Protein 5DVB (pdb70)

Nearest PDB structures (foldseek):
  5dvb-assembly1_I  TM=9.307E-01  e=9.315E-37  Saccharomyces cerevisiae
  5dvb-assembly1_A  TM=9.609E-01  e=4.272E-35  Saccharomyces cerevisiae
  5dvb-assembly1_F  TM=9.556E-01  e=2.473E-34  Saccharomyces cerevisiae
  7kiz-assembly1_B  TM=9.535E-01  e=8.667E-27  Homo sapiens
  5ucx-assembly2_C  TM=9.467E-01  e=4.713E-26  Homo sapiens

Radius of gyration: 46.46 Å; Cα contacts (8 Å, |Δi|>4): 4059; chains: 10; bounding box: 105×128×96 Å

Secondary structure (DSSP, 8-state):
--TTPPP-TTSBPPP-EEEEEETTEEEEEEGGGGTTSEEEEEE-S-TTSSSHHHHHHHHHHTHHHHHTTTEEEEEEESS-HHHHHHHHHS-GGGT-----SS-EEE-TTSHHHHHTT-EETTTTEE-EEEEEE-TTSBEEEEEEE-TTS---HHHHHHHHHHHHHHHHH--BB-TT--TTS--B-SSTTTHHHHHHHT-/-----TTSBPPP-EEEEESSSSEEEEESGGGTTSEEEEEE-S-TT-SHHHHHHHHHHHTHHHHHHTTEEEEEEESS-HHHHHHHHHS-GGGT---S-SS-EEE-TTSHHHHHTT-EETTTTEE-EEEEEE-TTSBEEEEEEE-TTB---HHHHHHHHHHHHHHHHHSSPPPTT---/--TT----TTSBPPP-EEEEEETTEEEEEESGGGTTSEEEEEE-S-TT-SHHHHHHHHHHHTHHHHHHTTEEEEEEESS-HHHHHHHHHS-GGGTS----SS-EEE-TTSHHHHHTT-EETTTTEE-EEEEEE-TTSBEEEEEEE-TTS---HHHHHHHHHHHHHHHHHS--/--TT----TTSBPPP-EEEEEETTEEEEEESGGGTTSEEEEEE-S-TT-SSHHHHHHHHHHTHHHHHTTTEEEEEEESS-HHHHHHHHHS-GGGTS----SS-EEE-TTSHHHHHTT-EETTTTEE-EEEEEE-TTSBEEEEEEE-TTS---HHHHHHHHHHHHHHHH--/--TT----TTSBPPP-EEEEEETTEEEEEESGGGTTSEEEEEE-S-TT-SS-THHHHHHHHTHHHHHHTTEEEEEEESS-HHHHHHHHTS-GGGTS----SS-EEE-TTSHHHHHTT-EETTTTEE-EEEEEE-TTSBEEEEEEE-SSSPP-HHHHHHHHHHHHHHHHHS--B-S--------/--TT----TTSBPPP-EEEEEETTEEEEEEGGGGTTSEEEEEE-S-TTSSSHHHHHHHHHHTHHHHHHTTEEEEEEESS-HHHHHHHHHS-GGGT-----SS-EEE-TTSHHHHHTT-EETTTTEE-EEEEEE-TTSBEEEEEEE-TTB---HHHHHHHHHHHHHHT-SS------/--TT----TTSBPPP-EEEEEETTEEEEEESGGGTTSEEEEEE-S-TT-SHHHHHHHHHHHTHHHHHTTTEEEEEEESS-HHHHHHHHHS-TTTTS----SS-EEE-TT-HHHHHTT-EETTTTEE-EEEEEE-TTSBEEEEEEE-TTS---HHHHHHHHHHHHHHHHH--/--TT----TTSBPPP-EEEEEETTEEEEEESGGGTTSEEEEEE-S-TTSSHHHHHHHHHHHTHHHHHHTTEEEEEEESS-HHHHHHHHHS-TTTTS----SS-EEE-TTSHHHHHTT-EETTTTEE-EEEEEE-TTSBEEEEEEE-TTS---HHHHHHHHHHHHHHHHH--/--TT----TTSBPPP-EEEEEETTEEEEEEGGGGTTSEEEEEE-S-TT-SHHHHHHHHHHHTHHHHHHTTEEEEEEESS-HHHHHHHHHS-GGGTS----SS-EEE-TTSHHHHHTT-EETTTTEE-EEEEEE-TTSBEEEEEEE-TTS---HHHHHHHHHHHHHHHHS--SSSTT--SSTT----/--TTPPP-TTSBPPP-EEEEEETTEEEEEESGGGTTSEEEEEE-PPTT-SS--HHHHHHHHTHHHHHTTTEEEEEEESS-HHHHHHHHHS-GGGTS----SS-EEE-TTSHHHHHTT-EETTTTEE-EEEEEE-TTSBEEEEEEE-TTS---HHHHHHHHHHHHHHHHSS--

InterPro domains:
  IPR000866 Alkyl hydroperoxide reductase subunit C/ Thiol specific antioxidant [PF00578] (5-138)
  IPR013766 Thioredoxin domain [PS51352] (3-161)
  IPR019479 Peroxiredoxin, C-terminal [PF10417] (158-193)
  IPR024706 Peroxiredoxin, AhpC-type [PIRSF000239] (5-192)
  IPR036249 Thioredoxin-like superfamily [SSF52833] (5-195)
  IPR050217 Thiol-specific antioxidant peroxiredoxin [PTHR10681] (3-194)

Organism: Saccharomyces cerevisiae (strain ATCC 204508 / S288c) (NCBI:txid559292)

B-factor: mean 61.26, std 16.4, range [35.35, 200.77]

Sequence (1776 aa):
YFQGMVAEVQKQAPPFKKTAVVDGIFEEISLEKYKGKYVVLAFVPLAFSFVSPTEIVAFSDAAKKFEDQGAQVLFASTDSEYSLLAWTNLPRKDGGLGPVKVPLLADKNHSLSRDYGVLIEKEGIALRGLFIIDPKGIIRHITINDLSVGRNVNEALRLVEGFQWTDKNGTGMVAEVQKQAPPFKKTAVVDGIFEEISLEKYKGKYVVLAFVPLAFSFVSPTEIVAFSDAAKKFEDQGAQVLFASTDSEYSLLAWTNLPRKDGGLGPVKVPLLADKNHSLSRDYGVLIEKEGIALRGLFIIDPKGIIRHITINDLSVGRNVNEALRLVEGFQWTDKNGTVLPCNWTPYFQGMVAEVQKQAPPFKKTAVVDGIFEEISLEKYKGKYVVLAFVPLAFSFVSPTEIVAFSDAAKKFEDQGAQVLFASTDSEYSLLAWTNLPRKDGGLGPVKVPLLADKNHSLSRDYGVLIEKEGIALRGLFIIDPKGIIRHITINDLSVGRNVNEALRLVEGFQWTDKNGTVYFQGMVAEVQKQAPPFKKTAVVDGIFEEISLEKYKGKYVVLAFVPLAFSFVSPTEIVAFSDAAKKFEDQGAQVLFASTDSEYSLLAWTNLPRKDGGLGPVKVPLLADKNHSLSRDYGVLIEKEGIALRGLFIIDPKGIIRHITINDLSVGRNVNEALRLVEGFQWTDKNGTVLPCNWTPGAATIKPDVKDSKEYFKNANYFQGMVAEVQKQAPPFKKTAVVDGIFEEISLEKYKGKYVVLAFVPLAFSFVSPTEIVAFSDAAKKFEDQGAQVLFASTDSEYSLLAWTNLPRKDGGLGPVKVPLLADKNHSLSRDYGVLIEKEGIALRGLFIIDPKGIIRHITINDLSVGRNVNEALRLVEGFQWTDKNGTYFQGMVAEVQKQAPPFKKTAVVDGIFEEISLEKYKGKYVVLAFVPLAFSFVSPTEIVAFSDAAKKFEDQGAQVLFASTDSEYSLLAWTNLPRKDGGLGPVKVPLLADKNHSLSRDYGVLIEKEGIALRGLFIIDPKGIIRHITINDLSVGRNVNEALRLVEGFQWTDKNGTVLPCNWTPGAATIKPYFQGMVAEVQKQAPPFKKTAVVDGIFEEISLEKYKGKYVVLAFVPLAFSFVSPTEIVAFSDAAKKFEDQGAQVLFASTDSEYSLLAWTNLPRKDGGLGPVKVPLLADKNHSLSRDYGVLIEKEGIALRGLFIIDPKGIIRHITINDLSVGRNVNEALRLVEGFQWTDKNGYFQGMVAEVQKQAPPFKKTAVVDGIFEEISLEKYKGKYVVLAFVVPPLAFSFVSPTEIVAFSDAAKKFEDQGAQVLFASTDSEYSLLAWTNLPRKDGGLGPVKVPLLADKNHSLSRDYGVLIEKEGIALRGLFIIDPKGIIRHITINDLSVGRNVNEALRLVEGFQWTDKNGTVLPCNWTPGAATYFQGMVAEVQKQAPPFKKTAVVDGIFEEISLEKYKGKYVVLAFVPLAFSFVSPTEIVAFSDAAKKFEDQGAQVLFASTDSEYSLLAWTNLPRKDGGLGPVKVPLLADKNHSLSRDYGVLIEKEGIALRGLFIIDPKGIIRHITINDLSVGRNVNEALRLVEGFQWTDKNGTVYFQGMVAEVQKQAPPFKKTAVVDGIFEEISLEKYKGKYVVLAFVPLAFSFVSPTEIVAFSDAAKKFEDQGAQVLFASTDSEYSLLAWTNLPRKDGGLGPVKVPLLADKNHSLSRDYGVLIEKEGIALRGLFIIDPKGIIRHITINDLSVGRNVNEALRLVEGFQWTDKNGTVLPCN

GO terms:
  GO:0051920 peroxiredoxin activity (F, IDA)
  GO:0034605 cellular response to heat (P, IDA)
  GO:0005737 cytoplasm (C, IDA)
  GO:0008379 thioredoxin peroxidase activity (F, IDA)
  GO:0045454 cell redox homeostasis (P, IDA)
  GO:0051260 protein homooligomerization (P, IDA)
  GO:0006457 protein folding (P, IDA)
  GO:0034599 cellular response to oxidative stress (P, IGI)
  GO:0034599 cellular response to oxidative stress (P, IMP)
  GO:0045454 cell redox homeostasis (P, IMP)
  GO:0008379 thioredoxin peroxidase activity (F, IMP)
  GO:0008379 thioredoxin peroxidase activity (F, IPI)
  GO:0051291 protein heterooligomerization (P, IPI)
  GO:0140824 thioredoxin-dependent peroxiredoxin activity (F, EXP)
  GO:0005515 protein binding (F, IPI)
  GO:0050821 protein stabilization (P, IDA)

CATH classification: 3.40.30.10

Structure (mmCIF, N/CA/C/O backbone):
data_5DVB
#
_entry.id   5DVB
#
_cell.length_a   171.530
_cell.length_b   216.130
_cell.length_c   64.490
_cell.angle_alpha   90.00
_cell.angle_beta   90.00
_cell.angle_gamma   90.00
#
_symmetry.space_group_name_H-M   'P 21 21 2'
#
loop_
_entity.id
_entity.type
_entity.pdbx_description
1 polymer Tsa2p
2 water water
#
loop_
_atom_site.group_PDB
_atom_site.id
_atom_site.type_symbol
_atom_site.label_atom_id
_atom_site.label_alt_id
_atom_site.label_comp_id
_atom_site.label_asym_id
_atom_site.label_entity_id
_atom_site.label_seq_id
_atom_site.pdbx_PDB_ins_code
_atom_site.Cartn_x
_atom_site.Cartn_y
_atom_site.Cartn_z
_atom_site.occupancy
_atom_site.B_iso_or_equiv
_atom_site.auth_seq_id
_atom_site.auth_comp_id
_atom_site.auth_asym_id
_atom_site.auth_atom_id
_atom_site.pdbx_PDB_model_num
ATOM 1 N N . TYR A 1 18 ? 16.301 45.324 86.685 1.00 83.47 -3 TYR H N 1
ATOM 2 C CA . TYR A 1 18 ? 16.996 44.172 87.268 1.00 101.92 -3 TYR H CA 1
ATOM 3 C C . TYR A 1 18 ? 17.793 43.316 86.249 1.00 107.97 -3 TYR H C 1
ATOM 4 O O . TYR A 1 18 ? 17.345 43.037 85.130 1.00 95.70 -3 TYR H O 1
ATOM 13 N N . PHE A 1 19 ? 18.973 42.880 86.685 1.00 113.65 -2 PHE H N 1
ATOM 14 C CA . PHE A 1 19 ? 19.867 42.033 85.891 1.00 108.53 -2 PHE H CA 1
ATOM 15 C C . PHE A 1 19 ? 20.210 40.740 86.661 1.00 108.11 -2 PHE H C 1
ATOM 16 O O . PHE A 1 19 ? 20.319 40.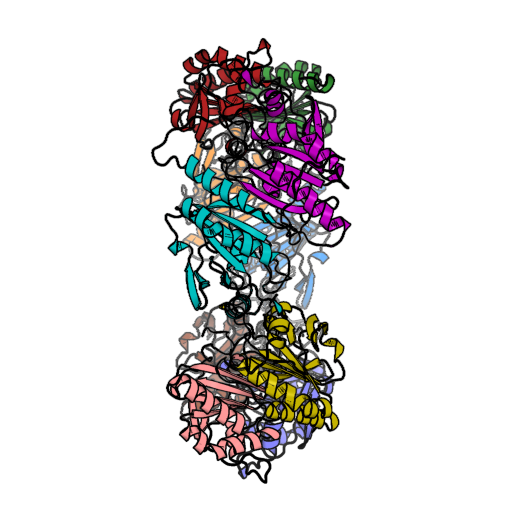761 87.886 1.00 110.90 -2 PHE H O 1
ATOM 24 N N . GLN A 1 20 ? 20.386 39.620 85.964 1.00 107.89 -1 GLN H N 1
ATOM 25 C CA . GLN A 1 20 ? 20.716 38.363 86.643 1.00 109.42 -1 GLN H CA 1
ATOM 26 C C . GLN A 1 20 ? 22.044 38.465 87.402 1.00 110.64 -1 GLN H C 1
ATOM 27 O O . GLN A 1 20 ? 23.037 38.958 86.867 1.00 106.89 -1 GLN H O 1
ATOM 33 N N . GLY A 1 21 ? 22.041 37.980 88.646 1.00 108.69 0 GLY H N 1
ATOM 34 C CA . GLY A 1 21 ? 23.188 38.064 89.538 1.00 101.24 0 GLY H CA 1
ATOM 35 C C . GLY A 1 21 ? 23.032 39.212 90.518 1.00 92.26 0 GLY H C 1
ATOM 36 O O . GLY A 1 21 ? 23.850 39.410 91.411 1.00 92.32 0 GLY H O 1
ATOM 37 N N . MET A 1 22 ? 21.965 39.975 90.347 1.00 99.65 1 MET H N 1
ATOM 38 C CA . MET A 1 22 ? 21.732 41.157 91.171 1.00 105.59 1 MET H CA 1
ATOM 39 C C . MET A 1 22 ? 21.077 40.789 92.502 1.00 92.37 1 MET H C 1
ATOM 40 O O . MET A 1 22 ? 20.307 39.835 92.567 1.00 87.58 1 MET H O 1
ATOM 45 N N . VAL A 1 23 ? 21.368 41.554 93.551 1.00 80.84 2 VAL H N 1
ATOM 46 C CA . VAL A 1 23 ? 20.709 41.332 94.825 1.00 74.82 2 VAL H CA 1
ATOM 47 C C . VAL A 1 23 ? 19.762 42.484 95.117 1.00 64.12 2 VAL H C 1
ATOM 48 O O . VAL A 1 23 ? 19.941 43.598 94.641 1.00 73.09 2 VAL H O 1
ATOM 52 N N . ALA A 1 24 ? 18.750 42.175 95.914 1.00 58.60 3 ALA H N 1
ATOM 53 C CA . ALA A 1 24 ? 17.708 43.104 96.281 1.00 57.05 3 ALA H CA 1
ATOM 54 C C . ALA A 1 24 ? 18.275 44.296 97.031 1.00 52.53 3 ALA H C 1
ATOM 55 O O . ALA A 1 24 ? 18.993 44.171 98.031 1.00 50.49 3 ALA H O 1
ATOM 57 N N . GLU A 1 25 ? 17.928 45.457 96.510 1.00 48.56 4 GLU H N 1
ATOM 58 C CA . GLU A 1 25 ? 18.469 46.710 96.978 1.00 57.05 4 GLU H CA 1
ATOM 59 C C . GLU A 1 25 ? 17.342 47.745 96.956 1.00 48.36 4 GLU H C 1
ATOM 60 O O . GLU A 1 25 ? 16.533 47.794 96.020 1.00 47.93 4 GLU H O 1
ATOM 66 N N . VAL A 1 26 ? 17.241 48.548 98.002 1.00 47.98 5 VAL H N 1
ATOM 67 C CA . VAL A 1 26 ? 16.241 49.622 97.991 1.00 53.81 5 VAL H CA 1
ATOM 68 C C . VAL A 1 26 ? 16.424 50.640 96.829 1.00 50.43 5 VAL H C 1
ATOM 69 O O . VAL A 1 26 ? 17.521 51.115 96.588 1.00 47.97 5 VAL H O 1
ATOM 73 N N . GLN A 1 27 ? 15.294 50.985 96.197 1.00 48.54 6 GLN H N 1
ATOM 74 C CA . GLN A 1 27 ? 15.139 51.874 95.030 1.00 49.71 6 GLN H CA 1
ATOM 75 C C . GLN A 1 27 ? 15.322 51.139 93.729 1.00 49.84 6 GLN H C 1
ATOM 76 O O . GLN A 1 27 ? 15.188 51.735 92.666 1.00 53.38 6 GLN H O 1
ATOM 82 N N . LYS A 1 28 ? 15.641 49.860 93.804 1.00 52.79 7 LYS H N 1
ATOM 83 C CA . LYS A 1 28 ? 15.782 49.059 92.601 1.00 54.12 7 LYS H CA 1
ATOM 84 C C . LYS A 1 28 ? 14.715 47.995 92.423 1.00 54.18 7 LYS H C 1
ATOM 85 O O . LYS A 1 28 ? 13.960 47.672 93.334 1.00 49.88 7 LYS H O 1
ATOM 91 N N . GLN A 1 29 ? 14.624 47.518 91.195 1.00 51.15 8 GLN H N 1
ATOM 92 C CA . GLN A 1 29 ? 13.640 46.524 90.824 1.00 58.43 8 GLN H CA 1
ATOM 93 C C . GLN A 1 29 ? 13.864 45.264 91.657 1.00 55.28 8 GLN H C 1
ATOM 94 O O . GLN A 1 29 ? 15.004 44.845 91.827 1.00 53.79 8 GLN H O 1
ATOM 100 N N . ALA A 1 30 ? 12.791 44.666 92.174 1.00 49.73 9 ALA H N 1
ATOM 101 C CA . ALA A 1 30 ? 12.929 43.474 93.007 1.00 50.49 9 ALA H CA 1
ATOM 102 C C . ALA A 1 30 ? 13.353 42.309 92.121 1.00 51.02 9 ALA H C 1
ATOM 103 O O . ALA A 1 30 ? 12.878 42.190 91.004 1.00 57.32 9 ALA H O 1
ATOM 105 N N . PRO A 1 31 ? 14.271 41.464 92.589 1.00 50.38 10 PRO H N 1
ATOM 106 C CA . PRO A 1 31 ? 14.527 40.261 91.777 1.00 54.25 10 PRO H CA 1
ATOM 107 C C . PRO A 1 31 ? 13.265 39.442 91.579 1.00 55.47 10 PRO H C 1
ATOM 108 O O . PRO A 1 31 ? 12.507 39.192 92.529 1.00 54.35 10 PRO H O 1
ATOM 112 N N . PRO A 1 32 ? 12.995 39.065 90.338 1.00 52.75 11 PRO H N 1
ATOM 113 C CA . PRO A 1 32 ? 11.766 38.316 90.147 1.00 53.68 11 PRO H CA 1
ATOM 114 C C . PRO A 1 32 ? 11.911 36.873 90.613 1.00 52.86 11 PRO H C 1
ATOM 115 O O . PRO A 1 32 ? 13.004 36.450 90.932 1.00 54.24 11 PRO H O 1
ATOM 119 N N . PHE A 1 33 ? 10.795 36.168 90.710 1.00 53.90 12 PHE H N 1
ATOM 120 C CA . PHE A 1 33 ? 10.784 34.773 91.116 1.00 55.91 12 PHE H CA 1
ATOM 121 C C . PHE A 1 33 ? 9.475 34.104 90.715 1.00 59.21 12 PHE H C 1
ATOM 122 O O . PHE A 1 33 ? 8.437 34.781 90.464 1.00 54.49 12 PHE H O 1
ATOM 130 N N . LYS A 1 34 ? 9.568 32.773 90.630 1.00 57.59 13 LYS H N 1
ATOM 131 C CA . LYS A 1 34 ? 8.454 31.862 90.406 1.00 60.48 13 LYS H CA 1
ATOM 132 C C . LYS A 1 34 ? 8.724 30.601 91.209 1.00 57.66 13 LYS H C 1
ATOM 133 O O . LYS A 1 34 ? 9.685 29.899 90.952 1.00 58.16 13 LYS H O 1
ATOM 139 N N . LYS A 1 35 ? 7.875 30.328 92.186 1.00 57.84 14 LYS H N 1
ATOM 140 C CA . LYS A 1 35 ? 8.142 29.298 93.168 1.00 57.07 14 LYS H CA 1
ATOM 141 C C . LYS A 1 35 ? 6.897 28.548 93.511 1.00 62.02 14 LYS H C 1
ATOM 142 O O . LYS A 1 35 ? 5.795 29.109 93.542 1.00 56.65 14 LYS H O 1
ATOM 148 N N . THR A 1 36 ? 7.089 27.270 93.768 1.00 51.69 15 THR H N 1
ATOM 149 C CA . THR A 1 36 ? 6.038 26.427 94.289 1.00 56.74 15 THR H CA 1
ATOM 150 C C . THR A 1 36 ? 5.727 26.852 95.708 1.00 46.64 15 THR H C 1
ATOM 151 O O . THR A 1 36 ? 6.633 27.056 96.511 1.00 45.03 15 THR H O 1
ATOM 155 N N . ALA A 1 37 ? 4.441 26.977 96.006 1.00 49.45 16 ALA H N 1
ATOM 156 C CA . ALA A 1 37 ? 3.976 27.467 97.309 1.00 53.41 16 ALA H CA 1
ATOM 157 C C . ALA A 1 37 ? 2.861 26.610 97.877 1.00 56.71 16 ALA H C 1
ATOM 158 O O . ALA A 1 37 ? 2.098 26.037 97.125 1.00 50.99 16 ALA H O 1
ATOM 160 N N . VAL A 1 38 ? 2.759 26.594 99.207 1.00 56.92 17 VAL H N 1
ATOM 161 C CA . VAL A 1 38 ? 1.601 26.080 99.924 1.00 54.97 17 VAL H CA 1
ATOM 162 C C . VAL A 1 38 ? 0.541 27.183 100.123 1.00 58.24 17 VAL H C 1
ATOM 163 O O . VAL A 1 38 ? 0.747 28.143 100.867 1.00 57.58 17 VAL H O 1
ATOM 167 N N . VAL A 1 39 ? -0.590 26.993 99.463 1.00 52.70 18 VAL H N 1
ATOM 168 C CA . VAL A 1 39 ? -1.736 27.872 99.508 1.00 57.44 18 VAL H CA 1
ATOM 169 C C . VAL A 1 39 ? -2.969 27.074 99.913 1.00 66.64 18 VAL H C 1
ATOM 170 O O . VAL A 1 39 ? -3.567 26.390 99.070 1.00 59.32 18 VAL H O 1
ATOM 174 N N . ASP A 1 40 ? -3.344 27.166 101.186 1.00 68.75 19 ASP H N 1
ATOM 175 C CA . ASP A 1 40 ? -4.463 26.403 101.733 1.00 69.79 19 ASP H CA 1
ATOM 176 C C . ASP A 1 40 ? -4.416 24.891 101.351 1.00 63.80 19 ASP H C 1
ATOM 177 O O . ASP A 1 40 ? -5.254 24.396 100.590 1.00 63.62 19 ASP H O 1
ATOM 182 N N . GLY A 1 41 ? -3.441 24.180 101.911 1.00 53.45 20 GLY H N 1
ATOM 183 C CA . GLY A 1 41 ? -3.256 22.747 101.711 1.00 57.71 20 GLY H CA 1
ATOM 184 C C . GLY A 1 41 ? -2.943 22.250 100.316 1.00 57.29 20 GLY H C 1
ATOM 185 O O . GLY A 1 41 ? -2.818 21.046 100.107 1.00 65.06 20 GLY H O 1
ATOM 186 N N . ILE A 1 42 ? -2.799 23.171 99.375 1.00 58.63 21 ILE H N 1
ATOM 187 C CA . ILE A 1 42 ? -2.578 22.866 97.956 1.00 58.86 21 ILE H CA 1
ATOM 188 C C . ILE A 1 42 ? -1.279 23.503 97.466 1.00 63.44 21 ILE H C 1
ATOM 189 O O . ILE A 1 42 ? -0.765 24.456 98.065 1.00 62.41 21 ILE H O 1
ATOM 194 N N . PHE A 1 43 ? -0.755 22.986 96.368 1.00 59.08 22 PHE H N 1
ATOM 195 C CA . PHE A 1 43 ? 0.503 23.460 95.810 1.00 59.44 22 PHE H CA 1
ATOM 196 C C . PHE A 1 43 ? 0.111 24.362 94.680 1.00 63.89 22 PHE H C 1
ATOM 197 O O . PHE A 1 43 ? -0.772 24.035 93.903 1.00 59.58 22 PHE H O 1
ATOM 205 N N . GLU A 1 44 ? 0.780 25.493 94.571 1.00 65.81 23 GLU H N 1
ATOM 206 C CA . GLU A 1 44 ? 0.429 26.464 93.575 1.00 67.46 23 GLU H CA 1
ATOM 207 C C . GLU A 1 44 ? 1.719 27.188 93.189 1.00 66.54 23 GLU H C 1
ATOM 208 O O . GLU A 1 44 ? 2.586 27.357 94.039 1.00 62.27 23 GLU H O 1
ATOM 214 N N . GLU A 1 45 ? 1.886 27.547 91.916 1.00 64.43 24 GLU H N 1
ATOM 215 C CA . GLU A 1 45 ? 3.043 28.336 91.513 1.00 70.14 24 GLU H CA 1
ATOM 216 C C . GLU A 1 45 ? 2.741 29.817 91.757 1.00 65.24 24 GLU H C 1
ATOM 217 O O . GLU A 1 45 ? 1.693 30.331 91.366 1.00 64.75 24 GLU H O 1
ATOM 223 N N . ILE A 1 46 ? 3.680 30.468 92.418 1.00 62.25 25 ILE H N 1
ATOM 224 C CA . ILE A 1 46 ? 3.569 31.862 92.798 1.00 60.42 25 ILE H CA 1
ATOM 225 C C . ILE A 1 46 ? 4.733 32.637 92.236 1.00 58.06 25 ILE H C 1
ATOM 226 O O . ILE A 1 46 ? 5.873 32.365 92.582 1.00 54.76 25 ILE H O 1
ATOM 231 N N . SER A 1 47 ? 4.438 33.630 91.410 1.00 59.28 26 SER H N 1
ATOM 232 C CA . SER A 1 47 ? 5.451 34.570 90.937 1.00 59.56 26 SER H CA 1
ATOM 233 C C . SER A 1 47 ? 5.171 35.967 91.455 1.00 59.80 26 SER H C 1
ATOM 234 O O . SER A 1 47 ? 4.056 36.272 91.853 1.00 57.06 26 SER H O 1
ATOM 237 N N . LEU A 1 48 ? 6.192 36.813 91.445 1.00 51.50 27 LEU H N 1
ATOM 238 C CA . LEU A 1 48 ? 6.042 38.188 91.845 1.00 56.99 27 LEU H CA 1
ATOM 239 C C . LEU A 1 48 ? 5.172 38.967 90.844 1.00 55.47 27 LEU H C 1
ATOM 240 O O . LEU A 1 48 ? 4.312 39.725 91.237 1.00 58.31 27 LEU H O 1
ATOM 245 N N . GLU A 1 49 ? 5.410 38.744 89.554 1.00 58.72 28 GLU H N 1
ATOM 246 C CA . GLU A 1 49 ? 4.605 39.305 88.461 1.00 63.66 28 GLU H CA 1
ATOM 247 C C . GLU A 1 49 ? 3.101 39.146 88.708 1.00 63.51 28 GLU H C 1
ATOM 248 O O . GLU A 1 49 ? 2.301 39.940 88.233 1.00 70.56 28 GLU H O 1
ATOM 254 N N . LYS A 1 50 ? 2.722 38.111 89.448 1.00 66.53 29 LYS H N 1
ATOM 255 C CA . LYS A 1 50 ? 1.317 37.859 89.805 1.00 61.59 29 LYS H CA 1
ATOM 256 C C . LYS A 1 50 ? 0.734 39.003 90.614 1.00 62.90 29 LYS H C 1
ATOM 257 O O . LYS A 1 50 ? -0.475 39.121 90.714 1.00 68.56 29 LYS H O 1
ATOM 263 N N . TYR A 1 51 ? 1.591 39.850 91.177 1.00 63.84 30 TYR H N 1
ATOM 264 C CA . TYR A 1 51 ? 1.144 40.870 92.117 1.00 64.20 30 TYR H CA 1
ATOM 265 C C . TYR A 1 51 ? 1.440 42.293 91.630 1.00 62.27 30 TYR H C 1
ATOM 266 O O . TYR A 1 51 ? 1.313 43.258 92.397 1.00 64.89 30 TYR H O 1
ATOM 275 N N . LYS A 1 52 ? 1.814 42.427 90.355 1.00 64.86 31 LYS H N 1
ATOM 276 C CA . LYS A 1 52 ? 1.927 43.757 89.734 1.00 71.62 31 LYS H CA 1
ATOM 277 C C . LYS A 1 52 ? 0.662 44.515 90.024 1.00 66.81 31 LYS H C 1
ATOM 278 O O . LYS A 1 52 ? -0.443 44.024 89.784 1.00 57.70 31 LYS H O 1
ATOM 284 N N . GLY A 1 53 ? 0.832 45.719 90.541 1.00 68.74 32 GLY H N 1
ATOM 285 C CA . GLY A 1 53 ? -0.297 46.553 90.863 1.00 67.11 32 GLY H CA 1
ATOM 286 C C . GLY A 1 53 ? -0.542 46.572 92.345 1.00 60.82 32 GLY H C 1
ATOM 287 O O . GLY A 1 53 ? -1.244 47.439 92.847 1.00 69.22 32 GLY H O 1
ATOM 288 N N . LYS A 1 54 ? 0.017 45.607 93.052 1.00 57.89 33 LYS H N 1
ATOM 289 C CA . LYS A 1 54 ? -0.193 45.556 94.479 1.00 57.47 33 LYS H CA 1
ATOM 290 C C . LYS A 1 54 ? 1.130 45.728 95.153 1.00 54.83 33 LYS H C 1
ATOM 291 O O . LYS A 1 54 ? 2.158 45.480 94.565 1.00 54.87 33 LYS H O 1
ATOM 297 N N . TYR A 1 55 ? 1.096 46.113 96.408 1.00 50.11 34 TYR H N 1
ATOM 298 C CA . TYR A 1 55 ? 2.279 46.020 97.215 1.00 47.91 34 TYR H CA 1
ATOM 299 C C . TYR A 1 55 ? 2.487 44.563 97.591 1.00 51.08 34 TYR H C 1
ATOM 300 O O . TYR A 1 55 ? 1.511 43.836 97.760 1.00 56.06 34 TYR H O 1
ATOM 309 N N . VAL A 1 56 ? 3.742 44.132 97.704 1.00 54.06 35 VAL H N 1
ATOM 310 C CA . VAL A 1 56 ? 4.065 42.766 98.162 1.00 45.31 35 VAL H CA 1
ATOM 311 C C . VAL A 1 56 ? 4.911 42.878 99.401 1.00 49.33 35 VAL H C 1
ATOM 312 O O . VAL A 1 56 ? 5.907 43.580 99.406 1.00 51.08 35 VAL H O 1
ATOM 316 N N . VAL A 1 57 ? 4.500 42.233 100.475 1.00 46.48 36 VAL H N 1
ATOM 317 C CA . VAL A 1 57 ? 5.362 42.141 101.622 1.00 45.09 36 VAL H CA 1
ATOM 318 C C . VAL A 1 57 ? 5.969 40.719 101.605 1.00 51.91 36 VAL H C 1
ATOM 319 O O . VAL A 1 57 ? 5.284 39.746 101.930 1.00 46.19 36 VAL H O 1
ATOM 323 N N . LEU A 1 58 ? 7.237 40.606 101.206 1.00 49.10 37 LEU H N 1
ATOM 324 C CA . LEU A 1 58 ? 7.919 39.303 101.152 1.00 49.49 37 LEU H CA 1
ATOM 325 C C . LEU A 1 58 ? 8.739 39.120 102.412 1.00 48.99 37 LEU H C 1
ATOM 326 O O . LEU A 1 58 ? 9.661 39.897 102.673 1.00 45.14 37 LEU H O 1
ATOM 331 N N . ALA A 1 59 ? 8.396 38.082 103.171 1.00 44.80 38 ALA H N 1
ATOM 332 C CA . ALA A 1 59 ? 9.050 37.766 104.420 1.00 48.18 38 ALA H CA 1
ATOM 333 C C . ALA A 1 59 ? 9.716 36.365 104.407 1.00 49.89 38 ALA H C 1
ATOM 334 O O . ALA A 1 59 ? 9.070 35.362 104.068 1.00 44.41 38 ALA H O 1
ATOM 336 N N . PHE A 1 60 ? 10.968 36.293 104.849 1.00 44.58 39 PHE H N 1
ATOM 337 C CA . PHE A 1 60 ? 11.712 35.041 104.866 1.00 43.06 39 PHE H CA 1
ATOM 338 C C . PHE A 1 60 ? 11.713 34.521 106.289 1.00 51.13 39 PHE H C 1
ATOM 339 O O . PHE A 1 60 ? 11.866 35.310 107.213 1.00 47.75 39 PHE H O 1
ATOM 347 N N . VAL A 1 61 ? 11.560 33.199 106.465 1.00 52.43 40 VAL H N 1
ATOM 348 C CA . VAL A 1 61 ? 11.923 32.557 107.740 1.00 56.33 40 VAL H CA 1
ATOM 349 C C . VAL A 1 61 ? 12.936 31.457 107.513 1.00 51.06 40 VAL H C 1
ATOM 350 O O . VAL A 1 61 ? 12.965 30.835 106.458 1.00 47.28 40 VAL H O 1
ATOM 354 N N . PRO A 1 62 ? 13.742 31.194 108.535 1.00 46.21 41 PRO H N 1
ATOM 355 C CA . PRO A 1 62 ? 14.819 30.237 108.431 1.00 50.46 41 PRO H CA 1
ATOM 356 C C . PRO A 1 62 ? 14.387 28.759 108.372 1.00 56.67 41 PRO H C 1
ATOM 357 O O . PRO A 1 62 ? 14.906 28.064 107.501 1.00 54.79 41 PRO H O 1
ATOM 361 N N . LEU A 1 63 ? 13.477 28.295 109.227 1.00 51.62 42 LEU H N 1
ATOM 362 C CA . LEU A 1 63 ? 13.247 26.832 109.356 1.00 54.84 42 LEU H CA 1
ATOM 363 C C . LEU A 1 63 ? 11.887 26.373 109.774 1.00 48.25 42 LEU H C 1
ATOM 364 O O . LEU A 1 63 ? 11.454 26.625 110.887 1.00 51.37 42 LEU H O 1
ATOM 369 N N . ALA A 1 64 ? 11.248 25.607 108.917 1.00 49.75 43 ALA H N 1
ATOM 370 C CA . ALA A 1 64 ? 10.003 24.943 109.311 1.00 55.15 43 ALA H CA 1
ATOM 371 C C . ALA A 1 64 ? 10.231 24.074 110.563 1.00 56.19 43 ALA H C 1
ATOM 372 O O . ALA A 1 64 ? 11.357 23.644 110.836 1.00 54.12 43 ALA H O 1
ATOM 374 N N . PHE A 1 65 ? 9.151 23.809 111.305 1.00 53.72 44 PHE H N 1
ATOM 375 C CA . PHE A 1 65 ? 9.172 22.995 112.534 1.00 56.84 44 PHE H CA 1
ATOM 376 C C . PHE A 1 65 ? 10.063 23.534 113.638 1.00 61.55 44 PHE H C 1
ATOM 377 O O . PHE A 1 65 ? 10.312 22.826 114.619 1.00 60.59 44 PHE H O 1
ATOM 385 N N . SER A 1 66 ? 10.532 24.767 113.487 1.00 65.10 45 SER H N 1
ATOM 386 C CA . SER A 1 66 ? 11.300 25.457 114.530 1.00 75.70 45 SER H CA 1
ATOM 387 C C . SER A 1 66 ? 10.414 26.488 115.244 1.00 85.35 45 SER H C 1
ATOM 388 O O . SER A 1 66 ? 9.184 26.409 115.163 1.00 82.66 45 SER H O 1
ATOM 391 N N . PHE A 1 67 ? 11.034 27.481 115.886 1.00 87.01 46 PHE H N 1
ATOM 392 C CA . PHE A 1 67 ? 10.384 28.179 117.010 1.00 91.96 46 PHE H CA 1
ATOM 393 C C . PHE A 1 67 ? 9.753 29.564 116.791 1.00 97.57 46 PHE H C 1
ATOM 394 O O . PHE A 1 67 ? 8.521 29.731 116.936 1.00 95.25 46 PHE H O 1
ATOM 402 N N . VAL A 1 68 ? 10.579 30.571 116.523 1.00 92.07 47 VAL H N 1
ATOM 403 C CA . VAL A 1 68 ? 10.086 31.962 116.498 1.00 83.05 47 VAL H CA 1
ATOM 404 C C . VAL A 1 68 ? 9.103 32.113 115.359 1.00 81.21 47 VAL H C 1
ATOM 405 O O . VAL A 1 68 ? 8.102 32.829 115.457 1.00 86.50 47 VAL H O 1
ATOM 409 N N . SER A 1 69 ? 9.383 31.393 114.281 1.00 76.72 48 SER H N 1
ATOM 410 C CA . SER A 1 69 ? 8.743 31.627 113.008 1.00 70.84 48 SER H CA 1
ATOM 411 C C . SER A 1 69 ? 7.225 31.442 112.979 1.00 73.25 48 SER H C 1
ATOM 412 O O . SER A 1 69 ? 6.524 32.167 112.250 1.00 65.97 48 SER H O 1
ATOM 415 N N . PRO A 1 70 ? 6.699 30.479 113.750 1.00 76.05 49 PRO H N 1
ATOM 416 C CA . PRO A 1 70 ? 5.250 30.336 113.618 1.00 70.22 49 PRO H CA 1
ATOM 417 C C . PRO A 1 70 ? 4.468 31.503 114.213 1.00 63.86 49 PRO H C 1
ATOM 418 O O . PRO A 1 70 ? 3.439 31.850 113.660 1.00 61.43 49 PRO H O 1
ATOM 422 N N . THR A 1 71 ? 4.937 32.086 115.307 1.00 63.32 50 THR H N 1
ATOM 423 C CA . THR A 1 71 ? 4.257 33.238 115.890 1.00 66.19 50 THR H CA 1
ATOM 424 C C . THR A 1 71 ? 4.259 34.422 114.903 1.00 61.41 50 THR H C 1
ATOM 425 O O . THR A 1 71 ? 3.221 35.008 114.626 1.00 57.38 50 THR H O 1
ATOM 429 N N . GLU A 1 72 ? 5.420 34.742 114.340 1.00 64.08 51 GLU H N 1
ATOM 430 C CA . GLU A 1 72 ? 5.497 35.704 113.235 1.00 54.20 51 GLU H CA 1
ATOM 431 C C . GLU A 1 72 ? 4.526 35.387 112.126 1.00 61.23 51 GLU H C 1
ATOM 432 O O . GLU A 1 72 ? 3.887 36.273 111.599 1.00 62.58 51 GLU H O 1
ATOM 438 N N . ILE A 1 73 ? 4.462 34.139 111.692 1.00 61.32 52 ILE H N 1
ATOM 439 C CA . ILE A 1 73 ? 3.651 33.864 110.520 1.00 60.79 52 ILE H CA 1
ATOM 440 C C . ILE A 1 73 ? 2.191 34.014 110.911 1.00 59.72 52 ILE H C 1
ATOM 441 O O . ILE A 1 73 ? 1.374 34.459 110.107 1.00 55.59 52 ILE H O 1
ATOM 446 N N . VAL A 1 74 ? 1.857 33.651 112.144 1.00 59.09 53 VAL H N 1
ATOM 447 C CA . VAL A 1 74 ? 0.460 33.701 112.563 1.00 66.75 53 VAL H CA 1
ATOM 448 C C . VAL A 1 74 ? 0.022 35.181 112.725 1.00 59.13 53 VAL H C 1
ATOM 449 O O . VAL A 1 74 ? -1.042 35.580 112.223 1.00 55.97 53 VAL H O 1
ATOM 453 N N . ALA A 1 75 ? 0.842 35.985 113.402 1.00 53.55 54 ALA H N 1
ATOM 454 C CA . ALA A 1 75 ? 0.627 37.451 113.444 1.00 55.04 54 ALA H CA 1
ATOM 455 C C . ALA A 1 75 ? 0.323 38.004 112.070 1.00 56.64 54 ALA H C 1
ATOM 456 O O . ALA A 1 75 ? -0.716 38.643 111.874 1.00 62.50 54 ALA H O 1
ATOM 458 N N . PHE A 1 76 ? 1.189 37.749 111.096 1.00 49.29 55 PHE H N 1
ATOM 459 C CA . PHE A 1 76 ? 0.910 38.252 109.746 1.00 56.17 55 PHE H CA 1
ATOM 460 C C . PHE A 1 76 ? -0.310 37.627 109.107 1.00 61.69 55 PHE H C 1
ATOM 461 O O . PHE A 1 76 ? -0.981 38.316 108.329 1.00 60.61 55 PHE H O 1
ATOM 469 N N . SER A 1 77 ? -0.602 36.339 109.382 1.00 65.83 56 SER H N 1
ATOM 470 C CA . SER A 1 77 ? -1.772 35.690 108.763 1.00 61.29 56 SER H CA 1
ATOM 471 C C . SER A 1 77 ? -3.052 36.273 109.349 1.00 56.37 56 SER H C 1
ATOM 472 O O . SER A 1 77 ? -4.033 36.465 108.647 1.00 54.44 56 SER H O 1
ATOM 475 N N . ASP A 1 78 ? -3.029 36.509 110.653 1.00 49.25 57 ASP H N 1
ATOM 476 C CA . ASP A 1 78 ? -4.148 37.099 111.341 1.00 59.84 57 ASP H CA 1
ATOM 477 C C . ASP A 1 78 ? -4.447 38.517 110.805 1.00 67.55 57 ASP H C 1
ATOM 478 O O . ASP A 1 78 ? -5.604 38.930 110.713 1.00 72.05 57 ASP H O 1
ATOM 483 N N . ALA A 1 79 ? -3.406 39.240 110.418 1.00 63.11 58 ALA H N 1
ATOM 484 C CA . ALA A 1 79 ? -3.570 40.577 109.865 1.00 61.99 58 ALA H CA 1
ATOM 485 C C . ALA A 1 79 ? -3.839 40.538 108.386 1.00 62.36 58 ALA H C 1
ATOM 486 O O . ALA A 1 79 ? -3.818 41.567 107.736 1.00 61.33 58 ALA H O 1
ATOM 488 N N . ALA A 1 80 ? -4.080 39.353 107.841 1.00 63.63 59 ALA H N 1
ATOM 489 C CA . ALA A 1 80 ? -4.231 39.228 106.392 1.00 65.61 59 ALA H CA 1
ATOM 490 C C . ALA A 1 80 ? -5.149 40.327 105.895 1.00 68.82 59 ALA H C 1
ATOM 491 O O . ALA A 1 80 ? -4.990 40.875 104.798 1.00 65.46 59 ALA H O 1
ATOM 493 N N . LYS A 1 81 ? -6.117 40.648 106.736 1.00 68.18 60 LYS H N 1
ATOM 494 C CA . LYS A 1 81 ? -7.181 41.513 106.321 1.00 79.43 60 LYS H CA 1
ATOM 495 C C . LYS A 1 81 ? -6.654 42.923 106.088 1.00 73.92 60 LYS H C 1
ATOM 496 O O . LYS A 1 81 ? -6.755 43.462 104.975 1.00 68.78 60 LYS H O 1
ATOM 502 N N . LYS A 1 82 ? -6.102 43.480 107.166 1.00 62.21 61 LYS H N 1
ATOM 503 C CA . LYS A 1 82 ? -5.449 44.776 107.161 1.00 67.30 61 LYS H CA 1
ATOM 504 C C . LYS A 1 82 ? -4.572 44.959 105.930 1.00 67.71 61 LYS H C 1
ATOM 505 O O . LYS A 1 82 ? -4.629 45.990 105.286 1.00 65.17 61 LYS H O 1
ATOM 511 N N . PHE A 1 83 ? -3.798 43.948 105.565 1.00 59.15 62 PHE H N 1
ATOM 512 C CA . PHE A 1 83 ? -2.881 44.131 104.473 1.00 62.74 62 PHE H CA 1
ATOM 513 C C . PHE A 1 83 ? -3.646 44.291 103.183 1.00 63.32 62 PHE H C 1
ATOM 514 O O . PHE A 1 83 ? -3.258 45.095 102.329 1.00 66.78 62 PHE H O 1
ATOM 522 N N . GLU A 1 84 ? -4.724 43.540 103.021 1.00 61.44 63 GLU H N 1
ATOM 523 C CA . GLU A 1 84 ? -5.484 43.619 101.777 1.00 70.46 63 GLU H CA 1
ATOM 524 C C . GLU A 1 84 ? -6.245 44.950 101.733 1.00 72.38 63 GLU H C 1
ATOM 525 O O . GLU A 1 84 ? -6.447 45.514 100.659 1.00 70.66 63 GLU H O 1
ATOM 531 N N . ASP A 1 85 ? -6.618 45.463 102.903 1.00 66.67 64 ASP H N 1
ATOM 532 C CA . ASP A 1 85 ? -7.186 46.812 103.002 1.00 77.03 64 ASP H CA 1
ATOM 533 C C . ASP A 1 85 ? -6.237 47.826 102.424 1.00 75.84 64 ASP H C 1
ATOM 534 O O . ASP A 1 85 ? -6.650 48.731 101.714 1.00 76.69 64 ASP H O 1
ATOM 539 N N . GLN A 1 86 ? -4.959 47.668 102.747 1.00 74.74 65 GLN H N 1
ATOM 540 C CA . GLN A 1 86 ? -3.909 48.531 102.227 1.00 64.21 65 GLN H CA 1
ATOM 541 C C . GLN A 1 86 ? -3.502 48.132 100.813 1.00 64.08 65 GLN H C 1
ATOM 542 O O . GLN A 1 86 ? -2.512 48.621 100.302 1.00 71.41 65 GLN H O 1
ATOM 548 N N . GLY A 1 87 ? -4.252 47.240 100.174 1.00 68.14 66 GLY H N 1
ATOM 549 C CA . GLY A 1 87 ? -3.855 46.744 98.855 1.00 74.95 66 GLY H CA 1
ATOM 550 C C . GLY A 1 87 ? -2.502 46.014 98.772 1.00 71.37 66 GLY H C 1
ATOM 551 O O . GLY A 1 87 ? -1.787 46.118 97.764 1.00 68.36 66 GLY H O 1
ATOM 552 N N . ALA A 1 88 ? -2.148 45.284 99.829 1.00 59.78 67 ALA H N 1
ATOM 553 C CA . ALA A 1 88 ? -0.876 44.565 99.876 1.00 61.10 67 ALA H CA 1
ATOM 554 C C . ALA A 1 88 ? -1.099 43.052 100.001 1.00 53.85 67 ALA H C 1
ATOM 555 O O . ALA A 1 88 ? -2.039 42.608 100.654 1.00 57.38 67 ALA H O 1
ATOM 557 N N . GLN A 1 89 ? -0.228 42.278 99.355 1.00 59.08 68 GLN H N 1
ATOM 558 C CA . GLN A 1 89 ? -0.175 40.811 99.485 1.00 49.72 68 GLN H CA 1
ATOM 559 C C . GLN A 1 89 ? 1.020 40.405 100.336 1.00 54.68 68 GLN H C 1
ATOM 560 O O . GLN A 1 89 ? 2.150 40.790 100.027 1.00 52.16 68 GLN H O 1
ATOM 566 N N . VAL A 1 90 ? 0.788 39.621 101.385 1.00 48.61 69 VAL H N 1
ATOM 567 C CA . VAL A 1 90 ? 1.883 39.064 102.166 1.00 49.10 69 VAL H CA 1
ATOM 568 C C . VAL A 1 90 ? 2.269 37.670 101.622 1.00 47.87 69 VAL H C 1
ATOM 569 O O . VAL A 1 90 ? 1.396 36.864 101.336 1.00 47.56 69 VAL H O 1
ATOM 573 N N . LEU A 1 91 ? 3.577 37.438 101.453 1.00 47.43 70 LEU H N 1
ATOM 574 C CA . LEU A 1 91 ? 4.140 36.144 101.061 1.00 46.96 70 LEU H CA 1
ATOM 575 C C . LEU A 1 91 ? 5.215 35.760 102.054 1.00 45.83 70 LEU H C 1
ATOM 576 O O . LEU A 1 91 ? 6.060 36.579 102.368 1.00 47.27 70 LEU H O 1
ATOM 581 N N . PHE A 1 92 ? 5.185 34.534 102.564 1.00 47.13 71 PHE H N 1
ATOM 582 C CA . PHE A 1 92 ? 6.352 34.018 103.284 1.00 49.10 71 PHE H CA 1
ATOM 583 C C . PHE A 1 92 ? 7.138 33.003 102.457 1.00 45.60 71 PHE H C 1
ATOM 584 O O . PHE A 1 92 ? 6.617 32.440 101.512 1.00 49.82 71 PHE H O 1
ATOM 592 N N . ALA A 1 93 ? 8.384 32.765 102.856 1.00 43.92 72 ALA H N 1
ATOM 593 C CA . ALA A 1 93 ? 9.310 31.912 102.108 1.00 47.51 72 ALA H CA 1
ATOM 594 C C . ALA A 1 93 ? 10.368 31.349 103.026 1.00 46.41 72 ALA H C 1
ATOM 595 O O . ALA A 1 93 ? 10.819 32.042 103.955 1.00 43.53 72 ALA H O 1
ATOM 597 N N . SER A 1 94 ? 10.729 30.071 102.799 1.00 43.76 73 SER H N 1
ATOM 598 C CA . SER A 1 94 ? 11.911 29.482 103.451 1.00 46.70 73 SER H CA 1
ATOM 599 C C . SER A 1 94 ? 12.654 28.536 102.511 1.00 41.47 73 SER H C 1
ATOM 600 O O . SER A 1 94 ? 12.190 28.245 101.409 1.00 46.06 73 SER H O 1
ATOM 603 N N . THR A 1 95 ? 13.812 28.054 102.932 1.00 41.34 74 THR H N 1
ATOM 604 C CA . THR A 1 95 ? 14.534 27.073 102.104 1.00 41.84 74 THR H CA 1
ATOM 605 C C . THR A 1 95 ? 14.011 25.626 102.275 1.00 48.44 74 THR H C 1
ATOM 606 O O . THR A 1 95 ? 14.627 24.676 101.788 1.00 55.70 74 THR H O 1
ATOM 610 N N . ASP A 1 96 ? 12.868 25.451 102.935 1.00 47.02 75 ASP H N 1
ATOM 611 C CA . ASP A 1 96 ? 12.260 24.128 103.063 1.00 41.59 75 ASP H CA 1
ATOM 612 C C . ASP A 1 96 ? 11.536 23.749 101.781 1.00 48.55 75 ASP H C 1
ATOM 613 O O . ASP A 1 96 ? 11.185 24.601 100.967 1.00 46.00 75 ASP H O 1
ATOM 618 N N . SER A 1 97 ? 11.348 22.452 101.572 1.00 45.89 76 SER H N 1
ATOM 619 C CA . SER A 1 97 ? 10.561 21.997 100.448 1.00 42.54 76 SER H CA 1
ATOM 620 C C . SER A 1 97 ? 9.103 22.272 100.682 1.00 40.21 76 SER H C 1
ATOM 621 O O . SER A 1 97 ? 8.694 22.577 101.790 1.00 43.02 76 SER H O 1
ATOM 624 N N . GLU A 1 98 ? 8.314 22.157 99.631 1.00 41.83 77 GLU H N 1
ATOM 625 C CA . GLU A 1 98 ? 6.891 22.355 99.768 1.00 47.14 77 GLU H CA 1
ATOM 626 C C . GLU A 1 98 ? 6.204 21.230 100.521 1.00 53.14 77 GLU H C 1
ATOM 627 O O . GLU A 1 98 ? 5.060 21.387 100.952 1.00 50.56 77 GLU H O 1
ATOM 633 N N . TYR A 1 99 ? 6.888 20.094 100.674 1.00 50.52 78 TYR H N 1
ATOM 634 C CA . TYR A 1 99 ? 6.335 18.986 101.435 1.00 45.51 78 TYR H CA 1
ATOM 635 C C . TYR A 1 99 ? 6.554 19.234 102.899 1.00 48.31 78 TYR H C 1
ATOM 636 O O . TYR A 1 99 ? 5.686 18.907 103.696 1.00 46.54 78 TYR H O 1
ATOM 645 N N . SER A 1 100 ? 7.706 19.792 103.270 1.00 46.16 79 SER H N 1
ATOM 646 C CA . SER A 1 100 ? 7.912 20.115 104.679 1.00 50.67 79 SER H CA 1
ATOM 647 C C . SER A 1 100 ? 7.013 21.262 105.103 1.00 48.11 79 SER H C 1
ATOM 648 O O . SER A 1 100 ? 6.550 21.307 106.252 1.00 47.42 79 SER H O 1
ATOM 651 N N . LEU A 1 101 ? 6.742 22.164 104.174 1.00 47.67 80 LEU H N 1
ATOM 652 C CA . LEU A 1 101 ? 5.962 23.349 104.509 1.00 47.97 80 LEU H CA 1
ATOM 653 C C . LEU A 1 101 ? 4.518 22.955 104.707 1.00 46.50 80 LEU H C 1
ATOM 654 O O . LEU A 1 101 ? 3.889 23.340 105.675 1.00 47.73 80 LEU H O 1
ATOM 659 N N . LEU A 1 102 ? 4.010 22.172 103.769 1.00 50.80 81 LEU H N 1
ATOM 660 C CA . LEU A 1 102 ? 2.684 21.598 103.887 1.00 47.32 81 LEU H CA 1
ATOM 661 C C . LEU A 1 102 ? 2.551 20.847 105.186 1.00 51.25 81 LEU H C 1
ATOM 662 O O . LEU A 1 102 ? 1.577 21.011 105.882 1.00 50.36 81 LEU H O 1
ATOM 667 N N . ALA A 1 103 ? 3.539 20.035 105.531 1.00 48.65 82 ALA H N 1
ATOM 668 C CA . ALA A 1 103 ? 3.368 19.198 106.697 1.00 51.16 82 ALA H CA 1
ATOM 669 C C . ALA A 1 103 ? 3.413 20.066 107.895 1.00 46.82 82 ALA H C 1
ATOM 670 O O . ALA A 1 103 ? 2.948 19.700 108.959 1.00 51.02 82 ALA H O 1
ATOM 672 N N . TRP A 1 104 ? 4.046 21.206 107.739 1.00 50.41 83 TRP H N 1
ATOM 673 C CA . TRP A 1 104 ? 4.144 22.154 108.830 1.00 45.37 83 TRP H CA 1
ATOM 674 C C . TRP A 1 104 ? 2.779 22.736 109.177 1.00 50.05 83 TRP H C 1
ATOM 675 O O . TRP A 1 104 ? 2.387 22.779 110.328 1.00 53.25 83 TRP H O 1
ATOM 686 N N . THR A 1 105 ? 2.041 23.144 108.157 1.00 48.02 84 THR H N 1
ATOM 687 C CA . THR A 1 105 ? 0.695 23.646 108.351 1.00 53.21 84 THR H CA 1
ATOM 688 C C . THR A 1 105 ? -0.304 22.555 108.718 1.00 56.12 84 THR H C 1
ATOM 689 O O . THR A 1 105 ? -1.366 22.857 109.260 1.00 58.03 84 THR H O 1
ATOM 693 N N . ASN A 1 106 ? 0.003 21.298 108.394 1.00 57.34 85 ASN H N 1
ATOM 694 C CA . ASN A 1 106 ? -0.912 20.197 108.729 1.00 51.85 85 ASN H CA 1
ATOM 695 C C . ASN A 1 106 ? -0.661 19.726 110.134 1.00 52.33 85 ASN H C 1
ATOM 696 O O . ASN A 1 106 ? -1.451 18.983 110.686 1.00 64.65 85 ASN H O 1
ATOM 701 N N . LEU A 1 107 ? 0.446 20.143 110.715 1.00 55.18 86 LEU H N 1
ATOM 702 C CA . LEU A 1 107 ? 0.701 19.827 112.102 1.00 54.35 86 LEU H CA 1
ATOM 703 C C . LEU A 1 107 ? 0.095 20.898 112.965 1.00 64.40 86 LEU H C 1
ATOM 704 O O . LEU A 1 107 ? 0.493 22.060 112.850 1.00 68.84 86 LEU H O 1
ATOM 709 N N . PRO A 1 108 ? -0.841 20.531 113.854 1.00 72.62 87 PRO H N 1
ATOM 710 C CA . PRO A 1 108 ? -1.471 21.549 114.717 1.00 70.84 87 PRO H CA 1
ATOM 711 C C . PRO A 1 108 ? -0.500 22.198 115.708 1.00 76.00 87 PRO H C 1
ATOM 712 O O . PRO A 1 108 ? 0.517 21.603 116.059 1.00 72.81 87 PRO H O 1
ATOM 716 N N . ARG A 1 109 ? -0.831 23.404 116.164 1.00 81.50 88 ARG H N 1
ATOM 717 C CA . ARG A 1 109 ? 0.117 24.275 116.861 1.00 77.69 88 ARG H CA 1
ATOM 718 C C . ARG A 1 109 ? 0.421 23.842 118.260 1.00 78.92 88 ARG H C 1
ATOM 719 O O . ARG A 1 109 ? 1.531 24.046 118.753 1.00 76.02 88 ARG H O 1
ATOM 727 N N . LYS A 1 110 ? -0.578 23.287 118.927 1.00 85.08 89 LYS H N 1
ATOM 728 C CA . LYS A 1 110 ? -0.339 22.679 120.232 1.00 97.49 89 LYS H CA 1
ATOM 729 C C . LYS A 1 110 ? 0.700 21.561 120.087 1.00 100.12 89 LYS H C 1
ATOM 730 O O . LYS A 1 110 ? 1.552 21.366 120.960 1.00 98.49 89 LYS H O 1
ATOM 736 N N . ASP A 1 111 ? 0.630 20.850 118.962 1.00 92.13 90 ASP H N 1
ATOM 737 C CA . ASP A 1 111 ? 1.567 19.778 118.660 1.00 83.60 90 ASP H CA 1
ATOM 738 C C . ASP A 1 111 ? 2.875 20.331 118.084 1.00 83.83 90 ASP H C 1
ATOM 739 O O . ASP A 1 111 ? 3.577 19.631 117.365 1.00 82.53 90 ASP H O 1
ATOM 744 N N . GLY A 1 112 ? 3.197 21.586 118.392 1.00 82.81 91 GLY H N 1
ATOM 745 C CA . GLY A 1 112 ? 4.440 22.193 117.945 1.00 70.12 91 GLY H CA 1
ATOM 746 C C . GLY A 1 112 ? 4.498 22.499 116.455 1.00 65.35 91 GLY H C 1
ATOM 747 O O . GLY A 1 112 ? 5.550 22.821 115.930 1.00 62.67 91 GLY H O 1
ATOM 748 N N . GLY A 1 113 ? 3.371 22.403 115.765 1.00 67.96 92 GLY H N 1
ATOM 749 C CA . GLY A 1 113 ? 3.316 22.738 114.356 1.00 66.39 92 GLY H CA 1
ATOM 750 C C . GLY A 1 113 ? 2.920 24.195 114.117 1.00 63.93 92 GLY H C 1
ATOM 751 O O . GLY A 1 113 ? 3.009 25.041 115.004 1.00 61.53 92 GLY H O 1
ATOM 752 N N . LEU A 1 114 ? 2.483 24.477 112.901 1.00 56.48 93 LEU H N 1
ATOM 753 C CA . LEU A 1 114 ? 2.068 25.823 112.517 1.00 62.12 93 LEU H CA 1
ATOM 754 C C . LEU A 1 114 ? 0.543 26.001 112.381 1.00 56.26 93 LEU H C 1
ATOM 755 O O . LEU A 1 114 ? 0.044 27.100 112.321 1.00 61.29 93 LEU H O 1
ATOM 760 N N . GLY A 1 115 ? -0.205 24.931 112.307 1.00 63.32 94 GLY H N 1
ATOM 761 C CA . GLY A 1 115 ? -1.591 25.099 111.953 1.00 59.39 94 GLY H CA 1
ATOM 762 C C . GLY A 1 115 ? -1.754 25.745 110.589 1.00 51.71 94 GLY H C 1
ATOM 763 O O . GLY A 1 115 ? -0.776 26.176 109.944 1.00 50.94 94 GLY H O 1
ATOM 764 N N . PRO A 1 116 ? -3.005 25.831 110.143 1.00 54.88 95 PRO H N 1
ATOM 765 C CA . PRO A 1 116 ? -3.434 26.538 108.924 1.00 49.03 95 PRO H CA 1
ATOM 766 C C . PRO A 1 116 ? -3.125 28.024 108.994 1.00 49.88 95 PRO H C 1
ATOM 767 O O . PRO A 1 116 ? -3.053 28.568 110.097 1.00 48.08 95 PRO H O 1
ATOM 771 N N . VAL A 1 117 ? -2.913 28.638 107.833 1.00 47.87 96 VAL H N 1
ATOM 772 C CA . VAL A 1 117 ? -2.537 30.046 107.714 1.00 47.67 96 VAL H CA 1
ATOM 773 C C . VAL A 1 117 ? -3.048 30.556 106.372 1.00 49.39 96 VAL H C 1
ATOM 774 O O . VAL A 1 117 ? -3.279 29.772 105.440 1.00 45.79 96 VAL H O 1
ATOM 778 N N . LYS A 1 118 ? -3.205 31.874 106.274 1.00 51.85 97 LYS H N 1
ATOM 779 C CA . LYS A 1 118 ? -3.816 32.502 105.108 1.00 56.77 97 LYS H CA 1
ATOM 780 C C . LYS A 1 118 ? -2.834 33.257 104.230 1.00 59.58 97 LYS H C 1
ATOM 781 O O . LYS A 1 118 ? -3.250 34.150 103.480 1.00 56.90 97 LYS H O 1
ATOM 787 N N . VAL A 1 119 ? -1.547 32.947 104.361 1.00 58.82 98 VAL H N 1
ATOM 788 C CA . VAL A 1 119 ? -0.525 33.525 103.493 1.00 51.10 98 VAL H CA 1
ATOM 789 C C . VAL A 1 119 ? 0.174 32.436 102.710 1.00 56.87 98 VAL H C 1
ATOM 790 O O . VAL A 1 119 ? 0.413 31.348 103.199 1.00 52.45 98 VAL H O 1
ATOM 794 N N . PRO A 1 120 ? 0.535 32.735 101.481 1.00 49.98 99 PRO H N 1
ATOM 795 C CA . PRO A 1 120 ? 1.243 31.670 100.784 1.00 47.62 99 PRO H CA 1
ATOM 796 C C . PRO A 1 120 ? 2.554 31.306 101.495 1.00 48.43 99 PRO H C 1
ATOM 797 O O . PRO A 1 120 ? 3.197 32.170 102.089 1.00 47.43 99 PRO H O 1
ATOM 801 N N . LEU A 1 121 ? 2.911 30.023 101.489 1.00 54.16 100 LEU H N 1
ATOM 802 C CA . LEU A 1 121 ? 4.223 29.613 101.982 1.00 49.17 100 LEU H CA 1
ATOM 803 C C . LEU A 1 121 ? 5.041 29.143 100.809 1.00 47.61 100 LEU H C 1
ATOM 804 O O . LEU A 1 121 ? 4.683 28.149 100.155 1.00 49.76 100 LEU H O 1
ATOM 809 N N . LEU A 1 122 ? 6.106 29.883 100.517 1.00 40.74 101 LEU H N 1
ATOM 810 C CA . LEU A 1 122 ? 6.899 29.669 99.311 1.00 43.25 101 LEU H CA 1
ATOM 811 C C . LEU A 1 122 ? 8.109 28.803 99.630 1.00 45.95 101 LEU H C 1
ATOM 812 O O . LEU A 1 122 ? 8.738 29.011 100.675 1.00 44.85 101 LEU H O 1
ATOM 817 N N . ALA A 1 123 ? 8.449 27.885 98.720 1.00 41.77 102 ALA H N 1
ATOM 818 C CA . ALA A 1 123 ? 9.506 26.903 98.946 1.00 49.79 102 ALA H CA 1
ATOM 819 C C . ALA A 1 123 ? 10.729 27.218 98.106 1.00 44.60 102 ALA H C 1
ATOM 820 O O . ALA A 1 123 ? 10.696 27.142 96.889 1.00 50.65 102 ALA H O 1
ATOM 822 N N . ASP A 1 124 ? 11.791 27.603 98.771 1.00 45.45 103 ASP H N 1
ATOM 823 C CA . ASP A 1 124 ? 13.014 27.988 98.090 1.00 48.19 103 ASP H CA 1
ATOM 824 C C . ASP A 1 124 ? 14.074 26.908 98.275 1.00 42.18 103 ASP H C 1
ATOM 825 O O . ASP A 1 124 ? 15.163 27.158 98.795 1.00 45.23 103 ASP H O 1
ATOM 830 N N . LYS A 1 125 ? 13.743 25.699 97.875 1.00 44.14 104 LYS H N 1
ATOM 831 C CA . LYS A 1 125 ? 14.595 24.596 98.263 1.00 47.75 104 LYS H CA 1
ATOM 832 C C . LYS A 1 125 ? 15.887 24.658 97.419 1.00 46.01 104 LYS H C 1
ATOM 833 O O . LYS A 1 125 ? 16.921 24.255 97.909 1.00 46.91 104 LYS H O 1
ATOM 839 N N . ASN A 1 126 ? 15.867 25.204 96.192 1.00 44.82 105 ASN H N 1
ATOM 840 C CA . ASN A 1 126 ? 17.133 25.373 95.459 1.00 44.04 105 ASN H CA 1
ATOM 841 C C . ASN A 1 126 ? 17.884 26.632 95.858 1.00 48.95 105 ASN H C 1
ATOM 842 O O . ASN A 1 126 ? 18.937 26.886 95.333 1.00 45.72 105 ASN H O 1
ATOM 847 N N . HIS A 1 127 ? 17.330 27.395 96.795 1.00 45.35 106 HIS H N 1
ATOM 848 C CA . HIS A 1 127 ? 18.015 28.533 97.400 1.00 43.86 106 HIS H CA 1
ATOM 849 C C . HIS A 1 127 ? 18.077 29.823 96.551 1.00 42.93 106 HIS H C 1
ATOM 850 O O . HIS A 1 127 ? 18.677 30.796 96.984 1.00 46.99 106 HIS H O 1
ATOM 857 N N . SER A 1 128 ? 17.498 29.859 95.357 1.00 44.40 107 SER H N 1
ATOM 858 C CA . SER A 1 128 ? 17.760 31.004 94.482 1.00 43.52 107 SER H CA 1
ATOM 859 C C . SER A 1 128 ? 17.055 32.281 94.949 1.00 49.49 107 SER H C 1
ATOM 860 O O . SER A 1 128 ? 17.504 33.385 94.693 1.00 47.64 107 SER H O 1
ATOM 863 N N . LEU A 1 129 ? 15.913 32.123 95.575 1.00 46.46 108 LEU H N 1
ATOM 864 C CA . LEU A 1 129 ? 15.193 33.256 96.100 1.00 41.82 108 LEU H CA 1
ATOM 865 C C . LEU A 1 129 ? 15.980 33.890 97.220 1.00 43.16 108 LEU H C 1
ATOM 866 O O . LEU A 1 129 ? 16.192 35.101 97.236 1.00 46.54 108 LEU H O 1
ATOM 871 N N . SER A 1 130 ? 16.437 33.091 98.173 1.00 41.77 109 SER H N 1
ATOM 872 C CA . SER A 1 130 ? 17.137 33.668 99.315 1.00 39.92 109 SER H CA 1
ATOM 873 C C . SER A 1 130 ? 18.478 34.288 98.881 1.00 46.71 109 SER H C 1
ATOM 874 O O . SER A 1 130 ? 18.982 35.235 99.483 1.00 44.97 109 SER H O 1
ATOM 877 N N . ARG A 1 131 ? 19.060 33.725 97.838 1.00 48.73 110 ARG H N 1
ATOM 878 C CA . ARG A 1 131 ? 20.309 34.225 97.334 1.00 51.40 110 ARG H CA 1
ATOM 879 C C . ARG A 1 131 ? 20.068 35.571 96.696 1.00 44.66 110 ARG H C 1
ATOM 880 O O . ARG A 1 131 ? 20.757 36.520 96.958 1.00 49.13 110 ARG H O 1
ATOM 888 N N . ASP A 1 132 ? 19.084 35.629 95.827 1.00 50.20 111 ASP H N 1
ATOM 889 C CA . ASP A 1 132 ? 18.737 36.874 95.154 1.00 51.46 111 ASP H CA 1
ATOM 890 C C . ASP A 1 132 ? 18.347 38.037 96.086 1.00 53.59 111 ASP H C 1
ATOM 891 O O . ASP A 1 132 ? 18.638 39.188 95.781 1.00 54.48 111 ASP H O 1
ATOM 896 N N . TYR A 1 133 ? 17.694 37.751 97.204 1.00 46.55 112 TYR H N 1
ATOM 897 C CA . TYR A 1 133 ? 17.279 38.786 98.150 1.00 43.96 112 TYR H CA 1
ATOM 898 C C . TYR A 1 133 ? 18.304 38.956 99.226 1.00 45.79 112 TYR H C 1
ATOM 899 O O . TYR A 1 133 ? 18.079 39.657 100.209 1.00 45.74 112 TYR H O 1
ATOM 908 N N . GLY A 1 134 ? 19.450 38.309 99.059 1.00 41.72 113 GLY H N 1
ATOM 909 C CA . GLY A 1 134 ? 20.571 38.569 99.949 1.00 38.13 113 GLY H CA 1
ATOM 910 C C . GLY A 1 134 ? 20.415 38.178 101.402 1.00 39.88 113 GLY H C 1
ATOM 911 O O . GLY A 1 134 ? 21.073 38.755 102.278 1.00 45.61 113 GLY H O 1
ATOM 912 N N . VAL A 1 135 ? 19.614 37.154 101.670 1.00 40.44 114 VAL H N 1
ATOM 913 C CA . VAL A 1 135 ? 19.416 36.700 103.042 1.00 41.12 114 VAL H CA 1
ATOM 914 C C . VAL A 1 135 ? 19.887 35.262 103.291 1.00 48.35 114 VAL H C 1
ATOM 915 O O . VAL A 1 135 ? 19.708 34.728 104.374 1.00 47.33 114 VAL H O 1
ATOM 919 N N . LEU A 1 136 ? 20.473 34.615 102.297 1.00 50.78 115 LEU H N 1
ATOM 920 C CA . LEU A 1 136 ? 20.875 33.219 102.469 1.00 46.07 115 LEU H CA 1
ATOM 921 C C . LEU A 1 136 ? 22.106 33.128 103.362 1.00 46.04 115 LEU H C 1
ATOM 922 O O . LEU A 1 136 ? 23.095 33.805 103.127 1.00 43.66 115 LEU H O 1
ATOM 927 N N . ILE A 1 137 ? 22.045 32.308 104.407 1.00 48.75 116 ILE H N 1
ATOM 928 C CA . ILE A 1 137 ? 23.259 32.026 105.165 1.00 49.30 116 ILE H CA 1
ATOM 929 C C . ILE A 1 137 ? 23.902 30.807 104.503 1.00 49.63 116 ILE H C 1
ATOM 930 O O . ILE A 1 137 ? 23.435 29.687 104.680 1.00 47.70 116 ILE H O 1
ATOM 935 N N . GLU A 1 138 ? 24.945 31.028 103.719 1.00 47.37 117 GLU H N 1
ATOM 936 C CA . GLU A 1 138 ? 25.503 29.994 102.844 1.00 61.08 117 GLU H CA 1
ATOM 937 C C . GLU A 1 138 ? 25.881 28.702 103.542 1.00 53.76 117 GLU H C 1
ATOM 938 O O . GLU A 1 138 ? 25.540 27.604 103.093 1.00 54.96 117 GLU H O 1
ATOM 944 N N . LYS A 1 139 ? 26.608 28.845 104.634 1.00 48.05 118 LYS H N 1
ATOM 945 C CA . LYS A 1 139 ? 27.070 27.689 105.366 1.00 62.16 118 LYS H CA 1
ATOM 946 C C . LYS A 1 139 ? 25.957 26.901 106.036 1.00 51.06 118 LYS H C 1
ATOM 947 O O . LYS A 1 139 ? 26.199 25.818 106.523 1.00 56.16 118 LYS H O 1
ATOM 953 N N . GLU A 1 140 ? 24.748 27.445 106.088 1.00 52.99 119 GLU H N 1
ATOM 954 C CA . GLU A 1 140 ? 23.694 26.839 106.904 1.00 43.87 119 GLU H CA 1
ATOM 955 C C . GLU A 1 140 ? 22.555 26.429 106.050 1.00 41.50 119 GLU H C 1
ATOM 956 O O . GLU A 1 140 ? 21.777 25.585 106.459 1.00 49.91 119 GLU H O 1
ATOM 962 N N . GLY A 1 141 ? 22.438 27.015 104.863 1.00 42.03 120 GLY H N 1
ATOM 963 C CA . GLY A 1 141 ? 21.360 26.658 103.942 1.00 45.62 120 GLY H CA 1
ATOM 964 C C . GLY A 1 141 ? 19.986 27.187 104.352 1.00 51.30 120 GLY H C 1
ATOM 965 O O . GLY A 1 141 ? 18.939 26.642 103.950 1.00 47.96 120 GLY H O 1
ATOM 966 N N . ILE A 1 142 ? 19.990 28.254 105.152 1.00 48.42 121 ILE H N 1
ATOM 967 C CA . ILE A 1 142 ? 18.748 28.881 105.617 1.00 49.12 121 ILE H CA 1
ATOM 968 C C . ILE A 1 142 ? 18.768 30.407 105.436 1.00 48.29 121 ILE H C 1
ATOM 969 O O . ILE A 1 142 ? 19.828 31.037 105.484 1.00 45.64 121 ILE H O 1
ATOM 974 N N . ALA A 1 143 ? 17.582 30.987 105.269 1.00 45.40 122 ALA H N 1
ATOM 975 C CA . ALA A 1 143 ? 17.412 32.441 105.159 1.00 47.19 122 ALA H CA 1
ATOM 976 C C . ALA A 1 143 ? 17.383 33.129 106.516 1.00 46.43 122 ALA H C 1
ATOM 977 O O . ALA A 1 143 ? 16.775 32.594 107.449 1.00 45.58 122 ALA H O 1
ATOM 979 N N . LEU A 1 144 ? 18.038 34.299 106.630 1.00 42.94 123 LEU H N 1
ATOM 980 C CA . LEU A 1 144 ? 17.861 35.208 107.771 1.00 40.78 123 LEU H CA 1
ATOM 981 C C . LEU A 1 144 ? 16.418 35.741 107.830 1.00 39.60 123 LEU H C 1
ATOM 982 O O . LEU A 1 144 ? 15.629 35.521 106.903 1.00 38.34 123 LEU H O 1
ATOM 987 N N . ARG A 1 145 ? 16.069 36.422 108.913 1.00 45.19 124 ARG H N 1
ATOM 988 C CA . ARG A 1 145 ? 14.708 36.963 109.058 1.00 51.86 124 ARG H CA 1
ATOM 989 C C . ARG A 1 145 ? 14.568 38.298 108.322 1.00 49.87 124 ARG H C 1
ATOM 990 O O . ARG A 1 145 ? 14.505 39.368 108.926 1.00 48.67 124 ARG H O 1
ATOM 998 N N . GLY A 1 146 ? 14.518 38.210 107.008 1.00 44.98 125 GLY H N 1
ATOM 999 C CA . GLY A 1 146 ? 14.411 39.373 106.177 1.00 47.60 125 GLY H CA 1
ATOM 1000 C C . GLY A 1 146 ? 13.001 39.617 105.714 1.00 48.99 125 GLY H C 1
ATOM 1001 O O . GLY A 1 146 ? 12.209 38.692 105.534 1.00 47.08 125 GLY H O 1
ATOM 1002 N N . LEU A 1 147 ? 12.697 40.890 105.518 1.00 46.07 126 LEU H N 1
ATOM 1003 C CA . LEU A 1 147 ? 11.408 41.316 104.996 1.00 46.17 126 LEU H CA 1
ATOM 1004 C C . LEU A 1 147 ? 11.544 42.448 103.968 1.00 44.76 126 LEU H C 1
ATOM 1005 O O . LEU A 1 147 ? 12.267 43.390 104.186 1.00 42.08 126 LEU H O 1
ATOM 1010 N N . PHE A 1 148 ? 10.835 42.334 102.859 1.00 48.12 127 PHE H N 1
ATOM 1011 C CA . PHE A 1 148 ? 10.970 43.253 101.763 1.00 42.65 127 PHE H CA 1
ATOM 1012 C C . PHE A 1 148 ? 9.605 43.831 101.420 1.00 48.86 127 PHE H C 1
ATOM 1013 O O . PHE A 1 148 ? 8.641 43.105 101.266 1.00 46.51 127 PHE H O 1
ATOM 1021 N N . ILE A 1 149 ? 9.516 45.156 101.348 1.00 44.03 128 ILE H N 1
ATOM 1022 C CA . ILE A 1 149 ? 8.309 45.766 100.838 1.00 42.23 128 ILE H CA 1
ATOM 1023 C C . ILE A 1 149 ? 8.575 46.182 99.426 1.00 46.82 128 ILE H C 1
ATOM 1024 O O . ILE A 1 149 ? 9.492 46.965 99.168 1.00 48.17 128 ILE H O 1
ATOM 1029 N N . ILE A 1 150 ? 7.760 45.657 98.524 1.00 45.51 129 ILE H N 1
ATOM 1030 C CA . ILE A 1 150 ? 7.906 45.859 97.091 1.00 47.16 129 ILE H CA 1
ATOM 1031 C C . ILE A 1 150 ? 6.692 46.607 96.584 1.00 53.21 129 ILE H C 1
ATOM 1032 O O . ILE A 1 150 ? 5.579 46.164 96.850 1.00 47.42 129 ILE H O 1
ATOM 1037 N N . ASP A 1 151 ? 6.869 47.690 95.823 1.00 52.93 130 ASP H N 1
ATOM 1038 C CA . ASP A 1 151 ? 5.708 48.528 95.451 1.00 53.04 130 ASP H CA 1
ATOM 1039 C C . ASP A 1 151 ? 5.076 48.011 94.168 1.00 54.79 130 ASP H C 1
ATOM 1040 O O . ASP A 1 151 ? 5.581 47.072 93.574 1.00 51.53 130 ASP H O 1
ATOM 1045 N N . PRO A 1 152 ? 3.960 48.609 93.736 1.00 53.77 131 PRO H N 1
ATOM 1046 C CA . PRO A 1 152 ? 3.218 48.101 92.584 1.00 52.46 131 PRO H CA 1
ATOM 1047 C C . PRO A 1 152 ? 4.017 48.150 91.301 1.00 55.20 131 PRO H C 1
ATOM 1048 O O . PRO A 1 152 ? 3.623 47.537 90.320 1.00 56.57 131 PRO H O 1
ATOM 1052 N N . LYS A 1 153 ? 5.120 48.885 91.289 1.00 58.49 132 LYS H N 1
ATOM 1053 C CA . LYS A 1 153 ? 5.948 48.950 90.091 1.00 62.14 132 LYS H CA 1
ATOM 1054 C C . LYS A 1 153 ? 7.097 47.939 90.180 1.00 61.52 132 LYS H C 1
ATOM 1055 O O . LYS A 1 153 ? 7.848 47.752 89.226 1.00 61.31 132 LYS H O 1
ATOM 1061 N N . GLY A 1 154 ? 7.194 47.254 91.317 1.00 60.57 133 GLY H N 1
ATOM 1062 C CA . GLY A 1 154 ? 8.223 46.248 91.518 1.00 63.04 133 GLY H CA 1
ATOM 1063 C C . GLY A 1 154 ? 9.488 46.768 92.166 1.00 57.94 133 GLY H C 1
ATOM 1064 O O . GLY A 1 154 ? 10.484 46.061 92.174 1.00 54.51 133 GLY H O 1
ATOM 1065 N N . ILE A 1 155 ? 9.446 47.993 92.702 1.00 55.06 134 ILE H N 1
ATOM 1066 C CA . ILE A 1 155 ? 10.601 48.604 93.349 1.00 49.79 134 ILE H CA 1
ATOM 1067 C C . ILE A 1 155 ? 10.581 48.303 94.839 1.00 48.81 134 ILE H C 1
ATOM 1068 O O . ILE A 1 155 ? 9.553 48.416 95.497 1.00 50.33 134 ILE H O 1
ATOM 1073 N N . ILE A 1 156 ? 11.741 47.985 95.376 1.00 49.90 135 ILE H N 1
ATOM 1074 C CA . ILE A 1 156 ? 11.888 47.750 96.791 1.00 50.47 135 ILE H CA 1
ATOM 1075 C C . ILE A 1 156 ? 11.958 49.075 97.505 1.00 48.55 135 ILE H C 1
ATOM 1076 O O . ILE A 1 156 ? 12.795 49.888 97.175 1.00 47.72 135 ILE H O 1
ATOM 1081 N N . ARG A 1 157 ? 11.124 49.262 98.520 1.00 48.43 136 ARG H N 1
ATOM 1082 C CA . ARG A 1 157 ? 11.013 50.550 99.213 1.00 44.86 136 ARG H CA 1
ATOM 1083 C C . ARG A 1 157 ? 11.490 50.412 100.623 1.00 47.28 136 ARG H C 1
ATOM 1084 O O . ARG A 1 157 ? 11.663 51.396 101.313 1.00 41.84 136 ARG H O 1
ATOM 1092 N N . HIS A 1 158 ? 11.687 49.173 101.062 1.00 43.96 137 HIS H N 1
ATOM 1093 C CA . HIS A 1 158 ? 12.106 48.923 102.432 1.00 44.63 137 HIS H CA 1
ATOM 1094 C C . HIS A 1 158 ? 12.750 47.550 102.589 1.00 47.47 137 HIS H C 1
ATOM 1095 O O . HIS A 1 158 ? 12.288 46.584 101.999 1.00 43.79 137 HIS H O 1
ATOM 1102 N N . ILE A 1 159 ? 13.756 47.474 103.451 1.00 43.04 138 ILE H N 1
ATOM 1103 C CA . ILE A 1 159 ? 14.412 46.219 103.768 1.00 49.12 138 ILE H CA 1
ATOM 1104 C C . ILE A 1 159 ? 14.570 46.152 105.272 1.00 45.77 138 ILE H C 1
ATOM 1105 O O . ILE A 1 159 ? 15.022 47.102 105.855 1.00 45.94 138 ILE H O 1
ATOM 1110 N N . THR A 1 160 ? 14.141 45.033 105.871 1.00 51.87 139 THR H N 1
ATOM 1111 C CA . THR A 1 160 ? 14.427 44.668 107.268 1.00 48.56 139 THR H CA 1
ATOM 1112 C C . THR A 1 160 ? 15.173 43.329 107.284 1.00 51.53 139 THR H C 1
ATOM 1113 O O . THR A 1 160 ? 14.718 42.393 106.633 1.00 44.51 139 THR H O 1
ATOM 1117 N N . ILE A 1 161 ? 16.272 43.211 108.029 1.00 48.45 140 ILE H N 1
ATOM 1118 C CA . ILE A 1 161 ? 16.876 41.911 108.236 1.00 45.47 140 ILE H CA 1
ATOM 1119 C C . ILE A 1 161 ? 17.255 41.735 109.698 1.00 45.34 140 ILE H C 1
ATOM 1120 O O . ILE A 1 161 ? 18.065 42.499 110.205 1.00 45.47 140 ILE H O 1
ATOM 1125 N N . ASN A 1 162 ? 16.624 40.761 110.379 1.00 43.13 141 ASN H N 1
ATOM 1126 C CA . ASN A 1 162 ? 16.996 40.408 111.760 1.00 44.70 141 ASN H CA 1
ATOM 1127 C C . ASN A 1 162 ? 17.884 39.174 111.834 1.00 50.25 141 ASN H C 1
ATOM 1128 O O . ASN A 1 162 ? 17.679 38.213 111.113 1.00 44.63 141 ASN H O 1
ATOM 1133 N N . ASP A 1 163 ? 18.828 39.181 112.750 1.00 50.58 142 ASP H N 1
ATOM 1134 C CA . ASP A 1 163 ? 19.427 37.942 113.156 1.00 50.93 142 ASP H CA 1
ATOM 1135 C C . ASP A 1 163 ? 18.280 37.024 113.671 1.00 60.06 142 ASP H C 1
ATOM 1136 O O . ASP A 1 163 ? 17.143 37.475 113.879 1.00 52.53 142 ASP H O 1
ATOM 1141 N N . LEU A 1 164 ? 18.562 35.736 113.854 1.00 56.02 143 LEU H N 1
ATOM 1142 C CA . LEU A 1 164 ? 17.498 34.715 113.896 1.00 61.21 143 LEU H CA 1
ATOM 1143 C C . LEU A 1 164 ? 16.716 34.683 115.206 1.00 54.61 143 LEU H C 1
ATOM 1144 O O . LEU A 1 164 ? 15.568 34.201 115.269 1.00 54.45 143 LEU H O 1
ATOM 1149 N N . SER A 1 165 ? 17.346 35.170 116.257 1.00 47.14 144 SER H N 1
ATOM 1150 C CA . SER A 1 165 ? 16.766 35.060 117.575 1.00 58.28 144 SER H CA 1
ATOM 1151 C C . SER A 1 165 ? 15.669 36.086 117.871 1.00 64.74 144 SER H C 1
ATOM 1152 O O . SER A 1 165 ? 14.936 35.912 118.833 1.00 65.31 144 SER H O 1
ATOM 1155 N N . VAL A 1 166 ? 15.546 37.140 117.068 1.00 56.12 145 VAL H N 1
ATOM 1156 C CA . VAL A 1 166 ? 14.524 38.168 117.347 1.00 52.98 145 VAL H CA 1
ATOM 1157 C C . VAL A 1 166 ? 13.615 38.317 116.142 1.00 49.05 145 VAL H C 1
ATOM 1158 O O . VAL A 1 166 ? 14.051 38.306 115.006 1.00 53.40 145 VAL H O 1
ATOM 1162 N N . GLY A 1 167 ? 12.325 38.348 116.403 1.00 47.19 146 GLY H N 1
ATOM 1163 C CA . GLY A 1 167 ? 11.331 38.388 115.348 1.00 56.71 146 GLY H CA 1
ATOM 1164 C C . GLY A 1 167 ? 10.943 39.806 114.924 1.00 59.09 146 GLY H C 1
ATOM 1165 O O . GLY A 1 167 ? 11.517 40.788 115.395 1.00 46.80 146 GLY H O 1
ATOM 1166 N N . ARG A 1 168 ? 9.995 39.883 113.997 1.00 56.25 147 ARG H N 1
ATOM 1167 C CA . ARG A 1 168 ? 9.615 41.136 113.360 1.00 60.33 147 ARG H CA 1
ATOM 1168 C C . ARG A 1 168 ? 8.226 41.572 113.838 1.00 67.32 147 ARG H C 1
ATOM 1169 O O . ARG A 1 168 ? 7.471 40.806 114.443 1.00 67.93 147 ARG H O 1
ATOM 1177 N N . ASN A 1 169 ? 7.886 42.803 113.518 1.00 70.15 148 ASN H N 1
ATOM 1178 C CA . ASN A 1 169 ? 6.691 43.439 114.036 1.00 68.44 148 ASN H CA 1
ATOM 1179 C C . ASN A 1 169 ? 5.702 43.667 112.922 1.00 54.94 148 ASN H C 1
ATOM 1180 O O . ASN A 1 169 ? 5.961 44.436 112.001 1.00 53.96 148 ASN H O 1
ATOM 1185 N N . VAL A 1 170 ? 4.571 42.991 112.981 1.00 51.02 149 VAL H N 1
ATOM 1186 C CA . VAL A 1 170 ? 3.649 43.055 111.864 1.00 58.99 149 VAL H CA 1
ATOM 1187 C C . VAL A 1 170 ? 3.119 44.503 111.708 1.00 55.41 149 VAL H C 1
ATOM 1188 O O . VAL A 1 170 ? 2.736 44.914 110.618 1.00 53.94 149 VAL H O 1
ATOM 1192 N N . ASN A 1 171 ? 3.145 45.284 112.784 1.00 57.17 150 ASN H N 1
ATOM 1193 C CA . ASN A 1 171 ? 2.571 46.646 112.735 1.00 66.43 150 ASN H CA 1
ATOM 1194 C C . ASN A 1 171 ? 3.476 47.563 111.952 1.00 60.14 150 ASN H C 1
ATOM 1195 O O . ASN A 1 171 ? 3.022 48.390 111.160 1.00 56.04 150 ASN H O 1
ATOM 1200 N N . GLU A 1 172 ? 4.771 47.384 112.176 1.00 50.86 151 GLU H N 1
ATOM 1201 C CA . GLU A 1 172 ? 5.761 48.109 111.437 1.00 55.66 151 GLU H CA 1
ATOM 1202 C C . GLU A 1 172 ? 5.592 47.890 109.944 1.00 58.45 151 GLU H C 1
ATOM 1203 O O . GLU A 1 172 ? 5.731 48.836 109.190 1.00 57.77 151 GLU H O 1
ATOM 1209 N N . ALA A 1 173 ? 5.228 46.691 109.494 1.00 50.07 152 ALA H N 1
ATOM 1210 C CA . ALA A 1 173 ? 5.080 46.483 108.048 1.00 52.28 152 ALA H CA 1
ATOM 1211 C C . ALA A 1 173 ? 3.833 47.159 107.528 1.00 48.51 152 ALA H C 1
ATOM 1212 O O . ALA A 1 173 ? 3.786 47.639 106.398 1.00 44.15 152 ALA H O 1
ATOM 1214 N N . LEU A 1 174 ? 2.788 47.096 108.333 1.00 50.83 153 LEU H N 1
ATOM 1215 C CA . LEU A 1 174 ? 1.541 47.786 108.015 1.00 54.82 153 LEU H CA 1
ATOM 1216 C C . LEU A 1 174 ? 1.762 49.286 107.890 1.00 52.97 153 LEU H C 1
ATOM 1217 O O . LEU A 1 174 ? 1.335 49.915 106.920 1.00 53.13 153 LEU H O 1
ATOM 1222 N N . ARG A 1 175 ? 2.468 49.833 108.876 1.00 52.65 154 ARG H N 1
ATOM 1223 C CA . ARG A 1 175 ? 2.838 51.248 108.882 1.00 58.80 154 ARG H CA 1
ATOM 1224 C C . ARG A 1 175 ? 3.563 51.657 107.632 1.00 58.80 154 ARG H C 1
ATOM 1225 O O . ARG A 1 175 ? 3.308 52.715 107.071 1.00 57.15 154 ARG H O 1
ATOM 1233 N N . LEU A 1 176 ? 4.524 50.833 107.237 1.00 52.82 155 LEU H N 1
ATOM 1234 C CA . LEU A 1 176 ? 5.414 51.209 106.179 1.00 53.24 155 LEU H CA 1
ATOM 1235 C C . LEU A 1 176 ? 4.658 51.113 104.886 1.00 57.06 155 LEU H C 1
ATOM 1236 O O . LEU A 1 176 ? 4.783 51.966 104.030 1.00 57.76 155 LEU H O 1
ATOM 1241 N N . VAL A 1 177 ? 3.854 50.077 104.725 1.00 54.54 156 VAL H N 1
ATOM 1242 C CA . VAL A 1 177 ? 3.071 50.000 103.502 1.00 65.69 156 VAL H CA 1
ATOM 1243 C C . VAL A 1 177 ? 2.142 51.226 103.406 1.00 68.09 156 VAL H C 1
ATOM 1244 O O . VAL A 1 177 ? 1.935 51.808 102.335 1.00 65.12 156 VAL H O 1
ATOM 1248 N N . GLU A 1 178 ? 1.518 51.567 104.520 1.00 63.58 157 GLU H N 1
ATOM 1249 C CA . GLU A 1 178 ? 0.574 52.679 104.519 1.00 75.60 157 GLU H CA 1
ATOM 1250 C C . GLU A 1 178 ? 1.338 53.969 104.224 1.00 75.02 157 GLU H C 1
ATOM 1251 O O . GLU A 1 178 ? 0.877 54.827 103.453 1.00 71.89 157 GLU H O 1
ATOM 1257 N N . GLY A 1 179 ? 2.518 54.086 104.831 1.00 61.99 158 GLY H N 1
ATOM 1258 C CA . GLY A 1 179 ? 3.399 55.212 104.562 1.00 62.91 158 GLY H CA 1
ATOM 1259 C C . GLY A 1 179 ? 3.759 55.418 103.099 1.00 66.96 158 GLY H C 1
ATOM 1260 O O . GLY A 1 179 ? 3.642 56.518 102.585 1.00 64.12 158 GLY H O 1
ATOM 1261 N N . PHE A 1 180 ? 4.212 54.366 102.430 1.00 68.21 159 PHE H N 1
ATOM 1262 C CA . PHE A 1 180 ? 4.628 54.475 101.035 1.00 75.22 159 PHE H CA 1
ATOM 1263 C C . PHE A 1 180 ? 3.421 54.642 100.121 1.00 74.88 159 PHE H C 1
ATOM 1264 O O . PHE A 1 180 ? 3.538 55.280 99.081 1.00 79.22 159 PHE H O 1
ATOM 1272 N N . GLN A 1 181 ? 2.282 54.066 100.500 1.00 76.52 160 GLN H N 1
ATOM 1273 C CA . GLN A 1 181 ? 1.035 54.292 99.775 1.00 86.18 160 GLN H CA 1
ATOM 1274 C C . GLN A 1 181 ? 0.785 55.792 99.726 1.00 83.98 160 GLN H C 1
ATOM 1275 O O . GLN A 1 181 ? 0.619 56.359 98.647 1.00 77.69 160 GLN H O 1
ATOM 1281 N N . TRP A 1 182 ? 0.801 56.410 100.908 1.00 80.37 161 TRP H N 1
ATOM 1282 C CA . TRP A 1 182 ? 0.467 57.828 101.086 1.00 86.01 161 TRP H CA 1
ATOM 1283 C C . TRP A 1 182 ? 1.403 58.757 100.311 1.00 81.31 161 TRP H C 1
ATOM 1284 O O . TRP A 1 182 ? 0.933 59.626 99.601 1.00 80.62 161 TRP H O 1
ATOM 1295 N N . THR A 1 183 ? 2.716 58.575 100.447 1.00 80.75 162 THR H N 1
ATOM 1296 C CA . THR A 1 183 ? 3.684 59.404 99.735 1.00 76.57 162 THR H CA 1
ATOM 1297 C C . THR A 1 183 ? 3.682 59.132 98.213 1.00 76.71 162 THR H C 1
ATOM 1298 O O . THR A 1 183 ? 4.045 60.002 97.441 1.00 70.88 162 THR H O 1
ATOM 1302 N N . ASP A 1 184 ? 3.268 57.943 97.781 1.00 84.57 163 ASP H N 1
ATOM 1303 C CA . ASP A 1 184 ? 3.104 57.656 96.341 1.00 83.57 163 ASP H CA 1
ATOM 1304 C C . ASP A 1 184 ? 2.028 58.561 95.734 1.00 83.02 163 ASP H C 1
ATOM 1305 O O . ASP A 1 184 ? 2.122 58.953 94.567 1.00 74.94 163 ASP H O 1
ATOM 1310 N N . LYS A 1 185 ? 0.975 58.813 96.516 1.00 77.91 164 LYS H N 1
ATOM 1311 C CA . LYS A 1 185 ? -0.246 59.452 96.021 1.00 82.04 164 LYS H CA 1
ATOM 1312 C C . LYS A 1 185 ? -0.287 60.951 96.283 1.00 85.42 164 LYS H C 1
ATOM 1313 O O . LYS A 1 185 ? -0.949 61.688 95.558 1.00 84.38 164 LYS H O 1
ATOM 1319 N N . ASN A 1 186 ? 0.436 61.380 97.317 1.00 86.62 165 ASN H N 1
ATOM 1320 C CA . ASN A 1 186 ? 0.385 62.747 97.822 1.00 82.57 165 ASN H CA 1
ATOM 1321 C C . ASN A 1 186 ? 1.690 63.536 97.771 1.00 82.39 165 ASN H C 1
ATOM 1322 O O . ASN A 1 186 ? 1.695 64.704 98.131 1.00 86.46 165 ASN H O 1
ATOM 1327 N N . GLY A 1 187 ? 2.800 62.925 97.376 1.00 86.25 166 GLY H N 1
ATOM 1328 C CA . GLY A 1 187 ? 4.098 63.549 97.620 1.00 85.32 166 GLY H CA 1
ATOM 1329 C C . GLY A 1 187 ? 4.311 63.812 99.113 1.00 93.05 166 GLY H C 1
ATOM 1330 O O . GLY A 1 187 ? 3.669 63.177 99.947 1.00 96.41 166 GLY H O 1
ATOM 1331 N N . THR A 1 188 ? 5.214 64.738 99.445 1.00 101.66 167 THR H N 1
ATOM 1332 C CA . THR A 1 188 ? 5.580 65.126 100.836 1.00 114.65 167 THR H CA 1
ATOM 1333 C C . THR A 1 188 ? 6.670 64.179 101.374 1.00 110.34 167 THR H C 1
ATOM 1334 O O . THR A 1 188 ? 6.526 63.544 102.433 1.00 84.85 167 THR H O 1
ATOM 1338 N N . GLY B 1 21 ? 50.441 25.276 61.194 1.00 109.93 0 GLY B N 1
ATOM 1339 C CA . GLY B 1 21 ? 51.663 24.672 61.731 1.00 92.11 0 GLY B CA 1
ATOM 1340 C C . GLY B 1 21 ? 51.828 23.246 61.298 1.00 88.17 0 GLY B C 1
ATOM 1341 O O . GLY B 1 21 ? 51.364 22.319 61.881 1.00 83.07 0 GLY B O 1
ATOM 1342 N N . MET B 1 22 ? 52.491 23.111 60.176 1.00 93.25 1 MET B N 1
ATOM 1343 C CA . MET B 1 22 ? 52.749 21.860 59.540 1.00 86.71 1 MET B CA 1
ATOM 1344 C C . MET B 1 22 ? 53.559 20.873 60.366 1.00 74.25 1 MET B C 1
ATOM 1345 O O . MET B 1 22 ? 54.586 21.222 60.801 1.00 87.02 1 MET B O 1
ATOM 1350 N N . VAL B 1 23 ? 53.085 19.671 60.632 1.00 72.05 2 VAL B N 1
ATOM 1351 C CA . VAL B 1 23 ? 53.917 18.690 61.321 1.00 71.72 2 VAL B CA 1
ATOM 1352 C C . VAL B 1 23 ? 53.810 17.341 60.642 1.00 64.09 2 VAL B C 1
ATOM 1353 O O . VAL B 1 23 ? 52.899 16.593 60.950 1.00 74.68 2 VAL B O 1
ATOM 1357 N N . ALA B 1 24 ? 54.744 17.011 59.758 1.00 64.61 3 ALA B N 1
ATOM 1358 C CA . ALA B 1 24 ? 54.701 15.743 59.017 1.00 51.35 3 ALA B CA 1
ATOM 1359 C C . ALA B 1 24 ? 54.471 14.552 59.894 1.00 44.83 3 ALA B C 1
ATOM 1360 O O . ALA B 1 24 ? 55.251 14.256 60.799 1.00 55.78 3 ALA B O 1
ATOM 1362 N N . GLU B 1 25 ? 53.385 13.849 59.596 1.00 49.49 4 GLU B N 1
ATOM 1363 C CA . GLU B 1 25 ? 53.042 12.622 60.296 1.00 50.80 4 GLU B CA 1
ATOM 1364 C C . GLU B 1 25 ? 52.478 11.581 59.353 1.00 49.38 4 GLU B C 1
ATOM 1365 O O . GLU B 1 25 ? 51.790 11.874 58.377 1.00 46.42 4 GLU B O 1
ATOM 1371 N N . VAL B 1 26 ? 52.738 10.338 59.686 1.00 44.25 5 VAL B N 1
ATOM 1372 C CA . VAL B 1 26 ? 52.252 9.264 58.874 1.00 49.81 5 VAL B CA 1
ATOM 1373 C C . VAL B 1 26 ? 50.736 9.228 58.968 1.00 49.52 5 VAL B C 1
ATOM 1374 O O . VAL B 1 26 ? 50.178 9.447 60.039 1.00 46.85 5 VAL B O 1
ATOM 1378 N N . GLN B 1 27 ? 50.118 8.944 57.826 1.00 45.76 6 GLN B N 1
ATOM 1379 C CA . GLN B 1 27 ? 48.652 8.878 57.619 1.00 54.79 6 GLN B CA 1
ATOM 1380 C C . GLN B 1 27 ? 48.056 10.243 57.351 1.00 52.38 6 GLN B C 1
ATOM 1381 O O . GLN B 1 27 ? 46.872 10.357 57.000 1.00 48.81 6 GLN B O 1
ATOM 1387 N N . LYS B 1 28 ? 48.868 11.288 57.490 1.00 51.48 7 LYS B N 1
ATOM 1388 C CA . LYS B 1 28 ? 48.361 12.622 57.230 1.00 46.85 7 LYS B CA 1
ATOM 1389 C C . LYS B 1 28 ? 49.036 13.225 56.014 1.00 49.41 7 LYS B C 1
ATOM 1390 O O . LYS B 1 28 ? 50.061 12.754 55.536 1.00 48.66 7 LYS B O 1
ATOM 1396 N N . GLN B 1 29 ? 48.415 14.275 55.518 1.00 49.42 8 GLN B N 1
ATOM 1397 C CA . GLN B 1 29 ? 48.778 14.921 54.277 1.00 50.36 8 GLN B CA 1
ATOM 1398 C C . GLN B 1 29 ? 50.154 15.596 54.388 1.00 53.17 8 GLN B C 1
ATOM 1399 O O . GLN B 1 29 ? 50.399 16.315 55.338 1.00 52.66 8 GLN B O 1
ATOM 1405 N N . ALA B 1 30 ? 51.060 15.380 53.435 1.00 54.52 9 ALA B N 1
ATOM 1406 C CA . ALA B 1 30 ? 52.385 16.027 53.528 1.00 53.54 9 ALA B CA 1
ATOM 1407 C C . ALA B 1 30 ? 52.248 17.531 53.504 1.00 51.25 9 ALA B C 1
ATOM 1408 O O . ALA B 1 30 ? 51.434 18.055 52.737 1.00 58.06 9 ALA B O 1
ATOM 1410 N N . PRO B 1 31 ? 53.066 18.240 54.316 1.00 50.27 10 PRO B N 1
ATOM 1411 C CA . PRO B 1 31 ? 53.146 19.698 54.204 1.00 50.99 10 PRO B CA 1
ATOM 1412 C C . PRO B 1 31 ? 53.546 20.143 52.821 1.00 48.36 10 PRO B C 1
ATOM 1413 O O . PRO B 1 31 ? 54.572 19.716 52.311 1.00 56.66 10 PRO B O 1
ATOM 1417 N N . PRO B 1 32 ? 52.746 20.992 52.205 1.00 53.34 11 PRO B N 1
ATOM 1418 C CA . PRO B 1 32 ? 53.158 21.426 50.875 1.00 54.41 11 PRO B CA 1
ATOM 1419 C C . PRO B 1 32 ? 54.365 22.333 50.869 1.00 58.41 11 PRO B C 1
ATOM 1420 O O . PRO B 1 32 ? 54.792 22.862 51.897 1.00 59.84 11 PRO B O 1
ATOM 1424 N N . PHE B 1 33 ? 54.910 22.527 49.683 1.00 55.87 12 PHE B N 1
ATOM 1425 C CA . PHE B 1 33 ? 56.083 23.355 49.548 1.00 56.11 12 PHE B CA 1
ATOM 1426 C C . PHE B 1 33 ? 56.299 23.772 48.117 1.00 57.31 12 PHE B C 1
ATOM 1427 O O . PHE B 1 33 ? 55.777 23.165 47.173 1.00 58.78 12 PHE B O 1
ATOM 1435 N N . LYS B 1 34 ? 57.093 24.822 47.969 1.00 60.15 13 LYS B N 1
ATOM 1436 C CA . LYS B 1 34 ? 57.538 25.260 46.674 1.00 50.46 13 LYS B CA 1
ATOM 1437 C C . LYS B 1 34 ? 58.913 25.857 46.868 1.00 55.33 13 LYS B C 1
ATOM 1438 O O . LYS B 1 34 ? 59.094 26.895 47.507 1.00 56.88 13 LYS B O 1
ATOM 1444 N N . LYS B 1 35 ? 59.902 25.171 46.336 1.00 51.45 14 LYS B N 1
ATOM 1445 C CA . LYS B 1 35 ? 61.272 25.556 46.580 1.00 56.08 14 LYS B CA 1
ATOM 1446 C C . LYS B 1 35 ? 62.055 25.590 45.310 1.00 61.37 14 LYS B C 1
ATOM 1447 O O . LYS B 1 35 ? 61.834 24.784 44.420 1.00 59.13 14 LYS B O 1
ATOM 1453 N N . THR B 1 36 ? 62.953 26.564 45.227 1.00 57.37 15 THR B N 1
ATOM 1454 C CA . THR B 1 36 ? 63.921 26.626 44.160 1.00 60.14 15 THR B CA 1
ATOM 1455 C C . THR B 1 36 ? 64.824 25.396 44.212 1.00 54.87 15 THR B C 1
ATOM 1456 O O . THR B 1 36 ? 65.252 24.958 45.285 1.00 54.67 15 THR B O 1
ATOM 1460 N N . ALA B 1 37 ? 65.119 24.844 43.045 1.00 56.61 16 ALA B N 1
ATOM 1461 C CA . ALA B 1 37 ? 65.931 23.652 42.982 1.00 58.75 16 ALA B CA 1
ATOM 1462 C C . ALA B 1 37 ? 66.906 23.660 41.817 1.00 55.98 16 ALA B C 1
ATOM 1463 O O . ALA B 1 37 ? 66.722 24.401 40.850 1.00 58.61 16 ALA B O 1
ATOM 1465 N N . VAL B 1 38 ? 67.922 22.812 41.943 1.00 50.91 17 VAL B N 1
ATOM 1466 C CA . VAL B 1 38 ? 68.866 22.473 40.886 1.00 57.88 17 VAL B CA 1
ATOM 1467 C C . VAL B 1 38 ? 68.428 21.230 40.119 1.00 65.34 17 VAL B C 1
ATOM 1468 O O . VAL B 1 38 ? 68.467 20.119 40.655 1.00 62.95 17 VAL B O 1
ATOM 1472 N N . VAL B 1 39 ? 68.079 21.431 38.853 1.00 69.79 18 VAL B N 1
ATOM 1473 C CA . VAL B 1 39 ? 67.541 20.401 37.967 1.00 65.99 18 VAL B CA 1
ATOM 1474 C C . VAL B 1 39 ? 68.369 20.413 36.691 1.00 69.34 18 VAL B C 1
ATOM 1475 O O . VAL B 1 39 ? 68.098 21.204 35.779 1.00 70.24 18 VAL B O 1
ATOM 1479 N N . ASP B 1 40 ? 69.381 19.563 36.632 1.00 70.70 19 ASP B N 1
ATOM 1480 C CA . ASP B 1 40 ? 70.284 19.517 35.486 1.00 74.00 19 ASP B CA 1
ATOM 1481 C C . ASP B 1 40 ? 70.987 20.854 35.313 1.00 72.08 19 ASP B C 1
ATOM 1482 O O . ASP B 1 40 ? 70.824 21.520 34.289 1.00 71.85 19 ASP B O 1
ATOM 1487 N N . GLY B 1 41 ? 71.758 21.242 36.325 1.00 71.47 20 GLY B N 1
ATOM 1488 C CA . GLY B 1 41 ? 72.545 22.456 36.268 1.00 62.65 20 GLY B CA 1
ATOM 1489 C C . GLY B 1 41 ? 71.714 23.709 36.107 1.00 67.25 20 GLY B C 1
ATOM 1490 O O . GLY B 1 41 ? 72.236 24.771 35.822 1.00 70.33 20 GLY B O 1
ATOM 1491 N N . ILE B 1 42 ? 70.416 23.601 36.324 1.00 69.95 21 ILE B N 1
ATOM 1492 C CA . ILE B 1 42 ? 69.537 24.738 36.125 1.00 69.01 21 ILE B CA 1
ATOM 1493 C C . ILE B 1 42 ? 68.584 24.926 37.289 1.00 68.55 21 ILE B C 1
ATOM 1494 O O . ILE B 1 42 ? 68.170 23.985 37.940 1.00 71.73 21 ILE B O 1
ATOM 1499 N N . PHE B 1 43 ? 68.230 26.171 37.536 1.00 69.18 22 PHE B N 1
ATOM 1500 C CA . PHE B 1 43 ? 67.276 26.491 38.572 1.00 73.37 22 PHE B CA 1
ATOM 1501 C C . PHE B 1 43 ? 65.869 26.322 38.026 1.00 77.14 22 PHE B C 1
ATOM 1502 O O . PHE B 1 43 ? 65.583 26.719 36.889 1.00 74.66 22 PHE B O 1
ATOM 1510 N N . GLU B 1 44 ? 65.015 25.729 38.857 1.00 73.77 23 GLU B N 1
ATOM 1511 C CA . GLU B 1 44 ? 63.620 25.479 38.542 1.00 74.84 23 GLU B CA 1
ATOM 1512 C C . GLU B 1 44 ? 62.871 25.560 39.870 1.00 67.30 23 GLU B C 1
ATOM 1513 O O . GLU B 1 44 ? 63.446 25.227 40.899 1.00 69.57 23 GLU B O 1
ATOM 1519 N N . GLU B 1 45 ? 61.619 26.006 39.875 1.00 64.25 24 GLU B N 1
ATOM 1520 C CA . GLU B 1 45 ? 60.802 25.893 41.080 1.00 67.43 24 GLU B CA 1
ATOM 1521 C C . GLU B 1 45 ? 60.150 24.510 41.091 1.00 72.65 24 GLU B C 1
ATOM 1522 O O . GLU B 1 45 ? 59.669 24.031 40.066 1.00 69.00 24 GLU B O 1
ATOM 1528 N N . ILE B 1 46 ? 60.172 23.869 42.254 1.00 68.12 25 ILE B N 1
ATOM 1529 C CA . ILE B 1 46 ? 59.573 22.562 42.445 1.00 69.57 25 ILE B CA 1
ATOM 1530 C C . ILE B 1 46 ? 58.557 22.610 43.560 1.00 65.54 25 ILE B C 1
ATOM 1531 O O . ILE B 1 46 ? 58.875 23.039 44.659 1.00 60.75 25 ILE B O 1
ATOM 1536 N N . SER B 1 47 ? 57.357 22.112 43.300 1.00 63.59 26 SER B N 1
ATOM 1537 C CA . SER B 1 47 ? 56.361 21.946 44.341 1.00 55.62 26 SER B CA 1
ATOM 1538 C C . SER B 1 47 ? 56.066 20.476 44.506 1.00 61.66 26 SER B C 1
ATOM 1539 O O . SER B 1 47 ? 56.473 19.662 43.678 1.00 66.83 26 SER B O 1
ATOM 1542 N N . LEU B 1 48 ? 55.364 20.130 45.578 1.00 57.04 27 LEU B N 1
ATOM 1543 C CA . LEU B 1 48 ? 54.989 18.759 45.803 1.00 58.28 27 LEU B CA 1
ATOM 1544 C C . LEU B 1 48 ? 53.857 18.456 44.840 1.00 58.48 27 LEU B C 1
ATOM 1545 O O . LEU B 1 48 ? 53.841 17.435 44.160 1.00 59.09 27 LEU B O 1
ATOM 1550 N N . GLU B 1 49 ? 52.934 19.410 44.791 1.00 61.68 28 GLU B N 1
ATOM 1551 C CA . GLU B 1 49 ? 51.837 19.488 43.820 1.00 66.94 28 GLU B CA 1
ATOM 1552 C C . GLU B 1 49 ? 52.235 19.074 42.392 1.00 64.77 28 GLU B C 1
ATOM 1553 O O . GLU B 1 49 ? 51.453 18.478 41.668 1.00 70.78 28 GLU B O 1
ATOM 1559 N N . LYS B 1 50 ? 53.453 19.397 41.993 1.00 62.12 29 LYS B N 1
ATOM 1560 C CA . LYS B 1 50 ? 53.945 19.064 40.662 1.00 62.58 29 LYS B CA 1
ATOM 1561 C C . LYS B 1 50 ? 53.846 17.593 40.405 1.00 65.89 29 LYS B C 1
ATOM 1562 O O . LYS B 1 50 ? 53.812 17.147 39.252 1.00 67.36 29 LYS B O 1
ATOM 1568 N N . TYR B 1 51 ? 53.851 16.822 41.479 1.00 63.48 30 TYR B N 1
ATOM 1569 C CA . TYR B 1 51 ? 54.002 15.385 41.331 1.00 68.19 30 TYR B CA 1
ATOM 1570 C C . TYR B 1 51 ? 52.785 14.611 41.834 1.00 67.46 30 TYR B C 1
ATOM 1571 O O . TYR B 1 51 ? 52.880 13.422 42.118 1.00 60.18 30 TYR B O 1
ATOM 1580 N N . LYS B 1 52 ? 51.644 15.281 41.955 1.00 68.04 31 LYS B N 1
ATOM 1581 C CA . LYS B 1 52 ? 50.417 14.580 42.308 1.00 68.92 31 LYS B CA 1
ATOM 1582 C C . LYS B 1 52 ? 50.126 13.522 41.255 1.00 69.17 31 LYS B C 1
ATOM 1583 O O . LYS B 1 52 ? 50.224 13.784 40.052 1.00 71.91 31 LYS B O 1
ATOM 1589 N N . GLY B 1 53 ? 49.780 12.324 41.707 1.00 67.13 32 GLY B N 1
ATOM 1590 C CA . GLY B 1 53 ? 49.710 11.180 40.816 1.00 63.51 32 GLY B CA 1
ATOM 1591 C C . GLY B 1 53 ? 50.882 10.240 40.928 1.00 60.83 32 GLY B C 1
ATOM 1592 O O . GLY B 1 53 ? 50.732 9.055 40.673 1.00 63.48 32 GLY B O 1
ATOM 1593 N N . LYS B 1 54 ? 52.057 10.751 41.283 1.00 57.78 33 LYS B N 1
ATOM 1594 C CA . LYS B 1 54 ? 53.214 9.880 41.506 1.00 55.30 33 LYS B CA 1
ATOM 1595 C C . LYS B 1 54 ? 53.461 9.686 43.004 1.00 52.94 33 LYS B C 1
ATOM 1596 O O . LYS B 1 54 ? 52.943 10.446 43.823 1.00 59.67 33 LYS B O 1
ATOM 1602 N N . TYR B 1 55 ? 54.230 8.666 43.364 1.00 46.57 34 TYR B N 1
ATOM 1603 C CA . TYR B 1 55 ? 54.815 8.601 44.692 1.00 51.32 34 TYR B CA 1
ATOM 1604 C C . TYR B 1 55 ? 56.000 9.568 44.729 1.00 56.55 34 TYR B C 1
ATOM 1605 O O . TYR B 1 55 ? 56.677 9.751 43.725 1.00 55.66 34 TYR B O 1
ATOM 1614 N N . VAL B 1 56 ? 56.261 10.154 45.892 1.00 54.41 35 VAL B N 1
ATOM 1615 C CA . VAL B 1 56 ? 57.413 11.023 46.070 1.00 46.72 35 VAL B CA 1
ATOM 1616 C C . VAL B 1 56 ? 58.238 10.509 47.203 1.00 48.52 35 VAL B C 1
ATOM 1617 O O . VAL B 1 56 ? 57.727 10.218 48.287 1.00 46.89 35 VAL B O 1
ATOM 1621 N N . VAL B 1 57 ? 59.525 10.402 46.947 1.00 43.64 36 VAL B N 1
ATOM 1622 C CA . VAL B 1 57 ? 60.465 10.072 47.988 1.00 43.85 36 VAL B CA 1
ATOM 1623 C C . VAL B 1 57 ? 61.227 11.392 48.330 1.00 50.57 36 VAL B C 1
ATOM 1624 O O . VAL B 1 57 ? 62.063 11.845 47.543 1.00 52.04 36 VAL B O 1
ATOM 1628 N N . LEU B 1 58 ? 60.889 12.045 49.444 1.00 44.13 37 LEU B N 1
ATOM 1629 C CA . LEU B 1 58 ? 61.568 13.290 49.854 1.00 44.14 37 LEU B CA 1
ATOM 1630 C C . LEU B 1 58 ? 62.631 12.975 50.871 1.00 41.45 37 LEU B C 1
ATOM 1631 O O . LEU B 1 58 ? 62.330 12.531 51.969 1.00 48.09 37 LEU B O 1
ATOM 1636 N N . ALA B 1 59 ? 63.885 13.177 50.492 1.00 50.03 38 ALA B N 1
ATOM 1637 C CA . ALA B 1 59 ? 64.998 12.932 51.396 1.00 45.59 38 ALA B CA 1
ATOM 1638 C C . ALA B 1 59 ? 65.764 14.228 51.739 1.00 49.61 38 ALA B C 1
ATOM 1639 O O . ALA B 1 59 ? 66.134 15.023 50.854 1.00 46.95 38 ALA B O 1
ATOM 1641 N N . PHE B 1 60 ? 66.021 14.401 53.035 1.00 45.48 39 PHE B N 1
ATOM 1642 C CA . PHE B 1 60 ? 66.764 15.551 53.531 1.00 51.85 39 PHE B CA 1
ATOM 1643 C C . PHE B 1 60 ? 68.201 15.140 53.770 1.00 48.40 39 PHE B C 1
ATOM 1644 O O . PHE B 1 60 ? 68.443 14.016 54.200 1.00 45.23 39 PHE B O 1
ATOM 1652 N N . VAL B 1 61 ? 69.142 16.030 53.459 1.00 42.90 40 VAL B N 1
ATOM 1653 C CA . VAL B 1 61 ? 70.517 15.889 53.930 1.00 47.64 40 VAL B CA 1
ATOM 1654 C C . VAL B 1 61 ? 70.960 17.151 54.666 1.00 47.15 40 VAL B C 1
ATOM 1655 O O . VAL B 1 61 ? 70.459 18.233 54.402 1.00 44.78 40 VAL B O 1
ATOM 1659 N N . PRO B 1 62 ? 71.900 17.003 55.594 1.00 43.92 41 PRO B N 1
ATOM 1660 C CA . PRO B 1 62 ? 72.410 18.076 56.440 1.00 49.02 41 PRO B CA 1
ATOM 1661 C C . PRO B 1 62 ? 73.156 19.195 55.710 1.00 55.99 41 PRO B C 1
ATOM 1662 O O . PRO B 1 62 ? 72.783 20.376 55.815 1.00 55.29 41 PRO B O 1
ATOM 1666 N N . LEU B 1 63 ? 74.189 18.827 54.970 1.00 54.89 42 LEU B N 1
ATOM 1667 C CA . LEU B 1 63 ? 75.208 19.799 54.556 1.00 51.11 42 LEU B CA 1
ATOM 1668 C C . LEU B 1 63 ? 75.768 19.557 53.181 1.00 51.58 42 LEU B C 1
ATOM 1669 O O . LEU B 1 63 ? 76.356 18.512 52.960 1.00 47.35 42 LEU B O 1
ATOM 1674 N N . ALA B 1 64 ? 75.645 20.514 52.276 1.00 50.58 43 ALA B N 1
ATOM 1675 C CA . ALA B 1 64 ? 76.444 20.455 51.054 1.00 53.54 43 ALA B CA 1
ATOM 1676 C C . ALA B 1 64 ? 77.942 20.430 51.401 1.00 50.77 43 ALA B C 1
ATOM 1677 O O . ALA B 1 64 ? 78.356 20.999 52.395 1.00 48.92 43 ALA B O 1
ATOM 1679 N N . PHE B 1 65 ? 78.740 19.763 50.576 1.00 49.21 44 PHE B N 1
ATOM 1680 C CA . PHE B 1 65 ? 80.201 19.627 50.790 1.00 51.54 44 PHE B CA 1
ATOM 1681 C C . PHE B 1 65 ? 80.585 18.924 52.084 1.00 45.98 44 PHE B C 1
ATOM 1682 O O . PHE B 1 65 ? 81.656 19.154 52.603 1.00 51.51 44 PHE B O 1
ATOM 1690 N N . SER B 1 66 ? 79.714 18.083 52.624 1.00 56.00 45 SER B N 1
ATOM 1691 C CA . SER B 1 66 ? 80.072 17.287 53.799 1.00 50.13 45 SER B CA 1
ATOM 1692 C C . SER B 1 66 ? 80.317 15.842 53.358 1.00 57.06 45 SER B C 1
ATOM 1693 O O . SER B 1 66 ? 80.635 15.586 52.201 1.00 54.98 45 SER B O 1
ATOM 1696 N N . PHE B 1 67 ? 80.153 14.894 54.269 1.00 59.94 46 PHE B N 1
ATOM 1697 C CA . PHE B 1 67 ? 80.754 13.586 54.076 1.00 64.14 46 PHE B CA 1
ATOM 1698 C C . PHE B 1 67 ? 79.745 12.500 53.682 1.00 60.57 46 PHE B C 1
ATOM 1699 O O . PHE B 1 67 ? 79.794 12.023 52.539 1.00 53.26 46 PHE B O 1
ATOM 1707 N N . VAL B 1 68 ? 78.838 12.119 54.584 1.00 51.55 47 VAL B N 1
ATOM 1708 C CA . VAL B 1 68 ? 77.850 11.081 54.243 1.00 56.31 47 VAL B CA 1
ATOM 1709 C C . VAL B 1 68 ? 76.879 11.624 53.186 1.00 55.53 47 VAL B C 1
ATOM 1710 O O . VAL B 1 68 ? 76.527 10.929 52.245 1.00 58.61 47 VAL B O 1
ATOM 1714 N N . SER B 1 69 ? 76.467 12.873 53.293 1.00 53.87 48 SER B N 1
ATOM 1715 C CA . SER B 1 69 ? 75.400 13.342 52.405 1.00 56.65 48 SER B CA 1
ATOM 1716 C C . SER B 1 69 ? 75.688 13.157 50.901 1.00 55.03 48 SER B C 1
ATOM 1717 O O . SER B 1 69 ? 74.766 12.827 50.147 1.00 49.14 48 SER B O 1
ATOM 1720 N N . PRO B 1 70 ? 76.945 13.393 50.446 1.00 63.46 49 PRO B N 1
ATOM 1721 C CA . PRO B 1 70 ? 77.162 13.217 48.999 1.00 63.65 49 PRO B CA 1
ATOM 1722 C C . PRO B 1 70 ? 77.021 11.782 48.568 1.00 59.48 49 PRO B C 1
ATOM 1723 O O . PRO B 1 70 ? 76.587 11.533 47.454 1.00 64.98 49 PRO B O 1
ATOM 1727 N N . THR B 1 71 ? 77.355 10.847 49.439 1.00 55.43 50 THR B N 1
ATOM 1728 C CA . THR B 1 71 ? 77.233 9.433 49.085 1.00 55.39 50 THR B CA 1
ATOM 1729 C C . THR B 1 71 ? 75.742 9.031 48.963 1.00 58.71 50 THR B C 1
ATOM 1730 O O . THR B 1 71 ? 75.368 8.184 48.169 1.00 55.45 50 THR B O 1
ATOM 1734 N N . GLU B 1 72 ? 74.884 9.670 49.738 1.00 57.40 51 GLU B N 1
ATOM 1735 C CA . GLU B 1 72 ? 73.484 9.306 49.727 1.00 57.29 51 GLU B CA 1
ATOM 1736 C C . GLU B 1 72 ? 72.870 9.823 48.446 1.00 56.83 51 GLU B C 1
ATOM 1737 O O . GLU B 1 72 ? 72.073 9.146 47.813 1.00 53.32 51 GLU B O 1
ATOM 1743 N N . ILE B 1 73 ? 73.245 11.025 48.040 1.00 60.41 52 ILE B N 1
ATOM 1744 C CA . ILE B 1 73 ? 72.610 11.613 46.870 1.00 59.64 52 ILE B CA 1
ATOM 1745 C C . ILE B 1 73 ? 72.996 10.841 45.633 1.00 62.71 52 ILE B C 1
ATOM 1746 O O . ILE B 1 73 ? 72.180 10.636 44.736 1.00 58.11 52 ILE B O 1
ATOM 1751 N N . VAL B 1 74 ? 74.265 10.462 45.597 1.00 63.64 53 VAL B N 1
ATOM 1752 C CA . VAL B 1 74 ? 74.874 9.766 44.483 1.00 64.32 53 VAL B CA 1
ATOM 1753 C C . VAL B 1 74 ? 74.220 8.391 44.314 1.00 63.77 53 VAL B C 1
ATOM 1754 O O . VAL B 1 74 ? 73.969 7.923 43.196 1.00 61.42 53 VAL B O 1
ATOM 1758 N N . ALA B 1 75 ? 73.931 7.752 45.432 1.00 62.16 54 ALA B N 1
ATOM 1759 C CA . ALA B 1 75 ? 73.336 6.417 45.408 1.00 54.47 54 ALA B CA 1
ATOM 1760 C C . ALA B 1 75 ? 71.889 6.438 44.910 1.00 54.56 54 ALA B C 1
ATOM 1761 O O . ALA B 1 75 ? 71.519 5.656 44.052 1.00 59.23 54 ALA B O 1
ATOM 1763 N N . PHE B 1 76 ? 71.061 7.328 45.444 1.00 56.21 55 PHE B N 1
ATOM 1764 C CA . PHE B 1 76 ? 69.687 7.446 44.968 1.00 55.01 55 PHE B CA 1
ATOM 1765 C C . PHE B 1 76 ? 69.608 7.932 43.532 1.00 59.19 55 PHE B C 1
ATOM 1766 O O . PHE B 1 76 ? 68.705 7.518 42.797 1.00 55.45 55 PHE B O 1
ATOM 1774 N N . SER B 1 77 ? 70.556 8.783 43.129 1.00 60.36 56 SER B N 1
ATOM 1775 C CA . SER B 1 77 ? 70.591 9.331 41.766 1.00 68.60 56 SER B CA 1
ATOM 1776 C C . SER B 1 77 ? 70.838 8.222 40.776 1.00 64.88 56 SER B C 1
ATOM 1777 O O . SER B 1 77 ? 70.164 8.119 39.753 1.00 63.92 56 SER B O 1
ATOM 1780 N N . ASP B 1 78 ? 71.806 7.383 41.099 1.00 59.06 57 ASP B N 1
ATOM 1781 C CA . ASP B 1 78 ? 72.126 6.258 40.240 1.00 71.89 57 ASP B CA 1
ATOM 1782 C C . ASP B 1 78 ? 70.953 5.250 40.133 1.00 65.97 57 ASP B C 1
ATOM 1783 O O . ASP B 1 78 ? 70.843 4.582 39.131 1.00 71.70 57 ASP B O 1
ATOM 1788 N N . ALA B 1 79 ? 70.048 5.201 41.112 1.00 60.60 58 ALA B N 1
ATOM 1789 C CA . ALA B 1 79 ? 68.932 4.246 41.093 1.00 55.82 58 ALA B CA 1
ATOM 1790 C C . ALA B 1 79 ? 67.663 4.909 40.629 1.00 57.11 58 ALA B C 1
ATOM 1791 O O . ALA B 1 79 ? 66.565 4.383 40.789 1.00 57.15 58 ALA B O 1
ATOM 1793 N N . ALA B 1 80 ? 67.822 6.080 40.047 1.00 59.17 59 ALA B N 1
ATOM 1794 C CA . ALA B 1 80 ? 66.695 6.913 39.689 1.00 64.37 59 ALA B CA 1
ATOM 1795 C C . ALA B 1 80 ? 65.673 6.191 38.827 1.00 63.71 59 ALA B C 1
ATOM 1796 O O . ALA B 1 80 ? 64.465 6.489 38.874 1.00 61.08 59 ALA B O 1
ATOM 1798 N N . LYS B 1 81 ? 66.169 5.245 38.048 1.00 68.69 60 LYS B N 1
ATOM 1799 C CA . LYS B 1 81 ? 65.341 4.561 37.076 1.00 71.52 60 LYS B CA 1
ATOM 1800 C C . LYS B 1 81 ? 64.540 3.499 37.792 1.00 68.13 60 LYS B C 1
ATOM 1801 O O . LYS B 1 81 ? 63.343 3.339 37.557 1.00 68.76 60 LYS B O 1
ATOM 1807 N N . LYS B 1 82 ? 65.199 2.789 38.694 1.00 59.69 61 LYS B N 1
ATOM 1808 C CA . LYS B 1 82 ? 64.466 1.902 39.592 1.00 64.04 61 LYS B CA 1
ATOM 1809 C C . LYS B 1 82 ? 63.275 2.584 40.283 1.00 64.64 61 LYS B C 1
ATOM 1810 O O . LYS B 1 82 ? 62.211 1.983 40.408 1.00 63.28 61 LYS B O 1
ATOM 1816 N N . PHE B 1 83 ? 63.454 3.827 40.744 1.00 57.11 62 PHE B N 1
ATOM 1817 C CA . PHE B 1 83 ? 62.370 4.533 41.421 1.00 61.14 62 PHE B CA 1
ATOM 1818 C C . PHE B 1 83 ? 61.330 4.844 40.373 1.00 59.45 62 PHE B C 1
ATOM 1819 O O . PHE B 1 83 ? 60.124 4.692 40.587 1.00 58.51 62 PHE B O 1
ATOM 1827 N N . GLU B 1 84 ? 61.816 5.278 39.227 1.00 62.94 63 GLU B N 1
ATOM 1828 C CA . GLU B 1 84 ? 60.950 5.654 38.135 1.00 68.34 63 GLU B CA 1
ATOM 1829 C C . GLU B 1 84 ? 60.101 4.449 37.677 1.00 69.29 63 GLU B C 1
ATOM 1830 O O . GLU B 1 84 ? 58.910 4.602 37.467 1.00 56.42 63 GLU B O 1
ATOM 1836 N N . ASP B 1 85 ? 60.709 3.260 37.567 1.00 66.39 64 ASP B N 1
ATOM 1837 C CA . ASP B 1 85 ? 59.945 2.006 37.400 1.00 71.35 64 ASP B CA 1
ATOM 1838 C C . ASP B 1 85 ? 58.848 1.759 38.439 1.00 66.72 64 ASP B C 1
ATOM 1839 O O . ASP B 1 85 ? 57.780 1.272 38.089 1.00 69.07 64 ASP B O 1
ATOM 1844 N N . GLN B 1 86 ? 59.127 2.017 39.714 1.00 60.87 65 GLN B N 1
ATOM 1845 C CA . GLN B 1 86 ? 58.104 1.893 40.750 1.00 58.23 65 GLN B CA 1
ATOM 1846 C C . GLN B 1 86 ? 57.167 3.100 40.817 1.00 60.48 65 GLN B C 1
ATOM 1847 O O . GLN B 1 86 ? 56.333 3.215 41.719 1.00 65.35 65 GLN B O 1
ATOM 1853 N N . GLY B 1 87 ? 57.269 3.991 39.849 1.00 61.26 66 GLY B N 1
ATOM 1854 C CA . GLY B 1 87 ? 56.334 5.101 39.773 1.00 54.72 66 GLY B CA 1
ATOM 1855 C C . GLY B 1 87 ? 56.584 6.194 40.805 1.00 64.19 66 GLY B C 1
ATOM 1856 O O . GLY B 1 87 ? 55.637 6.823 41.313 1.00 54.52 66 GLY B O 1
ATOM 1857 N N . ALA B 1 88 ? 57.862 6.441 41.103 1.00 61.66 67 ALA B N 1
ATOM 1858 C CA . ALA B 1 88 ? 58.220 7.385 42.159 1.00 58.92 67 ALA B CA 1
ATOM 1859 C C . ALA B 1 88 ? 59.273 8.388 41.769 1.00 54.56 67 ALA B C 1
ATOM 1860 O O . ALA B 1 88 ? 60.285 8.032 41.158 1.00 54.35 67 ALA B O 1
ATOM 1862 N N . GLN B 1 89 ? 59.037 9.638 42.184 1.00 57.28 68 GLN B N 1
ATOM 1863 C CA . GLN B 1 89 ? 60.002 10.743 42.049 1.00 54.35 68 GLN B CA 1
ATOM 1864 C C . GLN B 1 89 ? 60.831 10.918 43.308 1.00 52.66 68 GLN B C 1
ATOM 1865 O O . GLN B 1 89 ? 60.291 11.077 44.400 1.00 56.17 68 GLN B O 1
ATOM 1871 N N . VAL B 1 90 ? 62.138 10.899 43.155 1.00 51.65 69 VAL B N 1
ATOM 1872 C CA . VAL B 1 90 ? 63.029 11.199 44.257 1.00 46.81 69 VAL B CA 1
ATOM 1873 C C . VAL B 1 90 ? 63.310 12.692 44.243 1.00 51.14 69 VAL B C 1
ATOM 1874 O O . VAL B 1 90 ? 63.551 13.262 43.178 1.00 47.76 69 VAL B O 1
ATOM 1878 N N . LEU B 1 91 ? 63.238 13.304 45.426 1.00 48.14 70 LEU B N 1
ATOM 1879 C CA . LEU B 1 91 ? 63.635 14.701 45.661 1.00 49.77 70 LEU B CA 1
ATOM 1880 C C . LEU B 1 91 ? 64.597 14.777 46.826 1.00 49.62 70 LEU B C 1
ATOM 1881 O O . LEU B 1 91 ? 64.311 14.216 47.876 1.00 50.91 70 LEU B O 1
ATOM 1886 N N . PHE B 1 92 ? 65.706 15.494 46.692 1.00 51.50 71 PHE B N 1
ATOM 1887 C CA . PHE B 1 92 ? 66.524 15.777 47.872 1.00 50.97 71 PHE B CA 1
ATOM 1888 C C . PHE B 1 92 ? 66.400 17.245 48.305 1.00 49.19 71 PHE B C 1
ATOM 1889 O O . PHE B 1 92 ? 66.064 18.100 47.493 1.00 51.17 71 PHE B O 1
ATOM 1897 N N . ALA B 1 93 ? 66.721 17.508 49.580 1.00 48.34 72 ALA B N 1
ATOM 1898 C CA . ALA B 1 93 ? 66.583 18.818 50.208 1.00 44.09 72 ALA B CA 1
ATOM 1899 C C . ALA B 1 93 ? 67.654 19.060 51.265 1.00 43.55 72 ALA B C 1
ATOM 1900 O O . ALA B 1 93 ? 68.044 18.141 51.979 1.00 48.65 72 ALA B O 1
ATOM 1902 N N . SER B 1 94 ? 68.172 20.295 51.327 1.00 48.32 73 SER B N 1
ATOM 1903 C CA . SER B 1 94 ? 69.024 20.713 52.456 1.00 50.42 73 SER B CA 1
ATOM 1904 C C . SER B 1 94 ? 68.819 22.179 52.715 1.00 42.32 73 SER B C 1
ATOM 1905 O O . SER B 1 94 ? 68.188 22.892 51.912 1.00 45.63 73 SER B O 1
ATOM 1908 N N . THR B 1 95 ? 69.358 22.641 53.841 1.00 45.83 74 THR B N 1
ATOM 1909 C CA . THR B 1 95 ? 69.202 24.041 54.192 1.00 51.66 74 THR B CA 1
ATOM 1910 C C . THR B 1 95 ? 70.222 24.922 53.482 1.00 47.94 74 THR B C 1
ATOM 1911 O O . THR B 1 95 ? 70.270 26.136 53.726 1.00 51.71 74 THR B O 1
ATOM 1915 N N . ASP B 1 96 ? 70.989 24.346 52.563 1.00 44.97 75 ASP B N 1
ATOM 1916 C CA . ASP B 1 96 ? 71.911 25.153 51.759 1.00 45.56 75 ASP B CA 1
ATOM 1917 C C . ASP B 1 96 ? 71.190 25.854 50.648 1.00 52.23 75 ASP B C 1
ATOM 1918 O O . ASP B 1 96 ? 70.059 25.520 50.321 1.00 48.26 75 ASP B O 1
ATOM 1923 N N . SER B 1 97 ? 71.854 26.862 50.082 1.00 56.15 76 SER B N 1
ATOM 1924 C CA . SER B 1 97 ? 71.290 27.631 48.988 1.00 52.21 76 SER B CA 1
ATOM 1925 C C . SER B 1 97 ? 71.384 26.902 47.665 1.00 51.49 76 SER B C 1
ATOM 1926 O O . SER B 1 97 ? 72.217 26.022 47.511 1.00 50.22 76 SER B O 1
ATOM 1929 N N . GLU B 1 98 ? 70.627 27.362 46.669 1.00 53.88 77 GLU B N 1
ATOM 1930 C CA . GLU B 1 98 ? 70.702 26.765 45.340 1.00 54.13 77 GLU B CA 1
ATOM 1931 C C . GLU B 1 98 ? 72.081 26.986 44.697 1.00 57.07 77 GLU B C 1
ATOM 1932 O O . GLU B 1 98 ? 72.507 26.188 43.866 1.00 52.72 77 GLU B O 1
ATOM 1938 N N . TYR B 1 99 ? 72.802 28.038 45.098 1.00 60.12 78 TYR B N 1
ATOM 1939 C CA . TYR B 1 99 ? 74.154 28.263 44.565 1.00 50.97 78 TYR B CA 1
ATOM 1940 C C . TYR B 1 99 ? 75.154 27.291 45.157 1.00 49.35 78 TYR B C 1
ATOM 1941 O O . TYR B 1 99 ? 76.038 26.842 44.464 1.00 53.39 78 TYR B O 1
ATOM 1950 N N . SER B 1 100 ? 75.046 26.985 46.439 1.00 48.80 79 SER B N 1
ATOM 1951 C CA . SER B 1 100 ? 75.957 26.022 47.027 1.00 51.82 79 SER B CA 1
ATOM 1952 C C . SER B 1 100 ? 75.660 24.643 46.433 1.00 54.31 79 SER B C 1
ATOM 1953 O O . SER B 1 100 ? 76.582 23.908 46.068 1.00 53.48 79 SER B O 1
ATOM 1956 N N . LEU B 1 101 ? 74.376 24.303 46.333 1.00 51.38 80 LEU B N 1
ATOM 1957 C CA . LEU B 1 101 ? 73.973 23.014 45.775 1.00 54.59 80 LEU B CA 1
ATOM 1958 C C . LEU B 1 101 ? 74.443 22.906 44.317 1.00 52.31 80 LEU B C 1
ATOM 1959 O O . LEU B 1 101 ? 74.940 21.871 43.900 1.00 52.62 80 LEU B O 1
ATOM 1964 N N . LEU B 1 102 ? 74.273 23.962 43.534 1.00 52.61 81 LEU B N 1
ATOM 1965 C CA . LEU B 1 102 ? 74.802 23.968 42.161 1.00 55.37 81 LEU B CA 1
ATOM 1966 C C . LEU B 1 102 ? 76.326 23.776 42.126 1.00 60.50 81 LEU B C 1
ATOM 1967 O O . LEU B 1 102 ? 76.830 22.939 41.383 1.00 62.72 81 LEU B O 1
ATOM 1972 N N . ALA B 1 103 ? 77.071 24.522 42.933 1.00 56.66 82 ALA B N 1
ATOM 1973 C CA . ALA B 1 103 ? 78.535 24.353 42.959 1.00 56.86 82 ALA B CA 1
ATOM 1974 C C . ALA B 1 103 ? 78.857 22.933 43.380 1.00 51.27 82 ALA B C 1
ATOM 1975 O O . ALA B 1 103 ? 79.897 22.373 43.044 1.00 53.36 82 ALA B O 1
ATOM 1977 N N . TRP B 1 104 ? 77.962 22.339 44.140 1.00 54.05 83 TRP B N 1
ATOM 1978 C CA . TRP B 1 104 ? 78.249 21.022 44.674 1.00 54.76 83 TRP B CA 1
ATOM 1979 C C . TRP B 1 104 ? 78.226 19.972 43.538 1.00 53.55 83 TRP B C 1
ATOM 1980 O O . TRP B 1 104 ? 79.033 19.046 43.529 1.00 52.77 83 TRP B O 1
ATOM 1991 N N . THR B 1 105 ? 77.323 20.154 42.571 1.00 53.07 84 THR B N 1
ATOM 1992 C CA . THR B 1 105 ? 77.226 19.267 41.417 1.00 58.43 84 THR B CA 1
ATOM 1993 C C . THR B 1 105 ? 78.415 19.466 40.473 1.00 64.51 84 THR B C 1
ATOM 1994 O O . THR B 1 105 ? 78.889 18.511 39.839 1.00 62.15 84 THR B O 1
ATOM 1998 N N . ASN B 1 106 ? 78.899 20.704 40.389 1.00 62.91 85 ASN B N 1
ATOM 1999 C CA . ASN B 1 106 ? 80.069 21.024 39.567 1.00 58.95 85 ASN B CA 1
ATOM 2000 C C . ASN B 1 106 ? 81.352 20.462 40.119 1.00 58.46 85 ASN B C 1
ATOM 2001 O O . ASN B 1 106 ? 82.343 20.416 39.415 1.00 67.81 85 ASN B O 1
ATOM 2006 N N . LEU B 1 107 ? 81.327 20.036 41.372 1.00 55.28 86 LEU B N 1
ATOM 2007 C CA . LEU B 1 107 ? 82.478 19.423 41.992 1.00 55.07 86 LEU B CA 1
ATOM 2008 C C . LEU B 1 107 ? 82.436 17.913 41.786 1.00 65.01 86 LEU B C 1
ATOM 2009 O O . LEU B 1 107 ? 81.430 17.281 42.099 1.00 62.53 86 LEU B O 1
ATOM 2014 N N . PRO B 1 108 ? 83.535 17.317 41.288 1.00 67.83 87 PRO B N 1
ATOM 2015 C CA . PRO B 1 108 ? 83.537 15.884 40.971 1.00 66.66 87 PRO B CA 1
ATOM 2016 C C . PRO B 1 108 ? 83.371 15.035 42.197 1.00 66.29 87 PRO B C 1
ATOM 2017 O O . PRO B 1 108 ? 83.744 15.489 43.260 1.00 67.78 87 PRO B O 1
ATOM 2021 N N . ARG B 1 109 ? 82.852 13.821 42.043 1.00 70.47 88 ARG B N 1
ATOM 2022 C CA . ARG B 1 109 ? 82.666 12.912 43.178 1.00 74.03 88 ARG B CA 1
ATOM 2023 C C . ARG B 1 109 ? 83.967 12.537 43.843 1.00 70.46 88 ARG B C 1
ATOM 2024 O O . ARG B 1 109 ? 83.997 12.313 45.046 1.00 71.09 88 ARG B O 1
ATOM 2032 N N . LYS B 1 110 ? 85.043 12.443 43.073 1.00 74.90 89 LYS B N 1
ATOM 2033 C CA . LYS B 1 110 ? 86.337 12.102 43.666 1.00 82.75 89 LYS B CA 1
ATOM 2034 C C . LYS B 1 110 ? 86.777 13.169 44.663 1.00 86.18 89 LYS B C 1
ATOM 2035 O O . LYS B 1 110 ? 87.618 12.900 45.536 1.00 78.56 89 LYS B O 1
ATOM 2041 N N . ASP B 1 111 ? 86.206 14.373 44.537 1.00 83.01 90 ASP B N 1
ATOM 2042 C CA . ASP B 1 111 ? 86.507 15.461 45.465 1.00 82.99 90 ASP B CA 1
ATOM 2043 C C . ASP B 1 111 ? 85.346 15.718 46.422 1.00 78.66 90 ASP B C 1
ATOM 2044 O O . ASP B 1 111 ? 85.142 16.838 46.852 1.00 78.55 90 ASP B O 1
ATOM 2049 N N . GLY B 1 112 ? 84.574 14.689 46.755 1.00 78.65 91 GLY B N 1
ATOM 2050 C CA . GLY B 1 112 ? 83.472 14.857 47.689 1.00 72.12 91 GLY B CA 1
ATOM 2051 C C . GLY B 1 112 ? 82.296 15.650 47.143 1.00 66.69 91 GLY B C 1
ATOM 2052 O O . GLY B 1 112 ? 81.432 16.099 47.906 1.00 65.97 91 GLY B O 1
ATOM 2053 N N . GLY B 1 113 ? 82.258 15.810 45.825 1.00 61.15 92 GLY B N 1
ATOM 2054 C CA . GLY B 1 113 ? 81.146 16.455 45.149 1.00 58.81 92 GLY B CA 1
ATOM 2055 C C . GLY B 1 113 ? 80.142 15.474 44.583 1.00 60.07 92 GLY B C 1
ATOM 2056 O O . GLY B 1 113 ? 80.241 14.285 44.809 1.00 58.18 92 GLY B O 1
ATOM 2057 N N . LEU B 1 114 ? 79.177 15.961 43.825 1.00 54.29 93 LEU B N 1
ATOM 2058 C CA . LEU B 1 114 ? 78.173 15.069 43.259 1.00 62.39 93 LEU B CA 1
ATOM 2059 C C . LEU B 1 114 ? 78.294 14.706 41.786 1.00 59.83 93 LEU B C 1
ATOM 2060 O O . LEU B 1 114 ? 77.598 13.836 41.301 1.00 63.97 93 LEU B O 1
ATOM 2065 N N . GLY B 1 115 ? 79.082 15.423 41.024 1.00 63.97 94 GLY B N 1
ATOM 2066 C CA . GLY B 1 115 ? 79.009 15.191 39.604 1.00 63.25 94 GLY B CA 1
ATOM 2067 C C . GLY B 1 115 ? 77.613 15.615 39.199 1.00 64.88 94 GLY B C 1
ATOM 2068 O O . GLY B 1 115 ? 76.794 15.961 40.037 1.00 61.42 94 GLY B O 1
ATOM 2069 N N . PRO B 1 116 ? 77.327 15.620 37.906 1.00 65.88 95 PRO B N 1
ATOM 2070 C CA . PRO B 1 116 ? 75.939 15.931 37.572 1.00 75.54 95 PRO B CA 1
ATOM 2071 C C . PRO B 1 116 ? 75.010 14.818 38.104 1.00 74.18 95 PRO B C 1
ATOM 2072 O O . PRO B 1 116 ? 75.492 13.703 38.354 1.00 70.26 95 PRO B O 1
ATOM 2076 N N . VAL B 1 117 ? 73.729 15.123 38.317 1.00 64.39 96 VAL B N 1
ATOM 2077 C CA . VAL B 1 117 ? 72.824 14.142 38.878 1.00 65.57 96 VAL B CA 1
ATOM 2078 C C . VAL B 1 117 ? 71.424 14.284 38.328 1.00 66.04 96 VAL B C 1
ATOM 2079 O O . VAL B 1 117 ? 71.076 15.303 37.727 1.00 70.43 96 VAL B O 1
ATOM 2083 N N . LYS B 1 118 ? 70.629 13.234 38.553 1.00 68.42 97 LYS B N 1
ATOM 2084 C CA . LYS B 1 118 ? 69.316 13.082 37.922 1.00 72.83 97 LYS B CA 1
ATOM 2085 C C . LYS B 1 118 ? 68.148 13.265 38.894 1.00 71.01 97 LYS B C 1
ATOM 2086 O O . LYS B 1 118 ? 67.021 12.851 38.604 1.00 74.40 97 LYS B O 1
ATOM 2092 N N . VAL B 1 119 ? 68.411 13.864 40.048 1.00 65.44 98 VAL B N 1
ATOM 2093 C CA . VAL B 1 119 ? 67.344 14.123 41.001 1.00 65.89 98 VAL B CA 1
ATOM 2094 C C . VAL B 1 119 ? 67.405 15.535 41.484 1.00 65.45 98 VAL B C 1
ATOM 2095 O O . VAL B 1 119 ? 68.477 16.071 41.756 1.00 59.09 98 VAL B O 1
ATOM 2099 N N . PRO B 1 120 ? 66.237 16.148 41.622 1.00 63.44 99 PRO B N 1
ATOM 2100 C CA . PRO B 1 120 ? 66.278 17.556 42.013 1.00 58.87 99 PRO B CA 1
ATOM 2101 C C . PRO B 1 120 ? 66.915 17.767 43.375 1.00 55.85 99 PRO B C 1
ATOM 2102 O O . PRO B 1 120 ? 66.921 16.875 44.234 1.00 56.86 99 PRO B O 1
ATOM 2106 N N . LEU B 1 121 ? 67.548 18.922 43.522 1.00 53.93 100 LEU B N 1
ATOM 2107 C CA . LEU B 1 121 ? 68.092 19.336 44.808 1.00 55.41 100 LEU B CA 1
ATOM 2108 C C . LEU B 1 121 ? 67.432 20.625 45.232 1.00 54.18 100 LEU B C 1
ATOM 2109 O O . LEU B 1 121 ? 67.654 21.657 44.628 1.00 49.55 100 LEU B O 1
ATOM 2114 N N . LEU B 1 122 ? 66.602 20.531 46.255 1.00 50.96 101 LEU B N 1
ATOM 2115 C CA . LEU B 1 122 ? 65.801 21.644 46.683 1.00 55.11 101 LEU B CA 1
ATOM 2116 C C . LEU B 1 122 ? 66.606 22.466 47.685 1.00 54.07 101 LEU B C 1
ATOM 2117 O O . LEU B 1 122 ? 67.281 21.909 48.558 1.00 48.87 101 LEU B O 1
ATOM 2122 N N . ALA B 1 123 ? 66.532 23.790 47.563 1.00 51.86 102 ALA B N 1
ATOM 2123 C CA . ALA B 1 123 ? 67.251 24.642 48.484 1.00 53.57 102 ALA B CA 1
ATOM 2124 C C . ALA B 1 123 ? 66.329 25.117 49.554 1.00 50.14 102 ALA B C 1
ATOM 2125 O O . ALA B 1 123 ? 65.414 25.876 49.278 1.00 55.87 102 ALA B O 1
ATOM 2127 N N . ASP B 1 124 ? 66.564 24.684 50.784 1.00 50.57 103 ASP B N 1
ATOM 2128 C CA . ASP B 1 124 ? 65.720 25.154 51.888 1.00 51.87 103 ASP B CA 1
ATOM 2129 C C . ASP B 1 124 ? 66.337 26.266 52.753 1.00 47.46 103 ASP B C 1
ATOM 2130 O O . ASP B 1 124 ? 66.449 26.096 53.968 1.00 45.66 103 ASP B O 1
ATOM 2135 N N . LYS B 1 125 ? 66.711 27.397 52.191 1.00 49.23 104 LYS B N 1
ATOM 2136 C CA . LYS B 1 125 ? 67.577 28.249 52.991 1.00 48.81 104 LYS B CA 1
ATOM 2137 C C . LYS B 1 125 ? 66.783 28.978 54.058 1.00 51.93 104 LYS B C 1
ATOM 2138 O O . LYS B 1 125 ? 67.347 29.300 55.086 1.00 50.91 104 LYS B O 1
ATOM 2144 N N . ASN B 1 126 ? 65.476 29.172 53.899 1.00 53.78 105 ASN B N 1
ATOM 2145 C CA . ASN B 1 126 ? 64.765 29.823 54.991 1.00 49.40 105 ASN B CA 1
ATOM 2146 C C . ASN B 1 126 ? 64.275 28.842 56.045 1.00 49.86 105 ASN B C 1
ATOM 2147 O O . ASN B 1 126 ? 63.598 29.243 56.996 1.00 48.07 105 ASN B O 1
ATOM 2152 N N . HIS B 1 127 ? 64.623 27.569 55.864 1.00 49.88 106 HIS B N 1
ATOM 2153 C CA . HIS B 1 127 ? 64.397 26.479 56.834 1.00 49.94 106 HIS B CA 1
ATOM 2154 C C . HIS B 1 127 ? 62.911 26.027 57.021 1.00 48.06 106 HIS B C 1
ATOM 2155 O O . HIS B 1 127 ? 62.645 25.150 57.860 1.00 50.05 106 HIS B O 1
ATOM 2162 N N . SER B 1 128 ? 61.973 26.592 56.266 1.00 44.37 107 SER B N 1
ATOM 2163 C CA . SER B 1 128 ? 60.533 26.239 56.374 1.00 44.72 107 SER B CA 1
ATOM 2164 C C . SER B 1 128 ? 60.247 24.795 55.989 1.00 52.69 107 SER B C 1
ATOM 2165 O O . SER B 1 128 ? 59.400 24.153 56.596 1.00 51.76 107 SER B O 1
ATOM 2168 N N . LEU B 1 129 ? 60.987 24.251 55.032 1.00 50.52 108 LEU B N 1
ATOM 2169 C CA . LEU B 1 129 ? 60.777 22.845 54.664 1.00 50.55 108 LEU B CA 1
ATOM 2170 C C . LEU B 1 129 ? 61.237 21.869 55.744 1.00 51.99 108 LEU B C 1
ATOM 2171 O O . LEU B 1 129 ? 60.516 20.953 56.111 1.00 51.91 108 LEU B O 1
ATOM 2176 N N . SER B 1 130 ? 62.446 22.041 56.252 1.00 49.22 109 SER B N 1
ATOM 2177 C CA . SER B 1 130 ? 62.917 21.166 57.306 1.00 43.55 109 SER B CA 1
ATOM 2178 C C . SER B 1 130 ? 62.071 21.278 58.556 1.00 42.33 109 SER B C 1
ATOM 2179 O O . SER B 1 130 ? 61.817 20.289 59.242 1.00 51.17 109 SER B O 1
ATOM 2182 N N . ARG B 1 131 ? 61.636 22.494 58.866 1.00 49.00 110 ARG B N 1
ATOM 2183 C CA . ARG B 1 131 ? 60.847 22.713 60.057 1.00 51.24 110 ARG B CA 1
ATOM 2184 C C . ARG B 1 131 ? 59.471 22.029 59.940 1.00 45.58 110 ARG B C 1
ATOM 2185 O O . ARG B 1 131 ? 59.002 21.425 60.890 1.00 47.34 110 ARG B O 1
ATOM 2193 N N . ASP B 1 132 ? 58.829 22.174 58.782 1.00 44.49 111 ASP B N 1
ATOM 2194 C CA . ASP B 1 132 ? 57.502 21.614 58.526 1.00 51.25 111 ASP B CA 1
ATOM 2195 C C . ASP B 1 132 ? 57.535 20.081 58.604 1.00 53.61 111 ASP B C 1
ATOM 2196 O O . ASP B 1 132 ? 56.589 19.458 59.062 1.00 50.94 111 ASP B O 1
ATOM 2201 N N . TYR B 1 133 ? 58.658 19.496 58.185 1.00 44.77 112 TYR B N 1
ATOM 2202 C CA . TYR B 1 133 ? 58.853 18.066 58.210 1.00 41.09 112 TYR B CA 1
ATOM 2203 C C . TYR B 1 133 ? 59.469 17.588 59.499 1.00 48.97 112 TYR B C 1
ATOM 2204 O O . TYR B 1 133 ? 59.636 16.376 59.699 1.00 48.93 112 TYR B O 1
ATOM 2213 N N . GLY B 1 134 ? 59.739 18.501 60.429 1.00 47.33 113 GLY B N 1
ATOM 2214 C CA . GLY B 1 134 ? 60.176 18.046 61.749 1.00 42.54 113 GLY B CA 1
ATOM 2215 C C . GLY B 1 134 ? 61.587 17.476 61.791 1.00 41.58 113 GLY B C 1
ATOM 2216 O O . GLY B 1 134 ? 61.933 16.641 62.630 1.00 47.19 113 GLY B O 1
ATOM 2217 N N . VAL B 1 135 ? 62.435 17.935 60.888 1.00 46.84 114 VAL B N 1
ATOM 2218 C CA . VAL B 1 135 ? 63.792 17.406 60.856 1.00 50.56 114 VAL B CA 1
ATOM 2219 C C . VAL B 1 135 ? 64.830 18.487 61.127 1.00 43.05 114 VAL B C 1
ATOM 2220 O O . VAL B 1 135 ? 66.015 18.227 61.045 1.00 49.63 114 VAL B O 1
ATOM 2224 N N . LEU B 1 136 ? 64.412 19.716 61.407 1.00 49.35 115 LEU B N 1
ATOM 2225 C CA . LEU B 1 136 ? 65.406 20.784 61.637 1.00 49.45 115 LEU B CA 1
ATOM 2226 C C . LEU B 1 136 ? 66.031 20.654 63.017 1.00 43.08 115 LEU B C 1
ATOM 2227 O O . LEU B 1 136 ? 65.339 20.560 64.010 1.00 47.31 115 LEU B O 1
ATOM 2232 N N . ILE B 1 137 ? 67.351 20.600 63.058 1.00 42.55 116 ILE B N 1
ATOM 2233 C CA . ILE B 1 137 ? 68.090 20.814 64.300 1.00 56.21 116 ILE B CA 1
ATOM 2234 C C . ILE B 1 137 ? 68.231 22.327 64.422 1.00 46.45 116 ILE B C 1
ATOM 2235 O O . ILE B 1 137 ? 69.015 22.922 63.709 1.00 49.72 116 ILE B O 1
ATOM 2240 N N . GLU B 1 138 ? 67.473 22.951 65.298 1.00 52.95 117 GLU B N 1
ATOM 2241 C CA . GLU B 1 138 ? 67.385 24.418 65.269 1.00 68.42 117 GLU B CA 1
ATOM 2242 C C . GLU B 1 138 ? 68.709 25.043 65.719 1.00 58.57 117 GLU B C 1
ATOM 2243 O O . GLU B 1 138 ? 69.153 26.034 65.150 1.00 54.25 117 GLU B O 1
ATOM 2249 N N . LYS B 1 139 ? 69.371 24.445 66.694 1.00 58.15 118 LYS B N 1
ATOM 2250 C CA . LYS B 1 139 ? 70.675 24.952 67.111 1.00 56.11 118 LYS B CA 1
ATOM 2251 C C . LYS B 1 139 ? 71.716 24.962 65.968 1.00 57.04 118 LYS B C 1
ATOM 2252 O O . LYS B 1 139 ? 72.622 25.763 65.991 1.00 45.79 118 LYS B O 1
ATOM 2258 N N . GLU B 1 140 ? 71.602 24.067 64.983 1.00 51.27 119 GLU B N 1
ATOM 2259 C CA . GLU B 1 140 ? 72.635 23.973 63.945 1.00 44.96 119 GLU B CA 1
ATOM 2260 C C . GLU B 1 140 ? 72.208 24.545 62.615 1.00 45.53 119 GLU B C 1
ATOM 2261 O O . GLU B 1 140 ? 73.020 24.779 61.738 1.00 47.38 119 GLU B O 1
ATOM 2267 N N . GLY B 1 141 ? 70.913 24.739 62.428 1.00 42.55 120 GLY B N 1
ATOM 2268 C CA . GLY B 1 141 ? 70.445 25.206 61.146 1.00 44.75 120 GLY B CA 1
ATOM 2269 C C . GLY B 1 141 ? 70.509 24.183 60.017 1.00 45.15 120 GLY B C 1
ATOM 2270 O O . GLY B 1 141 ? 70.506 24.552 58.853 1.00 47.74 120 GLY B O 1
ATOM 2271 N N . ILE B 1 142 ? 70.543 22.901 60.356 1.00 50.52 121 ILE B N 1
ATOM 2272 C CA . ILE B 1 142 ? 70.592 21.826 59.350 1.00 52.31 121 ILE B CA 1
ATOM 2273 C C . ILE B 1 142 ? 69.503 20.788 59.634 1.00 49.72 121 ILE B C 1
ATOM 2274 O O . ILE B 1 142 ? 69.031 20.696 60.770 1.00 48.45 121 ILE B O 1
ATOM 2279 N N . ALA B 1 143 ? 69.120 20.011 58.613 1.00 50.18 122 ALA B N 1
ATOM 2280 C CA . ALA B 1 143 ? 68.231 18.831 58.803 1.00 50.05 122 ALA B CA 1
ATOM 2281 C C . ALA B 1 143 ? 68.956 17.571 59.172 1.00 42.44 122 ALA B C 1
ATOM 2282 O O . ALA B 1 143 ? 70.092 17.339 58.776 1.00 47.15 122 ALA B O 1
ATOM 2284 N N . LEU B 1 144 ? 68.264 16.738 59.935 1.00 45.07 123 LEU B N 1
ATOM 2285 C CA . LEU B 1 144 ? 68.663 15.372 60.156 1.00 48.97 123 LEU B CA 1
ATOM 2286 C C . LEU B 1 144 ? 68.489 14.564 58.858 1.00 40.54 123 LEU B C 1
ATOM 2287 O O . LEU B 1 144 ? 67.980 15.087 57.873 1.00 41.22 123 LEU B O 1
ATOM 2292 N N . ARG B 1 145 ? 68.898 13.306 58.870 1.00 45.34 124 ARG B N 1
ATOM 2293 C CA . ARG B 1 145 ? 68.726 12.434 57.714 1.00 47.41 124 ARG B CA 1
ATOM 2294 C C . ARG B 1 145 ? 67.318 11.825 57.690 1.00 44.75 124 ARG B C 1
ATOM 2295 O O . ARG B 1 145 ? 67.137 10.643 57.959 1.00 48.73 124 ARG B O 1
ATOM 2303 N N . GLY B 1 146 ? 66.339 12.664 57.383 1.00 40.97 125 GLY B N 1
ATOM 2304 C CA . GLY B 1 146 ? 64.951 12.261 57.319 1.00 46.57 125 GLY B CA 1
ATOM 2305 C C . GLY B 1 146 ? 64.504 11.865 55.931 1.00 49.83 125 GLY B C 1
ATOM 2306 O O . GLY B 1 146 ? 64.879 12.498 54.955 1.00 45.63 125 GLY B O 1
ATOM 2307 N N . LEU B 1 147 ? 63.698 10.806 55.831 1.00 48.01 126 LEU B N 1
ATOM 2308 C CA . LEU B 1 147 ? 63.201 10.411 54.530 1.00 46.29 126 LEU B CA 1
ATOM 2309 C C . LEU B 1 147 ? 61.731 10.126 54.607 1.00 41.89 126 LEU B C 1
ATOM 2310 O O . LEU B 1 147 ? 61.290 9.399 55.470 1.00 40.58 126 LEU B O 1
ATOM 2315 N N . PHE B 1 148 ? 60.987 10.663 53.661 1.00 42.16 127 PHE B N 1
ATOM 2316 C CA . PHE B 1 148 ? 59.537 10.618 53.707 1.00 47.66 127 PHE B CA 1
ATOM 2317 C C . PHE B 1 148 ? 58.988 10.030 52.416 1.00 50.25 127 PHE B C 1
ATOM 2318 O O . PHE B 1 148 ? 59.415 10.447 51.335 1.00 48.88 127 PHE B O 1
ATOM 2326 N N . ILE B 1 149 ? 58.046 9.083 52.511 1.00 44.10 128 ILE B N 1
ATOM 2327 C CA . ILE B 1 149 ? 57.460 8.495 51.292 1.00 41.09 128 ILE B CA 1
ATOM 2328 C C . ILE B 1 149 ? 56.055 8.999 51.230 1.00 41.39 128 ILE B C 1
ATOM 2329 O O . ILE B 1 149 ? 55.284 8.746 52.149 1.00 42.44 128 ILE B O 1
ATOM 2334 N N . ILE B 1 150 ? 55.739 9.716 50.152 1.00 42.11 129 ILE B N 1
ATOM 2335 C CA . ILE B 1 150 ? 54.470 10.410 50.013 1.00 49.57 129 ILE B CA 1
ATOM 2336 C C . ILE B 1 150 ? 53.710 9.854 48.829 1.00 51.61 129 ILE B C 1
ATOM 2337 O O . ILE B 1 150 ? 54.288 9.714 47.760 1.00 50.60 129 ILE B O 1
ATOM 2342 N N . ASP B 1 151 ? 52.413 9.602 48.983 1.00 52.10 130 ASP B N 1
ATOM 2343 C CA . ASP B 1 151 ? 51.705 8.848 47.954 1.00 53.61 130 ASP B CA 1
ATOM 2344 C C . ASP B 1 151 ? 51.046 9.787 46.954 1.00 47.96 130 ASP B C 1
ATOM 2345 O O . ASP B 1 151 ? 51.114 10.990 47.107 1.00 49.31 130 ASP B O 1
ATOM 2350 N N . PRO B 1 152 ? 50.436 9.232 45.902 1.00 49.57 131 PRO B N 1
ATOM 2351 C CA . PRO B 1 152 ? 49.902 10.076 44.839 1.00 50.21 131 PRO B CA 1
ATOM 2352 C C . PRO B 1 152 ? 48.799 11.036 45.286 1.00 53.65 131 PRO B C 1
ATOM 2353 O O . PRO B 1 152 ? 48.498 11.984 44.562 1.00 52.32 131 PRO B O 1
ATOM 2357 N N . LYS B 1 153 ? 48.239 10.817 46.470 1.00 52.36 132 LYS B N 1
ATOM 2358 C CA . LYS B 1 153 ? 47.246 11.734 47.035 1.00 53.46 132 LYS B CA 1
ATOM 2359 C C . LYS B 1 153 ? 47.834 12.669 48.080 1.00 56.65 132 LYS B C 1
ATOM 2360 O O . LYS B 1 153 ? 47.146 13.558 48.609 1.00 61.05 132 LYS B O 1
ATOM 2366 N N . GLY B 1 154 ? 49.119 12.487 48.370 1.00 52.66 133 GLY B N 1
ATOM 2367 C CA . GLY B 1 154 ? 49.816 13.415 49.236 1.00 50.91 133 GLY B CA 1
ATOM 2368 C C . GLY B 1 154 ? 49.903 12.950 50.672 1.00 47.12 133 GLY B C 1
ATOM 2369 O O . GLY B 1 154 ? 50.343 13.683 51.531 1.00 53.23 133 GLY B O 1
ATOM 2370 N N . ILE B 1 155 ? 49.488 11.720 50.932 1.00 51.21 134 ILE B N 1
ATOM 2371 C CA . ILE B 1 155 ? 49.532 11.170 52.280 1.00 50.06 134 ILE B CA 1
ATOM 2372 C C . ILE B 1 155 ? 50.920 10.588 52.540 1.00 48.46 134 ILE B C 1
ATOM 2373 O O . ILE B 1 155 ? 51.459 9.880 51.697 1.00 47.61 134 ILE B O 1
ATOM 2378 N N . ILE B 1 156 ? 51.453 10.838 53.729 1.00 46.96 135 ILE B N 1
ATOM 2379 C CA . ILE B 1 156 ? 52.721 10.272 54.153 1.00 45.49 135 ILE B CA 1
ATOM 2380 C C . ILE B 1 156 ? 52.513 8.863 54.621 1.00 43.31 135 ILE B C 1
ATOM 2381 O O . ILE B 1 156 ? 51.753 8.644 55.558 1.00 44.61 135 ILE B O 1
ATOM 2386 N N . ARG B 1 157 ? 53.231 7.920 54.021 1.00 48.49 136 ARG B N 1
ATOM 2387 C CA . ARG B 1 157 ? 53.059 6.517 54.356 1.00 44.28 136 ARG B CA 1
ATOM 2388 C C . ARG B 1 157 ? 54.209 5.966 55.155 1.00 46.55 136 ARG B C 1
ATOM 2389 O O . ARG B 1 157 ? 54.116 4.887 55.723 1.00 41.24 136 ARG B O 1
ATOM 2397 N N . HIS B 1 158 ? 55.316 6.692 55.163 1.00 45.39 137 HIS B N 1
ATOM 2398 C CA . HIS B 1 158 ? 56.515 6.226 55.869 1.00 43.20 137 HIS B CA 1
ATOM 2399 C C . HIS B 1 158 ? 57.458 7.362 56.247 1.00 40.57 137 HIS B C 1
ATOM 2400 O O . HIS B 1 158 ? 57.673 8.286 55.470 1.00 39.81 137 HIS B O 1
ATOM 2407 N N . ILE B 1 159 ? 58.037 7.266 57.438 1.00 44.76 138 ILE B N 1
ATOM 2408 C CA . ILE B 1 159 ? 59.068 8.198 57.867 1.00 44.49 138 ILE B CA 1
ATOM 2409 C C . ILE B 1 159 ? 60.265 7.439 58.349 1.00 44.68 138 ILE B C 1
ATOM 2410 O O . ILE B 1 159 ? 60.101 6.492 59.114 1.00 42.55 138 ILE B O 1
ATOM 2415 N N . THR B 1 160 ? 61.457 7.851 57.880 1.00 41.89 139 THR B N 1
ATOM 2416 C CA . THR B 1 160 ? 62.742 7.391 58.439 1.00 44.05 139 THR B CA 1
ATOM 2417 C C . THR B 1 160 ? 63.556 8.625 58.872 1.00 43.60 139 THR B C 1
ATOM 2418 O O . THR B 1 160 ? 63.637 9.620 58.143 1.00 39.84 139 THR B O 1
ATOM 2422 N N . ILE B 1 161 ? 64.136 8.557 60.059 1.00 46.73 140 ILE B N 1
ATOM 2423 C CA . ILE B 1 161 ? 65.013 9.644 60.514 1.00 42.77 140 ILE B CA 1
ATOM 2424 C C . ILE B 1 161 ? 66.239 9.048 61.172 1.00 42.15 140 ILE B C 1
ATOM 2425 O O . ILE B 1 161 ? 66.144 8.303 62.142 1.00 44.03 140 ILE B O 1
ATOM 2430 N N . ASN B 1 162 ? 67.393 9.374 60.614 1.00 49.23 141 ASN B N 1
ATOM 2431 C CA . ASN B 1 162 ? 68.680 8.890 61.130 1.00 46.93 141 ASN B CA 1
ATOM 2432 C C . ASN B 1 162 ? 69.453 10.045 61.745 1.00 41.64 141 ASN B C 1
ATOM 2433 O O . ASN B 1 162 ? 69.455 11.131 61.193 1.00 39.59 141 ASN B O 1
ATOM 2438 N N . ASP B 1 163 ? 70.105 9.798 62.870 1.00 45.79 142 ASP B N 1
ATOM 2439 C CA . ASP B 1 163 ? 71.138 10.697 63.358 1.00 45.80 142 ASP B CA 1
ATOM 2440 C C . ASP B 1 163 ? 72.214 10.852 62.263 1.00 52.58 142 ASP B C 1
ATOM 2441 O O . ASP B 1 163 ? 72.294 10.044 61.346 1.00 47.89 142 ASP B O 1
ATOM 2446 N N . LEU B 1 164 ? 73.033 11.898 62.359 1.00 51.86 143 LEU B N 1
ATOM 2447 C CA . LEU B 1 164 ? 73.916 12.317 61.253 1.00 52.64 143 LEU B CA 1
ATOM 2448 C C . LEU B 1 164 ? 75.021 11.339 60.792 1.00 47.83 143 LEU B C 1
ATOM 2449 O O . LEU B 1 164 ? 75.435 11.364 59.623 1.00 43.88 143 LEU B O 1
ATOM 2454 N N . SER B 1 165 ? 75.495 10.502 61.698 1.00 41.11 144 SER B N 1
ATOM 2455 C CA . SER B 1 165 ? 76.683 9.694 61.424 1.00 49.59 144 SER B CA 1
ATOM 2456 C C . SER B 1 165 ? 76.435 8.446 60.570 1.00 54.11 144 SER B C 1
ATOM 2457 O O . SER B 1 165 ? 77.378 7.753 60.230 1.00 50.04 144 SER B O 1
ATOM 2460 N N . VAL B 1 166 ? 75.174 8.152 60.248 1.00 52.92 145 VAL B N 1
ATOM 2461 C CA . VAL B 1 166 ? 74.816 6.886 59.580 1.00 44.88 145 VAL B CA 1
ATOM 2462 C C . VAL B 1 166 ? 73.889 7.100 58.412 1.00 51.69 145 VAL B C 1
ATOM 2463 O O . VAL B 1 166 ? 72.763 7.624 58.565 1.00 46.17 145 VAL B O 1
ATOM 2467 N N . GLY B 1 167 ? 74.361 6.665 57.252 1.00 47.75 146 GLY B N 1
ATOM 2468 C CA . GLY B 1 167 ? 73.646 6.829 56.002 1.00 52.09 146 GLY B CA 1
ATOM 2469 C C . GLY B 1 167 ? 72.462 5.889 55.880 1.00 48.63 146 GLY B C 1
ATOM 2470 O O . GLY B 1 167 ? 72.346 4.919 56.617 1.00 45.78 146 GLY B O 1
ATOM 2471 N N . ARG B 1 168 ? 71.590 6.208 54.932 1.00 49.64 147 ARG B N 1
ATOM 2472 C CA . ARG B 1 168 ? 70.319 5.526 54.772 1.00 53.67 147 ARG B CA 1
ATOM 2473 C C . ARG B 1 168 ? 70.505 4.369 53.766 1.00 54.04 147 ARG B C 1
ATOM 2474 O O . ARG B 1 168 ? 71.637 4.055 53.415 1.00 56.30 147 ARG B O 1
ATOM 2482 N N . ASN B 1 169 ? 69.439 3.718 53.319 1.00 62.53 148 ASN B N 1
ATOM 2483 C CA . ASN B 1 169 ? 69.583 2.508 52.474 1.00 58.25 148 ASN B CA 1
ATOM 2484 C C . ASN B 1 169 ? 68.629 2.537 51.282 1.00 57.24 148 ASN B C 1
ATOM 2485 O O . ASN B 1 169 ? 67.412 2.487 51.463 1.00 52.36 148 ASN B O 1
ATOM 2490 N N . VAL B 1 170 ? 69.181 2.644 50.071 1.00 52.96 149 VAL B N 1
ATOM 2491 C CA . VAL B 1 170 ? 68.359 2.874 48.894 1.00 56.14 149 VAL B CA 1
ATOM 2492 C C . VAL B 1 170 ? 67.338 1.766 48.725 1.00 57.51 149 VAL B C 1
ATOM 2493 O O . VAL B 1 170 ? 66.203 2.019 48.358 1.00 49.81 149 VAL B O 1
ATOM 2497 N N . ASN B 1 171 ? 67.748 0.551 49.022 1.00 54.89 150 ASN B N 1
ATOM 2498 C CA . ASN B 1 171 ? 66.904 -0.610 48.766 1.00 64.67 150 ASN B CA 1
ATOM 2499 C C . ASN B 1 171 ? 65.694 -0.598 49.673 1.00 59.95 150 ASN B C 1
ATOM 2500 O O . ASN B 1 171 ? 64.587 -0.986 49.283 1.00 53.01 150 ASN B O 1
ATOM 2505 N N . GLU B 1 172 ? 65.925 -0.165 50.902 1.00 52.68 151 GLU B N 1
ATOM 2506 C CA . GLU B 1 172 ? 64.847 -0.053 51.840 1.00 58.25 151 GLU B CA 1
ATOM 2507 C C . GLU B 1 172 ? 63.788 0.913 51.299 1.00 54.85 151 GLU B C 1
ATOM 2508 O O . GLU B 1 172 ? 62.577 0.653 51.404 1.00 52.31 151 GLU B O 1
ATOM 2514 N N . ALA B 1 173 ? 64.217 2.000 50.673 1.00 52.67 152 ALA B N 1
ATOM 2515 C CA . ALA B 1 173 ? 63.254 2.926 50.106 1.00 54.01 152 ALA B CA 1
ATOM 2516 C C . ALA B 1 173 ? 62.521 2.274 48.940 1.00 49.41 152 ALA B C 1
ATOM 2517 O O . ALA B 1 173 ? 61.346 2.564 48.685 1.00 49.60 152 ALA B O 1
ATOM 2519 N N . LEU B 1 174 ? 63.238 1.465 48.170 1.00 48.00 153 LEU B N 1
ATOM 2520 C CA . LEU B 1 174 ? 62.611 0.799 47.034 1.00 52.81 153 LEU B CA 1
ATOM 2521 C C . LEU B 1 174 ? 61.601 -0.233 47.525 1.00 45.42 153 LEU B C 1
ATOM 2522 O O . LEU B 1 174 ? 60.504 -0.315 46.994 1.00 48.26 153 LEU B O 1
ATOM 2527 N N . ARG B 1 175 ? 61.970 -1.010 48.532 1.00 42.01 154 ARG B N 1
ATOM 2528 C CA . ARG B 1 175 ? 61.062 -2.009 49.080 1.00 44.18 154 ARG B CA 1
ATOM 2529 C C . ARG B 1 175 ? 59.733 -1.380 49.443 1.00 54.79 154 ARG B C 1
ATOM 2530 O O . ARG B 1 175 ? 58.657 -1.896 49.101 1.00 50.98 154 ARG B O 1
ATOM 2538 N N . LEU B 1 176 ? 59.808 -0.238 50.119 1.00 47.63 155 LEU B N 1
ATOM 2539 C CA . LEU B 1 176 ? 58.633 0.380 50.699 1.00 45.02 155 LEU B CA 1
ATOM 2540 C C . LEU B 1 176 ? 57.735 0.957 49.621 1.00 58.13 155 LEU B C 1
ATOM 2541 O O . LEU B 1 176 ? 56.512 0.785 49.664 1.00 49.94 155 LEU B O 1
ATOM 2546 N N . VAL B 1 177 ? 58.337 1.636 48.644 1.00 50.83 156 VAL B N 1
ATOM 2547 C CA . VAL B 1 177 ? 57.545 2.169 47.574 1.00 53.79 156 VAL B CA 1
ATOM 2548 C C . VAL B 1 177 ? 56.783 1.028 46.925 1.00 51.88 156 VAL B C 1
ATOM 2549 O O . VAL B 1 177 ? 55.591 1.121 46.754 1.00 54.15 156 VAL B O 1
ATOM 2553 N N . GLU B 1 178 ? 57.477 -0.037 46.565 1.00 54.49 157 GLU B N 1
ATOM 2554 C CA . GLU B 1 178 ? 56.835 -1.149 45.872 1.00 65.83 157 GLU B CA 1
ATOM 2555 C C . GLU B 1 178 ? 55.747 -1.784 46.744 1.00 57.86 157 GLU B C 1
ATOM 2556 O O . GLU B 1 178 ? 54.701 -2.167 46.252 1.00 60.96 157 GLU B O 1
ATOM 2562 N N . GLY B 1 179 ? 55.999 -1.871 48.040 1.00 50.93 158 GLY B N 1
ATOM 2563 C CA . GLY B 1 179 ? 55.051 -2.454 48.949 1.00 52.87 158 GLY B CA 1
ATOM 2564 C C . GLY B 1 179 ? 53.811 -1.604 49.057 1.00 61.59 158 GLY B C 1
ATOM 2565 O O . GLY B 1 179 ? 52.701 -2.134 49.073 1.00 55.79 158 GLY B O 1
ATOM 2566 N N . PHE B 1 180 ? 53.973 -0.287 49.128 1.00 54.69 159 PHE B N 1
ATOM 2567 C CA . PHE B 1 180 ? 52.810 0.570 49.236 1.00 58.95 159 PHE B CA 1
ATOM 2568 C C . PHE B 1 180 ? 52.095 0.675 47.888 1.00 58.53 159 PHE B C 1
ATOM 2569 O O . PHE B 1 180 ? 50.886 0.897 47.853 1.00 60.11 159 PHE B O 1
ATOM 2577 N N . GLN B 1 181 ? 52.811 0.469 46.790 1.00 57.39 160 GLN B N 1
ATOM 2578 C CA . GLN B 1 181 ? 52.160 0.451 45.480 1.00 62.37 160 GLN B CA 1
ATOM 2579 C C . GLN B 1 181 ? 51.209 -0.733 45.479 1.00 63.35 160 GLN B C 1
ATOM 2580 O O . GLN B 1 181 ? 50.023 -0.605 45.186 1.00 63.17 160 GLN B O 1
ATOM 2586 N N . TRP B 1 182 ? 51.754 -1.877 45.873 1.00 56.36 161 TRP B N 1
ATOM 2587 C CA . TRP B 1 182 ? 51.028 -3.144 45.944 1.00 69.05 161 TRP B CA 1
ATOM 2588 C C . TRP B 1 182 ? 49.774 -3.094 46.842 1.00 66.61 161 TRP B C 1
ATOM 2589 O O . TRP B 1 182 ? 48.711 -3.519 46.408 1.00 61.09 161 TRP B O 1
ATOM 2600 N N . THR B 1 183 ? 49.892 -2.588 48.071 1.00 60.94 162 THR B N 1
ATOM 2601 C CA . THR B 1 183 ? 48.755 -2.565 48.986 1.00 68.72 162 THR B CA 1
ATOM 2602 C C . THR B 1 183 ? 47.766 -1.519 48.562 1.00 71.31 162 THR B C 1
ATOM 2603 O O . THR B 1 183 ? 46.599 -1.611 48.908 1.00 74.20 162 THR B O 1
ATOM 2607 N N . ASP B 1 184 ? 48.233 -0.513 47.835 1.00 68.60 163 ASP B N 1
ATOM 2608 C CA . ASP B 1 184 ? 47.338 0.474 47.229 1.00 75.49 163 ASP B CA 1
ATOM 2609 C C . ASP B 1 184 ? 46.507 -0.157 46.102 1.00 76.18 163 ASP B C 1
ATOM 2610 O O . ASP B 1 184 ? 45.295 0.075 45.996 1.00 70.49 163 ASP B O 1
ATOM 2615 N N . LYS B 1 185 ? 47.169 -0.935 45.247 1.00 68.27 164 LYS B N 1
ATOM 2616 C CA . LYS B 1 185 ? 46.522 -1.416 44.043 1.00 77.15 164 LYS B CA 1
ATOM 2617 C C . LYS B 1 185 ? 45.490 -2.465 44.428 1.00 80.47 164 LYS B C 1
ATOM 2618 O O . LYS B 1 185 ? 44.362 -2.443 43.930 1.00 76.08 164 LYS B O 1
ATOM 2624 N N . ASN B 1 186 ? 45.895 -3.359 45.332 1.00 74.85 165 ASN B N 1
ATOM 2625 C CA . ASN B 1 186 ? 45.105 -4.510 45.732 1.00 78.42 165 ASN B CA 1
ATOM 2626 C C . ASN B 1 186 ? 44.129 -4.288 46.886 1.00 78.89 165 ASN B C 1
ATOM 2627 O O . ASN B 1 186 ? 43.077 -4.900 46.920 1.00 86.18 165 ASN B O 1
ATOM 2632 N N . GLY B 1 187 ? 44.470 -3.446 47.845 1.00 81.08 166 GLY B N 1
ATOM 2633 C CA . GLY B 1 187 ? 43.546 -3.157 48.933 1.00 82.63 166 GLY B CA 1
ATOM 2634 C C . GLY B 1 187 ? 43.696 -4.076 50.131 1.00 88.76 166 GLY B C 1
ATOM 2635 O O . GLY B 1 187 ? 42.756 -4.286 50.893 1.00 95.66 166 GLY B O 1
ATOM 2636 N N . THR B 1 188 ? 44.891 -4.612 50.307 1.00 90.65 167 THR B N 1
ATOM 2637 C CA . THR B 1 188 ? 45.152 -5.624 51.329 1.00 92.96 167 THR B CA 1
ATOM 2638 C C . THR B 1 188 ? 46.514 -5.418 51.941 1.00 89.96 167 THR B C 1
ATOM 2639 O O . THR B 1 188 ? 47.353 -4.762 51.337 1.00 88.36 167 THR B O 1
ATOM 2643 N N . VAL B 1 189 ? 46.752 -6.003 53.110 1.00 86.39 168 VAL B N 1
ATOM 2644 C CA . VAL B 1 189 ? 48.098 -6.050 53.635 1.00 88.65 168 VAL B CA 1
ATOM 2645 C C . VAL B 1 189 ? 48.853 -6.938 52.656 1.00 85.52 168 VAL B C 1
ATOM 2646 O O . VAL B 1 189 ? 48.257 -7.676 51.861 1.00 76.35 168 VAL B O 1
ATOM 2650 N N . LEU B 1 190 ? 50.169 -6.817 52.675 1.00 92.76 169 LEU B N 1
ATOM 2651 C CA . LEU B 1 190 ? 50.985 -7.627 51.813 1.00 91.25 169 LEU B CA 1
ATOM 2652 C C . LEU B 1 190 ? 50.780 -9.105 52.133 1.00 81.44 169 LEU B C 1
ATOM 2653 O O . LEU B 1 190 ? 50.427 -9.457 53.256 1.00 75.44 169 LEU B O 1
ATOM 2658 N N . PRO B 1 191 ? 51.005 -9.965 51.138 1.00 75.97 170 PRO B N 1
ATOM 2659 C CA . PRO B 1 191 ? 51.069 -11.415 51.334 1.00 76.16 170 PRO B CA 1
ATOM 2660 C C . PRO B 1 191 ? 52.075 -11.811 52.400 1.00 71.83 170 PRO B C 1
ATOM 2661 O O . PRO B 1 191 ? 53.069 -11.113 52.604 1.00 69.00 170 PRO B O 1
ATOM 2665 N N . CYS B 1 192 ? 51.820 -12.942 53.055 1.00 77.02 171 CYS B N 1
ATOM 2666 C CA . CYS B 1 192 ? 52.629 -13.397 54.187 1.00 80.11 171 CYS B CA 1
ATOM 2667 C C . CYS B 1 192 ? 54.127 -13.445 53.891 1.00 69.87 171 CYS B C 1
ATOM 2668 O O . CYS B 1 192 ? 54.942 -13.198 54.777 1.00 69.83 171 CYS B O 1
ATOM 2671 N N . ASN B 1 193 ? 54.473 -13.772 52.648 1.00 61.37 172 ASN B N 1
ATOM 2672 C CA . ASN B 1 193 ? 55.854 -14.040 52.237 1.00 61.47 172 ASN B CA 1
ATOM 2673 C C . ASN B 1 193 ? 56.284 -13.080 51.113 1.00 57.29 172 ASN B C 1
ATOM 2674 O O . ASN B 1 193 ? 57.174 -13.395 50.324 1.00 54.63 172 ASN B O 1
ATOM 2679 N N . TRP B 1 194 ? 55.636 -11.918 51.015 1.00 51.65 173 TRP B N 1
ATOM 2680 C CA . TRP B 1 194 ? 55.970 -10.972 49.956 1.00 54.24 173 TRP B CA 1
ATOM 2681 C C . TRP B 1 194 ? 57.429 -10.529 50.014 1.00 58.79 173 TRP B C 1
ATOM 2682 O O . TRP B 1 194 ? 58.000 -10.383 51.075 1.00 59.13 173 TRP B O 1
ATOM 2693 N N . THR B 1 195 ? 58.020 -10.360 48.841 1.00 55.25 174 THR B N 1
ATOM 2694 C CA . THR B 1 195 ? 59.281 -9.680 48.697 1.00 56.02 174 THR B CA 1
ATOM 2695 C C . THR B 1 195 ? 59.218 -8.849 47.434 1.00 62.69 174 THR B C 1
ATOM 2696 O O . THR B 1 195 ? 58.349 -9.090 46.601 1.00 55.55 174 THR B O 1
ATOM 2700 N N . PRO B 1 196 ? 60.133 -7.859 47.297 1.00 63.52 175 PRO B N 1
ATOM 2701 C CA . PRO B 1 196 ? 60.355 -7.095 46.071 1.00 66.75 175 PRO B CA 1
ATOM 2702 C C . PRO B 1 196 ? 61.419 -7.746 45.204 1.00 64.92 175 PRO B C 1
ATOM 2703 O O . PRO B 1 196 ? 61.086 -8.662 44.457 1.00 68.83 175 PRO B O 1
ATOM 2707 N N . TYR C 1 18 ? 74.914 44.046 77.299 1.00 84.80 -3 TYR C N 1
ATOM 2708 C CA . TYR C 1 18 ? 73.993 43.455 76.331 1.00 100.56 -3 TYR C CA 1
ATOM 2709 C C . TYR C 1 18 ? 72.917 42.586 77.015 1.00 112.31 -3 TYR C C 1
ATOM 2710 O O . TYR C 1 18 ? 73.172 42.000 78.075 1.00 111.37 -3 TYR C O 1
ATOM 2719 N N . PHE C 1 19 ? 71.719 42.523 76.413 1.00 117.49 -2 PHE C N 1
ATOM 2720 C CA . PHE C 1 19 ? 70.647 41.590 76.839 1.00 116.02 -2 PHE C CA 1
ATOM 2721 C C . PHE C 1 19 ? 70.142 40.697 75.665 1.00 124.75 -2 PHE C C 1
ATOM 2722 O O . PHE C 1 19 ? 70.043 41.164 74.525 1.00 121.52 -2 PHE C O 1
ATOM 2730 N N . GLN C 1 20 ? 69.830 39.422 75.949 1.00 119.29 -1 GLN C N 1
ATOM 2731 C CA . GLN C 1 20 ? 69.391 38.449 74.922 1.00 110.80 -1 GLN C CA 1
ATOM 2732 C C . GLN C 1 20 ? 67.992 38.774 74.375 1.00 110.83 -1 GLN C C 1
ATOM 2733 O O . GLN C 1 20 ? 67.051 38.997 75.143 1.00 106.39 -1 GLN C O 1
ATOM 2739 N N . GLY C 1 21 ? 67.871 38.774 73.045 1.00 108.03 0 GLY C N 1
ATOM 2740 C CA . GLY C 1 21 ? 66.667 39.217 72.357 1.00 98.51 0 GLY C CA 1
ATOM 2741 C C . GLY C 1 21 ? 66.854 40.584 71.721 1.00 96.00 0 GLY C C 1
ATOM 2742 O O . GLY C 1 21 ? 66.028 41.037 70.917 1.00 92.38 0 GLY C O 1
ATOM 2743 N N . MET C 1 22 ? 67.957 41.233 72.089 1.00 97.60 1 MET C N 1
ATOM 2744 C CA . MET C 1 22 ? 68.272 42.578 71.636 1.00 101.23 1 MET C CA 1
ATOM 2745 C C . MET C 1 22 ? 68.896 42.589 70.258 1.00 89.00 1 MET C C 1
ATOM 2746 O O . MET C 1 22 ? 69.697 41.733 69.922 1.00 83.84 1 MET C O 1
ATOM 2751 N N . VAL C 1 23 ? 68.556 43.596 69.480 1.00 78.38 2 VAL C N 1
ATOM 2752 C CA . VAL C 1 23 ? 69.200 43.783 68.208 1.00 76.92 2 VAL C CA 1
ATOM 2753 C C . VAL C 1 23 ? 70.216 44.914 68.308 1.00 75.93 2 VAL C C 1
ATOM 2754 O O . VAL C 1 23 ? 69.985 45.935 68.965 1.00 76.33 2 VAL C O 1
ATOM 2758 N N . ALA C 1 24 ? 71.334 44.701 67.626 1.00 55.96 3 ALA C N 1
ATOM 2759 C CA . ALA C 1 24 ? 72.430 45.638 67.515 1.00 51.07 3 ALA C CA 1
ATOM 2760 C C . ALA C 1 24 ? 72.003 47.094 67.267 1.00 55.00 3 ALA C C 1
ATOM 2761 O O . ALA C 1 24 ? 71.310 47.372 66.304 1.00 50.12 3 ALA C O 1
ATOM 2763 N N . GLU C 1 25 ? 72.454 48.011 68.127 1.00 51.90 4 GLU C N 1
ATOM 2764 C CA . GLU C 1 25 ? 72.157 49.441 68.004 1.00 52.13 4 GLU C CA 1
ATOM 2765 C C . GLU C 1 25 ? 73.397 50.267 68.218 1.00 48.54 4 GLU C C 1
ATOM 2766 O O . GLU C 1 25 ? 74.218 49.924 69.073 1.00 44.11 4 GLU C O 1
ATOM 2772 N N . VAL C 1 26 ? 73.525 51.371 67.487 1.00 43.47 5 VAL C N 1
ATOM 2773 C CA . VAL C 1 26 ? 74.634 52.278 67.730 1.00 48.16 5 VAL C CA 1
ATOM 2774 C C . VAL C 1 26 ? 74.573 52.773 69.198 1.00 44.70 5 VAL C C 1
ATOM 2775 O O . VAL C 1 26 ? 73.503 53.025 69.721 1.00 45.59 5 VAL C O 1
ATOM 2779 N N . GLN C 1 27 ? 75.742 52.826 69.844 1.00 44.53 6 GLN C N 1
ATOM 2780 C CA . GLN C 1 27 ? 75.924 53.205 71.268 1.00 49.68 6 GLN C CA 1
ATOM 2781 C C . GLN C 1 27 ? 75.643 52.088 72.256 1.00 49.97 6 GLN C C 1
ATOM 2782 O O . GLN C 1 27 ? 75.769 52.263 73.467 1.00 50.74 6 GLN C O 1
ATOM 2788 N N . LYS C 1 28 ? 75.271 50.930 71.764 1.00 46.68 7 LYS C N 1
ATOM 2789 C CA . LYS C 1 28 ? 75.040 49.820 72.663 1.00 49.45 7 LYS C CA 1
ATOM 2790 C C . LYS C 1 28 ? 76.026 48.690 72.445 1.00 47.31 7 LYS C C 1
ATOM 2791 O O . LYS C 1 28 ? 76.642 48.546 71.397 1.00 48.37 7 LYS C O 1
ATOM 2797 N N . GLN C 1 29 ? 76.232 47.932 73.497 1.00 50.87 8 GLN C N 1
ATOM 2798 C CA . GLN C 1 29 ? 77.030 46.729 73.419 1.00 51.79 8 GLN C CA 1
ATOM 2799 C C . GLN C 1 29 ? 76.606 45.864 72.215 1.00 44.39 8 GLN C C 1
ATOM 2800 O O . GLN C 1 29 ? 75.436 45.620 72.005 1.00 46.83 8 GLN C O 1
ATOM 2806 N N . ALA C 1 30 ? 77.563 45.452 71.397 1.00 46.52 9 ALA C N 1
ATOM 2807 C CA . ALA C 1 30 ? 77.309 44.500 70.318 1.00 48.24 9 ALA C CA 1
ATOM 2808 C C . ALA C 1 30 ? 76.892 43.115 70.874 1.00 45.44 9 ALA C C 1
ATOM 2809 O O . ALA C 1 30 ? 77.481 42.642 71.831 1.00 47.58 9 ALA C O 1
ATOM 2811 N N . PRO C 1 31 ? 75.885 42.469 70.266 1.00 48.74 10 PRO C N 1
ATOM 2812 C CA . PRO C 1 31 ? 75.535 41.078 70.582 1.00 49.85 10 PRO C CA 1
ATOM 2813 C C . PRO C 1 31 ? 76.739 40.169 70.518 1.00 46.03 10 PRO C C 1
ATOM 2814 O O . PRO C 1 31 ? 77.428 40.184 69.508 1.00 46.69 10 PRO C O 1
ATOM 2818 N N . PRO C 1 32 ? 77.007 39.415 71.584 1.00 48.21 11 PRO C N 1
ATOM 2819 C CA . PRO C 1 32 ? 78.131 38.489 71.549 1.00 52.81 11 PRO C CA 1
ATOM 2820 C C . PRO C 1 32 ? 77.809 37.348 70.641 1.00 46.83 11 PRO C C 1
ATOM 2821 O O . PRO C 1 32 ? 76.642 37.150 70.346 1.00 45.89 11 PRO C O 1
ATOM 2825 N N . PHE C 1 33 ? 78.841 36.676 70.155 1.00 48.64 12 PHE C N 1
ATOM 2826 C CA . PHE C 1 33 ? 78.698 35.519 69.298 1.00 44.30 12 PHE C CA 1
ATOM 2827 C C . PHE C 1 33 ? 79.925 34.654 69.403 1.00 50.14 12 PHE C C 1
ATOM 2828 O O . PHE C 1 33 ? 80.985 35.104 69.864 1.00 45.59 12 PHE C O 1
ATOM 2836 N N . LYS C 1 34 ? 79.747 33.391 69.002 1.00 52.48 13 LYS C N 1
ATOM 2837 C CA . LYS C 1 34 ? 80.810 32.389 68.968 1.00 50.52 13 LYS C CA 1
ATOM 2838 C C . LYS C 1 34 ? 80.462 31.510 67.789 1.00 52.18 13 LYS C C 1
ATOM 2839 O O . LYS C 1 34 ? 79.466 30.823 67.816 1.00 50.50 13 LYS C O 1
ATOM 2845 N N . LYS C 1 35 ? 81.219 31.621 66.715 1.00 46.69 14 LYS C N 1
ATOM 2846 C CA . LYS C 1 35 ? 80.844 30.960 65.479 1.00 52.97 14 LYS C CA 1
ATOM 2847 C C . LYS C 1 35 ? 82.031 30.206 64.901 1.00 61.38 14 LYS C C 1
ATOM 2848 O O . LYS C 1 35 ? 83.190 30.587 65.089 1.00 54.18 14 LYS C O 1
ATOM 2854 N N . THR C 1 36 ? 81.718 29.167 64.149 1.00 55.93 15 THR C N 1
ATOM 2855 C CA . THR C 1 36 ? 82.725 28.409 63.439 1.00 64.00 15 THR C CA 1
ATOM 2856 C C . THR C 1 36 ? 83.111 29.165 62.206 1.00 48.25 15 THR C C 1
ATOM 2857 O O . THR C 1 36 ? 82.243 29.603 61.471 1.00 53.00 15 THR C O 1
ATOM 2861 N N . ALA C 1 37 ? 84.404 29.275 61.947 1.00 49.96 16 ALA C N 1
ATOM 2862 C CA . ALA C 1 37 ? 84.870 30.020 60.788 1.00 52.92 16 ALA C CA 1
ATOM 2863 C C . ALA C 1 37 ? 85.989 29.310 60.071 1.00 53.80 16 ALA C C 1
ATOM 2864 O O . ALA C 1 37 ? 86.738 28.552 60.672 1.00 50.34 16 ALA C O 1
ATOM 2866 N N . VAL C 1 38 ? 86.069 29.606 58.778 1.00 51.87 17 VAL C N 1
ATOM 2867 C CA . VAL C 1 38 ? 87.174 29.257 57.907 1.00 52.45 17 VAL C CA 1
ATOM 2868 C C . VAL C 1 38 ? 88.329 30.270 58.063 1.00 63.96 17 VAL C C 1
ATOM 2869 O O . VAL C 1 38 ? 88.195 31.451 57.699 1.00 57.74 17 VAL C O 1
ATOM 2873 N N . VAL C 1 39 ? 89.451 29.817 58.604 1.00 62.88 18 VAL C N 1
ATOM 2874 C CA . VAL C 1 39 ? 90.630 30.658 58.751 1.00 60.42 18 VAL C CA 1
ATOM 2875 C C . VAL C 1 39 ? 91.785 29.975 58.054 1.00 67.69 18 VAL C C 1
ATOM 2876 O O . VAL C 1 39 ? 92.273 28.958 58.532 1.00 68.37 18 VAL C O 1
ATOM 2880 N N . ASP C 1 40 ? 92.213 30.523 56.929 1.00 63.67 19 ASP C N 1
ATOM 2881 C CA . ASP C 1 40 ? 93.301 29.934 56.178 1.00 73.93 19 ASP C CA 1
ATOM 2882 C C . ASP C 1 40 ? 92.951 28.459 55.896 1.00 75.66 19 ASP C C 1
ATOM 2883 O O . ASP C 1 40 ? 93.700 27.555 56.259 1.00 72.16 19 ASP C O 1
ATOM 2888 N N . GLY C 1 41 ? 91.797 28.206 55.282 1.00 71.78 20 GLY C N 1
ATOM 2889 C CA . GLY C 1 41 ? 91.461 26.848 54.859 1.00 67.16 20 GLY C CA 1
ATOM 2890 C C . GLY C 1 41 ? 91.280 25.806 55.962 1.00 66.66 20 GLY C C 1
ATOM 2891 O O . GLY C 1 41 ? 91.086 24.634 55.667 1.00 68.93 20 GLY C O 1
ATOM 2892 N N . ILE C 1 42 ? 91.337 26.209 57.226 1.00 67.30 21 ILE C N 1
ATOM 2893 C CA . ILE C 1 42 ? 90.876 25.344 58.315 1.00 56.44 21 ILE C CA 1
ATOM 2894 C C . ILE C 1 42 ? 89.673 25.969 59.008 1.00 62.08 21 ILE C C 1
ATOM 2895 O O . ILE C 1 42 ? 89.234 27.074 58.671 1.00 57.98 21 ILE C O 1
ATOM 2900 N N . PHE C 1 43 ? 89.217 25.263 60.031 1.00 58.29 22 PHE C N 1
ATOM 2901 C CA . PHE C 1 43 ? 88.095 25.646 60.837 1.00 54.03 22 PHE C CA 1
ATOM 2902 C C . PHE C 1 43 ? 88.640 26.131 62.148 1.00 56.10 22 PHE C C 1
ATOM 2903 O O . PHE C 1 43 ? 89.520 25.515 62.715 1.00 56.25 22 PHE C O 1
ATOM 2911 N N . GLU C 1 44 ? 88.118 27.265 62.605 1.00 60.64 23 GLU C N 1
ATOM 2912 C CA . GLU C 1 44 ? 88.499 27.840 63.884 1.00 60.85 23 GLU C CA 1
ATOM 2913 C C . GLU C 1 44 ? 87.225 28.477 64.484 1.00 58.93 23 GLU C C 1
ATOM 2914 O O . GLU C 1 44 ? 86.339 28.906 63.733 1.00 54.52 23 GLU C O 1
ATOM 2920 N N . GLU C 1 45 ? 87.080 28.426 65.808 1.00 54.85 24 GLU C N 1
ATOM 2921 C CA . GLU C 1 45 ? 85.992 29.117 66.485 1.00 64.70 24 GLU C CA 1
ATOM 2922 C C . GLU C 1 45 ? 86.420 30.539 66.822 1.00 60.35 24 GLU C C 1
ATOM 2923 O O . GLU C 1 45 ? 87.481 30.759 67.388 1.00 55.26 24 GLU C O 1
ATOM 2929 N N . ILE C 1 46 ? 85.535 31.470 66.500 1.00 54.70 25 ILE C N 1
ATOM 2930 C CA . ILE C 1 46 ? 85.769 32.895 66.614 1.00 54.15 25 ILE C CA 1
ATOM 2931 C C . ILE C 1 46 ? 84.644 33.519 67.391 1.00 52.49 25 ILE C C 1
ATOM 2932 O O . ILE C 1 46 ? 83.505 33.440 66.964 1.00 50.03 25 ILE C O 1
ATOM 2937 N N . SER C 1 47 ? 84.957 34.109 68.543 1.00 50.39 26 SER C N 1
ATOM 2938 C CA . SER C 1 47 ? 83.984 34.903 69.297 1.00 51.77 26 SER C CA 1
ATOM 2939 C C . SER C 1 47 ? 84.348 36.379 69.174 1.00 52.97 26 SER C C 1
ATOM 2940 O O . SER C 1 47 ? 85.462 36.722 68.797 1.00 52.34 26 SER C O 1
ATOM 2943 N N . LEU C 1 48 ? 83.409 37.242 69.510 1.00 53.50 27 LEU C N 1
ATOM 2944 C CA . LEU C 1 48 ? 83.649 38.672 69.496 1.00 58.11 27 LEU C CA 1
ATOM 2945 C C . LEU C 1 48 ? 84.603 39.030 70.619 1.00 54.81 27 LEU C C 1
ATOM 2946 O O . LEU C 1 48 ? 85.503 39.843 70.461 1.00 52.25 27 LEU C O 1
ATOM 2951 N N . GLU C 1 49 ? 84.371 38.394 71.758 1.00 52.90 28 GLU C N 1
ATOM 2952 C CA . GLU C 1 49 ? 85.166 38.596 72.953 1.00 56.80 28 GLU C CA 1
ATOM 2953 C C . GLU C 1 49 ? 86.651 38.401 72.691 1.00 53.61 28 GLU C C 1
ATOM 2954 O O . GLU C 1 49 ? 87.488 39.019 73.323 1.00 63.43 28 GLU C O 1
ATOM 2960 N N . LYS C 1 50 ? 86.978 37.550 71.737 1.00 54.12 29 LYS C N 1
ATOM 2961 C CA . LYS C 1 50 ? 88.368 37.312 71.344 1.00 52.47 29 LYS C CA 1
ATOM 2962 C C . LYS C 1 50 ? 89.076 38.641 71.047 1.00 60.64 29 LYS C C 1
ATOM 2963 O O . LYS C 1 50 ? 90.285 38.763 71.168 1.00 59.29 29 LYS C O 1
ATOM 2969 N N . TYR C 1 51 ? 88.307 39.659 70.686 1.00 61.83 30 TYR C N 1
ATOM 2970 C CA . TYR C 1 51 ? 88.917 40.891 70.252 1.00 56.20 30 TYR C CA 1
ATOM 2971 C C . TYR C 1 51 ? 88.635 42.123 71.125 1.00 54.77 30 TYR C C 1
ATOM 2972 O O . TYR C 1 51 ? 88.747 43.236 70.621 1.00 57.03 30 TYR C O 1
ATOM 2981 N N . LYS C 1 52 ? 88.291 41.954 72.403 1.00 50.26 31 LYS C N 1
ATOM 2982 C CA . LYS C 1 52 ? 88.300 43.094 73.309 1.00 62.10 31 LYS C CA 1
ATOM 2983 C C . LYS C 1 52 ? 89.605 43.756 73.138 1.00 66.17 31 LYS C C 1
ATOM 2984 O O . LYS C 1 52 ? 90.632 43.059 72.953 1.00 58.19 31 LYS C O 1
ATOM 2990 N N . GLY C 1 53 ? 89.553 45.093 73.190 1.00 59.22 32 GLY C N 1
ATOM 2991 C CA . GLY C 1 53 ? 90.725 45.942 73.048 1.00 48.36 32 GLY C CA 1
ATOM 2992 C C . GLY C 1 53 ? 91.089 46.222 71.609 1.00 51.67 32 GLY C C 1
ATOM 2993 O O . GLY C 1 53 ? 92.058 46.892 71.351 1.00 56.61 32 GLY C O 1
ATOM 2994 N N . LYS C 1 54 ? 90.327 45.687 70.663 1.00 53.33 33 LYS C N 1
ATOM 2995 C CA . LYS C 1 54 ? 90.548 45.995 69.239 1.00 54.69 33 LYS C CA 1
ATOM 2996 C C . LYS C 1 54 ? 89.210 46.441 68.644 1.00 50.14 33 LYS C C 1
ATOM 2997 O O . LYS C 1 54 ? 88.157 46.089 69.157 1.00 49.87 33 LYS C O 1
ATOM 3003 N N . TYR C 1 55 ? 89.274 47.212 67.568 1.00 48.91 34 TYR C N 1
ATOM 3004 C CA . TYR C 1 55 ? 88.114 47.513 66.748 1.00 53.12 34 TYR C CA 1
ATOM 3005 C C . TYR C 1 55 ? 87.832 46.271 65.926 1.00 53.65 34 TYR C C 1
ATOM 3006 O O . TYR C 1 55 ? 88.775 45.590 65.482 1.00 49.33 34 TYR C O 1
ATOM 3015 N N . VAL C 1 56 ? 86.547 46.010 65.717 1.00 47.45 35 VAL C N 1
ATOM 3016 C CA . VAL C 1 56 ? 86.090 44.939 64.862 1.00 42.01 35 VAL C CA 1
ATOM 3017 C C . VAL C 1 56 ? 85.238 45.502 63.784 1.00 42.76 35 VAL C C 1
ATOM 3018 O O . VAL C 1 56 ? 84.321 46.274 64.046 1.00 49.84 35 VAL C O 1
ATOM 3022 N N . VAL C 1 57 ? 85.503 45.075 62.567 1.00 43.53 36 VAL C N 1
ATOM 3023 C CA . VAL C 1 57 ? 84.648 45.420 61.431 1.00 42.11 36 VAL C CA 1
ATOM 3024 C C . VAL C 1 57 ? 83.926 44.145 60.985 1.00 50.67 36 VAL C C 1
ATOM 3025 O O . VAL C 1 57 ? 84.519 43.315 60.314 1.00 50.86 36 VAL C O 1
ATOM 3029 N N . LEU C 1 58 ? 82.673 43.978 61.398 1.00 46.46 37 LEU C N 1
ATOM 3030 C CA . LEU C 1 58 ? 81.860 42.816 61.046 1.00 43.47 37 LEU C CA 1
ATOM 3031 C C . LEU C 1 58 ? 81.023 43.065 59.811 1.00 46.51 37 LEU C C 1
ATOM 3032 O O . LEU C 1 58 ? 80.107 43.867 59.816 1.00 46.22 37 LEU C O 1
ATOM 3037 N N . ALA C 1 59 ? 81.345 42.354 58.742 1.00 52.89 38 ALA C N 1
ATOM 3038 C CA . ALA C 1 59 ? 80.630 42.492 57.482 1.00 45.19 38 ALA C CA 1
ATOM 3039 C C . ALA C 1 59 ? 79.838 41.223 57.094 1.00 52.51 38 ALA C C 1
ATOM 3040 O O . ALA C 1 59 ? 80.393 40.131 57.005 1.00 51.19 38 ALA C O 1
ATOM 3042 N N . PHE C 1 60 ? 78.560 41.390 56.797 1.00 47.83 39 PHE C N 1
ATOM 3043 C CA . PHE C 1 60 ? 77.745 40.300 56.327 1.00 54.22 39 PHE C CA 1
ATOM 3044 C C . PHE C 1 60 ? 77.668 40.287 54.811 1.00 62.38 39 PHE C C 1
ATOM 3045 O O . PHE C 1 60 ? 77.666 41.352 54.173 1.00 50.89 39 PHE C O 1
ATOM 3053 N N . VAL C 1 61 ? 77.606 39.075 54.252 1.00 54.92 40 VAL C N 1
ATOM 3054 C CA . VAL C 1 61 ? 77.289 38.865 52.834 1.00 60.01 40 VAL C CA 1
ATOM 3055 C C . VAL C 1 61 ? 76.139 37.858 52.705 1.00 61.67 40 VAL C C 1
ATOM 3056 O O . VAL C 1 61 ? 75.947 37.021 53.589 1.00 61.48 40 VAL C O 1
ATOM 3060 N N . PRO C 1 62 ? 75.370 37.919 51.606 1.00 64.84 41 PRO C N 1
ATOM 3061 C CA . PRO C 1 62 ? 74.203 37.029 51.490 1.00 65.78 41 PRO C CA 1
ATOM 3062 C C . PRO C 1 62 ? 74.529 35.564 51.166 1.00 64.75 41 PRO C C 1
ATOM 3063 O O . PRO C 1 62 ? 73.958 34.698 51.836 1.00 65.32 41 PRO C O 1
ATOM 3067 N N . LEU C 1 63 ? 75.415 35.283 50.203 1.00 63.73 42 LEU C N 1
ATOM 3068 C CA . LEU C 1 63 ? 75.493 33.916 49.644 1.00 60.04 42 LEU C CA 1
ATOM 3069 C C . LEU C 1 63 ? 76.806 33.477 49.073 1.00 55.31 42 LEU C C 1
ATOM 3070 O O . LEU C 1 63 ? 77.258 34.045 48.102 1.00 58.43 42 LEU C O 1
ATOM 3075 N N . ALA C 1 64 ? 77.377 32.401 49.592 1.00 50.71 43 ALA C N 1
ATOM 3076 C CA . ALA C 1 64 ? 78.503 31.805 48.888 1.00 53.02 43 ALA C CA 1
ATOM 3077 C C . ALA C 1 64 ? 78.110 31.442 47.442 1.00 59.33 43 ALA C C 1
ATOM 3078 O O . ALA C 1 64 ? 76.932 31.180 47.148 1.00 50.08 43 ALA C O 1
ATOM 3080 N N . PHE C 1 65 ? 79.107 31.440 46.551 1.00 53.72 44 PHE C N 1
ATOM 3081 C CA . PHE C 1 65 ? 78.918 31.105 45.137 1.00 55.40 44 PHE C CA 1
ATOM 3082 C C . PHE C 1 65 ? 77.944 32.059 44.455 1.00 59.74 44 PHE C C 1
ATOM 3083 O O . PHE C 1 65 ? 77.436 31.808 43.381 1.00 66.42 44 PHE C O 1
ATOM 3091 N N . SER C 1 66 ? 77.723 33.187 45.099 1.00 75.67 45 SER C N 1
ATOM 3092 C CA . SER C 1 66 ? 77.005 34.300 44.517 1.00 86.42 45 SER C CA 1
ATOM 3093 C C . SER C 1 66 ? 78.025 35.277 43.886 1.00 100.94 45 SER C C 1
ATOM 3094 O O . SER C 1 66 ? 79.207 34.932 43.740 1.00 85.47 45 SER C O 1
ATOM 3097 N N . PHE C 1 67 ? 77.582 36.501 43.571 1.00 116.10 46 PHE C N 1
ATOM 3098 C CA . PHE C 1 67 ? 78.266 37.346 42.574 1.00 110.69 46 PHE C CA 1
ATOM 3099 C C . PHE C 1 67 ? 78.889 38.675 43.069 1.00 107.83 46 PHE C C 1
ATOM 3100 O O . PHE C 1 67 ? 80.059 38.946 42.753 1.00 95.85 46 PHE C O 1
ATOM 3108 N N . VAL C 1 68 ? 78.142 39.507 43.809 1.00 108.19 47 VAL C N 1
ATOM 3109 C CA . VAL C 1 68 ? 78.716 40.754 44.367 1.00 101.77 47 VAL C CA 1
ATOM 3110 C C . VAL C 1 68 ? 79.567 40.434 45.612 1.00 90.82 47 VAL C C 1
ATOM 3111 O O . VAL C 1 68 ? 80.599 41.068 45.844 1.00 84.78 47 VAL C O 1
ATOM 3115 N N . SER C 1 69 ? 79.142 39.453 46.407 1.00 91.71 48 SER C N 1
ATOM 3116 C CA . SER C 1 69 ? 79.825 39.127 47.655 1.00 85.54 48 SER C CA 1
ATOM 3117 C C . SER C 1 69 ? 81.368 38.911 47.499 1.00 86.24 48 SER C C 1
ATOM 3118 O O . SER C 1 69 ? 82.145 39.436 48.309 1.00 76.89 48 SER C O 1
ATOM 3121 N N . PRO C 1 70 ? 81.816 38.139 46.477 1.00 84.12 49 PRO C N 1
ATOM 3122 C CA . PRO C 1 70 ? 83.255 37.849 46.333 1.00 77.96 49 PRO C CA 1
ATOM 3123 C C . PRO C 1 70 ? 84.130 39.080 46.118 1.00 72.75 49 PRO C C 1
ATOM 3124 O O . PRO C 1 70 ? 85.188 39.209 46.728 1.00 71.81 49 PRO C O 1
ATOM 3128 N N . THR C 1 71 ? 83.696 39.953 45.222 1.00 75.30 50 THR C N 1
ATOM 3129 C CA . THR C 1 71 ? 84.443 41.168 44.885 1.00 79.88 50 THR C CA 1
ATOM 3130 C C . THR C 1 71 ? 84.673 42.051 46.130 1.00 69.33 50 THR C C 1
ATOM 3131 O O . THR C 1 71 ? 85.769 42.564 46.351 1.00 73.21 50 THR C O 1
ATOM 3135 N N . GLU C 1 72 ? 83.633 42.217 46.936 1.00 71.28 51 GLU C N 1
ATOM 3136 C CA . GLU C 1 72 ? 83.744 42.835 48.255 1.00 74.39 51 GLU C CA 1
ATOM 3137 C C . GLU C 1 72 ? 84.683 42.108 49.189 1.00 63.38 51 GLU C C 1
ATOM 3138 O O . GLU C 1 72 ? 85.432 42.729 49.907 1.00 65.56 51 GLU C O 1
ATOM 3144 N N . ILE C 1 73 ? 84.597 40.796 49.272 1.00 66.55 52 ILE C N 1
ATOM 3145 C CA . ILE C 1 73 ? 85.412 40.119 50.271 1.00 65.32 52 ILE C CA 1
ATOM 3146 C C . ILE C 1 73 ? 86.865 40.266 49.912 1.00 64.28 52 ILE C C 1
ATOM 3147 O O . ILE C 1 73 ? 87.729 40.232 50.776 1.00 65.90 52 ILE C O 1
ATOM 3152 N N . VAL C 1 74 ? 87.136 40.412 48.627 1.00 68.47 53 VAL C N 1
ATOM 3153 C CA . VAL C 1 74 ? 88.506 40.501 48.159 1.00 73.30 53 VAL C CA 1
ATOM 3154 C C . VAL C 1 74 ? 89.002 41.924 48.357 1.00 65.06 53 VAL C C 1
ATOM 3155 O O . VAL C 1 74 ? 90.133 42.139 48.782 1.00 65.90 53 VAL C O 1
ATOM 3159 N N . ALA C 1 75 ? 88.160 42.897 48.052 1.00 65.57 54 ALA C N 1
ATOM 3160 C CA . ALA C 1 75 ? 88.497 44.264 48.385 1.00 56.02 54 ALA C CA 1
ATOM 3161 C C . ALA C 1 75 ? 89.006 44.311 49.829 1.00 58.14 54 ALA C C 1
ATOM 3162 O O . ALA C 1 75 ? 90.102 44.792 50.086 1.00 63.31 54 ALA C O 1
ATOM 3164 N N . PHE C 1 76 ? 88.229 43.792 50.770 1.00 52.15 55 PHE C N 1
ATOM 3165 C CA . PHE C 1 76 ? 88.574 43.912 52.187 1.00 57.31 55 PHE C CA 1
ATOM 3166 C C . PHE C 1 76 ? 89.785 43.046 52.533 1.00 56.46 55 PHE C C 1
ATOM 3167 O O . PHE C 1 76 ? 90.629 43.461 53.325 1.00 59.66 55 PHE C O 1
ATOM 3175 N N . SER C 1 77 ? 89.865 41.852 51.942 1.00 62.46 56 SER C N 1
ATOM 3176 C CA . SER C 1 77 ? 90.990 40.953 52.133 1.00 55.10 56 SER C CA 1
ATOM 3177 C C . SER C 1 77 ? 92.252 41.616 51.613 1.00 56.78 56 SER C C 1
ATOM 3178 O O . SER C 1 77 ? 93.275 41.614 52.268 1.00 52.55 56 SER C O 1
ATOM 3181 N N . ASP C 1 78 ? 92.172 42.206 50.432 1.00 59.72 57 ASP C N 1
ATOM 3182 C CA . ASP C 1 78 ? 93.327 42.890 49.875 1.00 63.94 57 ASP C CA 1
ATOM 3183 C C . ASP C 1 78 ? 93.782 44.012 50.799 1.00 58.83 57 ASP C C 1
ATOM 3184 O O . ASP C 1 78 ? 94.930 44.411 50.767 1.00 63.83 57 ASP C O 1
ATOM 3189 N N . ALA C 1 79 ? 92.889 44.468 51.668 1.00 62.78 58 ALA C N 1
ATOM 3190 C CA . ALA C 1 79 ? 93.129 45.656 52.464 1.00 51.81 58 ALA C CA 1
ATOM 3191 C C . ALA C 1 79 ? 93.413 45.341 53.926 1.00 59.56 58 ALA C C 1
ATOM 3192 O O . ALA C 1 79 ? 93.470 46.252 54.757 1.00 59.22 58 ALA C O 1
ATOM 3194 N N . ALA C 1 80 ? 93.566 44.053 54.234 1.00 56.62 59 ALA C N 1
ATOM 3195 C CA . ALA C 1 80 ? 93.743 43.561 55.614 1.00 65.33 59 ALA C CA 1
ATOM 3196 C C . ALA C 1 80 ? 94.866 44.246 56.378 1.00 61.09 59 ALA C C 1
ATOM 3197 O O . ALA C 1 80 ? 94.778 44.474 57.580 1.00 61.55 59 ALA C O 1
ATOM 3199 N N . LYS C 1 81 ? 95.953 44.528 55.687 1.00 65.85 60 LYS C N 1
ATOM 3200 C CA . LYS C 1 81 ? 97.080 45.144 56.354 1.00 71.02 60 LYS C CA 1
ATOM 3201 C C . LYS C 1 81 ? 96.739 46.578 56.788 1.00 65.51 60 LYS C C 1
ATOM 3202 O O . LYS C 1 81 ? 97.116 46.999 57.875 1.00 66.48 60 LYS C O 1
ATOM 3208 N N . LYS C 1 82 ? 96.025 47.328 55.958 1.00 65.85 61 LYS C N 1
ATOM 3209 C CA . LYS C 1 82 ? 95.632 48.679 56.357 1.00 62.68 61 LYS C CA 1
ATOM 3210 C C . LYS C 1 82 ? 94.793 48.640 57.643 1.00 63.46 61 LYS C C 1
ATOM 3211 O O . LYS C 1 82 ? 94.945 49.496 58.499 1.00 68.59 61 LYS C O 1
ATOM 3217 N N . PHE C 1 83 ? 93.917 47.647 57.790 1.00 60.90 62 PHE C N 1
ATOM 3218 C CA . PHE C 1 83 ? 93.060 47.576 58.980 1.00 59.87 62 PHE C CA 1
ATOM 3219 C C . PHE C 1 83 ? 93.888 47.200 60.177 1.00 61.60 62 PHE C C 1
ATOM 3220 O O . PHE C 1 83 ? 93.729 47.747 61.260 1.00 59.97 62 PHE C O 1
ATOM 3228 N N . GLU C 1 84 ? 94.761 46.227 59.980 1.00 66.73 63 GLU C N 1
ATOM 3229 C CA . GLU C 1 84 ? 95.665 45.768 61.021 1.00 72.56 63 GLU C CA 1
ATOM 3230 C C . GLU C 1 84 ? 96.541 46.909 61.574 1.00 70.78 63 GLU C C 1
ATOM 3231 O O . GLU C 1 84 ? 96.823 47.006 62.782 1.00 64.33 63 GLU C O 1
ATOM 3237 N N . ASP C 1 85 ? 96.952 47.781 60.667 1.00 72.58 64 ASP C N 1
ATOM 3238 C CA . ASP C 1 85 ? 97.662 49.003 61.036 1.00 81.07 64 ASP C CA 1
ATOM 3239 C C . ASP C 1 85 ? 96.787 49.867 61.944 1.00 74.90 64 ASP C C 1
ATOM 3240 O O . ASP C 1 85 ? 97.284 50.410 62.942 1.00 74.63 64 ASP C O 1
ATOM 3245 N N . GLN C 1 86 ? 95.492 49.968 61.625 1.00 67.33 65 GLN C N 1
ATOM 3246 C CA . GLN C 1 86 ? 94.582 50.798 62.421 1.00 64.29 65 GLN C CA 1
ATOM 3247 C C . GLN C 1 86 ? 94.100 50.066 63.664 1.00 60.83 65 GLN C C 1
ATOM 3248 O O . GLN C 1 86 ? 93.173 50.518 64.315 1.00 67.04 65 GLN C O 1
ATOM 3254 N N . GLY C 1 87 ? 94.728 48.949 64.020 1.00 61.11 66 GLY C N 1
ATOM 3255 C CA . GLY C 1 87 ? 94.270 48.170 65.166 1.00 61.80 66 GLY C CA 1
ATOM 3256 C C . GLY C 1 87 ? 92.896 47.520 65.002 1.00 62.14 66 GLY C C 1
ATOM 3257 O O . GLY C 1 87 ? 92.170 47.306 65.969 1.00 60.87 66 GLY C O 1
ATOM 3258 N N . ALA C 1 88 ? 92.544 47.174 63.774 1.00 60.63 67 ALA C N 1
ATOM 3259 C CA . ALA C 1 88 ? 91.217 46.652 63.484 1.00 52.88 67 ALA C CA 1
ATOM 3260 C C . ALA C 1 88 ? 91.220 45.224 62.924 1.00 53.94 67 ALA C C 1
ATOM 3261 O O . ALA C 1 88 ? 92.022 44.910 62.058 1.00 53.42 67 ALA C O 1
ATOM 3263 N N . GLN C 1 89 ? 90.283 44.390 63.391 1.00 53.51 68 GLN C N 1
ATOM 3264 C CA . GLN C 1 89 ? 90.052 43.050 62.840 1.00 48.75 68 GLN C CA 1
ATOM 3265 C C . GLN C 1 89 ? 88.788 43.009 61.989 1.00 50.34 68 GLN C C 1
ATOM 3266 O O . GLN C 1 89 ? 87.694 43.283 62.492 1.00 51.44 68 GLN C O 1
ATOM 3272 N N . VAL C 1 90 ? 88.951 42.685 60.710 1.00 44.10 69 VAL C N 1
ATOM 3273 C CA . VAL C 1 90 ? 87.842 42.417 59.814 1.00 46.70 69 VAL C CA 1
ATOM 3274 C C . VAL C 1 90 ? 87.341 40.949 59.908 1.00 51.84 69 VAL C C 1
ATOM 3275 O O . VAL C 1 90 ? 88.125 39.996 59.967 1.00 49.24 69 VAL C O 1
ATOM 3279 N N . LEU C 1 91 ? 86.018 40.805 59.878 1.00 49.32 70 LEU C N 1
ATOM 3280 C CA . LEU C 1 91 ? 85.325 39.526 59.925 1.00 50.21 70 LEU C CA 1
ATOM 3281 C C . LEU C 1 91 ? 84.192 39.538 58.921 1.00 49.90 70 LEU C C 1
ATOM 3282 O O . LEU C 1 91 ? 83.446 40.500 58.866 1.00 51.43 70 LEU C O 1
ATOM 3287 N N . PHE C 1 92 ? 84.062 38.486 58.131 1.00 49.82 71 PHE C N 1
ATOM 3288 C CA . PHE C 1 92 ? 82.906 38.334 57.261 1.00 49.88 71 PHE C CA 1
ATOM 3289 C C . PHE C 1 92 ? 82.053 37.199 57.797 1.00 49.29 71 PHE C C 1
ATOM 3290 O O . PHE C 1 92 ? 82.553 36.351 58.532 1.00 49.63 71 PHE C O 1
ATOM 3298 N N . ALA C 1 93 ? 80.759 37.214 57.461 1.00 49.41 72 ALA C N 1
ATOM 3299 C CA . ALA C 1 93 ? 79.809 36.209 57.914 1.00 44.29 72 ALA C CA 1
ATOM 3300 C C . ALA C 1 93 ? 78.773 36.085 56.854 1.00 50.37 72 ALA C C 1
ATOM 3301 O O . ALA C 1 93 ? 78.502 37.056 56.146 1.00 49.74 72 ALA C O 1
ATOM 3303 N N . SER C 1 94 ? 78.238 34.872 56.711 1.00 46.57 73 SER C N 1
ATOM 3304 C CA . SER C 1 94 ? 77.007 34.660 55.955 1.00 48.60 73 SER C CA 1
ATOM 3305 C C . SER C 1 94 ? 76.265 33.506 56.555 1.00 43.95 73 SER C C 1
ATOM 3306 O O . SER C 1 94 ? 76.759 32.851 57.494 1.00 45.04 73 SER C O 1
ATOM 3309 N N . THR C 1 95 ? 75.098 33.212 56.007 1.00 42.87 74 THR C N 1
ATOM 3310 C CA . THR C 1 95 ? 74.302 32.141 56.595 1.00 44.59 74 THR C CA 1
ATOM 3311 C C . THR C 1 95 ? 74.680 30.748 56.031 1.00 49.00 74 THR C C 1
ATOM 3312 O O . THR C 1 95 ? 74.057 29.762 56.385 1.00 45.52 74 THR C O 1
ATOM 3316 N N . ASP C 1 96 ? 75.718 30.671 55.198 1.00 49.59 75 ASP C N 1
ATOM 3317 C CA . ASP C 1 96 ? 76.213 29.393 54.680 1.00 41.16 75 ASP C CA 1
ATOM 3318 C C . ASP C 1 96 ? 76.936 28.679 55.768 1.00 50.31 75 ASP C C 1
ATOM 3319 O O . ASP C 1 96 ? 77.264 29.284 56.769 1.00 51.14 75 ASP C O 1
ATOM 3324 N N . SER C 1 97 ? 77.124 27.377 55.592 1.00 45.46 76 SER C N 1
ATOM 3325 C CA . SER C 1 97 ? 77.865 26.542 56.524 1.00 45.15 76 SER C CA 1
ATOM 3326 C C . SER C 1 97 ? 79.360 26.723 56.308 1.00 46.74 76 SER C C 1
ATOM 3327 O O . SER C 1 97 ? 79.803 27.194 55.265 1.00 45.13 76 SER C O 1
ATOM 3330 N N . GLU C 1 98 ? 80.144 26.282 57.276 1.00 43.53 77 GLU C N 1
ATOM 3331 C CA . GLU C 1 98 ? 81.585 26.315 57.136 1.00 42.79 77 GLU C CA 1
ATOM 3332 C C . GLU C 1 98 ? 82.104 25.465 55.988 1.00 53.34 77 GLU C C 1
ATOM 3333 O O . GLU C 1 98 ? 83.125 25.791 55.401 1.00 50.00 77 GLU C O 1
ATOM 3339 N N . TYR C 1 99 ? 81.408 24.369 55.683 1.00 51.04 78 TYR C N 1
ATOM 3340 C CA . TYR C 1 99 ? 81.799 23.534 54.570 1.00 45.08 78 TYR C CA 1
ATOM 3341 C C . TYR C 1 99 ? 81.584 24.211 53.250 1.00 45.57 78 TYR C C 1
ATOM 3342 O O . TYR C 1 99 ? 82.432 24.114 52.390 1.00 45.94 78 TYR C O 1
ATOM 3351 N N . SER C 1 100 ? 80.446 24.875 53.065 1.00 46.18 79 SER C N 1
ATOM 3352 C CA . SER C 1 100 ? 80.237 25.656 51.851 1.00 46.69 79 SER C CA 1
ATOM 3353 C C . SER C 1 100 ? 81.222 26.832 51.734 1.00 52.04 79 SER C C 1
ATOM 3354 O O . SER C 1 100 ? 81.618 27.177 50.620 1.00 54.76 79 SER C O 1
ATOM 3357 N N . LEU C 1 101 ? 81.599 27.458 52.853 1.00 47.69 80 LEU C N 1
ATOM 3358 C CA . LEU C 1 101 ? 82.466 28.660 52.797 1.00 53.83 80 LEU C CA 1
ATOM 3359 C C . LEU C 1 101 ? 83.848 28.187 52.440 1.00 52.45 80 LEU C C 1
ATOM 3360 O O . LEU C 1 101 ? 84.508 28.755 51.587 1.00 48.46 80 LEU C O 1
ATOM 3365 N N . LEU C 1 102 ? 84.270 27.109 53.086 1.00 55.69 81 LEU C N 1
ATOM 3366 C CA . LEU C 1 102 ? 85.530 26.484 52.737 1.00 56.44 81 LEU C CA 1
ATOM 3367 C C . LEU C 1 102 ? 85.609 26.110 51.260 1.00 57.06 81 LEU C C 1
ATOM 3368 O O . LEU C 1 102 ? 86.602 26.356 50.610 1.00 57.88 81 LEU C O 1
ATOM 3373 N N . ALA C 1 103 ? 84.564 25.496 50.726 1.00 55.34 82 ALA C N 1
ATOM 3374 C CA . ALA C 1 103 ? 84.572 25.132 49.305 1.00 57.37 82 ALA C CA 1
ATOM 3375 C C . ALA C 1 103 ? 84.648 26.370 48.406 1.00 61.45 82 ALA C C 1
ATOM 3376 O O . ALA C 1 103 ? 85.167 26.314 47.277 1.00 57.53 82 ALA C O 1
ATOM 3378 N N . TRP C 1 104 ? 84.105 27.478 48.900 1.00 54.05 83 TRP C N 1
ATOM 3379 C CA . TRP C 1 104 ? 84.053 28.720 48.135 1.00 56.25 83 TRP C CA 1
ATOM 3380 C C . TRP C 1 104 ? 85.435 29.251 47.891 1.00 50.61 83 TRP C C 1
ATOM 3381 O O . TRP C 1 104 ? 85.730 29.725 46.816 1.00 54.32 83 TRP C O 1
ATOM 3392 N N . THR C 1 105 ? 86.280 29.112 48.904 1.00 50.41 84 THR C N 1
ATOM 3393 C CA . THR C 1 105 ? 87.632 29.616 48.864 1.00 58.76 84 THR C CA 1
ATOM 3394 C C . THR C 1 105 ? 88.564 28.671 48.127 1.00 61.19 84 THR C C 1
ATOM 3395 O O . THR C 1 105 ? 89.646 29.055 47.693 1.00 64.46 84 THR C O 1
ATOM 3399 N N . ASN C 1 106 ? 88.163 27.424 48.007 1.00 60.69 85 ASN C N 1
ATOM 3400 C CA . ASN C 1 106 ? 88.972 26.478 47.280 1.00 58.29 85 ASN C CA 1
ATOM 3401 C C . ASN C 1 106 ? 88.642 26.584 45.799 1.00 54.73 85 ASN C C 1
ATOM 3402 O O . ASN C 1 106 ? 89.412 26.176 44.957 1.00 68.57 85 ASN C O 1
ATOM 3407 N N . LEU C 1 107 ? 87.518 27.183 45.481 1.00 56.26 86 LEU C N 1
ATOM 3408 C CA . LEU C 1 107 ? 87.184 27.430 44.095 1.00 60.31 86 LEU C CA 1
ATOM 3409 C C . LEU C 1 107 ? 87.880 28.718 43.669 1.00 67.36 86 LEU C C 1
ATOM 3410 O O . LEU C 1 107 ? 87.625 29.760 44.257 1.00 67.46 86 LEU C O 1
ATOM 3415 N N . PRO C 1 108 ? 88.768 28.655 42.663 1.00 66.66 87 PRO C N 1
ATOM 3416 C CA . PRO C 1 108 ? 89.584 29.834 42.323 1.00 72.08 87 PRO C CA 1
ATOM 3417 C C . PRO C 1 108 ? 88.791 31.026 41.796 1.00 74.83 87 PRO C C 1
ATOM 3418 O O . PRO C 1 108 ? 87.707 30.839 41.236 1.00 75.25 87 PRO C O 1
ATOM 3422 N N . ARG C 1 109 ? 89.330 32.233 41.988 1.00 70.72 88 ARG C N 1
ATOM 3423 C CA . ARG C 1 109 ? 88.564 33.455 41.734 1.00 79.56 88 ARG C CA 1
ATOM 3424 C C . ARG C 1 109 ? 88.112 33.451 40.278 1.00 81.72 88 ARG C C 1
ATOM 3425 O O . ARG C 1 109 ? 87.075 34.018 39.945 1.00 80.08 88 ARG C O 1
ATOM 3433 N N . LYS C 1 110 ? 88.893 32.809 39.412 1.00 84.15 89 LYS C N 1
ATOM 3434 C CA . LYS C 1 110 ? 88.599 32.817 37.981 1.00 80.32 89 LYS C CA 1
ATOM 3435 C C . LYS C 1 110 ? 87.492 31.817 37.658 1.00 89.70 89 LYS C C 1
ATOM 3436 O O . LYS C 1 110 ? 86.668 32.061 36.772 1.00 91.04 89 LYS C O 1
ATOM 3442 N N . ASP C 1 111 ? 87.458 30.706 38.393 1.00 87.72 90 ASP C N 1
ATOM 3443 C CA . ASP C 1 111 ? 86.518 29.627 38.108 1.00 86.21 90 ASP C CA 1
ATOM 3444 C C . ASP C 1 111 ? 85.113 29.927 38.628 1.00 84.77 90 ASP C C 1
ATOM 3445 O O . ASP C 1 111 ? 84.198 29.096 38.500 1.00 79.42 90 ASP C O 1
ATOM 3450 N N . GLY C 1 112 ? 84.951 31.115 39.208 1.00 84.29 91 GLY C N 1
ATOM 3451 C CA . GLY C 1 112 ? 83.676 31.553 39.738 1.00 78.23 91 GLY C CA 1
ATOM 3452 C C . GLY C 1 112 ? 83.675 31.446 41.237 1.00 73.07 91 GLY C C 1
ATOM 3453 O O . GLY C 1 112 ? 82.635 31.592 41.884 1.00 76.26 91 GLY C O 1
ATOM 3454 N N . GLY C 1 113 ? 84.852 31.177 41.788 1.00 74.04 92 GLY C N 1
ATOM 3455 C CA . GLY C 1 113 ? 84.993 31.008 43.216 1.00 72.06 92 GLY C CA 1
ATOM 3456 C C . GLY C 1 113 ? 85.398 32.274 43.931 1.00 69.34 92 GLY C C 1
ATOM 3457 O O . GLY C 1 113 ? 85.221 33.367 43.423 1.00 69.71 92 GLY C O 1
ATOM 3458 N N . LEU C 1 114 ? 85.922 32.115 45.136 1.00 67.79 93 LEU C N 1
ATOM 3459 C CA . LEU C 1 114 ? 86.366 33.239 45.925 1.00 64.97 93 LEU C CA 1
ATOM 3460 C C . LEU C 1 114 ? 87.872 33.246 46.065 1.00 70.88 93 LEU C C 1
ATOM 3461 O O . LEU C 1 114 ? 88.490 34.284 46.178 1.00 76.29 93 LEU C O 1
ATOM 3466 N N . GLY C 1 115 ? 88.467 32.072 46.069 1.00 75.39 94 GLY C N 1
ATOM 3467 C CA . GLY C 1 115 ? 89.898 31.975 46.198 1.00 61.66 94 GLY C CA 1
ATOM 3468 C C . GLY C 1 115 ? 90.208 32.150 47.652 1.00 61.70 94 GLY C C 1
ATOM 3469 O O . GLY C 1 115 ? 89.312 32.425 48.424 1.00 65.83 94 GLY C O 1
ATOM 3470 N N . PRO C 1 116 ? 91.534 32.001 48.020 1.00 60.78 95 PRO C N 1
ATOM 3471 C CA . PRO C 1 116 ? 91.792 32.182 49.458 1.00 62.41 95 PRO C CA 1
ATOM 3472 C C . PRO C 1 116 ? 91.738 33.640 49.898 1.00 63.46 95 PRO C C 1
ATOM 3473 O O . PRO C 1 116 ? 91.910 34.517 49.068 1.00 55.17 95 PRO C O 1
ATOM 3477 N N . VAL C 1 117 ? 91.498 33.884 51.183 1.00 61.24 96 VAL C N 1
ATOM 3478 C CA . VAL C 1 117 ? 91.417 35.233 51.685 1.00 55.71 96 VAL C CA 1
ATOM 3479 C C . VAL C 1 117 ? 91.991 35.323 53.089 1.00 62.08 96 VAL C C 1
ATOM 3480 O O . VAL C 1 117 ? 92.227 34.316 53.776 1.00 58.82 96 VAL C O 1
ATOM 3484 N N . LYS C 1 118 ? 92.195 36.568 53.510 1.00 65.67 97 LYS C N 1
ATOM 3485 C CA . LYS C 1 118 ? 92.972 36.861 54.697 1.00 66.82 97 LYS C CA 1
ATOM 3486 C C . LYS C 1 118 ? 92.125 37.284 55.894 1.00 63.99 97 LYS C C 1
ATOM 3487 O O . LYS C 1 118 ? 92.656 37.640 56.945 1.00 74.64 97 LYS C O 1
ATOM 3493 N N . VAL C 1 119 ? 90.810 37.218 55.749 1.00 64.53 98 VAL C N 1
ATOM 3494 C CA . VAL C 1 119 ? 89.905 37.551 56.836 1.00 55.17 98 VAL C CA 1
ATOM 3495 C C . VAL C 1 119 ? 89.072 36.307 57.133 1.00 55.44 98 VAL C C 1
ATOM 3496 O O . VAL C 1 119 ? 88.670 35.614 56.234 1.00 48.99 98 VAL C O 1
ATOM 3500 N N . PRO C 1 120 ? 88.812 36.022 58.401 1.00 49.48 99 PRO C N 1
ATOM 3501 C CA . PRO C 1 120 ? 87.963 34.886 58.714 1.00 55.24 99 PRO C CA 1
ATOM 3502 C C . PRO C 1 120 ? 86.602 34.959 58.048 1.00 55.42 99 PRO C C 1
ATOM 3503 O O . PRO C 1 120 ? 86.087 36.063 57.783 1.00 49.49 99 PRO C O 1
ATOM 3507 N N . LEU C 1 121 ? 86.037 33.783 57.773 1.00 49.57 100 LEU C N 1
ATOM 3508 C CA . LEU C 1 121 ? 84.667 33.646 57.245 1.00 48.48 100 LEU C CA 1
ATOM 3509 C C . LEU C 1 121 ? 83.824 32.877 58.217 1.00 51.76 100 LEU C C 1
ATOM 3510 O O . LEU C 1 121 ? 84.078 31.689 58.435 1.00 51.13 100 LEU C O 1
ATOM 3515 N N . LEU C 1 122 ? 82.846 33.553 58.813 1.00 51.72 101 LEU C N 1
ATOM 3516 C CA . LEU C 1 122 ? 82.059 32.998 59.913 1.00 43.72 101 LEU C CA 1
ATOM 3517 C C . LEU C 1 122 ? 80.792 32.411 59.363 1.00 49.73 101 LEU C C 1
ATOM 3518 O O . LEU C 1 122 ? 80.100 33.059 58.548 1.00 49.37 101 LEU C O 1
ATOM 3523 N N . ALA C 1 123 ? 80.450 31.214 59.839 1.00 46.28 102 ALA C N 1
ATOM 3524 C CA . ALA C 1 123 ? 79.272 30.516 59.332 1.00 48.70 102 ALA C CA 1
ATOM 3525 C C . ALA C 1 123 ? 78.103 30.692 60.263 1.00 43.26 102 ALA C C 1
ATOM 3526 O O . ALA C 1 123 ? 78.120 30.278 61.410 1.00 53.65 102 ALA C O 1
ATOM 3528 N N . ASP C 1 124 ? 77.071 31.314 59.754 1.00 46.18 103 ASP C N 1
ATOM 3529 C CA . ASP C 1 124 ? 75.893 31.600 60.557 1.00 50.09 103 ASP C CA 1
ATOM 3530 C C . ASP C 1 124 ? 74.721 30.708 60.117 1.00 50.31 103 ASP C C 1
ATOM 3531 O O . ASP C 1 124 ? 73.613 31.192 59.869 1.00 45.69 103 ASP C O 1
ATOM 3536 N N . LYS C 1 125 ? 74.967 29.406 60.034 1.00 48.96 104 LYS C N 1
ATOM 3537 C CA . LYS C 1 125 ? 73.952 28.506 59.494 1.00 53.47 104 LYS C CA 1
ATOM 3538 C C . LYS C 1 125 ? 72.661 28.510 60.335 1.00 48.46 104 LYS C C 1
ATOM 3539 O O . LYS C 1 125 ? 71.566 28.355 59.778 1.00 49.62 104 LYS C O 1
ATOM 3545 N N . ASN C 1 126 ? 72.746 28.717 61.653 1.00 47.47 105 ASN C N 1
ATOM 3546 C CA . ASN C 1 126 ? 71.505 28.754 62.456 1.00 43.72 105 ASN C CA 1
ATOM 3547 C C . ASN C 1 126 ? 70.869 30.143 62.507 1.00 47.94 105 ASN C C 1
ATOM 3548 O O . ASN C 1 126 ? 69.886 30.335 63.188 1.00 44.94 105 ASN C O 1
ATOM 3553 N N . HIS C 1 127 ? 71.459 31.101 61.805 1.00 45.00 106 HIS C N 1
ATOM 3554 C CA . HIS C 1 127 ? 70.854 32.422 61.618 1.00 48.54 106 HIS C CA 1
ATOM 3555 C C . HIS C 1 127 ? 70.881 33.340 62.854 1.00 48.64 106 HIS C C 1
ATOM 3556 O O . HIS C 1 127 ? 70.474 34.490 62.756 1.00 46.90 106 HIS C O 1
ATOM 3563 N N . SER C 1 128 ? 71.378 32.873 63.997 1.00 46.58 107 SER C N 1
ATOM 3564 C CA . SER C 1 128 ? 71.367 33.704 65.204 1.00 44.89 107 SER C CA 1
ATOM 3565 C C . SER C 1 128 ? 72.129 35.027 65.034 1.00 47.10 107 SER C C 1
ATOM 3566 O O . SER C 1 128 ? 71.717 36.061 65.545 1.00 52.96 107 SER C O 1
ATOM 3569 N N . LEU C 1 129 ? 73.232 35.000 64.303 1.00 46.64 108 LEU C N 1
ATOM 3570 C CA . LEU C 1 129 ? 74.087 36.180 64.161 1.00 43.16 108 LEU C CA 1
ATOM 3571 C C . LEU C 1 129 ? 73.392 37.194 63.322 1.00 50.51 108 LEU C C 1
ATOM 3572 O O . LEU C 1 129 ? 73.322 38.373 63.678 1.00 45.94 108 LEU C O 1
ATOM 3577 N N . SER C 1 130 ? 72.924 36.744 62.170 1.00 41.16 109 SER C N 1
ATOM 3578 C CA . SER C 1 130 ? 72.199 37.613 61.277 1.00 43.09 109 SER C CA 1
ATOM 3579 C C . SER C 1 130 ? 70.982 38.192 61.969 1.00 47.63 109 SER C C 1
ATOM 3580 O O . SER C 1 130 ? 70.589 39.320 61.701 1.00 47.82 109 SER C O 1
ATOM 3583 N N . ARG C 1 131 ? 70.358 37.412 62.842 1.00 48.62 110 ARG C N 1
ATOM 3584 C CA . ARG C 1 131 ? 69.168 37.899 63.501 1.00 50.93 110 ARG C CA 1
ATOM 3585 C C . ARG C 1 131 ? 69.551 38.905 64.594 1.00 51.28 110 ARG C C 1
ATOM 3586 O O . ARG C 1 131 ? 68.967 39.965 64.695 1.00 50.84 110 ARG C O 1
ATOM 3594 N N . ASP C 1 132 ? 70.550 38.556 65.399 1.00 50.16 111 ASP C N 1
ATOM 3595 C CA . ASP C 1 132 ? 70.986 39.429 66.452 1.00 47.17 111 ASP C CA 1
ATOM 3596 C C . ASP C 1 132 ? 71.403 40.796 65.884 1.00 55.05 111 ASP C C 1
ATOM 3597 O O . ASP C 1 132 ? 71.203 41.824 66.535 1.00 48.39 111 ASP C O 1
ATOM 3602 N N . TYR C 1 133 ? 71.947 40.824 64.668 1.00 45.53 112 TYR C N 1
ATOM 3603 C CA . TYR C 1 133 ? 72.471 42.080 64.129 1.00 48.25 112 TYR C CA 1
ATOM 3604 C C . TYR C 1 133 ? 71.444 42.720 63.236 1.00 42.82 112 TYR C C 1
ATOM 3605 O O . TYR C 1 133 ? 71.694 43.718 62.606 1.00 43.90 112 TYR C O 1
ATOM 3614 N N . GLY C 1 134 ? 70.263 42.144 63.199 1.00 48.49 113 GLY C N 1
ATOM 3615 C CA . GLY C 1 134 ? 69.172 42.733 62.449 1.00 45.76 113 GLY C CA 1
ATOM 3616 C C . GLY C 1 134 ? 69.352 42.819 60.944 1.00 44.10 113 GLY C C 1
ATOM 3617 O O . GLY C 1 134 ? 68.908 43.785 60.329 1.00 49.53 113 GLY C O 1
ATOM 3618 N N . VAL C 1 135 ? 70.014 41.839 60.327 1.00 50.70 114 VAL C N 1
ATOM 3619 C CA . VAL C 1 135 ? 70.215 41.891 58.868 1.00 44.08 114 VAL C CA 1
ATOM 3620 C C . VAL C 1 135 ? 69.614 40.712 58.120 1.00 54.54 114 VAL C C 1
ATOM 3621 O O . VAL C 1 135 ? 69.783 40.604 56.911 1.00 51.82 114 VAL C O 1
ATOM 3625 N N . LEU C 1 136 ? 68.935 39.826 58.840 1.00 49.77 115 LEU C N 1
ATOM 3626 C CA . LEU C 1 136 ? 68.314 38.660 58.242 1.00 46.28 115 LEU C CA 1
ATOM 3627 C C . LEU C 1 136 ? 67.051 38.993 57.508 1.00 48.56 115 LEU C C 1
ATOM 3628 O O . LEU C 1 136 ? 66.158 39.644 58.027 1.00 54.44 115 LEU C O 1
ATOM 3633 N N . ILE C 1 137 ? 66.976 38.505 56.280 1.00 56.67 116 ILE C N 1
ATOM 3634 C CA . ILE C 1 137 ? 65.743 38.512 55.517 1.00 51.59 116 ILE C CA 1
ATOM 3635 C C . ILE C 1 137 ? 65.059 37.195 55.807 1.00 53.91 116 ILE C C 1
ATOM 3636 O O . ILE C 1 137 ? 65.484 36.182 55.288 1.00 49.70 116 ILE C O 1
ATOM 3641 N N . GLU C 1 138 ? 64.031 37.191 56.636 1.00 57.58 117 GLU C N 1
ATOM 3642 C CA . GLU C 1 138 ? 63.489 35.929 57.165 1.00 66.06 117 GLU C CA 1
ATOM 3643 C C . GLU C 1 138 ? 62.978 34.951 56.098 1.00 58.88 117 GLU C C 1
ATOM 3644 O O . GLU C 1 138 ? 63.133 33.747 56.234 1.00 60.98 117 GLU C O 1
ATOM 3650 N N . LYS C 1 139 ? 62.417 35.469 55.019 1.00 55.10 118 LYS C N 1
ATOM 3651 C CA . LYS C 1 139 ? 61.805 34.618 54.004 1.00 65.83 118 LYS C CA 1
ATOM 3652 C C . LYS C 1 139 ? 62.842 33.990 53.081 1.00 58.54 118 LYS C C 1
ATOM 3653 O O . LYS C 1 139 ? 62.533 33.032 52.394 1.00 55.73 118 LYS C O 1
ATOM 3659 N N . GLU C 1 140 ? 64.065 34.522 53.093 1.00 57.66 119 GLU C N 1
ATOM 3660 C CA . GLU C 1 140 ? 65.116 34.139 52.154 1.00 53.59 119 GLU C CA 1
ATOM 3661 C C . GLU C 1 140 ? 66.204 33.298 52.795 1.00 53.69 119 GLU C C 1
ATOM 3662 O O . GLU C 1 140 ? 66.901 32.553 52.117 1.00 52.81 119 GLU C O 1
ATOM 3668 N N . GLY C 1 141 ? 66.384 33.428 54.099 1.00 49.66 120 GLY C N 1
ATOM 3669 C CA . GLY C 1 141 ? 67.440 32.680 54.774 1.00 49.97 120 GLY C CA 1
ATOM 3670 C C . GLY C 1 141 ? 68.807 33.314 54.656 1.00 50.22 120 GLY C C 1
ATOM 3671 O O . GLY C 1 141 ? 69.811 32.687 54.960 1.00 47.44 120 GLY C O 1
ATOM 3672 N N . ILE C 1 142 ? 68.838 34.572 54.219 1.00 51.49 121 ILE C N 1
ATOM 3673 C CA . ILE C 1 142 ? 70.092 35.262 53.964 1.00 53.82 121 ILE C CA 1
ATOM 3674 C C . ILE C 1 142 ? 70.192 36.644 54.634 1.00 49.57 121 ILE C C 1
ATOM 3675 O O . ILE C 1 142 ? 69.192 37.254 54.990 1.00 49.09 121 ILE C O 1
ATOM 3680 N N . ALA C 1 143 ? 71.430 37.112 54.777 1.00 51.63 122 ALA C N 1
ATOM 3681 C CA . ALA C 1 143 ? 71.748 38.406 55.361 1.00 49.99 122 ALA C CA 1
ATOM 3682 C C . ALA C 1 143 ? 71.902 39.497 54.299 1.00 49.05 122 ALA C C 1
ATOM 3683 O O . ALA C 1 143 ? 72.463 39.260 53.240 1.00 49.53 122 ALA C O 1
ATOM 3685 N N . LEU C 1 144 ? 71.364 40.682 54.581 1.00 47.29 123 LEU C N 1
ATOM 3686 C CA . LEU C 1 144 ? 71.639 41.881 53.784 1.00 49.02 123 LEU C CA 1
ATOM 3687 C C . LEU C 1 144 ? 73.124 42.213 53.902 1.00 44.62 123 LEU C C 1
ATOM 3688 O O . LEU C 1 144 ? 73.858 41.582 54.668 1.00 44.77 123 LEU C O 1
ATOM 3693 N N . ARG C 1 145 ? 73.566 43.206 53.155 1.00 51.72 124 ARG C N 1
ATOM 3694 C CA . ARG C 1 145 ? 74.950 43.638 53.216 1.00 54.81 124 ARG C CA 1
ATOM 3695 C C . ARG C 1 145 ? 75.181 44.644 54.347 1.00 51.06 124 ARG C C 1
ATOM 3696 O O . ARG C 1 145 ? 75.307 45.838 54.123 1.00 50.66 124 ARG C O 1
ATOM 3704 N N . GLY C 1 146 ? 75.238 44.139 55.565 1.00 46.41 125 GLY C N 1
ATOM 3705 C CA . GLY C 1 146 ? 75.381 44.987 56.725 1.00 47.67 125 GLY C CA 1
ATOM 3706 C C . GLY C 1 146 ? 76.815 45.026 57.181 1.00 45.79 125 GLY C C 1
ATOM 3707 O O . GLY C 1 146 ? 77.519 44.039 57.106 1.00 48.14 125 GLY C O 1
ATOM 3708 N N . LEU C 1 147 ? 77.256 46.172 57.666 1.00 44.98 126 LEU C N 1
ATOM 3709 C CA . LEU C 1 147 ? 78.592 46.266 58.188 1.00 39.87 126 LEU C CA 1
ATOM 3710 C C . LEU C 1 147 ? 78.532 46.980 59.507 1.00 44.93 126 LEU C C 1
ATOM 3711 O O . LEU C 1 147 ? 77.851 48.000 59.644 1.00 47.50 126 LEU C O 1
ATOM 3716 N N . PHE C 1 148 ? 79.252 46.446 60.475 1.00 41.03 127 PHE C N 1
ATOM 3717 C CA . PHE C 1 148 ? 79.213 46.961 61.820 1.00 41.57 127 PHE C CA 1
ATOM 3718 C C . PHE C 1 148 ? 80.620 47.294 62.295 1.00 48.14 127 PHE C C 1
ATOM 3719 O O . PHE C 1 148 ? 81.519 46.523 62.084 1.00 41.79 127 PHE C O 1
ATOM 3727 N N . ILE C 1 149 ? 80.797 48.471 62.916 1.00 46.28 128 ILE C N 1
ATOM 3728 C CA . ILE C 1 149 ? 82.068 48.822 63.532 1.00 39.91 128 ILE C CA 1
ATOM 3729 C C . ILE C 1 149 ? 81.859 48.808 65.026 1.00 43.41 128 ILE C C 1
ATOM 3730 O O . ILE C 1 149 ? 81.024 49.507 65.566 1.00 47.91 128 ILE C O 1
ATOM 3735 N N . ILE C 1 150 ? 82.640 47.979 65.674 1.00 40.16 129 ILE C N 1
ATOM 3736 C CA . ILE C 1 150 ? 82.543 47.702 67.085 1.00 42.73 129 ILE C CA 1
ATOM 3737 C C . ILE C 1 150 ? 83.813 48.188 67.746 1.00 46.01 129 ILE C C 1
ATOM 3738 O O . ILE C 1 150 ? 84.909 47.786 67.334 1.00 44.56 129 ILE C O 1
ATOM 3743 N N . ASP C 1 151 ? 83.703 48.991 68.795 1.00 44.53 130 ASP C N 1
ATOM 3744 C CA . ASP C 1 151 ? 84.917 49.572 69.361 1.00 48.73 130 ASP C CA 1
ATOM 3745 C C . ASP C 1 151 ? 85.526 48.625 70.430 1.00 49.19 130 ASP C C 1
ATOM 3746 O O . ASP C 1 151 ? 84.997 47.545 70.672 1.00 45.51 130 ASP C O 1
ATOM 3751 N N . PRO C 1 152 ? 86.663 49.000 71.029 1.00 46.34 131 PRO C N 1
ATOM 3752 C CA . PRO C 1 152 ? 87.419 48.058 71.866 1.00 49.55 131 PRO C CA 1
ATOM 3753 C C . PRO C 1 152 ? 86.730 47.665 73.151 1.00 47.03 131 PRO C C 1
ATOM 3754 O O . PRO C 1 152 ? 87.130 46.719 73.825 1.00 50.51 131 PRO C O 1
ATOM 3758 N N . LYS C 1 153 ? 85.690 48.402 73.485 1.00 48.99 132 LYS C N 1
ATOM 3759 C CA . LYS C 1 153 ? 84.878 48.076 74.652 1.00 50.37 132 LYS C CA 1
ATOM 3760 C C . LYS C 1 153 ? 83.625 47.311 74.264 1.00 47.27 132 LYS C C 1
ATOM 3761 O O . LYS C 1 153 ? 82.779 47.067 75.104 1.00 51.51 132 LYS C O 1
ATOM 3767 N N . GLY C 1 154 ? 83.481 47.011 72.977 1.00 45.89 133 GLY C N 1
ATOM 3768 C CA . GLY C 1 154 ? 82.347 46.253 72.482 1.00 47.51 133 GLY C CA 1
ATOM 3769 C C . GLY C 1 154 ? 81.139 47.069 72.070 1.00 53.21 133 GLY C C 1
ATOM 3770 O O . GLY C 1 154 ? 80.093 46.486 71.832 1.00 52.90 133 GLY C O 1
ATOM 3771 N N . ILE C 1 155 ? 81.268 48.395 71.997 1.00 48.32 134 ILE C N 1
ATOM 3772 C CA . ILE C 1 155 ? 80.159 49.269 71.649 1.00 43.60 134 ILE C CA 1
ATOM 3773 C C . ILE C 1 155 ? 80.068 49.423 70.148 1.00 44.67 134 ILE C C 1
ATOM 3774 O O . ILE C 1 155 ? 81.066 49.683 69.504 1.00 40.86 134 ILE C O 1
ATOM 3779 N N . ILE C 1 156 ? 78.869 49.303 69.584 1.00 44.24 135 ILE C N 1
ATOM 3780 C CA . ILE C 1 156 ? 78.689 49.588 68.170 1.00 42.25 135 ILE C CA 1
ATOM 3781 C C . ILE C 1 156 ? 78.762 51.108 67.911 1.00 46.88 135 ILE C C 1
ATOM 3782 O O . ILE C 1 156 ? 78.005 51.879 68.498 1.00 48.49 135 ILE C O 1
ATOM 3787 N N . ARG C 1 157 ? 79.677 51.524 67.039 1.00 42.68 136 ARG C N 1
ATOM 3788 C CA . ARG C 1 157 ? 79.896 52.938 66.778 1.00 45.55 136 ARG C CA 1
ATOM 3789 C C . ARG C 1 157 ? 79.309 53.301 65.426 1.00 49.76 136 ARG C C 1
ATOM 3790 O O . ARG C 1 157 ? 79.067 54.475 65.186 1.00 44.27 136 ARG C O 1
ATOM 3798 N N . HIS C 1 158 ? 79.066 52.299 64.563 1.00 44.11 137 HIS C N 1
ATOM 3799 C CA . HIS C 1 158 ? 78.561 52.555 63.200 1.00 44.89 137 HIS C CA 1
ATOM 3800 C C . HIS C 1 158 ? 77.858 51.356 62.541 1.00 46.30 137 HIS C C 1
ATOM 3801 O O . HIS C 1 158 ? 78.198 50.210 62.808 1.00 43.01 137 HIS C O 1
ATOM 3808 N N . ILE C 1 159 ? 76.890 51.659 61.670 1.00 48.97 138 ILE C N 1
ATOM 3809 C CA . ILE C 1 159 ? 76.054 50.686 60.966 1.00 47.17 138 ILE C CA 1
ATOM 3810 C C . ILE C 1 159 ? 75.838 51.128 59.528 1.00 46.85 138 ILE C C 1
ATOM 3811 O O . ILE C 1 159 ? 75.358 52.210 59.278 1.00 46.58 138 ILE C O 1
ATOM 3816 N N . THR C 1 160 ? 76.169 50.248 58.600 1.00 48.02 139 THR C N 1
ATOM 3817 C CA . THR C 1 160 ? 75.822 50.365 57.190 1.00 44.80 139 THR C CA 1
ATOM 3818 C C . THR C 1 160 ? 74.987 49.149 56.806 1.00 50.87 139 THR C C 1
ATOM 3819 O O . THR C 1 160 ? 75.372 48.005 57.119 1.00 47.02 139 THR C O 1
ATOM 3823 N N . ILE C 1 161 ? 73.889 49.363 56.095 1.00 49.64 140 ILE C N 1
ATOM 3824 C CA . ILE C 1 161 ? 73.145 48.233 55.507 1.00 49.46 140 ILE C CA 1
ATOM 3825 C C . ILE C 1 161 ? 72.808 48.589 54.085 1.00 51.47 140 ILE C C 1
ATOM 3826 O O . ILE C 1 161 ? 72.117 49.579 53.838 1.00 52.33 140 ILE C O 1
ATOM 3831 N N . ASN C 1 162 ? 73.350 47.814 53.153 1.00 49.56 141 ASN C N 1
ATOM 3832 C CA . ASN C 1 162 ? 73.003 47.950 51.742 1.00 57.31 141 ASN C CA 1
ATOM 3833 C C . ASN C 1 162 ? 71.991 46.898 51.305 1.00 57.39 141 ASN C C 1
ATOM 3834 O O . ASN C 1 162 ? 72.057 45.754 51.728 1.00 52.52 141 ASN C O 1
ATOM 3839 N N . ASP C 1 163 ? 71.088 47.286 50.416 1.00 62.18 142 ASP C N 1
ATOM 3840 C CA . ASP C 1 163 ? 70.301 46.320 49.676 1.00 60.71 142 ASP C CA 1
ATOM 3841 C C . ASP C 1 163 ? 71.304 45.476 48.903 1.00 63.87 142 ASP C C 1
ATOM 3842 O O . ASP C 1 163 ? 72.476 45.831 48.817 1.00 60.28 142 ASP C O 1
ATOM 3847 N N . LEU C 1 164 ? 70.823 44.386 48.315 1.00 64.65 143 LEU C N 1
ATOM 3848 C CA . LEU C 1 164 ? 71.670 43.338 47.741 1.00 69.11 143 LEU C CA 1
ATOM 3849 C C . LEU C 1 164 ? 72.426 43.695 46.457 1.00 57.40 143 LEU C C 1
ATOM 3850 O O . LEU C 1 164 ? 73.506 43.194 46.225 1.00 59.60 143 LEU C O 1
ATOM 3855 N N . SER C 1 165 ? 71.860 44.561 45.633 1.00 60.09 144 SER C N 1
ATOM 3856 C CA . SER C 1 165 ? 72.437 44.911 44.332 1.00 58.26 144 SER C CA 1
ATOM 3857 C C . SER C 1 165 ? 73.739 45.711 44.353 1.00 62.69 144 SER C C 1
ATOM 3858 O O . SER C 1 165 ? 74.412 45.806 43.323 1.00 71.02 144 SER C O 1
ATOM 3861 N N . VAL C 1 166 ? 74.089 46.312 45.487 1.00 63.16 145 VAL C N 1
ATOM 3862 C CA . VAL C 1 166 ? 75.231 47.240 45.522 1.00 62.74 145 VAL C CA 1
ATOM 3863 C C . VAL C 1 166 ? 76.233 46.938 46.644 1.00 62.04 145 VAL C C 1
ATOM 3864 O O . VAL C 1 166 ? 75.885 46.819 47.810 1.00 60.67 145 VAL C O 1
ATOM 3868 N N . GLY C 1 167 ? 77.495 46.821 46.269 1.00 62.19 146 GLY C N 1
ATOM 3869 C CA . GLY C 1 167 ? 78.539 46.564 47.229 1.00 76.87 146 GLY C CA 1
ATOM 3870 C C . GLY C 1 167 ? 78.959 47.770 48.052 1.00 77.10 146 GLY C C 1
ATOM 3871 O O . GLY C 1 167 ? 78.603 48.926 47.779 1.00 66.34 146 GLY C O 1
ATOM 3872 N N . ARG C 1 168 ? 79.746 47.496 49.081 1.00 83.36 147 ARG C N 1
ATOM 3873 C CA . ARG C 1 168 ? 80.132 48.533 50.005 1.00 76.13 147 ARG C CA 1
ATOM 3874 C C . ARG C 1 168 ? 81.463 49.130 49.586 1.00 78.23 147 ARG C C 1
ATOM 3875 O O . ARG C 1 168 ? 81.974 48.844 48.497 1.00 77.58 147 ARG C O 1
ATOM 3883 N N . ASN C 1 169 ? 82.027 49.949 50.463 1.00 74.58 148 ASN C N 1
ATOM 3884 C CA . ASN C 1 169 ? 83.239 50.683 50.168 1.00 69.34 148 ASN C CA 1
ATOM 3885 C C . ASN C 1 169 ? 84.301 50.511 51.240 1.00 56.49 148 ASN C C 1
ATOM 3886 O O . ASN C 1 169 ? 84.182 51.000 52.356 1.00 59.92 148 ASN C O 1
ATOM 3891 N N . VAL C 1 170 ? 85.387 49.879 50.878 1.00 53.03 149 VAL C N 1
ATOM 3892 C CA . VAL C 1 170 ? 86.380 49.544 51.871 1.00 56.95 149 VAL C CA 1
ATOM 3893 C C . VAL C 1 170 ? 87.060 50.791 52.448 1.00 55.81 149 VAL C C 1
ATOM 3894 O O . VAL C 1 170 ? 87.485 50.7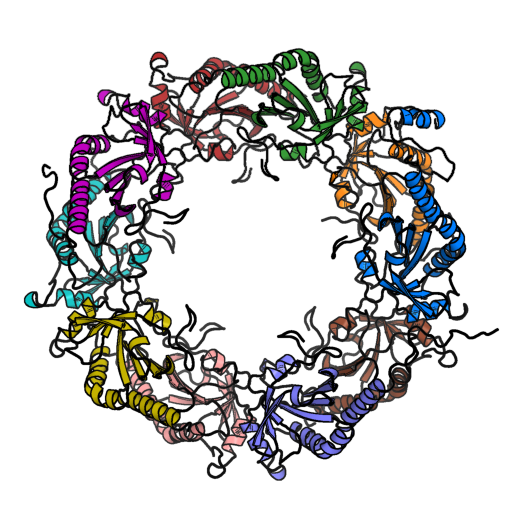78 53.591 1.00 58.79 149 VAL C O 1
ATOM 3898 N N . ASN C 1 171 ? 87.141 51.872 51.683 1.00 60.73 150 ASN C N 1
ATOM 3899 C CA . ASN C 1 171 ? 87.759 53.110 52.175 1.00 60.71 150 ASN C CA 1
ATOM 3900 C C . ASN C 1 171 ? 86.926 53.818 53.233 1.00 57.24 150 ASN C C 1
ATOM 3901 O O . ASN C 1 171 ? 87.465 54.474 54.125 1.00 56.77 150 ASN C O 1
ATOM 3906 N N . GLU C 1 172 ? 85.615 53.668 53.134 1.00 55.97 151 GLU C N 1
ATOM 3907 C CA . GLU C 1 172 ? 84.712 54.105 54.196 1.00 56.57 151 GLU C CA 1
ATOM 3908 C C . GLU C 1 172 ? 84.954 53.390 55.491 1.00 55.62 151 GLU C C 1
ATOM 3909 O O . GLU C 1 172 ? 85.003 54.012 56.554 1.00 56.29 151 GLU C O 1
ATOM 3915 N N . ALA C 1 173 ? 85.076 52.073 55.435 1.00 54.43 152 ALA C N 1
ATOM 3916 C CA . ALA C 1 173 ? 85.342 51.359 56.666 1.00 54.44 152 ALA C CA 1
ATOM 3917 C C . ALA C 1 173 ? 86.594 51.923 57.353 1.00 48.01 152 ALA C C 1
ATOM 3918 O O . ALA C 1 173 ? 86.620 52.142 58.555 1.00 48.77 152 ALA C O 1
ATOM 3920 N N . LEU C 1 174 ? 87.648 52.121 56.581 1.00 49.25 153 LEU C N 1
ATOM 3921 C CA . LEU C 1 174 ? 88.914 52.575 57.145 1.00 52.75 153 LEU C CA 1
ATOM 3922 C C . LEU C 1 174 ? 88.778 54.000 57.713 1.00 50.56 153 LEU C C 1
ATOM 3923 O O . LEU C 1 174 ? 89.188 54.286 58.844 1.00 48.66 153 LEU C O 1
ATOM 3928 N N . ARG C 1 175 ? 88.163 54.859 56.919 1.00 49.29 154 ARG C N 1
ATOM 3929 C CA . ARG C 1 175 ? 87.882 56.219 57.314 1.00 47.95 154 ARG C CA 1
ATOM 3930 C C . ARG C 1 175 ? 87.232 56.211 58.682 1.00 48.44 154 ARG C C 1
ATOM 3931 O O . ARG C 1 175 ? 87.652 56.920 59.596 1.00 53.56 154 ARG C O 1
ATOM 3939 N N . LEU C 1 176 ? 86.210 55.383 58.823 1.00 55.15 155 LEU C N 1
ATOM 3940 C CA . LEU C 1 176 ? 85.374 55.374 60.027 1.00 47.40 155 LEU C CA 1
ATOM 3941 C C . LEU C 1 176 ? 86.083 54.826 61.250 1.00 49.84 155 LEU C C 1
ATOM 3942 O O . LEU C 1 176 ? 85.859 55.281 62.360 1.00 44.32 155 LEU C O 1
ATOM 3947 N N . VAL C 1 177 ? 86.904 53.813 61.042 1.00 49.56 156 VAL C N 1
ATOM 3948 C CA . VAL C 1 177 ? 87.734 53.262 62.096 1.00 48.22 156 VAL C CA 1
ATOM 3949 C C . VAL C 1 177 ? 88.741 54.307 62.560 1.00 53.38 156 VAL C C 1
ATOM 3950 O O . VAL C 1 177 ? 88.880 54.595 63.741 1.00 53.36 156 VAL C O 1
ATOM 3954 N N . GLU C 1 178 ? 89.479 54.823 61.593 1.00 49.93 157 GLU C N 1
ATOM 3955 C CA . GLU C 1 178 ? 90.448 55.883 61.817 1.00 56.47 157 GLU C CA 1
ATOM 3956 C C . GLU C 1 178 ? 89.838 57.068 62.579 1.00 55.03 157 GLU C C 1
ATOM 3957 O O . GLU C 1 178 ? 90.411 57.577 63.529 1.00 52.32 157 GLU C O 1
ATOM 3963 N N . GLY C 1 179 ? 88.651 57.477 62.180 1.00 46.63 158 GLY C N 1
ATOM 3964 C CA . GLY C 1 179 ? 87.933 58.506 62.891 1.00 50.67 158 GLY C CA 1
ATOM 3965 C C . GLY C 1 179 ? 87.539 58.255 64.332 1.00 56.73 158 GLY C C 1
ATOM 3966 O O . GLY C 1 179 ? 87.687 59.129 65.194 1.00 50.90 158 GLY C O 1
ATOM 3967 N N . PHE C 1 180 ? 87.010 57.074 64.614 1.00 57.47 159 PHE C N 1
ATOM 3968 C CA . PHE C 1 180 ? 86.526 56.810 65.951 1.00 57.88 159 PHE C CA 1
ATOM 3969 C C . PHE C 1 180 ? 87.713 56.609 66.878 1.00 53.94 159 PHE C C 1
ATOM 3970 O O . PHE C 1 180 ? 87.631 56.886 68.062 1.00 57.34 159 PHE C O 1
ATOM 3978 N N . GLN C 1 181 ? 88.817 56.117 66.351 1.00 54.77 160 GLN C N 1
ATOM 3979 C CA . GLN C 1 181 ? 90.015 56.057 67.158 1.00 57.89 160 GLN C CA 1
ATOM 3980 C C . GLN C 1 181 ? 90.565 57.452 67.502 1.00 62.31 160 GLN C C 1
ATOM 3981 O O . GLN C 1 181 ? 90.990 57.691 68.631 1.00 54.13 160 GLN C O 1
ATOM 3987 N N . TRP C 1 182 ? 90.557 58.368 66.535 1.00 56.12 161 TRP C N 1
ATOM 3988 C CA . TRP C 1 182 ? 91.026 59.735 66.795 1.00 60.58 161 TRP C CA 1
ATOM 3989 C C . TRP C 1 182 ? 90.099 60.362 67.832 1.00 54.98 161 TRP C C 1
ATOM 3990 O O . TRP C 1 182 ? 90.573 60.934 68.804 1.00 54.70 161 TRP C O 1
ATOM 4001 N N . THR C 1 183 ? 88.791 60.177 67.723 1.00 54.60 162 THR C N 1
ATOM 4002 C CA . THR C 1 183 ? 87.916 60.828 68.700 1.00 67.61 162 THR C CA 1
ATOM 4003 C C . THR C 1 183 ? 87.987 60.149 70.075 1.00 70.04 162 THR C C 1
ATOM 4004 O O . THR C 1 183 ? 87.928 60.811 71.101 1.00 72.94 162 THR C O 1
ATOM 4008 N N . ASP C 1 184 ? 88.113 58.839 70.127 1.00 73.93 163 ASP C N 1
ATOM 4009 C CA . ASP C 1 184 ? 88.318 58.177 71.419 1.00 85.04 163 ASP C CA 1
ATOM 4010 C C . ASP C 1 184 ? 89.582 58.690 72.119 1.00 77.11 163 ASP C C 1
ATOM 4011 O O . ASP C 1 184 ? 89.604 58.913 73.331 1.00 74.14 163 ASP C O 1
ATOM 4016 N N . LYS C 1 185 ? 90.649 58.816 71.345 1.00 67.09 164 LYS C N 1
ATOM 4017 C CA . LYS C 1 185 ? 91.921 59.189 71.892 1.00 66.70 164 LYS C CA 1
ATOM 4018 C C . LYS C 1 185 ? 92.027 60.675 72.275 1.00 66.42 164 LYS C C 1
ATOM 4019 O O . LYS C 1 185 ? 92.804 61.009 73.151 1.00 68.00 164 LYS C O 1
ATOM 4025 N N . ASN C 1 186 ? 91.281 61.556 71.614 1.00 65.06 165 ASN C N 1
ATOM 4026 C CA . ASN C 1 186 ? 91.479 63.005 71.794 1.00 71.33 165 ASN C CA 1
ATOM 4027 C C . ASN C 1 186 ? 90.367 63.728 72.554 1.00 74.38 165 ASN C C 1
ATOM 4028 O O . ASN C 1 186 ? 90.511 64.900 72.895 1.00 83.80 165 ASN C O 1
ATOM 4033 N N . GLY C 1 187 ? 89.261 63.043 72.821 1.00 81.08 166 GLY C N 1
ATOM 4034 C CA . GLY C 1 187 ? 88.118 63.662 73.478 1.00 78.03 166 GLY C CA 1
ATOM 4035 C C . GLY C 1 187 ? 87.338 64.673 72.640 1.00 93.05 166 GLY C C 1
ATOM 4036 O O . GLY C 1 187 ? 86.327 65.194 73.106 1.00 94.48 166 GLY C O 1
ATOM 4037 N N . THR C 1 188 ? 87.797 64.949 71.415 1.00 96.87 167 THR C N 1
ATOM 4038 C CA . THR C 1 188 ? 87.197 65.980 70.545 1.00 102.52 167 THR C CA 1
ATOM 4039 C C . THR C 1 188 ? 86.349 65.239 69.508 1.00 91.50 167 THR C C 1
ATOM 4040 O O . THR C 1 188 ? 86.102 64.049 69.669 1.00 82.40 167 THR C O 1
ATOM 4044 N N . VAL C 1 189 ? 85.907 65.938 68.462 1.00 93.14 168 VAL C N 1
ATOM 4045 C CA . VAL C 1 189 ? 85.156 65.335 67.364 1.00 82.54 168 VAL C CA 1
ATOM 4046 C C . VAL C 1 189 ? 85.905 65.516 66.031 1.00 81.38 168 VAL C C 1
ATOM 4047 O O . VAL C 1 189 ? 86.799 66.367 65.911 1.00 81.96 168 VAL C O 1
ATOM 4051 N N . TYR D 1 18 ? 65.339 14.592 79.510 1.00 80.34 -3 TYR A N 1
ATOM 4052 C CA . TYR D 1 18 ? 63.912 14.456 79.190 1.00 89.99 -3 TYR A CA 1
ATOM 4053 C C . TYR D 1 18 ? 63.021 15.289 80.146 1.00 86.54 -3 TYR A C 1
ATOM 4054 O O . TYR D 1 18 ? 63.364 15.490 81.312 1.00 85.90 -3 TYR A O 1
ATOM 4063 N N . PHE D 1 19 ? 61.885 15.768 79.634 1.00 84.82 -2 PHE A N 1
ATOM 4064 C CA . PHE D 1 19 ? 60.901 16.528 80.421 1.00 90.54 -2 PHE A CA 1
ATOM 4065 C C . PHE D 1 19 ? 59.481 16.041 80.090 1.00 90.95 -2 PHE A C 1
ATOM 4066 O O . PHE D 1 19 ? 59.230 15.625 78.955 1.00 88.34 -2 PHE A O 1
ATOM 4074 N N . GLN D 1 20 ? 58.551 16.103 81.049 1.00 95.07 -1 GLN A N 1
ATOM 4075 C CA . GLN D 1 20 ? 57.182 15.606 80.809 1.00 95.69 -1 GLN A CA 1
ATOM 4076 C C . GLN D 1 20 ? 56.401 16.499 79.822 1.00 90.28 -1 GLN A C 1
ATOM 4077 O O . GLN D 1 20 ? 56.459 17.726 79.900 1.00 84.97 -1 GLN A O 1
ATOM 4083 N N . GLY D 1 21 ? 55.692 15.855 78.890 1.00 82.22 0 GLY A N 1
ATOM 4084 C CA . GLY D 1 21 ? 54.997 16.524 77.801 1.00 80.49 0 GLY A CA 1
ATOM 4085 C C . GLY D 1 21 ? 55.696 16.353 76.460 1.00 84.71 0 GLY A C 1
ATOM 4086 O O . GLY D 1 21 ? 55.219 16.828 75.424 1.00 85.46 0 GLY A O 1
ATOM 4087 N N . MET D 1 22 ? 56.836 15.673 76.491 1.00 77.83 1 MET A N 1
ATOM 4088 C CA . MET D 1 22 ? 57.761 15.609 75.364 1.00 78.74 1 MET A CA 1
ATOM 4089 C C . MET D 1 22 ? 57.629 14.336 74.542 1.00 71.23 1 MET A C 1
ATOM 4090 O O . MET D 1 22 ? 57.470 13.258 75.103 1.00 61.16 1 MET A O 1
ATOM 4095 N N . VAL D 1 23 ? 57.785 14.470 73.229 1.00 60.42 2 VAL A N 1
ATOM 4096 C CA . VAL D 1 23 ? 57.738 13.330 72.329 1.00 61.20 2 VAL A CA 1
ATOM 4097 C C . VAL D 1 23 ? 59.118 12.929 71.864 1.00 58.35 2 VAL A C 1
ATOM 4098 O O . VAL D 1 23 ? 59.967 13.765 71.620 1.00 66.64 2 VAL A O 1
ATOM 4102 N N . ALA D 1 24 ? 59.306 11.631 71.701 1.00 55.57 3 ALA A N 1
ATOM 4103 C CA . ALA D 1 24 ? 60.545 11.073 71.211 1.00 46.29 3 ALA A CA 1
ATOM 4104 C C . ALA D 1 24 ? 61.065 11.737 69.948 1.00 47.58 3 ALA A C 1
ATOM 4105 O O . ALA D 1 24 ? 60.358 11.924 68.977 1.00 49.15 3 ALA A O 1
ATOM 4107 N N . GLU D 1 25 ? 62.348 12.042 69.972 1.00 46.33 4 GLU A N 1
ATOM 4108 C CA . GLU D 1 25 ? 62.965 12.769 68.910 1.00 50.03 4 GLU A CA 1
ATOM 4109 C C . GLU D 1 25 ? 64.416 12.336 68.826 1.00 42.93 4 GLU A C 1
ATOM 4110 O O . GLU D 1 25 ? 65.050 12.023 69.848 1.00 39.48 4 GLU A O 1
ATOM 4116 N N . VAL D 1 26 ? 64.929 12.293 67.600 1.00 40.95 5 VAL A N 1
ATOM 4117 C CA . VAL D 1 26 ? 66.302 11.853 67.376 1.00 48.20 5 VAL A CA 1
ATOM 4118 C C . VAL D 1 26 ? 67.275 12.915 67.940 1.00 42.26 5 VAL A C 1
ATOM 4119 O O . VAL D 1 26 ? 67.038 14.087 67.787 1.00 45.29 5 VAL A O 1
ATOM 4123 N N . GLN D 1 27 ? 68.350 12.445 68.568 1.00 44.31 6 GLN A N 1
ATOM 4124 C CA . GLN D 1 27 ? 69.342 13.230 69.314 1.00 51.37 6 GLN A CA 1
ATOM 4125 C C . GLN D 1 27 ? 68.903 13.622 70.716 1.00 53.16 6 GLN A C 1
ATOM 4126 O O . GLN D 1 27 ? 69.716 14.146 71.481 1.00 53.87 6 GLN A O 1
ATOM 4132 N N . LYS D 1 28 ? 67.650 13.342 71.061 1.00 51.61 7 LYS A N 1
ATOM 4133 C CA . LYS D 1 28 ? 67.138 13.609 72.408 1.00 49.49 7 LYS A CA 1
ATOM 4134 C C . LYS D 1 28 ? 66.955 12.355 73.233 1.00 54.47 7 LYS A C 1
ATOM 4135 O O . LYS D 1 28 ? 66.879 11.245 72.714 1.00 51.78 7 LYS A O 1
ATOM 4141 N N . GLN D 1 29 ? 66.910 12.561 74.535 1.00 53.96 8 GLN A N 1
ATOM 4142 C CA . GLN D 1 29 ? 66.681 11.518 75.502 1.00 50.36 8 GLN A CA 1
ATOM 4143 C C . GLN D 1 29 ? 65.313 10.833 75.229 1.00 55.93 8 GLN A C 1
ATOM 4144 O O . GLN D 1 29 ? 64.334 11.491 74.890 1.00 50.56 8 GLN A O 1
ATOM 4150 N N . ALA D 1 30 ? 65.268 9.514 75.376 1.00 51.71 9 ALA A N 1
ATOM 4151 C CA . ALA D 1 30 ? 64.055 8.751 75.134 1.00 52.39 9 ALA A CA 1
ATOM 4152 C C . ALA D 1 30 ? 63.095 8.892 76.296 1.00 48.21 9 ALA A C 1
ATOM 4153 O O . ALA D 1 30 ? 63.506 8.871 77.458 1.00 49.00 9 ALA A O 1
ATOM 4155 N N . PRO D 1 31 ? 61.809 9.025 75.995 1.00 45.28 10 PRO A N 1
ATOM 4156 C CA . PRO D 1 31 ? 60.864 9.027 77.104 1.00 46.95 10 PRO A CA 1
ATOM 4157 C C . PRO D 1 31 ? 60.987 7.782 77.964 1.00 47.45 10 PRO A C 1
ATOM 4158 O O . PRO D 1 31 ? 61.046 6.645 77.446 1.00 50.57 10 PRO A O 1
ATOM 4162 N N . PRO D 1 32 ? 61.112 7.980 79.272 1.00 47.85 11 PRO A N 1
ATOM 4163 C CA . PRO D 1 32 ? 61.197 6.819 80.162 1.00 52.06 11 PRO A CA 1
ATOM 4164 C C . PRO D 1 32 ? 59.882 6.068 80.253 1.00 47.93 11 PRO A C 1
ATOM 4165 O O . PRO D 1 32 ? 58.872 6.649 79.933 1.00 47.99 11 PRO A O 1
ATOM 4169 N N . PHE D 1 33 ? 59.902 4.799 80.638 1.00 43.36 12 PHE A N 1
ATOM 4170 C CA . PHE D 1 33 ? 58.670 4.102 80.812 1.00 53.16 12 PHE A CA 1
ATOM 4171 C C . PHE D 1 33 ? 58.856 2.975 81.770 1.00 52.43 12 PHE A C 1
ATOM 4172 O O . PHE D 1 33 ? 59.971 2.548 82.061 1.00 50.67 12 PHE A O 1
ATOM 4180 N N . LYS D 1 34 ? 57.736 2.524 82.310 1.00 52.06 13 LYS A N 1
ATOM 4181 C CA . LYS D 1 34 ? 57.730 1.338 83.133 1.00 54.30 13 LYS A CA 1
ATOM 4182 C C . LYS D 1 34 ? 56.424 0.651 82.815 1.00 50.60 13 LYS A C 1
ATOM 4183 O O . LYS D 1 34 ? 55.347 1.232 82.996 1.00 50.51 13 LYS A O 1
ATOM 4189 N N . LYS D 1 35 ? 56.513 -0.563 82.281 1.00 53.28 14 LYS A N 1
ATOM 4190 C CA . LYS D 1 35 ? 55.316 -1.282 81.831 1.00 49.83 14 LYS A CA 1
ATOM 4191 C C . LYS D 1 35 ? 55.320 -2.730 82.216 1.00 55.75 14 LYS A C 1
ATOM 4192 O O . LYS D 1 35 ? 56.354 -3.407 82.253 1.00 48.21 14 LYS A O 1
ATOM 4198 N N . THR D 1 36 ? 54.126 -3.202 82.519 1.00 49.78 15 THR A N 1
ATOM 4199 C CA . THR D 1 36 ? 53.899 -4.608 82.662 1.00 56.95 15 THR A CA 1
ATOM 4200 C C . THR D 1 36 ? 54.151 -5.296 81.317 1.00 49.65 15 THR A C 1
ATOM 4201 O O . THR D 1 36 ? 53.684 -4.840 80.269 1.00 46.88 15 THR A O 1
ATOM 4205 N N . ALA D 1 37 ? 54.897 -6.398 81.353 1.00 51.82 16 ALA A N 1
ATOM 4206 C CA . ALA D 1 37 ? 55.185 -7.144 80.137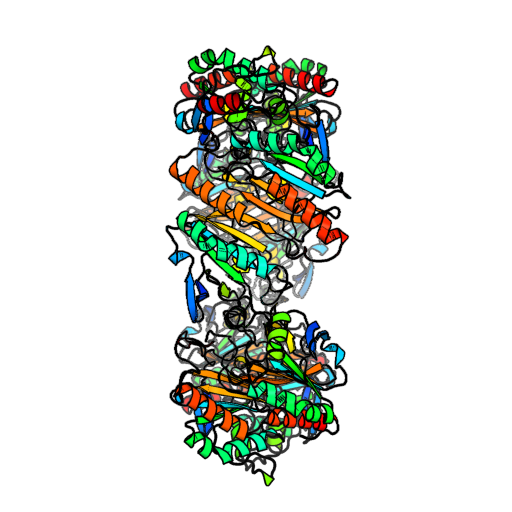 1.00 52.97 16 ALA A CA 1
ATOM 4207 C C . ALA D 1 37 ? 55.069 -8.653 80.271 1.00 50.47 16 ALA A C 1
ATOM 4208 O O . ALA D 1 37 ? 55.182 -9.239 81.360 1.00 50.64 16 ALA A O 1
ATOM 4210 N N . VAL D 1 38 ? 54.866 -9.282 79.120 1.00 51.26 17 VAL A N 1
ATOM 4211 C CA . VAL D 1 38 ? 54.840 -10.741 79.031 1.00 55.04 17 VAL A CA 1
ATOM 4212 C C . VAL D 1 38 ? 56.234 -11.242 78.723 1.00 56.21 17 VAL A C 1
ATOM 4213 O O . VAL D 1 38 ? 56.801 -10.904 77.685 1.00 50.43 17 VAL A O 1
ATOM 4217 N N . VAL D 1 39 ? 56.762 -12.070 79.617 1.00 56.16 18 VAL A N 1
ATOM 4218 C CA . VAL D 1 39 ? 58.113 -12.570 79.486 1.00 54.84 18 VAL A CA 1
ATOM 4219 C C . VAL D 1 39 ? 58.064 -14.058 79.793 1.00 61.41 18 VAL A C 1
ATOM 4220 O O . VAL D 1 39 ? 57.847 -14.465 80.936 1.00 60.44 18 VAL A O 1
ATOM 4224 N N . ASP D 1 40 ? 58.188 -14.863 78.744 1.00 66.95 19 ASP A N 1
ATOM 4225 C CA . ASP D 1 40 ? 58.097 -16.315 78.878 1.00 68.85 19 ASP A CA 1
ATOM 4226 C C . ASP D 1 40 ? 56.909 -16.770 79.703 1.00 71.13 19 ASP A C 1
ATOM 4227 O O . ASP D 1 40 ? 57.063 -17.580 80.642 1.00 57.73 19 ASP A O 1
ATOM 4232 N N . GLY D 1 41 ? 55.724 -16.256 79.381 1.00 66.25 20 GLY A N 1
ATOM 4233 C CA . GLY D 1 41 ? 54.538 -16.796 80.005 1.00 63.92 20 GLY A CA 1
ATOM 4234 C C . GLY D 1 41 ? 54.218 -16.372 81.430 1.00 69.38 20 GLY A C 1
ATOM 4235 O O . GLY D 1 41 ? 53.273 -16.919 82.037 1.00 58.16 20 GLY A O 1
ATOM 4236 N N . ILE D 1 42 ? 54.965 -15.410 81.978 1.00 64.78 21 ILE A N 1
ATOM 4237 C CA . ILE D 1 42 ? 54.456 -14.703 83.148 1.00 66.40 21 ILE A CA 1
ATOM 4238 C C . ILE D 1 42 ? 54.735 -13.212 82.961 1.00 61.62 21 ILE A C 1
ATOM 4239 O O . ILE D 1 42 ? 55.353 -12.802 81.981 1.00 60.28 21 ILE A O 1
ATOM 4244 N N . PHE D 1 43 ? 54.279 -12.418 83.920 1.00 58.83 22 PHE A N 1
ATOM 4245 C CA . PHE D 1 43 ? 54.341 -10.974 83.836 1.00 59.00 22 PHE A CA 1
ATOM 4246 C C . PHE D 1 43 ? 55.561 -10.475 84.576 1.00 64.80 22 PHE A C 1
ATOM 4247 O O . PHE D 1 43 ? 55.966 -11.082 85.563 1.00 58.17 22 PHE A O 1
ATOM 4255 N N . GLU D 1 44 ? 56.104 -9.348 84.120 1.00 54.71 23 GLU A N 1
ATOM 4256 C CA . GLU D 1 44 ? 57.342 -8.802 84.640 1.00 58.76 23 GLU A CA 1
ATOM 4257 C C . GLU D 1 44 ? 57.253 -7.329 84.363 1.00 56.77 23 GLU A C 1
ATOM 4258 O O . GLU D 1 44 ? 56.745 -6.958 83.314 1.00 54.26 23 GLU A O 1
ATOM 4264 N N . GLU D 1 45 ? 57.693 -6.480 85.287 1.00 56.74 24 GLU A N 1
ATOM 4265 C CA . GLU D 1 45 ? 57.765 -5.056 84.994 1.00 56.92 24 GLU A CA 1
ATOM 4266 C C . GLU D 1 45 ? 59.030 -4.721 84.228 1.00 53.49 24 GLU A C 1
ATOM 4267 O O . GLU D 1 45 ? 60.116 -5.071 84.644 1.00 57.81 24 GLU A O 1
ATOM 4273 N N . ILE D 1 46 ? 58.879 -4.014 83.119 1.00 58.80 25 ILE A N 1
ATOM 4274 C CA . ILE D 1 46 ? 60.006 -3.632 82.277 1.00 54.39 25 ILE A CA 1
ATOM 4275 C C . ILE D 1 46 ? 60.118 -2.118 82.160 1.00 53.45 25 ILE A C 1
ATOM 4276 O O . ILE D 1 46 ? 59.163 -1.467 81.813 1.00 56.02 25 ILE A O 1
ATOM 4281 N N . SER D 1 47 ? 61.317 -1.590 82.398 1.00 54.21 26 SER A N 1
ATOM 4282 C CA . SER D 1 47 ? 61.636 -0.176 82.250 1.00 55.89 26 SER A CA 1
ATOM 4283 C C . SER D 1 47 ? 62.809 0.036 81.292 1.00 51.74 26 SER A C 1
ATOM 4284 O O . SER D 1 47 ? 63.675 -0.806 81.143 1.00 53.68 26 SER A O 1
ATOM 4287 N N . LEU D 1 48 ? 62.840 1.181 80.648 1.00 49.51 27 LEU A N 1
ATOM 4288 C CA . LEU D 1 48 ? 63.964 1.531 79.798 1.00 51.23 27 LEU A CA 1
ATOM 4289 C C . LEU D 1 48 ? 65.236 1.556 80.638 1.00 59.51 27 LEU A C 1
ATOM 4290 O O . LEU D 1 48 ? 66.308 1.127 80.212 1.00 59.64 27 LEU A O 1
ATOM 4295 N N . GLU D 1 49 ? 65.076 2.019 81.868 1.00 62.32 28 GLU A N 1
ATOM 4296 C CA . GLU D 1 49 ? 66.181 2.151 82.797 1.00 66.23 28 GLU A CA 1
ATOM 4297 C C . GLU D 1 49 ? 66.947 0.844 82.950 1.00 61.28 28 GLU A C 1
ATOM 4298 O O . GLU D 1 49 ? 68.168 0.834 83.015 1.00 70.66 28 GLU A O 1
ATOM 4304 N N . LYS D 1 50 ? 66.206 -0.251 82.980 1.00 63.65 29 LYS A N 1
ATOM 4305 C CA . LYS D 1 50 ? 66.729 -1.602 83.139 1.00 58.13 29 LYS A CA 1
ATOM 4306 C C . LYS D 1 50 ? 67.854 -1.941 82.182 1.00 60.54 29 LYS A C 1
ATOM 4307 O O . LYS D 1 50 ? 68.704 -2.795 82.472 1.00 62.48 29 LYS A O 1
ATOM 4313 N N . TYR D 1 51 ? 67.840 -1.281 81.030 1.00 64.35 30 TYR A N 1
ATOM 4314 C CA . TYR D 1 51 ? 68.787 -1.570 79.963 1.00 68.40 30 TYR A CA 1
ATOM 4315 C C . TYR D 1 51 ? 69.797 -0.436 79.711 1.00 73.82 30 TYR A C 1
ATOM 4316 O O . TYR D 1 51 ? 70.498 -0.470 78.692 1.00 67.35 30 TYR A O 1
ATOM 4325 N N . LYS D 1 52 ? 69.874 0.568 80.600 1.00 72.45 31 LYS A N 1
ATOM 4326 C CA . LYS D 1 52 ? 70.859 1.642 80.411 1.00 73.02 31 LYS A CA 1
ATOM 4327 C C . LYS D 1 52 ? 72.220 0.950 80.352 1.00 72.54 31 LYS A C 1
ATOM 4328 O O . LYS D 1 52 ? 72.526 0.073 81.160 1.00 73.08 31 LYS A O 1
ATOM 4334 N N . GLY D 1 53 ? 73.006 1.272 79.336 1.00 73.29 32 GLY A N 1
ATOM 4335 C CA . GLY D 1 53 ? 74.181 0.469 79.049 1.00 73.55 32 GLY A CA 1
ATOM 4336 C C . GLY D 1 53 ? 74.118 -0.406 77.807 1.00 71.33 32 GLY A C 1
ATOM 4337 O O . GLY D 1 53 ? 75.148 -0.708 77.220 1.00 78.09 32 GLY A O 1
ATOM 4338 N N . LYS D 1 54 ? 72.928 -0.839 77.404 1.00 74.77 33 LYS A N 1
ATOM 4339 C CA . LYS D 1 54 ? 72.775 -1.630 76.178 1.00 62.63 33 LYS A CA 1
ATOM 4340 C C . LYS D 1 54 ? 72.054 -0.746 75.169 1.00 56.23 33 LYS A C 1
ATOM 4341 O O . LYS D 1 54 ? 71.473 0.246 75.534 1.00 51.08 33 LYS A O 1
ATOM 4347 N N . TYR D 1 55 ? 72.133 -1.065 73.895 1.00 47.97 34 TYR A N 1
ATOM 4348 C CA . TYR D 1 55 ? 71.218 -0.465 72.945 1.00 50.63 34 TYR A CA 1
ATOM 4349 C C . TYR D 1 55 ? 69.809 -1.078 73.165 1.00 51.02 34 TYR A C 1
ATOM 4350 O O . TYR D 1 55 ? 69.707 -2.240 73.551 1.00 53.94 34 TYR A O 1
ATOM 4359 N N . VAL D 1 56 ? 68.752 -0.322 72.876 1.00 51.16 35 VAL A N 1
ATOM 4360 C CA . VAL D 1 56 ? 67.387 -0.833 72.928 1.00 48.84 35 VAL A CA 1
ATOM 4361 C C . VAL D 1 56 ? 66.713 -0.580 71.604 1.00 45.53 35 VAL A C 1
ATOM 4362 O O . VAL D 1 56 ? 66.746 0.543 71.106 1.00 46.55 35 VAL A O 1
ATOM 4366 N N . VAL D 1 57 ? 66.072 -1.623 71.060 1.00 46.81 36 VAL A N 1
ATOM 4367 C CA . VAL D 1 57 ? 65.223 -1.487 69.872 1.00 49.05 36 VAL A CA 1
ATOM 4368 C C . VAL D 1 57 ? 63.779 -1.611 70.349 1.00 49.01 36 VAL A C 1
ATOM 4369 O O . VAL D 1 57 ? 63.364 -2.666 70.762 1.00 48.16 36 VAL A O 1
ATOM 4373 N N . LEU D 1 58 ? 63.022 -0.536 70.281 1.00 44.08 37 LEU A N 1
ATOM 4374 C CA . LEU D 1 58 ? 61.655 -0.540 70.754 1.00 42.60 37 LEU A CA 1
ATOM 4375 C C . LEU D 1 58 ? 60.742 -0.474 69.552 1.00 42.54 37 LEU A C 1
ATOM 4376 O O . LEU D 1 58 ? 60.744 0.529 68.825 1.00 41.74 37 LEU A O 1
ATOM 4381 N N . ALA D 1 59 ? 59.978 -1.549 69.346 1.00 43.53 38 ALA A N 1
ATOM 4382 C CA . ALA D 1 59 ? 59.062 -1.638 68.210 1.00 46.57 38 ALA A CA 1
ATOM 4383 C C . ALA D 1 59 ? 57.589 -1.702 68.622 1.00 46.65 38 ALA A C 1
ATOM 4384 O O . ALA D 1 59 ? 57.210 -2.521 69.462 1.00 47.87 38 ALA A O 1
ATOM 4386 N N . PHE D 1 60 ? 56.762 -0.867 68.002 1.00 43.43 39 PHE A N 1
ATOM 4387 C CA . PHE D 1 60 ? 55.334 -0.881 68.251 1.00 43.77 39 PHE A CA 1
ATOM 4388 C C . PHE D 1 60 ? 54.564 -1.699 67.212 1.00 54.92 39 PHE A C 1
ATOM 4389 O O . PHE D 1 60 ? 54.928 -1.729 66.039 1.00 51.23 39 PHE A O 1
ATOM 4397 N N . VAL D 1 61 ? 53.485 -2.339 67.657 1.00 49.45 40 VAL A N 1
ATOM 4398 C CA . VAL D 1 61 ? 52.516 -2.947 66.766 1.00 51.48 40 VAL A CA 1
ATOM 4399 C C . VAL D 1 61 ? 51.119 -2.471 67.136 1.00 53.79 40 VAL A C 1
ATOM 4400 O O . VAL D 1 61 ? 50.837 -2.175 68.293 1.00 50.19 40 VAL A O 1
ATOM 4404 N N . PRO D 1 62 ? 50.220 -2.400 66.152 1.00 57.22 41 PRO A N 1
ATOM 4405 C CA . PRO D 1 62 ? 48.877 -1.887 66.444 1.00 51.98 41 PRO A CA 1
ATOM 4406 C C . PRO D 1 62 ? 48.058 -2.828 67.360 1.00 53.65 41 PRO A C 1
ATOM 4407 O O . PRO D 1 62 ? 47.581 -2.371 68.400 1.00 52.50 41 PRO A O 1
ATOM 4411 N N . LEU D 1 63 ? 47.917 -4.107 66.988 1.00 50.20 42 LEU A N 1
ATOM 4412 C CA . LEU D 1 63 ? 46.904 -4.985 67.586 1.00 42.94 42 LEU A CA 1
ATOM 4413 C C . LEU D 1 63 ? 47.278 -6.439 67.717 1.00 47.51 42 LEU A C 1
ATOM 4414 O O . LEU D 1 63 ? 47.644 -7.093 66.748 1.00 50.21 42 LEU A O 1
ATOM 4419 N N . ALA D 1 64 ? 47.107 -6.986 68.904 1.00 49.02 43 ALA A N 1
ATOM 4420 C CA . ALA D 1 64 ? 47.129 -8.438 69.046 1.00 50.33 43 ALA A CA 1
ATOM 4421 C C . ALA D 1 64 ? 46.036 -9.113 68.192 1.00 49.13 43 ALA A C 1
ATOM 4422 O O . ALA D 1 64 ? 44.970 -8.542 67.973 1.00 48.94 43 ALA A O 1
ATOM 4424 N N . PHE D 1 65 ? 46.301 -10.345 67.761 1.00 47.20 44 PHE A N 1
ATOM 4425 C CA . PHE D 1 65 ? 45.367 -11.123 66.938 1.00 50.62 44 PHE A CA 1
ATOM 4426 C C . PHE D 1 65 ? 45.007 -10.504 65.598 1.00 52.86 44 PHE A C 1
ATOM 4427 O O . PHE D 1 65 ? 44.030 -10.906 65.007 1.00 56.30 44 PHE A O 1
ATOM 4435 N N . SER D 1 66 ? 45.790 -9.537 65.127 1.00 55.13 45 SER A N 1
ATOM 4436 C CA . SER D 1 66 ? 45.586 -8.941 63.793 1.00 61.59 45 SER A CA 1
ATOM 4437 C C . SER D 1 66 ? 46.797 -9.065 62.824 1.00 73.49 45 SER A C 1
ATOM 4438 O O . SER D 1 66 ? 47.747 -9.771 63.111 1.00 72.21 45 SER A O 1
ATOM 4441 N N . PHE D 1 67 ? 46.753 -8.330 61.708 1.00 73.09 46 PHE A N 1
ATOM 4442 C CA . PHE D 1 67 ? 47.337 -8.731 60.406 1.00 74.67 46 PHE A CA 1
ATOM 4443 C C . PHE D 1 67 ? 48.841 -8.954 60.178 1.00 83.00 46 PHE A C 1
ATOM 4444 O O . PHE D 1 67 ? 49.276 -10.090 59.967 1.00 93.38 46 PHE A O 1
ATOM 4452 N N . VAL D 1 68 ? 49.607 -7.871 60.117 1.00 75.98 47 VAL A N 1
ATOM 4453 C CA . VAL D 1 68 ? 51.037 -7.899 59.722 1.00 79.49 47 VAL A CA 1
ATOM 4454 C C . VAL D 1 68 ? 51.978 -8.237 60.903 1.00 72.81 47 VAL A C 1
ATOM 4455 O O . VAL D 1 68 ? 53.096 -8.738 60.737 1.00 63.60 47 VAL A O 1
ATOM 4459 N N . SER D 1 69 ? 51.507 -7.939 62.103 1.00 76.13 48 SER A N 1
ATOM 4460 C CA . SER D 1 69 ? 52.344 -7.949 63.283 1.00 69.15 48 SER A CA 1
ATOM 4461 C C . SER D 1 69 ? 52.948 -9.296 63.645 1.00 61.16 48 SER A C 1
ATOM 4462 O O . SER D 1 69 ? 54.105 -9.326 64.080 1.00 55.77 48 SER A O 1
ATOM 4465 N N . PRO D 1 70 ? 52.195 -10.411 63.477 1.00 60.63 49 PRO A N 1
ATOM 4466 C CA . PRO D 1 70 ? 52.768 -11.754 63.727 1.00 62.56 49 PRO A CA 1
ATOM 4467 C C . PRO D 1 70 ? 54.106 -12.030 63.007 1.00 54.53 49 PRO A C 1
ATOM 4468 O O . PRO D 1 70 ? 55.068 -12.462 63.643 1.00 49.89 49 PRO A O 1
ATOM 4472 N N . THR D 1 71 ? 54.189 -11.728 61.721 1.00 54.29 50 THR A N 1
ATOM 4473 C CA . THR D 1 71 ? 55.413 -11.943 60.964 1.00 57.43 50 THR A CA 1
ATOM 4474 C C . THR D 1 71 ? 56.568 -11.093 61.497 1.00 54.19 50 THR A C 1
ATOM 4475 O O . THR D 1 71 ? 57.681 -11.577 61.672 1.00 48.60 50 THR A O 1
ATOM 4479 N N . GLU D 1 72 ? 56.286 -9.828 61.758 1.00 54.39 51 GLU A N 1
ATOM 4480 C CA . GLU D 1 72 ? 57.280 -8.939 62.329 1.00 51.08 51 GLU A CA 1
ATOM 4481 C C . GLU D 1 72 ? 57.781 -9.431 63.648 1.00 45.70 51 GLU A C 1
ATOM 4482 O O . GLU D 1 72 ? 58.987 -9.496 63.880 1.00 54.56 51 GLU A O 1
ATOM 4488 N N . ILE D 1 73 ? 56.873 -9.742 64.553 1.00 44.98 52 ILE A N 1
ATOM 4489 C CA . ILE D 1 73 ? 57.323 -10.142 65.865 1.00 51.39 52 ILE A CA 1
ATOM 4490 C C . ILE D 1 73 ? 58.137 -11.435 65.740 1.00 51.31 52 ILE A C 1
ATOM 4491 O O . ILE D 1 73 ? 59.123 -11.619 66.464 1.00 52.55 52 ILE A O 1
ATOM 4496 N N . VAL D 1 74 ? 57.718 -12.345 64.858 1.00 51.93 53 VAL A N 1
ATOM 4497 C CA . VAL D 1 74 ? 58.416 -13.633 64.722 1.00 52.79 53 VAL A CA 1
ATOM 4498 C C . VAL D 1 74 ? 59.827 -13.399 64.199 1.00 47.26 53 VAL A C 1
ATOM 4499 O O . VAL D 1 74 ? 60.794 -13.952 64.731 1.00 46.80 53 VAL A O 1
ATOM 4503 N N . ALA D 1 75 ? 59.935 -12.553 63.176 1.00 46.59 54 ALA A N 1
ATOM 4504 C CA . ALA D 1 75 ? 61.238 -12.219 62.591 1.00 55.97 54 ALA A CA 1
ATOM 4505 C C . ALA D 1 75 ? 62.199 -11.620 63.628 1.00 53.70 54 ALA A C 1
ATOM 4506 O O . ALA D 1 75 ? 63.348 -12.054 63.743 1.00 50.05 54 ALA A O 1
ATOM 4508 N N . PHE D 1 76 ? 61.725 -10.647 64.402 1.00 45.84 55 PHE A N 1
ATOM 4509 C CA . PHE D 1 76 ? 62.585 -10.037 65.403 1.00 47.46 55 PHE A CA 1
ATOM 4510 C C . PHE D 1 76 ? 62.904 -11.016 66.514 1.00 47.83 55 PHE A C 1
ATOM 4511 O O . PHE D 1 76 ? 64.015 -11.031 67.020 1.00 54.62 55 PHE A O 1
ATOM 4519 N N . SER D 1 77 ? 61.953 -11.836 66.909 1.00 46.63 56 SER A N 1
ATOM 4520 C CA . SER D 1 77 ? 62.219 -12.807 67.966 1.00 45.89 56 SER A CA 1
ATOM 4521 C C . SER D 1 77 ? 63.279 -13.828 67.535 1.00 55.79 56 SER A C 1
ATOM 4522 O O . SER D 1 77 ? 64.156 -14.176 68.332 1.00 51.42 56 SER A O 1
ATOM 4525 N N . ASP D 1 78 ? 63.175 -14.328 66.299 1.00 51.59 57 ASP A N 1
ATOM 4526 C CA . ASP D 1 78 ? 64.200 -15.200 65.708 1.00 51.82 57 ASP A CA 1
ATOM 4527 C C . ASP D 1 78 ? 65.599 -14.573 65.695 1.00 56.32 57 ASP A C 1
ATOM 4528 O O . ASP D 1 78 ? 66.598 -15.268 65.874 1.00 56.59 57 ASP A O 1
ATOM 4533 N N . ALA D 1 79 ? 65.664 -13.259 65.523 1.00 49.63 58 ALA A N 1
ATOM 4534 C CA . ALA D 1 79 ? 66.935 -12.551 65.463 1.00 52.98 58 ALA A CA 1
ATOM 4535 C C . ALA D 1 79 ? 67.379 -12.048 66.814 1.00 55.66 58 ALA A C 1
ATOM 4536 O O . ALA D 1 79 ? 68.326 -11.254 66.910 1.00 53.01 58 ALA A O 1
ATOM 4538 N N . ALA D 1 80 ? 66.707 -12.486 67.868 1.00 53.48 59 ALA A N 1
ATOM 4539 C CA . ALA D 1 80 ? 67.013 -11.940 69.188 1.00 62.83 59 ALA A CA 1
ATOM 4540 C C . ALA D 1 80 ? 68.470 -12.184 69.560 1.00 61.32 59 ALA A C 1
ATOM 4541 O O . ALA D 1 80 ? 69.096 -11.341 70.188 1.00 58.61 59 ALA A O 1
ATOM 4543 N N . LYS D 1 81 ? 68.998 -13.340 69.181 1.00 59.80 60 LYS A N 1
ATOM 4544 C CA . LYS D 1 81 ? 70.375 -13.695 69.492 1.00 65.28 60 LYS A CA 1
ATOM 4545 C C . LYS D 1 81 ? 71.347 -12.795 68.716 1.00 53.24 60 LYS A C 1
ATOM 4546 O O . LYS D 1 81 ? 72.299 -12.281 69.269 1.00 52.93 60 LYS A O 1
ATOM 4552 N N . LYS D 1 82 ? 71.095 -12.595 67.434 1.00 53.24 61 LYS A N 1
ATOM 4553 C CA . LYS D 1 82 ? 71.823 -11.588 66.682 1.00 53.09 61 LYS A CA 1
ATOM 4554 C C . LYS D 1 82 ? 71.747 -10.164 67.291 1.00 57.35 61 LYS A C 1
ATOM 4555 O O . LYS D 1 82 ? 72.715 -9.430 67.227 1.00 61.83 61 LYS A O 1
ATOM 4561 N N . PHE D 1 83 ? 70.645 -9.757 67.909 1.00 56.04 62 PHE A N 1
ATOM 4562 C CA . PHE D 1 83 ? 70.642 -8.423 68.522 1.00 55.27 62 PHE A CA 1
ATOM 4563 C C . PHE D 1 83 ? 71.470 -8.418 69.790 1.00 55.64 62 PHE A C 1
ATOM 4564 O O . PHE D 1 83 ? 72.147 -7.432 70.071 1.00 52.12 62 PHE A O 1
ATOM 4572 N N . GLU D 1 84 ? 71.409 -9.488 70.572 1.00 52.93 63 GLU A N 1
ATOM 4573 C CA . GLU D 1 84 ? 72.188 -9.528 71.807 1.00 60.96 63 GLU A CA 1
ATOM 4574 C C . GLU D 1 84 ? 73.700 -9.504 71.484 1.00 64.00 63 GLU A C 1
ATOM 4575 O O . GLU D 1 84 ? 74.490 -8.902 72.219 1.00 63.29 63 GLU A O 1
ATOM 4581 N N . ASP D 1 85 ? 74.084 -10.149 70.383 1.00 57.04 64 ASP A N 1
ATOM 4582 C CA . ASP D 1 85 ? 75.477 -10.156 69.937 1.00 60.60 64 ASP A CA 1
ATOM 4583 C C . ASP D 1 85 ? 75.936 -8.774 69.534 1.00 59.91 64 ASP A C 1
ATOM 4584 O O . ASP D 1 85 ? 77.119 -8.540 69.376 1.00 67.37 64 ASP A O 1
ATOM 4589 N N . GLN D 1 86 ? 75.011 -7.852 69.348 1.00 58.65 65 GLN A N 1
ATOM 4590 C CA . GLN D 1 86 ? 75.406 -6.468 69.132 1.00 48.05 65 GLN A CA 1
ATOM 4591 C C . GLN D 1 86 ? 75.118 -5.615 70.357 1.00 48.83 65 GLN A C 1
ATOM 4592 O O . GLN D 1 86 ? 75.058 -4.403 70.252 1.00 58.45 65 GLN A O 1
ATOM 4598 N N . GLY D 1 87 ? 74.954 -6.242 71.518 1.00 50.42 66 GLY A N 1
ATOM 4599 C CA . GLY D 1 87 ? 74.626 -5.503 72.723 1.00 56.68 66 GLY A CA 1
ATOM 4600 C C . GLY D 1 87 ? 73.333 -4.710 72.620 1.00 53.70 66 GLY A C 1
ATOM 4601 O O . GLY D 1 87 ? 73.259 -3.592 73.109 1.00 59.23 66 GLY A O 1
ATOM 4602 N N . ALA D 1 88 ? 72.306 -5.296 72.001 1.00 53.43 67 ALA A N 1
ATOM 4603 C CA . ALA D 1 88 ? 70.983 -4.672 71.901 1.00 52.85 67 ALA A CA 1
ATOM 4604 C C . ALA D 1 88 ? 69.878 -5.548 72.446 1.00 47.87 67 ALA A C 1
ATOM 4605 O O . ALA D 1 88 ? 69.860 -6.753 72.217 1.00 57.12 67 ALA A O 1
ATOM 4607 N N . GLN D 1 89 ? 68.939 -4.914 73.141 1.00 54.53 68 GLN A N 1
ATOM 4608 C CA . GLN D 1 89 ? 67.716 -5.564 73.604 1.00 51.94 68 GLN A CA 1
ATOM 4609 C C . GLN D 1 89 ? 66.527 -5.150 72.746 1.00 53.00 68 GLN A C 1
ATOM 4610 O O . GLN D 1 89 ? 66.320 -3.960 72.501 1.00 55.74 68 GLN A O 1
ATOM 4616 N N . VAL D 1 90 ? 65.725 -6.117 72.328 1.00 52.51 69 VAL A N 1
ATOM 4617 C CA . VAL D 1 90 ? 64.539 -5.816 71.537 1.00 52.48 69 VAL A CA 1
ATOM 4618 C C . VAL D 1 90 ? 63.358 -5.819 72.466 1.00 52.18 69 VAL A C 1
ATOM 4619 O O . VAL D 1 90 ? 63.266 -6.653 73.341 1.00 50.67 69 VAL A O 1
ATOM 4623 N N . LEU D 1 91 ? 62.465 -4.855 72.278 1.00 49.33 70 LEU A N 1
ATOM 4624 C CA . LEU D 1 91 ? 61.221 -4.785 73.045 1.00 48.70 70 LEU A CA 1
ATOM 4625 C C . LEU D 1 91 ? 60.111 -4.442 72.101 1.00 50.65 70 LEU A C 1
ATOM 4626 O O . LEU D 1 91 ? 60.252 -3.518 71.276 1.00 49.73 70 LEU A O 1
ATOM 4631 N N . PHE D 1 92 ? 58.995 -5.156 72.244 1.00 48.41 71 PHE A N 1
ATOM 4632 C CA . PHE D 1 92 ? 57.785 -4.842 71.473 1.00 52.34 71 PHE A CA 1
ATOM 4633 C C . PHE D 1 92 ? 56.728 -4.289 72.396 1.00 44.78 71 PHE A C 1
ATOM 4634 O O . PHE D 1 92 ? 56.646 -4.688 73.553 1.00 43.20 71 PHE A O 1
ATOM 4642 N N . ALA D 1 93 ? 55.893 -3.406 71.860 1.00 45.29 72 ALA A N 1
ATOM 4643 C CA . ALA D 1 93 ? 54.842 -2.786 72.649 1.00 48.16 72 ALA A CA 1
ATOM 4644 C C . ALA D 1 93 ? 53.555 -2.732 71.893 1.00 42.74 72 ALA A C 1
ATOM 4645 O O . ALA D 1 93 ? 53.547 -2.531 70.683 1.00 48.76 72 ALA A O 1
ATOM 4647 N N . SER D 1 94 ? 52.444 -2.852 72.605 1.00 43.42 73 SER A N 1
ATOM 4648 C CA . SER D 1 94 ? 51.202 -2.390 72.012 1.00 45.16 73 SER A CA 1
ATOM 4649 C C . SER D 1 94 ? 50.219 -1.891 73.061 1.00 37.30 73 SER A C 1
ATOM 4650 O O . SER D 1 94 ? 50.406 -2.044 74.259 1.00 61.06 73 SER A O 1
ATOM 4653 N N . THR D 1 95 ? 49.152 -1.293 72.544 1.00 44.19 74 THR A N 1
ATOM 4654 C CA . THR D 1 95 ? 48.101 -0.720 73.392 1.00 43.29 74 THR A CA 1
ATOM 4655 C C . THR D 1 95 ? 47.169 -1.789 73.916 1.00 44.17 74 THR A C 1
ATOM 4656 O O . THR D 1 95 ? 46.199 -1.481 74.570 1.00 49.12 74 THR A O 1
ATOM 4660 N N . ASP D 1 96 ? 47.449 -3.051 73.614 1.00 46.06 75 ASP A N 1
ATOM 4661 C CA . ASP D 1 96 ? 46.696 -4.151 74.235 1.00 48.73 75 ASP A CA 1
ATOM 4662 C C . ASP D 1 96 ? 47.116 -4.365 75.674 1.00 48.19 75 ASP A C 1
ATOM 4663 O O . ASP D 1 96 ? 48.211 -3.983 76.098 1.00 44.05 75 ASP A O 1
ATOM 4668 N N . SER D 1 97 ? 46.243 -5.026 76.406 1.00 44.03 76 SER A N 1
ATOM 4669 C CA . SER D 1 97 ? 46.504 -5.363 77.773 1.00 45.54 76 SER A CA 1
ATOM 4670 C C . SER D 1 97 ? 47.458 -6.538 77.884 1.00 49.94 76 SER A C 1
ATOM 4671 O O . SER D 1 97 ? 47.667 -7.315 76.945 1.00 44.72 76 SER A O 1
ATOM 4674 N N . GLU D 1 98 ? 48.020 -6.694 79.064 1.00 47.86 77 GLU A N 1
ATOM 4675 C CA . GLU D 1 98 ? 48.949 -7.775 79.261 1.00 45.09 77 GLU A CA 1
ATOM 4676 C C . GLU D 1 98 ? 48.246 -9.124 79.156 1.00 49.92 77 GLU A C 1
ATOM 4677 O O . GLU D 1 98 ? 48.847 -10.101 78.729 1.00 48.76 77 GLU A O 1
ATOM 4683 N N . TYR D 1 99 ? 46.973 -9.172 79.526 1.00 44.39 78 TYR A N 1
ATOM 4684 C CA . TYR D 1 99 ? 46.187 -10.383 79.387 1.00 49.17 78 TYR A CA 1
ATOM 4685 C C . TYR D 1 99 ? 45.972 -10.780 77.950 1.00 42.42 78 TYR A C 1
ATOM 4686 O O . TYR D 1 99 ? 46.097 -11.929 77.635 1.00 45.10 78 TYR A O 1
ATOM 4695 N N . SER D 1 100 ? 45.689 -9.828 77.067 1.00 44.66 79 SER A N 1
ATOM 4696 C CA . SER D 1 100 ? 45.598 -10.168 75.653 1.00 43.03 79 SER A CA 1
ATOM 4697 C C . SER D 1 100 ? 46.944 -10.634 75.079 1.00 44.24 79 SER A C 1
ATOM 4698 O O . SER D 1 100 ? 47.008 -11.563 74.279 1.00 45.88 79 SER A O 1
ATOM 4701 N N . LEU D 1 101 ? 48.021 -9.970 75.463 1.00 46.52 80 LEU A N 1
ATOM 4702 C CA . LEU D 1 101 ? 49.331 -10.313 74.924 1.00 43.15 80 LEU A CA 1
ATOM 4703 C C . LEU D 1 101 ? 49.723 -11.679 75.391 1.00 44.61 80 LEU A C 1
ATOM 4704 O O . LEU D 1 101 ? 50.270 -12.448 74.618 1.00 39.79 80 LEU A O 1
ATOM 4709 N N . LEU D 1 102 ? 49.412 -11.996 76.647 1.00 47.37 81 LEU A N 1
ATOM 4710 C CA . LEU D 1 102 ? 49.717 -13.323 77.183 1.00 47.03 81 LEU A CA 1
ATOM 4711 C C . LEU D 1 102 ? 48.958 -14.396 76.431 1.00 49.07 81 LEU A C 1
ATOM 4712 O O . LEU D 1 102 ? 49.481 -15.476 76.159 1.00 51.41 81 LEU A O 1
ATOM 4717 N N . ALA D 1 103 ? 47.698 -14.096 76.136 1.00 49.05 82 ALA A N 1
ATOM 4718 C CA . ALA D 1 103 ? 46.842 -15.026 75.447 1.00 45.66 82 ALA A CA 1
ATOM 4719 C C . ALA D 1 103 ? 47.410 -15.207 74.060 1.00 49.30 82 ALA A C 1
ATOM 4720 O O . ALA D 1 103 ? 47.437 -16.290 73.521 1.00 50.73 82 ALA A O 1
ATOM 4722 N N . TRP D 1 104 ? 47.915 -14.136 73.491 1.00 46.05 83 TRP A N 1
ATOM 4723 C CA . TRP D 1 104 ? 48.421 -14.200 72.133 1.00 46.27 83 TRP A CA 1
ATOM 4724 C C . TRP D 1 104 ? 49.607 -15.113 72.042 1.00 52.11 83 TRP A C 1
ATOM 4725 O O . TRP D 1 104 ? 49.757 -15.830 71.058 1.00 52.12 83 TRP A O 1
ATOM 4736 N N . THR D 1 105 ? 50.436 -15.113 73.079 1.00 50.79 84 THR A N 1
ATOM 4737 C CA . THR D 1 105 ? 51.609 -15.962 73.068 1.00 52.10 84 THR A CA 1
ATOM 4738 C C . THR D 1 105 ? 51.318 -17.377 73.502 1.00 56.75 84 THR A C 1
ATOM 4739 O O . THR D 1 105 ? 52.073 -18.254 73.149 1.00 59.72 84 THR A O 1
ATOM 4743 N N . ASN D 1 106 ? 50.250 -17.596 74.269 1.00 58.93 85 ASN A N 1
ATOM 4744 C CA . ASN D 1 106 ? 49.919 -18.932 74.789 1.00 54.06 85 ASN A CA 1
ATOM 4745 C C . ASN D 1 106 ? 49.153 -19.810 73.842 1.00 64.60 85 ASN A C 1
ATOM 4746 O O . ASN D 1 106 ? 49.285 -21.031 73.848 1.00 67.34 85 ASN A O 1
ATOM 4751 N N . LEU D 1 107 ? 48.267 -19.187 73.097 1.00 62.09 86 LEU A N 1
ATOM 4752 C CA . LEU D 1 107 ? 47.266 -19.928 72.386 1.00 72.58 86 LEU A CA 1
ATOM 4753 C C . LEU D 1 107 ? 47.944 -20.699 71.248 1.00 79.17 86 LEU A C 1
ATOM 4754 O O . LEU D 1 107 ? 48.916 -20.214 70.670 1.00 73.49 86 LEU A O 1
ATOM 4759 N N . PRO D 1 108 ? 47.456 -21.916 70.948 1.00 86.21 87 PRO A N 1
ATOM 4760 C CA . PRO D 1 108 ? 47.908 -22.686 69.782 1.00 87.40 87 PRO A CA 1
ATOM 4761 C C . PRO D 1 108 ? 47.813 -21.871 68.502 1.00 93.78 87 PRO A C 1
ATOM 4762 O O . PRO D 1 108 ? 47.072 -20.901 68.521 1.00 96.71 87 PRO A O 1
ATOM 4766 N N . ARG D 1 109 ? 48.490 -22.245 67.419 1.00 94.01 88 ARG A N 1
ATOM 4767 C CA . ARG D 1 109 ? 48.341 -21.505 66.163 1.00 94.94 88 ARG A CA 1
ATOM 4768 C C . ARG D 1 109 ? 46.892 -21.555 65.698 1.00 92.52 88 ARG A C 1
ATOM 4769 O O . ARG D 1 109 ? 46.362 -20.585 65.151 1.00 88.30 88 ARG A O 1
ATOM 4777 N N . LYS D 1 110 ? 46.240 -22.681 65.942 1.00 92.68 89 LYS A N 1
ATOM 4778 C CA . LYS D 1 110 ? 44.920 -22.903 65.377 1.00 97.50 89 LYS A CA 1
ATOM 4779 C C . LYS D 1 110 ? 43.906 -21.931 65.959 1.00 99.88 89 LYS A C 1
ATOM 4780 O O . LYS D 1 110 ? 42.909 -21.600 65.317 1.00 98.18 89 LYS A O 1
ATOM 4786 N N . ASP D 1 111 ? 44.169 -21.486 67.183 1.00 109.03 90 ASP A N 1
ATOM 4787 C CA . ASP D 1 111 ? 43.352 -20.461 67.834 1.00 113.49 90 ASP A CA 1
ATOM 4788 C C . ASP D 1 111 ? 43.987 -19.067 67.626 1.00 103.97 90 ASP A C 1
ATOM 4789 O O . ASP D 1 111 ? 43.908 -18.215 68.513 1.00 96.02 90 ASP A O 1
ATOM 4794 N N . GLY D 1 112 ? 44.627 -18.856 66.469 1.00 100.65 91 GLY A N 1
ATOM 4795 C CA . GLY D 1 112 ? 45.288 -17.593 66.151 1.00 95.02 91 GLY A CA 1
ATOM 4796 C C . GLY D 1 112 ? 46.388 -17.151 67.109 1.00 81.27 91 GLY A C 1
ATOM 4797 O O . GLY D 1 112 ? 46.613 -15.966 67.293 1.00 73.73 91 GLY A O 1
ATOM 4798 N N . GLY D 1 113 ? 47.080 -18.117 67.702 1.00 84.26 92 GLY A N 1
ATOM 4799 C CA . GLY D 1 113 ? 48.142 -17.854 68.645 1.00 75.02 92 GLY A CA 1
ATOM 4800 C C . GLY D 1 113 ? 49.458 -17.535 67.956 1.00 71.56 92 GLY A C 1
ATOM 4801 O O . GLY D 1 113 ? 49.741 -17.999 66.858 1.00 77.36 92 GLY A O 1
ATOM 4802 N N . LEU D 1 114 ? 50.259 -16.723 68.627 1.00 64.84 93 LEU A N 1
ATOM 4803 C CA . LEU D 1 114 ? 51.502 -16.218 68.093 1.00 61.33 93 LEU A CA 1
ATOM 4804 C C . LEU D 1 114 ? 52.624 -17.191 68.384 1.00 62.14 93 LEU A C 1
ATOM 4805 O O . LEU D 1 114 ? 53.591 -17.270 67.648 1.00 66.10 93 LEU A O 1
ATOM 4810 N N . GLY D 1 115 ? 52.487 -17.953 69.458 1.00 58.35 94 GLY A N 1
ATOM 4811 C CA . GLY D 1 115 ? 53.562 -18.829 69.878 1.00 61.71 94 GLY A CA 1
ATOM 4812 C C . GLY D 1 115 ? 54.377 -18.074 70.892 1.00 55.71 94 GLY A C 1
ATOM 4813 O O . GLY D 1 115 ? 54.245 -16.871 70.957 1.00 62.46 94 GLY A O 1
ATOM 4814 N N . PRO D 1 116 ? 55.190 -18.767 71.701 1.00 52.40 95 PRO A N 1
ATOM 4815 C CA . PRO D 1 116 ? 56.134 -18.096 72.596 1.00 55.75 95 PRO A CA 1
ATOM 4816 C C . PRO D 1 116 ? 57.193 -17.319 71.806 1.00 55.93 95 PRO A C 1
ATOM 4817 O O . PRO D 1 116 ? 57.572 -17.684 70.686 1.00 54.00 95 PRO A O 1
ATOM 4821 N N . VAL D 1 117 ? 57.609 -16.190 72.355 1.00 57.11 96 VAL A N 1
ATOM 4822 C CA . VAL D 1 117 ? 58.547 -15.350 71.647 1.00 49.91 96 VAL A CA 1
ATOM 4823 C C . VAL D 1 117 ? 59.670 -15.054 72.584 1.00 53.00 96 VAL A C 1
ATOM 4824 O O . VAL D 1 117 ? 59.524 -15.155 73.796 1.00 54.91 96 VAL A O 1
ATOM 4828 N N . LYS D 1 118 ? 60.794 -14.663 72.011 1.00 56.32 97 LYS A N 1
ATOM 4829 C CA . LYS D 1 118 ? 61.977 -14.486 72.799 1.00 51.27 97 LYS A CA 1
ATOM 4830 C C . LYS D 1 118 ? 62.183 -13.035 73.207 1.00 60.08 97 LYS A C 1
ATOM 4831 O O . LYS D 1 118 ? 63.174 -12.712 73.849 1.00 62.15 97 LYS A O 1
ATOM 4837 N N . VAL D 1 119 ? 61.230 -12.174 72.861 1.00 53.50 98 VAL A N 1
ATOM 4838 C CA . VAL D 1 119 ? 61.291 -10.783 73.273 1.00 53.23 98 VAL A CA 1
ATOM 4839 C C . VAL D 1 119 ? 60.122 -10.415 74.190 1.00 50.62 98 VAL A C 1
ATOM 4840 O O . VAL D 1 119 ? 59.057 -10.996 74.107 1.00 56.06 98 VAL A O 1
ATOM 4844 N N . PRO D 1 120 ? 60.332 -9.439 75.082 1.00 59.82 99 PRO A N 1
ATOM 4845 C CA . PRO D 1 120 ? 59.225 -9.012 75.938 1.00 48.01 99 PRO A CA 1
ATOM 4846 C C . PRO D 1 120 ? 58.197 -8.279 75.154 1.00 41.56 99 PRO A C 1
ATOM 4847 O O . PRO D 1 120 ? 58.522 -7.570 74.211 1.00 47.42 99 PRO A O 1
ATOM 4851 N N . LEU D 1 121 ? 56.947 -8.492 75.526 1.00 44.21 100 LEU A N 1
ATOM 4852 C CA . LEU D 1 121 ? 55.815 -7.788 74.935 1.00 48.18 100 LEU A CA 1
ATOM 4853 C C . LEU D 1 121 ? 55.219 -6.865 75.963 1.00 44.86 100 LEU A C 1
ATOM 4854 O O . LEU D 1 121 ? 54.674 -7.337 76.963 1.00 45.44 100 LEU A O 1
ATOM 4859 N N . LEU D 1 122 ? 55.297 -5.562 75.730 1.00 45.33 101 LEU A N 1
ATOM 4860 C CA . LEU D 1 122 ? 54.858 -4.621 76.749 1.00 44.91 101 LEU A CA 1
ATOM 4861 C C . LEU D 1 122 ? 53.423 -4.184 76.489 1.00 43.34 101 LEU A C 1
ATOM 4862 O O . LEU D 1 122 ? 53.038 -3.868 75.370 1.00 42.36 101 LEU A O 1
ATOM 4867 N N . ALA D 1 123 ? 52.644 -4.157 77.553 1.00 42.74 102 ALA A N 1
ATOM 4868 C CA . ALA D 1 123 ? 51.270 -3.661 77.486 1.00 42.16 102 ALA A CA 1
ATOM 4869 C C . ALA D 1 123 ? 51.169 -2.158 77.726 1.00 46.91 102 ALA A C 1
ATOM 4870 O O . ALA D 1 123 ? 51.388 -1.667 78.833 1.00 54.65 102 ALA A O 1
ATOM 4872 N N . ASP D 1 124 ? 50.820 -1.405 76.700 1.00 46.48 103 ASP A N 1
ATOM 4873 C CA . ASP D 1 124 ? 50.613 0.018 76.902 1.00 42.32 103 ASP A CA 1
ATOM 4874 C C . ASP D 1 124 ? 49.110 0.379 76.987 1.00 47.22 103 ASP A C 1
ATOM 4875 O O . ASP D 1 124 ? 48.606 1.210 76.216 1.00 43.08 103 ASP A O 1
ATOM 4880 N N . LYS D 1 125 ? 48.393 -0.210 77.935 1.00 46.66 104 LYS A N 1
ATOM 4881 C CA . LYS D 1 125 ? 46.939 -0.049 77.900 1.00 44.61 104 LYS A CA 1
ATOM 4882 C C . LYS D 1 125 ? 46.538 1.383 78.253 1.00 47.11 104 LYS A C 1
ATOM 4883 O O . LYS D 1 125 ? 45.500 1.831 77.792 1.00 45.32 104 LYS A O 1
ATOM 4889 N N . ASN D 1 126 ? 47.358 2.143 78.989 1.00 45.50 105 ASN A N 1
ATOM 4890 C CA . ASN D 1 126 ? 46.945 3.498 79.278 1.00 42.84 105 ASN A CA 1
ATOM 4891 C C . ASN D 1 126 ? 47.391 4.470 78.176 1.00 45.04 105 ASN A C 1
ATOM 4892 O O . ASN D 1 126 ? 47.096 5.657 78.242 1.00 46.02 105 ASN A O 1
ATOM 4897 N N . HIS D 1 127 ? 48.095 3.955 77.167 1.00 46.87 106 HIS A N 1
ATOM 4898 C CA . HIS D 1 127 ? 48.478 4.731 75.971 1.00 45.11 106 HIS A CA 1
ATOM 4899 C C . HIS D 1 127 ? 49.630 5.722 76.154 1.00 44.10 106 HIS A C 1
ATOM 4900 O O . HIS D 1 127 ? 49.931 6.483 75.237 1.00 44.23 106 HIS A O 1
ATOM 4907 N N . SER D 1 128 ? 50.268 5.729 77.311 1.00 41.34 107 SER A N 1
ATOM 4908 C CA . SER D 1 128 ? 51.261 6.767 77.592 1.00 48.76 107 SER A CA 1
ATOM 4909 C C . SER D 1 128 ? 52.554 6.555 76.792 1.00 42.32 107 SER A C 1
ATOM 4910 O O . SER D 1 128 ? 53.196 7.520 76.331 1.00 46.11 107 SER A O 1
ATOM 4913 N N . LEU D 1 129 ? 52.907 5.297 76.585 1.00 42.13 108 LEU A N 1
ATOM 4914 C CA . LEU D 1 129 ? 54.127 4.970 75.836 1.00 41.79 108 LEU A CA 1
ATOM 4915 C C . LEU D 1 129 ? 53.950 5.389 74.376 1.00 43.34 108 LEU A C 1
ATOM 4916 O O . LEU D 1 129 ? 54.794 6.095 73.802 1.00 43.93 108 LEU A O 1
ATOM 4921 N N . SER D 1 130 ? 52.812 5.025 73.801 1.00 44.01 109 SER A N 1
ATOM 4922 C CA . SER D 1 130 ? 52.504 5.355 72.413 1.00 42.31 109 SER A CA 1
ATOM 4923 C C . SER D 1 130 ? 52.417 6.859 72.159 1.00 45.78 109 SER A C 1
ATOM 4924 O O . SER D 1 130 ? 52.787 7.377 71.098 1.00 43.61 109 SER A O 1
ATOM 4927 N N . ARG D 1 131 ? 51.836 7.546 73.124 1.00 47.03 110 ARG A N 1
ATOM 4928 C CA . ARG D 1 131 ? 51.720 8.979 73.060 1.00 41.75 110 ARG A CA 1
ATOM 4929 C C . ARG D 1 131 ? 53.122 9.570 73.189 1.00 44.07 110 ARG A C 1
ATOM 4930 O O . ARG D 1 131 ? 53.560 10.339 72.364 1.00 47.55 110 ARG A O 1
ATOM 4938 N N . ASP D 1 132 ? 53.848 9.162 74.211 1.00 44.81 111 ASP A N 1
ATOM 4939 C CA . ASP D 1 132 ? 55.177 9.716 74.400 1.00 48.60 111 ASP A CA 1
ATOM 4940 C C . ASP D 1 132 ? 56.094 9.486 73.179 1.00 50.00 111 ASP A C 1
ATOM 4941 O O . ASP D 1 132 ? 56.957 10.330 72.891 1.00 47.88 111 ASP A O 1
ATOM 4946 N N . TYR D 1 133 ? 55.940 8.365 72.465 1.00 45.46 112 TYR A N 1
ATOM 4947 C CA . TYR D 1 133 ? 56.815 8.122 71.320 1.00 41.65 112 TYR A CA 1
ATOM 4948 C C . TYR D 1 133 ? 56.232 8.622 69.999 1.00 44.43 112 TYR A C 1
ATOM 4949 O O . TYR D 1 133 ? 56.870 8.497 68.952 1.00 43.77 112 TYR A O 1
ATOM 4958 N N . GLY D 1 134 ? 55.070 9.268 70.067 1.00 43.97 113 GLY A N 1
ATOM 4959 C CA . GLY D 1 134 ? 54.466 9.910 68.907 1.00 44.18 113 GLY A CA 1
ATOM 4960 C C . GLY D 1 134 ? 53.901 8.969 67.861 1.00 42.06 113 GLY A C 1
ATOM 4961 O O . GLY D 1 134 ? 53.768 9.315 66.677 1.00 42.46 113 GLY A O 1
ATOM 4962 N N . VAL D 1 135 ? 53.499 7.797 68.297 1.00 39.09 114 VAL A N 1
ATOM 4963 C CA . VAL D 1 135 ? 52.969 6.795 67.352 1.00 48.92 114 VAL A CA 1
ATOM 4964 C C . VAL D 1 135 ? 51.500 6.431 67.579 1.00 44.44 114 VAL A C 1
ATOM 4965 O O . VAL D 1 135 ? 50.925 5.650 66.844 1.00 47.11 114 VAL A O 1
ATOM 4969 N N . LEU D 1 136 ? 50.872 7.026 68.570 1.00 52.85 115 LEU A N 1
ATOM 4970 C CA . LEU D 1 136 ? 49.449 6.795 68.806 1.00 45.82 115 LEU A CA 1
ATOM 4971 C C . LEU D 1 136 ? 48.549 7.443 67.757 1.00 51.78 115 LEU A C 1
ATOM 4972 O O . LEU D 1 136 ? 48.672 8.639 67.463 1.00 42.13 115 LEU A O 1
ATOM 4977 N N . ILE D 1 137 ? 47.625 6.640 67.217 1.00 49.25 116 ILE A N 1
ATOM 4978 C CA . ILE D 1 137 ? 46.482 7.153 66.447 1.00 47.35 116 ILE A CA 1
ATOM 4979 C C . ILE D 1 137 ? 45.326 7.350 67.411 1.00 45.12 116 ILE A C 1
ATOM 4980 O O . ILE D 1 137 ? 44.618 6.394 67.719 1.00 44.58 116 ILE A O 1
ATOM 4985 N N . GLU D 1 138 ? 45.172 8.561 67.911 1.00 45.34 117 GLU A N 1
ATOM 4986 C CA . GLU D 1 138 ? 44.247 8.859 69.005 1.00 51.42 117 GLU A CA 1
ATOM 4987 C C . GLU D 1 138 ? 42.882 8.335 68.730 1.00 48.37 117 GLU A C 1
ATOM 4988 O O . GLU D 1 138 ? 42.241 7.805 69.614 1.00 49.65 117 GLU A O 1
ATOM 4994 N N . LYS D 1 139 ? 42.438 8.513 67.496 1.00 48.15 118 LYS A N 1
ATOM 4995 C CA . LYS D 1 139 ? 41.075 8.209 67.146 1.00 47.94 118 LYS A CA 1
ATOM 4996 C C . LYS D 1 139 ? 40.854 6.742 67.197 1.00 56.35 118 LYS A C 1
ATOM 4997 O O . LYS D 1 139 ? 39.732 6.284 67.379 1.00 54.96 118 LYS A O 1
ATOM 5003 N N . GLU D 1 140 ? 41.927 5.986 67.012 1.00 53.88 119 GLU A N 1
ATOM 5004 C CA . GLU D 1 140 ? 41.787 4.538 66.965 1.00 49.01 119 GLU A CA 1
ATOM 5005 C C . GLU D 1 140 ? 42.265 3.825 68.231 1.00 44.32 119 GLU A C 1
ATOM 5006 O O . GLU D 1 140 ? 41.966 2.670 68.432 1.00 45.51 119 GLU A O 1
ATOM 5012 N N . GLY D 1 141 ? 43.051 4.475 69.069 1.00 46.58 120 GLY A N 1
ATOM 5013 C CA . GLY D 1 141 ? 43.581 3.785 70.234 1.00 46.69 120 GLY A CA 1
ATOM 5014 C C . GLY D 1 141 ? 44.678 2.759 69.996 1.00 40.12 120 GLY A C 1
ATOM 5015 O O . GLY D 1 141 ? 44.888 1.868 70.818 1.00 44.33 120 GLY A O 1
ATOM 5016 N N . ILE D 1 142 ? 45.356 2.870 68.863 1.00 44.55 121 ILE A N 1
ATOM 5017 C CA . ILE D 1 142 ? 46.453 1.953 68.508 1.00 47.82 121 ILE A CA 1
ATOM 5018 C C . ILE D 1 142 ? 47.680 2.690 68.007 1.00 43.52 121 ILE A C 1
ATOM 5019 O O . ILE D 1 142 ? 47.590 3.836 67.542 1.00 41.68 121 ILE A O 1
ATOM 5024 N N . ALA D 1 143 ? 48.811 1.988 68.048 1.00 43.51 122 ALA A N 1
ATOM 5025 C CA . ALA D 1 143 ? 50.089 2.526 67.573 1.00 48.99 122 ALA A CA 1
ATOM 5026 C C . ALA D 1 143 ? 50.362 2.221 66.115 1.00 44.10 122 ALA A C 1
ATOM 5027 O O . ALA D 1 143 ? 50.107 1.134 65.674 1.00 41.62 122 ALA A O 1
ATOM 5029 N N . LEU D 1 144 ? 50.896 3.195 65.380 1.00 42.36 123 LEU A N 1
ATOM 5030 C CA . LEU D 1 144 ? 51.521 2.932 64.105 1.00 46.09 123 LEU A CA 1
ATOM 5031 C C . LEU D 1 144 ? 52.743 2.000 64.273 1.00 43.05 123 LEU A C 1
ATOM 5032 O O . LEU D 1 144 ? 53.184 1.727 65.405 1.00 39.89 123 LEU A O 1
ATOM 5037 N N . ARG D 1 145 ? 53.262 1.507 63.146 1.00 48.07 124 ARG A N 1
ATOM 5038 C CA . ARG D 1 145 ? 54.387 0.550 63.146 1.00 45.02 124 ARG A CA 1
ATOM 5039 C C . ARG D 1 145 ? 55.674 1.342 63.289 1.00 45.24 124 ARG A C 1
ATOM 5040 O O . ARG D 1 145 ? 56.406 1.545 62.328 1.00 45.76 124 ARG A O 1
ATOM 5048 N N . GLY D 1 146 ? 55.903 1.813 64.505 1.00 48.01 125 GLY A N 1
ATOM 5049 C CA . GLY D 1 146 ? 57.010 2.672 64.821 1.00 42.55 125 GLY A CA 1
ATOM 5050 C C . GLY D 1 146 ? 58.115 1.877 65.439 1.00 43.16 125 GLY A C 1
ATOM 5051 O O . GLY D 1 146 ? 57.863 0.932 66.166 1.00 43.52 125 GLY A O 1
ATOM 5052 N N . LEU D 1 147 ? 59.352 2.252 65.139 1.00 48.54 126 LEU A N 1
ATOM 5053 C CA . LEU D 1 147 ? 60.515 1.545 65.700 1.00 44.84 126 LEU A CA 1
ATOM 5054 C C . LEU D 1 147 ? 61.596 2.535 66.095 1.00 44.07 126 LEU A C 1
ATOM 5055 O O . LEU D 1 147 ? 61.926 3.433 65.326 1.00 43.16 126 LEU A O 1
ATOM 5060 N N . PHE D 1 148 ? 62.159 2.351 67.283 1.00 44.19 127 PHE A N 1
ATOM 5061 C CA . PHE D 1 148 ? 63.080 3.317 67.834 1.00 40.77 127 PHE A CA 1
ATOM 5062 C C . PHE D 1 148 ? 64.346 2.657 68.286 1.00 47.78 127 PHE A C 1
ATOM 5063 O O . PHE D 1 148 ? 64.295 1.682 69.000 1.00 37.18 127 PHE A O 1
ATOM 5071 N N . ILE D 1 149 ? 65.481 3.221 67.879 1.00 46.68 128 ILE A N 1
ATOM 5072 C CA . ILE D 1 149 ? 66.785 2.787 68.376 1.00 43.26 128 ILE A CA 1
ATOM 5073 C C . ILE D 1 149 ? 67.342 3.796 69.381 1.00 41.06 128 ILE A C 1
ATOM 5074 O O . ILE D 1 149 ? 67.562 4.976 69.074 1.00 43.11 128 ILE A O 1
ATOM 5079 N N . ILE D 1 150 ? 67.555 3.286 70.580 1.00 45.42 129 ILE A N 1
ATOM 5080 C CA . ILE D 1 150 ? 67.929 4.060 71.734 1.00 49.62 129 ILE A CA 1
ATOM 5081 C C . ILE D 1 150 ? 69.315 3.582 72.152 1.00 48.99 129 ILE A C 1
ATOM 5082 O O . ILE D 1 150 ? 69.487 2.392 72.405 1.00 48.20 129 ILE A O 1
ATOM 5087 N N . ASP D 1 151 ? 70.279 4.486 72.290 1.00 53.61 130 ASP A N 1
ATOM 5088 C CA . ASP D 1 151 ? 71.650 4.072 72.644 1.00 53.73 130 ASP A CA 1
ATOM 5089 C C . ASP D 1 151 ? 71.837 3.939 74.162 1.00 48.58 130 ASP A C 1
ATOM 5090 O O . ASP D 1 151 ? 70.945 4.213 74.930 1.00 50.40 130 ASP A O 1
ATOM 5095 N N . PRO D 1 152 ? 73.010 3.497 74.603 1.00 60.04 131 PRO A N 1
ATOM 5096 C CA . PRO D 1 152 ? 73.177 3.187 76.030 1.00 59.38 131 PRO A CA 1
ATOM 5097 C C . PRO D 1 152 ? 73.047 4.363 76.987 1.00 57.49 131 PRO A C 1
ATOM 5098 O O . PRO D 1 152 ? 72.912 4.160 78.183 1.00 64.89 131 PRO A O 1
ATOM 5102 N N . LYS D 1 153 ? 73.077 5.571 76.467 1.00 53.27 132 LYS A N 1
ATOM 5103 C CA . LYS D 1 153 ? 72.895 6.747 77.278 1.00 63.70 132 LYS A CA 1
ATOM 5104 C C . LYS D 1 153 ? 71.463 7.224 77.255 1.00 66.10 132 LYS A C 1
ATOM 5105 O O . LYS D 1 153 ? 71.156 8.237 77.876 1.00 68.64 132 LYS A O 1
ATOM 5111 N N . GLY D 1 154 ? 70.599 6.534 76.510 1.00 59.21 133 GLY A N 1
ATOM 5112 C CA . GLY D 1 154 ? 69.181 6.873 76.470 1.00 55.12 133 GLY A CA 1
ATOM 5113 C C . GLY D 1 154 ? 68.801 7.840 75.357 1.00 52.05 133 GLY A C 1
ATOM 5114 O O . GLY D 1 154 ? 67.703 8.394 75.359 1.00 52.61 133 GLY A O 1
ATOM 5115 N N . ILE D 1 155 ? 69.690 8.021 74.389 1.00 49.16 134 ILE A N 1
ATOM 5116 C CA . ILE D 1 155 ? 69.467 8.954 73.298 1.00 48.17 134 ILE A CA 1
ATOM 5117 C C . ILE D 1 155 ? 68.931 8.200 72.089 1.00 46.14 134 ILE A C 1
ATOM 5118 O O . ILE D 1 155 ? 69.414 7.122 71.743 1.00 45.39 134 ILE A O 1
ATOM 5123 N N . ILE D 1 156 ? 67.977 8.799 71.401 1.00 49.62 135 ILE A N 1
ATOM 5124 C CA . ILE D 1 156 ? 67.342 8.149 70.267 1.00 45.85 135 ILE A CA 1
ATOM 5125 C C . ILE D 1 156 ? 68.192 8.428 69.069 1.00 44.49 135 ILE A C 1
ATOM 5126 O O . ILE D 1 156 ? 68.450 9.585 68.776 1.00 40.80 135 ILE A O 1
ATOM 5131 N N . ARG D 1 157 ? 68.648 7.375 68.393 1.00 47.45 136 ARG A N 1
ATOM 5132 C CA . ARG D 1 157 ? 69.542 7.532 67.247 1.00 41.37 136 ARG A CA 1
ATOM 5133 C C . ARG D 1 157 ? 68.837 7.338 65.911 1.00 45.01 136 ARG A C 1
ATOM 5134 O O . ARG D 1 157 ? 69.370 7.727 64.868 1.00 41.23 136 ARG A O 1
ATOM 5142 N N . HIS D 1 158 ? 67.671 6.691 65.941 1.00 41.32 137 HIS A N 1
ATOM 5143 C CA . HIS D 1 158 ? 66.937 6.384 64.727 1.00 47.30 137 HIS A CA 1
ATOM 5144 C C . HIS D 1 158 ? 65.452 6.208 64.985 1.00 42.01 137 HIS A C 1
ATOM 5145 O O . HIS D 1 158 ? 65.065 5.616 65.979 1.00 41.23 137 HIS A O 1
ATOM 5152 N N . ILE D 1 159 ? 64.644 6.682 64.051 1.00 43.52 138 ILE A N 1
ATOM 5153 C CA . ILE D 1 159 ? 63.216 6.492 64.085 1.00 46.23 138 ILE A CA 1
ATOM 5154 C C . ILE D 1 159 ? 62.723 5.969 62.753 1.00 44.00 138 ILE A C 1
ATOM 5155 O O . ILE D 1 159 ? 62.990 6.594 61.727 1.00 43.50 138 ILE A O 1
ATOM 5160 N N . THR D 1 160 ? 61.978 4.865 62.801 1.00 45.82 139 THR A N 1
ATOM 5161 C CA . THR D 1 160 ? 61.148 4.406 61.686 1.00 46.61 139 THR A CA 1
ATOM 5162 C C . THR D 1 160 ? 59.680 4.468 62.039 1.00 44.62 139 THR A C 1
ATOM 5163 O O . THR D 1 160 ? 59.275 3.938 63.077 1.00 42.49 139 THR A O 1
ATOM 5167 N N . ILE D 1 161 ? 58.875 5.031 61.149 1.00 41.42 140 ILE A N 1
ATOM 5168 C CA . ILE D 1 161 ? 57.421 4.888 61.264 1.00 44.35 140 ILE A CA 1
ATOM 5169 C C . ILE D 1 161 ? 56.754 4.478 59.934 1.00 42.76 140 ILE A C 1
ATOM 5170 O O . ILE D 1 161 ? 56.797 5.208 58.943 1.00 44.04 140 ILE A O 1
ATOM 5175 N N . ASN D 1 162 ? 56.110 3.316 59.948 1.00 45.19 141 ASN A N 1
ATOM 5176 C CA . ASN D 1 162 ? 55.379 2.787 58.779 1.00 46.96 141 ASN A CA 1
ATOM 5177 C C . ASN D 1 162 ? 53.881 2.923 58.945 1.00 45.23 141 ASN A C 1
ATOM 5178 O O . ASN D 1 162 ? 53.366 2.638 60.029 1.00 43.34 141 ASN A O 1
ATOM 5183 N N . ASP D 1 163 ? 53.173 3.307 57.884 1.00 45.87 142 ASP A N 1
ATOM 5184 C CA . ASP D 1 163 ? 51.720 3.066 57.839 1.00 47.01 142 ASP A CA 1
ATOM 5185 C C . ASP D 1 163 ? 51.447 1.563 58.056 1.00 50.19 142 ASP A C 1
ATOM 5186 O O . ASP D 1 163 ? 52.359 0.759 58.061 1.00 47.54 142 ASP A O 1
ATOM 5191 N N . LEU D 1 164 ? 50.193 1.194 58.249 1.00 49.30 143 LEU A N 1
ATOM 5192 C CA . LEU D 1 164 ? 49.893 -0.114 58.805 1.00 57.28 143 LEU A CA 1
ATOM 5193 C C . LEU D 1 164 ? 50.022 -1.304 57.856 1.00 47.48 143 LEU A C 1
ATOM 5194 O O . LEU D 1 164 ? 50.186 -2.417 58.303 1.00 49.07 143 LEU A O 1
ATOM 5199 N N . SER D 1 165 ? 50.026 -1.045 56.560 1.00 48.25 144 SER A N 1
ATOM 5200 C CA . SER D 1 165 ? 49.938 -2.099 55.581 1.00 55.30 144 SER A CA 1
ATOM 5201 C C . SER D 1 165 ? 51.277 -2.760 55.202 1.00 60.13 144 SER A C 1
ATOM 5202 O O . SER D 1 165 ? 51.283 -3.872 54.669 1.00 53.19 144 SER A O 1
ATOM 5205 N N . VAL D 1 166 ? 52.410 -2.119 55.478 1.00 53.52 145 VAL A N 1
ATOM 5206 C CA . VAL D 1 166 ? 53.716 -2.735 55.131 1.00 50.97 145 VAL A CA 1
ATOM 5207 C C . VAL D 1 166 ? 54.579 -2.835 56.372 1.00 50.83 145 VAL A C 1
ATOM 5208 O O . VAL D 1 166 ? 54.661 -1.886 57.150 1.00 51.71 145 VAL A O 1
ATOM 5212 N N . GLY D 1 167 ? 55.257 -3.958 56.538 1.00 49.85 146 GLY A N 1
ATOM 5213 C CA . GLY D 1 167 ? 56.000 -4.200 57.750 1.00 48.97 146 GLY A CA 1
ATOM 5214 C C . GLY D 1 167 ? 57.437 -3.720 57.670 1.00 50.34 146 GLY A C 1
ATOM 5215 O O . GLY D 1 167 ? 57.876 -3.125 56.680 1.00 48.31 146 GLY A O 1
ATOM 5216 N N . ARG D 1 168 ? 58.175 -3.980 58.730 1.00 43.80 147 ARG A N 1
ATOM 5217 C CA . ARG D 1 168 ? 59.528 -3.496 58.807 1.00 50.65 147 ARG A CA 1
ATOM 5218 C C . ARG D 1 168 ? 60.520 -4.591 58.492 1.00 50.05 147 ARG A C 1
ATOM 5219 O O . ARG D 1 168 ? 60.148 -5.718 58.230 1.00 52.45 147 ARG A O 1
ATOM 5227 N N . ASN D 1 169 ? 61.795 -4.244 58.471 1.00 53.45 148 ASN A N 1
ATOM 5228 C CA . ASN D 1 169 ? 62.792 -5.153 57.964 1.00 46.98 148 ASN A CA 1
ATOM 5229 C C . ASN D 1 169 ? 63.792 -5.388 59.054 1.00 47.59 148 ASN A C 1
ATOM 5230 O O . ASN D 1 169 ? 64.535 -4.498 59.409 1.00 41.66 148 ASN A O 1
ATOM 5235 N N . VAL D 1 170 ? 63.833 -6.603 59.574 1.00 41.04 149 VAL A N 1
ATOM 5236 C CA . VAL D 1 170 ? 64.636 -6.842 60.743 1.00 46.92 149 VAL A CA 1
ATOM 5237 C C . VAL D 1 170 ? 66.116 -6.662 60.445 1.00 48.17 149 VAL A C 1
ATOM 5238 O O . VAL D 1 170 ? 66.904 -6.411 61.347 1.00 49.67 149 VAL A O 1
ATOM 5242 N N . ASN D 1 171 ? 66.496 -6.812 59.187 1.00 43.18 150 ASN A N 1
ATOM 5243 C CA . ASN D 1 171 ? 67.902 -6.728 58.825 1.00 47.84 150 ASN A CA 1
ATOM 5244 C C . ASN D 1 171 ? 68.363 -5.286 58.833 1.00 51.63 150 ASN A C 1
ATOM 5245 O O . ASN D 1 171 ? 69.517 -4.985 59.114 1.00 48.36 150 ASN A O 1
ATOM 5250 N N . GLU D 1 172 ? 67.453 -4.399 58.475 1.00 45.38 151 GLU A N 1
ATOM 5251 C CA . GLU D 1 172 ? 67.771 -2.998 58.465 1.00 47.80 151 GLU A CA 1
ATOM 5252 C C . GLU D 1 172 ? 67.913 -2.526 59.870 1.00 49.89 151 GLU A C 1
ATOM 5253 O O . GLU D 1 172 ? 68.784 -1.731 60.145 1.00 51.06 151 GLU A O 1
ATOM 5259 N N . ALA D 1 173 ? 67.069 -3.015 60.770 1.00 47.28 152 ALA A N 1
ATOM 5260 C CA . ALA D 1 173 ? 67.222 -2.678 62.170 1.00 43.44 152 ALA A CA 1
ATOM 5261 C C . ALA D 1 173 ? 68.588 -3.118 62.705 1.00 47.72 152 ALA A C 1
ATOM 5262 O O . ALA D 1 173 ? 69.197 -2.419 63.500 1.00 45.44 152 ALA A O 1
ATOM 5264 N N . LEU D 1 174 ? 69.062 -4.283 62.278 1.00 46.30 153 LEU A N 1
ATOM 5265 C CA . LEU D 1 174 ? 70.358 -4.781 62.714 1.00 48.44 153 LEU A CA 1
ATOM 5266 C C . LEU D 1 174 ? 71.457 -3.956 62.121 1.00 44.52 153 LEU A C 1
ATOM 5267 O O . LEU D 1 174 ? 72.411 -3.683 62.784 1.00 47.04 153 LEU A O 1
ATOM 5272 N N . ARG D 1 175 ? 71.331 -3.622 60.847 1.00 43.45 154 ARG A N 1
ATOM 5273 C CA . ARG D 1 175 ? 72.327 -2.838 60.186 1.00 44.60 154 ARG A CA 1
ATOM 5274 C C . ARG D 1 175 ? 72.530 -1.567 60.958 1.00 46.22 154 ARG A C 1
ATOM 5275 O O . ARG D 1 175 ? 73.674 -1.181 61.216 1.00 52.64 154 ARG A O 1
ATOM 5283 N N . LEU D 1 176 ? 71.422 -0.918 61.311 1.00 49.28 155 LEU A N 1
ATOM 5284 C CA . LEU D 1 176 ? 71.439 0.392 61.982 1.00 44.49 155 LEU A CA 1
ATOM 5285 C C . LEU D 1 176 ? 72.016 0.314 63.382 1.00 43.86 155 LEU A C 1
ATOM 5286 O O . LEU D 1 176 ? 72.780 1.180 63.764 1.00 49.00 155 LEU A O 1
ATOM 5291 N N . VAL D 1 177 ? 71.651 -0.691 64.154 1.00 45.03 156 VAL A N 1
ATOM 5292 C CA . VAL D 1 177 ? 72.275 -0.897 65.472 1.00 46.27 156 VAL A CA 1
ATOM 5293 C C . VAL D 1 177 ? 73.781 -1.000 65.323 1.00 59.21 156 VAL A C 1
ATOM 5294 O O . VAL D 1 177 ? 74.523 -0.282 65.978 1.00 52.89 156 VAL A O 1
ATOM 5298 N N . GLU D 1 178 ? 74.241 -1.930 64.499 1.00 53.54 157 GLU A N 1
ATOM 5299 C CA . GLU D 1 178 ? 75.675 -2.091 64.378 1.00 60.62 157 GLU A CA 1
ATOM 5300 C C . GLU D 1 178 ? 76.338 -0.791 63.896 1.00 55.64 157 GLU A C 1
ATOM 5301 O O . GLU D 1 178 ? 77.438 -0.463 64.316 1.00 53.23 157 GLU A O 1
ATOM 5307 N N . GLY D 1 179 ? 75.662 -0.083 63.000 1.00 53.85 158 GLY A N 1
ATOM 5308 C CA . GLY D 1 179 ? 76.106 1.224 62.525 1.00 56.86 158 GLY A CA 1
ATOM 5309 C C . GLY D 1 179 ? 76.392 2.273 63.613 1.00 57.38 158 GLY A C 1
ATOM 5310 O O . GLY D 1 179 ? 77.442 2.906 63.599 1.00 48.44 158 GLY A O 1
ATOM 5311 N N . PHE D 1 180 ? 75.458 2.471 64.542 1.00 51.26 159 PHE A N 1
ATOM 5312 C CA . PHE D 1 180 ? 75.664 3.435 65.608 1.00 55.44 159 PHE A CA 1
ATOM 5313 C C . PHE D 1 180 ? 76.676 2.921 66.641 1.00 57.32 159 PHE A C 1
ATOM 5314 O O . PHE D 1 180 ? 77.360 3.714 67.274 1.00 61.23 159 PHE A O 1
ATOM 5322 N N . GLN D 1 181 ? 76.804 1.613 66.790 1.00 57.26 160 GLN A N 1
ATOM 5323 C CA . GLN D 1 181 ? 77.829 1.053 67.661 1.00 60.92 160 GLN A CA 1
ATOM 5324 C C . GLN D 1 181 ? 79.195 1.412 67.107 1.00 60.05 160 GLN A C 1
ATOM 5325 O O . GLN D 1 181 ? 80.100 1.745 67.842 1.00 66.84 160 GLN A O 1
ATOM 5331 N N . TRP D 1 182 ? 79.316 1.298 65.792 1.00 54.53 161 TRP A N 1
ATOM 5332 C CA . TRP D 1 182 ? 80.536 1.558 65.059 1.00 63.98 161 TRP A CA 1
ATOM 5333 C C . TRP D 1 182 ? 80.953 3.008 65.161 1.00 66.40 161 TRP A C 1
ATOM 5334 O O . TRP D 1 182 ? 82.071 3.296 65.544 1.00 63.97 161 TRP A O 1
ATOM 5345 N N . THR D 1 183 ? 80.050 3.924 64.819 1.00 65.46 162 THR A N 1
ATOM 5346 C CA . THR D 1 183 ? 80.397 5.330 64.835 1.00 64.25 162 THR A CA 1
ATOM 5347 C C . THR D 1 183 ? 80.614 5.745 66.264 1.00 64.86 162 THR A C 1
ATOM 5348 O O . THR D 1 183 ? 81.289 6.737 66.513 1.00 72.97 162 THR A O 1
ATOM 5352 N N . ASP D 1 184 ? 80.044 5.001 67.209 1.00 62.70 163 ASP A N 1
ATOM 5353 C CA . ASP D 1 184 ? 80.299 5.284 68.619 1.00 60.83 163 ASP A CA 1
ATOM 5354 C C . ASP D 1 184 ? 81.708 4.846 69.007 1.00 66.92 163 ASP A C 1
ATOM 5355 O O . ASP D 1 184 ? 82.392 5.581 69.679 1.00 67.93 163 ASP A O 1
ATOM 5360 N N . LYS D 1 185 ? 82.121 3.643 68.606 1.00 64.06 164 LYS A N 1
ATOM 5361 C CA . LYS D 1 185 ? 83.440 3.109 68.959 1.00 69.00 164 LYS A CA 1
ATOM 5362 C C . LYS D 1 185 ? 84.612 3.789 68.256 1.00 74.63 164 LYS A C 1
ATOM 5363 O O . LYS D 1 185 ? 85.717 3.785 68.793 1.00 70.03 164 LYS A O 1
ATOM 5369 N N . ASN D 1 186 ? 84.379 4.306 67.045 1.00 72.55 165 ASN A N 1
ATOM 5370 C CA . ASN D 1 186 ? 85.459 4.614 66.114 1.00 67.44 165 ASN A CA 1
ATOM 5371 C C . ASN D 1 186 ? 85.421 6.090 65.686 1.00 69.41 165 ASN A C 1
ATOM 5372 O O . ASN D 1 186 ? 86.355 6.628 65.096 1.00 64.15 165 ASN A O 1
ATOM 5377 N N . GLY D 1 187 ? 84.316 6.749 65.961 1.00 70.62 166 GLY A N 1
ATOM 5378 C CA . GLY D 1 187 ? 84.145 8.090 65.477 1.00 72.70 166 GLY A CA 1
ATOM 5379 C C . GLY D 1 187 ? 84.292 8.317 63.970 1.00 83.28 166 GLY A C 1
ATOM 5380 O O . GLY D 1 187 ? 84.385 9.477 63.556 1.00 93.18 166 GLY A O 1
ATOM 5381 N N . THR D 1 188 ? 84.319 7.272 63.136 1.00 80.74 167 THR A N 1
ATOM 5382 C CA . THR D 1 188 ? 84.125 7.497 61.693 1.00 82.90 167 THR A CA 1
ATOM 5383 C C . THR D 1 188 ? 82.621 7.689 61.398 1.00 78.95 167 THR A C 1
ATOM 5384 O O . THR D 1 188 ? 81.813 7.692 62.330 1.00 70.36 167 THR A O 1
ATOM 5388 N N . VAL D 1 189 ? 82.256 7.897 60.125 1.00 76.36 168 VAL A N 1
ATOM 5389 C CA . VAL D 1 189 ? 80.845 8.068 59.725 1.00 72.09 168 VAL A CA 1
ATOM 5390 C C . VAL D 1 189 ? 80.548 7.168 58.524 1.00 69.30 168 VAL A C 1
ATOM 5391 O O . VAL D 1 189 ? 81.443 6.893 57.729 1.00 70.29 168 VAL A O 1
ATOM 5395 N N . LEU D 1 190 ? 79.294 6.732 58.376 1.00 61.88 169 LEU A N 1
ATOM 5396 C CA . LEU D 1 190 ? 78.984 5.580 57.507 1.00 64.91 169 LEU A CA 1
ATOM 5397 C C . LEU D 1 190 ? 78.310 5.998 56.219 1.00 55.80 169 LEU A C 1
ATOM 5398 O O . LEU D 1 190 ? 77.238 6.593 56.227 1.00 56.04 169 LEU A O 1
ATOM 5403 N N . PRO D 1 191 ? 78.941 5.695 55.087 1.00 58.98 170 PRO A N 1
ATOM 5404 C CA . PRO D 1 191 ? 78.283 6.116 53.860 1.00 59.72 170 PRO A CA 1
ATOM 5405 C C . PRO D 1 191 ? 76.934 5.420 53.639 1.00 62.41 170 PRO A C 1
ATOM 5406 O O . PRO D 1 191 ? 76.574 4.452 54.323 1.00 55.87 170 PRO A O 1
ATOM 5410 N N . CYS D 1 192 ? 76.205 5.952 52.667 1.00 59.94 171 CYS A N 1
ATOM 5411 C CA . CYS D 1 192 ? 74.959 5.377 52.191 1.00 62.62 171 CYS A CA 1
ATOM 5412 C C . CYS D 1 192 ? 75.173 3.929 51.806 1.00 66.96 171 CYS A C 1
ATOM 5413 O O . CYS D 1 192 ? 76.165 3.603 51.158 1.00 68.41 171 CYS A O 1
ATOM 5416 N N . ASN D 1 193 ? 74.254 3.071 52.232 1.00 69.00 172 ASN A N 1
ATOM 5417 C CA . ASN D 1 193 ? 74.276 1.637 51.927 1.00 63.28 172 ASN A CA 1
ATOM 5418 C C . ASN D 1 193 ? 75.428 0.913 52.617 1.00 67.68 172 ASN A C 1
ATOM 5419 O O . ASN D 1 193 ? 75.715 -0.245 52.288 1.00 60.99 172 ASN A O 1
ATOM 5424 N N . TRP D 1 194 ? 76.077 1.566 53.579 1.00 63.11 173 TRP A N 1
ATOM 5425 C CA . TRP D 1 194 ? 77.102 0.875 54.377 1.00 69.72 173 TRP A CA 1
ATOM 5426 C C . TRP D 1 194 ? 76.635 -0.502 54.893 1.00 70.69 173 TRP A C 1
ATOM 5427 O O . TRP D 1 194 ? 75.492 -0.658 55.305 1.00 58.42 173 TRP A O 1
ATOM 5438 N N . THR D 1 195 ? 77.541 -1.480 54.876 1.00 72.02 174 THR A N 1
ATOM 5439 C CA . THR D 1 195 ? 77.385 -2.709 55.657 1.00 74.31 174 THR A CA 1
ATOM 5440 C C . THR D 1 195 ? 78.643 -2.886 56.502 1.00 67.19 174 THR A C 1
ATOM 5441 O O . THR D 1 195 ? 79.668 -2.280 56.205 1.00 61.48 174 THR A O 1
ATOM 5445 N N . PRO D 1 196 ? 78.565 -3.691 57.569 1.00 62.57 175 PRO A N 1
ATOM 5446 C CA . PRO D 1 196 ? 79.758 -3.938 58.386 1.00 71.63 175 PRO A CA 1
ATOM 5447 C C . PRO D 1 196 ? 80.956 -4.395 57.562 1.00 74.12 175 PRO A C 1
ATOM 5448 O O . PRO D 1 196 ? 80.912 -5.379 56.820 1.00 67.15 175 PRO A O 1
ATOM 5452 N N . GLY D 1 197 ? 82.027 -3.628 57.686 1.00 69.61 176 GLY A N 1
ATOM 5453 C CA . GLY D 1 197 ? 83.220 -3.878 56.930 1.00 67.41 176 GLY A CA 1
ATOM 5454 C C . GLY D 1 197 ? 83.421 -3.023 55.696 1.00 67.55 176 GLY A C 1
ATOM 5455 O O . GLY D 1 197 ? 84.539 -2.917 55.197 1.00 73.21 176 GLY A O 1
ATOM 5456 N N . ALA D 1 198 ? 82.365 -2.400 55.190 1.00 58.44 177 ALA A N 1
ATOM 5457 C CA . ALA D 1 198 ? 82.506 -1.541 54.023 1.00 60.02 177 ALA A CA 1
ATOM 5458 C C . ALA D 1 198 ? 83.316 -0.265 54.388 1.00 59.88 177 ALA A C 1
ATOM 5459 O O . ALA D 1 198 ? 83.498 0.047 55.571 1.00 55.53 177 ALA A O 1
ATOM 5461 N N . ALA D 1 199 ? 83.821 0.449 53.382 1.00 57.40 178 ALA A N 1
ATOM 5462 C CA . ALA D 1 199 ? 84.596 1.666 53.640 1.00 66.20 178 ALA A CA 1
ATOM 5463 C C . ALA D 1 199 ? 83.786 2.661 54.471 1.00 66.84 178 ALA A C 1
ATOM 5464 O O . ALA D 1 199 ? 82.576 2.803 54.306 1.00 61.30 178 ALA A O 1
ATOM 5466 N N . THR D 1 200 ? 84.479 3.352 55.361 1.00 71.20 179 THR A N 1
ATOM 5467 C CA . THR D 1 200 ? 83.870 4.364 56.185 1.00 71.11 179 THR A CA 1
ATOM 5468 C C . THR D 1 200 ? 84.634 5.681 55.919 1.00 75.86 179 THR A C 1
ATOM 5469 O O . THR D 1 200 ? 85.667 5.679 55.249 1.00 67.12 179 THR A O 1
ATOM 5473 N N . ILE D 1 201 ? 84.102 6.802 56.392 1.00 78.15 180 ILE A N 1
ATOM 5474 C CA . ILE D 1 201 ? 84.696 8.103 56.118 1.00 76.60 180 ILE A CA 1
ATOM 5475 C C . ILE D 1 201 ? 85.168 8.710 57.423 1.00 72.87 180 ILE A C 1
ATOM 5476 O O . ILE D 1 201 ? 84.446 8.682 58.425 1.00 70.91 180 ILE A O 1
ATOM 5481 N N . LYS D 1 202 ? 86.391 9.223 57.422 1.00 72.31 181 LYS A N 1
ATOM 5482 C CA . LYS D 1 202 ? 86.846 10.086 58.508 1.00 84.47 181 LYS A CA 1
ATOM 5483 C C . LYS D 1 202 ? 86.253 11.511 58.269 1.00 77.67 181 LYS A C 1
ATOM 5484 O O . LYS D 1 202 ? 86.462 12.104 57.197 1.00 67.53 181 LYS A O 1
ATOM 5490 N N . PRO D 1 203 ? 85.476 12.039 59.246 1.00 84.02 182 PRO A N 1
ATOM 5491 C CA . PRO D 1 203 ? 84.742 13.307 59.042 1.00 84.91 182 PRO A CA 1
ATOM 5492 C C . PRO D 1 203 ? 85.609 14.590 59.116 1.00 76.12 182 PRO A C 1
ATOM 5493 O O . PRO D 1 203 ? 85.277 15.525 59.831 1.00 70.42 182 PRO A O 1
ATOM 5497 N N . ASP D 1 204 ? 86.692 14.606 58.347 1.00 74.65 183 ASP A N 1
ATOM 5498 C CA . ASP D 1 204 ? 87.638 15.707 58.291 1.00 79.84 183 ASP A CA 1
ATOM 5499 C C . ASP D 1 204 ? 87.837 16.015 56.811 1.00 81.86 183 ASP A C 1
ATOM 5500 O O . ASP D 1 204 ? 87.974 15.096 56.006 1.00 80.11 183 ASP A O 1
ATOM 5505 N N . VAL D 1 205 ? 87.823 17.292 56.438 1.00 79.71 184 VAL A N 1
ATOM 5506 C CA . VAL D 1 205 ? 87.812 17.637 55.020 1.00 80.58 184 VAL A CA 1
ATOM 5507 C C . VAL D 1 205 ? 88.972 17.017 54.244 1.00 87.66 184 VAL A C 1
ATOM 5508 O O . VAL D 1 205 ? 88.781 16.531 53.116 1.00 84.36 184 VAL A O 1
ATOM 5512 N N . LYS D 1 206 ? 90.170 17.042 54.825 1.00 87.31 185 LYS A N 1
ATOM 5513 C CA . LYS D 1 206 ? 91.319 16.485 54.120 1.00 96.90 185 LYS A CA 1
ATOM 5514 C C . LYS D 1 206 ? 91.287 14.948 54.114 1.00 91.70 185 LYS A C 1
ATOM 5515 O O . LYS D 1 206 ? 91.305 14.360 53.032 1.00 90.10 185 LYS A O 1
ATOM 5521 N N . ASP D 1 207 ? 91.228 14.318 55.297 1.00 87.69 186 ASP A N 1
ATOM 5522 C CA . ASP D 1 207 ? 91.220 12.842 55.431 1.00 85.86 186 ASP A CA 1
ATOM 5523 C C . ASP D 1 207 ? 90.112 12.134 54.624 1.00 77.66 186 ASP A C 1
ATOM 5524 O O . ASP D 1 207 ? 90.307 11.032 54.153 1.00 73.06 186 ASP A O 1
ATOM 5529 N N . SER D 1 208 ? 88.963 12.779 54.463 1.00 77.73 187 SER A N 1
ATOM 5530 C CA . SER D 1 208 ? 87.836 12.199 53.737 1.00 77.40 187 SER A CA 1
ATOM 5531 C C . SER D 1 208 ? 88.100 11.977 52.239 1.00 78.57 187 SER A C 1
ATOM 5532 O O . SER D 1 208 ? 87.398 11.194 51.605 1.00 76.72 187 SER A O 1
ATOM 5535 N N . LYS D 1 209 ? 89.096 12.659 51.676 1.00 80.27 188 LYS A N 1
ATOM 5536 C CA . LYS D 1 209 ? 89.339 12.634 50.225 1.00 83.32 188 LYS A CA 1
ATOM 5537 C C . LYS D 1 209 ? 89.784 11.241 49.789 1.00 80.07 188 LYS A C 1
ATOM 5538 O O . LYS D 1 209 ? 89.475 10.778 48.687 1.00 80.71 188 LYS A O 1
ATOM 5544 N N . GLU D 1 210 ? 90.515 10.571 50.664 1.00 73.37 189 GLU A N 1
ATOM 5545 C CA . GLU D 1 210 ? 90.939 9.229 50.378 1.00 75.88 189 GLU A CA 1
ATOM 5546 C C . GLU D 1 210 ? 89.715 8.372 50.065 1.00 80.73 189 GLU A C 1
ATOM 5547 O O . GLU D 1 210 ? 89.694 7.659 49.060 1.00 75.36 189 GLU A O 1
ATOM 5553 N N . TYR D 1 211 ? 88.697 8.448 50.924 1.00 76.41 190 TYR A N 1
ATOM 5554 C CA . TYR D 1 211 ? 87.459 7.699 50.697 1.00 76.65 190 TYR A CA 1
ATOM 5555 C C . TYR D 1 211 ? 86.823 8.026 49.317 1.00 77.63 190 TYR A C 1
ATOM 5556 O O . TYR D 1 211 ? 86.422 7.109 48.587 1.00 71.57 190 TYR A O 1
ATOM 5565 N N . PHE D 1 212 ? 86.736 9.313 48.956 1.00 74.67 191 PHE A N 1
ATOM 5566 C CA . PHE D 1 212 ? 86.010 9.719 47.739 1.00 80.23 191 PHE A CA 1
ATOM 5567 C C . PHE D 1 212 ? 86.746 9.309 46.455 1.00 79.97 191 PHE A C 1
ATOM 5568 O O . PHE D 1 212 ? 86.106 9.060 45.420 1.00 77.86 191 PHE A O 1
ATOM 5576 N N . LYS D 1 213 ? 88.078 9.236 46.532 1.00 78.05 192 LYS A N 1
ATOM 5577 C CA . LYS D 1 213 ? 88.912 8.688 45.457 1.00 82.62 192 LYS A CA 1
ATOM 5578 C C . LYS D 1 213 ? 88.737 7.156 45.253 1.00 79.89 192 LYS A C 1
ATOM 5579 O O . LYS D 1 213 ? 88.503 6.701 44.131 1.00 78.77 192 LYS A O 1
ATOM 5585 N N . ASN D 1 214 ? 88.861 6.370 46.323 1.00 77.81 193 ASN A N 1
ATOM 5586 C CA . ASN D 1 214 ? 88.789 4.895 46.233 1.00 81.44 193 ASN A CA 1
ATOM 5587 C C . ASN D 1 214 ? 87.383 4.415 45.939 1.00 81.60 193 ASN A C 1
ATOM 5588 O O . ASN D 1 214 ? 87.179 3.235 45.614 1.00 79.26 193 ASN A O 1
ATOM 5593 N N . ALA D 1 215 ? 86.429 5.332 46.099 1.00 75.69 194 ALA A N 1
ATOM 5594 C CA . ALA D 1 215 ? 85.026 5.077 45.844 1.00 75.92 194 ALA A CA 1
ATOM 5595 C C . ALA D 1 215 ? 84.638 5.477 44.411 1.00 83.60 194 ALA A C 1
ATOM 5596 O O . ALA D 1 215 ? 83.525 5.215 43.964 1.00 84.62 194 ALA A O 1
ATOM 5598 N N . ASN D 1 216 ? 85.557 6.114 43.693 1.00 87.41 195 ASN A N 1
ATOM 5599 C CA . ASN D 1 216 ? 85.285 6.554 42.326 1.00 92.03 195 ASN A CA 1
ATOM 5600 C C . ASN D 1 216 ? 86.479 6.274 41.383 1.00 83.79 195 ASN A C 1
ATOM 5601 O O . ASN D 1 216 ? 86.986 5.148 41.284 1.00 79.18 195 ASN A O 1
ATOM 5606 N N . TYR E 1 18 ? 35.940 41.360 109.599 1.00 73.50 -3 TYR G N 1
ATOM 5607 C CA . TYR E 1 18 ? 35.806 42.299 108.476 1.00 92.42 -3 TYR G CA 1
ATOM 5608 C C . TYR E 1 18 ? 37.040 42.285 107.567 1.00 96.13 -3 TYR G C 1
ATOM 5609 O O . TYR E 1 18 ? 38.166 42.220 108.056 1.00 97.95 -3 TYR G O 1
ATOM 5618 N N . PHE E 1 19 ? 36.811 42.339 106.249 1.00 98.27 -2 PHE G N 1
ATOM 5619 C CA . PHE E 1 19 ? 37.867 42.616 105.255 1.00 97.14 -2 PHE G CA 1
ATOM 5620 C C . PHE E 1 19 ? 37.534 43.906 104.476 1.00 93.88 -2 PHE G C 1
ATOM 5621 O O . PHE E 1 19 ? 36.357 44.203 104.249 1.00 95.96 -2 PHE G O 1
ATOM 5629 N N . GLN E 1 20 ? 38.553 44.662 104.060 1.00 84.70 -1 GLN G N 1
ATOM 5630 C CA . GLN E 1 20 ? 38.330 45.894 103.294 1.00 92.73 -1 GLN G CA 1
ATOM 5631 C C . GLN E 1 20 ? 37.562 45.690 101.975 1.00 95.19 -1 GLN G C 1
ATOM 5632 O O . GLN E 1 20 ? 37.956 44.878 101.134 1.00 93.00 -1 GLN G O 1
ATOM 5638 N N . GLY E 1 21 ? 36.476 46.454 101.801 1.00 100.86 0 GLY G N 1
ATOM 5639 C CA . GLY E 1 21 ? 35.644 46.392 100.600 1.00 93.81 0 GLY G CA 1
ATOM 5640 C C . GLY E 1 21 ? 34.393 45.563 100.799 1.00 85.63 0 GLY G C 1
ATOM 5641 O O . GLY E 1 21 ? 33.570 45.404 99.902 1.00 82.48 0 GLY G O 1
ATOM 5642 N N . MET E 1 22 ? 34.277 45.012 101.994 1.00 89.58 1 MET G N 1
ATOM 5643 C CA . MET E 1 22 ? 33.088 44.320 102.421 1.00 90.60 1 MET G CA 1
ATOM 5644 C C . MET E 1 22 ? 31.993 45.318 102.813 1.00 83.92 1 MET G C 1
ATOM 5645 O O . MET E 1 22 ? 32.283 46.403 103.320 1.00 75.20 1 MET G O 1
ATOM 5650 N N . VAL E 1 23 ? 30.745 44.919 102.602 1.00 70.20 2 VAL G N 1
ATOM 5651 C CA . VAL E 1 23 ? 29.612 45.716 102.981 1.00 72.34 2 VAL G CA 1
ATOM 5652 C C . VAL E 1 23 ? 28.952 45.146 104.228 1.00 66.52 2 VAL G C 1
ATOM 5653 O O . VAL E 1 23 ? 28.932 43.953 104.415 1.00 69.75 2 VAL G O 1
ATOM 5657 N N . ALA E 1 24 ? 28.407 46.032 105.063 1.00 60.12 3 ALA G N 1
ATOM 5658 C CA . ALA E 1 24 ? 27.667 45.653 106.258 1.00 59.62 3 ALA G CA 1
ATOM 5659 C C . ALA E 1 24 ? 26.672 44.536 105.998 1.00 59.28 3 ALA G C 1
ATOM 5660 O O . ALA E 1 24 ? 25.816 44.647 105.119 1.00 54.08 3 ALA G O 1
ATOM 5662 N N . GLU E 1 25 ? 26.734 43.506 106.831 1.00 57.17 4 GLU G N 1
ATOM 5663 C CA . GLU E 1 25 ? 25.921 42.302 106.626 1.00 59.02 4 GLU G CA 1
ATOM 5664 C C . GLU E 1 25 ? 25.561 41.713 107.969 1.00 47.95 4 GLU G C 1
ATOM 5665 O O . GLU E 1 25 ? 26.393 41.687 108.873 1.00 45.03 4 GLU G O 1
ATOM 5671 N N . VAL E 1 26 ? 24.330 41.247 108.119 1.00 42.78 5 VAL G N 1
ATOM 5672 C CA . VAL E 1 26 ? 23.911 40.694 109.405 1.00 50.14 5 VAL G CA 1
ATOM 5673 C C . VAL E 1 26 ? 24.702 39.390 109.742 1.00 49.72 5 VAL G C 1
ATOM 5674 O O . VAL E 1 26 ? 24.954 38.568 108.874 1.00 53.51 5 VAL G O 1
ATOM 5678 N N . GLN E 1 27 ? 25.062 39.241 111.014 1.00 48.86 6 GLN G N 1
ATOM 5679 C CA . GLN E 1 27 ? 25.934 38.183 111.546 1.00 54.61 6 GLN G CA 1
ATOM 5680 C C . GLN E 1 27 ? 27.399 38.409 111.277 1.00 55.67 6 GLN G C 1
ATOM 5681 O O . GLN E 1 27 ? 28.225 37.677 111.792 1.00 54.82 6 GLN G O 1
ATOM 5687 N N . LYS E 1 28 ? 27.728 39.365 110.432 1.00 49.61 7 LYS G N 1
ATOM 5688 C CA . LYS E 1 28 ? 29.138 39.675 110.194 1.00 51.58 7 LYS G CA 1
ATOM 5689 C C . LYS E 1 28 ? 29.592 40.864 110.990 1.00 51.63 7 LYS G C 1
ATOM 5690 O O . LYS E 1 28 ? 28.785 41.688 111.417 1.00 52.02 7 LYS G O 1
ATOM 5696 N N . GLN E 1 29 ? 30.897 40.976 111.168 1.00 52.29 8 GLN G N 1
ATOM 5697 C CA . GLN E 1 29 ? 31.459 42.128 111.846 1.00 63.84 8 GLN G CA 1
ATOM 5698 C C . GLN E 1 29 ? 31.114 43.429 111.087 1.00 57.15 8 GLN G C 1
ATOM 5699 O O . GLN E 1 29 ? 31.104 43.466 109.861 1.00 52.99 8 GLN G O 1
ATOM 5705 N N . ALA E 1 30 ? 30.857 44.491 111.836 1.00 52.64 9 ALA G N 1
ATOM 5706 C CA . ALA E 1 30 ? 30.498 45.771 111.250 1.00 54.85 9 ALA G CA 1
ATOM 5707 C C . ALA E 1 30 ? 31.740 46.453 110.714 1.00 50.87 9 ALA G C 1
ATOM 5708 O O . ALA E 1 30 ? 32.799 46.427 111.354 1.00 56.72 9 ALA G O 1
ATOM 5710 N N . PRO E 1 31 ? 31.627 47.050 109.534 1.00 48.46 10 PRO G N 1
ATOM 5711 C CA . PRO E 1 31 ? 32.758 47.832 109.047 1.00 51.04 10 PRO G CA 1
ATOM 5712 C C . PRO E 1 31 ? 33.183 48.850 110.082 1.00 51.43 10 PRO G C 1
ATOM 5713 O O . PRO E 1 31 ? 32.338 49.552 110.625 1.00 53.58 10 PRO G O 1
ATOM 5717 N N . PRO E 1 32 ? 34.469 48.904 110.400 1.00 48.52 11 PRO G N 1
ATOM 5718 C CA . PRO E 1 32 ? 34.904 49.924 111.356 1.00 51.08 11 PRO G CA 1
ATOM 5719 C C . PRO E 1 32 ? 34.863 51.328 110.775 1.00 55.79 11 PRO G C 1
ATOM 5720 O O . PRO E 1 32 ? 34.795 51.510 109.565 1.00 49.66 11 PRO G O 1
ATOM 5724 N N . PHE E 1 33 ? 34.936 52.326 111.639 1.00 53.25 12 PHE G N 1
ATOM 5725 C CA . PHE E 1 33 ? 35.058 53.676 111.145 1.00 51.95 12 PHE G CA 1
ATOM 5726 C C . PHE E 1 33 ? 35.614 54.593 112.159 1.00 53.36 12 PHE G C 1
ATOM 5727 O O . PHE E 1 33 ? 35.560 54.340 113.363 1.00 58.31 12 PHE G O 1
ATOM 5735 N N . LYS E 1 34 ? 36.153 55.683 111.641 1.00 61.61 13 LYS G N 1
ATOM 5736 C CA . LYS E 1 34 ? 36.593 56.798 112.440 1.00 58.31 13 LYS G CA 1
ATOM 5737 C C . LYS E 1 34 ? 36.229 58.056 111.655 1.00 60.62 13 LYS G C 1
ATOM 5738 O O . LYS E 1 34 ? 36.697 58.245 110.530 1.00 58.29 13 LYS G O 1
ATOM 5744 N N . LYS E 1 35 ? 35.385 58.890 112.263 1.00 57.85 14 LYS G N 1
ATOM 5745 C CA . LYS E 1 35 ? 34.748 60.030 111.603 1.00 58.69 14 LYS G CA 1
ATOM 5746 C C . LYS E 1 35 ? 34.689 61.227 112.540 1.00 58.65 14 LYS G C 1
ATOM 5747 O O . LYS E 1 35 ? 34.421 61.093 113.732 1.00 57.48 14 LYS G O 1
ATOM 5753 N N . THR E 1 36 ? 34.911 62.410 111.994 1.00 62.49 15 THR G N 1
ATOM 5754 C CA . THR E 1 36 ? 34.686 63.624 112.748 1.00 52.54 15 THR G CA 1
ATOM 5755 C C . THR E 1 36 ? 33.191 63.777 113.034 1.00 50.07 15 THR G C 1
ATOM 5756 O O . THR E 1 36 ? 32.355 63.576 112.151 1.00 53.86 15 THR G O 1
ATOM 5760 N N . ALA E 1 37 ? 32.831 64.113 114.270 1.00 50.79 16 ALA G N 1
ATOM 5761 C CA . ALA E 1 37 ? 31.424 64.320 114.607 1.00 54.66 16 ALA G CA 1
ATOM 5762 C C . ALA E 1 37 ? 31.165 65.552 115.471 1.00 53.98 16 ALA G C 1
ATOM 5763 O O . ALA E 1 37 ? 32.046 66.032 116.176 1.00 56.65 16 ALA G O 1
ATOM 5765 N N . VAL E 1 38 ? 29.919 66.015 115.423 1.00 54.50 17 VAL G N 1
ATOM 5766 C CA . VAL E 1 38 ? 29.421 67.077 116.292 1.00 63.38 17 VAL G CA 1
ATOM 5767 C C . VAL E 1 38 ? 28.807 66.515 117.561 1.00 65.95 17 VAL G C 1
ATOM 5768 O O . VAL E 1 38 ? 27.724 65.913 117.524 1.00 62.85 17 VAL G O 1
ATOM 5772 N N . VAL E 1 39 ? 29.488 66.741 118.682 1.00 72.50 18 VAL G N 1
ATOM 5773 C CA . VAL E 1 39 ? 28.975 66.331 119.985 1.00 78.15 18 VAL G CA 1
ATOM 5774 C C . VAL E 1 39 ? 28.843 67.523 120.885 1.00 77.69 18 VAL G C 1
ATOM 5775 O O . VAL E 1 39 ? 29.845 68.096 121.295 1.00 72.71 18 VAL G O 1
ATOM 5779 N N . ASP E 1 40 ? 27.606 67.843 121.232 1.00 84.90 19 ASP G N 1
ATOM 5780 C CA . ASP E 1 40 ? 27.323 68.949 122.123 1.00 84.57 19 ASP G CA 1
ATOM 5781 C C . ASP E 1 40 ? 28.116 70.158 121.644 1.00 77.60 19 ASP G C 1
ATOM 5782 O O . ASP E 1 40 ? 28.978 70.707 122.335 1.00 72.79 19 ASP G O 1
ATOM 5787 N N . GLY E 1 41 ? 27.840 70.525 120.402 1.00 75.74 20 GLY G N 1
ATOM 5788 C CA . GLY E 1 41 ? 28.400 71.720 119.824 1.00 68.62 20 GLY G CA 1
ATOM 5789 C C . GLY E 1 41 ? 29.891 71.735 119.594 1.00 68.25 20 GLY G C 1
ATOM 5790 O O . GLY E 1 41 ? 30.390 72.767 119.152 1.00 71.81 20 GLY G O 1
ATOM 5791 N N . ILE E 1 42 ? 30.615 70.645 119.871 1.00 64.51 21 ILE G N 1
ATOM 5792 C CA . ILE E 1 42 ? 32.027 70.595 119.454 1.00 64.66 21 ILE G CA 1
ATOM 5793 C C . ILE E 1 42 ? 32.383 69.383 118.601 1.00 66.71 21 ILE G C 1
ATOM 5794 O O . ILE E 1 42 ? 31.593 68.460 118.436 1.00 70.10 21 ILE G O 1
ATOM 5799 N N . PHE E 1 43 ? 33.602 69.404 118.075 1.00 61.63 22 PHE G N 1
ATOM 5800 C CA . PHE E 1 43 ? 34.069 68.395 117.160 1.00 61.41 22 PHE G CA 1
ATOM 5801 C C . PHE E 1 43 ? 34.848 67.345 117.939 1.00 70.92 22 PHE G C 1
ATOM 5802 O O . PHE E 1 43 ? 35.739 67.655 118.731 1.00 65.55 22 PHE G O 1
ATOM 5810 N N . GLU E 1 44 ? 34.512 66.088 117.687 1.00 71.63 23 GLU G N 1
ATOM 5811 C CA . GLU E 1 44 ? 35.088 64.980 118.426 1.00 69.22 23 GLU G CA 1
ATOM 5812 C C . GLU E 1 44 ? 35.240 63.856 117.418 1.00 61.67 23 GLU G C 1
ATOM 5813 O O . GLU E 1 44 ? 34.311 63.624 116.659 1.00 65.81 23 GLU G O 1
ATOM 5819 N N . GLU E 1 45 ? 36.388 63.185 117.366 1.00 63.12 24 GLU G N 1
ATOM 5820 C CA . GLU E 1 45 ? 36.511 61.960 116.566 1.00 65.74 24 GLU G CA 1
ATOM 5821 C C . GLU E 1 45 ? 35.764 60.823 117.235 1.00 62.30 24 GLU G C 1
ATOM 5822 O O . GLU E 1 45 ? 35.866 60.638 118.436 1.00 68.11 24 GLU G O 1
ATOM 5828 N N . ILE E 1 46 ? 34.998 60.088 116.441 1.00 62.72 25 ILE G N 1
ATOM 5829 C CA . ILE E 1 46 ? 34.206 58.964 116.908 1.00 56.37 25 ILE G CA 1
ATOM 5830 C C . ILE E 1 46 ? 34.570 57.747 116.110 1.00 57.53 25 ILE G C 1
ATOM 5831 O O . ILE E 1 46 ? 34.541 57.783 114.889 1.00 61.91 25 ILE G O 1
ATOM 5836 N N . SER E 1 47 ? 34.906 56.664 116.793 1.00 60.77 26 SER G N 1
ATOM 5837 C CA . SER E 1 47 ? 35.064 55.393 116.124 1.00 58.22 26 SER G CA 1
ATOM 5838 C C . SER E 1 47 ? 34.132 54.388 116.739 1.00 56.64 26 SER G C 1
ATOM 5839 O O . SER E 1 47 ? 33.548 54.596 117.799 1.00 54.37 26 SER G O 1
ATOM 5842 N N . LEU E 1 48 ? 33.994 53.269 116.061 1.00 64.48 27 LEU G N 1
ATOM 5843 C CA . LEU E 1 48 ? 33.108 52.225 116.550 1.00 63.09 27 LEU G CA 1
ATOM 5844 C C . LEU E 1 48 ? 33.748 51.575 117.756 1.00 61.03 27 LEU G C 1
ATOM 5845 O O . LEU E 1 48 ? 33.106 51.321 118.759 1.00 61.80 27 LEU G O 1
ATOM 5850 N N . GLU E 1 49 ? 35.042 51.355 117.642 1.00 58.71 28 GLU G N 1
ATOM 5851 C CA . GLU E 1 49 ? 35.827 50.820 118.721 1.00 69.66 28 GLU G CA 1
ATOM 5852 C C . GLU E 1 49 ? 35.477 51.463 120.077 1.00 65.67 28 GLU G C 1
ATOM 5853 O O . GLU E 1 49 ? 35.486 50.814 121.106 1.00 74.59 28 GLU G O 1
ATOM 5859 N N . LYS E 1 50 ? 35.152 52.736 120.065 1.00 64.91 29 LYS G N 1
ATOM 5860 C CA . LYS E 1 50 ? 34.896 53.491 121.282 1.00 65.23 29 LYS G CA 1
ATOM 5861 C C . LYS E 1 50 ? 33.722 52.949 122.071 1.00 66.72 29 LYS G C 1
ATOM 5862 O O . LYS E 1 50 ? 33.510 53.317 123.228 1.00 68.39 29 LYS G O 1
ATOM 5868 N N . TYR E 1 51 ? 32.913 52.117 121.435 1.00 66.33 30 TYR G N 1
ATOM 5869 C CA . TYR E 1 51 ? 31.718 51.618 122.104 1.00 68.36 30 TYR G CA 1
ATOM 5870 C C . TYR E 1 51 ? 31.717 50.067 122.235 1.00 63.72 30 TYR G C 1
ATOM 5871 O O . TYR E 1 51 ? 30.732 49.462 122.676 1.00 67.91 30 TYR G O 1
ATOM 5880 N N . LYS E 1 52 ? 32.820 49.430 121.857 1.00 65.01 31 LYS G N 1
ATOM 5881 C CA . LYS E 1 52 ? 32.964 47.992 122.058 1.00 73.04 31 LYS G CA 1
ATOM 5882 C C . LYS E 1 52 ? 32.619 47.670 123.519 1.00 72.03 31 LYS G C 1
ATOM 5883 O O . LYS E 1 52 ? 33.244 48.213 124.451 1.00 64.92 31 LYS G O 1
ATOM 5889 N N . GLY E 1 53 ? 31.603 46.822 123.711 1.00 66.55 32 GLY G N 1
ATOM 5890 C CA . GLY E 1 53 ? 31.021 46.608 125.025 1.00 62.01 32 GLY G CA 1
ATOM 5891 C C . GLY E 1 53 ? 29.614 47.140 125.145 1.00 62.18 32 GLY G C 1
ATOM 5892 O O . GLY E 1 53 ? 28.866 46.771 126.038 1.00 61.37 32 GLY G O 1
ATOM 5893 N N . LYS E 1 54 ? 29.241 48.028 124.241 1.00 62.97 33 LYS G N 1
ATOM 5894 C CA . LYS E 1 54 ? 27.885 48.540 124.226 1.00 59.80 33 LYS G CA 1
ATOM 5895 C C . LYS E 1 54 ? 27.199 48.101 122.952 1.00 55.17 33 LYS G C 1
ATOM 5896 O O . LYS E 1 54 ? 27.861 47.795 121.977 1.00 54.39 33 LYS G O 1
ATOM 5902 N N . TYR E 1 55 ? 25.873 48.084 122.955 1.00 53.94 34 TYR G N 1
ATOM 5903 C CA . TYR E 1 55 ? 25.144 48.079 121.705 1.00 54.58 34 TYR G CA 1
ATOM 5904 C C . TYR E 1 55 ? 25.287 49.465 121.049 1.00 63.05 34 TYR G C 1
ATOM 5905 O O . TYR E 1 55 ? 25.320 50.468 121.760 1.00 53.52 34 TYR G O 1
ATOM 5914 N N . VAL E 1 56 ? 25.380 49.507 119.716 1.00 56.87 35 VAL G N 1
ATOM 5915 C CA . VAL E 1 56 ? 25.392 50.759 118.962 1.00 53.65 35 VAL G CA 1
ATOM 5916 C C . VAL E 1 56 ? 24.251 50.776 117.962 1.00 56.17 35 VAL G C 1
ATOM 5917 O O . VAL E 1 56 ? 24.120 49.862 117.167 1.00 49.77 35 VAL G O 1
ATOM 5921 N N . VAL E 1 57 ? 23.439 51.828 117.980 1.00 53.90 36 VAL G N 1
ATOM 5922 C CA . VAL E 1 57 ? 22.444 51.984 116.956 1.00 45.97 36 VAL G CA 1
ATOM 5923 C C . VAL E 1 57 ? 22.957 53.056 116.012 1.00 54.08 36 VAL G C 1
ATOM 5924 O O . VAL E 1 57 ? 23.047 54.224 116.395 1.00 51.45 36 VAL G O 1
ATOM 5928 N N . LEU E 1 58 ? 23.304 52.663 114.788 1.00 50.15 37 LEU G N 1
ATOM 5929 C CA . LEU E 1 58 ? 23.847 53.590 113.787 1.00 41.16 37 LEU G CA 1
ATOM 5930 C C . LEU E 1 58 ? 22.802 53.940 112.758 1.00 50.01 37 LEU G C 1
ATOM 5931 O O . LEU E 1 58 ? 22.393 53.080 111.993 1.00 49.62 37 LEU G O 1
ATOM 5936 N N . ALA E 1 59 ? 22.342 55.190 112.746 1.00 47.94 38 ALA G N 1
ATOM 5937 C CA . ALA E 1 59 ? 21.313 55.593 111.781 1.00 52.15 38 ALA G CA 1
ATOM 5938 C C . ALA E 1 59 ? 21.847 56.633 110.801 1.00 52.46 38 ALA G C 1
ATOM 5939 O O . ALA E 1 59 ? 22.578 57.526 111.193 1.00 52.02 38 ALA G O 1
ATOM 5941 N N . PHE E 1 60 ? 21.504 56.465 109.531 1.00 50.61 39 PHE G N 1
ATOM 5942 C CA . PHE E 1 60 ? 21.897 57.371 108.473 1.00 45.90 39 PHE G CA 1
ATOM 5943 C C . PHE E 1 60 ? 20.718 58.206 108.122 1.00 53.18 39 PHE G C 1
ATOM 5944 O O . PHE E 1 60 ? 19.601 57.703 108.125 1.00 54.43 39 PHE G O 1
ATOM 5952 N N . VAL E 1 61 ? 20.990 59.472 107.814 1.00 50.35 40 VAL G N 1
ATOM 5953 C CA . VAL E 1 61 ? 20.013 60.399 107.230 1.00 62.57 40 VAL G CA 1
ATOM 5954 C C . VAL E 1 61 ? 20.580 60.951 105.913 1.00 57.16 40 VAL G C 1
ATOM 5955 O O . VAL E 1 61 ? 21.775 61.080 105.757 1.00 55.35 40 VAL G O 1
ATOM 5959 N N . PRO E 1 62 ? 19.728 61.250 104.947 1.00 56.78 41 PRO G N 1
ATOM 5960 C CA . PRO E 1 62 ? 20.227 61.769 103.668 1.00 59.23 41 PRO G CA 1
ATOM 5961 C C . PRO E 1 62 ? 20.848 63.186 103.727 1.00 65.38 41 PRO G C 1
ATOM 5962 O O . PRO E 1 62 ? 21.977 63.334 103.239 1.00 67.34 41 PRO G O 1
ATOM 5966 N N . LEU E 1 63 ? 20.156 64.188 104.281 1.00 65.32 42 LEU G N 1
ATOM 5967 C CA . LEU E 1 63 ? 20.604 65.604 104.142 1.00 64.71 42 LEU G CA 1
ATOM 5968 C C . LEU E 1 63 ? 20.374 66.472 105.343 1.00 54.97 42 LEU G C 1
ATOM 5969 O O . LEU E 1 63 ? 19.255 66.528 105.826 1.00 64.76 42 LEU G O 1
ATOM 5974 N N . ALA E 1 64 ? 21.401 67.177 105.808 1.00 54.51 43 ALA G N 1
ATOM 5975 C CA . ALA E 1 64 ? 21.202 68.333 106.699 1.00 52.84 43 ALA G CA 1
ATOM 5976 C C . ALA E 1 64 ? 20.276 69.375 106.052 1.00 59.88 43 ALA G C 1
ATOM 5977 O O . ALA E 1 64 ? 20.171 69.416 104.832 1.00 55.56 43 ALA G O 1
ATOM 5979 N N . PHE E 1 65 ? 19.635 70.226 106.867 1.00 60.49 44 PHE G N 1
ATOM 5980 C CA . PHE E 1 65 ? 18.657 71.216 106.381 1.00 62.27 44 PHE G CA 1
ATOM 5981 C C . PHE E 1 65 ? 17.579 70.596 105.471 1.00 69.24 44 PHE G C 1
ATOM 5982 O O . PHE E 1 65 ? 17.056 71.238 104.575 1.00 69.28 44 PHE G O 1
ATOM 5990 N N . SER E 1 66 ? 17.239 69.344 105.750 1.00 75.28 45 SER G N 1
ATOM 5991 C CA . SER E 1 66 ? 16.185 68.622 105.044 1.00 82.09 45 SER G CA 1
ATOM 5992 C C . SER E 1 66 ? 14.939 68.615 105.927 1.00 86.29 45 SER G C 1
ATOM 5993 O O . SER E 1 66 ? 14.859 69.392 106.874 1.00 88.81 45 SER G O 1
ATOM 5996 N N . PHE E 1 67 ? 13.993 67.719 105.645 1.00 96.97 46 PHE G N 1
ATOM 5997 C CA . PHE E 1 67 ? 12.638 67.794 106.214 1.00 90.13 46 PHE G CA 1
ATOM 5998 C C . PHE E 1 67 ? 12.216 66.588 107.065 1.00 84.17 46 PHE G C 1
ATOM 5999 O O . PHE E 1 67 ? 11.705 66.758 108.182 1.00 80.67 46 PHE G O 1
ATOM 6007 N N . VAL E 1 68 ? 12.427 65.375 106.558 1.00 87.69 47 VAL G N 1
ATOM 6008 C CA . VAL E 1 68 ? 12.085 64.159 107.329 1.00 92.19 47 VAL G CA 1
ATOM 6009 C C . VAL E 1 68 ? 13.158 63.850 108.399 1.00 84.81 47 VAL G C 1
ATOM 6010 O O . VAL E 1 68 ? 12.834 63.519 109.549 1.00 75.61 47 VAL G O 1
ATOM 6014 N N . SER E 1 69 ? 14.427 63.975 108.014 1.00 89.19 48 SER G N 1
ATOM 6015 C CA . SER E 1 69 ? 15.545 63.622 108.880 1.00 80.96 48 SER G CA 1
ATOM 6016 C C . SER E 1 69 ? 15.511 64.313 110.262 1.00 81.17 48 SER G C 1
ATOM 6017 O O . SER E 1 69 ? 15.789 63.641 111.266 1.00 76.24 48 SER G O 1
ATOM 6020 N N . PRO E 1 70 ? 15.177 65.637 110.325 1.00 77.90 49 PRO G N 1
ATOM 6021 C CA . PRO E 1 70 ? 15.175 66.353 111.613 1.00 76.94 49 PRO G CA 1
ATOM 6022 C C . PRO E 1 70 ? 14.328 65.691 112.681 1.00 69.80 49 PRO G C 1
ATOM 6023 O O . PRO E 1 70 ? 14.712 65.554 113.843 1.00 64.58 49 PRO G O 1
ATOM 6027 N N . THR E 1 71 ? 13.137 65.310 112.279 1.00 70.29 50 THR G N 1
ATOM 6028 C CA . THR E 1 71 ? 12.164 64.772 113.212 1.00 80.06 50 THR G CA 1
ATOM 6029 C C . THR E 1 71 ? 12.557 63.381 113.701 1.00 70.04 50 THR G C 1
ATOM 6030 O O . THR E 1 71 ? 12.305 63.020 114.842 1.00 67.21 50 THR G O 1
ATOM 6034 N N . GLU E 1 72 ? 13.177 62.622 112.808 1.00 70.62 51 GLU G N 1
ATOM 6035 C CA . GLU E 1 72 ? 13.816 61.346 113.145 1.00 74.78 51 GLU G CA 1
ATOM 6036 C C . GLU E 1 72 ? 14.888 61.519 114.215 1.00 66.25 51 GLU G C 1
ATOM 6037 O O . GLU E 1 72 ? 14.849 60.875 115.251 1.00 61.43 51 GLU G O 1
ATOM 6043 N N . ILE E 1 73 ? 15.839 62.409 113.986 1.00 63.64 52 ILE G N 1
ATOM 6044 C CA . ILE E 1 73 ? 16.900 62.561 114.962 1.00 63.43 52 ILE G CA 1
ATOM 6045 C C . ILE E 1 73 ? 16.324 63.000 116.291 1.00 69.23 52 ILE G C 1
ATOM 6046 O O . ILE E 1 73 ? 16.856 62.658 117.345 1.00 67.57 52 ILE G O 1
ATOM 6051 N N . VAL E 1 74 ? 15.246 63.773 116.238 1.00 60.93 53 VAL G N 1
ATOM 6052 C CA . VAL E 1 74 ? 14.703 64.358 117.439 1.00 67.35 53 VAL G CA 1
ATOM 6053 C C . VAL E 1 74 ? 14.049 63.271 118.266 1.00 69.53 53 VAL G C 1
ATOM 6054 O O . VAL E 1 74 ? 14.336 63.124 119.463 1.00 70.89 53 VAL G O 1
ATOM 6058 N N . ALA E 1 75 ? 13.166 62.506 117.635 1.00 66.79 54 ALA G N 1
ATOM 6059 C CA . ALA E 1 75 ? 12.559 61.387 118.336 1.00 70.18 54 ALA G CA 1
ATOM 6060 C C . ALA E 1 75 ? 13.647 60.569 118.999 1.00 65.18 54 ALA G C 1
ATOM 6061 O O . ALA E 1 75 ? 13.522 60.242 120.183 1.00 56.82 54 ALA G O 1
ATOM 6063 N N . PHE E 1 76 ? 14.746 60.300 118.280 1.00 64.38 55 PHE G N 1
ATOM 6064 C CA . PHE E 1 76 ? 15.831 59.471 118.830 1.00 63.01 55 PHE G CA 1
ATOM 6065 C C . PHE E 1 76 ? 16.631 60.175 119.924 1.00 67.18 55 PHE G C 1
ATOM 6066 O O . PHE E 1 76 ? 17.092 59.530 120.866 1.00 67.65 55 PHE G O 1
ATOM 6074 N N . SER E 1 77 ? 16.849 61.482 119.799 1.00 75.09 56 SER G N 1
ATOM 6075 C CA . SER E 1 77 ? 17.531 62.228 120.873 1.00 72.75 56 SER G CA 1
ATOM 6076 C C . SER E 1 77 ? 16.651 62.272 122.137 1.00 71.07 56 SER G C 1
ATOM 6077 O O . SER E 1 77 ? 17.123 62.050 123.246 1.00 59.43 56 SER G O 1
ATOM 6080 N N . ASP E 1 78 ? 15.363 62.530 121.963 1.00 79.11 57 ASP G N 1
ATOM 6081 C CA . ASP E 1 78 ? 14.437 62.549 123.099 1.00 88.86 57 ASP G CA 1
ATOM 6082 C C . ASP E 1 78 ? 14.485 61.240 123.871 1.00 82.74 57 ASP G C 1
ATOM 6083 O O . ASP E 1 78 ? 14.671 61.221 125.091 1.00 79.47 57 ASP G O 1
ATOM 6088 N N . ALA E 1 79 ? 14.344 60.141 123.140 1.00 78.32 58 ALA G N 1
ATOM 6089 C CA . ALA E 1 79 ? 14.373 58.833 123.762 1.00 81.85 58 ALA G CA 1
ATOM 6090 C C . ALA E 1 79 ? 15.780 58.367 124.115 1.00 73.70 58 ALA G C 1
ATOM 6091 O O . ALA E 1 79 ? 15.978 57.188 124.351 1.00 71.68 58 ALA G O 1
ATOM 6093 N N . ALA E 1 80 ? 16.765 59.248 124.170 1.00 69.51 59 ALA G N 1
ATOM 6094 C CA . ALA E 1 80 ? 18.132 58.747 124.404 1.00 70.52 59 ALA G CA 1
ATOM 6095 C C . ALA E 1 80 ? 18.320 58.179 125.828 1.00 70.90 59 ALA G C 1
ATOM 6096 O O . ALA E 1 80 ? 19.277 57.451 126.112 1.00 72.38 59 ALA G O 1
ATOM 6098 N N . LYS E 1 81 ? 17.408 58.530 126.722 1.00 69.82 60 LYS G N 1
ATOM 6099 C CA . LYS E 1 81 ? 17.377 57.959 128.060 1.00 77.22 60 LYS G CA 1
ATOM 6100 C C . LYS E 1 81 ? 17.067 56.440 127.989 1.00 76.38 60 LYS G C 1
ATOM 6101 O O . LYS E 1 81 ? 17.855 55.596 128.424 1.00 74.13 60 LYS G O 1
ATOM 6107 N N . LYS E 1 82 ? 15.908 56.119 127.416 1.00 71.09 61 LYS G N 1
ATOM 6108 C CA . LYS E 1 82 ? 15.472 54.753 127.238 1.00 64.94 61 LYS G CA 1
ATOM 6109 C C . LYS E 1 82 ? 16.618 53.918 126.649 1.00 71.98 61 LYS G C 1
ATOM 6110 O O . LYS E 1 82 ? 16.814 52.762 127.032 1.00 73.70 61 LYS G O 1
ATOM 6116 N N . PHE E 1 83 ? 17.397 54.505 125.740 1.00 71.47 62 PHE G N 1
ATOM 6117 C CA . PHE E 1 83 ? 18.452 53.742 125.088 1.00 71.04 62 PHE G CA 1
ATOM 6118 C C . PHE E 1 83 ? 19.583 53.458 126.029 1.00 73.91 62 PHE G C 1
ATOM 6119 O O . PHE E 1 83 ? 20.042 52.321 126.103 1.00 77.09 62 PHE G O 1
ATOM 6127 N N . GLU E 1 84 ? 20.051 54.462 126.747 1.00 70.04 63 GLU G N 1
ATOM 6128 C CA . GLU E 1 84 ? 21.213 54.228 127.578 1.00 76.96 63 GLU G CA 1
ATOM 6129 C C . GLU E 1 84 ? 20.844 53.265 128.693 1.00 74.97 63 GLU G C 1
ATOM 6130 O O . GLU E 1 84 ? 21.704 52.608 129.250 1.00 69.01 63 GLU G O 1
ATOM 6136 N N . ASP E 1 85 ? 19.559 53.188 129.018 1.00 78.46 64 ASP G N 1
ATOM 6137 C CA . ASP E 1 85 ? 19.096 52.212 130.003 1.00 85.54 64 ASP G CA 1
ATOM 6138 C C . ASP E 1 85 ? 19.138 50.800 129.466 1.00 87.52 64 ASP G C 1
ATOM 6139 O O . ASP E 1 85 ? 18.814 49.852 130.181 1.00 88.91 64 ASP G O 1
ATOM 6144 N N . GLN E 1 86 ? 19.507 50.667 128.197 1.00 86.79 65 GLN G N 1
ATOM 6145 C CA . GLN E 1 86 ? 19.671 49.368 127.569 1.00 82.85 65 GLN G CA 1
ATOM 6146 C C . GLN E 1 86 ? 21.112 49.143 127.185 1.00 72.67 65 GLN G C 1
ATOM 6147 O O . GLN E 1 86 ? 21.374 48.351 126.302 1.00 72.38 65 GLN G O 1
ATOM 6153 N N . GLY E 1 87 ? 22.044 49.845 127.828 1.00 72.70 66 GLY G N 1
ATOM 6154 C CA . GLY E 1 87 ? 23.445 49.758 127.453 1.00 76.79 66 GLY G CA 1
ATOM 6155 C C . GLY E 1 87 ? 23.713 50.019 125.967 1.00 75.35 66 GLY G C 1
ATOM 6156 O O . GLY E 1 87 ? 24.584 49.361 125.368 1.00 70.46 66 GLY G O 1
ATOM 6157 N N . ALA E 1 88 ? 22.973 50.971 125.377 1.00 70.83 67 ALA G N 1
ATOM 6158 C CA . ALA E 1 88 ? 23.064 51.279 123.942 1.00 59.52 67 ALA G CA 1
ATOM 6159 C C . ALA E 1 88 ? 23.372 52.752 123.617 1.00 64.18 67 ALA G C 1
ATOM 6160 O O . ALA E 1 88 ? 22.764 53.659 124.192 1.00 62.05 67 ALA G O 1
ATOM 6162 N N . GLN E 1 89 ? 24.285 52.954 122.667 1.00 56.79 68 GLN G N 1
ATOM 6163 C CA . GLN E 1 89 ? 24.623 54.266 122.107 1.00 61.17 68 GLN G CA 1
ATOM 6164 C C . GLN E 1 89 ? 23.969 54.513 120.726 1.00 63.78 68 GLN G C 1
ATOM 6165 O O . GLN E 1 89 ? 24.124 53.704 119.794 1.00 63.11 68 GLN G O 1
ATOM 6171 N N . VAL E 1 90 ? 23.216 55.610 120.615 1.00 56.15 69 VAL G N 1
ATOM 6172 C CA . VAL E 1 90 ? 22.671 56.054 119.338 1.00 53.46 69 VAL G CA 1
ATOM 6173 C C . VAL E 1 90 ? 23.697 56.963 118.652 1.00 59.95 69 VAL G C 1
ATOM 6174 O O . VAL E 1 90 ? 24.358 57.769 119.314 1.00 57.36 69 VAL G O 1
ATOM 6178 N N . LEU E 1 91 ? 23.837 56.805 117.336 1.00 53.44 70 LEU G N 1
ATOM 6179 C CA . LEU E 1 91 ? 24.696 57.642 116.520 1.00 52.90 70 LEU G CA 1
ATOM 6180 C C . LEU E 1 91 ? 24.005 57.918 115.195 1.00 53.91 70 LEU G C 1
ATOM 6181 O O . LEU E 1 91 ? 23.454 57.000 114.591 1.00 54.67 70 LEU G O 1
ATOM 6186 N N . PHE E 1 92 ? 24.041 59.170 114.732 1.00 53.48 71 PHE G N 1
ATOM 6187 C CA . PHE E 1 92 ? 23.587 59.469 113.378 1.00 51.27 71 PHE G CA 1
ATOM 6188 C C . PHE E 1 92 ? 24.776 59.886 112.500 1.00 43.79 71 PHE G C 1
ATOM 6189 O O . PHE E 1 92 ? 25.873 60.203 112.986 1.00 48.45 71 PHE G O 1
ATOM 6197 N N . ALA E 1 93 ? 24.531 59.829 111.196 1.00 47.18 72 ALA G N 1
ATOM 6198 C CA . ALA E 1 93 ? 25.532 60.068 110.171 1.00 53.39 72 ALA G CA 1
ATOM 6199 C C . ALA E 1 93 ? 24.860 60.586 108.913 1.00 50.93 72 ALA G C 1
ATOM 6200 O O . ALA E 1 93 ? 23.749 60.167 108.602 1.00 50.08 72 ALA G O 1
ATOM 6202 N N . SER E 1 94 ? 25.533 61.503 108.215 1.00 48.48 73 SER G N 1
ATOM 6203 C CA . SER E 1 94 ? 25.160 61.852 106.844 1.00 49.47 73 SER G CA 1
ATOM 6204 C C . SER E 1 94 ? 26.407 62.238 106.096 1.00 48.89 73 SER G C 1
ATOM 6205 O O . SER E 1 94 ? 27.500 62.281 106.667 1.00 45.16 73 SER G O 1
ATOM 6208 N N . THR E 1 95 ? 26.236 62.520 104.809 1.00 50.38 74 THR G N 1
ATOM 6209 C CA . THR E 1 95 ? 27.373 62.805 103.957 1.00 48.46 74 THR G CA 1
ATOM 6210 C C . THR E 1 95 ? 27.702 64.288 103.996 1.00 48.83 74 THR G C 1
ATOM 6211 O O . THR E 1 95 ? 28.542 64.738 103.246 1.00 49.09 74 THR G O 1
ATOM 6215 N N . ASP E 1 96 ? 27.074 65.018 104.910 1.00 49.13 75 ASP G N 1
ATOM 6216 C CA . ASP E 1 96 ? 27.316 66.442 105.075 1.00 48.81 75 ASP G CA 1
ATOM 6217 C C . ASP E 1 96 ? 28.599 66.605 105.824 1.00 50.45 75 ASP G C 1
ATOM 6218 O O . ASP E 1 96 ? 29.041 65.673 106.469 1.00 51.95 75 ASP G O 1
ATOM 6223 N N . SER E 1 97 ? 29.228 67.763 105.713 1.00 45.72 76 SER G N 1
ATOM 6224 C CA . SER E 1 97 ? 30.457 68.018 106.443 1.00 42.88 76 SER G CA 1
ATOM 6225 C C . SER E 1 97 ? 30.141 68.357 107.889 1.00 48.63 76 SER G C 1
ATOM 6226 O O . SER E 1 97 ? 28.994 68.606 108.236 1.00 50.47 76 SER G O 1
ATOM 6229 N N . GLU E 1 98 ? 31.172 68.433 108.721 1.00 47.86 77 GLU G N 1
ATOM 6230 C CA . GLU E 1 98 ? 30.979 68.728 110.131 1.00 48.78 77 GLU G CA 1
ATOM 6231 C C . GLU E 1 98 ? 30.521 70.180 110.348 1.00 57.74 77 GLU G C 1
ATOM 6232 O O . GLU E 1 98 ? 29.747 70.488 111.269 1.00 53.85 77 GLU G O 1
ATOM 6238 N N . TYR E 1 99 ? 30.979 71.071 109.483 1.00 56.89 78 TYR G N 1
ATOM 6239 C CA . TYR E 1 99 ? 30.506 72.454 109.503 1.00 52.76 78 TYR G CA 1
ATOM 6240 C C . TYR E 1 99 ? 29.008 72.551 109.175 1.00 48.82 78 TYR G C 1
ATOM 6241 O O . TYR E 1 99 ? 28.251 73.192 109.896 1.00 51.47 78 TYR G O 1
ATOM 6250 N N . SER E 1 100 ? 28.541 71.884 108.141 1.00 48.82 79 SER G N 1
ATOM 6251 C CA . SER E 1 100 ? 27.092 71.857 107.907 1.00 49.81 79 SER G CA 1
ATOM 6252 C C . SER E 1 100 ? 26.305 71.254 109.080 1.00 54.13 79 SER G C 1
ATOM 6253 O O . SER E 1 100 ? 25.227 71.726 109.439 1.00 51.65 79 SER G O 1
ATOM 6256 N N . LEU E 1 101 ? 26.841 70.197 109.674 1.00 54.83 80 LEU G N 1
ATOM 6257 C CA . LEU E 1 101 ? 26.110 69.494 110.727 1.00 58.34 80 LEU G CA 1
ATOM 6258 C C . LEU E 1 101 ? 26.027 70.410 111.960 1.00 51.84 80 LEU G C 1
ATOM 6259 O O . LEU E 1 101 ? 24.981 70.533 112.584 1.00 56.23 80 LEU G O 1
ATOM 6264 N N . LEU E 1 102 ? 27.128 71.059 112.301 1.00 46.47 81 LEU G N 1
ATOM 6265 C CA . LEU E 1 102 ? 27.110 72.048 113.384 1.00 59.21 81 LEU G CA 1
ATOM 6266 C C . LEU E 1 102 ? 26.166 73.235 113.131 1.00 59.38 81 LEU G C 1
ATOM 6267 O O . LEU E 1 102 ? 25.336 73.622 113.969 1.00 58.56 81 LEU G O 1
ATOM 6272 N N . ALA E 1 103 ? 26.325 73.858 111.982 1.00 56.98 82 ALA G N 1
ATOM 6273 C CA . ALA E 1 103 ? 25.389 74.895 111.609 1.00 52.16 82 ALA G CA 1
ATOM 6274 C C . ALA E 1 103 ? 23.941 74.408 111.804 1.00 55.65 82 ALA G C 1
ATOM 6275 O O . ALA E 1 103 ? 23.126 75.088 112.403 1.00 59.44 82 ALA G O 1
ATOM 6277 N N . TRP E 1 104 ? 23.649 73.201 111.344 1.00 57.78 83 TRP G N 1
ATOM 6278 C CA . TRP E 1 104 ? 22.298 72.629 111.392 1.00 53.68 83 TRP G CA 1
ATOM 6279 C C . TRP E 1 104 ? 21.777 72.516 112.807 1.00 56.87 83 TRP G C 1
ATOM 6280 O O . TRP E 1 104 ? 20.592 72.714 113.088 1.00 56.11 83 TRP G O 1
ATOM 6291 N N . THR E 1 105 ? 22.681 72.183 113.706 1.00 56.80 84 THR G N 1
ATOM 6292 C CA . THR E 1 105 ? 22.302 72.018 115.077 1.00 62.99 84 THR G CA 1
ATOM 6293 C C . THR E 1 105 ? 22.233 73.396 115.767 1.00 66.29 84 THR G C 1
ATOM 6294 O O . THR E 1 105 ? 21.421 73.583 116.681 1.00 60.50 84 THR G O 1
ATOM 6298 N N . ASN E 1 106 ? 23.043 74.359 115.309 1.00 67.19 85 ASN G N 1
ATOM 6299 C CA . ASN E 1 106 ? 22.994 75.733 115.849 1.00 66.23 85 ASN G CA 1
ATOM 6300 C C . ASN E 1 106 ? 21.688 76.435 115.500 1.00 60.76 85 ASN G C 1
ATOM 6301 O O . ASN E 1 106 ? 21.213 77.269 116.248 1.00 66.96 85 ASN G O 1
ATOM 6306 N N . LEU E 1 107 ? 21.127 76.082 114.350 1.00 58.41 86 LEU G N 1
ATOM 6307 C CA . LEU E 1 107 ? 19.845 76.573 113.879 1.00 61.00 86 LEU G CA 1
ATOM 6308 C C . LEU E 1 107 ? 18.634 75.895 114.570 1.00 72.68 86 LEU G C 1
ATOM 6309 O O . LEU E 1 107 ? 18.357 74.716 114.311 1.00 69.34 86 LEU G O 1
ATOM 6314 N N . PRO E 1 108 ? 17.885 76.631 115.417 1.00 71.22 87 PRO G N 1
ATOM 6315 C CA . PRO E 1 108 ? 16.732 76.037 116.117 1.00 67.21 87 PRO G CA 1
ATOM 6316 C C . PRO E 1 108 ? 15.679 75.414 115.196 1.00 77.13 87 PRO G C 1
ATOM 6317 O O . PRO E 1 108 ? 15.638 75.774 114.017 1.00 77.82 87 PRO G O 1
ATOM 6321 N N . ARG E 1 109 ? 14.852 74.496 115.713 1.00 73.70 88 ARG G N 1
ATOM 6322 C CA . ARG E 1 109 ? 13.822 73.855 114.883 1.00 76.08 88 ARG G CA 1
ATOM 6323 C C . ARG E 1 109 ? 12.786 74.868 114.411 1.00 80.96 88 ARG G C 1
ATOM 6324 O O . ARG E 1 109 ? 12.375 74.874 113.246 1.00 82.52 88 ARG G O 1
ATOM 6332 N N . LYS E 1 110 ? 12.348 75.724 115.323 1.00 80.92 89 LYS G N 1
ATOM 6333 C CA . LYS E 1 110 ? 11.319 76.701 114.989 1.00 90.28 89 LYS G CA 1
ATOM 6334 C C . LYS E 1 110 ? 11.737 77.507 113.758 1.00 89.03 89 LYS G C 1
ATOM 6335 O O . LYS E 1 110 ? 10.897 77.982 112.987 1.00 82.49 89 LYS G O 1
ATOM 6341 N N . ASP E 1 111 ? 13.049 77.635 113.583 1.00 87.63 90 ASP G N 1
ATOM 6342 C CA . ASP E 1 111 ? 13.618 78.362 112.462 1.00 83.82 90 ASP G CA 1
ATOM 6343 C C . ASP E 1 111 ? 13.937 77.431 111.283 1.00 81.93 90 ASP G C 1
ATOM 6344 O O . ASP E 1 111 ? 14.604 77.832 110.330 1.00 81.40 90 ASP G O 1
ATOM 6349 N N . GLY E 1 112 ? 13.445 76.194 111.340 1.00 81.73 91 GLY G N 1
ATOM 6350 C CA . GLY E 1 112 ? 13.653 75.236 110.261 1.00 85.33 91 GLY G CA 1
ATOM 6351 C C . GLY E 1 112 ? 14.951 74.441 110.360 1.00 84.40 91 GLY G C 1
ATOM 6352 O O . GLY E 1 112 ? 15.511 74.020 109.351 1.00 83.83 91 GLY G O 1
ATOM 6353 N N . GLY E 1 113 ? 15.437 74.229 111.576 1.00 76.05 92 GLY G N 1
ATOM 6354 C CA . GLY E 1 113 ? 16.677 73.509 111.759 1.00 72.32 92 GLY G CA 1
ATOM 6355 C C . GLY E 1 113 ? 16.494 72.222 112.527 1.00 68.93 92 GLY G C 1
ATOM 6356 O O . GLY E 1 113 ? 15.465 71.562 112.426 1.00 76.88 92 GLY G O 1
ATOM 6357 N N . LEU E 1 114 ? 17.500 71.884 113.321 1.00 65.13 93 LEU G N 1
ATOM 6358 C CA . LEU E 1 114 ? 17.483 70.672 114.112 1.00 67.35 93 LEU G CA 1
ATOM 6359 C C . LEU E 1 114 ? 17.478 70.974 115.595 1.00 74.47 93 LEU G C 1
ATOM 6360 O O . LEU E 1 114 ? 16.830 70.269 116.389 1.00 69.38 93 LEU G O 1
ATOM 6365 N N . GLY E 1 115 ? 18.222 72.017 115.958 1.00 68.02 94 GLY G N 1
ATOM 6366 C CA . GLY E 1 115 ? 18.379 72.413 117.342 1.00 66.48 94 GLY G CA 1
ATOM 6367 C C . GLY E 1 115 ? 19.365 71.486 117.994 1.00 68.95 94 GLY G C 1
ATOM 6368 O O . GLY E 1 115 ? 19.783 70.525 117.388 1.00 68.13 94 GLY G O 1
ATOM 6369 N N . PRO E 1 116 ? 19.738 71.758 119.236 1.00 67.98 95 PRO G N 1
ATOM 6370 C CA . PRO E 1 116 ? 20.725 70.881 119.867 1.00 73.44 95 PRO G CA 1
ATOM 6371 C C . PRO E 1 116 ? 20.171 69.470 120.111 1.00 72.80 95 PRO G C 1
ATOM 6372 O O . PRO E 1 116 ? 18.947 69.337 120.256 1.00 65.29 95 PRO G O 1
ATOM 6376 N N . VAL E 1 117 ? 21.048 68.462 120.142 1.00 64.20 96 VAL G N 1
ATOM 6377 C CA . VAL E 1 117 ? 20.633 67.067 120.305 1.00 70.51 96 VAL G CA 1
ATOM 6378 C C . VAL E 1 117 ? 21.641 66.340 121.188 1.00 69.96 96 VAL G C 1
ATOM 6379 O O . VAL E 1 117 ? 22.768 66.806 121.377 1.00 65.09 96 VAL G O 1
ATOM 6383 N N . LYS E 1 118 ? 21.236 65.179 121.709 1.00 72.65 97 LYS G N 1
ATOM 6384 C CA . LYS E 1 118 ? 22.049 64.467 122.697 1.00 75.54 97 LYS G CA 1
ATOM 6385 C C . LYS E 1 118 ? 22.795 63.266 122.107 1.00 70.70 97 LYS G C 1
ATOM 6386 O O . LYS E 1 118 ? 23.454 62.522 122.835 1.00 76.03 97 LYS G O 1
ATOM 6392 N N . VAL E 1 119 ? 22.724 63.103 120.787 1.00 69.10 98 VAL G N 1
ATOM 6393 C CA . VAL E 1 119 ? 23.389 61.998 120.108 1.00 65.93 98 VAL G CA 1
ATOM 6394 C C . VAL E 1 119 ? 24.373 62.569 119.102 1.00 60.69 98 VAL G C 1
ATOM 6395 O O . VAL E 1 119 ? 24.072 63.556 118.454 1.00 59.26 98 VAL G O 1
ATOM 6399 N N . PRO E 1 120 ? 25.546 61.950 118.959 1.00 57.83 99 PRO G N 1
ATOM 6400 C CA . PRO E 1 120 ? 26.527 62.456 118.002 1.00 59.91 99 PRO G CA 1
ATOM 6401 C C . PRO E 1 120 ? 26.039 62.451 116.583 1.00 56.30 99 PRO G C 1
ATOM 6402 O O . PRO E 1 120 ? 25.247 61.589 116.204 1.00 52.00 99 PRO G O 1
ATOM 6406 N N . LEU E 1 121 ? 26.530 63.424 115.823 1.00 59.57 100 LEU G N 1
ATOM 6407 C CA . LEU E 1 121 ? 26.265 63.556 114.396 1.00 59.00 100 LEU G CA 1
ATOM 6408 C C . LEU E 1 121 ? 27.566 63.396 113.610 1.00 58.76 100 LEU G C 1
ATOM 6409 O O . LEU E 1 121 ? 28.432 64.257 113.694 1.00 56.43 100 LEU G O 1
ATOM 6414 N N . LEU E 1 122 ? 27.695 62.315 112.839 1.00 53.87 101 LEU G N 1
ATOM 6415 C CA . LEU E 1 122 ? 28.936 62.025 112.124 1.00 51.28 101 LEU G CA 1
ATOM 6416 C C . LEU E 1 122 ? 28.976 62.557 110.716 1.00 48.01 101 LEU G C 1
ATOM 6417 O O . LEU E 1 122 ? 27.995 62.417 109.984 1.00 50.75 101 LEU G O 1
ATOM 6422 N N . ALA E 1 123 ? 30.146 63.067 110.319 1.00 46.22 102 ALA G N 1
ATOM 6423 C CA . ALA E 1 123 ? 30.343 63.639 108.998 1.00 49.97 102 ALA G CA 1
ATOM 6424 C C . ALA E 1 123 ? 31.020 62.670 108.080 1.00 47.36 102 ALA G C 1
ATOM 6425 O O . ALA E 1 123 ? 32.194 62.411 108.208 1.00 58.32 102 ALA G O 1
ATOM 6427 N N . ASP E 1 124 ? 30.264 62.157 107.133 1.00 46.65 103 ASP G N 1
ATOM 6428 C CA . ASP E 1 124 ? 30.782 61.207 106.171 1.00 50.55 103 ASP G CA 1
ATOM 6429 C C . ASP E 1 124 ? 31.006 61.898 104.837 1.00 48.72 103 ASP G C 1
ATOM 6430 O O . ASP E 1 124 ? 30.510 61.460 103.802 1.00 45.53 103 ASP G O 1
ATOM 6435 N N . LYS E 1 125 ? 31.786 62.968 104.848 1.00 50.17 104 LYS G N 1
ATOM 6436 C CA . LYS E 1 125 ? 31.913 63.772 103.633 1.00 49.80 104 LYS G CA 1
ATOM 6437 C C . LYS E 1 125 ? 32.675 63.019 102.551 1.00 47.24 104 LYS G C 1
ATOM 6438 O O . LYS E 1 125 ? 32.372 63.176 101.369 1.00 48.56 104 LYS G O 1
ATOM 6444 N N . ASN E 1 126 ? 33.588 62.120 102.910 1.00 49.13 105 ASN G N 1
ATOM 6445 C CA . ASN E 1 126 ? 34.249 61.366 101.841 1.00 44.85 105 ASN G CA 1
ATOM 6446 C C . ASN E 1 126 ? 33.456 60.114 101.436 1.00 44.94 105 ASN G C 1
ATOM 6447 O O . ASN E 1 126 ? 33.932 59.333 100.641 1.00 45.33 105 ASN G O 1
ATOM 6452 N N . HIS E 1 127 ? 32.247 59.946 101.991 1.00 43.04 106 HIS G N 1
ATOM 6453 C CA . HIS E 1 127 ? 31.348 58.850 101.631 1.00 46.41 106 HIS G CA 1
ATOM 6454 C C . HIS E 1 127 ? 31.745 57.426 102.045 1.00 45.79 106 HIS G C 1
ATOM 6455 O O . HIS E 1 127 ? 30.943 56.511 101.852 1.00 46.41 106 HIS G O 1
ATOM 6462 N N . SER E 1 128 ? 32.935 57.200 102.597 1.00 42.13 107 SER G N 1
ATOM 6463 C CA . SER E 1 128 ? 33.335 55.812 102.904 1.00 44.25 107 SER G CA 1
ATOM 6464 C C . SER E 1 128 ? 32.368 55.078 103.854 1.00 48.18 107 SER G C 1
ATOM 6465 O O . SER E 1 128 ? 32.148 53.871 103.725 1.00 48.74 107 SER G O 1
ATOM 6468 N N . LEU E 1 129 ? 31.751 55.795 104.786 1.00 47.73 108 LEU G N 1
ATOM 6469 C CA . LEU E 1 129 ? 30.866 55.151 105.760 1.00 43.41 108 LEU G CA 1
ATOM 6470 C C . LEU E 1 129 ? 29.592 54.675 105.106 1.00 50.59 108 LEU G C 1
ATOM 6471 O O . LEU E 1 129 ? 29.155 53.548 105.307 1.00 48.56 108 LEU G O 1
ATOM 6476 N N . SER E 1 130 ? 28.984 55.546 104.328 1.00 44.67 109 SER G N 1
ATOM 6477 C CA . SER E 1 130 ? 27.750 55.208 103.671 1.00 48.06 109 SER G CA 1
ATOM 6478 C C . SER E 1 130 ? 27.994 54.095 102.672 1.00 49.04 109 SER G C 1
ATOM 6479 O O . SER E 1 130 ? 27.128 53.266 102.412 1.00 49.98 109 SER G O 1
ATOM 6482 N N . ARG E 1 131 ? 29.173 54.089 102.078 1.00 49.53 110 ARG G N 1
ATOM 6483 C CA . ARG E 1 131 ? 29.453 53.093 101.039 1.00 52.45 110 ARG G CA 1
ATOM 6484 C C . ARG E 1 131 ? 29.638 51.697 101.653 1.00 56.87 110 ARG G C 1
ATOM 6485 O O . ARG E 1 131 ? 29.170 50.672 101.117 1.00 48.07 110 ARG G O 1
ATOM 6493 N N . ASP E 1 132 ? 30.335 51.691 102.781 1.00 50.85 111 ASP G N 1
ATOM 6494 C CA . ASP E 1 132 ? 30.641 50.491 103.518 1.00 52.99 111 ASP G CA 1
ATOM 6495 C C . ASP E 1 132 ? 29.432 49.842 104.133 1.00 53.56 111 ASP G C 1
ATOM 6496 O O . ASP E 1 132 ? 29.422 48.627 104.304 1.00 54.32 111 ASP G O 1
ATOM 6501 N N . TYR E 1 133 ? 28.457 50.651 104.528 1.00 43.49 112 TYR G N 1
ATOM 6502 C CA . TYR E 1 133 ? 27.254 50.154 105.154 1.00 40.54 112 TYR G CA 1
ATOM 6503 C C . TYR E 1 133 ? 26.144 49.926 104.157 1.00 44.81 112 TYR G C 1
ATOM 6504 O O . TYR E 1 133 ? 25.026 49.588 104.540 1.00 46.16 112 TYR G O 1
ATOM 6513 N N . GLY E 1 134 ? 26.456 50.117 102.877 1.00 50.46 113 GLY G N 1
ATOM 6514 C CA . GLY E 1 134 ? 25.544 49.778 101.795 1.00 41.36 113 GLY G CA 1
ATOM 6515 C C . GLY E 1 134 ? 24.350 50.677 101.586 1.00 40.84 113 GLY G C 1
ATOM 6516 O O . GLY E 1 134 ? 23.348 50.251 101.030 1.00 49.05 113 GLY G O 1
ATOM 6517 N N . VAL E 1 135 ? 24.455 51.934 101.981 1.00 45.14 114 VAL G N 1
ATOM 6518 C CA . VAL E 1 135 ? 23.316 52.849 101.906 1.00 48.31 114 VAL G CA 1
ATOM 6519 C C . VAL E 1 135 ? 23.531 54.098 101.052 1.00 48.24 114 VAL G C 1
ATOM 6520 O O . VAL E 1 135 ? 22.631 54.915 100.918 1.00 50.70 114 VAL G O 1
ATOM 6524 N N . LEU E 1 136 ? 24.716 54.250 100.487 1.00 45.15 115 LEU G N 1
ATOM 6525 C CA . LEU E 1 136 ? 25.002 55.324 99.573 1.00 44.89 115 LEU G CA 1
ATOM 6526 C C . LEU E 1 136 ? 24.182 55.264 98.300 1.00 47.75 115 LEU G C 1
ATOM 6527 O O . LEU E 1 136 ? 24.192 54.249 97.632 1.00 48.09 115 LEU G O 1
ATOM 6532 N N . ILE E 1 137 ? 23.480 56.348 97.954 1.00 46.93 116 ILE G N 1
ATOM 6533 C CA . ILE E 1 137 ? 22.925 56.483 96.609 1.00 50.62 116 ILE G CA 1
ATOM 6534 C C . ILE E 1 137 ? 23.981 57.155 95.740 1.00 50.89 116 ILE G C 1
ATOM 6535 O O . ILE E 1 137 ? 24.126 58.377 95.778 1.00 49.25 116 ILE G O 1
ATOM 6540 N N . GLU E 1 138 ? 24.735 56.350 95.003 1.00 50.88 117 GLU G N 1
ATOM 6541 C CA . GLU E 1 138 ? 25.890 56.804 94.232 1.00 56.20 117 GLU G CA 1
ATOM 6542 C C . GLU E 1 138 ? 25.612 58.066 93.433 1.00 56.27 117 GLU G C 1
ATOM 6543 O O . GLU E 1 138 ? 26.330 59.035 93.526 1.00 55.41 117 GLU G O 1
ATOM 6549 N N . LYS E 1 139 ? 24.563 58.041 92.625 1.00 62.16 118 LYS G N 1
ATOM 6550 C CA . LYS E 1 139 ? 24.260 59.165 91.754 1.00 56.84 118 LYS G CA 1
ATOM 6551 C C . LYS E 1 139 ? 23.931 60.429 92.514 1.00 52.13 118 LYS G C 1
ATOM 6552 O O . LYS E 1 139 ? 23.960 61.494 91.938 1.00 47.36 118 LYS G O 1
ATOM 6558 N N . GLU E 1 140 ? 23.612 60.320 93.795 1.00 52.37 119 GLU G N 1
ATOM 6559 C CA . GLU E 1 140 ? 23.137 61.473 94.549 1.00 47.67 119 GLU G CA 1
ATOM 6560 C C . GLU E 1 140 ? 24.123 61.952 95.601 1.00 48.97 119 GLU G C 1
ATOM 6561 O O . GLU E 1 140 ? 23.997 63.060 96.094 1.00 53.11 119 GLU G O 1
ATOM 6567 N N . GLY E 1 141 ? 25.084 61.114 95.974 1.00 48.45 120 GLY G N 1
ATOM 6568 C CA . GLY E 1 141 ? 25.995 61.457 97.063 1.00 42.09 120 GLY G CA 1
ATOM 6569 C C . GLY E 1 141 ? 25.347 61.564 98.441 1.00 50.21 120 GLY G C 1
ATOM 6570 O O . GLY E 1 141 ? 25.865 62.284 99.315 1.00 49.83 120 GLY G O 1
ATOM 6571 N N . ILE E 1 142 ? 24.208 60.888 98.632 1.00 47.65 121 ILE G N 1
ATOM 6572 C CA . ILE E 1 142 ? 23.500 60.865 99.925 1.00 50.41 121 ILE G CA 1
ATOM 6573 C C . ILE E 1 142 ? 23.193 59.442 100.378 1.00 46.99 121 ILE G C 1
ATOM 6574 O O . ILE E 1 142 ? 23.209 58.517 99.578 1.00 43.63 121 ILE G O 1
ATOM 6579 N N . ALA E 1 143 ? 22.895 59.281 101.664 1.00 50.10 122 ALA G N 1
ATOM 6580 C CA . ALA E 1 143 ? 22.614 57.954 102.239 1.00 43.20 122 ALA G CA 1
ATOM 6581 C C . ALA E 1 143 ? 21.136 57.698 102.333 1.00 49.14 122 ALA G C 1
ATOM 6582 O O . ALA E 1 143 ? 20.353 58.599 102.615 1.00 47.55 122 ALA G O 1
ATOM 6584 N N . LEU E 1 144 ? 20.738 56.459 102.108 1.00 45.80 123 LEU G N 1
ATOM 6585 C CA . LEU E 1 144 ? 19.382 56.074 102.432 1.00 41.57 123 LEU G CA 1
ATOM 6586 C C . LEU E 1 144 ? 19.165 56.130 103.936 1.00 44.39 123 LEU G C 1
ATOM 6587 O O . LEU E 1 144 ? 20.117 56.232 104.705 1.00 40.56 123 LEU G O 1
ATOM 6592 N N . ARG E 1 145 ? 17.900 56.043 104.342 1.00 52.19 124 ARG G N 1
ATOM 6593 C CA . ARG E 1 145 ? 17.557 55.948 105.737 1.00 47.57 124 ARG G CA 1
ATOM 6594 C C . ARG E 1 145 ? 17.819 54.523 106.263 1.00 51.74 124 ARG G C 1
ATOM 6595 O O . ARG E 1 145 ? 16.893 53.738 106.486 1.00 49.49 124 ARG G O 1
ATOM 6603 N N . GLY E 1 146 ? 19.087 54.225 106.490 1.00 45.28 125 GLY G N 1
ATOM 6604 C CA . GLY E 1 146 ? 19.494 52.966 107.049 1.00 44.56 125 GLY G CA 1
ATOM 6605 C C . GLY E 1 146 ? 19.726 53.053 108.529 1.00 50.28 125 GLY G C 1
ATOM 6606 O O . GLY E 1 146 ? 20.147 54.087 109.048 1.00 48.95 125 GLY G O 1
ATOM 6607 N N . LEU E 1 147 ? 19.436 51.950 109.209 1.00 47.03 126 LEU G N 1
ATOM 6608 C CA . LEU E 1 147 ? 19.688 51.824 110.630 1.00 45.90 126 LEU G CA 1
ATOM 6609 C C . LEU E 1 147 ? 20.236 50.427 110.954 1.00 45.58 126 LEU G C 1
ATOM 6610 O O . LEU E 1 147 ? 19.679 49.418 110.571 1.00 46.69 126 LEU G O 1
ATOM 6615 N N . PHE E 1 148 ? 21.311 50.393 111.708 1.00 46.16 127 PHE G N 1
ATOM 6616 C CA . PHE E 1 148 ? 22.061 49.189 111.926 1.00 48.59 127 PHE G CA 1
ATOM 6617 C C . PHE E 1 148 ? 22.167 48.974 113.411 1.00 52.32 127 PHE G C 1
ATOM 6618 O O . PHE E 1 148 ? 22.519 49.919 114.112 1.00 48.53 127 PHE G O 1
ATOM 6626 N N . ILE E 1 149 ? 21.875 47.752 113.901 1.00 49.58 128 ILE G N 1
ATOM 6627 C CA . ILE E 1 149 ? 22.148 47.460 115.309 1.00 42.94 128 ILE G CA 1
ATOM 6628 C C . ILE E 1 149 ? 23.345 46.551 115.422 1.00 48.90 128 ILE G C 1
ATOM 6629 O O . ILE E 1 149 ? 23.354 45.463 114.879 1.00 46.52 128 ILE G O 1
ATOM 6634 N N . ILE E 1 150 ? 24.344 47.024 116.161 1.00 44.69 129 ILE G N 1
ATOM 6635 C CA . ILE E 1 150 ? 25.649 46.415 116.247 1.00 48.21 129 ILE G CA 1
ATOM 6636 C C . ILE E 1 150 ? 25.802 45.956 117.684 1.00 56.38 129 ILE G C 1
ATOM 6637 O O . ILE E 1 150 ? 25.660 46.786 118.565 1.00 49.10 129 ILE G O 1
ATOM 6642 N N . ASP E 1 151 ? 26.085 44.682 117.957 1.00 49.39 130 ASP G N 1
ATOM 6643 C CA . ASP E 1 151 ? 26.148 44.251 119.359 1.00 51.92 130 ASP G CA 1
ATOM 6644 C C . ASP E 1 151 ? 27.552 44.546 119.940 1.00 51.92 130 ASP G C 1
ATOM 6645 O O . ASP E 1 151 ? 28.403 45.026 119.230 1.00 49.50 130 ASP G O 1
ATOM 6650 N N . PRO E 1 152 ? 27.777 44.286 121.240 1.00 59.18 131 PRO G N 1
ATOM 6651 C CA . PRO E 1 152 ? 29.019 44.646 121.940 1.00 53.17 131 PRO G CA 1
ATOM 6652 C C . PRO E 1 152 ? 30.252 44.001 121.403 1.00 56.26 131 PRO G C 1
ATOM 6653 O O . PRO E 1 152 ? 31.356 44.343 121.833 1.00 59.31 131 PRO G O 1
ATOM 6657 N N . LYS E 1 153 ? 30.072 43.040 120.505 1.00 59.18 132 LYS G N 1
ATOM 6658 C CA . LYS E 1 153 ? 31.204 42.317 119.952 1.00 58.96 132 LYS G CA 1
ATOM 6659 C C . LYS E 1 153 ? 31.543 42.816 118.565 1.00 59.58 132 LYS G C 1
ATOM 6660 O O . LYS E 1 153 ? 32.592 42.488 118.002 1.00 59.71 132 LYS G O 1
ATOM 6666 N N . GLY E 1 154 ? 30.638 43.621 118.020 1.00 59.09 133 GLY G N 1
ATOM 6667 C CA . GLY E 1 154 ? 30.882 44.320 116.772 1.00 51.66 133 GLY G CA 1
ATOM 6668 C C . GLY E 1 154 ? 30.095 43.695 115.663 1.00 53.21 133 GLY G C 1
ATOM 6669 O O . GLY E 1 154 ? 30.283 44.025 114.504 1.00 52.18 133 GLY G O 1
ATOM 6670 N N . ILE E 1 155 ? 29.179 42.814 116.041 1.00 49.61 134 ILE G N 1
ATOM 6671 C CA . ILE E 1 155 ? 28.429 42.032 115.085 1.00 47.45 134 ILE G CA 1
ATOM 6672 C C . ILE E 1 155 ? 27.141 42.747 114.742 1.00 45.83 134 ILE G C 1
ATOM 6673 O O . ILE E 1 155 ? 26.398 43.169 115.620 1.00 49.09 134 ILE G O 1
ATOM 6678 N N . ILE E 1 156 ? 26.825 42.815 113.466 1.00 46.52 135 ILE G N 1
ATOM 6679 C CA . ILE E 1 156 ? 25.560 43.406 113.067 1.00 44.85 135 ILE G CA 1
ATOM 6680 C C . ILE E 1 156 ? 24.467 42.377 113.308 1.00 52.28 135 ILE G C 1
ATOM 6681 O O . ILE E 1 156 ? 24.532 41.255 112.778 1.00 49.86 135 ILE G O 1
ATOM 6686 N N . ARG E 1 157 ? 23.453 42.761 114.085 1.00 45.79 136 ARG G N 1
ATOM 6687 C CA . ARG E 1 157 ? 22.333 41.875 114.401 1.00 46.15 136 ARG G CA 1
ATOM 6688 C C . ARG E 1 157 ? 21.046 42.283 113.709 1.00 51.46 136 ARG G C 1
ATOM 6689 O O . ARG E 1 157 ? 20.071 41.517 113.716 1.00 46.29 136 ARG G O 1
ATOM 6697 N N . HIS E 1 158 ? 21.020 43.499 113.154 1.00 45.03 137 HIS G N 1
ATOM 6698 C CA . HIS E 1 158 ? 19.830 44.003 112.460 1.00 45.76 137 HIS G CA 1
ATOM 6699 C C . HIS E 1 158 ? 20.146 45.147 111.501 1.00 41.34 137 HIS G C 1
ATOM 6700 O O . HIS E 1 158 ? 20.969 46.003 111.807 1.00 41.38 137 HIS G O 1
ATOM 6707 N N . ILE E 1 159 ? 19.446 45.146 110.370 1.00 45.95 138 ILE G N 1
ATOM 6708 C CA . ILE E 1 159 ? 19.547 46.162 109.334 1.00 43.91 138 ILE G CA 1
ATOM 6709 C C . ILE E 1 159 ? 18.133 46.617 108.937 1.00 51.20 138 ILE G C 1
ATOM 6710 O O . ILE E 1 159 ? 17.307 45.758 108.598 1.00 44.73 138 ILE G O 1
ATOM 6715 N N . THR E 1 160 ? 17.880 47.937 108.961 1.00 41.51 139 THR G N 1
ATOM 6716 C CA . THR E 1 160 ? 16.686 48.546 108.341 1.00 41.83 139 THR G CA 1
ATOM 6717 C C . THR E 1 160 ? 17.141 49.527 107.300 1.00 44.39 139 THR G C 1
ATOM 6718 O O . THR E 1 160 ? 18.047 50.304 107.544 1.00 45.76 139 THR G O 1
ATOM 6722 N N . ILE E 1 161 ? 16.498 49.529 106.151 1.00 43.96 140 ILE G N 1
ATOM 6723 C CA . ILE E 1 161 ? 16.800 50.520 105.155 1.00 45.72 140 ILE G CA 1
ATOM 6724 C C . ILE E 1 161 ? 15.494 50.927 104.583 1.00 49.46 140 ILE G C 1
ATOM 6725 O O . ILE E 1 161 ? 14.822 50.086 103.986 1.00 44.76 140 ILE G O 1
ATOM 6730 N N . ASN E 1 162 ? 15.147 52.207 104.789 1.00 46.50 141 ASN G N 1
ATOM 6731 C CA . ASN E 1 162 ? 13.969 52.821 104.203 1.00 44.12 141 ASN G CA 1
ATOM 6732 C C . ASN E 1 162 ? 14.326 53.658 103.010 1.00 48.15 141 ASN G C 1
ATOM 6733 O O . ASN E 1 162 ? 15.380 54.282 102.977 1.00 47.51 141 ASN G O 1
ATOM 6738 N N . ASP E 1 163 ? 13.414 53.709 102.055 1.00 49.07 142 ASP G N 1
ATOM 6739 C CA . ASP E 1 163 ? 13.496 54.673 100.977 1.00 52.02 142 ASP G CA 1
ATOM 6740 C C . ASP E 1 163 ? 13.263 56.058 101.606 1.00 57.01 142 ASP G C 1
ATOM 6741 O O . ASP E 1 163 ? 12.831 56.148 102.764 1.00 53.16 142 ASP G O 1
ATOM 6746 N N . LEU E 1 164 ? 13.560 57.133 100.874 1.00 55.05 143 LEU G N 1
ATOM 6747 C CA . LEU E 1 164 ? 13.667 58.448 101.526 1.00 55.04 143 LEU G CA 1
ATOM 6748 C C . LEU E 1 164 ? 12.364 59.015 102.070 1.00 51.03 143 LEU G C 1
ATOM 6749 O O . LEU E 1 164 ? 12.396 59.739 103.039 1.00 56.76 143 LEU G O 1
ATOM 6754 N N . SER E 1 165 ? 11.219 58.646 101.512 1.00 57.05 144 SER G N 1
ATOM 6755 C CA . SER E 1 165 ? 9.966 59.315 101.892 1.00 59.86 144 SER G CA 1
ATOM 6756 C C . SER E 1 165 ? 9.274 58.831 103.167 1.00 62.31 144 SER G C 1
ATOM 6757 O O . SER E 1 165 ? 8.196 59.314 103.493 1.00 67.03 144 SER G O 1
ATOM 6760 N N . VAL E 1 166 ? 9.864 57.897 103.899 1.00 63.36 145 VAL G N 1
ATOM 6761 C CA . VAL E 1 166 ? 9.204 57.385 105.102 1.00 58.87 145 VAL G CA 1
ATOM 6762 C C . VAL E 1 166 ? 10.226 57.183 106.194 1.00 58.50 145 VAL G C 1
ATOM 6763 O O . VAL E 1 166 ? 11.255 56.555 105.973 1.00 53.74 145 VAL G O 1
ATOM 6767 N N . GLY E 1 167 ? 9.937 57.694 107.381 1.00 55.37 146 GLY G N 1
ATOM 6768 C CA . GLY E 1 167 ? 10.900 57.647 108.461 1.00 57.26 146 GLY G CA 1
ATOM 6769 C C . GLY E 1 167 ? 10.847 56.381 109.311 1.00 60.58 146 GLY G C 1
ATOM 6770 O O . GLY E 1 167 ? 9.979 55.535 109.134 1.00 55.06 146 GLY G O 1
ATOM 6771 N N . ARG E 1 168 ? 11.783 56.265 110.250 1.00 55.76 147 ARG G N 1
ATOM 6772 C CA . ARG E 1 168 ? 11.910 55.071 111.069 1.00 54.81 147 ARG G CA 1
ATOM 6773 C C . ARG E 1 168 ? 11.156 55.257 112.371 1.00 60.81 147 ARG G C 1
ATOM 6774 O O . ARG E 1 168 ? 10.411 56.217 112.523 1.00 66.76 147 ARG G O 1
ATOM 6782 N N . ASN E 1 169 ? 11.357 54.342 113.311 1.00 60.17 148 ASN G N 1
ATOM 6783 C CA . ASN E 1 169 ? 10.500 54.213 114.491 1.00 57.51 148 ASN G CA 1
ATOM 6784 C C . ASN E 1 169 ? 11.313 53.861 115.704 1.00 57.76 148 ASN G C 1
ATOM 6785 O O . ASN E 1 169 ? 11.862 52.773 115.797 1.00 64.90 148 ASN G O 1
ATOM 6790 N N . VAL E 1 170 ? 11.378 54.790 116.640 1.00 55.21 149 VAL G N 1
ATOM 6791 C CA . VAL E 1 170 ? 12.301 54.695 117.752 1.00 54.66 149 VAL G CA 1
ATOM 6792 C C . VAL E 1 170 ? 12.065 53.447 118.560 1.00 60.01 149 VAL G C 1
ATOM 6793 O O . VAL E 1 170 ? 12.994 52.865 119.101 1.00 55.90 149 VAL G O 1
ATOM 6797 N N . ASN E 1 171 ? 10.790 53.111 118.699 1.00 59.29 150 ASN G N 1
ATOM 6798 C CA . ASN E 1 171 ? 10.355 52.048 119.606 1.00 70.03 150 ASN G CA 1
ATOM 6799 C C . ASN E 1 171 ? 10.767 50.677 119.071 1.00 61.67 150 ASN G C 1
ATOM 6800 O O . ASN E 1 171 ? 11.072 49.769 119.831 1.00 61.17 150 ASN G O 1
ATOM 6805 N N . GLU E 1 172 ? 10.733 50.541 117.753 1.00 58.45 151 GLU G N 1
ATOM 6806 C CA . GLU E 1 172 ? 11.166 49.327 117.080 1.00 60.55 151 GLU G CA 1
ATOM 6807 C C . GLU E 1 172 ? 12.673 49.139 117.297 1.00 55.68 151 GLU G C 1
ATOM 6808 O O . GLU E 1 172 ? 13.134 48.019 117.418 1.00 58.19 151 GLU G O 1
ATOM 6814 N N . ALA E 1 173 ? 13.435 50.220 117.442 1.00 55.78 152 ALA G N 1
ATOM 6815 C CA . ALA E 1 173 ? 14.874 50.081 117.681 1.00 52.49 152 ALA G CA 1
ATOM 6816 C C . ALA E 1 173 ? 15.156 49.695 119.099 1.00 61.54 152 ALA G C 1
ATOM 6817 O O . ALA E 1 173 ? 16.084 48.944 119.377 1.00 64.05 152 ALA G O 1
ATOM 6819 N N . LEU E 1 174 ? 14.370 50.233 120.010 1.00 60.81 153 LEU G N 1
ATOM 6820 C CA . LEU E 1 174 ? 14.429 49.796 121.390 1.00 65.75 153 LEU G CA 1
ATOM 6821 C C . LEU E 1 174 ? 14.025 48.331 121.551 1.00 62.61 153 LEU G C 1
ATOM 6822 O O . LEU E 1 174 ? 14.649 47.603 122.302 1.00 58.49 153 LEU G O 1
ATOM 6827 N N . ARG E 1 175 ? 12.967 47.917 120.861 1.00 57.14 154 ARG G N 1
ATOM 6828 C CA . ARG E 1 175 ? 12.509 46.538 120.940 1.00 64.59 154 ARG G CA 1
ATOM 6829 C C . ARG E 1 175 ? 13.604 45.560 120.528 1.00 62.98 154 ARG G C 1
ATOM 6830 O O . ARG E 1 175 ? 13.784 44.530 121.147 1.00 65.03 154 ARG G O 1
ATOM 6838 N N . LEU E 1 176 ? 14.340 45.907 119.483 1.00 59.84 155 LEU G N 1
ATOM 6839 C CA . LEU E 1 176 ? 15.371 45.055 118.976 1.00 55.87 155 LEU G CA 1
ATOM 6840 C C . LEU E 1 176 ? 16.557 45.035 119.923 1.00 57.47 155 LEU G C 1
ATOM 6841 O O . LEU E 1 176 ? 17.134 43.984 120.165 1.00 60.13 155 LEU G O 1
ATOM 6846 N N . VAL E 1 177 ? 16.910 46.155 120.507 1.00 55.92 156 VAL G N 1
ATOM 6847 C CA . VAL E 1 177 ? 18.026 46.161 121.450 1.00 60.02 156 VAL G CA 1
ATOM 6848 C C . VAL E 1 177 ? 17.701 45.328 122.683 1.00 62.90 156 VAL G C 1
ATOM 6849 O O . VAL E 1 177 ? 18.562 44.641 123.185 1.00 63.06 156 VAL G O 1
ATOM 6853 N N . GLU E 1 178 ? 16.498 45.456 123.231 1.00 67.45 157 GLU G N 1
ATOM 6854 C CA . GLU E 1 178 ? 16.188 44.763 124.484 1.00 67.96 157 GLU G CA 1
ATOM 6855 C C . GLU E 1 178 ? 16.217 43.284 124.194 1.00 66.24 157 GLU G C 1
ATOM 6856 O O . GLU E 1 178 ? 16.680 42.484 124.996 1.00 62.84 157 GLU G O 1
ATOM 6862 N N . GLY E 1 179 ? 15.704 42.959 123.015 1.00 62.00 158 GLY G N 1
ATOM 6863 C CA . GLY E 1 179 ? 15.635 41.597 122.525 1.00 67.40 158 GLY G CA 1
ATOM 6864 C C . GLY E 1 179 ? 16.941 40.838 122.334 1.00 68.63 158 GLY G C 1
ATOM 6865 O O . GLY E 1 179 ? 17.023 39.674 122.728 1.00 67.02 158 GLY G O 1
ATOM 6866 N N . PHE E 1 180 ? 17.939 41.465 121.707 1.00 60.56 159 PHE G N 1
ATOM 6867 C CA . PHE E 1 180 ? 19.230 40.838 121.510 1.00 61.99 159 PHE G CA 1
ATOM 6868 C C . PHE E 1 180 ? 19.972 40.814 122.836 1.00 69.19 159 PHE G C 1
ATOM 6869 O O . PHE E 1 180 ? 20.698 39.863 123.135 1.00 74.48 159 PHE G O 1
ATOM 6877 N N . GLN E 1 181 ? 19.746 41.830 123.655 1.00 66.58 160 GLN G N 1
ATOM 6878 C CA . GLN E 1 181 ? 20.281 41.835 125.010 1.00 77.34 160 GLN G CA 1
ATOM 6879 C C . GLN E 1 181 ? 19.858 40.543 125.725 1.00 77.11 160 GLN G C 1
ATOM 6880 O O . GLN E 1 181 ? 20.664 39.856 126.354 1.00 69.24 160 GLN G O 1
ATOM 6886 N N . TRP E 1 182 ? 18.581 40.224 125.587 1.00 72.57 161 TRP G N 1
ATOM 6887 C CA . TRP E 1 182 ? 17.952 39.186 126.378 1.00 77.26 161 TRP G CA 1
ATOM 6888 C C . TRP E 1 182 ? 18.372 37.800 125.902 1.00 76.94 161 TRP G C 1
ATOM 6889 O O . TRP E 1 182 ? 18.978 37.036 126.644 1.00 83.88 161 TRP G O 1
ATOM 6900 N N . THR E 1 183 ? 18.051 37.487 124.657 1.00 69.49 162 THR G N 1
ATOM 6901 C CA . THR E 1 183 ? 18.529 36.274 124.034 1.00 77.39 162 THR G CA 1
ATOM 6902 C C . THR E 1 183 ? 20.046 36.078 124.131 1.00 79.28 162 THR G C 1
ATOM 6903 O O . THR E 1 183 ? 20.494 34.954 124.201 1.00 93.57 162 THR G O 1
ATOM 6907 N N . ASP E 1 184 ? 20.847 37.128 124.120 1.00 73.55 163 ASP G N 1
ATOM 6908 C CA . ASP E 1 184 ? 22.285 36.936 124.352 1.00 80.06 163 ASP G CA 1
ATOM 6909 C C . ASP E 1 184 ? 22.562 36.432 125.768 1.00 83.15 163 ASP G C 1
ATOM 6910 O O . ASP E 1 184 ? 23.276 35.454 125.971 1.00 82.11 163 ASP G O 1
ATOM 6915 N N . LYS E 1 185 ? 22.011 37.140 126.745 1.00 86.84 164 LYS G N 1
ATOM 6916 C CA . LYS E 1 185 ? 22.098 36.755 128.147 1.00 87.48 164 LYS G CA 1
ATOM 6917 C C . LYS E 1 185 ? 21.629 35.321 128.402 1.00 94.11 164 LYS G C 1
ATOM 6918 O O . LYS E 1 185 ? 22.269 34.588 129.141 1.00 100.70 164 LYS G O 1
ATOM 6924 N N . ASN E 1 186 ? 20.506 34.937 127.796 1.00 100.33 165 ASN G N 1
ATOM 6925 C CA . ASN E 1 186 ? 19.821 33.667 128.108 1.00 103.67 165 ASN G CA 1
ATOM 6926 C C . ASN E 1 186 ? 19.868 32.569 127.048 1.00 103.42 165 ASN G C 1
ATOM 6927 O O . ASN E 1 186 ? 19.244 31.529 127.227 1.00 110.83 165 ASN G O 1
ATOM 6932 N N . GLY E 1 187 ? 20.555 32.809 125.939 1.00 107.64 166 GLY G N 1
ATOM 6933 C CA . GLY E 1 187 ? 20.537 31.894 124.809 1.00 109.57 166 GLY G CA 1
ATOM 6934 C C . GLY E 1 187 ? 19.182 31.417 124.279 1.00 106.55 166 GLY G C 1
ATOM 6935 O O . GLY E 1 187 ? 19.139 30.388 123.598 1.00 110.95 166 GLY G O 1
ATOM 6936 N N . THR E 1 188 ? 18.092 32.138 124.567 1.00 103.18 167 THR G N 1
ATOM 6937 C CA . THR E 1 188 ? 16.749 31.773 124.064 1.00 100.75 167 THR G CA 1
ATOM 6938 C C . THR E 1 188 ? 16.107 32.883 123.229 1.00 85.36 167 THR G C 1
ATOM 6939 O O . THR E 1 188 ? 14.955 32.768 122.793 1.00 86.99 167 THR G O 1
ATOM 6943 N N . TYR F 1 18 ? 41.407 12.523 99.008 1.00 92.70 -3 TYR I N 1
ATOM 6944 C CA . TYR F 1 18 ? 40.386 13.500 98.642 1.00 114.52 -3 TYR I CA 1
ATOM 6945 C C . TYR F 1 18 ? 40.988 14.927 98.638 1.00 118.23 -3 TYR I C 1
ATOM 6946 O O . TYR F 1 18 ? 41.687 15.326 99.576 1.00 109.30 -3 TYR I O 1
ATOM 6955 N N . PHE F 1 19 ? 40.737 15.675 97.563 1.00 116.79 -2 PHE I N 1
ATOM 6956 C CA . PHE F 1 19 ? 41.026 17.118 97.522 1.00 116.33 -2 PHE I CA 1
ATOM 6957 C C . PHE F 1 19 ? 39.683 17.891 97.638 1.00 119.97 -2 PHE I C 1
ATOM 6958 O O . PHE F 1 19 ? 38.622 17.302 97.405 1.00 120.27 -2 PHE I O 1
ATOM 6966 N N . GLN F 1 20 ? 39.693 19.179 97.998 1.00 116.38 -1 GLN I N 1
ATOM 6967 C CA . GLN F 1 20 ? 38.414 19.900 98.184 1.00 123.75 -1 GLN I CA 1
ATOM 6968 C C . GLN F 1 20 ? 37.745 20.314 96.862 1.00 124.87 -1 GLN I C 1
ATOM 6969 O O . GLN F 1 20 ? 38.391 20.859 95.960 1.00 120.76 -1 GLN I O 1
ATOM 6975 N N . GLY F 1 21 ? 36.438 20.060 96.772 1.00 123.42 0 GLY I N 1
ATOM 6976 C CA . GLY F 1 21 ? 35.701 20.247 95.536 1.00 112.42 0 GLY I CA 1
ATOM 6977 C C . GLY F 1 21 ? 35.720 18.999 94.671 1.00 110.96 0 GLY I C 1
ATOM 6978 O O . GLY F 1 21 ? 35.297 19.021 93.518 1.00 97.34 0 GLY I O 1
ATOM 6979 N N . MET F 1 22 ? 36.230 17.908 95.232 1.00 111.93 1 MET I N 1
ATOM 6980 C CA . MET F 1 22 ? 36.276 16.636 94.527 1.00 111.79 1 MET I CA 1
ATOM 6981 C C . MET F 1 22 ? 34.939 15.939 94.721 1.00 95.52 1 MET I C 1
ATOM 6982 O O . MET F 1 22 ? 34.295 16.108 95.759 1.00 81.17 1 MET I O 1
ATOM 6987 N N . VAL F 1 23 ? 34.535 15.166 93.718 1.00 77.62 2 VAL I N 1
ATOM 6988 C CA . VAL F 1 23 ? 33.310 14.396 93.789 1.00 66.67 2 VAL I CA 1
ATOM 6989 C C . VAL F 1 23 ? 33.627 12.925 94.011 1.00 60.78 2 VAL I C 1
ATOM 6990 O O . VAL F 1 23 ? 34.612 12.417 93.518 1.00 63.38 2 VAL I O 1
ATOM 6994 N N . ALA F 1 24 ? 32.768 12.264 94.774 1.00 57.37 3 ALA I N 1
ATOM 6995 C CA . ALA F 1 24 ? 32.862 10.844 95.075 1.00 47.48 3 ALA I CA 1
ATOM 6996 C C . ALA F 1 24 ? 33.089 9.963 93.827 1.00 52.62 3 ALA I C 1
ATOM 6997 O O . ALA F 1 24 ? 32.352 10.052 92.837 1.00 52.00 3 ALA I O 1
ATOM 6999 N N . GLU F 1 25 ? 34.148 9.148 93.880 1.00 52.05 4 GLU I N 1
ATOM 7000 C CA . GLU F 1 25 ? 34.479 8.198 92.810 1.00 58.79 4 GLU I CA 1
ATOM 7001 C C . GLU F 1 25 ? 34.945 6.857 93.367 1.00 45.99 4 GLU I C 1
ATOM 7002 O O . GLU F 1 25 ? 35.671 6.799 94.361 1.00 47.75 4 GLU I O 1
ATOM 7008 N N . VAL F 1 26 ? 34.585 5.791 92.686 1.00 45.97 5 VAL I N 1
ATOM 7009 C CA . VAL F 1 26 ? 35.019 4.447 93.111 1.00 49.02 5 VAL I CA 1
ATOM 7010 C C . VAL F 1 26 ? 36.557 4.384 93.114 1.00 44.55 5 VAL I C 1
ATOM 7011 O O . VAL F 1 26 ? 37.178 4.876 92.201 1.00 46.09 5 VAL I O 1
ATOM 7015 N N . GLN F 1 27 ? 37.136 3.867 94.200 1.00 54.88 6 GLN I N 1
ATOM 7016 C CA . GLN F 1 27 ? 38.592 3.686 94.402 1.00 56.73 6 GLN I CA 1
ATOM 7017 C C . GLN F 1 27 ? 39.240 4.899 95.029 1.00 53.08 6 GLN I C 1
ATOM 7018 O O . GLN F 1 27 ? 40.412 4.868 95.382 1.00 58.93 6 GLN I O 1
ATOM 7024 N N . LYS F 1 28 ? 38.496 5.977 95.160 1.00 56.28 7 LYS I N 1
ATOM 7025 C CA . LYS F 1 28 ? 39.073 7.181 95.725 1.00 52.35 7 LYS I CA 1
ATOM 7026 C C . LYS F 1 28 ? 38.509 7.414 97.096 1.00 52.41 7 LYS I C 1
ATOM 7027 O O . LYS F 1 28 ? 37.482 6.828 97.479 1.00 50.32 7 LYS I O 1
ATOM 7033 N N . GLN F 1 29 ? 39.228 8.215 97.860 1.00 50.59 8 GLN I N 1
ATOM 7034 C CA . GLN F 1 29 ? 38.814 8.562 99.209 1.00 53.40 8 GLN I CA 1
ATOM 7035 C C . GLN F 1 29 ? 37.463 9.282 99.190 1.00 51.02 8 GLN I C 1
ATOM 7036 O O . GLN F 1 29 ? 37.170 10.102 98.323 1.00 56.78 8 GLN I O 1
ATOM 7042 N N . ALA F 1 30 ? 36.613 8.905 100.128 1.00 51.12 9 ALA I N 1
ATOM 7043 C CA . ALA F 1 30 ? 35.281 9.452 100.180 1.00 54.78 9 ALA I CA 1
ATOM 7044 C C . ALA F 1 30 ? 35.330 10.882 100.689 1.00 52.59 9 ALA I C 1
ATOM 7045 O O . ALA F 1 30 ? 36.134 11.224 101.551 1.00 48.19 9 ALA I O 1
ATOM 7047 N N . PRO F 1 31 ? 34.480 11.733 100.137 1.00 50.65 10 PRO I N 1
ATOM 7048 C CA . PRO F 1 31 ? 34.533 13.092 100.678 1.00 49.43 10 PRO I CA 1
ATOM 7049 C C . PRO F 1 31 ? 34.142 13.096 102.169 1.00 47.67 10 PRO I C 1
ATOM 7050 O O . PRO F 1 31 ? 33.133 12.485 102.521 1.00 48.59 10 PRO I O 1
ATOM 7054 N N . PRO F 1 32 ? 34.962 13.698 103.046 1.00 45.25 11 PRO I N 1
ATOM 7055 C CA . PRO F 1 32 ? 34.542 13.710 104.448 1.00 50.23 11 PRO I CA 1
ATOM 7056 C C . PRO F 1 32 ? 33.373 14.643 104.685 1.00 49.94 11 PRO I C 1
ATOM 7057 O O . PRO F 1 32 ? 33.030 15.431 103.819 1.00 50.14 11 PRO I O 1
ATOM 7061 N N . PHE F 1 33 ? 32.736 14.493 105.834 1.00 52.91 12 PHE I N 1
ATOM 7062 C CA . PHE F 1 33 ? 31.568 15.275 106.161 1.00 49.51 12 PHE I CA 1
ATOM 7063 C C . PHE F 1 33 ? 31.343 15.217 107.653 1.00 55.69 12 PHE I C 1
ATOM 7064 O O . PHE F 1 33 ? 31.824 14.310 108.347 1.00 53.75 12 PHE I O 1
ATOM 7072 N N . LYS F 1 34 ? 30.647 16.229 108.140 1.00 55.89 13 LYS I N 1
ATOM 7073 C CA . LYS F 1 34 ? 30.212 16.312 109.523 1.00 57.15 13 LYS I CA 1
ATOM 7074 C C . LYS F 1 34 ? 28.850 16.979 109.491 1.00 57.68 13 LYS I C 1
ATOM 7075 O O . LYS F 1 34 ? 28.726 18.073 108.986 1.00 54.40 13 LYS I O 1
ATOM 7081 N N . LYS F 1 35 ? 27.821 16.305 109.980 1.00 52.82 14 LYS I N 1
ATOM 7082 C CA . LYS F 1 35 ? 26.472 16.781 109.786 1.00 51.75 14 LYS I CA 1
ATOM 7083 C C . LYS F 1 35 ? 25.638 16.534 111.008 1.00 57.09 14 LYS I C 1
ATOM 7084 O O . LYS F 1 35 ? 25.839 15.591 111.764 1.00 52.70 14 LYS I O 1
ATOM 7090 N N . THR F 1 36 ? 24.680 17.410 111.187 1.00 50.72 15 THR I N 1
ATOM 7091 C CA . THR F 1 36 ? 23.718 17.270 112.239 1.00 51.42 15 THR I CA 1
ATOM 7092 C C . THR F 1 36 ? 22.744 16.172 111.821 1.00 49.42 15 THR I C 1
ATOM 7093 O O . THR F 1 36 ? 22.280 16.081 110.678 1.00 49.27 15 THR I O 1
ATOM 7097 N N . ALA F 1 37 ? 22.447 15.298 112.754 1.00 48.04 16 ALA I N 1
ATOM 7098 C CA . ALA F 1 37 ? 21.609 14.178 112.439 1.00 51.56 16 ALA I CA 1
ATOM 7099 C C . ALA F 1 37 ? 20.590 13.910 113.531 1.00 53.92 16 ALA I C 1
ATOM 7100 O O . ALA F 1 37 ? 20.819 14.190 114.696 1.00 59.35 16 ALA I O 1
ATOM 7102 N N . VAL F 1 38 ? 19.469 13.348 113.125 1.00 53.01 17 VAL I N 1
ATOM 7103 C CA . VAL F 1 38 ? 18.477 12.821 114.040 1.00 56.75 17 VAL I CA 1
ATOM 7104 C C . VAL F 1 38 ? 18.844 11.383 114.385 1.00 59.42 17 VAL I C 1
ATOM 7105 O O . VAL F 1 38 ? 18.844 10.504 113.525 1.00 53.70 17 VAL I O 1
ATOM 7109 N N . VAL F 1 39 ? 19.163 11.162 115.649 1.00 62.86 18 VAL I N 1
ATOM 7110 C CA . VAL F 1 39 ? 19.423 9.833 116.169 1.00 60.26 18 VAL I CA 1
ATOM 7111 C C . VAL F 1 39 ? 18.506 9.556 117.358 1.00 66.20 18 VAL I C 1
ATOM 7112 O O . VAL F 1 39 ? 18.720 10.098 118.436 1.00 64.67 18 VAL I O 1
ATOM 7116 N N . ASP F 1 40 ? 17.493 8.721 117.175 1.00 66.60 19 ASP I N 1
ATOM 7117 C CA . ASP F 1 40 ? 16.596 8.356 118.273 1.00 71.46 19 ASP I CA 1
ATOM 7118 C C . ASP F 1 40 ? 15.916 9.583 118.866 1.00 73.01 19 ASP I C 1
ATOM 7119 O O . ASP F 1 40 ? 15.891 9.750 120.087 1.00 73.46 19 ASP I O 1
ATOM 7124 N N . GLY F 1 41 ? 15.363 10.422 117.988 1.00 65.96 20 GLY I N 1
ATOM 7125 C CA . GLY F 1 41 ? 14.639 11.613 118.382 1.00 64.76 20 GLY I CA 1
ATOM 7126 C C . GLY F 1 41 ? 15.482 12.733 118.951 1.00 66.86 20 GLY I C 1
ATOM 7127 O O . GLY F 1 41 ? 14.938 13.682 119.501 1.00 61.12 20 GLY I O 1
ATOM 7128 N N . ILE F 1 42 ? 16.803 12.637 118.800 1.00 72.95 21 ILE I N 1
ATOM 7129 C CA . ILE F 1 42 ? 17.734 13.666 119.297 1.00 67.31 21 ILE I CA 1
ATOM 7130 C C . ILE F 1 42 ? 18.729 14.080 118.227 1.00 66.83 21 ILE I C 1
ATOM 7131 O O . ILE F 1 42 ? 19.043 13.299 117.318 1.00 66.57 21 ILE I O 1
ATOM 7136 N N . PHE F 1 43 ? 19.246 15.294 118.373 1.00 57.63 22 PHE I N 1
ATOM 7137 C CA . PHE F 1 43 ? 20.244 15.841 117.465 1.00 63.99 22 PHE I CA 1
ATOM 7138 C C . PHE F 1 43 ? 21.632 15.394 117.895 1.00 68.50 22 PHE I C 1
ATOM 7139 O O . PHE F 1 43 ? 21.947 15.389 119.090 1.00 69.01 22 PHE I O 1
ATOM 7147 N N . GLU F 1 44 ? 22.439 14.995 116.908 1.00 65.31 23 GLU I N 1
ATOM 7148 C CA . GLU F 1 44 ? 23.789 14.511 117.141 1.00 67.20 23 GLU I CA 1
ATOM 7149 C C . GLU F 1 44 ? 24.675 14.860 115.956 1.00 59.29 23 GLU I C 1
ATOM 7150 O O . GLU F 1 44 ? 24.212 14.863 114.832 1.00 60.32 23 GLU I O 1
ATOM 7156 N N . GLU F 1 45 ? 25.943 15.162 116.197 1.00 56.06 24 GLU I N 1
ATOM 7157 C CA . GLU F 1 45 ? 26.844 15.405 115.094 1.00 59.24 24 GLU I CA 1
ATOM 7158 C C . GLU F 1 45 ? 27.471 14.085 114.581 1.00 62.98 24 GLU I C 1
ATOM 7159 O O . GLU F 1 45 ? 28.033 13.299 115.327 1.00 66.11 24 GLU I O 1
ATOM 7165 N N . ILE F 1 46 ? 27.325 13.839 113.286 1.00 66.42 25 ILE I N 1
ATOM 7166 C CA . ILE F 1 46 ? 27.803 12.611 112.661 1.00 57.64 25 ILE I CA 1
ATOM 7167 C C . ILE F 1 46 ? 28.855 12.985 111.639 1.00 60.56 25 ILE I C 1
ATOM 7168 O O . ILE F 1 46 ? 28.580 13.769 110.725 1.00 55.09 25 ILE I O 1
ATOM 7173 N N . SER F 1 47 ? 30.060 12.435 111.799 1.00 58.72 26 SER I N 1
ATOM 7174 C CA . SER F 1 47 ? 31.068 12.475 110.743 1.00 56.77 26 SER I CA 1
ATOM 7175 C C . SER F 1 47 ? 31.426 11.089 110.253 1.00 61.70 26 SER I C 1
ATOM 7176 O O . SER F 1 47 ? 31.220 10.079 110.926 1.00 58.68 26 SER I O 1
ATOM 7179 N N . LEU F 1 48 ? 32.016 11.051 109.082 1.00 56.25 27 LEU I N 1
ATOM 7180 C CA . LEU F 1 48 ? 32.469 9.793 108.537 1.00 64.23 27 LEU I CA 1
ATOM 7181 C C . LEU F 1 48 ? 33.515 9.176 109.445 1.00 61.57 27 LEU I C 1
ATOM 7182 O O . LEU F 1 48 ? 33.457 8.000 109.786 1.00 63.39 27 LEU I O 1
ATOM 7187 N N . GLU F 1 49 ? 34.430 10.020 109.892 1.00 64.07 28 GLU I N 1
ATOM 7188 C CA . GLU F 1 49 ? 35.462 9.651 110.846 1.00 62.19 28 GLU I CA 1
ATOM 7189 C C . GLU F 1 49 ? 34.953 8.867 112.039 1.00 63.32 28 GLU I C 1
ATOM 7190 O O . GLU F 1 49 ? 35.660 8.078 112.625 1.00 73.09 28 GLU I O 1
ATOM 7196 N N . LYS F 1 50 ? 33.715 9.091 112.417 1.00 63.24 29 LYS I N 1
ATOM 7197 C CA . LYS F 1 50 ? 33.162 8.437 113.592 1.00 59.64 29 LYS I CA 1
ATOM 7198 C C . LYS F 1 50 ? 33.136 6.940 113.412 1.00 69.37 29 LYS I C 1
ATOM 7199 O O . LYS F 1 50 ? 33.026 6.180 114.380 1.00 67.12 29 LYS I O 1
ATOM 7205 N N . TYR F 1 51 ? 33.204 6.518 112.157 1.00 65.08 30 TYR I N 1
ATOM 7206 C CA . TYR F 1 51 ? 32.960 5.130 111.842 1.00 70.55 30 TYR I CA 1
ATOM 7207 C C . TYR F 1 51 ? 34.137 4.463 111.125 1.00 75.98 30 TYR I C 1
ATOM 7208 O O . TYR F 1 51 ? 33.953 3.420 110.530 1.00 70.12 30 TYR I O 1
ATOM 7217 N N . LYS F 1 52 ? 35.333 5.051 111.135 1.00 81.98 31 LYS I N 1
ATOM 7218 C CA . LYS F 1 52 ? 36.449 4.357 110.496 1.00 84.43 31 LYS I CA 1
ATOM 7219 C C . LYS F 1 52 ? 36.614 3.049 111.241 1.00 81.62 31 LYS I C 1
ATOM 7220 O O . LYS F 1 52 ? 36.257 2.946 112.424 1.00 73.68 31 LYS I O 1
ATOM 7226 N N . GLY F 1 53 ? 37.119 2.050 110.524 1.00 75.93 32 GLY I N 1
ATOM 7227 C CA . GLY F 1 53 ? 37.135 0.686 111.023 1.00 67.82 32 GLY I CA 1
ATOM 7228 C C . GLY F 1 53 ? 35.908 -0.095 110.589 1.00 68.78 32 GLY I C 1
ATOM 7229 O O . GLY F 1 53 ? 35.901 -1.324 110.665 1.00 59.54 32 GLY I O 1
ATOM 7230 N N . LYS F 1 54 ? 34.875 0.612 110.125 1.00 59.46 33 LYS I N 1
ATOM 7231 C CA . LYS F 1 54 ? 33.611 -0.026 109.743 1.00 61.93 33 LYS I CA 1
ATOM 7232 C C . LYS F 1 54 ? 33.288 0.269 108.280 1.00 55.49 33 LYS I C 1
ATOM 7233 O O . LYS F 1 54 ? 33.784 1.232 107.735 1.00 51.03 33 LYS I O 1
ATOM 7239 N N . TYR F 1 55 ? 32.468 -0.564 107.643 1.00 50.01 34 TYR I N 1
ATOM 7240 C CA . TYR F 1 55 ? 31.883 -0.169 106.379 1.00 54.48 34 TYR I CA 1
ATOM 7241 C C . TYR F 1 55 ? 30.793 0.860 106.664 1.00 59.38 34 TYR I C 1
ATOM 7242 O O . TYR F 1 55 ? 30.131 0.799 107.714 1.00 52.27 34 TYR I O 1
ATOM 7251 N N . VAL F 1 56 ? 30.627 1.802 105.741 1.00 47.65 35 VAL I N 1
ATOM 7252 C CA . VAL F 1 56 ? 29.531 2.741 105.807 1.00 43.61 35 VAL I CA 1
ATOM 7253 C C . VAL F 1 56 ? 28.716 2.658 104.557 1.00 46.23 35 VAL I C 1
ATOM 7254 O O . VAL F 1 56 ? 29.233 2.808 103.445 1.00 47.23 35 VAL I O 1
ATOM 7258 N N . VAL F 1 57 ? 27.425 2.428 104.743 1.00 44.10 36 VAL I N 1
ATOM 7259 C CA . VAL F 1 57 ? 26.472 2.546 103.666 1.00 44.04 36 VAL I CA 1
ATOM 7260 C C . VAL F 1 57 ? 25.781 3.927 103.807 1.00 53.26 36 VAL I C 1
ATOM 7261 O O . VAL F 1 57 ? 25.012 4.152 104.739 1.00 46.22 36 VAL I O 1
ATOM 7265 N N . LEU F 1 58 ? 26.121 4.863 102.924 1.00 47.59 37 LEU I N 1
ATOM 7266 C CA . LEU F 1 58 ? 25.475 6.190 102.897 1.00 40.09 37 LEU I CA 1
ATOM 7267 C C . LEU F 1 58 ? 24.445 6.226 101.823 1.00 43.62 37 LEU I C 1
ATOM 7268 O O . LEU F 1 58 ? 24.798 6.125 100.659 1.00 44.01 37 LEU I O 1
ATOM 7273 N N . ALA F 1 59 ? 23.171 6.387 102.193 1.00 39.42 38 ALA I N 1
ATOM 7274 C CA . ALA F 1 59 ? 22.142 6.528 101.177 1.00 43.43 38 ALA I CA 1
ATOM 7275 C C . ALA F 1 59 ? 21.387 7.872 101.240 1.00 47.93 38 ALA I C 1
ATOM 7276 O O . ALA F 1 59 ? 20.987 8.375 102.303 1.00 42.48 38 ALA I O 1
ATOM 7278 N N . PHE F 1 60 ? 21.194 8.450 100.066 1.00 45.66 39 PHE I N 1
ATOM 7279 C CA . PHE F 1 60 ? 20.487 9.696 99.941 1.00 49.10 39 PHE I CA 1
ATOM 7280 C C . PHE F 1 60 ? 19.029 9.454 99.595 1.00 50.44 39 PHE I C 1
ATOM 7281 O O . PHE F 1 60 ? 18.712 8.497 98.894 1.00 46.57 39 PHE I O 1
ATOM 7289 N N . VAL F 1 61 ? 18.152 10.291 100.144 1.00 44.56 40 VAL I N 1
ATOM 7290 C CA . VAL F 1 61 ? 16.766 10.414 99.677 1.00 61.65 40 VAL I CA 1
ATOM 7291 C C . VAL F 1 61 ? 16.478 11.869 99.355 1.00 56.35 40 VAL I C 1
ATOM 7292 O O . VAL F 1 61 ? 17.113 12.757 99.916 1.00 50.62 40 VAL I O 1
ATOM 7296 N N . PRO F 1 62 ? 15.543 12.119 98.428 1.00 56.34 41 PRO I N 1
ATOM 7297 C CA . PRO F 1 62 ? 15.227 13.483 97.982 1.00 63.93 41 PRO I CA 1
ATOM 7298 C C . PRO F 1 62 ? 14.499 14.357 99.005 1.00 67.37 41 PRO I C 1
ATOM 7299 O O . PRO F 1 62 ? 14.905 15.519 99.226 1.00 59.76 41 PRO I O 1
ATOM 7303 N N . LEU F 1 63 ? 13.458 13.818 99.634 1.00 71.03 42 LEU I N 1
ATOM 7304 C CA . LEU F 1 63 ? 12.478 14.688 100.318 1.00 62.79 42 LEU I CA 1
ATOM 7305 C C . LEU F 1 63 ? 11.799 14.067 101.491 1.00 58.42 42 LEU I C 1
ATOM 7306 O O . LEU F 1 63 ? 11.064 13.081 101.327 1.00 70.60 42 LEU I O 1
ATOM 7311 N N . ALA F 1 64 ? 11.998 14.655 102.661 1.00 51.01 43 ALA I N 1
ATOM 7312 C CA . ALA F 1 64 ? 11.136 14.352 103.802 1.00 54.90 43 ALA I CA 1
ATOM 7313 C C . ALA F 1 64 ? 9.671 14.593 103.421 1.00 52.74 43 ALA I C 1
ATOM 7314 O O . ALA F 1 64 ? 9.394 15.473 102.623 1.00 50.48 43 ALA I O 1
ATOM 7316 N N . PHE F 1 65 ? 8.765 13.774 103.975 1.00 51.49 44 PHE I N 1
ATOM 7317 C CA . PHE F 1 65 ? 7.311 13.866 103.806 1.00 48.40 44 PHE I CA 1
ATOM 7318 C C . PHE F 1 65 ? 6.861 13.528 102.405 1.00 55.67 44 PHE I C 1
ATOM 7319 O O . PHE F 1 65 ? 5.914 14.103 101.892 1.00 61.43 44 PHE I O 1
ATOM 7327 N N . SER F 1 66 ? 7.522 12.566 101.783 1.00 65.06 45 SER I N 1
ATOM 7328 C CA . SER F 1 66 ? 7.053 12.068 100.499 1.00 68.68 45 SER I CA 1
ATOM 7329 C C . SER F 1 66 ? 6.811 10.547 100.568 1.00 70.54 45 SER I C 1
ATOM 7330 O O . SER F 1 66 ? 6.670 9.998 101.660 1.00 61.02 45 SER I O 1
ATOM 7333 N N . PHE F 1 67 ? 6.763 9.882 99.409 1.00 71.90 46 PHE I N 1
ATOM 7334 C CA . PHE F 1 67 ? 6.101 8.571 99.254 1.00 72.01 46 PHE I CA 1
ATOM 7335 C C . PHE F 1 67 ? 7.053 7.330 99.142 1.00 68.41 46 PHE I C 1
ATOM 7336 O O . PHE F 1 67 ? 6.905 6.341 99.894 1.00 65.60 46 PHE I O 1
ATOM 7344 N N . VAL F 1 68 ? 8.007 7.364 98.207 1.00 65.52 47 VAL I N 1
ATOM 7345 C CA . VAL F 1 68 ? 8.985 6.266 98.054 1.00 63.63 47 VAL I CA 1
ATOM 7346 C C . VAL F 1 68 ? 10.007 6.303 99.191 1.00 63.43 47 VAL I C 1
ATOM 7347 O O . VAL F 1 68 ? 10.143 5.339 99.914 1.00 58.69 47 VAL I O 1
ATOM 7351 N N . SER F 1 69 ? 10.685 7.427 99.395 1.00 67.79 48 SER I N 1
ATOM 7352 C CA . SER F 1 69 ? 11.746 7.494 100.397 1.00 69.07 48 SER I CA 1
ATOM 7353 C C . SER F 1 69 ? 11.451 6.818 101.757 1.00 63.90 48 SER I C 1
ATOM 7354 O O . SER F 1 69 ? 12.357 6.220 102.332 1.00 55.85 48 SER I O 1
ATOM 7357 N N . PRO F 1 70 ? 10.219 6.948 102.305 1.00 65.41 49 PRO I N 1
ATOM 7358 C CA . PRO F 1 70 ? 9.976 6.373 103.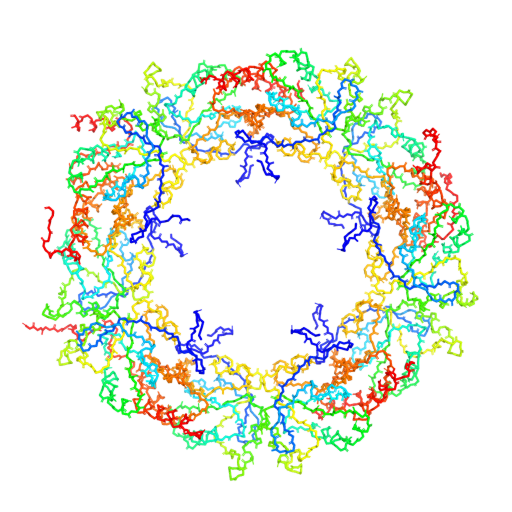639 1.00 64.77 49 PRO I CA 1
ATOM 7359 C C . PRO F 1 70 ? 10.139 4.867 103.659 1.00 53.81 49 PRO I C 1
ATOM 7360 O O . PRO F 1 70 ? 10.629 4.301 104.623 1.00 52.71 49 PRO I O 1
ATOM 7364 N N . THR F 1 71 ? 9.752 4.211 102.587 1.00 55.45 50 THR I N 1
ATOM 7365 C CA . THR F 1 71 ? 9.807 2.755 102.585 1.00 60.54 50 THR I CA 1
ATOM 7366 C C . THR F 1 71 ? 11.239 2.240 102.371 1.00 55.62 50 THR I C 1
ATOM 7367 O O . THR F 1 71 ? 11.593 1.175 102.855 1.00 59.30 50 THR I O 1
ATOM 7371 N N . GLU F 1 72 ? 12.061 2.987 101.648 1.00 54.56 51 GLU I N 1
ATOM 7372 C CA . GLU F 1 72 ? 13.491 2.702 101.615 1.00 56.58 51 GLU I CA 1
ATOM 7373 C C . GLU F 1 72 ? 14.078 2.760 103.014 1.00 52.15 51 GLU I C 1
ATOM 7374 O O . GLU F 1 72 ? 14.782 1.843 103.435 1.00 48.48 51 GLU I O 1
ATOM 7380 N N . ILE F 1 73 ? 13.787 3.843 103.733 1.00 49.52 52 ILE I N 1
ATOM 7381 C CA . ILE F 1 73 ? 14.408 4.067 105.021 1.00 49.46 52 ILE I CA 1
ATOM 7382 C C . ILE F 1 73 ? 13.999 2.985 105.992 1.00 51.46 52 ILE I C 1
ATOM 7383 O O . ILE F 1 73 ? 14.836 2.530 106.771 1.00 54.49 52 ILE I O 1
ATOM 7388 N N . VAL F 1 74 ? 12.716 2.605 105.970 1.00 51.12 53 VAL I N 1
ATOM 7389 C CA . VAL F 1 74 ? 12.205 1.614 106.900 1.00 58.21 53 VAL I CA 1
ATOM 7390 C C . VAL F 1 74 ? 12.858 0.255 106.603 1.00 55.92 53 VAL I C 1
ATOM 7391 O O . VAL F 1 74 ? 13.272 -0.433 107.516 1.00 52.88 53 VAL I O 1
ATOM 7395 N N . ALA F 1 75 ? 12.928 -0.103 105.322 1.00 51.68 54 ALA I N 1
ATOM 7396 C CA . ALA F 1 75 ? 13.568 -1.335 104.870 1.00 54.03 54 ALA I CA 1
ATOM 7397 C C . ALA F 1 75 ? 14.991 -1.408 105.410 1.00 57.22 54 ALA I C 1
ATOM 7398 O O . ALA F 1 75 ? 15.394 -2.405 106.013 1.00 53.64 54 ALA I O 1
ATOM 7400 N N . PHE F 1 76 ? 15.748 -0.337 105.228 1.00 53.36 55 PHE I N 1
ATOM 7401 C CA . PHE F 1 76 ? 17.105 -0.338 105.734 1.00 49.99 55 PHE I CA 1
ATOM 7402 C C . PHE F 1 76 ? 17.090 -0.293 107.242 1.00 57.63 55 PHE I C 1
ATOM 7403 O O . PHE F 1 76 ? 17.948 -0.904 107.865 1.00 57.72 55 PHE I O 1
ATOM 7411 N N . SER F 1 77 ? 16.126 0.399 107.844 1.00 54.01 56 SER I N 1
ATOM 7412 C CA . SER F 1 77 ? 16.048 0.443 109.320 1.00 60.85 56 SER I CA 1
ATOM 7413 C C . SER F 1 77 ? 15.779 -0.958 109.911 1.00 57.96 56 SER I C 1
ATOM 7414 O O . SER F 1 77 ? 16.308 -1.346 110.949 1.00 52.60 56 SER I O 1
ATOM 7417 N N . ASP F 1 78 ? 14.915 -1.690 109.234 1.00 56.17 57 ASP I N 1
ATOM 7418 C CA . ASP F 1 78 ? 14.504 -3.003 109.676 1.00 59.16 57 ASP I CA 1
ATOM 7419 C C . ASP F 1 78 ? 15.676 -3.995 109.594 1.00 60.55 57 ASP I C 1
ATOM 7420 O O . ASP F 1 78 ? 15.707 -4.989 110.293 1.00 61.78 57 ASP I O 1
ATOM 7425 N N . ALA F 1 79 ? 16.622 -3.705 108.716 1.00 50.98 58 ALA I N 1
ATOM 7426 C CA . ALA F 1 79 ? 17.794 -4.547 108.498 1.00 50.57 58 ALA I CA 1
ATOM 7427 C C . ALA F 1 79 ? 19.061 -4.054 109.188 1.00 49.39 58 ALA I C 1
ATOM 7428 O O . ALA F 1 79 ? 20.160 -4.533 108.907 1.00 57.80 58 ALA I O 1
ATOM 7430 N N . ALA F 1 80 ? 18.955 -3.109 110.103 1.00 53.85 59 ALA I N 1
ATOM 7431 C CA . ALA F 1 80 ? 20.190 -2.486 110.569 1.00 61.77 59 ALA I CA 1
ATOM 7432 C C . ALA F 1 80 ? 21.034 -3.462 111.375 1.00 55.62 59 ALA I C 1
ATOM 7433 O O . ALA F 1 80 ? 22.255 -3.268 111.564 1.00 59.91 59 ALA I O 1
ATOM 7435 N N . LYS F 1 81 ? 20.418 -4.518 111.864 1.00 61.43 60 LYS I N 1
ATOM 7436 C CA . LYS F 1 81 ? 21.184 -5.465 112.668 1.00 65.61 60 LYS I CA 1
ATOM 7437 C C . LYS F 1 81 ? 21.926 -6.420 111.732 1.00 59.01 60 LYS I C 1
ATOM 7438 O O . LYS F 1 81 ? 23.065 -6.778 111.981 1.00 61.59 60 LYS I O 1
ATOM 7444 N N . LYS F 1 82 ? 21.296 -6.807 110.634 1.00 55.16 61 LYS I N 1
ATOM 7445 C CA . LYS F 1 82 ? 22.028 -7.503 109.615 1.00 49.67 61 LYS I CA 1
ATOM 7446 C C . LYS F 1 82 ? 23.257 -6.691 109.204 1.00 62.56 61 LYS I C 1
ATOM 7447 O O . LYS F 1 82 ? 24.325 -7.265 109.055 1.00 62.39 61 LYS I O 1
ATOM 7453 N N . PHE F 1 83 ? 23.142 -5.365 109.062 1.00 58.32 62 PHE I N 1
ATOM 7454 C CA . PHE F 1 83 ? 24.305 -4.555 108.690 1.00 51.79 62 PHE I CA 1
ATOM 7455 C C . PHE F 1 83 ? 25.329 -4.527 109.796 1.00 53.98 62 PHE I C 1
ATOM 7456 O O . PHE F 1 83 ? 26.529 -4.568 109.557 1.00 48.69 62 PHE I O 1
ATOM 7464 N N . GLU F 1 84 ? 24.858 -4.411 111.020 1.00 55.71 63 GLU I N 1
ATOM 7465 C CA . GLU F 1 84 ? 25.775 -4.373 112.128 1.00 59.56 63 GLU I CA 1
ATOM 7466 C C . GLU F 1 84 ? 26.590 -5.682 112.140 1.00 69.38 63 GLU I C 1
ATOM 7467 O O . GLU F 1 84 ? 27.809 -5.653 112.305 1.00 68.24 63 GLU I O 1
ATOM 7473 N N . ASP F 1 85 ? 25.921 -6.809 111.889 1.00 68.48 64 ASP I N 1
ATOM 7474 C CA . ASP F 1 85 ? 26.574 -8.120 111.865 1.00 71.98 64 ASP I CA 1
ATOM 7475 C C . ASP F 1 85 ? 27.668 -8.195 110.796 1.00 77.15 64 ASP I C 1
ATOM 7476 O O . ASP F 1 85 ? 28.689 -8.858 111.013 1.00 82.23 64 ASP I O 1
ATOM 7481 N N . GLN F 1 86 ? 27.454 -7.548 109.640 1.00 71.11 65 GLN I N 1
ATOM 7482 C CA . GLN F 1 86 ? 28.497 -7.475 108.599 1.00 69.34 65 GLN I CA 1
ATOM 7483 C C . GLN F 1 86 ? 29.529 -6.416 108.903 1.00 63.27 65 GLN I C 1
ATOM 7484 O O . GLN F 1 86 ? 30.392 -6.138 108.064 1.00 64.43 65 GLN I O 1
ATOM 7490 N N . GLY F 1 87 ? 29.433 -5.805 110.084 1.00 61.30 66 GLY I N 1
ATOM 7491 C CA . GLY F 1 87 ? 30.354 -4.754 110.475 1.00 62.53 66 GLY I CA 1
ATOM 7492 C C . GLY F 1 87 ? 30.116 -3.406 109.783 1.00 61.02 66 GLY I C 1
ATOM 7493 O O . GLY F 1 87 ? 31.063 -2.643 109.552 1.00 50.14 66 GLY I O 1
ATOM 7494 N N . ALA F 1 88 ? 28.857 -3.111 109.466 1.00 56.03 67 ALA I N 1
ATOM 7495 C CA . ALA F 1 88 ? 28.516 -1.894 108.714 1.00 57.47 67 ALA I CA 1
ATOM 7496 C C . ALA F 1 88 ? 27.449 -1.002 109.360 1.00 51.43 67 ALA I C 1
ATOM 7497 O O . ALA F 1 88 ? 26.527 -1.473 110.030 1.00 55.95 67 ALA I O 1
ATOM 7499 N N . GLN F 1 89 ? 27.565 0.294 109.079 1.00 53.56 68 GLN I N 1
ATOM 7500 C CA . GLN F 1 89 ? 26.633 1.330 109.564 1.00 55.81 68 GLN I CA 1
ATOM 7501 C C . GLN F 1 89 ? 25.894 1.980 108.406 1.00 51.62 68 GLN I C 1
ATOM 7502 O O . GLN F 1 89 ? 26.516 2.487 107.462 1.00 50.68 68 GLN I O 1
ATOM 7508 N N . VAL F 1 90 ? 24.576 1.963 108.475 1.00 50.65 69 VAL I N 1
ATOM 7509 C CA . VAL F 1 90 ? 23.776 2.615 107.472 1.00 43.90 69 VAL I CA 1
ATOM 7510 C C . VAL F 1 90 ? 23.585 4.028 107.965 1.00 55.38 69 VAL I C 1
ATOM 7511 O O . VAL F 1 90 ? 23.336 4.235 109.152 1.00 54.60 69 VAL I O 1
ATOM 7515 N N . LEU F 1 91 ? 23.805 4.994 107.073 1.00 48.89 70 LEU I N 1
ATOM 7516 C CA . LEU F 1 91 ? 23.409 6.376 107.302 1.00 46.97 70 LEU I CA 1
ATOM 7517 C C . LEU F 1 91 ? 22.532 6.810 106.170 1.00 48.19 70 LEU I C 1
ATOM 7518 O O . LEU F 1 91 ? 22.820 6.468 105.005 1.00 48.50 70 LEU I O 1
ATOM 7523 N N . PHE F 1 92 ? 21.459 7.548 106.487 1.00 47.77 71 PHE I N 1
ATOM 7524 C CA . PHE F 1 92 ? 20.676 8.205 105.436 1.00 39.95 71 PHE I CA 1
ATOM 7525 C C . PHE F 1 92 ? 20.827 9.712 105.475 1.00 40.32 71 PHE I C 1
ATOM 7526 O O . PHE F 1 92 ? 21.125 10.286 106.512 1.00 47.45 71 PHE I O 1
ATOM 7534 N N . ALA F 1 93 ? 20.590 10.332 104.321 1.00 44.08 72 ALA I N 1
ATOM 7535 C CA . ALA F 1 93 ? 20.745 11.780 104.138 1.00 42.07 72 ALA I CA 1
ATOM 7536 C C . ALA F 1 93 ? 19.773 12.400 103.148 1.00 43.66 72 ALA I C 1
ATOM 7537 O O . ALA F 1 93 ? 19.396 11.796 102.153 1.00 55.54 72 ALA I O 1
ATOM 7539 N N . SER F 1 94 ? 19.451 13.691 103.444 1.00 46.28 73 SER I N 1
ATOM 7540 C CA . SER F 1 94 ? 18.735 14.561 102.499 1.00 42.85 73 SER I CA 1
ATOM 7541 C C . SER F 1 94 ? 18.982 16.051 102.735 1.00 41.71 73 SER I C 1
ATOM 7542 O O . SER F 1 94 ? 19.611 16.463 103.721 1.00 46.32 73 SER I O 1
ATOM 7545 N N . THR F 1 95 ? 18.482 16.879 101.812 1.00 43.04 74 THR I N 1
ATOM 7546 C CA . THR F 1 95 ? 18.688 18.299 101.905 1.00 47.41 74 THR I CA 1
ATOM 7547 C C . THR F 1 95 ? 17.700 18.989 102.854 1.00 46.69 74 THR I C 1
ATOM 7548 O O . THR F 1 95 ? 17.763 20.186 102.974 1.00 51.71 74 THR I O 1
ATOM 7552 N N . ASP F 1 96 ? 16.847 18.228 103.550 1.00 46.92 75 ASP I N 1
ATOM 7553 C CA . ASP F 1 96 ? 15.935 18.780 104.569 1.00 45.22 75 ASP I CA 1
ATOM 7554 C C . ASP F 1 96 ? 16.734 19.039 105.818 1.00 48.69 75 ASP I C 1
ATOM 7555 O O . ASP F 1 96 ? 17.851 18.524 105.953 1.00 48.44 75 ASP I O 1
ATOM 7560 N N . SER F 1 97 ? 16.175 19.821 106.742 1.00 44.04 76 SER I N 1
ATOM 7561 C CA . SER F 1 97 ? 16.878 20.224 107.949 1.00 42.26 76 SER I CA 1
ATOM 7562 C C . SER F 1 97 ? 16.668 19.171 109.013 1.00 44.80 76 SER I C 1
ATOM 7563 O O . SER F 1 97 ? 15.796 18.325 108.911 1.00 44.36 76 SER I O 1
ATOM 7566 N N . GLU F 1 98 ? 17.419 19.280 110.083 1.00 44.55 77 GLU I N 1
ATOM 7567 C CA . GLU F 1 98 ? 17.252 18.336 111.149 1.00 40.65 77 GLU I CA 1
ATOM 7568 C C . GLU F 1 98 ? 15.846 18.448 111.764 1.00 51.18 77 GLU I C 1
ATOM 7569 O O . GLU F 1 98 ? 15.343 17.484 112.353 1.00 50.21 77 GLU I O 1
ATOM 7575 N N . TYR F 1 99 ? 15.213 19.619 111.623 1.00 49.71 78 TYR I N 1
ATOM 7576 C CA . TYR F 1 99 ? 13.897 19.878 112.241 1.00 47.80 78 TYR I CA 1
ATOM 7577 C C . TYR F 1 99 ? 12.814 19.254 111.396 1.00 43.86 78 TYR I C 1
ATOM 7578 O O . TYR F 1 99 ? 11.902 18.623 111.911 1.00 45.25 78 TYR I O 1
ATOM 7587 N N . SER F 1 100 ? 12.903 19.414 110.093 1.00 43.94 79 SER I N 1
ATOM 7588 C CA . SER F 1 100 ? 11.992 18.686 109.244 1.00 41.11 79 SER I CA 1
ATOM 7589 C C . SER F 1 100 ? 12.154 17.171 109.449 1.00 50.55 79 SER I C 1
ATOM 7590 O O . SER F 1 100 ? 11.145 16.452 109.498 1.00 49.53 79 SER I O 1
ATOM 7593 N N . LEU F 1 101 ? 13.400 16.696 109.568 1.00 49.26 80 LEU I N 1
ATOM 7594 C CA . LEU F 1 101 ? 13.669 15.258 109.637 1.00 49.27 80 LEU I CA 1
ATOM 7595 C C . LEU F 1 101 ? 13.101 14.681 110.912 1.00 48.67 80 LEU I C 1
ATOM 7596 O O . LEU F 1 101 ? 12.464 13.628 110.901 1.00 49.63 80 LEU I O 1
ATOM 7601 N N . LEU F 1 102 ? 13.367 15.345 112.024 1.00 46.31 81 LEU I N 1
ATOM 7602 C CA . LEU F 1 102 ? 12.746 14.947 113.280 1.00 52.01 81 LEU I CA 1
ATOM 7603 C C . LEU F 1 102 ? 11.219 14.911 113.155 1.00 55.96 81 LEU I C 1
ATOM 7604 O O . LEU F 1 102 ? 10.558 13.902 113.482 1.00 54.90 81 LEU I O 1
ATOM 7609 N N . ALA F 1 103 ? 10.639 15.990 112.662 1.00 52.89 82 ALA I N 1
ATOM 7610 C CA . ALA F 1 103 ? 9.178 16.001 112.511 1.00 58.43 82 ALA I CA 1
ATOM 7611 C C . ALA F 1 103 ? 8.744 14.830 111.664 1.00 50.84 82 ALA I C 1
ATOM 7612 O O . ALA F 1 103 ? 7.635 14.321 111.821 1.00 57.44 82 ALA I O 1
ATOM 7614 N N . TRP F 1 104 ? 9.583 14.433 110.717 1.00 48.23 83 TRP I N 1
ATOM 7615 C CA . TRP F 1 104 ? 9.213 13.345 109.809 1.00 51.25 83 TRP I CA 1
ATOM 7616 C C . TRP F 1 104 ? 9.057 12.017 110.564 1.00 55.33 83 TRP I C 1
ATOM 7617 O O . TRP F 1 104 ? 8.183 11.210 110.264 1.00 48.92 83 TRP I O 1
ATOM 7628 N N . THR F 1 105 ? 9.937 11.815 111.538 1.00 54.48 84 THR I N 1
ATOM 7629 C CA . THR F 1 105 ? 9.961 10.585 112.289 1.00 61.67 84 THR I CA 1
ATOM 7630 C C . THR F 1 105 ? 8.902 10.590 113.380 1.00 64.74 84 THR I C 1
ATOM 7631 O O . THR F 1 105 ? 8.408 9.519 113.752 1.00 61.02 84 THR I O 1
ATOM 7635 N N . ASN F 1 106 ? 8.533 11.789 113.855 1.00 63.88 85 ASN I N 1
ATOM 7636 C CA . ASN F 1 106 ? 7.508 11.936 114.888 1.00 57.03 85 ASN I CA 1
ATOM 7637 C C . ASN F 1 106 ? 6.135 11.802 114.279 1.00 57.83 85 ASN I C 1
ATOM 7638 O O . ASN F 1 106 ? 5.173 11.592 114.977 1.00 67.57 85 ASN I O 1
ATOM 7643 N N . LEU F 1 107 ? 6.058 11.918 112.968 1.00 60.11 86 LEU I N 1
ATOM 7644 C CA . LEU F 1 107 ? 4.816 11.694 112.276 1.00 60.89 86 LEU I CA 1
ATOM 7645 C C . LEU F 1 107 ? 4.686 10.194 111.942 1.00 70.32 86 LEU I C 1
ATOM 7646 O O . LEU F 1 107 ? 5.474 9.675 111.140 1.00 59.66 86 LEU I O 1
ATOM 7651 N N . PRO F 1 108 ? 3.672 9.504 112.518 1.00 73.64 87 PRO I N 1
ATOM 7652 C CA . PRO F 1 108 ? 3.519 8.062 112.299 1.00 69.00 87 PRO I CA 1
ATOM 7653 C C . PRO F 1 108 ? 3.305 7.751 110.854 1.00 65.01 87 PRO I C 1
ATOM 7654 O O . PRO F 1 108 ? 2.826 8.598 110.116 1.00 66.98 87 PRO I O 1
ATOM 7658 N N . ARG F 1 109 ? 3.641 6.532 110.471 1.00 63.48 88 ARG I N 1
ATOM 7659 C CA . ARG F 1 109 ? 3.477 6.093 109.104 1.00 66.92 88 ARG I CA 1
ATOM 7660 C C . ARG F 1 109 ? 2.026 6.075 108.690 1.00 71.27 88 ARG I C 1
ATOM 7661 O O . ARG F 1 109 ? 1.719 6.398 107.546 1.00 71.86 88 ARG I O 1
ATOM 7669 N N . LYS F 1 110 ? 1.127 5.680 109.593 1.00 75.01 89 LYS I N 1
ATOM 7670 C CA . LYS F 1 110 ? -0.307 5.631 109.254 1.00 81.44 89 LYS I CA 1
ATOM 7671 C C . LYS F 1 110 ? -0.809 7.024 108.866 1.00 80.25 89 LYS I C 1
ATOM 7672 O O . LYS F 1 110 ? -1.807 7.171 108.162 1.00 78.05 89 LYS I O 1
ATOM 7678 N N . ASP F 1 111 ? -0.097 8.046 109.331 1.00 80.87 90 ASP I N 1
ATOM 7679 C CA . ASP F 1 111 ? -0.485 9.432 109.110 1.00 78.66 90 ASP I CA 1
ATOM 7680 C C . ASP F 1 111 ? 0.334 10.036 107.980 1.00 82.08 90 ASP I C 1
ATOM 7681 O O . ASP F 1 111 ? 0.212 11.228 107.673 1.00 76.16 90 ASP I O 1
ATOM 7686 N N . GLY F 1 112 ? 1.183 9.212 107.368 1.00 80.04 91 GLY I N 1
ATOM 7687 C CA . GLY F 1 112 ? 1.893 9.619 106.166 1.00 71.98 91 GLY I CA 1
ATOM 7688 C C . GLY F 1 112 ? 3.321 10.039 106.409 1.00 62.31 91 GLY I C 1
ATOM 7689 O O . GLY F 1 112 ? 3.962 10.570 105.513 1.00 60.87 91 GLY I O 1
ATOM 7690 N N . GLY F 1 113 ? 3.805 9.815 107.626 1.00 63.21 92 GLY I N 1
ATOM 7691 C CA . GLY F 1 113 ? 5.178 10.107 107.976 1.00 57.70 92 GLY I CA 1
ATOM 7692 C C . GLY F 1 113 ? 6.124 8.913 107.953 1.00 65.32 92 GLY I C 1
ATOM 7693 O O . GLY F 1 113 ? 5.868 7.892 107.300 1.00 60.61 92 GLY I O 1
ATOM 7694 N N . LEU F 1 114 ? 7.218 9.035 108.691 1.00 58.23 93 LEU I N 1
ATOM 7695 C CA . LEU F 1 114 ? 8.263 8.035 108.651 1.00 65.96 93 LEU I CA 1
ATOM 7696 C C . LEU F 1 114 ? 8.181 7.072 109.826 1.00 65.81 93 LEU I C 1
ATOM 7697 O O . LEU F 1 114 ? 8.422 5.884 109.672 1.00 68.76 93 LEU I O 1
ATOM 7702 N N . GLY F 1 115 ? 7.867 7.585 111.004 1.00 62.01 94 GLY I N 1
ATOM 7703 C CA . GLY F 1 115 ? 7.952 6.777 112.206 1.00 62.35 94 GLY I CA 1
ATOM 7704 C C . GLY F 1 115 ? 9.360 6.872 112.744 1.00 59.03 94 GLY I C 1
ATOM 7705 O O . GLY F 1 115 ? 10.245 7.381 112.082 1.00 63.11 94 GLY I O 1
ATOM 7706 N N . PRO F 1 116 ? 9.572 6.409 113.964 1.00 56.52 95 PRO I N 1
ATOM 7707 C CA . PRO F 1 116 ? 10.932 6.239 114.494 1.00 61.90 95 PRO I CA 1
ATOM 7708 C C . PRO F 1 116 ? 11.725 5.177 113.699 1.00 54.37 95 PRO I C 1
ATOM 7709 O O . PRO F 1 116 ? 11.123 4.244 113.160 1.00 55.90 95 PRO I O 1
ATOM 7713 N N . VAL F 1 117 ? 13.043 5.324 113.623 1.00 54.17 96 VAL I N 1
ATOM 7714 C CA . VAL F 1 117 ? 13.838 4.460 112.782 1.00 61.17 96 VAL I CA 1
ATOM 7715 C C . VAL F 1 117 ? 15.148 4.309 113.469 1.00 59.90 96 VAL I C 1
ATOM 7716 O O . VAL F 1 117 ? 15.477 5.097 114.345 1.00 62.38 96 VAL I O 1
ATOM 7720 N N . LYS F 1 118 ? 15.893 3.284 113.069 1.00 61.76 97 LYS I N 1
ATOM 7721 C CA . LYS F 1 118 ? 17.092 2.879 113.786 1.00 66.05 97 LYS I CA 1
ATOM 7722 C C . LYS F 1 118 ? 18.382 3.249 113.072 1.00 67.11 97 LYS I C 1
ATOM 7723 O O . LYS F 1 118 ? 19.442 2.671 113.350 1.00 67.48 97 LYS I O 1
ATOM 7729 N N . VAL F 1 119 ? 18.292 4.205 112.155 1.00 55.84 98 VAL I N 1
ATOM 7730 C CA . VAL F 1 119 ? 19.442 4.649 111.396 1.00 61.32 98 VAL I CA 1
ATOM 7731 C C . VAL F 1 119 ? 19.474 6.177 111.467 1.00 58.56 98 VAL I C 1
ATOM 7732 O O . VAL F 1 119 ? 18.420 6.823 111.469 1.00 54.66 98 VAL I O 1
ATOM 7736 N N . PRO F 1 120 ? 20.679 6.758 111.558 1.00 47.76 99 PRO I N 1
ATOM 7737 C CA . PRO F 1 120 ? 20.739 8.223 111.523 1.00 53.24 99 PRO I CA 1
ATOM 7738 C C . PRO F 1 120 ? 20.219 8.818 110.243 1.00 50.13 99 PRO I C 1
ATOM 7739 O O . PRO F 1 120 ? 20.369 8.245 109.168 1.00 50.70 99 PRO I O 1
ATOM 7743 N N . LEU F 1 121 ? 19.595 9.986 110.380 1.00 59.38 100 LEU I N 1
ATOM 7744 C CA . LEU F 1 121 ? 19.189 10.811 109.245 1.00 45.49 100 LEU I CA 1
ATOM 7745 C C . LEU F 1 121 ? 19.978 12.099 109.275 1.00 52.88 100 LEU I C 1
ATOM 7746 O O . LEU F 1 121 ? 19.809 12.911 110.197 1.00 50.77 100 LEU I O 1
ATOM 7751 N N . LEU F 1 122 ? 20.837 12.291 108.273 1.00 48.98 101 LEU I N 1
ATOM 7752 C CA . LEU F 1 122 ? 21.702 13.449 108.265 1.00 42.15 101 LEU I CA 1
ATOM 7753 C C . LEU F 1 122 ? 21.011 14.593 107.529 1.00 43.80 101 LEU I C 1
ATOM 7754 O O . LEU F 1 122 ? 20.452 14.420 106.435 1.00 40.43 101 LEU I O 1
ATOM 7759 N N . ALA F 1 123 ? 21.075 15.766 108.140 1.00 46.78 102 ALA I N 1
ATOM 7760 C CA . ALA F 1 123 ? 20.502 16.984 107.549 1.00 47.82 102 ALA I CA 1
ATOM 7761 C C . ALA F 1 123 ? 21.511 17.616 106.600 1.00 46.46 102 ALA I C 1
ATOM 7762 O O . ALA F 1 123 ? 22.564 18.027 107.057 1.00 50.58 102 ALA I O 1
ATOM 7764 N N . ASP F 1 124 ? 21.249 17.665 105.295 1.00 43.47 103 ASP I N 1
ATOM 7765 C CA . ASP F 1 124 ? 22.242 18.284 104.376 1.00 43.98 103 ASP I CA 1
ATOM 7766 C C . ASP F 1 124 ? 21.735 19.633 103.880 1.00 44.24 103 ASP I C 1
ATOM 7767 O O . ASP F 1 124 ? 21.666 19.868 102.669 1.00 43.18 103 ASP I O 1
ATOM 7772 N N . LYS F 1 125 ? 21.359 20.520 104.798 1.00 50.53 104 LYS I N 1
ATOM 7773 C CA . LYS F 1 125 ? 20.580 21.722 104.389 1.00 53.38 104 LYS I CA 1
ATOM 7774 C C . LYS F 1 125 ? 21.426 22.695 103.560 1.00 50.06 104 LYS I C 1
ATOM 7775 O O . LYS F 1 125 ? 20.870 23.400 102.727 1.00 47.35 104 LYS I O 1
ATOM 7781 N N . ASN F 1 126 ? 22.752 22.687 103.726 1.00 46.71 105 ASN I N 1
ATOM 7782 C CA . ASN F 1 126 ? 23.584 23.569 102.913 1.00 47.11 105 ASN I CA 1
ATOM 7783 C C . ASN F 1 126 ? 24.027 22.916 101.602 1.00 47.06 105 ASN I C 1
ATOM 7784 O O . ASN F 1 126 ? 24.702 23.540 100.809 1.00 45.00 105 ASN I O 1
ATOM 7789 N N . HIS F 1 127 ? 23.563 21.688 101.370 1.00 45.16 106 HIS I N 1
ATOM 7790 C CA . HIS F 1 127 ? 23.795 20.928 100.138 1.00 47.96 106 HIS I CA 1
ATOM 7791 C C . HIS F 1 127 ? 25.237 20.442 99.923 1.00 45.71 106 HIS I C 1
ATOM 7792 O O . HIS F 1 127 ? 25.533 19.908 98.860 1.00 44.65 106 HIS I O 1
ATOM 7799 N N . SER F 1 128 ? 26.139 20.638 100.881 1.00 43.61 107 SER I N 1
ATOM 7800 C CA . SER F 1 128 ? 27.541 20.291 100.627 1.00 48.42 107 SER I CA 1
ATOM 7801 C C . SER F 1 128 ? 27.729 18.763 100.496 1.00 51.55 107 SER I C 1
ATOM 7802 O O . SER F 1 128 ? 28.600 18.300 99.790 1.00 47.19 107 SER I O 1
ATOM 7805 N N . LEU F 1 129 ? 26.887 17.994 101.155 1.00 49.39 108 LEU I N 1
ATOM 7806 C CA . LEU F 1 129 ? 27.053 16.557 101.162 1.00 42.97 108 LEU I CA 1
ATOM 7807 C C . LEU F 1 129 ? 26.567 16.023 99.818 1.00 47.20 108 LEU I C 1
ATOM 7808 O O . LEU F 1 129 ? 27.234 15.204 99.179 1.00 42.48 108 LEU I O 1
ATOM 7813 N N . SER F 1 130 ? 25.416 16.492 99.363 1.00 41.55 109 SER I N 1
ATOM 7814 C CA . SER F 1 130 ? 24.881 15.998 98.100 1.00 41.99 109 SER I CA 1
ATOM 7815 C C . SER F 1 130 ? 25.747 16.428 96.920 1.00 44.45 109 SER I C 1
ATOM 7816 O O . SER F 1 130 ? 25.801 15.774 95.885 1.00 44.00 109 SER I O 1
ATOM 7819 N N . ARG F 1 131 ? 26.402 17.556 97.060 1.00 44.51 110 ARG I N 1
ATOM 7820 C CA . ARG F 1 131 ? 27.180 18.088 95.962 1.00 47.66 110 ARG I CA 1
ATOM 7821 C C . ARG F 1 131 ? 28.468 17.323 95.798 1.00 42.84 110 ARG I C 1
ATOM 7822 O O . ARG F 1 131 ? 28.870 16.982 94.700 1.00 45.61 110 ARG I O 1
ATOM 7830 N N . ASP F 1 132 ? 29.106 17.094 96.926 1.00 41.68 111 ASP I N 1
ATOM 7831 C CA . ASP F 1 132 ? 30.342 16.350 96.999 1.00 42.73 111 ASP I CA 1
ATOM 7832 C C . ASP F 1 132 ? 30.164 14.872 96.564 1.00 50.55 111 ASP I C 1
ATOM 7833 O O . ASP F 1 132 ? 31.093 14.284 96.063 1.00 53.47 111 ASP I O 1
ATOM 7838 N N . TYR F 1 133 ? 28.986 14.278 96.755 1.00 46.38 112 TYR I N 1
ATOM 7839 C CA . TYR F 1 133 ? 28.792 12.882 96.392 1.00 37.78 112 TYR I CA 1
ATOM 7840 C C . TYR F 1 133 ? 28.169 12.814 94.996 1.00 42.61 112 TYR I C 1
ATOM 7841 O O . TYR F 1 133 ? 27.857 11.753 94.461 1.00 47.06 112 TYR I O 1
ATOM 7850 N N . GLY F 1 134 ? 28.046 13.962 94.362 1.00 41.17 113 GLY I N 1
ATOM 7851 C CA . GLY F 1 134 ? 27.523 13.980 93.003 1.00 37.77 113 GLY I CA 1
ATOM 7852 C C . GLY F 1 134 ? 26.055 13.628 92.775 1.00 38.09 113 GLY I C 1
ATOM 7853 O O . GLY F 1 134 ? 25.666 13.242 91.668 1.00 44.57 113 GLY I O 1
ATOM 7854 N N . VAL F 1 135 ? 25.225 13.722 93.806 1.00 40.48 114 VAL I N 1
ATOM 7855 C CA . VAL F 1 135 ? 23.800 13.378 93.643 1.00 40.00 114 VAL I CA 1
ATOM 7856 C C . VAL F 1 135 ? 22.825 14.605 93.694 1.00 46.40 114 VAL I C 1
ATOM 7857 O O . VAL F 1 135 ? 21.598 14.463 93.617 1.00 46.14 114 VAL I O 1
ATOM 7861 N N . LEU F 1 136 ? 23.353 15.814 93.838 1.00 44.04 115 LEU I N 1
ATOM 7862 C CA . LEU F 1 136 ? 22.488 16.966 93.898 1.00 43.58 115 LEU I CA 1
ATOM 7863 C C . LEU F 1 136 ? 21.883 17.288 92.554 1.00 47.69 115 LEU I C 1
ATOM 7864 O O . LEU F 1 136 ? 22.598 17.389 91.579 1.00 49.02 115 LEU I O 1
ATOM 7869 N N . ILE F 1 137 ? 20.562 17.433 92.507 1.00 45.25 116 ILE I N 1
ATOM 7870 C CA . ILE F 1 137 ? 19.902 18.084 91.375 1.00 46.89 116 ILE I CA 1
ATOM 7871 C C . ILE F 1 137 ? 19.872 19.598 91.615 1.00 51.68 116 ILE I C 1
ATOM 7872 O O . ILE F 1 137 ? 19.006 20.069 92.338 1.00 48.26 116 ILE I O 1
ATOM 7877 N N . GLU F 1 138 ? 20.784 20.363 91.020 1.00 50.55 117 GLU I N 1
ATOM 7878 C CA . GLU F 1 138 ? 20.985 21.769 91.419 1.00 54.49 117 GLU I CA 1
ATOM 7879 C C . GLU F 1 138 ? 19.734 22.618 91.335 1.00 52.02 117 GLU I C 1
ATOM 7880 O O . GLU F 1 138 ? 19.422 23.352 92.266 1.00 48.58 117 GLU I O 1
ATOM 7886 N N . LYS F 1 139 ? 19.031 22.512 90.214 1.00 53.65 118 LYS I N 1
ATOM 7887 C CA . LYS F 1 139 ? 17.816 23.284 89.987 1.00 51.24 118 LYS I CA 1
ATOM 7888 C C . LYS F 1 139 ? 16.680 22.985 90.965 1.00 57.37 118 LYS I C 1
ATOM 7889 O O . LYS F 1 139 ? 15.740 23.761 91.039 1.00 46.71 118 LYS I O 1
ATOM 7895 N N . GLU F 1 140 ? 16.720 21.833 91.645 1.00 52.04 119 GLU I N 1
ATOM 7896 C CA . GLU F 1 140 ? 15.587 21.392 92.477 1.00 48.57 119 GLU I CA 1
ATOM 7897 C C . GLU F 1 140 ? 15.916 21.435 93.958 1.00 43.75 119 GLU I C 1
ATOM 7898 O O . GLU F 1 140 ? 15.025 21.424 94.786 1.00 46.63 119 GLU I O 1
ATOM 7904 N N . GLY F 1 141 ? 17.200 21.494 94.293 1.00 43.36 120 GLY I N 1
ATOM 7905 C CA . GLY F 1 141 ? 17.624 21.523 95.681 1.00 41.04 120 GLY I CA 1
ATOM 7906 C C . GLY F 1 141 ? 17.469 20.235 96.449 1.00 45.86 120 GLY I C 1
ATOM 7907 O O . GLY F 1 141 ? 17.393 20.267 97.695 1.00 46.73 120 GLY I O 1
ATOM 7908 N N . ILE F 1 142 ? 17.391 19.126 95.706 1.00 45.80 121 ILE I N 1
ATOM 7909 C CA . ILE F 1 142 ? 17.237 17.772 96.265 1.00 45.80 121 ILE I CA 1
ATOM 7910 C C . ILE F 1 142 ? 18.232 16.779 95.689 1.00 49.81 121 ILE I C 1
ATOM 7911 O O . ILE F 1 142 ? 18.702 16.924 94.558 1.00 45.67 121 ILE I O 1
ATOM 7916 N N . ALA F 1 143 ? 18.489 15.736 96.474 1.00 43.63 122 ALA I N 1
ATOM 7917 C CA . ALA F 1 143 ? 19.361 14.634 96.083 1.00 49.48 122 ALA I CA 1
ATOM 7918 C C . ALA F 1 143 ? 18.659 13.533 95.326 1.00 47.16 122 ALA I C 1
ATOM 7919 O O . ALA F 1 143 ? 17.546 13.153 95.642 1.00 49.82 122 ALA I O 1
ATOM 7921 N N . LEU F 1 144 ? 19.333 12.984 94.329 1.00 48.61 123 LEU I N 1
ATOM 7922 C CA . LEU F 1 144 ? 18.912 11.717 93.747 1.00 47.34 123 LEU I CA 1
ATOM 7923 C C . LEU F 1 144 ? 19.071 10.554 94.743 1.00 37.46 123 LEU I C 1
ATOM 7924 O O . LEU F 1 144 ? 19.720 10.702 95.786 1.00 44.55 123 LEU I O 1
ATOM 7929 N N . ARG F 1 145 ? 18.515 9.390 94.403 1.00 44.59 124 ARG I N 1
ATOM 7930 C CA . ARG F 1 145 ? 18.681 8.175 95.198 1.00 47.54 124 ARG I CA 1
ATOM 7931 C C . ARG F 1 145 ? 20.042 7.451 94.970 1.00 43.97 124 ARG I C 1
ATOM 7932 O O . ARG F 1 145 ? 20.130 6.340 94.422 1.00 52.80 124 ARG I O 1
ATOM 7940 N N . GLY F 1 146 ? 21.094 8.082 95.444 1.00 38.77 125 GLY I N 1
ATOM 7941 C CA . GLY F 1 146 ? 22.418 7.527 95.408 1.00 44.96 125 GLY I CA 1
ATOM 7942 C C . GLY F 1 146 ? 22.688 6.758 96.657 1.00 45.59 125 GLY I C 1
ATOM 7943 O O . GLY F 1 146 ? 22.250 7.149 97.739 1.00 43.83 125 GLY I O 1
ATOM 7944 N N . LEU F 1 147 ? 23.367 5.626 96.486 1.00 41.39 126 LEU I N 1
ATOM 7945 C CA . LEU F 1 147 ? 23.863 4.859 97.597 1.00 45.23 126 LEU I CA 1
ATOM 7946 C C . LEU F 1 147 ? 25.342 4.639 97.354 1.00 43.15 126 LEU I C 1
ATOM 7947 O O . LEU F 1 147 ? 25.752 4.383 96.229 1.00 45.50 126 LEU I O 1
ATOM 7952 N N . PHE F 1 148 ? 26.126 4.789 98.409 1.00 40.01 127 PHE I N 1
ATOM 7953 C CA . PHE F 1 148 ? 27.567 4.673 98.354 1.00 38.50 127 PHE I CA 1
ATOM 7954 C C . PHE F 1 148 ? 27.999 3.732 99.436 1.00 48.20 127 PHE I C 1
ATOM 7955 O O . PHE F 1 148 ? 27.497 3.839 100.554 1.00 43.22 127 PHE I O 1
ATOM 7963 N N . ILE F 1 149 ? 28.945 2.836 99.117 1.00 43.39 128 ILE I N 1
ATOM 7964 C CA . ILE F 1 149 ? 29.542 1.961 100.132 1.00 39.92 128 ILE I CA 1
ATOM 7965 C C . ILE F 1 149 ? 30.983 2.348 100.353 1.00 38.56 128 ILE I C 1
ATOM 7966 O O . ILE F 1 149 ? 31.786 2.398 99.425 1.00 46.17 128 ILE I O 1
ATOM 7971 N N . ILE F 1 150 ? 31.326 2.613 101.602 1.00 41.06 129 ILE I N 1
ATOM 7972 C CA . ILE F 1 150 ? 32.623 3.185 101.933 1.00 42.72 129 ILE I CA 1
ATOM 7973 C C . ILE F 1 150 ? 33.317 2.213 102.867 1.00 47.96 129 ILE I C 1
ATOM 7974 O O . ILE F 1 150 ? 32.698 1.757 103.828 1.00 49.31 129 ILE I O 1
ATOM 7979 N N . ASP F 1 151 ? 34.580 1.879 102.610 1.00 45.79 130 ASP I N 1
ATOM 7980 C CA . ASP F 1 151 ? 35.183 0.802 103.370 1.00 52.92 130 ASP I CA 1
ATOM 7981 C C . ASP F 1 151 ? 35.883 1.356 104.576 1.00 54.16 130 ASP I C 1
ATOM 7982 O O . ASP F 1 151 ? 35.946 2.550 104.741 1.00 51.00 130 ASP I O 1
ATOM 7987 N N . PRO F 1 152 ? 36.401 0.478 105.442 1.00 60.21 131 PRO I N 1
ATOM 7988 C CA . PRO F 1 152 ? 36.912 0.946 106.732 1.00 56.13 131 PRO I CA 1
ATOM 7989 C C . PRO F 1 152 ? 38.078 1.904 106.628 1.00 60.76 131 PRO I C 1
ATOM 7990 O O . PRO F 1 152 ? 38.405 2.572 107.611 1.00 61.99 131 PRO I O 1
ATOM 7994 N N . LYS F 1 153 ? 38.683 1.997 105.449 1.00 57.23 132 LYS I N 1
ATOM 7995 C CA . LYS F 1 153 ? 39.764 2.943 105.262 1.00 56.59 132 LYS I CA 1
ATOM 7996 C C . LYS F 1 153 ? 39.309 4.181 104.522 1.00 60.48 132 LYS I C 1
ATOM 7997 O O . LYS F 1 153 ? 40.109 5.064 104.230 1.00 61.33 132 LYS I O 1
ATOM 8003 N N . GLY F 1 154 ? 38.029 4.258 104.206 1.00 55.59 133 GLY I N 1
ATOM 8004 C CA . GLY F 1 154 ? 37.512 5.480 103.646 1.00 48.91 133 GLY I CA 1
ATOM 8005 C C . GLY F 1 154 ? 37.395 5.471 102.141 1.00 54.56 133 GLY I C 1
ATOM 8006 O O . GLY F 1 154 ? 37.038 6.496 101.565 1.00 55.20 133 GLY I O 1
ATOM 8007 N N . ILE F 1 155 ? 37.633 4.324 101.497 1.00 52.16 134 ILE I N 1
ATOM 8008 C CA . ILE F 1 155 ? 37.577 4.262 100.036 1.00 47.08 134 ILE I CA 1
ATOM 8009 C C . ILE F 1 155 ? 36.194 3.894 99.589 1.00 45.10 134 ILE I C 1
ATOM 8010 O O . ILE F 1 155 ? 35.602 2.948 100.093 1.00 48.08 134 ILE I O 1
ATOM 8015 N N . ILE F 1 156 ? 35.699 4.630 98.604 1.00 50.30 135 ILE I N 1
ATOM 8016 C CA . ILE F 1 156 ? 34.429 4.322 97.987 1.00 46.50 135 ILE I CA 1
ATOM 8017 C C . ILE F 1 156 ? 34.641 3.076 97.180 1.00 47.01 135 ILE I C 1
ATOM 8018 O O . ILE F 1 156 ? 35.428 3.104 96.237 1.00 47.49 135 ILE I O 1
ATOM 8023 N N . ARG F 1 157 ? 33.913 2.018 97.536 1.00 45.90 136 ARG I N 1
ATOM 8024 C CA . ARG F 1 157 ? 33.938 0.739 96.825 1.00 45.04 136 ARG I CA 1
ATOM 8025 C C . ARG F 1 157 ? 32.768 0.522 95.860 1.00 45.39 136 ARG I C 1
ATOM 8026 O O . ARG F 1 157 ? 32.835 -0.340 94.974 1.00 44.73 136 ARG I O 1
ATOM 8034 N N . HIS F 1 158 ? 31.696 1.295 96.031 1.00 43.18 137 HIS I N 1
ATOM 8035 C CA . HIS F 1 158 ? 30.482 1.113 95.247 1.00 38.13 137 HIS I CA 1
ATOM 8036 C C . HIS F 1 158 ? 29.602 2.375 95.173 1.00 44.06 137 HIS I C 1
ATOM 8037 O O . HIS F 1 158 ? 29.360 3.014 96.176 1.00 42.78 137 HIS I O 1
ATOM 8044 N N . ILE F 1 159 ? 29.097 2.678 93.988 1.00 40.78 138 ILE I N 1
ATOM 8045 C CA . ILE F 1 159 ? 28.126 3.739 93.770 1.00 43.55 138 ILE I CA 1
ATOM 8046 C C . ILE F 1 159 ? 26.880 3.211 93.052 1.00 46.62 138 ILE I C 1
ATOM 8047 O O . ILE F 1 159 ? 26.992 2.571 92.007 1.00 45.06 138 ILE I O 1
ATOM 8052 N N . THR F 1 160 ? 25.703 3.505 93.589 1.00 47.49 139 THR I N 1
ATOM 8053 C CA . THR F 1 160 ? 24.428 3.250 92.882 1.00 47.17 139 THR I CA 1
ATOM 8054 C C . THR F 1 160 ? 23.700 4.567 92.904 1.00 42.46 139 THR I C 1
ATOM 8055 O O . THR F 1 160 ? 23.626 5.183 93.953 1.00 45.81 139 THR I O 1
ATOM 8059 N N . ILE F 1 161 ? 23.160 4.958 91.759 1.00 47.77 140 ILE I N 1
ATOM 8060 C CA . ILE F 1 161 ? 22.268 6.114 91.633 1.00 42.28 140 ILE I CA 1
ATOM 8061 C C . ILE F 1 161 ? 21.028 5.697 90.859 1.00 44.08 140 ILE I C 1
ATOM 8062 O O . ILE F 1 161 ? 21.101 5.248 89.714 1.00 45.87 140 ILE I O 1
ATOM 8067 N N . ASN F 1 162 ? 19.888 5.788 91.528 1.00 42.94 141 ASN I N 1
ATOM 8068 C CA . ASN F 1 162 ? 18.589 5.686 90.885 1.00 48.61 141 ASN I CA 1
ATOM 8069 C C . ASN F 1 162 ? 17.939 7.043 90.623 1.00 52.66 141 ASN I C 1
ATOM 8070 O O . ASN F 1 162 ? 18.057 7.954 91.454 1.00 45.37 141 ASN I O 1
ATOM 8075 N N . ASP F 1 163 ? 17.241 7.159 89.490 1.00 53.28 142 ASP I N 1
ATOM 8076 C CA . ASP F 1 163 ? 16.214 8.204 89.312 1.00 52.39 142 ASP I CA 1
ATOM 8077 C C . ASP F 1 163 ? 15.176 8.082 90.431 1.00 50.99 142 ASP I C 1
ATOM 8078 O O . ASP F 1 163 ? 15.102 7.067 91.122 1.00 58.59 142 ASP I O 1
ATOM 8083 N N . LEU F 1 164 ? 14.351 9.104 90.573 1.00 56.51 143 LEU I N 1
ATOM 8084 C CA . LEU F 1 164 ? 13.446 9.253 91.711 1.00 55.59 143 LEU I CA 1
ATOM 8085 C C . LEU F 1 164 ? 12.321 8.241 91.747 1.00 50.22 143 LEU I C 1
ATOM 8086 O O . LEU F 1 164 ? 11.831 7.896 92.804 1.00 48.07 143 LEU I O 1
ATOM 8091 N N . SER F 1 165 ? 11.940 7.754 90.582 1.00 48.04 144 SER I N 1
ATOM 8092 C CA . SER F 1 165 ? 10.811 6.846 90.449 1.00 56.03 144 SER I CA 1
ATOM 8093 C C . SER F 1 165 ? 11.009 5.373 90.883 1.00 62.28 144 SER I C 1
ATOM 8094 O O . SER F 1 165 ? 10.047 4.597 90.899 1.00 62.01 144 SER I O 1
ATOM 8097 N N . VAL F 1 166 ? 12.223 4.960 91.224 1.00 58.99 145 VAL I N 1
ATOM 8098 C CA . VAL F 1 166 ? 12.419 3.542 91.581 1.00 51.02 145 VAL I CA 1
ATOM 8099 C C . VAL F 1 166 ? 13.307 3.442 92.781 1.00 47.86 145 VAL I C 1
ATOM 8100 O O . VAL F 1 166 ? 14.411 3.990 92.797 1.00 49.20 145 VAL I O 1
ATOM 8104 N N . GLY F 1 167 ? 12.832 2.708 93.781 1.00 48.37 146 GLY I N 1
ATOM 8105 C CA . GLY F 1 167 ? 13.584 2.530 95.008 1.00 50.69 146 GLY I CA 1
ATOM 8106 C C . GLY F 1 167 ? 14.716 1.539 94.877 1.00 51.53 146 GLY I C 1
ATOM 8107 O O . GLY F 1 167 ? 14.883 0.905 93.843 1.00 46.37 146 GLY I O 1
ATOM 8108 N N . ARG F 1 168 ? 15.481 1.413 95.952 1.00 49.49 147 ARG I N 1
ATOM 8109 C CA . ARG F 1 168 ? 16.640 0.584 95.964 1.00 50.47 147 ARG I CA 1
ATOM 8110 C C . ARG F 1 168 ? 16.404 -0.778 96.657 1.00 59.82 147 ARG I C 1
ATOM 8111 O O . ARG F 1 168 ? 15.307 -1.081 97.124 1.00 55.55 147 ARG I O 1
ATOM 8119 N N . ASN F 1 169 ? 17.446 -1.590 96.733 1.00 54.40 148 ASN I N 1
ATOM 8120 C CA . ASN F 1 169 ? 17.290 -2.961 97.215 1.00 47.61 148 ASN I CA 1
ATOM 8121 C C . ASN F 1 169 ? 18.180 -3.202 98.367 1.00 51.09 148 ASN I C 1
ATOM 8122 O O . ASN F 1 169 ? 19.406 -3.192 98.218 1.00 51.31 148 ASN I O 1
ATOM 8127 N N . VAL F 1 170 ? 17.592 -3.439 99.521 1.00 47.78 149 VAL I N 1
ATOM 8128 C CA . VAL F 1 170 ? 18.399 -3.475 100.727 1.00 53.69 149 VAL I CA 1
ATOM 8129 C C . VAL F 1 170 ? 19.286 -4.719 100.705 1.00 58.06 149 VAL I C 1
ATOM 8130 O O . VAL F 1 170 ? 20.355 -4.714 101.323 1.00 50.49 149 VAL I O 1
ATOM 8134 N N . ASN F 1 171 ? 18.862 -5.777 100.005 1.00 53.46 150 ASN I N 1
ATOM 8135 C CA . ASN F 1 171 ? 19.604 -7.026 100.078 1.00 56.38 150 ASN I CA 1
ATOM 8136 C C . ASN F 1 171 ? 20.829 -6.893 99.212 1.00 52.55 150 ASN I C 1
ATOM 8137 O O . ASN F 1 171 ? 21.885 -7.413 99.544 1.00 49.62 150 ASN I O 1
ATOM 8142 N N . GLU F 1 172 ? 20.701 -6.142 98.129 1.00 55.15 151 GLU I N 1
ATOM 8143 C CA . GLU F 1 172 ? 21.843 -5.890 97.259 1.00 49.04 151 GLU I CA 1
ATOM 8144 C C . GLU F 1 172 ? 22.931 -5.116 98.005 1.00 52.54 151 GLU I C 1
ATOM 8145 O O . GLU F 1 172 ? 24.113 -5.353 97.817 1.00 50.24 151 GLU I O 1
ATOM 8151 N N . ALA F 1 173 ? 22.564 -4.193 98.872 1.00 49.37 152 ALA I N 1
ATOM 8152 C CA . ALA F 1 173 ? 23.589 -3.523 99.666 1.00 52.22 152 ALA I CA 1
ATOM 8153 C C . ALA F 1 173 ? 24.299 -4.507 100.639 1.00 49.56 152 ALA I C 1
ATOM 8154 O O . ALA F 1 173 ? 25.506 -4.424 100.857 1.00 47.60 152 ALA I O 1
ATOM 8156 N N . LEU F 1 174 ? 23.539 -5.392 101.259 1.00 51.29 153 LEU I N 1
ATOM 8157 C CA . LEU F 1 174 ? 24.105 -6.448 102.126 1.00 57.68 153 LEU I CA 1
ATOM 8158 C C . LEU F 1 174 ? 25.035 -7.385 101.347 1.00 46.39 153 LEU I C 1
ATOM 8159 O O . LEU F 1 174 ? 26.118 -7.735 101.795 1.00 49.78 153 LEU I O 1
ATOM 8164 N N . ARG F 1 175 ? 24.580 -7.781 100.176 1.00 44.51 154 ARG I N 1
ATOM 8165 C CA . ARG F 1 175 ? 25.362 -8.578 99.298 1.00 45.71 154 ARG I CA 1
ATOM 8166 C C . ARG F 1 175 ? 26.714 -7.938 99.098 1.00 54.34 154 ARG I C 1
ATOM 8167 O O . ARG F 1 175 ? 27.744 -8.577 99.328 1.00 49.28 154 ARG I O 1
ATOM 8175 N N . LEU F 1 176 ? 26.720 -6.669 98.689 1.00 49.96 155 LEU I N 1
ATOM 8176 C CA . LEU F 1 176 ? 27.951 -5.995 98.281 1.00 45.74 155 LEU I CA 1
ATOM 8177 C C . LEU F 1 176 ? 28.887 -5.845 99.452 1.00 49.82 155 LEU I C 1
ATOM 8178 O O . LEU F 1 176 ? 30.097 -5.977 99.302 1.00 49.71 155 LEU I O 1
ATOM 8183 N N . VAL F 1 177 ? 28.348 -5.592 100.631 1.00 44.34 156 VAL I N 1
ATOM 8184 C CA . VAL F 1 177 ? 29.242 -5.416 101.752 1.00 49.56 156 VAL I CA 1
ATOM 8185 C C . VAL F 1 177 ? 29.920 -6.757 102.058 1.00 54.10 156 VAL I C 1
ATOM 8186 O O . VAL F 1 177 ? 31.125 -6.781 102.291 1.00 56.68 156 VAL I O 1
ATOM 8190 N N . GLU F 1 178 ? 29.161 -7.857 102.051 1.00 49.56 157 GLU I N 1
ATOM 8191 C CA . GLU F 1 178 ? 29.731 -9.180 102.315 1.00 55.47 157 GLU I CA 1
ATOM 8192 C C . GLU F 1 178 ? 30.832 -9.434 101.305 1.00 49.34 157 GLU I C 1
ATOM 8193 O O . GLU F 1 178 ? 31.905 -9.909 101.644 1.00 46.19 157 GLU I O 1
ATOM 8199 N N . GLY F 1 179 ? 30.532 -9.157 100.046 1.00 44.65 158 GLY I N 1
ATOM 8200 C CA . GLY F 1 179 ? 31.517 -9.261 98.984 1.00 49.93 158 GLY I CA 1
ATOM 8201 C C . GLY F 1 179 ? 32.812 -8.471 99.209 1.00 60.82 158 GLY I C 1
ATOM 8202 O O . GLY F 1 179 ? 33.894 -8.982 98.902 1.00 57.80 158 GLY I O 1
ATOM 8203 N N . PHE F 1 180 ? 32.729 -7.249 99.748 1.00 52.99 159 PHE I N 1
ATOM 8204 C CA . PHE F 1 180 ? 33.937 -6.422 99.893 1.00 56.68 159 PHE I CA 1
ATOM 8205 C C . PHE F 1 180 ? 34.708 -6.917 101.107 1.00 53.34 159 PHE I C 1
ATOM 8206 O O . PHE F 1 180 ? 35.921 -6.880 101.164 1.00 55.14 159 PHE I O 1
ATOM 8214 N N . GLN F 1 181 ? 34.001 -7.375 102.111 1.00 50.84 160 GLN I N 1
ATOM 8215 C CA . GLN F 1 181 ? 34.705 -7.905 103.249 1.00 62.09 160 GLN I CA 1
ATOM 8216 C C . GLN F 1 181 ? 35.417 -9.239 102.947 1.00 67.67 160 GLN I C 1
ATOM 8217 O O . GLN F 1 181 ? 36.465 -9.518 103.532 1.00 63.13 160 GLN I O 1
ATOM 8223 N N . TRP F 1 182 ? 34.867 -10.048 102.045 1.00 54.61 161 TRP I N 1
ATOM 8224 C CA . TRP F 1 182 ? 35.560 -11.243 101.618 1.00 58.60 161 TRP I CA 1
ATOM 8225 C C . TRP F 1 182 ? 36.813 -10.885 100.793 1.00 63.72 161 TRP I C 1
ATOM 8226 O O . TRP F 1 182 ? 37.866 -11.475 101.006 1.00 60.37 161 TRP I O 1
ATOM 8237 N N . THR F 1 183 ? 36.705 -9.955 99.846 1.00 55.98 162 THR I N 1
ATOM 8238 C CA . THR F 1 183 ? 37.864 -9.533 99.070 1.00 59.25 162 THR I CA 1
ATOM 8239 C C . THR F 1 183 ? 38.942 -9.000 99.964 1.00 60.17 162 THR I C 1
ATOM 8240 O O . THR F 1 183 ? 40.108 -9.183 99.700 1.00 67.66 162 THR I O 1
ATOM 8244 N N . ASP F 1 184 ? 38.557 -8.278 101.000 1.00 62.81 163 ASP I N 1
ATOM 8245 C CA . ASP F 1 184 ? 39.541 -7.677 101.883 1.00 62.37 163 ASP I CA 1
ATOM 8246 C C . ASP F 1 184 ? 40.339 -8.747 102.653 1.00 58.97 163 ASP I C 1
ATOM 8247 O O . ASP F 1 184 ? 41.471 -8.516 103.019 1.00 60.68 163 ASP I O 1
ATOM 8252 N N . LYS F 1 185 ? 39.737 -9.888 102.946 1.00 54.77 164 LYS I N 1
ATOM 8253 C CA . LYS F 1 185 ? 40.418 -10.903 103.766 1.00 60.61 164 LYS I CA 1
ATOM 8254 C C . LYS F 1 185 ? 41.045 -12.024 102.938 1.00 56.46 164 LYS I C 1
ATOM 8255 O O . LYS F 1 185 ? 41.828 -12.804 103.471 1.00 60.20 164 LYS I O 1
ATOM 8261 N N . ASN F 1 186 ? 40.705 -12.124 101.656 1.00 59.10 165 ASN I N 1
ATOM 8262 C CA . ASN F 1 186 ? 41.185 -13.233 100.833 1.00 61.16 165 ASN I CA 1
ATOM 8263 C C . ASN F 1 186 ? 41.863 -12.741 99.587 1.00 70.36 165 ASN I C 1
ATOM 8264 O O . ASN F 1 186 ? 41.905 -13.427 98.568 1.00 76.02 165 ASN I O 1
ATOM 8269 N N . GLY F 1 187 ? 42.391 -11.537 99.700 1.00 71.13 166 GLY I N 1
ATOM 8270 C CA . GLY F 1 187 ? 43.045 -10.859 98.615 1.00 79.48 166 GLY I CA 1
ATOM 8271 C C . GLY F 1 187 ? 42.599 -11.235 97.226 1.00 89.02 166 GLY I C 1
ATOM 8272 O O . GLY F 1 187 ? 41.409 -11.225 96.879 1.00 87.01 166 GLY I O 1
ATOM 8273 N N . THR F 1 188 ? 43.601 -11.621 96.453 1.00 97.98 167 THR I N 1
ATOM 8274 C CA . THR F 1 188 ? 43.537 -11.599 95.006 1.00 98.97 167 THR I CA 1
ATOM 8275 C C . THR F 1 188 ? 43.301 -13.003 94.417 1.00 100.30 167 THR I C 1
ATOM 8276 O O . THR F 1 188 ? 43.331 -14.007 95.143 1.00 100.41 167 THR I O 1
ATOM 8280 N N . VAL F 1 189 ? 43.053 -13.060 93.109 1.00 89.92 168 VAL I N 1
ATOM 8281 C CA . VAL F 1 189 ? 42.717 -14.313 92.426 1.00 94.17 168 VAL I CA 1
ATOM 8282 C C . VAL F 1 189 ? 43.939 -15.258 92.328 1.00 89.33 168 VAL I C 1
ATOM 8283 O O . VAL F 1 189 ? 43.845 -16.437 92.690 1.00 88.03 168 VAL I O 1
ATOM 8287 N N . LEU F 1 190 ? 45.074 -14.736 91.849 1.00 87.43 169 LEU I N 1
ATOM 8288 C CA . LEU F 1 190 ? 46.346 -15.468 91.830 1.00 83.73 169 LEU I CA 1
ATOM 8289 C C . LEU F 1 190 ? 47.453 -14.691 92.568 1.00 88.28 169 LEU I C 1
ATOM 8290 O O . LEU F 1 190 ? 47.312 -13.488 92.836 1.00 83.08 169 LEU I O 1
ATOM 8295 N N . PRO F 1 191 ? 48.564 -15.378 92.909 1.00 89.42 170 PRO I N 1
ATOM 8296 C CA . PRO F 1 191 ? 49.713 -14.662 93.483 1.00 88.68 170 PRO I CA 1
ATOM 8297 C C . PRO F 1 191 ? 50.323 -13.638 92.531 1.00 86.29 170 PRO I C 1
ATOM 8298 O O . PRO F 1 191 ? 50.105 -13.673 91.318 1.00 88.83 170 PRO I O 1
ATOM 8302 N N . CYS F 1 192 ? 51.102 -12.735 93.105 1.00 85.10 171 CYS I N 1
ATOM 8303 C CA . CYS F 1 192 ? 51.782 -11.679 92.363 1.00 97.46 171 CYS I CA 1
ATOM 8304 C C . CYS F 1 192 ? 52.537 -12.177 91.109 1.00 97.58 171 CYS I C 1
ATOM 8305 O O . CYS F 1 192 ? 53.493 -12.947 91.228 1.00 97.62 171 CYS I O 1
ATOM 8308 N N . ASN F 1 193 ? 52.077 -11.725 89.932 1.00 99.35 172 ASN I N 1
ATOM 8309 C CA . ASN F 1 193 ? 52.691 -11.967 88.599 1.00 88.89 172 ASN I CA 1
ATOM 8310 C C . ASN F 1 193 ? 52.414 -13.356 88.008 1.00 86.22 172 ASN I C 1
ATOM 8311 O O . ASN F 1 193 ? 52.808 -13.648 86.863 1.00 69.60 172 ASN I O 1
ATOM 8316 N N . TRP F 1 194 ? 51.743 -14.202 88.782 1.00 85.41 173 TRP I N 1
ATOM 8317 C CA . TRP F 1 194 ? 51.618 -15.601 88.425 1.00 89.01 173 TRP I CA 1
ATOM 8318 C C . TRP F 1 194 ? 50.468 -15.778 87.445 1.00 83.37 173 TRP I C 1
ATOM 8319 O O . TRP F 1 194 ? 49.549 -14.965 87.375 1.00 74.38 173 TRP I O 1
ATOM 8330 N N . THR F 1 195 ? 50.529 -16.864 86.698 1.00 82.22 174 THR I N 1
ATOM 8331 C CA . THR F 1 195 ? 49.512 -17.177 85.726 1.00 81.41 174 THR I CA 1
ATOM 8332 C C . THR F 1 195 ? 49.095 -18.626 85.898 1.00 86.07 174 THR I C 1
ATOM 8333 O O . THR F 1 195 ? 49.840 -19.428 86.459 1.00 79.37 174 THR I O 1
ATOM 8337 N N . PRO F 1 196 ? 47.843 -18.952 85.400 1.00 87.87 175 PRO I N 1
ATOM 8338 C CA . PRO F 1 196 ? 47.450 -20.355 85.625 1.00 90.35 175 PRO I CA 1
ATOM 8339 C C . PRO F 1 196 ? 48.371 -21.353 84.947 1.00 84.40 175 PRO I C 1
ATOM 8340 O O . PRO F 1 196 ? 48.653 -22.403 85.500 1.00 87.79 175 PRO I O 1
ATOM 8344 N N . GLY F 1 197 ? 48.810 -21.018 83.748 1.00 84.89 176 GLY I N 1
ATOM 8345 C CA . GLY F 1 197 ? 49.701 -21.843 82.956 1.00 80.35 176 GLY I CA 1
ATOM 8346 C C . GLY F 1 197 ? 51.118 -22.070 83.444 1.00 82.80 176 GLY I C 1
ATOM 8347 O O . GLY F 1 197 ? 51.729 -23.077 83.122 1.00 86.11 176 GLY I O 1
ATOM 8348 N N . ALA F 1 198 ? 51.663 -21.124 84.190 1.00 82.79 177 ALA I N 1
ATOM 8349 C CA . ALA F 1 198 ? 53.045 -21.228 84.632 1.00 84.12 177 ALA I CA 1
ATOM 8350 C C . ALA F 1 198 ? 53.387 -22.437 85.487 1.00 89.40 177 ALA I C 1
ATOM 8351 O O . ALA F 1 198 ? 52.616 -22.863 86.339 1.00 89.01 177 ALA I O 1
ATOM 8353 N N . ALA F 1 199 ? 54.574 -22.973 85.230 1.00 86.46 178 ALA I N 1
ATOM 8354 C CA . ALA F 1 199 ? 55.106 -24.116 85.952 1.00 78.85 178 ALA I CA 1
ATOM 8355 C C . ALA F 1 199 ? 54.472 -25.447 85.592 1.00 82.66 178 ALA I C 1
ATOM 8356 O O . ALA F 1 199 ? 54.594 -26.407 86.339 1.00 67.39 178 ALA I O 1
ATOM 8358 N N . THR F 1 200 ? 53.807 -25.502 84.445 1.00 82.98 179 THR I N 1
ATOM 8359 C CA . THR F 1 200 ? 53.163 -26.728 84.001 1.00 88.55 179 THR I CA 1
ATOM 8360 C C . THR F 1 200 ? 53.697 -27.172 82.660 1.00 86.35 179 THR I C 1
ATOM 8361 O O . THR F 1 200 ? 54.162 -26.373 81.870 1.00 85.79 179 THR I O 1
ATOM 8365 N N . ILE F 1 201 ? 53.629 -28.471 82.427 1.00 93.17 180 ILE I N 1
ATOM 8366 C CA . ILE F 1 201 ? 54.129 -29.087 81.203 1.00 94.33 180 ILE I CA 1
ATOM 8367 C C . ILE F 1 201 ? 52.984 -29.888 80.555 1.00 90.44 180 ILE I C 1
ATOM 8368 O O . ILE F 1 201 ? 52.210 -30.584 81.241 1.00 85.75 180 ILE I O 1
ATOM 8373 N N . LYS F 1 202 ? 52.864 -29.735 79.235 1.00 98.61 181 LYS I N 1
ATOM 8374 C CA . LYS F 1 202 ? 51.932 -30.519 78.413 1.00 104.56 181 LYS I CA 1
ATOM 8375 C C . LYS F 1 202 ? 52.612 -31.084 77.152 1.00 96.54 181 LYS I C 1
ATOM 8376 O O . LYS F 1 202 ? 53.740 -30.704 76.819 1.00 92.95 181 LYS I O 1
ATOM 8382 N N . PRO F 1 203 ? 51.927 -32.008 76.452 1.00 93.26 182 PRO I N 1
ATOM 8383 C CA . PRO F 1 203 ? 52.285 -32.449 75.097 1.00 97.28 182 PRO I CA 1
ATOM 8384 C C . PRO F 1 203 ? 51.346 -31.942 73.991 1.00 89.67 182 PRO I C 1
ATOM 8385 O O . PRO F 1 203 ? 51.567 -32.279 72.817 1.00 86.76 182 PRO I O 1
ATOM 8389 N N . TYR G 1 18 ? 53.935 49.295 54.706 1.00 95.02 -3 TYR D N 1
ATOM 8390 C CA . TYR G 1 18 ? 54.213 49.911 56.004 1.00 112.53 -3 TYR D CA 1
ATOM 8391 C C . TYR G 1 18 ? 53.019 49.870 56.976 1.00 109.60 -3 TYR D C 1
ATOM 8392 O O . TYR G 1 18 ? 51.867 50.097 56.589 1.00 100.30 -3 TYR D O 1
ATOM 8401 N N . PHE G 1 19 ? 53.315 49.600 58.247 1.00 109.95 -2 PHE D N 1
ATOM 8402 C CA . PHE G 1 19 ? 52.313 49.624 59.315 1.00 107.80 -2 PHE D CA 1
ATOM 8403 C C . PHE G 1 19 ? 52.793 50.490 60.486 1.00 111.56 -2 PHE D C 1
ATOM 8404 O O . PHE G 1 19 ? 53.918 50.310 60.941 1.00 115.25 -2 PHE D O 1
ATOM 8412 N N . GLN G 1 20 ? 51.965 51.423 60.970 1.00 107.89 -1 GLN D N 1
ATOM 8413 C CA . GLN G 1 20 ? 52.397 52.329 62.046 1.00 113.56 -1 GLN D CA 1
ATOM 8414 C C . GLN G 1 20 ? 52.794 51.502 63.260 1.00 114.91 -1 GLN D C 1
ATOM 8415 O O . GLN G 1 20 ? 52.141 50.510 63.581 1.00 106.94 -1 GLN D O 1
ATOM 8421 N N . GLY G 1 21 ? 53.864 51.934 63.928 1.00 121.83 0 GLY D N 1
ATOM 8422 C CA . GLY G 1 21 ? 54.521 51.152 64.965 1.00 109.01 0 GLY D CA 1
ATOM 8423 C C . GLY G 1 21 ? 55.787 50.493 64.442 1.00 96.13 0 GLY D C 1
ATOM 8424 O O . GLY G 1 21 ? 56.551 49.889 65.200 1.00 89.89 0 GLY D O 1
ATOM 8425 N N . MET G 1 22 ? 56.003 50.617 63.135 1.00 98.54 1 MET D N 1
ATOM 8426 C CA . MET G 1 22 ? 57.129 49.988 62.447 1.00 99.47 1 MET D CA 1
ATOM 8427 C C . MET G 1 22 ? 58.350 50.907 62.371 1.00 83.51 1 MET D C 1
ATOM 8428 O O . MET G 1 22 ? 58.212 52.125 62.417 1.00 77.59 1 MET D O 1
ATOM 8433 N N . VAL G 1 23 ? 59.528 50.306 62.232 1.00 67.41 2 VAL D N 1
ATOM 8434 C CA . VAL G 1 23 ? 60.761 51.037 62.127 1.00 67.85 2 VAL D CA 1
ATOM 8435 C C . VAL G 1 23 ? 61.360 50.835 60.744 1.00 62.90 2 VAL D C 1
ATOM 8436 O O . VAL G 1 23 ? 61.227 49.786 60.148 1.00 69.86 2 VAL D O 1
ATOM 8440 N N . ALA G 1 24 ? 62.027 51.869 60.255 1.00 62.68 3 ALA D N 1
ATOM 8441 C CA . ALA G 1 24 ? 62.676 51.860 58.951 1.00 59.36 3 ALA D CA 1
ATOM 8442 C C . ALA G 1 24 ? 63.644 50.709 58.818 1.00 55.92 3 ALA D C 1
ATOM 8443 O O . ALA G 1 24 ? 64.412 50.415 59.728 1.00 59.59 3 ALA D O 1
ATOM 8445 N N . GLU G 1 25 ? 63.639 50.103 57.641 1.00 54.85 4 GLU D N 1
ATOM 8446 C CA . GLU G 1 25 ? 64.321 48.848 57.429 1.00 62.43 4 GLU D CA 1
ATOM 8447 C C . GLU G 1 25 ? 64.603 48.661 55.939 1.00 50.73 4 GLU D C 1
ATOM 8448 O O . GLU G 1 25 ? 63.745 48.894 55.110 1.00 52.11 4 GLU D O 1
ATOM 8454 N N . VAL G 1 26 ? 65.826 48.294 55.594 1.00 47.91 5 VAL D N 1
ATOM 8455 C CA . VAL G 1 26 ? 66.162 48.072 54.198 1.00 58.97 5 VAL D CA 1
ATOM 8456 C C . VAL G 1 26 ? 65.223 47.035 53.556 1.00 58.17 5 VAL D C 1
ATOM 8457 O O . VAL G 1 26 ? 64.879 46.035 54.194 1.00 53.72 5 VAL D O 1
ATOM 8461 N N . GLN G 1 27 ? 64.838 47.303 52.298 1.00 57.29 6 GLN D N 1
ATOM 8462 C CA . GLN G 1 27 ? 63.901 46.483 51.473 1.00 60.68 6 GLN D CA 1
ATOM 8463 C C . GLN G 1 27 ? 62.430 46.735 51.749 1.00 58.76 6 GLN D C 1
ATOM 8464 O O . GLN G 1 27 ? 61.581 46.197 51.051 1.00 67.81 6 GLN D O 1
ATOM 8470 N N . LYS G 1 28 ? 62.120 47.543 52.753 1.00 59.33 7 LYS D N 1
ATOM 8471 C CA . LYS G 1 28 ? 60.739 47.843 53.086 1.00 55.12 7 LYS D CA 1
ATOM 8472 C C . LYS G 1 28 ? 60.354 49.280 52.789 1.00 56.74 7 LYS D C 1
ATOM 8473 O O . LYS G 1 28 ? 61.169 50.085 52.422 1.00 61.13 7 LYS D O 1
ATOM 8479 N N . GLN G 1 29 ? 59.076 49.570 52.925 1.00 63.42 8 GLN D N 1
ATOM 8480 C CA . GLN G 1 29 ? 58.552 50.883 52.622 1.00 69.98 8 GLN D CA 1
ATOM 8481 C C . GLN G 1 29 ? 59.024 51.876 53.671 1.00 60.34 8 GLN D C 1
ATOM 8482 O O . GLN G 1 29 ? 58.863 51.615 54.854 1.00 62.13 8 GLN D O 1
ATOM 8488 N N . ALA G 1 30 ? 59.574 53.016 53.252 1.00 62.81 9 ALA D N 1
ATOM 8489 C CA . ALA G 1 30 ? 60.012 54.036 54.208 1.00 61.64 9 ALA D CA 1
ATOM 8490 C C . ALA G 1 30 ? 58.825 54.510 55.004 1.00 56.52 9 ALA D C 1
ATOM 8491 O O . ALA G 1 30 ? 57.732 54.556 54.479 1.00 60.40 9 ALA D O 1
ATOM 8493 N N . PRO G 1 31 ? 59.017 54.830 56.290 1.00 56.10 10 PRO D N 1
ATOM 8494 C CA . PRO G 1 31 ? 57.845 55.359 56.991 1.00 58.65 10 PRO D CA 1
ATOM 8495 C C . PRO G 1 31 ? 57.472 56.718 56.465 1.00 57.27 10 PRO D C 1
ATOM 8496 O O . PRO G 1 31 ? 58.370 57.499 56.132 1.00 54.04 10 PRO D O 1
ATOM 8500 N N . PRO G 1 32 ? 56.166 56.988 56.340 1.00 55.50 11 PRO D N 1
ATOM 8501 C CA . PRO G 1 32 ? 55.732 58.264 55.777 1.00 57.92 11 PRO D CA 1
ATOM 8502 C C . PRO G 1 32 ? 55.792 59.364 56.797 1.00 60.24 11 PRO D C 1
ATOM 8503 O O . PRO G 1 32 ? 55.649 59.045 57.969 1.00 64.07 11 PRO D O 1
ATOM 8507 N N . PHE G 1 33 ? 55.963 60.611 56.364 1.00 51.97 12 PHE D N 1
ATOM 8508 C CA . PHE G 1 33 ? 56.023 61.719 57.285 1.00 56.58 12 PHE D CA 1
ATOM 8509 C C . PHE G 1 33 ? 55.547 63.011 56.665 1.00 58.11 12 PHE D C 1
ATOM 8510 O O . PHE G 1 33 ? 55.512 63.175 55.455 1.00 53.35 12 PHE D O 1
ATOM 8518 N N . LYS G 1 34 ? 55.172 63.920 57.546 1.00 58.13 13 LYS D N 1
ATOM 8519 C CA . LYS G 1 34 ? 54.695 65.228 57.175 1.00 65.54 13 LYS D CA 1
ATOM 8520 C C . LYS G 1 34 ? 55.193 66.163 58.250 1.00 57.22 13 LYS D C 1
ATOM 8521 O O . LYS G 1 34 ? 54.772 66.048 59.413 1.00 59.59 13 LYS D O 1
ATOM 8527 N N . LYS G 1 35 ? 56.117 67.040 57.877 1.00 54.51 14 LYS D N 1
ATOM 8528 C CA . LYS G 1 35 ? 56.826 67.880 58.852 1.00 53.74 14 LYS D CA 1
ATOM 8529 C C . LYS G 1 35 ? 57.046 69.310 58.394 1.00 56.85 14 LYS D C 1
ATOM 8530 O O . LYS G 1 35 ? 57.413 69.579 57.263 1.00 58.67 14 LYS D O 1
ATOM 8536 N N . THR G 1 36 ? 56.865 70.233 59.316 1.00 56.53 15 THR D N 1
ATOM 8537 C CA . THR G 1 36 ? 57.217 71.616 59.073 1.00 51.46 15 THR D CA 1
ATOM 8538 C C . THR G 1 36 ? 58.715 71.664 58.807 1.00 57.91 15 THR D C 1
ATOM 8539 O O . THR G 1 36 ? 59.482 71.077 59.557 1.00 59.69 15 THR D O 1
ATOM 8543 N N . ALA G 1 37 ? 59.149 72.349 57.756 1.00 56.61 16 ALA D N 1
ATOM 8544 C CA . ALA G 1 37 ? 60.579 72.541 57.533 1.00 52.97 16 ALA D CA 1
ATOM 8545 C C . ALA G 1 37 ? 60.947 73.980 57.165 1.00 59.17 16 ALA D C 1
ATOM 8546 O O . ALA G 1 37 ? 60.093 74.803 56.840 1.00 60.40 16 ALA D O 1
ATOM 8548 N N . VAL G 1 38 ? 62.248 74.242 57.205 1.00 56.27 17 VAL D N 1
ATOM 8549 C CA . VAL G 1 38 ? 62.831 75.510 56.794 1.00 56.95 17 VAL D CA 1
ATOM 8550 C C . VAL G 1 38 ? 63.421 75.392 55.404 1.00 64.84 17 VAL D C 1
ATOM 8551 O O . VAL G 1 38 ? 64.397 74.641 55.183 1.00 59.39 17 VAL D O 1
ATOM 8555 N N . VAL G 1 39 ? 62.834 76.150 54.481 1.00 63.09 18 VAL D N 1
ATOM 8556 C CA . VAL G 1 39 ? 63.314 76.227 53.107 1.00 68.48 18 VAL D CA 1
ATOM 8557 C C . VAL G 1 39 ? 63.637 77.674 52.758 1.00 67.80 18 VAL D C 1
ATOM 8558 O O . VAL G 1 39 ? 62.774 78.555 52.824 1.00 66.60 18 VAL D O 1
ATOM 8562 N N . ASP G 1 40 ? 64.898 77.911 52.427 1.00 70.00 19 ASP D N 1
ATOM 8563 C CA . ASP G 1 40 ? 65.355 79.227 52.039 1.00 77.26 19 ASP D CA 1
ATOM 8564 C C . ASP G 1 40 ? 64.733 80.335 52.891 1.00 74.48 19 ASP D C 1
ATOM 8565 O O . ASP G 1 40 ? 64.369 81.389 52.363 1.00 73.38 19 ASP D O 1
ATOM 8570 N N . GLY G 1 41 ? 64.575 80.080 54.190 1.00 66.92 20 GLY D N 1
ATOM 8571 C CA . GLY G 1 41 ? 64.269 81.135 55.139 1.00 63.00 20 GLY D CA 1
ATOM 8572 C C . GLY G 1 41 ? 62.821 81.247 55.560 1.00 61.81 20 GLY D C 1
ATOM 8573 O O . GLY G 1 41 ? 62.456 82.150 56.303 1.00 66.53 20 GLY D O 1
ATOM 8574 N N . ILE G 1 42 ? 61.983 80.335 55.100 1.00 66.96 21 ILE D N 1
ATOM 8575 C CA . ILE G 1 42 ? 60.587 80.361 55.510 1.00 66.67 21 ILE D CA 1
ATOM 8576 C C . ILE G 1 42 ? 60.071 78.951 55.685 1.00 66.82 21 ILE D C 1
ATOM 8577 O O . ILE G 1 42 ? 60.644 78.008 55.154 1.00 68.59 21 ILE D O 1
ATOM 8582 N N . PHE G 1 43 ? 58.956 78.829 56.398 1.00 66.09 22 PHE D N 1
ATOM 8583 C CA . PHE G 1 43 ? 58.397 77.530 56.717 1.00 63.23 22 PHE D CA 1
ATOM 8584 C C . PHE G 1 43 ? 57.646 76.938 55.571 1.00 64.18 22 PHE D C 1
ATOM 8585 O O . PHE G 1 43 ? 57.052 77.651 54.769 1.00 71.27 22 PHE D O 1
ATOM 8593 N N . GLU G 1 44 ? 57.654 75.610 55.529 1.00 65.42 23 GLU D N 1
ATOM 8594 C CA . GLU G 1 44 ? 57.045 74.860 54.445 1.00 66.03 23 GLU D CA 1
ATOM 8595 C C . GLU G 1 44 ? 56.818 73.417 54.895 1.00 62.12 23 GLU D C 1
ATOM 8596 O O . GLU G 1 44 ? 57.704 72.849 55.517 1.00 74.58 23 GLU D O 1
ATOM 8602 N N . GLU G 1 45 ? 55.652 72.826 54.625 1.00 64.08 24 GLU D N 1
ATOM 8603 C CA . GLU G 1 45 ? 55.425 71.417 54.978 1.00 64.25 24 GLU D CA 1
ATOM 8604 C C . GLU G 1 45 ? 56.068 70.539 53.920 1.00 69.50 24 GLU D C 1
ATOM 8605 O O . GLU G 1 45 ? 55.919 70.771 52.718 1.00 73.84 24 GLU D O 1
ATOM 8611 N N . ILE G 1 46 ? 56.802 69.541 54.389 1.00 66.99 25 ILE D N 1
ATOM 8612 C CA . ILE G 1 46 ? 57.500 68.599 53.540 1.00 60.21 25 ILE D CA 1
ATOM 8613 C C . ILE G 1 46 ? 57.024 67.224 53.942 1.00 63.68 25 ILE D C 1
ATOM 8614 O O . ILE G 1 46 ? 56.933 66.905 55.129 1.00 64.93 25 ILE D O 1
ATOM 8619 N N . SER G 1 47 ? 56.681 66.422 52.949 1.00 61.72 26 SER D N 1
ATOM 8620 C CA . SER G 1 47 ? 56.292 65.039 53.177 1.00 68.34 26 SER D CA 1
ATOM 8621 C C . SER G 1 47 ? 57.134 64.175 52.279 1.00 63.70 26 SER D C 1
ATOM 8622 O O . SER G 1 47 ? 57.791 64.670 51.365 1.00 66.88 26 SER D O 1
ATOM 8625 N N . LEU G 1 48 ? 57.117 62.881 52.527 1.00 64.77 27 LEU D N 1
ATOM 8626 C CA . LEU G 1 48 ? 57.905 62.004 51.701 1.00 65.96 27 LEU D CA 1
ATOM 8627 C C . LEU G 1 48 ? 57.209 61.883 50.355 1.00 69.00 27 LEU D C 1
ATOM 8628 O O . LEU G 1 48 ? 57.856 61.806 49.318 1.00 75.66 27 LEU D O 1
ATOM 8633 N N . GLU G 1 49 ? 55.883 61.938 50.378 1.00 73.16 28 GLU D N 1
ATOM 8634 C CA . GLU G 1 49 ? 55.080 61.876 49.160 1.00 74.22 28 GLU D CA 1
ATOM 8635 C C . GLU G 1 49 ? 55.462 62.961 48.155 1.00 67.55 28 GLU D C 1
ATOM 8636 O O . GLU G 1 49 ? 55.478 62.736 46.964 1.00 74.43 28 GLU D O 1
ATOM 8642 N N . LYS G 1 50 ? 55.809 64.137 48.632 1.00 67.54 29 LYS D N 1
ATOM 8643 C CA . LYS G 1 50 ? 56.144 65.233 47.737 1.00 70.23 29 LYS D CA 1
ATOM 8644 C C . LYS G 1 50 ? 57.331 64.902 46.805 1.00 74.89 29 LYS D C 1
ATOM 8645 O O . LYS G 1 50 ? 57.704 65.745 45.983 1.00 75.77 29 LYS D O 1
ATOM 8651 N N . TYR G 1 51 ? 57.926 63.702 46.928 1.00 76.11 30 TYR D N 1
ATOM 8652 C CA . TYR G 1 51 ? 59.176 63.377 46.205 1.00 78.16 30 TYR D CA 1
ATOM 8653 C C . TYR G 1 51 ? 59.166 61.980 45.558 1.00 76.56 30 TYR D C 1
ATOM 8654 O O . TYR G 1 51 ? 60.207 61.485 45.108 1.00 79.93 30 TYR D O 1
ATOM 8663 N N . LYS G 1 52 ? 58.000 61.351 45.504 1.00 77.54 31 LYS D N 1
ATOM 8664 C CA . LYS G 1 52 ? 57.851 60.117 44.742 1.00 84.07 31 LYS D CA 1
ATOM 8665 C C . LYS G 1 52 ? 58.414 60.332 43.353 1.00 85.56 31 LYS D C 1
ATOM 8666 O O . LYS G 1 52 ? 58.430 61.463 42.847 1.00 76.40 31 LYS D O 1
ATOM 8672 N N . GLY G 1 53 ? 58.885 59.255 42.736 1.00 80.02 32 GLY D N 1
ATOM 8673 C CA . GLY G 1 53 ? 59.571 59.389 41.465 1.00 72.92 32 GLY D CA 1
ATOM 8674 C C . GLY G 1 53 ? 61.037 59.787 41.595 1.00 80.05 32 GLY D C 1
ATOM 8675 O O . GLY G 1 53 ? 61.853 59.393 40.753 1.00 76.67 32 GLY D O 1
ATOM 8676 N N . LYS G 1 54 ? 61.380 60.563 42.629 1.00 84.15 33 LYS D N 1
ATOM 8677 C CA . LYS G 1 54 ? 62.788 60.845 42.930 1.00 80.80 33 LYS D CA 1
ATOM 8678 C C . LYS G 1 54 ? 63.361 59.926 44.016 1.00 75.00 33 LYS D C 1
ATOM 8679 O O . LYS G 1 54 ? 62.636 59.394 44.860 1.00 70.96 33 LYS D O 1
ATOM 8685 N N . TYR G 1 55 ? 64.675 59.744 43.972 1.00 71.60 34 TYR D N 1
ATOM 8686 C CA . TYR G 1 55 ? 65.390 59.190 45.096 1.00 69.55 34 TYR D CA 1
ATOM 8687 C C . TYR G 1 55 ? 65.390 60.250 46.193 1.00 65.48 34 TYR D C 1
ATOM 8688 O O . TYR G 1 55 ? 65.422 61.436 45.914 1.00 69.25 34 TYR D O 1
ATOM 8697 N N . VAL G 1 56 ? 65.312 59.814 47.441 1.00 66.89 35 VAL D N 1
ATOM 8698 C CA . VAL G 1 56 ? 65.394 60.722 48.573 1.00 63.86 35 VAL D CA 1
ATOM 8699 C C . VAL G 1 56 ? 66.511 60.284 49.503 1.00 60.39 35 VAL D C 1
ATOM 8700 O O . VAL G 1 56 ? 66.585 59.105 49.887 1.00 56.03 35 VAL D O 1
ATOM 8704 N N . VAL G 1 57 ? 67.376 61.244 49.830 1.00 55.65 36 VAL D N 1
ATOM 8705 C CA . VAL G 1 57 ? 68.455 61.072 50.799 1.00 50.93 36 VAL D CA 1
ATOM 8706 C C . VAL G 1 57 ? 67.995 61.840 52.024 1.00 57.31 36 VAL D C 1
ATOM 8707 O O . VAL G 1 57 ? 67.947 63.066 51.980 1.00 59.77 36 VAL D O 1
ATOM 8711 N N . LEU G 1 58 ? 67.566 61.121 53.069 1.00 56.59 37 LEU D N 1
ATOM 8712 C CA . LEU G 1 58 ? 67.126 61.723 54.344 1.00 52.93 37 LEU D CA 1
ATOM 8713 C C . LEU G 1 58 ? 68.234 61.591 55.397 1.00 53.51 37 LEU D C 1
ATOM 8714 O O . LEU G 1 58 ? 68.653 60.491 55.714 1.00 53.30 37 LEU D O 1
ATOM 8719 N N . ALA G 1 59 ? 68.707 62.699 55.952 1.00 52.73 38 ALA D N 1
ATOM 8720 C CA . ALA G 1 59 ? 69.793 62.629 56.916 1.00 52.05 38 ALA D CA 1
ATOM 8721 C C . ALA G 1 59 ? 69.439 63.374 58.185 1.00 53.77 38 ALA D C 1
ATOM 8722 O O . ALA G 1 59 ? 68.952 64.508 58.147 1.00 53.11 38 ALA D O 1
ATOM 8724 N N . PHE G 1 60 ? 69.675 62.713 59.308 1.00 48.21 39 PHE D N 1
ATOM 8725 C CA . PHE G 1 60 ? 69.411 63.284 60.601 1.00 49.12 39 PHE D CA 1
ATOM 8726 C C . PHE G 1 60 ? 70.662 63.904 61.181 1.00 49.27 39 PHE D C 1
ATOM 8727 O O . PHE G 1 60 ? 71.763 63.446 60.935 1.00 53.25 39 PHE D O 1
ATOM 8735 N N . VAL G 1 61 ? 70.470 64.953 61.959 1.00 51.76 40 VAL D N 1
ATOM 8736 C CA . VAL G 1 61 ? 71.507 65.483 62.819 1.00 55.77 40 VAL D CA 1
ATOM 8737 C C . VAL G 1 61 ? 70.998 65.646 64.244 1.00 53.03 40 VAL D C 1
ATOM 8738 O O . VAL G 1 61 ? 69.784 65.829 64.486 1.00 51.06 40 VAL D O 1
ATOM 8742 N N . PRO G 1 62 ? 71.920 65.549 65.204 1.00 49.22 41 PRO D N 1
ATOM 8743 C CA . PRO G 1 62 ? 71.486 65.588 66.593 1.00 53.30 41 PRO D CA 1
ATOM 8744 C C . PRO G 1 62 ? 71.019 66.977 67.068 1.00 65.13 41 PRO D C 1
ATOM 8745 O O . PRO G 1 62 ? 69.905 67.030 67.649 1.00 54.83 41 PRO D O 1
ATOM 8749 N N . LEU G 1 63 ? 71.781 68.049 66.822 1.00 57.63 42 LEU D N 1
ATOM 8750 C CA . LEU G 1 63 ? 71.456 69.327 67.453 1.00 59.63 42 LEU D CA 1
ATOM 8751 C C . LEU G 1 63 ? 71.790 70.590 66.678 1.00 58.12 42 LEU D C 1
ATOM 8752 O O . LEU G 1 63 ? 72.914 70.781 66.258 1.00 61.77 42 LEU D O 1
ATOM 8757 N N . ALA G 1 64 ? 70.827 71.506 66.581 1.00 59.32 43 ALA D N 1
ATOM 8758 C CA . ALA G 1 64 ? 71.115 72.845 66.089 1.00 46.49 43 ALA D CA 1
ATOM 8759 C C . ALA G 1 64 ? 72.084 73.567 67.034 1.00 53.09 43 ALA D C 1
ATOM 8760 O O . ALA G 1 64 ? 72.015 73.383 68.250 1.00 47.84 43 ALA D O 1
ATOM 8762 N N . PHE G 1 65 ? 72.978 74.392 66.479 1.00 54.15 44 PHE D N 1
ATOM 8763 C CA . PHE G 1 65 ? 73.934 75.178 67.273 1.00 46.63 44 PHE D CA 1
ATOM 8764 C C . PHE G 1 65 ? 74.980 74.303 67.930 1.00 66.85 44 PHE D C 1
ATOM 8765 O O . PHE G 1 65 ? 75.608 74.693 68.921 1.00 59.99 44 PHE D O 1
ATOM 8773 N N . SER G 1 66 ? 75.135 73.098 67.400 1.00 74.73 45 SER D N 1
ATOM 8774 C CA . SER G 1 66 ? 76.230 72.237 67.804 1.00 87.10 45 SER D CA 1
ATOM 8775 C C . SER G 1 66 ? 77.334 72.302 66.741 1.00 89.98 45 SER D C 1
ATOM 8776 O O . SER G 1 66 ? 77.316 73.204 65.901 1.00 89.35 45 SER D O 1
ATOM 8779 N N . PHE G 1 67 ? 78.281 71.363 66.757 1.00 97.54 46 PHE D N 1
ATOM 8780 C CA . PHE G 1 67 ? 79.595 71.620 66.141 1.00 95.53 46 PHE D CA 1
ATOM 8781 C C . PHE G 1 67 ? 79.976 70.733 64.939 1.00 93.49 46 PHE D C 1
ATOM 8782 O O . PHE G 1 67 ? 80.604 71.237 63.989 1.00 82.76 46 PHE D O 1
ATOM 8790 N N . VAL G 1 68 ? 79.589 69.454 64.943 1.00 88.12 47 VAL D N 1
ATOM 8791 C CA . VAL G 1 68 ? 79.871 68.571 63.786 1.00 82.96 47 VAL D CA 1
ATOM 8792 C C . VAL G 1 68 ? 78.794 68.671 62.693 1.00 75.08 47 VAL D C 1
ATOM 8793 O O . VAL G 1 68 ? 79.097 68.566 61.516 1.00 63.55 47 VAL D O 1
ATOM 8797 N N . SER G 1 69 ? 77.542 68.875 63.071 1.00 84.46 48 SER D N 1
ATOM 8798 C CA . SER G 1 69 ? 76.451 68.854 62.100 1.00 74.49 48 SER D CA 1
ATOM 8799 C C . SER G 1 69 ? 76.514 69.970 61.015 1.00 71.43 48 SER D C 1
ATOM 8800 O O . SER G 1 69 ? 76.121 69.725 59.872 1.00 68.26 48 SER D O 1
ATOM 8803 N N . PRO G 1 70 ? 77.011 71.188 61.345 1.00 70.75 49 PRO D N 1
ATOM 8804 C CA . PRO G 1 70 ? 77.019 72.208 60.283 1.00 67.50 49 PRO D CA 1
ATOM 8805 C C . PRO G 1 70 ? 77.883 71.833 59.083 1.00 67.17 49 PRO D C 1
ATOM 8806 O O . PRO G 1 70 ? 77.460 71.964 57.934 1.00 61.36 49 PRO D O 1
ATOM 8810 N N . THR G 1 71 ? 79.101 71.379 59.355 1.00 64.99 50 THR D N 1
ATOM 8811 C CA . THR G 1 71 ? 80.006 70.972 58.290 1.00 64.79 50 THR D CA 1
ATOM 8812 C C . THR G 1 71 ? 79.389 69.903 57.379 1.00 67.26 50 THR D C 1
ATOM 8813 O O . THR G 1 71 ? 79.652 69.891 56.188 1.00 69.09 50 THR D O 1
ATOM 8817 N N . GLU G 1 72 ? 78.553 69.026 57.937 1.00 61.55 51 GLU D N 1
ATOM 8818 C CA . GLU G 1 72 ? 77.917 67.960 57.181 1.00 57.31 51 GLU D CA 1
ATOM 8819 C C . GLU G 1 72 ? 76.877 68.502 56.284 1.00 60.95 51 GLU D C 1
ATOM 8820 O O . GLU G 1 72 ? 76.732 68.085 55.136 1.00 57.66 51 GLU D O 1
ATOM 8826 N N . ILE G 1 73 ? 76.071 69.376 56.856 1.00 58.26 52 ILE D N 1
ATOM 8827 C CA . ILE G 1 73 ? 74.979 69.944 56.105 1.00 63.67 52 ILE D CA 1
ATOM 8828 C C . ILE G 1 73 ? 75.553 70.777 54.972 1.00 59.59 52 ILE D C 1
ATOM 8829 O O . ILE G 1 73 ? 75.077 70.713 53.842 1.00 55.59 52 ILE D O 1
ATOM 8834 N N . VAL G 1 74 ? 76.581 71.555 55.272 1.00 59.63 53 VAL D N 1
ATOM 8835 C CA . VAL G 1 74 ? 77.176 72.395 54.249 1.00 64.60 53 VAL D CA 1
ATOM 8836 C C . VAL G 1 74 ? 77.721 71.528 53.134 1.00 65.58 53 VAL D C 1
ATOM 8837 O O . VAL G 1 74 ? 77.581 71.863 51.961 1.00 68.94 53 VAL D O 1
ATOM 8841 N N . ALA G 1 75 ? 78.316 70.396 53.473 1.00 63.34 54 ALA D N 1
ATOM 8842 C CA . ALA G 1 75 ? 78.885 69.569 52.429 1.00 60.70 54 ALA D CA 1
ATOM 8843 C C . ALA G 1 75 ? 77.775 69.022 51.557 1.00 62.40 54 ALA D C 1
ATOM 8844 O O . ALA G 1 75 ? 77.945 68.911 50.352 1.00 66.27 54 ALA D O 1
ATOM 8846 N N . PHE G 1 76 ? 76.644 68.641 52.146 1.00 59.39 55 PHE D N 1
ATOM 8847 C CA . PHE G 1 76 ? 75.557 68.115 51.320 1.00 58.98 55 PHE D CA 1
ATOM 8848 C C . PHE G 1 76 ? 74.850 69.241 50.546 1.00 68.65 55 PHE D C 1
ATOM 8849 O O . PHE G 1 76 ? 74.430 69.046 49.404 1.00 70.86 55 PHE D O 1
ATOM 8857 N N . SER G 1 77 ? 74.703 70.406 51.168 1.00 69.55 56 SER D N 1
ATOM 8858 C CA . SER G 1 77 ? 74.132 71.573 50.494 1.00 71.68 56 SER D CA 1
ATOM 8859 C C . SER G 1 77 ? 74.940 71.898 49.229 1.00 69.51 56 SER D C 1
ATOM 8860 O O . SER G 1 77 ? 74.408 71.958 48.118 1.00 66.83 56 SER D O 1
ATOM 8863 N N . ASP G 1 78 ? 76.243 72.068 49.404 1.00 67.58 57 ASP D N 1
ATOM 8864 C CA . ASP G 1 78 ? 77.127 72.346 48.281 1.00 75.38 57 ASP D CA 1
ATOM 8865 C C . ASP G 1 78 ? 77.009 71.309 47.168 1.00 81.79 57 ASP D C 1
ATOM 8866 O O . ASP G 1 78 ? 77.212 71.607 45.989 1.00 88.62 57 ASP D O 1
ATOM 8871 N N . ALA G 1 79 ? 76.684 70.084 47.536 1.00 81.35 58 ALA D N 1
ATOM 8872 C CA . ALA G 1 79 ? 76.563 69.017 46.547 1.00 81.35 58 ALA D CA 1
ATOM 8873 C C . ALA G 1 79 ? 75.161 68.946 45.976 1.00 81.19 58 ALA D C 1
ATOM 8874 O O . ALA G 1 79 ? 74.857 68.071 45.179 1.00 83.15 58 ALA D O 1
ATOM 8876 N N . ALA G 1 80 ? 74.315 69.882 46.376 1.00 86.16 59 ALA D N 1
ATOM 8877 C CA . ALA G 1 80 ? 72.890 69.810 46.068 1.00 91.94 59 ALA D CA 1
ATOM 8878 C C . ALA G 1 80 ? 72.643 69.503 44.593 1.00 93.67 59 ALA D C 1
ATOM 8879 O O . ALA G 1 80 ? 71.813 68.668 44.248 1.00 85.55 59 ALA D O 1
ATOM 8881 N N . LYS G 1 81 ? 73.375 70.184 43.721 1.00 102.34 60 LYS D N 1
ATOM 8882 C CA . LYS G 1 81 ? 73.157 70.033 42.292 1.00 98.71 60 LYS D CA 1
ATOM 8883 C C . LYS G 1 81 ? 73.523 68.627 41.853 1.00 90.79 60 LYS D C 1
ATOM 8884 O O . LYS G 1 81 ? 72.802 68.005 41.080 1.00 94.25 60 LYS D O 1
ATOM 8890 N N . LYS G 1 82 ? 74.642 68.122 42.355 1.00 84.93 61 LYS D N 1
ATOM 8891 C CA . LYS G 1 82 ? 75.061 66.773 42.036 1.00 79.27 61 LYS D CA 1
ATOM 8892 C C . LYS G 1 82 ? 74.006 65.724 42.359 1.00 81.17 61 LYS D C 1
ATOM 8893 O O . LYS G 1 82 ? 73.955 64.681 41.703 1.00 80.69 61 LYS D O 1
ATOM 8899 N N . PHE G 1 83 ? 73.178 65.971 43.373 1.00 78.64 62 PHE D N 1
ATOM 8900 C CA . PHE G 1 83 ? 72.139 65.003 43.702 1.00 77.93 62 PHE D CA 1
ATOM 8901 C C . PHE G 1 83 ? 70.993 65.184 42.725 1.00 77.32 62 PHE D C 1
ATOM 8902 O O . PHE G 1 83 ? 70.418 64.201 42.272 1.00 76.39 62 PHE D O 1
ATOM 8910 N N . GLU G 1 84 ? 70.664 66.442 42.421 1.00 83.92 63 GLU D N 1
ATOM 8911 C CA . GLU G 1 84 ? 69.596 66.782 41.475 1.00 90.01 63 GLU D CA 1
ATOM 8912 C C . GLU G 1 84 ? 69.871 66.117 40.136 1.00 87.89 63 GLU D C 1
ATOM 8913 O O . GLU G 1 84 ? 68.948 65.721 39.417 1.00 88.41 63 GLU D O 1
ATOM 8919 N N . ASP G 1 85 ? 71.153 65.998 39.818 1.00 81.96 64 ASP D N 1
ATOM 8920 C CA . ASP G 1 85 ? 71.600 65.369 38.586 1.00 85.06 64 ASP D CA 1
ATOM 8921 C C . ASP G 1 85 ? 71.494 63.854 38.660 1.00 88.55 64 ASP D C 1
ATOM 8922 O O . ASP G 1 85 ? 71.699 63.172 37.656 1.00 86.50 64 ASP D O 1
ATOM 8927 N N . GLN G 1 86 ? 71.173 63.336 39.845 1.00 87.34 65 GLN D N 1
ATOM 8928 C CA . GLN G 1 86 ? 70.991 61.902 40.042 1.00 86.43 65 GLN D CA 1
ATOM 8929 C C . GLN G 1 86 ? 69.542 61.528 40.328 1.00 81.71 65 GLN D C 1
ATOM 8930 O O . GLN G 1 86 ? 69.268 60.399 40.725 1.00 81.46 65 GLN D O 1
ATOM 8936 N N . GLY G 1 87 ? 68.620 62.465 40.155 1.00 81.91 66 GLY D N 1
ATOM 8937 C CA . GLY G 1 87 ? 67.227 62.208 40.468 1.00 79.05 66 GLY D CA 1
ATOM 8938 C C . GLY G 1 87 ? 66.990 62.173 41.968 1.00 80.34 66 GLY D C 1
ATOM 8939 O O . GLY G 1 87 ? 66.092 61.473 42.447 1.00 79.88 66 GLY D O 1
ATOM 8940 N N . ALA G 1 88 ? 67.776 62.958 42.708 1.00 79.90 67 ALA D N 1
ATOM 8941 C CA . ALA G 1 88 ? 67.788 62.859 44.165 1.00 71.82 67 ALA D CA 1
ATOM 8942 C C . ALA G 1 88 ? 67.561 64.163 44.903 1.00 70.77 67 ALA D C 1
ATOM 8943 O O . ALA G 1 88 ? 68.113 65.217 44.560 1.00 66.14 67 ALA D O 1
ATOM 8945 N N . GLN G 1 89 ? 66.733 64.052 45.937 1.00 76.10 68 GLN D N 1
ATOM 8946 C CA . GLN G 1 89 ? 66.432 65.141 46.854 1.00 68.34 68 GLN D CA 1
ATOM 8947 C C . GLN G 1 89 ? 66.988 64.866 48.236 1.00 63.78 68 GLN D C 1
ATOM 8948 O O . GLN G 1 89 ? 66.569 63.915 48.893 1.00 63.46 68 GLN D O 1
ATOM 8954 N N . VAL G 1 90 ? 67.874 65.740 48.688 1.00 54.25 69 VAL D N 1
ATOM 8955 C CA . VAL G 1 90 ? 68.419 65.680 50.029 1.00 60.34 69 VAL D CA 1
ATOM 8956 C C . VAL G 1 90 ? 67.511 66.436 50.993 1.00 64.01 69 VAL D C 1
ATOM 8957 O O . VAL G 1 90 ? 67.061 67.563 50.703 1.00 65.73 69 VAL D O 1
ATOM 8961 N N . LEU G 1 91 ? 67.231 65.793 52.125 1.00 55.11 70 LEU D N 1
ATOM 8962 C CA . LEU G 1 91 ? 66.581 66.423 53.279 1.00 52.67 70 LEU D CA 1
ATOM 8963 C C . LEU G 1 91 ? 67.354 66.197 54.579 1.00 55.70 70 LEU D C 1
ATOM 8964 O O . LEU G 1 91 ? 67.862 65.103 54.805 1.00 50.63 70 LEU D O 1
ATOM 8969 N N . PHE G 1 92 ? 67.453 67.222 55.419 1.00 47.02 71 PHE D N 1
ATOM 8970 C CA . PHE G 1 92 ? 67.944 67.040 56.764 1.00 48.01 71 PHE D CA 1
ATOM 8971 C C . PHE G 1 92 ? 66.824 67.211 57.747 1.00 50.13 71 PHE D C 1
ATOM 8972 O O . PHE G 1 92 ? 65.893 67.948 57.491 1.00 54.81 71 PHE D O 1
ATOM 8980 N N . ALA G 1 93 ? 66.912 66.499 58.865 1.00 52.06 72 ALA D N 1
ATOM 8981 C CA . ALA G 1 93 ? 65.926 66.614 59.927 1.00 44.83 72 ALA D CA 1
ATOM 8982 C C . ALA G 1 93 ? 66.614 66.555 61.264 1.00 45.56 72 ALA D C 1
ATOM 8983 O O . ALA G 1 93 ? 67.674 65.951 61.385 1.00 46.70 72 ALA D O 1
ATOM 8985 N N . SER G 1 94 ? 66.014 67.190 62.267 1.00 46.61 73 SER D N 1
ATOM 8986 C CA . SER G 1 94 ? 66.459 67.054 63.656 1.00 43.66 73 SER D CA 1
ATOM 8987 C C . SER G 1 94 ? 65.287 67.208 64.604 1.00 47.53 73 SER D C 1
ATOM 8988 O O . SER G 1 94 ? 64.173 67.572 64.184 1.00 43.78 73 SER D O 1
ATOM 8991 N N . THR G 1 95 ? 65.517 66.955 65.889 1.00 42.68 74 THR D N 1
ATOM 8992 C CA . THR G 1 95 ? 64.432 67.114 66.833 1.00 45.52 74 THR D CA 1
ATOM 8993 C C . THR G 1 95 ? 64.246 68.561 67.272 1.00 45.79 74 THR D C 1
ATOM 8994 O O . THR G 1 95 ? 63.412 68.813 68.137 1.00 46.03 74 THR D O 1
ATOM 8998 N N . ASP G 1 96 ? 65.004 69.509 66.696 1.00 45.39 75 ASP D N 1
ATOM 8999 C CA . ASP G 1 96 ? 64.822 70.926 67.057 1.00 39.01 75 ASP D CA 1
ATOM 9000 C C . ASP G 1 96 ? 63.514 71.471 66.469 1.00 42.77 75 ASP D C 1
ATOM 9001 O O . ASP G 1 96 ? 62.954 70.898 65.527 1.00 42.28 75 ASP D O 1
ATOM 9006 N N . SER G 1 97 ? 63.020 72.566 67.039 1.00 48.46 76 SER D N 1
ATOM 9007 C CA . SER G 1 97 ? 61.836 73.228 66.506 1.00 46.48 76 SER D CA 1
ATOM 9008 C C . SER G 1 97 ? 62.182 73.963 65.239 1.00 46.48 76 SER D C 1
ATOM 9009 O O . SER G 1 97 ? 63.347 74.279 65.004 1.00 48.53 76 SER D O 1
ATOM 9012 N N . GLU G 1 98 ? 61.168 74.248 64.429 1.00 46.03 77 GLU D N 1
ATOM 9013 C CA . GLU G 1 98 ? 61.372 74.973 63.174 1.00 54.91 77 GLU D CA 1
ATOM 9014 C C . GLU G 1 98 ? 61.929 76.373 63.471 1.00 48.12 77 GLU D C 1
ATOM 9015 O O . GLU G 1 98 ? 62.715 76.915 62.718 1.00 46.67 77 GLU D O 1
ATOM 9021 N N . TYR G 1 99 ? 61.578 76.908 64.628 1.00 48.58 78 TYR D N 1
ATOM 9022 C CA . TYR G 1 99 ? 62.115 78.190 65.066 1.00 46.90 78 TYR D CA 1
ATOM 9023 C C . TYR G 1 99 ? 63.576 78.146 65.410 1.00 48.60 78 TYR D C 1
ATOM 9024 O O . TYR G 1 99 ? 64.280 79.090 65.123 1.00 50.25 78 TYR D O 1
ATOM 9033 N N . SER G 1 100 ? 64.057 77.093 66.068 1.00 48.39 79 SER D N 1
ATOM 9034 C CA . SER G 1 100 ? 65.501 76.950 66.264 1.00 44.22 79 SER D CA 1
ATOM 9035 C C . SER G 1 100 ? 66.226 76.721 64.945 1.00 40.15 79 SER D C 1
ATOM 9036 O O . SER G 1 100 ? 67.347 77.160 64.755 1.00 49.74 79 SER D O 1
ATOM 9039 N N . LEU G 1 101 ? 65.623 75.972 64.048 1.00 47.42 80 LEU D N 1
ATOM 9040 C CA . LEU G 1 101 ? 66.315 75.638 62.821 1.00 46.35 80 LEU D CA 1
ATOM 9041 C C . LEU G 1 101 ? 66.449 76.886 61.969 1.00 52.44 80 LEU D C 1
ATOM 9042 O O . LEU G 1 101 ? 67.495 77.138 61.363 1.00 52.12 80 LEU D O 1
ATOM 9047 N N . LEU G 1 102 ? 65.398 77.695 61.936 1.00 58.68 81 LEU D N 1
ATOM 9048 C CA . LEU G 1 102 ? 65.487 78.970 61.230 1.00 55.12 81 LEU D CA 1
ATOM 9049 C C . LEU G 1 102 ? 66.535 79.882 61.838 1.00 53.91 81 LEU D C 1
ATOM 9050 O O . LEU G 1 102 ? 67.382 80.425 61.132 1.00 55.91 81 LEU D O 1
ATOM 9055 N N . ALA G 1 103 ? 66.502 80.045 63.153 1.00 57.05 82 ALA D N 1
ATOM 9056 C CA . ALA G 1 103 ? 67.488 80.900 63.808 1.00 49.19 82 ALA D CA 1
ATOM 9057 C C . ALA G 1 103 ? 68.886 80.359 63.555 1.00 58.22 82 ALA D C 1
ATOM 9058 O O . ALA G 1 103 ? 69.864 81.110 63.600 1.00 57.37 82 ALA D O 1
ATOM 9060 N N . TRP G 1 104 ? 68.978 79.047 63.324 1.00 56.99 83 TRP D N 1
ATOM 9061 C CA . TRP G 1 104 ? 70.272 78.397 63.133 1.00 52.68 83 TRP D CA 1
ATOM 9062 C C . TRP G 1 104 ? 70.820 78.861 61.798 1.00 56.15 83 TRP D C 1
ATOM 9063 O O . TRP G 1 104 ? 71.986 79.226 61.725 1.00 54.49 83 TRP D O 1
ATOM 9074 N N . THR G 1 105 ? 69.989 78.854 60.749 1.00 51.18 84 THR D N 1
ATOM 9075 C CA . THR G 1 105 ? 70.445 79.352 59.444 1.00 58.44 84 THR D CA 1
ATOM 9076 C C . THR G 1 105 ? 70.668 80.886 59.383 1.00 63.45 84 THR D C 1
ATOM 9077 O O . THR G 1 105 ? 71.448 81.340 58.556 1.00 61.81 84 THR D O 1
ATOM 9081 N N . ASN G 1 106 ? 70.002 81.672 60.231 1.00 55.43 85 ASN D N 1
ATOM 9082 C CA . ASN G 1 106 ? 70.206 83.116 60.227 1.00 61.10 85 ASN D CA 1
ATOM 9083 C C . ASN G 1 106 ? 71.460 83.512 60.983 1.00 68.75 85 ASN D C 1
ATOM 9084 O O . ASN G 1 106 ? 71.944 84.625 60.852 1.00 67.24 85 ASN D O 1
ATOM 9089 N N . LEU G 1 107 ? 71.974 82.623 61.807 1.00 61.73 86 LEU D N 1
ATOM 9090 C CA . LEU G 1 107 ? 73.229 82.907 62.469 1.00 64.76 86 LEU D CA 1
ATOM 9091 C C . LEU G 1 107 ? 74.387 82.509 61.533 1.00 77.40 86 LEU D C 1
ATOM 9092 O O . LEU G 1 107 ? 74.609 81.313 61.292 1.00 71.98 86 LEU D O 1
ATOM 9097 N N . PRO G 1 108 ? 75.139 83.499 60.999 1.00 80.52 87 PRO D N 1
ATOM 9098 C CA . PRO G 1 108 ? 76.225 83.172 60.060 1.00 77.24 87 PRO D CA 1
ATOM 9099 C C . PRO G 1 108 ? 77.256 82.195 60.618 1.00 74.29 87 PRO D C 1
ATOM 9100 O O . PRO G 1 108 ? 77.480 82.154 61.827 1.00 74.81 87 PRO D O 1
ATOM 9104 N N . ARG G 1 109 ? 77.899 81.436 59.738 1.00 70.34 88 ARG D N 1
ATOM 9105 C CA . ARG G 1 109 ? 78.812 80.379 60.165 1.00 69.36 88 ARG D CA 1
ATOM 9106 C C . ARG G 1 109 ? 79.999 80.852 60.992 1.00 73.97 88 ARG D C 1
ATOM 9107 O O . ARG G 1 109 ? 80.433 80.163 61.915 1.00 71.29 88 ARG D O 1
ATOM 9115 N N . LYS G 1 110 ? 80.536 82.016 60.645 1.00 83.73 89 LYS D N 1
ATOM 9116 C CA . LYS G 1 110 ? 81.611 82.632 61.429 1.00 89.18 89 LYS D CA 1
ATOM 9117 C C . LYS G 1 110 ? 81.199 82.795 62.891 1.00 91.55 89 LYS D C 1
ATOM 9118 O O . LYS G 1 110 ? 81.993 82.571 63.818 1.00 88.11 89 LYS D O 1
ATOM 9124 N N . ASP G 1 111 ? 79.935 83.138 63.069 1.00 92.72 90 ASP D N 1
ATOM 9125 C CA . ASP G 1 111 ? 79.355 83.375 64.370 1.00 88.34 90 ASP D CA 1
ATOM 9126 C C . ASP G 1 111 ? 78.971 82.068 65.030 1.00 84.49 90 ASP D C 1
ATOM 9127 O O . ASP G 1 111 ? 78.416 82.054 66.115 1.00 100.72 90 ASP D O 1
ATOM 9132 N N . GLY G 1 112 ? 79.274 80.965 64.363 1.00 84.71 91 GLY D N 1
ATOM 9133 C CA . GLY G 1 112 ? 78.970 79.651 64.891 1.00 81.92 91 GLY D CA 1
ATOM 9134 C C . GLY G 1 112 ? 77.653 79.083 64.434 1.00 74.84 91 GLY D C 1
ATOM 9135 O O . GLY G 1 112 ? 77.230 78.040 64.891 1.00 84.04 91 GLY D O 1
ATOM 9136 N N . GLY G 1 113 ? 77.008 79.784 63.522 1.00 73.77 92 GLY D N 1
ATOM 9137 C CA . GLY G 1 113 ? 75.749 79.352 62.969 1.00 59.66 92 GLY D CA 1
ATOM 9138 C C . GLY G 1 113 ? 75.954 78.424 61.794 1.00 65.04 92 GLY D C 1
ATOM 9139 O O . GLY G 1 113 ? 77.050 77.974 61.514 1.00 65.04 92 GLY D O 1
ATOM 9140 N N . LEU G 1 114 ? 74.858 78.124 61.128 1.00 60.33 93 LEU D N 1
ATOM 9141 C CA . LEU G 1 114 ? 74.823 77.282 59.934 1.00 62.32 93 LEU D CA 1
ATOM 9142 C C . LEU G 1 114 ? 74.907 78.108 58.660 1.00 62.39 93 LEU D C 1
ATOM 9143 O O . LEU G 1 114 ? 75.405 77.659 57.636 1.00 63.39 93 LEU D O 1
ATOM 9148 N N . GLY G 1 115 ? 74.409 79.329 58.721 1.00 69.74 94 GLY D N 1
ATOM 9149 C CA . GLY G 1 115 ? 74.201 80.102 57.517 1.00 72.56 94 GLY D CA 1
ATOM 9150 C C . GLY G 1 115 ? 73.119 79.466 56.689 1.00 70.78 94 GLY D C 1
ATOM 9151 O O . GLY G 1 115 ? 72.598 78.415 57.055 1.00 66.28 94 GLY D O 1
ATOM 9152 N N . PRO G 1 116 ? 72.766 80.102 55.570 1.00 74.42 95 PRO D N 1
ATOM 9153 C CA . PRO G 1 116 ? 71.775 79.572 54.623 1.00 80.49 95 PRO D CA 1
ATOM 9154 C C . PRO G 1 116 ? 72.282 78.340 53.899 1.00 65.51 95 PRO D C 1
ATOM 9155 O O . PRO G 1 116 ? 73.494 78.213 53.769 1.00 58.68 95 PRO D O 1
ATOM 9159 N N . VAL G 1 117 ? 71.376 77.461 53.462 1.00 58.44 96 VAL D N 1
ATOM 9160 C CA . VAL G 1 117 ? 71.737 76.227 52.795 1.00 68.93 96 VAL D CA 1
ATOM 9161 C C . VAL G 1 117 ? 70.644 75.869 51.798 1.00 73.96 96 VAL D C 1
ATOM 9162 O O . VAL G 1 117 ? 69.536 76.410 51.861 1.00 73.67 96 VAL D O 1
ATOM 9166 N N . LYS G 1 118 ? 70.952 74.926 50.910 1.00 77.99 97 LYS D N 1
ATOM 9167 C CA . LYS G 1 118 ? 70.088 74.596 49.769 1.00 80.22 97 LYS D CA 1
ATOM 9168 C C . LYS G 1 118 ? 69.140 73.439 50.012 1.00 73.55 97 LYS D C 1
ATOM 9169 O O . LYS G 1 118 ? 68.423 73.031 49.102 1.00 77.17 97 LYS D O 1
ATOM 9175 N N . VAL G 1 119 ? 69.122 72.919 51.232 1.00 71.62 98 VAL D N 1
ATOM 9176 C CA . VAL G 1 119 ? 68.330 71.726 51.534 1.00 78.20 98 VAL D CA 1
ATOM 9177 C C . VAL G 1 119 ? 67.298 72.057 52.589 1.00 66.14 98 VAL D C 1
ATOM 9178 O O . VAL G 1 119 ? 67.584 72.771 53.529 1.00 61.56 98 VAL D O 1
ATOM 9182 N N . PRO G 1 120 ? 66.087 71.524 52.441 1.00 54.72 99 PRO D N 1
ATOM 9183 C CA . PRO G 1 120 ? 65.143 71.711 53.538 1.00 58.54 99 PRO D CA 1
ATOM 9184 C C . PRO G 1 120 ? 65.677 71.157 54.859 1.00 58.69 99 PRO D C 1
ATOM 9185 O O . PRO G 1 120 ? 66.314 70.102 54.873 1.00 57.36 99 PRO D O 1
ATOM 9189 N N . LEU G 1 121 ? 65.404 71.864 55.949 1.00 57.67 100 LEU D N 1
ATOM 9190 C CA . LEU G 1 121 ? 65.628 71.362 57.296 1.00 53.39 100 LEU D CA 1
ATOM 9191 C C . LEU G 1 121 ? 64.289 71.116 57.968 1.00 52.51 100 LEU D C 1
ATOM 9192 O O . LEU G 1 121 ? 63.548 72.056 58.235 1.00 54.25 100 LEU D O 1
ATOM 9197 N N . LEU G 1 122 ? 64.001 69.847 58.251 1.00 52.81 101 LEU D N 1
ATOM 9198 C CA . LEU G 1 122 ? 62.742 69.429 58.858 1.00 50.23 101 LEU D CA 1
ATOM 9199 C C . LEU G 1 122 ? 62.784 69.390 60.391 1.00 54.28 101 LEU D C 1
ATOM 9200 O O . LEU G 1 122 ? 63.779 68.947 60.968 1.00 53.93 101 LEU D O 1
ATOM 9205 N N . ALA G 1 123 ? 61.689 69.781 61.042 1.00 51.91 102 ALA D N 1
ATOM 9206 C CA . ALA G 1 123 ? 61.639 69.866 62.502 1.00 54.62 102 ALA D CA 1
ATOM 9207 C C . ALA G 1 123 ? 60.799 68.745 63.110 1.00 49.02 102 ALA D C 1
ATOM 9208 O O . ALA G 1 123 ? 59.563 68.756 63.041 1.00 57.71 102 ALA D O 1
ATOM 9210 N N . ASP G 1 124 ? 61.487 67.814 63.755 1.00 48.68 103 ASP D N 1
ATOM 9211 C CA . ASP G 1 124 ? 60.860 66.634 64.321 1.00 51.83 103 ASP D CA 1
ATOM 9212 C C . ASP G 1 124 ? 60.670 66.853 65.804 1.00 53.35 103 ASP D C 1
ATOM 9213 O O . ASP G 1 124 ? 61.124 66.037 66.616 1.00 47.78 103 ASP D O 1
ATOM 9218 N N . LYS G 1 125 ? 60.007 67.954 66.175 1.00 45.94 104 LYS D N 1
ATOM 9219 C CA . LYS G 1 125 ? 59.977 68.292 67.596 1.00 51.97 104 LYS D CA 1
ATOM 9220 C C . LYS G 1 125 ? 59.119 67.286 68.398 1.00 45.55 104 LYS D C 1
ATOM 9221 O O . LYS G 1 125 ? 59.272 67.158 69.598 1.00 43.48 104 LYS D O 1
ATOM 9227 N N . ASN G 1 126 ? 58.205 66.577 67.765 1.00 46.01 105 ASN D N 1
ATOM 9228 C CA . ASN G 1 126 ? 57.406 65.655 68.546 1.00 47.73 105 ASN D CA 1
ATOM 9229 C C . ASN G 1 126 ? 58.054 64.254 68.552 1.00 45.68 105 ASN D C 1
ATOM 9230 O O . ASN G 1 126 ? 57.575 63.361 69.218 1.00 45.27 105 ASN D O 1
ATOM 9235 N N . HIS G 1 127 ? 59.150 64.120 67.814 1.00 43.17 106 HIS D N 1
ATOM 9236 C CA . HIS G 1 127 ? 60.034 62.955 67.812 1.00 46.01 106 HIS D CA 1
ATOM 9237 C C . HIS G 1 127 ? 59.578 61.772 66.943 1.00 51.45 106 HIS D C 1
ATOM 9238 O O . HIS G 1 127 ? 60.260 60.750 66.925 1.00 45.65 106 HIS D O 1
ATOM 9245 N N . SER G 1 128 ? 58.444 61.887 66.251 1.00 45.25 107 SER D N 1
ATOM 9246 C CA . SER G 1 128 ? 57.858 60.736 65.562 1.00 47.81 107 SER D CA 1
ATOM 9247 C C . SER G 1 128 ? 58.718 60.289 64.407 1.00 53.29 107 SER D C 1
ATOM 9248 O O . SER G 1 128 ? 58.810 59.092 64.090 1.00 51.39 107 SER D O 1
ATOM 9251 N N . LEU G 1 129 ? 59.326 61.251 63.738 1.00 44.30 108 LEU D N 1
ATOM 9252 C CA . LEU G 1 129 ? 60.173 60.896 62.606 1.00 48.56 108 LEU D CA 1
ATOM 9253 C C . LEU G 1 129 ? 61.411 60.118 63.055 1.00 49.29 108 LEU D C 1
ATOM 9254 O O . LEU G 1 129 ? 61.778 59.103 62.484 1.00 48.77 108 LEU D O 1
ATOM 9259 N N . SER G 1 130 ? 62.079 60.627 64.071 1.00 52.11 109 SER D N 1
ATOM 9260 C CA . SER G 1 130 ? 63.284 59.988 64.586 1.00 47.03 109 SER D CA 1
ATOM 9261 C C . SER G 1 130 ? 63.025 58.583 65.111 1.00 42.90 109 SER D C 1
ATOM 9262 O O . SER G 1 130 ? 63.798 57.659 64.901 1.00 49.19 109 SER D O 1
ATOM 9265 N N . ARG G 1 131 ? 61.923 58.437 65.815 1.00 42.35 110 ARG D N 1
ATOM 9266 C CA . ARG G 1 131 ? 61.504 57.136 66.311 1.00 48.20 110 ARG D CA 1
ATOM 9267 C C . ARG G 1 131 ? 61.097 56.156 65.185 1.00 50.67 110 ARG D C 1
ATOM 9268 O O . ARG G 1 131 ? 61.494 54.985 65.191 1.00 50.82 110 ARG D O 1
ATOM 9276 N N . ASP G 1 132 ? 60.313 56.640 64.222 1.00 46.93 111 ASP D N 1
ATOM 9277 C CA . ASP G 1 132 ? 59.932 55.827 63.075 1.00 49.21 111 ASP D CA 1
ATOM 9278 C C . ASP G 1 132 ? 61.156 55.347 62.289 1.00 54.23 111 ASP D C 1
ATOM 9279 O O . ASP G 1 132 ? 61.164 54.222 61.783 1.00 54.30 111 ASP D O 1
ATOM 9284 N N . TYR G 1 133 ? 62.179 56.184 62.155 1.00 50.71 112 TYR D N 1
ATOM 9285 C CA . TYR G 1 133 ? 63.375 55.762 61.420 1.00 48.78 112 TYR D CA 1
ATOM 9286 C C . TYR G 1 133 ? 64.449 55.092 62.297 1.00 41.61 112 TYR D C 1
ATOM 9287 O O . TYR G 1 133 ? 65.517 54.754 61.824 1.00 48.20 112 TYR D O 1
ATOM 9296 N N . GLY G 1 134 ? 64.132 54.872 63.563 1.00 46.80 113 GLY D N 1
ATOM 9297 C CA . GLY G 1 134 ? 65.018 54.174 64.474 1.00 41.04 113 GLY D CA 1
ATOM 9298 C C . GLY G 1 134 ? 66.348 54.847 64.793 1.00 43.40 113 GLY D C 1
ATOM 9299 O O . GLY G 1 134 ? 67.330 54.150 65.004 1.00 44.06 113 GLY D O 1
ATOM 9300 N N . VAL G 1 135 ? 66.377 56.182 64.868 1.00 49.14 114 VAL D N 1
ATOM 9301 C CA . VAL G 1 135 ? 67.596 56.922 65.218 1.00 42.18 114 VAL D CA 1
ATOM 9302 C C . VAL G 1 135 ? 67.472 57.705 66.522 1.00 41.36 114 VAL D C 1
ATOM 9303 O O . VAL G 1 135 ? 68.429 58.302 66.973 1.00 48.90 114 VAL D O 1
ATOM 9307 N N . LEU G 1 136 ? 66.287 57.741 67.110 1.00 42.74 115 LEU D N 1
ATOM 9308 C CA . LEU G 1 136 ? 66.097 58.461 68.362 1.00 39.19 115 LEU D CA 1
ATOM 9309 C C . LEU G 1 136 ? 66.824 57.835 69.535 1.00 43.89 115 LEU D C 1
ATOM 9310 O O . LEU G 1 136 ? 66.663 56.645 69.802 1.00 49.50 115 LEU D O 1
ATOM 9315 N N . ILE G 1 137 ? 67.594 58.658 70.241 1.00 44.69 116 ILE D N 1
ATOM 9316 C CA . ILE G 1 137 ? 68.152 58.331 71.536 1.00 42.53 116 ILE D CA 1
ATOM 9317 C C . ILE G 1 137 ? 67.146 58.768 72.568 1.00 48.99 116 ILE D C 1
ATOM 9318 O O . ILE G 1 137 ? 67.083 59.971 72.926 1.00 47.39 116 ILE D O 1
ATOM 9323 N N . GLU G 1 138 ? 66.366 57.821 73.051 1.00 44.28 117 GLU D N 1
ATOM 9324 C CA . GLU G 1 138 ? 65.164 58.131 73.841 1.00 50.17 117 GLU D CA 1
ATOM 9325 C C . GLU G 1 138 ? 65.469 58.958 75.070 1.00 48.82 117 GLU D C 1
ATOM 9326 O O . GLU G 1 138 ? 64.715 59.841 75.416 1.00 52.16 117 GLU D O 1
ATOM 9332 N N . LYS G 1 139 ? 66.549 58.630 75.768 1.00 54.75 118 LYS D N 1
ATOM 9333 C CA . LYS G 1 139 ? 66.877 59.300 77.010 1.00 55.50 118 LYS D CA 1
ATOM 9334 C C . LYS G 1 139 ? 67.458 60.699 76.760 1.00 52.45 118 LYS D C 1
ATOM 9335 O O . LYS G 1 139 ? 67.515 61.498 77.666 1.00 47.91 118 LYS D O 1
ATOM 9341 N N . GLU G 1 140 ? 67.935 60.965 75.550 1.00 47.29 119 GLU D N 1
ATOM 9342 C CA . GLU G 1 140 ? 68.494 62.255 75.202 1.00 51.10 119 GLU D CA 1
ATOM 9343 C C . GLU G 1 140 ? 67.502 63.141 74.436 1.00 52.39 119 GLU D C 1
ATOM 9344 O O . GLU G 1 140 ? 67.633 64.334 74.419 1.00 51.60 119 GLU D O 1
ATOM 9350 N N . GLY G 1 141 ? 66.527 62.544 73.767 1.00 50.56 120 GLY D N 1
ATOM 9351 C CA . GLY G 1 141 ? 65.702 63.292 72.850 1.00 41.29 120 GLY D CA 1
ATOM 9352 C C . GLY G 1 141 ? 66.362 63.881 71.603 1.00 45.21 120 GLY D C 1
ATOM 9353 O O . GLY G 1 141 ? 65.913 64.905 71.081 1.00 46.58 120 GLY D O 1
ATOM 9354 N N . ILE G 1 142 ? 67.411 63.239 71.111 1.00 43.69 121 ILE D N 1
ATOM 9355 C CA . ILE G 1 142 ? 68.079 63.689 69.902 1.00 46.07 121 ILE D CA 1
ATOM 9356 C C . ILE G 1 142 ? 68.250 62.508 68.977 1.00 49.87 121 ILE D C 1
ATOM 9357 O O . ILE G 1 142 ? 68.195 61.357 69.413 1.00 43.41 121 ILE D O 1
ATOM 9362 N N . ALA G 1 143 ? 68.464 62.799 67.703 1.00 43.16 122 ALA D N 1
ATOM 9363 C CA . ALA G 1 143 ? 68.693 61.775 66.721 1.00 41.86 122 ALA D CA 1
ATOM 9364 C C . ALA G 1 143 ? 70.156 61.509 66.551 1.00 46.00 122 ALA D C 1
ATOM 9365 O O . ALA G 1 143 ? 70.965 62.421 66.598 1.00 40.75 122 ALA D O 1
ATOM 9367 N N . LEU G 1 144 ? 70.475 60.240 66.317 1.00 44.11 123 LEU D N 1
ATOM 9368 C CA . LEU G 1 144 ? 71.789 59.846 65.831 1.00 42.94 123 LEU D CA 1
ATOM 9369 C C . LEU G 1 144 ? 72.021 60.333 64.392 1.00 40.49 123 LEU D C 1
ATOM 9370 O O . LEU G 1 144 ? 71.104 60.770 63.724 1.00 46.61 123 LEU D O 1
ATOM 9375 N N . ARG G 1 145 ? 73.243 60.204 63.907 1.00 45.56 124 ARG D N 1
ATOM 9376 C CA . ARG G 1 145 ? 73.596 60.593 62.550 1.00 50.02 124 ARG D CA 1
ATOM 9377 C C . ARG G 1 145 ? 73.188 59.530 61.540 1.00 46.55 124 ARG D C 1
ATOM 9378 O O . ARG G 1 145 ? 74.019 58.877 60.921 1.00 46.80 124 ARG D O 1
ATOM 9386 N N . GLY G 1 146 ? 71.888 59.368 61.378 1.00 47.84 125 GLY D N 1
ATOM 9387 C CA . GLY G 1 146 ? 71.370 58.397 60.454 1.00 47.49 125 GLY D CA 1
ATOM 9388 C C . GLY G 1 146 ? 71.237 59.000 59.076 1.00 49.72 125 GLY D C 1
ATOM 9389 O O . GLY G 1 146 ? 70.966 60.181 58.964 1.00 50.83 125 GLY D O 1
ATOM 9390 N N . LEU G 1 147 ? 71.459 58.188 58.043 1.00 50.05 126 LEU D N 1
ATOM 9391 C CA . LEU G 1 147 ? 71.161 58.567 56.671 1.00 49.28 126 LEU D CA 1
ATOM 9392 C C . LEU G 1 147 ? 70.488 57.428 55.919 1.00 49.11 126 LEU D C 1
ATOM 9393 O O . LEU G 1 147 ? 70.966 56.309 55.914 1.00 49.16 126 LEU D O 1
ATOM 9398 N N . PHE G 1 148 ? 69.356 57.723 55.292 1.00 51.85 127 PHE D N 1
ATOM 9399 C CA . PHE G 1 148 ? 68.576 56.717 54.565 1.00 53.05 127 PHE D CA 1
ATOM 9400 C C . PHE G 1 148 ? 68.423 57.060 53.081 1.00 54.82 127 PHE D C 1
ATOM 9401 O O . PHE G 1 148 ? 68.041 58.192 52.747 1.00 56.47 127 PHE D O 1
ATOM 9409 N N . ILE G 1 149 ? 68.669 56.094 52.199 1.00 51.66 128 ILE D N 1
ATOM 9410 C CA . ILE G 1 149 ? 68.393 56.277 50.769 1.00 60.37 128 ILE D CA 1
ATOM 9411 C C . ILE G 1 149 ? 67.121 55.549 50.360 1.00 58.64 128 ILE D C 1
ATOM 9412 O O . ILE G 1 149 ? 67.023 54.338 50.488 1.00 60.28 128 ILE D O 1
ATOM 9417 N N . ILE G 1 150 ? 66.157 56.327 49.866 1.00 63.88 129 ILE D N 1
ATOM 9418 C CA . ILE G 1 150 ? 64.804 55.872 49.505 1.00 63.28 129 ILE D CA 1
ATOM 9419 C C . ILE G 1 150 ? 64.622 55.960 47.987 1.00 68.18 129 ILE D C 1
ATOM 9420 O O . ILE G 1 150 ? 64.923 57.006 47.396 1.00 71.29 129 ILE D O 1
ATOM 9425 N N . ASP G 1 151 ? 64.120 54.910 47.343 1.00 70.99 130 ASP D N 1
ATOM 9426 C CA . ASP G 1 151 ? 64.044 54.932 45.884 1.00 71.64 130 ASP D CA 1
ATOM 9427 C C . ASP G 1 151 ? 62.674 55.490 45.470 1.00 76.10 130 ASP D C 1
ATOM 9428 O O . ASP G 1 151 ? 61.840 55.802 46.322 1.00 74.01 130 ASP D O 1
ATOM 9433 N N . PRO G 1 152 ? 62.466 55.700 44.167 1.00 78.51 131 PRO D N 1
ATOM 9434 C CA . PRO G 1 152 ? 61.277 56.432 43.735 1.00 74.24 131 PRO D CA 1
ATOM 9435 C C . PRO G 1 152 ? 60.001 55.761 44.165 1.00 73.66 131 PRO D C 1
ATOM 9436 O O . PRO G 1 152 ? 58.960 56.381 44.198 1.00 77.40 131 PRO D O 1
ATOM 9440 N N . LYS G 1 153 ? 60.100 54.485 44.484 1.00 77.75 132 LYS D N 1
ATOM 9441 C CA . LYS G 1 153 ? 58.942 53.703 44.889 1.00 81.17 132 LYS D CA 1
ATOM 9442 C C . LYS G 1 153 ? 58.752 53.697 46.407 1.00 83.73 132 LYS D C 1
ATOM 9443 O O . LYS G 1 153 ? 57.880 52.988 46.923 1.00 73.22 132 LYS D O 1
ATOM 9449 N N . GLY G 1 154 ? 59.569 54.490 47.116 1.00 85.95 133 GLY D N 1
ATOM 9450 C CA . GLY G 1 154 ? 59.530 54.552 48.574 1.00 76.99 133 GLY D CA 1
ATOM 9451 C C . GLY G 1 154 ? 60.145 53.380 49.342 1.00 71.54 133 GLY D C 1
ATOM 9452 O O . GLY G 1 154 ? 59.834 53.194 50.521 1.00 61.97 133 GLY D O 1
ATOM 9453 N N . ILE G 1 155 ? 61.012 52.595 48.696 1.00 71.85 134 ILE D N 1
ATOM 9454 C CA . ILE G 1 155 ? 61.707 51.500 49.383 1.00 73.66 134 ILE D CA 1
ATOM 9455 C C . ILE G 1 155 ? 63.087 51.957 49.848 1.00 65.23 134 ILE D C 1
ATOM 9456 O O . ILE G 1 155 ? 63.840 52.576 49.079 1.00 60.60 134 ILE D O 1
ATOM 9461 N N . ILE G 1 156 ? 63.434 51.619 51.087 1.00 61.96 135 ILE D N 1
ATOM 9462 C CA . ILE G 1 156 ? 64.741 51.977 51.628 1.00 60.02 135 ILE D CA 1
ATOM 9463 C C . ILE G 1 156 ? 65.743 51.020 51.043 1.00 60.53 135 ILE D C 1
ATOM 9464 O O . ILE G 1 156 ? 65.631 49.816 51.218 1.00 56.44 135 ILE D O 1
ATOM 9469 N N . ARG G 1 157 ? 66.744 51.581 50.379 1.00 58.14 136 ARG D N 1
ATOM 9470 C CA . ARG G 1 157 ? 67.794 50.813 49.745 1.00 63.44 136 ARG D CA 1
ATOM 9471 C C . ARG G 1 157 ? 69.074 50.808 50.557 1.00 60.01 136 ARG D C 1
ATOM 9472 O O . ARG G 1 157 ? 69.957 49.993 50.339 1.00 55.59 136 ARG D O 1
ATOM 9480 N N . HIS G 1 158 ? 69.173 51.709 51.514 1.00 53.18 137 HIS D N 1
ATOM 9481 C CA . HIS G 1 158 ? 70.408 51.829 52.273 1.00 50.88 137 HIS D CA 1
ATOM 9482 C C . HIS G 1 158 ? 70.210 52.581 53.569 1.00 52.24 137 HIS D C 1
ATOM 9483 O O . HIS G 1 158 ? 69.418 53.527 53.625 1.00 55.00 137 HIS D O 1
ATOM 9490 N N . ILE G 1 159 ? 70.967 52.185 54.580 1.00 49.04 138 ILE D N 1
ATOM 9491 C CA . ILE G 1 159 ? 70.941 52.818 55.892 1.00 48.66 138 ILE D CA 1
ATOM 9492 C C . ILE G 1 159 ? 72.345 52.969 56.402 1.00 54.44 138 ILE D C 1
ATOM 9493 O O . ILE G 1 159 ? 73.090 51.993 56.431 1.00 49.43 138 ILE D O 1
ATOM 9498 N N . THR G 1 160 ? 72.671 54.187 56.837 1.00 47.36 139 THR D N 1
ATOM 9499 C CA . THR G 1 160 ? 73.933 54.504 57.505 1.00 45.98 139 THR D CA 1
ATOM 9500 C C . THR G 1 160 ? 73.545 55.080 58.860 1.00 52.75 139 THR D C 1
ATOM 9501 O O . THR G 1 160 ? 72.701 55.956 58.922 1.00 50.18 139 THR D O 1
ATOM 9505 N N . ILE G 1 161 ? 74.160 54.617 59.937 1.00 46.94 140 ILE D N 1
ATOM 9506 C CA . ILE G 1 161 ? 73.964 55.238 61.233 1.00 44.75 140 ILE D CA 1
ATOM 9507 C C . ILE G 1 161 ? 75.322 55.417 61.911 1.00 52.37 140 ILE D C 1
ATOM 9508 O O . ILE G 1 161 ? 75.982 54.419 62.227 1.00 46.53 140 ILE D O 1
ATOM 9513 N N . ASN G 1 162 ? 75.719 56.681 62.134 1.00 48.50 141 ASN D N 1
ATOM 9514 C CA . ASN G 1 162 ? 76.974 57.000 62.820 1.00 46.87 141 ASN D CA 1
ATOM 9515 C C . ASN G 1 162 ? 76.690 57.441 64.233 1.00 43.23 141 ASN D C 1
ATOM 9516 O O . ASN G 1 162 ? 75.704 58.112 64.480 1.00 43.59 141 ASN D O 1
ATOM 9521 N N . ASP G 1 163 ? 77.557 57.042 65.155 1.00 48.76 142 ASP D N 1
ATOM 9522 C CA . ASP G 1 163 ? 77.650 57.667 66.464 1.00 50.04 142 ASP D CA 1
ATOM 9523 C C . ASP G 1 163 ? 77.977 59.151 66.270 1.00 51.10 142 ASP D C 1
ATOM 9524 O O . ASP G 1 163 ? 78.349 59.567 65.180 1.00 50.05 142 ASP D O 1
ATOM 9529 N N . LEU G 1 164 ? 77.872 59.933 67.337 1.00 45.25 143 LEU D N 1
ATOM 9530 C CA . LEU G 1 164 ? 77.805 61.389 67.228 1.00 61.14 143 LEU D CA 1
ATOM 9531 C C . LEU G 1 164 ? 79.110 62.064 66.865 1.00 56.40 143 LEU D C 1
ATOM 9532 O O . LEU G 1 164 ? 79.097 63.116 66.310 1.00 57.42 143 LEU D O 1
ATOM 9537 N N . SER G 1 165 ? 80.234 61.429 67.116 1.00 50.78 144 SER D N 1
ATOM 9538 C CA . SER G 1 165 ? 81.478 62.126 67.011 1.00 55.12 144 SER D CA 1
ATOM 9539 C C . SER G 1 165 ? 82.074 62.126 65.625 1.00 64.29 144 SER D C 1
ATOM 9540 O O . SER G 1 165 ? 82.990 62.923 65.356 1.00 56.16 144 SER D O 1
ATOM 9543 N N . VAL G 1 166 ? 81.605 61.225 64.755 1.00 50.23 145 VAL D N 1
ATOM 9544 C CA . VAL G 1 166 ? 82.145 61.169 63.395 1.00 50.30 145 VAL D CA 1
ATOM 9545 C C . VAL G 1 166 ? 81.085 61.447 62.330 1.00 57.27 145 VAL D C 1
ATOM 9546 O O . VAL G 1 166 ? 79.967 60.951 62.396 1.00 57.73 145 VAL D O 1
ATOM 9550 N N . GLY G 1 167 ? 81.454 62.207 61.313 1.00 55.81 146 GLY D N 1
ATOM 9551 C CA . GLY G 1 167 ? 80.513 62.542 60.272 1.00 54.25 146 GLY D CA 1
ATOM 9552 C C . GLY G 1 167 ? 80.504 61.596 59.095 1.00 53.91 146 GLY D C 1
ATOM 9553 O O . GLY G 1 167 ? 81.337 60.682 58.980 1.00 55.80 146 GLY D O 1
ATOM 9554 N N . ARG G 1 168 ? 79.517 61.821 58.234 1.00 52.95 147 ARG D N 1
ATOM 9555 C CA . ARG G 1 168 ? 79.246 60.967 57.091 1.00 54.83 147 ARG D CA 1
ATOM 9556 C C . ARG G 1 168 ? 79.971 61.479 55.858 1.00 61.24 147 ARG D C 1
ATOM 9557 O O . ARG G 1 168 ? 80.607 62.537 55.890 1.00 63.25 147 ARG D O 1
ATOM 9565 N N . ASN G 1 169 ? 79.870 60.736 54.767 1.00 62.55 148 ASN D N 1
ATOM 9566 C CA . ASN G 1 169 ? 80.589 61.083 53.547 1.00 61.68 148 ASN D CA 1
ATOM 9567 C C . ASN G 1 169 ? 79.620 61.340 52.409 1.00 58.67 148 ASN D C 1
ATOM 9568 O O . ASN G 1 169 ? 78.850 60.462 52.019 1.00 64.92 148 ASN D O 1
ATOM 9573 N N . VAL G 1 170 ? 79.656 62.547 51.869 1.00 65.33 149 VAL D N 1
ATOM 9574 C CA . VAL G 1 170 ? 78.679 62.957 50.867 1.00 57.85 149 VAL D CA 1
ATOM 9575 C C . VAL G 1 170 ? 78.875 62.213 49.549 1.00 61.26 149 VAL D C 1
ATOM 9576 O O . VAL G 1 170 ? 77.894 61.875 48.883 1.00 60.55 149 VAL D O 1
ATOM 9580 N N . ASN G 1 171 ? 80.135 61.972 49.183 1.00 55.92 150 ASN D N 1
ATOM 9581 C CA . ASN G 1 171 ? 80.484 61.259 47.957 1.00 60.97 150 ASN D CA 1
ATOM 9582 C C . ASN G 1 171 ? 80.002 59.824 47.986 1.00 65.25 150 ASN D C 1
ATOM 9583 O O . ASN G 1 171 ? 79.658 59.240 46.956 1.00 63.56 150 ASN D O 1
ATOM 9588 N N . GLU G 1 172 ? 79.986 59.246 49.173 1.00 64.67 151 GLU D N 1
ATOM 9589 C CA . GLU G 1 172 ? 79.505 57.884 49.313 1.00 61.21 151 GLU D CA 1
ATOM 9590 C C . GLU G 1 172 ? 78.004 57.842 49.083 1.00 58.82 151 GLU D C 1
ATOM 9591 O O . GLU G 1 172 ? 77.488 56.895 48.496 1.00 69.06 151 GLU D O 1
ATOM 9597 N N . ALA G 1 173 ? 77.285 58.863 49.530 1.00 59.61 152 ALA D N 1
ATOM 9598 C CA . ALA G 1 173 ? 75.832 58.910 49.298 1.00 61.53 152 ALA D CA 1
ATOM 9599 C C . ALA G 1 173 ? 75.503 59.0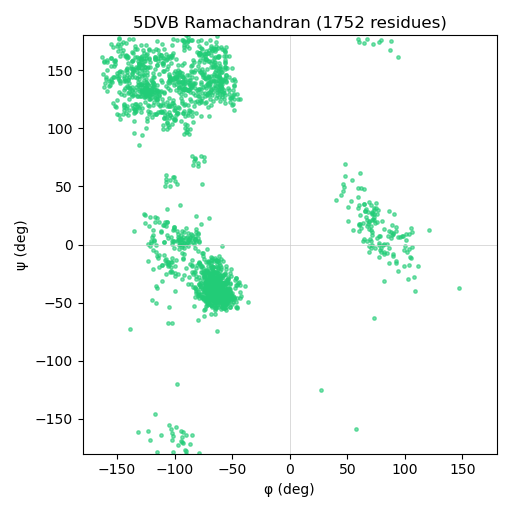98 47.831 1.00 63.48 152 ALA D C 1
ATOM 9600 O O . ALA G 1 173 ? 74.465 58.654 47.358 1.00 62.52 152 ALA D O 1
ATOM 9602 N N . LEU G 1 174 ? 76.376 59.807 47.129 1.00 67.49 153 LEU D N 1
ATOM 9603 C CA . LEU G 1 174 ? 76.225 60.015 45.694 1.00 72.55 153 LEU D CA 1
ATOM 9604 C C . LEU G 1 174 ? 76.489 58.716 44.975 1.00 65.91 153 LEU D C 1
ATOM 9605 O O . LEU G 1 174 ? 75.728 58.312 44.099 1.00 68.78 153 LEU D O 1
ATOM 9610 N N . ARG G 1 175 ? 77.600 58.094 45.353 1.00 63.82 154 ARG D N 1
ATOM 9611 C CA . ARG G 1 175 ? 77.991 56.810 44.805 1.00 69.88 154 ARG D CA 1
ATOM 9612 C C . ARG G 1 175 ? 76.852 55.810 44.917 1.00 65.00 154 ARG D C 1
ATOM 9613 O O . ARG G 1 175 ? 76.634 55.026 44.003 1.00 66.20 154 ARG D O 1
ATOM 9621 N N . LEU G 1 176 ? 76.127 55.827 46.028 1.00 66.18 155 LEU D N 1
ATOM 9622 C CA . LEU G 1 176 ? 75.098 54.818 46.250 1.00 66.21 155 LEU D CA 1
ATOM 9623 C C . LEU G 1 176 ? 73.895 55.088 45.423 1.00 72.66 155 LEU D C 1
ATOM 9624 O O . LEU G 1 176 ? 73.261 54.170 44.935 1.00 77.24 155 LEU D O 1
ATOM 9629 N N . VAL G 1 177 ? 73.554 56.358 45.279 1.00 77.12 156 VAL D N 1
ATOM 9630 C CA . VAL G 1 177 ? 72.335 56.699 44.568 1.00 76.39 156 VAL D CA 1
ATOM 9631 C C . VAL G 1 177 ? 72.541 56.288 43.124 1.00 81.48 156 VAL D C 1
ATOM 9632 O O . VAL G 1 177 ? 71.747 55.538 42.552 1.00 76.23 156 VAL D O 1
ATOM 9636 N N . GLU G 1 178 ? 73.637 56.766 42.551 1.00 80.41 157 GLU D N 1
ATOM 9637 C CA . GLU G 1 178 ? 73.989 56.394 41.194 1.00 85.13 157 GLU D CA 1
ATOM 9638 C C . GLU G 1 178 ? 73.944 54.874 41.039 1.00 81.64 157 GLU D C 1
ATOM 9639 O O . GLU G 1 178 ? 73.350 54.345 40.100 1.00 82.23 157 GLU D O 1
ATOM 9645 N N . GLY G 1 179 ? 74.534 54.174 41.998 1.00 78.53 158 GLY D N 1
ATOM 9646 C CA . GLY G 1 179 ? 74.555 52.720 41.984 1.00 80.25 158 GLY D CA 1
ATOM 9647 C C . GLY G 1 179 ? 73.197 52.026 41.982 1.00 85.96 158 GLY D C 1
ATOM 9648 O O . GLY G 1 179 ? 73.010 51.011 41.294 1.00 84.44 158 GLY D O 1
ATOM 9649 N N . PHE G 1 180 ? 72.246 52.537 42.758 1.00 86.39 159 PHE D N 1
ATOM 9650 C CA . PHE G 1 180 ? 70.955 51.872 42.848 1.00 86.74 159 PHE D CA 1
ATOM 9651 C C . PHE G 1 180 ? 70.139 52.228 41.609 1.00 90.36 159 PHE D C 1
ATOM 9652 O O . PHE G 1 180 ? 69.298 51.437 41.176 1.00 90.39 159 PHE D O 1
ATOM 9660 N N . GLN G 1 181 ? 70.403 53.397 41.021 1.00 87.79 160 GLN D N 1
ATOM 9661 C CA . GLN G 1 181 ? 69.714 53.778 39.788 1.00 87.14 160 GLN D CA 1
ATOM 9662 C C . GLN G 1 181 ? 70.156 52.869 38.651 1.00 87.78 160 GLN D C 1
ATOM 9663 O O . GLN G 1 181 ? 69.343 52.342 37.879 1.00 85.27 160 GLN D O 1
ATOM 9669 N N . TRP G 1 182 ? 71.462 52.683 38.571 1.00 83.55 161 TRP D N 1
ATOM 9670 C CA . TRP G 1 182 ? 72.033 51.841 37.558 1.00 79.16 161 TRP D CA 1
ATOM 9671 C C . TRP G 1 182 ? 71.420 50.452 37.628 1.00 88.39 161 TRP D C 1
ATOM 9672 O O . TRP G 1 182 ? 70.926 49.960 36.626 1.00 96.15 161 TRP D O 1
ATOM 9683 N N . THR G 1 183 ? 71.418 49.822 38.804 1.00 94.00 162 THR D N 1
ATOM 9684 C CA . THR G 1 183 ? 70.889 48.450 38.916 1.00 94.75 162 THR D CA 1
ATOM 9685 C C . THR G 1 183 ? 69.360 48.418 38.831 1.00 96.18 162 THR D C 1
ATOM 9686 O O . THR G 1 183 ? 68.771 47.393 38.479 1.00 90.16 162 THR D O 1
ATOM 9690 N N . ASP G 1 184 ? 68.713 49.528 39.164 1.00 97.63 163 ASP D N 1
ATOM 9691 C CA . ASP G 1 184 ? 67.266 49.619 38.987 1.00 101.42 163 ASP D CA 1
ATOM 9692 C C . ASP G 1 184 ? 66.939 49.396 37.510 1.00 101.54 163 ASP D C 1
ATOM 9693 O O . ASP G 1 184 ? 66.145 48.526 37.165 1.00 95.98 163 ASP D O 1
ATOM 9698 N N . LYS G 1 185 ? 67.579 50.176 36.642 1.00 103.12 164 LYS D N 1
ATOM 9699 C CA . LYS G 1 185 ? 67.278 50.130 35.217 1.00 104.47 164 LYS D CA 1
ATOM 9700 C C . LYS G 1 185 ? 67.848 48.869 34.550 1.00 104.18 164 LYS D C 1
ATOM 9701 O O . LYS G 1 185 ? 67.144 48.181 33.811 1.00 105.98 164 LYS D O 1
ATOM 9707 N N . ASN G 1 186 ? 69.108 48.557 34.837 1.00 101.14 165 ASN D N 1
ATOM 9708 C CA . ASN G 1 186 ? 69.807 47.448 34.185 1.00 98.61 165 ASN D CA 1
ATOM 9709 C C . ASN G 1 186 ? 69.814 46.157 35.016 1.00 98.23 165 ASN D C 1
ATOM 9710 O O . ASN G 1 186 ? 68.754 45.612 35.323 1.00 96.68 165 ASN D O 1
ATOM 9715 N N . GLY G 1 187 ? 71.006 45.669 35.368 1.00 96.61 166 GLY D N 1
ATOM 9716 C CA . GLY G 1 187 ? 71.154 44.488 36.203 1.00 90.69 166 GLY D CA 1
ATOM 9717 C C . GLY G 1 187 ? 72.369 44.590 37.116 1.00 89.11 166 GLY D C 1
ATOM 9718 O O . GLY G 1 187 ? 73.526 44.458 36.685 1.00 84.93 166 GLY D O 1
ATOM 9719 N N . TYR H 1 18 ? 55.165 60.484 96.195 1.00 78.56 -3 TYR E N 1
ATOM 9720 C CA . TYR H 1 18 ? 55.236 60.454 94.732 1.00 94.83 -3 TYR E CA 1
ATOM 9721 C C . TYR H 1 18 ? 55.593 59.027 94.238 1.00 102.05 -3 TYR E C 1
ATOM 9722 O O . TYR H 1 18 ? 56.192 58.242 94.976 1.00 103.47 -3 TYR E O 1
ATOM 9731 N N . PHE H 1 19 ? 55.190 58.695 93.006 1.00 106.13 -2 PHE E N 1
ATOM 9732 C CA . PHE H 1 19 ? 55.523 57.413 92.356 1.00 106.83 -2 PHE E CA 1
ATOM 9733 C C . PHE H 1 19 ? 55.915 57.634 90.877 1.00 108.51 -2 PHE E C 1
ATOM 9734 O O . PHE H 1 19 ? 55.527 58.641 90.284 1.00 108.46 -2 PHE E O 1
ATOM 9742 N N . GLN H 1 20 ? 56.655 56.697 90.278 1.00 109.80 -1 GLN E N 1
ATOM 9743 C CA . GLN H 1 20 ? 57.080 56.829 88.874 1.00 115.40 -1 GLN E CA 1
ATOM 9744 C C . GLN H 1 20 ? 55.895 56.803 87.890 1.00 117.20 -1 GLN E C 1
ATOM 9745 O O . GLN H 1 20 ? 55.002 55.959 87.994 1.00 111.60 -1 GLN E O 1
ATOM 9751 N N . GLY H 1 21 ? 55.902 57.722 86.925 1.00 121.28 0 GLY E N 1
ATOM 9752 C CA . GLY H 1 21 ? 54.803 57.850 85.984 1.00 107.54 0 GLY E CA 1
ATOM 9753 C C . GLY H 1 21 ? 53.714 58.796 86.463 1.00 94.82 0 GLY E C 1
ATOM 9754 O O . GLY H 1 21 ? 52.814 59.128 85.703 1.00 89.63 0 GLY E O 1
ATOM 9755 N N . MET H 1 22 ? 53.800 59.205 87.729 1.00 103.19 1 MET E N 1
ATOM 9756 C CA . MET H 1 22 ? 52.866 60.150 88.351 1.00 101.11 1 MET E CA 1
ATOM 9757 C C . MET H 1 22 ? 52.899 61.503 87.650 1.00 87.28 1 MET E C 1
ATOM 9758 O O . MET H 1 22 ? 53.839 61.786 86.922 1.00 71.94 1 MET E O 1
ATOM 9763 N N . VAL H 1 23 ? 51.863 62.314 87.879 1.00 73.39 2 VAL E N 1
ATOM 9764 C CA . VAL H 1 23 ? 51.809 63.694 87.414 1.00 68.23 2 VAL E CA 1
ATOM 9765 C C . VAL H 1 23 ? 51.745 64.683 88.588 1.00 67.00 2 VAL E C 1
ATOM 9766 O O . VAL H 1 23 ? 51.440 64.326 89.723 1.00 71.33 2 VAL E O 1
ATOM 9770 N N . ALA H 1 24 ? 52.077 65.931 88.313 1.00 51.87 3 ALA E N 1
ATOM 9771 C CA . ALA H 1 24 ? 52.059 66.950 89.333 1.00 46.71 3 ALA E CA 1
ATOM 9772 C C . ALA H 1 24 ? 50.634 67.305 89.768 1.00 48.40 3 ALA E C 1
ATOM 9773 O O . ALA H 1 24 ? 49.762 67.546 88.940 1.00 49.82 3 ALA E O 1
ATOM 9775 N N . GLU H 1 25 ? 50.438 67.324 91.085 1.00 46.80 4 GLU E N 1
ATOM 9776 C CA . GLU H 1 25 ? 49.164 67.572 91.740 1.00 53.17 4 GLU E CA 1
ATOM 9777 C C . GLU H 1 25 ? 49.342 68.367 92.994 1.00 49.17 4 GLU E C 1
ATOM 9778 O O . GLU H 1 25 ? 50.274 68.131 93.758 1.00 42.41 4 GLU E O 1
ATOM 9784 N N . VAL H 1 26 ? 48.408 69.280 93.236 1.00 48.84 5 VAL E N 1
ATOM 9785 C CA . VAL H 1 26 ? 48.439 70.090 94.446 1.00 52.44 5 VAL E CA 1
ATOM 9786 C C . VAL H 1 26 ? 48.267 69.165 95.655 1.00 46.14 5 VAL E C 1
ATOM 9787 O O . VAL H 1 26 ? 47.502 68.240 95.587 1.00 50.64 5 VAL E O 1
ATOM 9791 N N . GLN H 1 27 ? 49.004 69.448 96.734 1.00 50.95 6 GLN E N 1
ATOM 9792 C CA . GLN H 1 27 ? 49.030 68.687 98.006 1.00 57.19 6 GLN E CA 1
ATOM 9793 C C . GLN H 1 27 ? 49.940 67.472 97.950 1.00 57.40 6 GLN E C 1
ATOM 9794 O O . GLN H 1 27 ? 50.206 66.846 98.984 1.00 59.52 6 GLN E O 1
ATOM 9800 N N . LYS H 1 28 ? 50.449 67.156 96.763 1.00 51.93 7 LYS E N 1
ATOM 9801 C CA . LYS H 1 28 ? 51.327 66.019 96.617 1.00 51.21 7 LYS E CA 1
ATOM 9802 C C . LYS H 1 28 ? 52.749 66.422 96.225 1.00 50.78 7 LYS E C 1
ATOM 9803 O O . LYS H 1 28 ? 53.057 67.590 95.889 1.00 51.08 7 LYS E O 1
ATOM 9809 N N . GLN H 1 29 ? 53.622 65.431 96.344 1.00 50.12 8 GLN E N 1
ATOM 9810 C CA . GLN H 1 29 ? 55.049 65.582 96.172 1.00 53.97 8 GLN E CA 1
ATOM 9811 C C . GLN H 1 29 ? 55.370 65.870 94.720 1.00 49.89 8 GLN E C 1
ATOM 9812 O O . GLN H 1 29 ? 54.875 65.199 93.828 1.00 50.27 8 GLN E O 1
ATOM 9818 N N . ALA H 1 30 ? 56.207 66.876 94.492 1.00 49.52 9 ALA E N 1
ATOM 9819 C CA . ALA H 1 30 ? 56.547 67.280 93.136 1.00 50.46 9 ALA E CA 1
ATOM 9820 C C . ALA H 1 30 ? 57.398 66.215 92.455 1.00 46.24 9 ALA E C 1
ATOM 9821 O O . ALA H 1 30 ? 58.300 65.678 93.075 1.00 49.11 9 ALA E O 1
ATOM 9823 N N . PRO H 1 31 ? 57.130 65.919 91.177 1.00 48.36 10 PRO E N 1
ATOM 9824 C CA . PRO H 1 31 ? 57.980 64.925 90.528 1.00 44.53 10 PRO E CA 1
ATOM 9825 C C . PRO H 1 31 ? 59.412 65.393 90.520 1.00 49.02 10 PRO E C 1
ATOM 9826 O O . PRO H 1 31 ? 59.665 66.548 90.175 1.00 45.65 10 PRO E O 1
ATOM 9830 N N . PRO H 1 32 ? 60.337 64.531 90.953 1.00 45.58 11 PRO E N 1
ATOM 9831 C CA . PRO H 1 32 ? 61.723 64.954 90.975 1.00 45.18 11 PRO E CA 1
ATOM 9832 C C . PRO H 1 32 ? 62.250 65.130 89.572 1.00 44.65 11 PRO E C 1
ATOM 9833 O O . PRO H 1 32 ? 61.668 64.593 88.648 1.00 49.44 11 PRO E O 1
ATOM 9837 N N . PHE H 1 33 ? 63.283 65.938 89.410 1.00 46.23 12 PHE E N 1
ATOM 9838 C CA . PHE H 1 33 ? 63.898 66.120 88.111 1.00 46.95 12 PHE E CA 1
ATOM 9839 C C . PHE H 1 33 ? 65.349 66.492 88.241 1.00 47.88 12 PHE E C 1
ATOM 9840 O O . PHE H 1 33 ? 65.822 67.024 89.253 1.00 45.87 12 PHE E O 1
ATOM 9848 N N . LYS H 1 34 ? 66.044 66.229 87.157 1.00 51.92 13 LYS E N 1
ATOM 9849 C CA . LYS H 1 34 ? 67.426 66.572 87.062 1.00 53.90 13 LYS E CA 1
ATOM 9850 C C . LYS H 1 34 ? 67.758 66.855 85.605 1.00 46.59 13 LYS E C 1
ATOM 9851 O O . LYS H 1 34 ? 67.689 65.984 84.770 1.00 51.44 13 LYS E O 1
ATOM 9857 N N . LYS H 1 35 ? 68.069 68.093 85.291 1.00 47.17 14 LYS E N 1
ATOM 9858 C CA . LYS H 1 35 ? 68.122 68.525 83.901 1.00 50.23 14 LYS E CA 1
ATOM 9859 C C . LYS H 1 35 ? 69.347 69.398 83.690 1.00 48.02 14 LYS E C 1
ATOM 9860 O O . LYS H 1 35 ? 69.778 70.084 84.601 1.00 48.48 14 LYS E O 1
ATOM 9866 N N . THR H 1 36 ? 69.932 69.340 82.505 1.00 45.21 15 THR E N 1
ATOM 9867 C CA . THR H 1 36 ? 70.927 70.323 82.100 1.00 48.82 15 THR E CA 1
ATOM 9868 C C . THR H 1 36 ? 70.241 71.652 81.868 1.00 45.58 15 THR E C 1
ATOM 9869 O O . THR H 1 36 ? 69.151 71.706 81.293 1.00 44.79 15 THR E O 1
ATOM 9873 N N . ALA H 1 37 ? 70.891 72.723 82.289 1.00 45.60 16 ALA E N 1
ATOM 9874 C CA . ALA H 1 37 ? 70.349 74.076 82.166 1.00 46.94 16 ALA E CA 1
ATOM 9875 C C . ALA H 1 37 ? 71.407 75.067 81.792 1.00 44.48 16 ALA E C 1
ATOM 9876 O O . ALA H 1 37 ? 72.576 74.848 82.051 1.00 46.06 16 ALA E O 1
ATOM 9878 N N . VAL H 1 38 ? 70.963 76.171 81.195 1.00 46.10 17 VAL E N 1
ATOM 9879 C CA . VAL H 1 38 ? 71.802 77.314 80.916 1.00 40.73 17 VAL E CA 1
ATOM 9880 C C . VAL H 1 38 ? 71.668 78.280 82.066 1.00 48.32 17 VAL E C 1
ATOM 9881 O O . VAL H 1 38 ? 70.566 78.715 82.423 1.00 43.61 17 VAL E O 1
ATOM 9885 N N . VAL H 1 39 ? 72.813 78.586 82.648 1.00 46.80 18 VAL E N 1
ATOM 9886 C CA . VAL H 1 39 ? 72.959 79.486 83.774 1.00 46.32 18 VAL E CA 1
ATOM 9887 C C . VAL H 1 39 ? 74.126 80.394 83.455 1.00 56.98 18 VAL E C 1
ATOM 9888 O O . VAL H 1 39 ? 75.212 79.901 83.185 1.00 57.33 18 VAL E O 1
ATOM 9892 N N . ASP H 1 40 ? 73.904 81.707 83.417 1.00 61.02 19 ASP E N 1
ATOM 9893 C CA . ASP H 1 40 ? 74.978 82.662 83.166 1.00 67.19 19 ASP E CA 1
ATOM 9894 C C . ASP H 1 40 ? 75.879 82.217 82.023 1.00 57.59 19 ASP E C 1
ATOM 9895 O O . ASP H 1 40 ? 77.110 82.300 82.101 1.00 48.33 19 ASP E O 1
ATOM 9900 N N . GLY H 1 41 ? 75.245 81.726 80.965 1.00 58.80 20 GLY E N 1
ATOM 9901 C CA . GLY H 1 41 ? 75.941 81.402 79.735 1.00 55.60 20 GLY E CA 1
ATOM 9902 C C . GLY H 1 41 ? 76.744 80.108 79.717 1.00 50.92 20 GLY E C 1
ATOM 9903 O O . GLY H 1 41 ? 77.483 79.865 78.750 1.00 52.94 20 GLY E O 1
ATOM 9904 N N . ILE H 1 42 ? 76.621 79.297 80.767 1.00 48.96 21 ILE E N 1
ATOM 9905 C CA . ILE H 1 42 ? 77.212 77.957 80.756 1.00 50.01 21 ILE E CA 1
ATOM 9906 C C . ILE H 1 42 ? 76.184 76.874 81.167 1.00 49.71 21 ILE E C 1
ATOM 9907 O O . ILE H 1 42 ? 75.082 77.198 81.601 1.00 44.40 21 ILE E O 1
ATOM 9912 N N . PHE H 1 43 ? 76.579 75.604 81.022 1.00 41.77 22 PHE E N 1
ATOM 9913 C CA . PHE H 1 43 ? 75.753 74.473 81.348 1.00 49.80 22 PHE E CA 1
ATOM 9914 C C . PHE H 1 43 ? 76.010 74.005 82.752 1.00 48.41 22 PHE E C 1
ATOM 9915 O O . PHE H 1 43 ? 77.138 73.880 83.172 1.00 51.90 22 PHE E O 1
ATOM 9923 N N . GLU H 1 44 ? 74.933 73.652 83.431 1.00 46.96 23 GLU E N 1
ATOM 9924 C CA . GLU H 1 44 ? 74.966 73.243 84.811 1.00 44.68 23 GLU E CA 1
ATOM 9925 C C . GLU H 1 44 ? 73.789 72.310 84.986 1.00 49.56 23 GLU E C 1
ATOM 9926 O O . GLU H 1 44 ? 72.831 72.415 84.252 1.00 54.97 23 GLU E O 1
ATOM 9932 N N . GLU H 1 45 ? 73.851 71.417 85.953 1.00 49.65 24 GLU E N 1
ATOM 9933 C CA . GLU H 1 45 ? 72.787 70.486 86.210 1.00 55.17 24 GLU E CA 1
ATOM 9934 C C . GLU H 1 45 ? 71.950 70.998 87.334 1.00 55.43 24 GLU E C 1
ATOM 9935 O O . GLU H 1 45 ? 72.454 71.378 88.374 1.00 57.89 24 GLU E O 1
ATOM 9941 N N . ILE H 1 46 ? 70.649 70.957 87.135 1.00 52.40 25 ILE E N 1
ATOM 9942 C CA . ILE H 1 46 ? 69.724 71.532 88.075 1.00 51.16 25 ILE E CA 1
ATOM 9943 C C . ILE H 1 46 ? 68.749 70.449 88.444 1.00 46.66 25 ILE E C 1
ATOM 9944 O O . ILE H 1 46 ? 68.092 69.905 87.578 1.00 50.22 25 ILE E O 1
ATOM 9949 N N . SER H 1 47 ? 68.652 70.140 89.726 1.00 44.64 26 SER E N 1
ATOM 9950 C CA . SER H 1 47 ? 67.642 69.250 90.212 1.00 51.07 26 SER E CA 1
ATOM 9951 C C . SER H 1 47 ? 66.751 69.973 91.194 1.00 46.80 26 SER E C 1
ATOM 9952 O O . SER H 1 47 ? 67.085 71.032 91.697 1.00 54.55 26 SER E O 1
ATOM 9955 N N . LEU H 1 48 ? 65.629 69.374 91.507 1.00 48.64 27 LEU E N 1
ATOM 9956 C CA . LEU H 1 48 ? 64.732 69.963 92.480 1.00 53.16 27 LEU E CA 1
ATOM 9957 C C . LEU H 1 48 ? 65.332 69.838 93.866 1.00 54.31 27 LEU E C 1
ATOM 9958 O O . LEU H 1 48 ? 65.287 70.756 94.677 1.00 53.50 27 LEU E O 1
ATOM 9963 N N . GLU H 1 49 ? 65.920 68.676 94.099 1.00 56.49 28 GLU E N 1
ATOM 9964 C CA . GLU H 1 49 ? 66.682 68.369 95.313 1.00 62.33 28 GLU E CA 1
ATOM 9965 C C . GLU H 1 49 ? 67.693 69.453 95.726 1.00 55.97 28 GLU E C 1
ATOM 9966 O O . GLU H 1 49 ? 67.926 69.682 96.901 1.00 60.21 28 GLU E O 1
ATOM 9972 N N . LYS H 1 50 ? 68.300 70.110 94.750 1.00 54.03 29 LYS E N 1
ATOM 9973 C CA . LYS H 1 50 ? 69.261 71.201 94.987 1.00 44.77 29 LYS E CA 1
ATOM 9974 C C . LYS H 1 50 ? 68.713 72.391 95.796 1.00 59.11 29 LYS E C 1
ATOM 9975 O O . LYS H 1 50 ? 69.479 73.278 96.247 1.00 52.46 29 LYS E O 1
ATOM 9981 N N . TYR H 1 51 ? 67.390 72.455 95.947 1.00 54.87 30 TYR E N 1
ATOM 9982 C CA . TYR H 1 51 ? 66.757 73.644 96.512 1.00 56.55 30 TYR E CA 1
ATOM 9983 C C . TYR H 1 51 ? 65.871 73.260 97.708 1.00 66.29 30 TYR E C 1
ATOM 9984 O O . TYR H 1 51 ? 64.979 74.023 98.096 1.00 58.43 30 TYR E O 1
ATOM 9993 N N . LYS H 1 52 ? 66.089 72.070 98.273 1.00 60.03 31 LYS E N 1
ATOM 9994 C CA . LYS H 1 52 ? 65.429 71.694 99.526 1.00 67.15 31 LYS E CA 1
ATOM 9995 C C . LYS H 1 52 ? 65.590 72.809 100.522 1.00 62.93 31 LYS E C 1
ATOM 9996 O O . LYS H 1 52 ? 66.650 73.402 100.632 1.00 56.26 31 LYS E O 1
ATOM 10002 N N . GLY H 1 53 ? 64.520 73.107 101.239 1.00 65.79 32 GLY E N 1
ATOM 10003 C CA . GLY H 1 53 ? 64.548 74.216 102.177 1.00 58.01 32 GLY E CA 1
ATOM 10004 C C . GLY H 1 53 ? 64.070 75.518 101.580 1.00 61.28 32 GLY E C 1
ATOM 10005 O O . GLY H 1 53 ? 63.812 76.489 102.288 1.00 60.79 32 GLY E O 1
ATOM 10006 N N . LYS H 1 54 ? 63.969 75.548 100.263 1.00 56.09 33 LYS E N 1
ATOM 10007 C CA . LYS H 1 54 ? 63.531 76.744 99.573 1.00 52.67 33 LYS E CA 1
ATOM 10008 C C . LYS H 1 54 ? 62.205 76.489 98.864 1.00 54.26 33 LYS E C 1
ATOM 10009 O O . LYS H 1 54 ? 61.880 75.358 98.530 1.00 52.33 33 LYS E O 1
ATOM 10015 N N . TYR H 1 55 ? 61.434 77.547 98.639 1.00 52.72 34 TYR E N 1
ATOM 10016 C CA . TYR H 1 55 ? 60.325 77.464 97.711 1.00 50.31 34 TYR E CA 1
ATOM 10017 C C . TYR H 1 55 ? 60.911 77.436 96.297 1.00 46.95 34 TYR E C 1
ATOM 10018 O O . TYR H 1 55 ? 61.912 78.083 96.045 1.00 46.15 34 TYR E O 1
ATOM 10027 N N . VAL H 1 56 ? 60.305 76.666 95.393 1.00 42.61 35 VAL E N 1
ATOM 10028 C CA . VAL H 1 56 ? 60.672 76.719 93.983 1.00 45.72 35 VAL E CA 1
ATOM 10029 C C . VAL H 1 56 ? 59.470 77.094 93.104 1.00 46.08 35 VAL E C 1
ATOM 10030 O O . VAL H 1 56 ? 58.389 76.523 93.233 1.00 46.91 35 VAL E O 1
ATOM 10034 N N . VAL H 1 57 ? 59.675 78.055 92.212 1.00 43.74 36 VAL E N 1
ATOM 10035 C CA . VAL H 1 57 ? 58.694 78.412 91.219 1.00 41.25 36 VAL E CA 1
ATOM 10036 C C . VAL H 1 57 ? 59.165 77.889 89.884 1.00 45.55 36 VAL E C 1
ATOM 10037 O O . VAL H 1 57 ? 60.083 78.437 89.313 1.00 46.87 36 VAL E O 1
ATOM 10041 N N . LEU H 1 58 ? 58.573 76.804 89.401 1.00 45.76 37 LEU E N 1
ATOM 10042 C CA . LEU H 1 58 ? 58.945 76.252 88.100 1.00 44.53 37 LEU E CA 1
ATOM 10043 C C . LEU H 1 58 ? 57.992 76.737 87.029 1.00 43.62 37 LEU E C 1
ATOM 10044 O O . LEU H 1 58 ? 56.842 76.411 87.099 1.00 44.44 37 LEU E O 1
ATOM 10049 N N . ALA H 1 59 ? 58.462 77.549 86.080 1.00 40.96 38 ALA E N 1
ATOM 10050 C CA . ALA H 1 59 ? 57.652 77.994 84.959 1.00 41.80 38 ALA E CA 1
ATOM 10051 C C . ALA H 1 59 ? 58.058 77.376 83.645 1.00 47.07 38 ALA E C 1
ATOM 10052 O O . ALA H 1 59 ? 59.222 77.422 83.288 1.00 44.50 38 ALA E O 1
ATOM 10054 N N . PHE H 1 60 ? 57.091 76.857 82.890 1.00 43.74 39 PHE E N 1
ATOM 10055 C CA . PHE H 1 60 ? 57.380 76.404 81.549 1.00 41.80 39 PHE E CA 1
ATOM 10056 C C . PHE H 1 60 ? 57.179 77.509 80.527 1.00 48.22 39 PHE E C 1
ATOM 10057 O O . PHE H 1 60 ? 56.270 78.300 80.652 1.00 50.97 39 PHE E O 1
ATOM 10065 N N A VAL H 1 61 ? 57.893 77.344 79.418 0.48 47.70 40 VAL E N 1
ATOM 10066 N N B VAL H 1 61 ? 58.156 77.731 79.652 0.52 47.01 40 VAL E N 1
ATOM 10067 C CA A VAL H 1 61 ? 57.523 77.957 78.156 0.48 48.81 40 VAL E CA 1
ATOM 10068 C CA B VAL H 1 61 ? 58.184 78.946 78.828 0.52 47.75 40 VAL E CA 1
ATOM 10069 C C A VAL H 1 61 ? 57.576 76.954 76.977 0.48 49.43 40 VAL E C 1
ATOM 10070 C C B VAL H 1 61 ? 58.126 78.531 77.350 0.52 47.14 40 VAL E C 1
ATOM 10071 O O A VAL H 1 61 ? 58.295 75.944 76.991 0.48 46.81 40 VAL E O 1
ATOM 10072 O O B VAL H 1 61 ? 58.295 77.345 77.032 0.52 49.40 40 VAL E O 1
ATOM 10079 N N A PRO H 1 62 ? 56.808 77.240 75.919 0.48 52.14 41 PRO E N 1
ATOM 10080 N N B PRO H 1 62 ? 57.851 79.493 76.439 0.52 49.16 41 PRO E N 1
ATOM 10081 C CA A PRO H 1 62 ? 56.963 76.455 74.693 0.48 44.78 41 PRO E CA 1
ATOM 10082 C CA B PRO H 1 62 ? 57.589 79.143 75.044 0.52 48.76 41 PRO E CA 1
ATOM 10083 C C A PRO H 1 62 ? 58.284 76.614 73.938 0.48 50.12 41 PRO E C 1
ATOM 10084 C C B PRO H 1 62 ? 58.872 78.776 74.304 0.52 52.95 41 PRO E C 1
ATOM 10085 O O A PRO H 1 62 ? 58.875 75.545 73.902 0.48 52.02 41 PRO E O 1
ATOM 10086 O O B PRO H 1 62 ? 59.900 79.422 74.589 0.52 44.40 41 PRO E O 1
ATOM 10093 N N . LEU H 1 63 ? 58.783 77.774 73.404 1.00 55.72 42 LEU E N 1
ATOM 10094 C CA . LEU H 1 63 ? 59.858 77.570 72.433 1.00 50.01 42 LEU E CA 1
ATOM 10095 C C . LEU H 1 63 ? 60.806 78.735 72.276 1.00 52.65 42 LEU E C 1
ATOM 10096 O O . LEU H 1 63 ? 60.422 79.865 72.037 1.00 55.36 42 LEU E O 1
ATOM 10101 N N . ALA H 1 64 ? 62.078 78.413 72.330 1.00 56.61 43 ALA E N 1
ATOM 10102 C CA . ALA H 1 64 ? 63.113 79.367 72.017 1.00 57.92 43 ALA E CA 1
ATOM 10103 C C . ALA H 1 64 ? 62.915 79.972 70.640 1.00 56.56 43 ALA E C 1
ATOM 10104 O O . ALA H 1 64 ? 62.422 79.296 69.747 1.00 51.67 43 ALA E O 1
ATOM 10106 N N . PHE H 1 65 ? 63.260 81.237 70.429 1.00 56.29 44 PHE E N 1
ATOM 10107 C CA . PHE H 1 65 ? 63.203 81.921 69.128 1.00 53.22 44 PHE E CA 1
ATOM 10108 C C . PHE H 1 65 ? 61.808 81.994 68.538 1.00 55.97 44 PHE E C 1
ATOM 10109 O O . PHE H 1 65 ? 61.664 82.188 67.323 1.00 61.38 44 PHE E O 1
ATOM 10117 N N . SER H 1 66 ? 60.768 81.800 69.338 1.00 56.57 45 SER E N 1
ATOM 10118 C CA . SER H 1 66 ? 59.447 81.779 68.734 1.00 81.31 45 SER E CA 1
ATOM 10119 C C . SER H 1 66 ? 58.968 83.202 68.452 1.00 98.63 45 SER E C 1
ATOM 10120 O O . SER H 1 66 ? 59.534 84.185 68.935 1.00 95.98 45 SER E O 1
ATOM 10123 N N . PHE H 1 67 ? 57.922 83.299 67.625 1.00 117.63 46 PHE E N 1
ATOM 10124 C CA . PHE H 1 67 ? 57.378 84.596 67.240 1.00 119.22 46 PHE E CA 1
ATOM 10125 C C . PHE H 1 67 ? 56.639 85.282 68.385 1.00 119.50 46 PHE E C 1
ATOM 10126 O O . PHE H 1 67 ? 56.463 86.508 68.342 1.00 117.24 46 PHE E O 1
ATOM 10134 N N . VAL H 1 68 ? 56.240 84.525 69.415 1.00 116.82 47 VAL E N 1
ATOM 10135 C CA . VAL H 1 68 ? 55.690 85.066 70.656 1.00 109.54 47 VAL E CA 1
ATOM 10136 C C . VAL H 1 68 ? 56.800 85.886 71.292 1.00 109.67 47 VAL E C 1
ATOM 10137 O O . VAL H 1 68 ? 57.914 85.948 70.760 1.00 109.15 47 VAL E O 1
ATOM 10141 N N . SER H 1 69 ? 56.541 86.509 72.440 1.00 114.56 48 SER E N 1
ATOM 10142 C CA . SER H 1 69 ? 57.725 87.223 72.888 1.00 121.71 48 SER E CA 1
ATOM 10143 C C . SER H 1 69 ? 58.111 86.867 74.322 1.00 126.39 48 SER E C 1
ATOM 10144 O O . SER H 1 69 ? 57.255 86.577 75.164 1.00 127.18 48 SER E O 1
ATOM 10147 N N . PRO H 1 70 ? 59.419 86.847 74.598 1.00 121.08 49 PRO E N 1
ATOM 10148 C CA . PRO H 1 70 ? 59.930 86.577 75.955 1.00 106.69 49 PRO E CA 1
ATOM 10149 C C . PRO H 1 70 ? 59.699 87.648 77.020 1.00 87.14 49 PRO E C 1
ATOM 10150 O O . PRO H 1 70 ? 60.448 87.662 78.003 1.00 78.66 49 PRO E O 1
ATOM 10154 N N . THR H 1 71 ? 58.707 88.537 76.874 1.00 87.57 50 THR E N 1
ATOM 10155 C CA . THR H 1 71 ? 58.482 89.557 77.902 1.00 87.38 50 THR E CA 1
ATOM 10156 C C . THR H 1 71 ? 58.179 88.928 79.254 1.00 84.57 50 THR E C 1
ATOM 10157 O O . THR H 1 71 ? 58.533 89.486 80.300 1.00 84.78 50 THR E O 1
ATOM 10161 N N . GLU H 1 72 ? 57.521 87.770 79.244 1.00 77.65 51 GLU E N 1
ATOM 10162 C CA . GLU H 1 72 ? 57.255 87.027 80.466 1.00 58.92 51 GLU E CA 1
ATOM 10163 C C . GLU H 1 72 ? 58.549 86.546 81.108 1.00 73.29 51 GLU E C 1
ATOM 10164 O O . GLU H 1 72 ? 58.742 86.682 82.322 1.00 77.97 51 GLU E O 1
ATOM 10170 N N . ILE H 1 73 ? 59.448 85.969 80.303 1.00 69.76 52 ILE E N 1
ATOM 10171 C CA . ILE H 1 73 ? 60.723 85.488 80.825 1.00 61.70 52 ILE E CA 1
ATOM 10172 C C . ILE H 1 73 ? 61.505 86.631 81.463 1.00 53.53 52 ILE E C 1
ATOM 10173 O O . ILE H 1 73 ? 62.005 86.517 82.591 1.00 54.01 52 ILE E O 1
ATOM 10178 N N . VAL H 1 74 ? 61.623 87.755 80.760 1.00 56.76 53 VAL E N 1
ATOM 10179 C CA . VAL H 1 74 ? 62.425 88.821 81.353 1.00 66.68 53 VAL E CA 1
ATOM 10180 C C . VAL H 1 74 ? 61.746 89.369 82.607 1.00 56.81 53 VAL E C 1
ATOM 10181 O O . VAL H 1 74 ? 62.425 89.702 83.589 1.00 53.44 53 VAL E O 1
ATOM 10185 N N . ALA H 1 75 ? 60.373 89.456 82.672 1.00 55.20 54 ALA E N 1
ATOM 10186 C CA . ALA H 1 75 ? 59.693 89.787 83.929 1.00 49.78 54 ALA E CA 1
ATOM 10187 C C . ALA H 1 75 ? 60.125 88.962 85.107 1.00 49.98 54 ALA E C 1
ATOM 10188 O O . ALA H 1 75 ? 60.442 89.523 86.152 1.00 50.01 54 ALA E O 1
ATOM 10190 N N . PHE H 1 76 ? 60.127 87.632 84.972 1.00 53.41 55 PHE E N 1
ATOM 10191 C CA . PHE H 1 76 ? 60.509 86.779 86.096 1.00 50.83 55 PHE E CA 1
ATOM 10192 C C . PHE H 1 76 ? 61.996 86.919 86.344 1.00 48.37 55 PHE E C 1
ATOM 10193 O O . PHE H 1 76 ? 62.479 86.830 87.478 1.00 48.15 55 PHE E O 1
ATOM 10201 N N . SER H 1 77 ? 62.731 87.146 85.270 1.00 47.87 56 SER E N 1
ATOM 10202 C CA . SER H 1 77 ? 64.165 87.334 85.430 1.00 52.66 56 SER E CA 1
ATOM 10203 C C . SER H 1 77 ? 64.400 88.617 86.206 1.00 51.55 56 SER E C 1
ATOM 10204 O O . SER H 1 77 ? 65.118 88.612 87.192 1.00 59.45 56 SER E O 1
ATOM 10207 N N . ASP H 1 78 ? 63.762 89.701 85.777 1.00 47.72 57 ASP E N 1
ATOM 10208 C CA . ASP H 1 78 ? 63.903 91.002 86.476 1.00 54.63 57 ASP E CA 1
ATOM 10209 C C . ASP H 1 78 ? 63.503 90.887 87.940 1.00 54.15 57 ASP E C 1
ATOM 10210 O O . ASP H 1 78 ? 63.988 91.634 88.774 1.00 53.12 57 ASP E O 1
ATOM 10215 N N . ALA H 1 79 ? 62.629 89.929 88.252 1.00 56.60 58 ALA E N 1
ATOM 10216 C CA . ALA H 1 79 ? 62.069 89.774 89.600 1.00 53.37 58 ALA E CA 1
ATOM 10217 C C . ALA H 1 79 ? 62.836 88.778 90.494 1.00 50.42 58 ALA E C 1
ATOM 10218 O O . ALA H 1 79 ? 62.448 88.501 91.642 1.00 49.84 58 ALA E O 1
ATOM 10220 N N . ALA H 1 80 ? 63.903 88.221 89.965 1.00 49.38 59 ALA E N 1
ATOM 10221 C CA . ALA H 1 80 ? 64.498 87.024 90.567 1.00 56.70 59 ALA E CA 1
ATOM 10222 C C . ALA H 1 80 ? 64.931 87.271 92.003 1.00 56.80 59 ALA E C 1
ATOM 10223 O O . ALA H 1 80 ? 64.853 86.394 92.874 1.00 52.22 59 ALA E O 1
ATOM 10225 N N . LYS H 1 81 ? 65.417 88.476 92.241 1.00 51.39 60 LYS E N 1
ATOM 10226 C CA . LYS H 1 81 ? 65.924 88.826 93.553 1.00 58.11 60 LYS E CA 1
ATOM 10227 C C . LYS H 1 81 ? 64.758 89.001 94.557 1.00 58.37 60 LYS E C 1
ATOM 10228 O O . LYS H 1 81 ? 64.888 88.671 95.741 1.00 54.88 60 LYS E O 1
ATOM 10234 N N . LYS H 1 82 ? 63.606 89.472 94.078 1.00 51.50 61 LYS E N 1
ATOM 10235 C CA . LYS H 1 82 ? 62.422 89.513 94.934 1.00 49.98 61 LYS E CA 1
ATOM 10236 C C . LYS H 1 82 ? 62.051 88.138 95.332 1.00 50.27 61 LYS E C 1
ATOM 10237 O O . LYS H 1 82 ? 61.644 87.920 96.465 1.00 56.32 61 LYS E O 1
ATOM 10243 N N . PHE H 1 83 ? 62.180 87.166 94.435 1.00 52.79 62 PHE E N 1
ATOM 10244 C CA . PHE H 1 83 ? 61.827 85.804 94.858 1.00 48.23 62 PHE E CA 1
ATOM 10245 C C . PHE H 1 83 ? 62.906 85.350 95.803 1.00 49.37 62 PHE E C 1
ATOM 10246 O O . PHE H 1 83 ? 62.638 84.770 96.834 1.00 50.34 62 PHE E O 1
ATOM 10254 N N . GLU H 1 84 ? 64.145 85.650 95.466 1.00 53.72 63 GLU E N 1
ATOM 10255 C CA . GLU H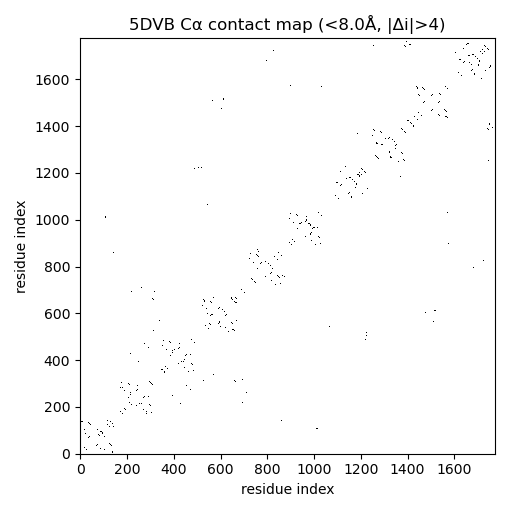 1 84 ? 65.262 85.263 96.319 1.00 67.15 63 GLU E CA 1
ATOM 10256 C C . GLU H 1 84 ? 65.072 85.754 97.757 1.00 66.20 63 GLU E C 1
ATOM 10257 O O . GLU H 1 84 ? 65.203 84.974 98.709 1.00 65.28 63 GLU E O 1
ATOM 10263 N N . ASP H 1 85 ? 64.734 87.039 97.900 1.00 65.13 64 ASP E N 1
ATOM 10264 C CA . ASP H 1 85 ? 64.560 87.665 99.215 1.00 68.95 64 ASP E CA 1
ATOM 10265 C C . ASP H 1 85 ? 63.470 86.993 100.028 1.00 71.27 64 ASP E C 1
ATOM 10266 O O . ASP H 1 85 ? 63.511 87.020 101.251 1.00 71.06 64 ASP E O 1
ATOM 10271 N N . GLN H 1 86 ? 62.480 86.418 99.348 1.00 74.03 65 GLN E N 1
ATOM 10272 C CA . GLN H 1 86 ? 61.439 85.630 100.016 1.00 72.35 65 GLN E CA 1
ATOM 10273 C C . GLN H 1 86 ? 61.818 84.155 100.124 1.00 70.72 65 GLN E C 1
ATOM 10274 O O . GLN H 1 86 ? 60.962 83.307 100.418 1.00 68.14 65 GLN E O 1
ATOM 10280 N N . GLY H 1 87 ? 63.085 83.836 99.888 1.00 64.09 66 GLY E N 1
ATOM 10281 C CA . GLY H 1 87 ? 63.516 82.449 99.988 1.00 65.12 66 GLY E CA 1
ATOM 10282 C C . GLY H 1 87 ? 62.868 81.523 98.961 1.00 56.40 66 GLY E C 1
ATOM 10283 O O . GLY H 1 87 ? 62.360 80.450 99.295 1.00 54.90 66 GLY E O 1
ATOM 10284 N N . ALA H 1 88 ? 62.877 81.949 97.706 1.00 54.47 67 ALA E N 1
ATOM 10285 C CA . ALA H 1 88 ? 62.365 81.135 96.624 1.00 53.22 67 ALA E CA 1
ATOM 10286 C C . ALA H 1 88 ? 63.303 81.162 95.451 1.00 49.87 67 ALA E C 1
ATOM 10287 O O . ALA H 1 88 ? 63.980 82.164 95.213 1.00 51.67 67 ALA E O 1
ATOM 10289 N N . GLN H 1 89 ? 63.311 80.072 94.690 1.00 48.66 68 GLN E N 1
ATOM 10290 C CA . GLN H 1 89 ? 64.093 80.015 93.473 1.00 47.37 68 GLN E CA 1
ATOM 10291 C C . GLN H 1 89 ? 63.192 79.883 92.240 1.00 42.55 68 GLN E C 1
ATOM 10292 O O . GLN H 1 89 ? 62.417 78.962 92.135 1.00 47.47 68 GLN E O 1
ATOM 10298 N N . VAL H 1 90 ? 63.352 80.781 91.289 1.00 47.07 69 VAL E N 1
ATOM 10299 C CA . VAL H 1 90 ? 62.650 80.688 90.015 1.00 44.09 69 VAL E CA 1
ATOM 10300 C C . VAL H 1 90 ? 63.434 79.810 89.045 1.00 43.83 69 VAL E C 1
ATOM 10301 O O . VAL H 1 90 ? 64.636 79.940 88.920 1.00 48.59 69 VAL E O 1
ATOM 10305 N N . LEU H 1 91 ? 62.740 78.913 88.357 1.00 46.15 70 LEU E N 1
ATOM 10306 C CA . LEU H 1 91 ? 63.324 78.133 87.263 1.00 41.26 70 LEU E CA 1
ATOM 10307 C C . LEU H 1 91 ? 62.433 78.187 86.049 1.00 44.75 70 LEU E C 1
ATOM 10308 O O . LEU H 1 91 ? 61.224 78.043 86.180 1.00 46.13 70 LEU E O 1
ATOM 10313 N N . PHE H 1 92 ? 63.025 78.336 84.874 1.00 40.17 71 PHE E N 1
ATOM 10314 C CA . PHE H 1 92 ? 62.297 78.149 83.626 1.00 43.56 71 PHE E CA 1
ATOM 10315 C C . PHE H 1 92 ? 62.613 76.807 82.974 1.00 44.15 71 PHE E C 1
ATOM 10316 O O . PHE H 1 92 ? 63.728 76.272 83.128 1.00 43.95 71 PHE E O 1
ATOM 10324 N N . ALA H 1 93 ? 61.696 76.323 82.145 1.00 40.40 72 ALA E N 1
ATOM 10325 C CA . ALA H 1 93 ? 61.940 75.132 81.344 1.00 41.28 72 ALA E CA 1
ATOM 10326 C C . ALA H 1 93 ? 61.276 75.184 79.977 1.00 40.83 72 ALA E C 1
ATOM 10327 O O . ALA H 1 93 ? 60.225 75.790 79.826 1.00 45.21 72 ALA E O 1
ATOM 10329 N N . SER H 1 94 ? 61.890 74.548 78.985 1.00 40.98 73 SER E N 1
ATOM 10330 C CA . SER H 1 94 ? 61.228 74.309 77.709 1.00 45.39 73 SER E CA 1
ATOM 10331 C C . SER H 1 94 ? 61.730 72.989 77.163 1.00 45.19 73 SER E C 1
ATOM 10332 O O . SER H 1 94 ? 62.650 72.435 77.723 1.00 47.82 73 SER E O 1
ATOM 10335 N N . THR H 1 95 ? 61.143 72.512 76.075 1.00 42.49 74 THR E N 1
ATOM 10336 C CA . THR H 1 95 ? 61.570 71.292 75.414 1.00 38.38 74 THR E CA 1
ATOM 10337 C C . THR H 1 95 ? 62.706 71.482 74.419 1.00 41.70 74 THR E C 1
ATOM 10338 O O . THR H 1 95 ? 63.064 70.567 73.702 1.00 45.75 74 THR E O 1
ATOM 10342 N N . ASP H 1 96 ? 63.285 72.663 74.383 1.00 45.48 75 ASP E N 1
ATOM 10343 C CA . ASP H 1 96 ? 64.477 72.911 73.585 1.00 44.93 75 ASP E CA 1
ATOM 10344 C C . ASP H 1 96 ? 65.753 72.359 74.199 1.00 46.81 75 ASP E C 1
ATOM 10345 O O . ASP H 1 96 ? 65.877 72.247 75.427 1.00 41.85 75 ASP E O 1
ATOM 10350 N N . SER H 1 97 ? 66.699 72.009 73.337 1.00 40.54 76 SER E N 1
ATOM 10351 C CA . SER H 1 97 ? 68.018 71.622 73.781 1.00 40.45 76 SER E CA 1
ATOM 10352 C C . SER H 1 97 ? 68.748 72.747 74.515 1.00 47.32 76 SER E C 1
ATOM 10353 O O . SER H 1 97 ? 68.412 73.925 74.402 1.00 45.03 76 SER E O 1
ATOM 10356 N N . GLU H 1 98 ? 69.768 72.388 75.268 1.00 44.08 77 GLU E N 1
ATOM 10357 C CA . GLU H 1 98 ? 70.481 73.396 76.011 1.00 41.93 77 GLU E CA 1
ATOM 10358 C C . GLU H 1 98 ? 71.285 74.296 75.071 1.00 44.34 77 GLU E C 1
ATOM 10359 O O . GLU H 1 98 ? 71.522 75.461 75.359 1.00 44.93 77 GLU E O 1
ATOM 10365 N N . TYR H 1 99 ? 71.674 73.748 73.937 1.00 41.26 78 TYR E N 1
ATOM 10366 C CA . TYR H 1 99 ? 72.370 74.507 72.912 1.00 44.82 78 TYR E CA 1
ATOM 10367 C C . TYR H 1 99 ? 71.466 75.574 72.311 1.00 51.42 78 TYR E C 1
ATOM 10368 O O . TYR H 1 99 ? 71.921 76.689 72.044 1.00 44.33 78 TYR E O 1
ATOM 10377 N N . SER H 1 100 ? 70.191 75.236 72.092 1.00 46.67 79 SER E N 1
ATOM 10378 C CA . SER H 1 100 ? 69.251 76.216 71.568 1.00 45.79 79 SER E CA 1
ATOM 10379 C C . SER H 1 100 ? 68.959 77.297 72.565 1.00 46.08 79 SER E C 1
ATOM 10380 O O . SER H 1 100 ? 68.839 78.451 72.206 1.00 46.62 79 SER E O 1
ATOM 10383 N N . LEU H 1 101 ? 68.801 76.923 73.820 1.00 44.43 80 LEU E N 1
ATOM 10384 C CA . LEU H 1 101 ? 68.548 77.922 74.839 1.00 42.00 80 LEU E CA 1
ATOM 10385 C C . LEU H 1 101 ? 69.740 78.869 74.982 1.00 48.00 80 LEU E C 1
ATOM 10386 O O . LEU H 1 101 ? 69.574 80.086 75.149 1.00 46.58 80 LEU E O 1
ATOM 10391 N N . LEU H 1 102 ? 70.941 78.313 74.892 1.00 46.16 81 LEU E N 1
ATOM 10392 C CA . LEU H 1 102 ? 72.138 79.104 75.020 1.00 40.97 81 LEU E CA 1
ATOM 10393 C C . LEU H 1 102 ? 72.176 80.097 73.881 1.00 46.18 81 LEU E C 1
ATOM 10394 O O . LEU H 1 102 ? 72.341 81.275 74.119 1.00 48.19 81 LEU E O 1
ATOM 10399 N N . ALA H 1 103 ? 72.026 79.625 72.651 1.00 44.66 82 ALA E N 1
ATOM 10400 C CA . ALA H 1 103 ? 71.996 80.507 71.502 1.00 44.21 82 ALA E CA 1
ATOM 10401 C C . ALA H 1 103 ? 70.937 81.582 71.662 1.00 52.58 82 ALA E C 1
ATOM 10402 O O . ALA H 1 103 ? 71.091 82.679 71.153 1.00 52.40 82 ALA E O 1
ATOM 10404 N N . TRP H 1 104 ? 69.847 81.251 72.336 1.00 51.16 83 TRP E N 1
ATOM 10405 C CA . TRP H 1 104 ? 68.725 82.169 72.489 1.00 51.76 83 TRP E CA 1
ATOM 10406 C C . TRP H 1 104 ? 69.143 83.331 73.362 1.00 53.70 83 TRP E C 1
ATOM 10407 O O . TRP H 1 104 ? 68.853 84.481 73.069 1.00 50.42 83 TRP E O 1
ATOM 10418 N N . THR H 1 105 ? 69.855 83.011 74.438 1.00 54.59 84 THR E N 1
ATOM 10419 C CA . THR H 1 105 ? 70.300 84.030 75.337 1.00 45.70 84 THR E CA 1
ATOM 10420 C C . THR H 1 105 ? 71.419 84.839 74.713 1.00 55.77 84 THR E C 1
ATOM 10421 O O . THR H 1 105 ? 71.594 85.999 75.050 1.00 52.01 84 THR E O 1
ATOM 10425 N N . ASN H 1 106 ? 72.182 84.237 73.814 1.00 54.99 85 ASN E N 1
ATOM 10426 C CA . ASN H 1 106 ? 73.289 84.945 73.197 1.00 54.38 85 ASN E CA 1
ATOM 10427 C C . ASN H 1 106 ? 72.810 85.809 72.058 1.00 56.31 85 ASN E C 1
ATOM 10428 O O . ASN H 1 106 ? 73.588 86.509 71.438 1.00 57.88 85 ASN E O 1
ATOM 10433 N N . LEU H 1 107 ? 71.527 85.743 71.762 1.00 56.51 86 LEU E N 1
ATOM 10434 C CA . LEU H 1 107 ? 70.989 86.549 70.695 1.00 62.48 86 LEU E CA 1
ATOM 10435 C C . LEU H 1 107 ? 70.304 87.774 71.311 1.00 61.38 86 LEU E C 1
ATOM 10436 O O . LEU H 1 107 ? 69.250 87.635 71.931 1.00 55.10 86 LEU E O 1
ATOM 10441 N N . PRO H 1 108 ? 70.908 88.974 71.172 1.00 69.16 87 PRO E N 1
ATOM 10442 C CA . PRO H 1 108 ? 70.281 90.141 71.815 1.00 70.05 87 PRO E CA 1
ATOM 10443 C C . PRO H 1 108 ? 68.826 90.316 71.446 1.00 64.52 87 PRO E C 1
ATOM 10444 O O . PRO H 1 108 ? 68.405 90.002 70.341 1.00 64.85 87 PRO E O 1
ATOM 10448 N N . ARG H 1 109 ? 68.051 90.773 72.410 1.00 60.51 88 ARG E N 1
ATOM 10449 C CA . ARG H 1 109 ? 66.642 91.061 72.187 1.00 72.18 88 ARG E CA 1
ATOM 10450 C C . ARG H 1 109 ? 66.386 91.953 70.958 1.00 77.31 88 ARG E C 1
ATOM 10451 O O . ARG H 1 109 ? 65.493 91.667 70.149 1.00 80.22 88 ARG E O 1
ATOM 10459 N N . LYS H 1 110 ? 67.177 93.013 70.809 1.00 77.45 89 LYS E N 1
ATOM 10460 C CA . LYS H 1 110 ? 67.004 93.952 69.684 1.00 84.37 89 LYS E CA 1
ATOM 10461 C C . LYS H 1 110 ? 67.057 93.227 68.357 1.00 85.19 89 LYS E C 1
ATOM 10462 O O . LYS H 1 110 ? 66.600 93.737 67.333 1.00 86.97 89 LYS E O 1
ATOM 10468 N N . ASP H 1 111 ? 67.667 92.046 68.388 1.00 88.56 90 ASP E N 1
ATOM 10469 C CA . ASP H 1 111 ? 67.852 91.225 67.209 1.00 81.50 90 ASP E CA 1
ATOM 10470 C C . ASP H 1 111 ? 66.865 90.082 67.157 1.00 77.59 90 ASP E C 1
ATOM 10471 O O . ASP H 1 111 ? 66.916 89.293 66.229 1.00 82.12 90 ASP E O 1
ATOM 10476 N N . GLY H 1 112 ? 65.975 89.976 68.144 1.00 79.26 91 GLY E N 1
ATOM 10477 C CA . GLY H 1 112 ? 64.953 88.934 68.122 1.00 82.99 91 GLY E CA 1
ATOM 10478 C C . GLY H 1 112 ? 65.175 87.765 69.075 1.00 75.64 91 GLY E C 1
ATOM 10479 O O . GLY H 1 112 ? 64.519 86.722 68.990 1.00 71.55 91 GLY E O 1
ATOM 10480 N N . GLY H 1 113 ? 66.088 87.964 70.011 1.00 65.93 92 GLY E N 1
ATOM 10481 C CA . GLY H 1 113 ? 66.408 86.961 70.972 1.00 60.40 92 GLY E CA 1
ATOM 10482 C C . GLY H 1 113 ? 65.991 87.302 72.372 1.00 62.65 92 GLY E C 1
ATOM 10483 O O . GLY H 1 113 ? 65.176 88.181 72.617 1.00 60.38 92 GLY E O 1
ATOM 10484 N N . LEU H 1 114 ? 66.572 86.562 73.299 1.00 59.57 93 LEU E N 1
ATOM 10485 C CA . LEU H 1 114 ? 66.225 86.664 74.688 1.00 59.55 93 LEU E CA 1
ATOM 10486 C C . LEU H 1 114 ? 67.230 87.510 75.448 1.00 55.15 93 LEU E C 1
ATOM 10487 O O . LEU H 1 114 ? 66.895 88.103 76.458 1.00 56.92 93 LEU E O 1
ATOM 10492 N N . GLY H 1 115 ? 68.466 87.551 74.977 1.00 54.95 94 GLY E N 1
ATOM 10493 C CA . GLY H 1 115 ? 69.539 88.155 75.750 1.00 57.45 94 GLY E CA 1
ATOM 10494 C C . GLY H 1 115 ? 69.692 87.443 77.077 1.00 50.40 94 GLY E C 1
ATOM 10495 O O . GLY H 1 115 ? 68.906 86.574 77.370 1.00 57.03 94 GLY E O 1
ATOM 10496 N N . PRO H 1 116 ? 70.681 87.827 77.898 1.00 53.46 95 PRO E N 1
ATOM 10497 C CA . PRO H 1 116 ? 70.918 87.122 79.162 1.00 44.99 95 PRO E CA 1
ATOM 10498 C C . PRO H 1 116 ? 69.777 87.231 80.141 1.00 51.57 95 PRO E C 1
ATOM 10499 O O . PRO H 1 116 ? 69.019 88.218 80.090 1.00 51.96 95 PRO E O 1
ATOM 10503 N N . VAL H 1 117 ? 69.648 86.221 81.009 1.00 46.50 96 VAL E N 1
ATOM 10504 C CA . VAL H 1 117 ? 68.648 86.224 82.045 1.00 45.91 96 VAL E CA 1
ATOM 10505 C C . VAL H 1 117 ? 69.272 85.717 83.342 1.00 46.20 96 VAL E C 1
ATOM 10506 O O . VAL H 1 117 ? 70.338 85.142 83.351 1.00 53.87 96 VAL E O 1
ATOM 10510 N N . LYS H 1 118 ? 68.566 85.937 84.438 1.00 52.65 97 LYS E N 1
ATOM 10511 C CA . LYS H 1 118 ? 69.092 85.708 85.763 1.00 53.75 97 LYS E CA 1
ATOM 10512 C C . LYS H 1 118 ? 68.432 84.532 86.430 1.00 52.61 97 LYS E C 1
ATOM 10513 O O . LYS H 1 118 ? 68.502 84.395 87.642 1.00 58.58 97 LYS E O 1
ATOM 10519 N N . VAL H 1 119 ? 67.768 83.691 85.656 1.00 53.16 98 VAL E N 1
ATOM 10520 C CA . VAL H 1 119 ? 67.276 82.427 86.202 1.00 49.40 98 VAL E CA 1
ATOM 10521 C C . VAL H 1 119 ? 67.668 81.258 85.297 1.00 44.90 98 VAL E C 1
ATOM 10522 O O . VAL H 1 119 ? 67.828 81.420 84.074 1.00 43.27 98 VAL E O 1
ATOM 10526 N N . PRO H 1 120 ? 67.792 80.069 85.892 1.00 40.39 99 PRO E N 1
ATOM 10527 C CA . PRO H 1 120 ? 68.196 78.906 85.091 1.00 41.12 99 PRO E CA 1
ATOM 10528 C C . PRO H 1 120 ? 67.210 78.589 83.973 1.00 45.93 99 PRO E C 1
ATOM 10529 O O . PRO H 1 120 ? 65.997 78.682 84.162 1.00 45.53 99 PRO E O 1
ATOM 10533 N N . LEU H 1 121 ? 67.748 78.280 82.799 1.00 41.38 100 LEU E N 1
ATOM 10534 C CA . LEU H 1 121 ? 66.953 77.807 81.678 1.00 42.32 100 LEU E CA 1
ATOM 10535 C C . LEU H 1 121 ? 67.182 76.281 81.511 1.00 43.08 100 LEU E C 1
ATOM 10536 O O . LEU H 1 121 ? 68.191 75.846 80.972 1.00 45.08 100 LEU E O 1
ATOM 10541 N N . LEU H 1 122 ? 66.235 75.488 81.981 1.00 40.26 101 LEU E N 1
ATOM 10542 C CA . LEU H 1 122 ? 66.261 74.034 81.856 1.00 39.11 101 LEU E CA 1
ATOM 10543 C C . LEU H 1 122 ? 65.841 73.476 80.495 1.00 35.35 101 LEU E C 1
ATOM 10544 O O . LEU H 1 122 ? 64.824 73.848 79.939 1.00 39.42 101 LEU E O 1
ATOM 10549 N N . ALA H 1 123 ? 66.621 72.538 79.996 1.00 41.83 102 ALA E N 1
ATOM 10550 C CA . ALA H 1 123 ? 66.380 71.929 78.699 1.00 43.77 102 ALA E CA 1
ATOM 10551 C C . ALA H 1 123 ? 65.715 70.565 78.878 1.00 45.90 102 ALA E C 1
ATOM 10552 O O . ALA H 1 123 ? 66.355 69.595 79.265 1.00 49.88 102 ALA E O 1
ATOM 10554 N N . ASP H 1 124 ? 64.436 70.484 78.558 1.00 42.43 103 ASP E N 1
ATOM 10555 C CA . ASP H 1 124 ? 63.699 69.247 78.666 1.00 43.29 103 ASP E CA 1
ATOM 10556 C C . ASP H 1 124 ? 63.604 68.545 77.318 1.00 47.31 103 ASP E C 1
ATOM 10557 O O . ASP H 1 124 ? 62.494 68.216 76.894 1.00 44.54 103 ASP E O 1
ATOM 10562 N N . LYS H 1 125 ? 64.725 68.338 76.636 1.00 40.50 104 LYS E N 1
ATOM 10563 C CA . LYS H 1 125 ? 64.670 67.818 75.264 1.00 43.75 104 LYS E CA 1
ATOM 10564 C C . LYS H 1 125 ? 64.166 66.361 75.169 1.00 44.97 104 LYS E C 1
ATOM 10565 O O . LYS H 1 125 ? 63.663 65.963 74.105 1.00 46.72 104 LYS E O 1
ATOM 10571 N N . ASN H 1 126 ? 64.214 65.584 76.252 1.00 45.63 105 ASN E N 1
ATOM 10572 C CA . ASN H 1 126 ? 63.602 64.237 76.203 1.00 43.25 105 ASN E CA 1
ATOM 10573 C C . ASN H 1 126 ? 62.139 64.258 76.672 1.00 44.33 105 ASN E C 1
ATOM 10574 O O . ASN H 1 126 ? 61.482 63.222 76.732 1.00 50.62 105 ASN E O 1
ATOM 10579 N N . HIS H 1 127 ? 61.643 65.442 77.018 1.00 41.28 106 HIS E N 1
ATOM 10580 C CA . HIS H 1 127 ? 60.207 65.677 77.326 1.00 44.54 106 HIS E CA 1
ATOM 10581 C C . HIS H 1 127 ? 59.678 65.103 78.640 1.00 45.29 106 HIS E C 1
ATOM 10582 O O . HIS H 1 127 ? 58.505 65.285 78.971 1.00 41.85 106 HIS E O 1
ATOM 10589 N N . SER H 1 128 ? 60.536 64.447 79.394 1.00 43.19 107 SER E N 1
ATOM 10590 C CA . SER H 1 128 ? 60.141 63.893 80.684 1.00 43.51 107 SER E CA 1
ATOM 10591 C C . SER H 1 128 ? 59.641 64.920 81.681 1.00 47.58 107 SER E C 1
ATOM 10592 O O . SER H 1 128 ? 58.732 64.624 82.455 1.00 52.79 107 SER E O 1
ATOM 10595 N N . LEU H 1 129 ? 60.225 66.119 81.708 1.00 43.64 108 LEU E N 1
ATOM 10596 C CA . LEU H 1 129 ? 59.785 67.115 82.675 1.00 39.60 108 LEU E CA 1
ATOM 10597 C C . LEU H 1 129 ? 58.399 67.602 82.324 1.00 41.52 108 LEU E C 1
ATOM 10598 O O . LEU H 1 129 ? 57.518 67.727 83.163 1.00 41.98 108 LEU E O 1
ATOM 10603 N N . SER H 1 130 ? 58.196 67.870 81.058 1.00 42.51 109 SER E N 1
ATOM 10604 C CA . SER H 1 130 ? 56.911 68.395 80.627 1.00 40.59 109 SER E CA 1
ATOM 10605 C C . SER H 1 130 ? 55.797 67.366 80.818 1.00 41.77 109 SER E C 1
ATOM 10606 O O . SER H 1 130 ? 54.655 67.690 81.113 1.00 45.91 109 SER E O 1
ATOM 10609 N N . ARG H 1 131 ? 56.158 66.112 80.651 1.00 42.19 110 ARG E N 1
ATOM 10610 C CA . ARG H 1 131 ? 55.226 65.021 80.810 1.00 44.90 110 ARG E CA 1
ATOM 10611 C C . ARG H 1 131 ? 54.900 64.810 82.293 1.00 45.68 110 ARG E C 1
ATOM 10612 O O . ARG H 1 131 ? 53.749 64.773 82.671 1.00 46.97 110 ARG E O 1
ATOM 10620 N N . ASP H 1 132 ? 55.915 64.740 83.146 1.00 43.32 111 ASP E N 1
ATOM 10621 C CA . ASP H 1 132 ? 55.678 64.560 84.570 1.00 39.10 111 ASP E CA 1
ATOM 10622 C C . ASP H 1 132 ? 54.871 65.672 85.193 1.00 43.15 111 ASP E C 1
ATOM 10623 O O . ASP H 1 132 ? 54.178 65.449 86.179 1.00 51.46 111 ASP E O 1
ATOM 10628 N N . TYR H 1 133 ? 54.983 66.884 84.659 1.00 47.10 112 TYR E N 1
ATOM 10629 C CA . TYR H 1 133 ? 54.294 68.030 85.258 1.00 41.69 112 TYR E CA 1
ATOM 10630 C C . TYR H 1 133 ? 52.954 68.249 84.526 1.00 44.80 112 TYR E C 1
ATOM 10631 O O . TYR H 1 133 ? 52.193 69.151 84.879 1.00 45.92 112 TYR E O 1
ATOM 10640 N N . GLY H 1 134 ? 52.642 67.411 83.540 1.00 37.89 113 GLY E N 1
ATOM 10641 C CA . GLY H 1 134 ? 51.323 67.482 82.902 1.00 40.47 113 GLY E CA 1
ATOM 10642 C C . GLY H 1 134 ? 51.043 68.665 81.965 1.00 46.23 113 GLY E C 1
ATOM 10643 O O . GLY H 1 134 ? 49.901 69.094 81.823 1.00 47.37 113 GLY E O 1
ATOM 10644 N N . VAL H 1 135 ? 52.088 69.178 81.314 1.00 43.62 114 VAL E N 1
ATOM 10645 C CA . VAL H 1 135 ? 51.997 70.341 80.461 1.00 38.16 114 VAL E CA 1
ATOM 10646 C C . VAL H 1 135 ? 52.421 70.007 79.045 1.00 39.90 114 VAL E C 1
ATOM 10647 O O . VAL H 1 135 ? 52.455 70.851 78.169 1.00 45.25 114 VAL E O 1
ATOM 10651 N N . LEU H 1 136 ? 52.769 68.758 78.811 1.00 42.40 115 LEU E N 1
ATOM 10652 C CA . LEU H 1 136 ? 53.260 68.391 77.511 1.00 43.79 115 LEU E CA 1
ATOM 10653 C C . LEU H 1 136 ? 52.123 68.209 76.536 1.00 45.66 115 LEU E C 1
ATOM 10654 O O . LEU H 1 136 ? 51.206 67.454 76.785 1.00 44.70 115 LEU E O 1
ATOM 10659 N N . ILE H 1 137 ? 52.220 68.878 75.404 1.00 44.48 116 ILE E N 1
ATOM 10660 C CA . ILE H 1 137 ? 51.322 68.612 74.304 1.00 45.18 116 ILE E CA 1
ATOM 10661 C C . ILE H 1 137 ? 51.983 67.551 73.431 1.00 51.79 116 ILE E C 1
ATOM 10662 O O . ILE H 1 137 ? 52.870 67.896 72.646 1.00 48.17 116 ILE E O 1
ATOM 10667 N N . GLU H 1 138 ? 51.576 66.288 73.567 1.00 51.27 117 GLU E N 1
ATOM 10668 C CA . GLU H 1 138 ? 52.320 65.158 72.979 1.00 54.63 117 GLU E CA 1
ATOM 10669 C C . GLU H 1 138 ? 52.542 65.269 71.458 1.00 53.61 117 GLU E C 1
ATOM 10670 O O . GLU H 1 138 ? 53.605 64.935 70.978 1.00 57.09 117 GLU E O 1
ATOM 10676 N N . LYS H 1 139 ? 51.564 65.752 70.706 1.00 58.61 118 LYS E N 1
ATOM 10677 C CA . LYS H 1 139 ? 51.662 65.811 69.232 1.00 58.17 118 LYS E CA 1
ATOM 10678 C C . LYS H 1 139 ? 52.502 66.950 68.669 1.00 57.18 118 LYS E C 1
ATOM 10679 O O . LYS H 1 139 ? 52.875 66.926 67.498 1.00 56.06 118 LYS E O 1
ATOM 10685 N N . GLU H 1 140 ? 52.774 67.956 69.494 1.00 59.05 119 GLU E N 1
ATOM 10686 C CA . GLU H 1 140 ? 53.571 69.107 69.086 1.00 58.61 119 GLU E CA 1
ATOM 10687 C C . GLU H 1 140 ? 54.977 69.029 69.659 1.00 54.72 119 GLU E C 1
ATOM 10688 O O . GLU H 1 140 ? 55.887 69.631 69.125 1.00 56.87 119 GLU E O 1
ATOM 10694 N N . GLY H 1 141 ? 55.136 68.301 70.758 1.00 47.38 120 GLY E N 1
ATOM 10695 C CA . GLY H 1 141 ? 56.411 68.200 71.435 1.00 49.11 120 GLY E CA 1
ATOM 10696 C C . GLY H 1 141 ? 56.812 69.478 72.146 1.00 52.74 120 GLY E C 1
ATOM 10697 O O . GLY H 1 141 ? 58.005 69.716 72.326 1.00 46.76 120 GLY E O 1
ATOM 10698 N N . ILE H 1 142 ? 55.828 70.298 72.544 1.00 52.18 121 ILE E N 1
ATOM 10699 C CA . ILE H 1 142 ? 56.079 71.514 73.312 1.00 52.66 121 ILE E CA 1
ATOM 10700 C C . ILE H 1 142 ? 55.261 71.477 74.588 1.00 48.19 121 ILE E C 1
ATOM 10701 O O . ILE H 1 142 ? 54.328 70.697 74.698 1.00 49.05 121 ILE E O 1
ATOM 10706 N N . ALA H 1 143 ? 55.625 72.328 75.542 1.00 41.69 122 ALA E N 1
ATOM 10707 C CA . ALA H 1 143 ? 54.900 72.478 76.799 1.00 43.93 122 ALA E CA 1
ATOM 10708 C C . ALA H 1 143 ? 53.989 73.714 76.818 1.00 41.57 122 ALA E C 1
ATOM 10709 O O . ALA H 1 143 ? 54.356 74.751 7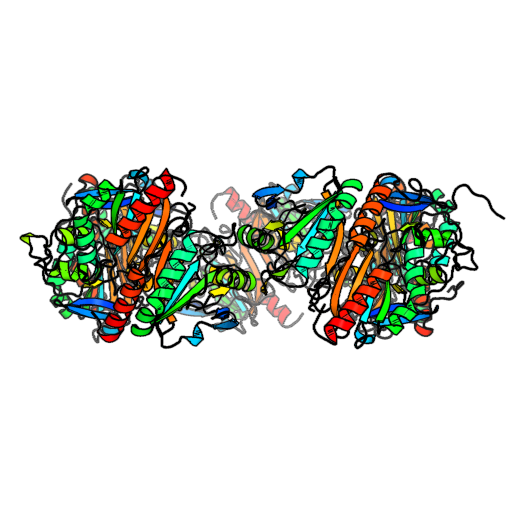6.327 1.00 46.97 122 ALA E O 1
ATOM 10711 N N . LEU H 1 144 ? 52.832 73.585 77.439 1.00 42.81 123 LEU E N 1
ATOM 10712 C CA . LEU H 1 144 ? 52.002 74.708 77.820 1.00 39.61 123 LEU E CA 1
ATOM 10713 C C . LEU H 1 144 ? 52.712 75.555 78.850 1.00 46.12 123 LEU E C 1
ATOM 10714 O O . LEU H 1 144 ? 53.727 75.129 79.426 1.00 44.99 123 LEU E O 1
ATOM 10719 N N . ARG H 1 145 ? 52.185 76.752 79.080 1.00 43.56 124 ARG E N 1
ATOM 10720 C CA . ARG H 1 145 ? 52.757 77.684 80.046 1.00 46.22 124 ARG E CA 1
ATOM 10721 C C . ARG H 1 145 ? 52.273 77.393 81.444 1.00 45.13 124 ARG E C 1
ATOM 10722 O O . ARG H 1 145 ? 51.490 78.141 82.009 1.00 45.98 124 ARG E O 1
ATOM 10730 N N . GLY H 1 146 ? 52.704 76.276 81.987 1.00 45.14 125 GLY E N 1
ATOM 10731 C CA . GLY H 1 146 ? 52.386 75.967 83.364 1.00 46.18 125 GLY E CA 1
ATOM 10732 C C . GLY H 1 146 ? 53.358 76.629 84.314 1.00 48.02 125 GLY E C 1
ATOM 10733 O O . GLY H 1 146 ? 54.489 76.959 83.956 1.00 45.32 125 GLY E O 1
ATOM 10734 N N . LEU H 1 147 ? 52.915 76.783 85.548 1.00 41.48 126 LEU E N 1
ATOM 10735 C CA . LEU H 1 147 ? 53.737 77.328 86.577 1.00 44.48 126 LEU E CA 1
ATOM 10736 C C . LEU H 1 147 ? 53.397 76.597 87.844 1.00 46.25 126 LEU E C 1
ATOM 10737 O O . LEU H 1 147 ? 52.223 76.354 88.139 1.00 42.70 126 LEU E O 1
ATOM 10742 N N . PHE H 1 148 ? 54.432 76.196 88.577 1.00 43.91 127 PHE E N 1
ATOM 10743 C CA . PHE H 1 148 ? 54.229 75.411 89.767 1.00 42.57 127 PHE E CA 1
ATOM 10744 C C . PHE H 1 148 ? 54.971 75.993 90.939 1.00 45.88 127 PHE E C 1
ATOM 10745 O O . PHE H 1 148 ? 56.127 76.406 90.833 1.00 45.59 127 PHE E O 1
ATOM 10753 N N . ILE H 1 149 ? 54.291 75.998 92.073 1.00 47.21 128 ILE E N 1
ATOM 10754 C CA . ILE H 1 149 ? 54.902 76.503 93.283 1.00 45.90 128 ILE E CA 1
ATOM 10755 C C . ILE H 1 149 ? 55.079 75.324 94.207 1.00 44.74 128 ILE E C 1
ATOM 10756 O O . ILE H 1 149 ? 54.120 74.673 94.575 1.00 50.42 128 ILE E O 1
ATOM 10761 N N . ILE H 1 150 ? 56.331 75.073 94.571 1.00 45.64 129 ILE E N 1
ATOM 10762 C CA . ILE H 1 150 ? 56.733 73.871 95.287 1.00 43.62 129 ILE E CA 1
ATOM 10763 C C . ILE H 1 150 ? 57.351 74.323 96.592 1.00 42.22 129 ILE E C 1
ATOM 10764 O O . ILE H 1 150 ? 58.243 75.147 96.582 1.00 43.53 129 ILE E O 1
ATOM 10769 N N . ASP H 1 151 ? 56.931 73.769 97.712 1.00 47.39 130 ASP E N 1
ATOM 10770 C CA . ASP H 1 151 ? 57.426 74.288 98.960 1.00 47.47 130 ASP E CA 1
ATOM 10771 C C . ASP H 1 151 ? 58.705 73.559 99.387 1.00 45.80 130 ASP E C 1
ATOM 10772 O O . ASP H 1 151 ? 59.199 72.703 98.662 1.00 49.62 130 ASP E O 1
ATOM 10777 N N . PRO H 1 152 ? 59.279 73.936 100.535 1.00 51.85 131 PRO E N 1
ATOM 10778 C CA . PRO H 1 152 ? 60.616 73.447 100.896 1.00 49.24 131 PRO E CA 1
ATOM 10779 C C . PRO H 1 152 ? 60.678 71.967 101.202 1.00 52.27 131 PRO E C 1
ATOM 10780 O O . PRO H 1 152 ? 61.785 71.441 101.307 1.00 60.43 131 PRO E O 1
ATOM 10784 N N . LYS H 1 153 ? 59.515 71.328 101.322 1.00 49.85 132 LYS E N 1
ATOM 10785 C CA . LYS H 1 153 ? 59.384 69.892 101.546 1.00 50.33 132 LYS E CA 1
ATOM 10786 C C . LYS H 1 153 ? 59.028 69.167 100.284 1.00 46.92 132 LYS E C 1
ATOM 10787 O O . LYS H 1 153 ? 58.797 67.972 100.311 1.00 55.44 132 LYS E O 1
ATOM 10793 N N . GLY H 1 154 ? 58.952 69.887 99.177 1.00 50.73 133 GLY E N 1
ATOM 10794 C CA . GLY H 1 154 ? 58.696 69.245 97.898 1.00 52.35 133 GLY E CA 1
ATOM 10795 C C . GLY H 1 154 ? 57.220 69.086 97.558 1.00 51.19 133 GLY E C 1
ATOM 10796 O O . GLY H 1 154 ? 56.862 68.373 96.631 1.00 54.67 133 GLY E O 1
ATOM 10797 N N . ILE H 1 155 ? 56.343 69.726 98.316 1.00 52.40 134 ILE E N 1
ATOM 10798 C CA . ILE H 1 155 ? 54.894 69.578 98.056 1.00 51.76 134 ILE E CA 1
ATOM 10799 C C . ILE H 1 155 ? 54.422 70.708 97.143 1.00 43.74 134 ILE E C 1
ATOM 10800 O O . ILE H 1 155 ? 54.759 71.863 97.341 1.00 47.45 134 ILE E O 1
ATOM 10805 N N . ILE H 1 156 ? 53.657 70.358 96.132 1.00 54.90 135 ILE E N 1
ATOM 10806 C CA . ILE H 1 156 ? 53.094 71.342 95.234 1.00 52.60 135 ILE E CA 1
ATOM 10807 C C . ILE H 1 156 ? 51.966 72.085 95.938 1.00 52.75 135 ILE E C 1
ATOM 10808 O O . ILE H 1 156 ? 51.013 71.470 96.367 1.00 50.79 135 ILE E O 1
ATOM 10813 N N . ARG H 1 157 ? 52.082 73.403 96.048 1.00 49.16 136 ARG E N 1
ATOM 10814 C CA . ARG H 1 157 ? 51.046 74.206 96.707 1.00 52.32 136 ARG E CA 1
ATOM 10815 C C . ARG H 1 157 ? 50.159 75.032 95.748 1.00 52.93 136 ARG E C 1
ATOM 10816 O O . ARG H 1 157 ? 49.123 75.541 96.154 1.00 50.34 136 ARG E O 1
ATOM 10824 N N . HIS H 1 158 ? 50.568 75.191 94.496 1.00 48.52 137 HIS E N 1
ATOM 10825 C CA . HIS H 1 158 ? 49.805 75.977 93.537 1.00 43.36 137 HIS E CA 1
ATOM 10826 C C . HIS H 1 158 ? 50.145 75.539 92.139 1.00 43.97 137 HIS E C 1
ATOM 10827 O O . HIS H 1 158 ? 51.312 75.322 91.836 1.00 45.39 137 HIS E O 1
ATOM 10834 N N . ILE H 1 159 ? 49.128 75.409 91.293 1.00 49.95 138 ILE E N 1
ATOM 10835 C CA . ILE H 1 159 ? 49.327 75.173 89.862 1.00 42.31 138 ILE E CA 1
ATOM 10836 C C . ILE H 1 159 ? 48.637 76.244 89.028 1.00 42.58 138 ILE E C 1
ATOM 10837 O O . ILE H 1 159 ? 47.461 76.501 89.209 1.00 43.10 138 ILE E O 1
ATOM 10842 N N . THR H 1 160 ? 49.356 76.830 88.092 1.00 43.07 139 THR E N 1
ATOM 10843 C CA . THR H 1 160 ? 48.736 77.585 87.009 1.00 40.45 139 THR E CA 1
ATOM 10844 C C . THR H 1 160 ? 49.089 76.965 85.680 1.00 44.29 139 THR E C 1
ATOM 10845 O O . THR H 1 160 ? 50.243 76.604 85.461 1.00 46.13 139 THR E O 1
ATOM 10849 N N . ILE H 1 161 ? 48.097 76.818 84.804 1.00 41.79 140 ILE E N 1
ATOM 10850 C CA . ILE H 1 161 ? 48.345 76.416 83.420 1.00 40.71 140 ILE E CA 1
ATOM 10851 C C . ILE H 1 161 ? 47.630 77.370 82.463 1.00 47.89 140 ILE E C 1
ATOM 10852 O O . ILE H 1 161 ? 46.415 77.549 82.495 1.00 44.15 140 ILE E O 1
ATOM 10857 N N . ASN H 1 162 ? 48.425 77.999 81.615 1.00 49.14 141 ASN E N 1
ATOM 10858 C CA . ASN H 1 162 ? 47.923 78.989 80.689 1.00 48.89 141 ASN E CA 1
ATOM 10859 C C . ASN H 1 162 ? 48.043 78.449 79.291 1.00 52.11 141 ASN E C 1
ATOM 10860 O O . ASN H 1 162 ? 49.010 77.740 78.963 1.00 49.28 141 ASN E O 1
ATOM 10865 N N . ASP H 1 163 ? 47.033 78.762 78.497 1.00 51.27 142 ASP E N 1
ATOM 10866 C CA . ASP H 1 163 ? 47.061 78.566 77.072 1.00 64.29 142 ASP E CA 1
ATOM 10867 C C . ASP H 1 163 ? 48.274 79.304 76.546 1.00 70.94 142 ASP E C 1
ATOM 10868 O O . ASP H 1 163 ? 48.842 80.124 77.244 1.00 65.71 142 ASP E O 1
ATOM 10873 N N . LEU H 1 164 ? 48.668 79.019 75.312 1.00 84.49 143 LEU E N 1
ATOM 10874 C CA . LEU H 1 164 ? 49.910 79.560 74.785 1.00 83.11 143 LEU E CA 1
ATOM 10875 C C . LEU H 1 164 ? 49.843 81.068 74.584 1.00 80.02 143 LEU E C 1
ATOM 10876 O O . LEU H 1 164 ? 50.871 81.688 74.446 1.00 77.12 143 LEU E O 1
ATOM 10881 N N . SER H 1 165 ? 48.646 81.655 74.628 1.00 84.32 144 SER E N 1
ATOM 10882 C CA . SER H 1 165 ? 48.461 83.052 74.229 1.00 79.00 144 SER E CA 1
ATOM 10883 C C . SER H 1 165 ? 48.784 84.023 75.335 1.00 75.35 144 SER E C 1
ATOM 10884 O O . SER H 1 165 ? 49.588 84.934 75.159 1.00 75.40 144 SER E O 1
ATOM 10887 N N . VAL H 1 166 ? 48.177 83.821 76.491 1.00 75.36 145 VAL E N 1
ATOM 10888 C CA . VAL H 1 166 ? 48.292 84.800 77.555 1.00 75.21 145 VAL E CA 1
ATOM 10889 C C . VAL H 1 166 ? 49.443 84.502 78.536 1.00 76.37 145 VAL E C 1
ATOM 10890 O O . VAL H 1 166 ? 49.903 83.354 78.701 1.00 72.90 145 VAL E O 1
ATOM 10894 N N . GLY H 1 167 ? 49.923 85.575 79.159 1.00 72.89 146 GLY E N 1
ATOM 10895 C CA . GLY H 1 167 ? 51.047 85.480 80.067 1.00 73.95 146 GLY E CA 1
ATOM 10896 C C . GLY H 1 167 ? 50.618 85.264 81.501 1.00 65.50 146 GLY E C 1
ATOM 10897 O O . GLY H 1 167 ? 49.438 85.359 81.846 1.00 65.31 146 GLY E O 1
ATOM 10898 N N . ARG H 1 168 ? 51.588 84.957 82.337 1.00 56.05 147 ARG E N 1
ATOM 10899 C CA . ARG H 1 168 ? 51.350 84.821 83.754 1.00 59.34 147 ARG E CA 1
ATOM 10900 C C . ARG H 1 168 ? 51.845 86.092 84.461 1.00 60.44 147 ARG E C 1
ATOM 10901 O O . ARG H 1 168 ? 52.616 86.859 83.895 1.00 62.46 147 ARG E O 1
ATOM 10909 N N . ASN H 1 169 ? 51.379 86.318 85.681 1.00 52.68 148 ASN E N 1
ATOM 10910 C CA . ASN H 1 169 ? 51.659 87.555 86.389 1.00 56.22 148 ASN E CA 1
ATOM 10911 C C . ASN H 1 169 ? 52.700 87.265 87.449 1.00 48.09 148 ASN E C 1
ATOM 10912 O O . ASN H 1 169 ? 52.460 86.514 88.381 1.00 52.34 148 ASN E O 1
ATOM 10917 N N . VAL H 1 170 ? 53.874 87.848 87.293 1.00 46.95 149 VAL E N 1
ATOM 10918 C CA . VAL H 1 170 ? 54.963 87.592 88.204 1.00 46.19 149 VAL E CA 1
ATOM 10919 C C . VAL H 1 170 ? 54.618 87.956 89.632 1.00 49.32 149 VAL E C 1
ATOM 10920 O O . VAL H 1 170 ? 54.895 87.182 90.564 1.00 47.07 149 VAL E O 1
ATOM 10924 N N . ASN H 1 171 ? 53.993 89.115 89.816 1.00 45.54 150 ASN E N 1
ATOM 10925 C CA . ASN H 1 171 ? 53.681 89.601 91.152 1.00 47.00 150 ASN E CA 1
ATOM 10926 C C . ASN H 1 171 ? 52.621 88.753 91.776 1.00 44.89 150 ASN E C 1
ATOM 10927 O O . ASN H 1 171 ? 52.591 88.562 92.983 1.00 50.28 150 ASN E O 1
ATOM 10932 N N . GLU H 1 172 ? 51.748 88.202 90.968 1.00 44.46 151 GLU E N 1
ATOM 10933 C CA . GLU H 1 172 ? 50.774 87.312 91.555 1.00 50.85 151 GLU E CA 1
ATOM 10934 C C . GLU H 1 172 ? 51.517 86.061 92.031 1.00 50.47 151 GLU E C 1
ATOM 10935 O O . GLU H 1 172 ? 51.202 85.556 93.088 1.00 54.44 151 GLU E O 1
ATOM 10941 N N . ALA H 1 173 ? 52.512 85.566 91.292 1.00 49.69 152 ALA E N 1
ATOM 10942 C CA . ALA H 1 173 ? 53.310 84.438 91.810 1.00 48.80 152 ALA E CA 1
ATOM 10943 C C . ALA H 1 173 ? 54.048 84.788 93.104 1.00 46.49 152 ALA E C 1
ATOM 10944 O O . ALA H 1 173 ? 54.145 83.989 94.008 1.00 45.47 152 ALA E O 1
ATOM 10946 N N . LEU H 1 174 ? 54.595 85.977 93.200 1.00 47.09 153 LEU E N 1
ATOM 10947 C CA . LEU H 1 174 ? 55.177 86.368 94.490 1.00 48.92 153 LEU E CA 1
ATOM 10948 C C . LEU H 1 174 ? 54.161 86.389 95.640 1.00 53.86 153 LEU E C 1
ATOM 10949 O O . LEU H 1 174 ? 54.426 85.878 96.738 1.00 48.92 153 LEU E O 1
ATOM 10954 N N . ARG H 1 175 ? 53.010 87.019 95.405 1.00 55.57 154 ARG E N 1
ATOM 10955 C CA . ARG H 1 175 ? 51.937 87.020 96.401 1.00 56.78 154 ARG E CA 1
ATOM 10956 C C . ARG H 1 175 ? 51.733 85.615 96.949 1.00 45.93 154 ARG E C 1
ATOM 10957 O O . ARG H 1 175 ? 51.641 85.401 98.149 1.00 50.88 154 ARG E O 1
ATOM 10965 N N . LEU H 1 176 ? 51.687 84.645 96.060 1.00 51.27 155 LEU E N 1
ATOM 10966 C CA . LEU H 1 176 ? 51.357 83.288 96.471 1.00 48.56 155 LEU E CA 1
ATOM 10967 C C . LEU H 1 176 ? 52.475 82.675 97.282 1.00 48.17 155 LEU E C 1
ATOM 10968 O O . LEU H 1 176 ? 52.235 81.990 98.273 1.00 52.00 155 LEU E O 1
ATOM 10973 N N . VAL H 1 177 ? 53.713 82.926 96.879 1.00 51.43 156 VAL E N 1
ATOM 10974 C CA . VAL H 1 177 ? 54.841 82.446 97.658 1.00 51.47 156 VAL E CA 1
ATOM 10975 C C . VAL H 1 177 ? 54.759 83.000 99.066 1.00 53.46 156 VAL E C 1
ATOM 10976 O O . VAL H 1 177 ? 54.817 82.225 100.016 1.00 48.57 156 VAL E O 1
ATOM 10980 N N . GLU H 1 178 ? 54.602 84.328 99.187 1.00 51.75 157 GLU E N 1
ATOM 10981 C CA . GLU H 1 178 ? 54.638 84.999 100.493 1.00 56.92 157 GLU E CA 1
ATOM 10982 C C . GLU H 1 178 ? 53.502 84.539 101.334 1.00 51.61 157 GLU E C 1
ATOM 10983 O O . GLU H 1 178 ? 53.621 84.433 102.546 1.00 56.52 157 GLU E O 1
ATOM 10989 N N . GLY H 1 179 ? 52.383 84.265 100.685 1.00 46.19 158 GLY E N 1
ATOM 10990 C CA . GLY H 1 179 ? 51.260 83.727 101.400 1.00 48.50 158 GLY E CA 1
ATOM 10991 C C . GLY H 1 179 ? 51.479 82.344 101.961 1.00 57.61 158 GLY E C 1
ATOM 10992 O O . GLY H 1 179 ? 51.192 82.126 103.124 1.00 58.08 158 GLY E O 1
ATOM 10993 N N . PHE H 1 180 ? 51.951 81.397 101.155 1.00 56.29 159 PHE E N 1
ATOM 10994 C CA . PHE H 1 180 ? 52.166 80.042 101.681 1.00 57.90 159 PHE E CA 1
ATOM 10995 C C . PHE H 1 180 ? 53.271 80.025 102.718 1.00 57.49 159 PHE E C 1
ATOM 10996 O O . PHE H 1 180 ? 53.235 79.247 103.657 1.00 56.75 159 PHE E O 1
ATOM 11004 N N . GLN H 1 181 ? 54.251 80.895 102.552 1.00 56.39 160 GLN E N 1
ATOM 11005 C CA . GLN H 1 181 ? 55.261 81.072 103.597 1.00 60.42 160 GLN E CA 1
ATOM 11006 C C . GLN H 1 181 ? 54.656 81.583 104.885 1.00 68.13 160 GLN E C 1
ATOM 11007 O O . GLN H 1 181 ? 54.992 81.095 105.964 1.00 57.76 160 GLN E O 1
ATOM 11013 N N . TRP H 1 182 ? 53.793 82.596 104.766 1.00 65.81 161 TRP E N 1
ATOM 11014 C CA . TRP H 1 182 ? 53.168 83.199 105.940 1.00 66.45 161 TRP E CA 1
ATOM 11015 C C . TRP H 1 182 ? 52.326 82.173 106.661 1.00 63.68 161 TRP E C 1
ATOM 11016 O O . TRP H 1 182 ? 52.326 82.083 107.873 1.00 68.61 161 TRP E O 1
ATOM 11027 N N . THR H 1 183 ? 51.623 81.362 105.909 1.00 63.48 162 THR E N 1
ATOM 11028 C CA . THR H 1 183 ? 50.682 80.464 106.533 1.00 70.30 162 THR E CA 1
ATOM 11029 C C . THR H 1 183 ? 51.351 79.173 107.005 1.00 67.95 162 THR E C 1
ATOM 11030 O O . THR H 1 183 ? 50.836 78.505 107.899 1.00 67.41 162 THR E O 1
ATOM 11034 N N . ASP H 1 184 ? 52.482 78.811 106.404 1.00 68.23 163 ASP E N 1
ATOM 11035 C CA . ASP H 1 184 ? 53.291 77.705 106.922 1.00 69.49 163 ASP E CA 1
ATOM 11036 C C . ASP H 1 184 ? 53.825 78.073 108.295 1.00 64.88 163 ASP E C 1
ATOM 11037 O O . ASP H 1 184 ? 53.661 77.342 109.265 1.00 64.70 163 ASP E O 1
ATOM 11042 N N . LYS H 1 185 ? 54.505 79.214 108.341 1.00 70.05 164 LYS E N 1
ATOM 11043 C CA . LYS H 1 185 ? 55.207 79.632 109.548 1.00 66.90 164 LYS E CA 1
ATOM 11044 C C . LYS H 1 185 ? 54.264 79.841 110.714 1.00 76.22 164 LYS E C 1
ATOM 11045 O O . LYS H 1 185 ? 54.630 79.560 111.847 1.00 80.23 164 LYS E O 1
ATOM 11051 N N . ASN H 1 186 ? 53.051 80.326 110.457 1.00 79.44 165 ASN E N 1
ATOM 11052 C CA . ASN H 1 186 ? 52.193 80.738 111.556 1.00 72.65 165 ASN E CA 1
ATOM 11053 C C . ASN H 1 186 ? 51.032 79.768 111.791 1.00 70.18 165 ASN E C 1
ATOM 11054 O O . ASN H 1 186 ? 50.394 79.813 112.830 1.00 78.34 165 ASN E O 1
ATOM 11059 N N . GLY H 1 187 ? 50.773 78.856 110.870 1.00 66.74 166 GLY E N 1
ATOM 11060 C CA . GLY H 1 187 ? 49.599 78.000 111.019 1.00 68.90 166 GLY E CA 1
ATOM 11061 C C . GLY H 1 187 ? 48.231 78.660 110.799 1.00 74.59 166 GLY E C 1
ATOM 11062 O O . GLY H 1 187 ? 47.191 78.045 111.041 1.00 69.35 166 GLY E O 1
ATOM 11063 N N . THR H 1 188 ? 48.224 79.910 110.334 1.00 78.47 167 THR E N 1
ATOM 11064 C CA . THR H 1 188 ? 46.977 80.653 110.087 1.00 77.04 167 THR E CA 1
ATOM 11065 C C . THR H 1 188 ? 46.416 80.330 108.689 1.00 75.23 167 THR E C 1
ATOM 11066 O O . THR H 1 188 ? 46.795 79.308 108.084 1.00 70.49 167 THR E O 1
ATOM 11070 N N . VAL H 1 189 ? 45.497 81.175 108.207 1.00 67.43 168 VAL E N 1
ATOM 11071 C CA . VAL H 1 189 ? 45.103 81.203 106.792 1.00 71.31 168 VAL E CA 1
ATOM 11072 C C . VAL H 1 189 ? 45.013 82.657 106.296 1.00 78.70 168 VAL E C 1
ATOM 11073 O O . VAL H 1 189 ? 44.937 83.599 107.081 1.00 69.03 168 VAL E O 1
ATOM 11077 N N . LEU H 1 190 ? 44.978 82.828 104.980 1.00 75.80 169 LEU E N 1
ATOM 11078 C CA . LEU H 1 190 ? 45.131 84.143 104.414 1.00 75.09 169 LEU E CA 1
ATOM 11079 C C . LEU H 1 190 ? 44.047 84.459 103.376 1.00 75.45 169 LEU E C 1
ATOM 11080 O O . LEU H 1 190 ? 44.238 84.265 102.166 1.00 62.76 169 LEU E O 1
ATOM 11085 N N . PRO H 1 191 ? 42.897 84.951 103.857 1.00 78.76 170 PRO E N 1
ATOM 11086 C CA . PRO H 1 191 ? 41.908 85.527 102.946 1.00 83.18 170 PRO E CA 1
ATOM 11087 C C . PRO H 1 191 ? 42.326 86.938 102.442 1.00 79.79 170 PRO E C 1
ATOM 11088 O O . PRO H 1 191 ? 41.864 87.405 101.403 1.00 69.33 170 PRO E O 1
ATOM 11092 N N . CYS H 1 192 ? 43.231 87.575 103.179 1.00 76.04 171 CYS E N 1
ATOM 11093 C CA . CYS H 1 192 ? 43.642 88.939 102.908 1.00 75.29 171 CYS E CA 1
ATOM 11094 C C . CYS H 1 192 ? 44.532 89.000 101.669 1.00 78.40 171 CYS E C 1
ATOM 11095 O O . CYS H 1 192 ? 45.413 88.152 101.455 1.00 70.06 171 CYS E O 1
ATOM 11098 N N . ASN H 1 193 ? 44.266 89.989 100.827 1.00 74.91 172 ASN E N 1
ATOM 11099 C CA . ASN H 1 193 ? 45.063 90.205 99.629 1.00 81.33 172 ASN E CA 1
ATOM 11100 C C . ASN H 1 193 ? 46.178 91.250 99.938 1.00 78.37 172 ASN E C 1
ATOM 11101 O O . ASN H 1 193 ? 45.911 92.444 100.090 1.00 76.55 172 ASN E O 1
ATOM 11106 N N . TRP H 1 194 ? 47.423 90.786 100.065 1.00 73.31 173 TRP E N 1
ATOM 11107 C CA . TRP H 1 194 ? 48.514 91.641 100.559 1.00 79.05 173 TRP E CA 1
ATOM 11108 C C . TRP H 1 194 ? 49.495 92.045 99.479 1.00 81.67 173 TRP E C 1
ATOM 11109 O O . TRP H 1 194 ? 49.922 91.215 98.677 1.00 76.85 173 TRP E O 1
ATOM 11120 N N . THR H 1 195 ? 49.879 93.319 99.496 1.00 85.68 174 THR E N 1
ATOM 11121 C CA . THR H 1 195 ? 50.838 93.849 98.535 1.00 92.49 174 THR E CA 1
ATOM 11122 C C . THR H 1 195 ? 52.131 93.051 98.679 1.00 84.35 174 THR E C 1
ATOM 11123 O O . THR H 1 195 ? 52.635 92.888 99.789 1.00 73.25 174 THR E O 1
ATOM 11127 N N . PRO H 1 196 ? 52.668 92.547 97.553 1.00 86.18 175 PRO E N 1
ATOM 11128 C CA . PRO H 1 196 ? 53.961 91.849 97.606 1.00 94.74 175 PRO E CA 1
ATOM 11129 C C . PRO H 1 196 ? 55.154 92.795 97.398 1.00 94.15 175 PRO E C 1
ATOM 11130 O O . PRO H 1 196 ? 54.975 94.018 97.209 1.00 90.67 175 PRO E O 1
ATOM 11134 N N . GLY H 1 197 ? 56.359 92.231 97.434 1.00 91.37 176 GLY E N 1
ATOM 11135 C CA . GLY H 1 197 ? 57.575 92.986 97.159 1.00 101.15 176 GLY E CA 1
ATOM 11136 C C . GLY H 1 197 ? 58.182 93.638 98.396 1.00 110.38 176 GLY E C 1
ATOM 11137 O O . GLY H 1 197 ? 59.063 94.522 98.292 1.00 98.90 176 GLY E O 1
ATOM 11138 N N . ALA H 1 198 ? 57.768 93.178 99.568 1.00 107.27 177 ALA E N 1
ATOM 11139 C CA . ALA H 1 198 ? 58.286 93.733 100.802 1.00 103.51 177 ALA E CA 1
ATOM 11140 C C . ALA H 1 198 ? 59.790 93.545 100.867 1.00 108.67 177 ALA E C 1
ATOM 11141 O O . ALA H 1 198 ? 60.311 92.489 100.527 1.00 108.90 177 ALA E O 1
ATOM 11143 N N . ALA H 1 199 ? 60.484 94.589 101.295 1.00 109.58 178 ALA E N 1
ATOM 11144 C CA . ALA H 1 199 ? 61.928 94.550 101.406 1.00 102.59 178 ALA E CA 1
ATOM 11145 C C . ALA H 1 199 ? 62.348 93.673 102.560 1.00 92.47 178 ALA E C 1
ATOM 11146 O O . ALA H 1 199 ? 61.760 93.718 103.632 1.00 83.67 178 ALA E O 1
ATOM 11148 N N . THR H 1 200 ? 63.383 92.882 102.342 1.00 93.09 179 THR E N 1
ATOM 11149 C CA . THR H 1 200 ? 63.863 92.001 103.383 1.00 86.07 179 THR E CA 1
ATOM 11150 C C . THR H 1 200 ? 65.375 92.116 103.540 1.00 77.83 179 THR E C 1
ATOM 11151 O O . THR H 1 200 ? 65.871 92.369 104.634 1.00 80.30 179 THR E O 1
ATOM 11155 N N . TYR I 1 18 ? 22.624 16.202 75.780 1.00 103.58 -3 TYR J N 1
ATOM 11156 C CA . TYR I 1 18 ? 24.070 15.933 75.754 1.00 103.07 -3 TYR J CA 1
ATOM 11157 C C . TYR I 1 18 ? 24.871 16.984 74.962 1.00 107.45 -3 TYR J C 1
ATOM 11158 O O . TYR I 1 18 ? 24.439 17.475 73.911 1.00 96.34 -3 TYR J O 1
ATOM 11167 N N . PHE I 1 19 ? 26.053 17.302 75.491 1.00 115.61 -2 PHE J N 1
ATOM 11168 C CA . PHE I 1 19 ? 27.021 18.195 74.851 1.00 116.13 -2 PHE J CA 1
ATOM 11169 C C . PHE I 1 19 ? 28.412 17.503 74.876 1.00 107.71 -2 PHE J C 1
ATOM 11170 O O . PHE I 1 19 ? 28.711 16.798 75.842 1.00 107.15 -2 PHE J O 1
ATOM 11178 N N . GLN I 1 20 ? 29.264 17.668 73.856 1.00 99.72 -1 GLN J N 1
ATOM 11179 C CA . GLN I 1 20 ? 30.531 16.914 73.855 1.00 101.63 -1 GLN J CA 1
ATOM 11180 C C . GLN I 1 20 ? 31.424 17.317 75.033 1.00 102.67 -1 GLN J C 1
ATOM 11181 O O . GLN I 1 20 ? 31.564 18.501 75.360 1.00 101.99 -1 GLN J O 1
ATOM 11187 N N . GLY I 1 21 ? 32.014 16.304 75.666 1.00 94.81 0 GLY J N 1
ATOM 11188 C CA . GLY I 1 21 ? 32.824 16.488 76.854 1.00 84.87 0 GLY J CA 1
ATOM 11189 C C . GLY I 1 21 ? 32.104 16.054 78.116 1.00 82.79 0 GLY J C 1
ATOM 11190 O O . GLY I 1 21 ? 32.708 15.960 79.181 1.00 85.53 0 GLY J O 1
ATOM 11191 N N . MET I 1 22 ? 30.812 15.788 77.989 1.00 79.29 1 MET J N 1
ATOM 11192 C CA . MET I 1 22 ? 29.945 15.541 79.139 1.00 86.38 1 MET J CA 1
ATOM 11193 C C . MET I 1 22 ? 29.966 14.068 79.567 1.00 75.42 1 MET J C 1
ATOM 11194 O O . MET I 1 22 ? 29.902 13.185 78.721 1.00 65.92 1 MET J O 1
ATOM 11199 N N . VAL I 1 23 ? 30.028 13.835 80.880 1.00 61.40 2 VAL J N 1
ATOM 11200 C CA . VAL I 1 23 ? 29.906 12.507 81.462 1.00 64.82 2 VAL J CA 1
ATOM 11201 C C . VAL I 1 23 ? 28.447 12.096 81.704 1.00 60.40 2 VAL J C 1
ATOM 11202 O O . VAL I 1 23 ? 27.592 12.923 81.896 1.00 65.00 2 VAL J O 1
ATOM 11206 N N . ALA I 1 24 ? 28.200 10.797 81.702 1.00 54.79 3 ALA J N 1
ATOM 11207 C CA . ALA I 1 24 ? 26.903 10.238 81.969 1.00 46.92 3 ALA J CA 1
ATOM 11208 C C . ALA I 1 24 ? 26.437 10.541 83.375 1.00 45.47 3 ALA J C 1
ATOM 11209 O O . ALA I 1 24 ? 27.167 10.319 84.339 1.00 49.26 3 ALA J O 1
ATOM 11211 N N . GLU I 1 25 ? 25.188 11.016 83.452 1.00 50.45 4 GLU J N 1
ATOM 11212 C CA . GLU I 1 25 ? 24.508 11.445 84.684 1.00 53.15 4 GLU J CA 1
ATOM 11213 C C . GLU I 1 25 ? 23.086 11.002 84.629 1.00 42.64 4 GLU J C 1
ATOM 11214 O O . GLU I 1 25 ? 22.478 11.065 83.584 1.00 44.05 4 GLU J O 1
ATOM 11220 N N . VAL I 1 26 ? 22.543 10.581 85.758 1.00 43.30 5 VAL J N 1
ATOM 11221 C CA . VAL I 1 26 ? 21.163 10.141 85.802 1.00 48.05 5 VAL J CA 1
ATOM 11222 C C . VAL I 1 26 ? 20.279 11.364 85.496 1.00 51.31 5 VAL J C 1
ATOM 11223 O O . VAL I 1 26 ? 20.595 12.449 85.930 1.00 46.92 5 VAL J O 1
ATOM 11227 N N . GLN I 1 27 ? 19.210 11.168 84.721 1.00 50.58 6 GLN J N 1
ATOM 11228 C CA . GLN I 1 27 ? 18.288 12.233 84.265 1.00 57.29 6 GLN J CA 1
ATOM 11229 C C . GLN I 1 27 ? 18.773 12.919 82.994 1.00 56.23 6 GLN J C 1
ATOM 11230 O O . GLN I 1 27 ? 18.007 13.592 82.338 1.00 56.52 6 GLN J O 1
ATOM 11236 N N . LYS I 1 28 ? 20.031 12.756 82.627 1.00 54.83 7 LYS J N 1
ATOM 11237 C CA . LYS I 1 28 ? 20.486 13.407 81.418 1.00 49.04 7 LYS J CA 1
ATOM 11238 C C . LYS I 1 28 ? 20.582 12.425 80.282 1.00 53.81 7 LYS J C 1
ATOM 11239 O O . LYS I 1 28 ? 20.593 11.204 80.478 1.00 59.32 7 LYS J O 1
ATOM 11245 N N . GLN I 1 29 ? 20.628 12.976 79.087 1.00 53.90 8 GLN J N 1
ATOM 11246 C CA . GLN I 1 29 ? 20.790 12.218 77.877 1.00 59.00 8 GLN J CA 1
ATOM 11247 C C . GLN I 1 29 ? 22.142 11.485 77.937 1.00 60.87 8 GLN J C 1
ATOM 11248 O O . GLN I 1 29 ? 23.153 12.036 78.374 1.00 54.17 8 GLN J O 1
ATOM 11254 N N . ALA I 1 30 ? 22.117 10.215 77.558 1.00 56.92 9 ALA J N 1
ATOM 11255 C CA . ALA I 1 30 ? 23.296 9.371 77.546 1.00 55.95 9 ALA J CA 1
ATOM 11256 C C . ALA I 1 30 ? 24.260 9.771 76.439 1.00 50.21 9 ALA J C 1
ATOM 11257 O O . ALA I 1 30 ? 23.821 10.018 75.320 1.00 52.41 9 ALA J O 1
ATOM 11259 N N . PRO I 1 31 ? 25.572 9.791 76.732 1.00 54.06 10 PRO J N 1
ATOM 11260 C CA . PRO I 1 31 ? 26.560 10.040 75.668 1.00 54.48 10 PRO J CA 1
ATOM 11261 C C . PRO I 1 31 ? 26.344 9.095 74.491 1.00 50.87 10 PRO J C 1
ATOM 11262 O O . PRO I 1 31 ? 26.234 7.893 74.704 1.00 51.61 10 PRO J O 1
ATOM 11266 N N . PRO I 1 32 ? 26.209 9.628 73.275 1.00 50.33 11 PRO J N 1
ATOM 11267 C CA . PRO I 1 32 ? 26.026 8.745 72.133 1.00 44.91 11 PRO J CA 1
ATOM 11268 C C . PRO I 1 32 ? 27.317 8.040 71.794 1.00 55.32 11 PRO J C 1
ATOM 11269 O O . PRO I 1 32 ? 28.395 8.473 72.231 1.00 47.94 11 PRO J O 1
ATOM 11273 N N . PHE I 1 33 ? 27.203 6.929 71.067 1.00 53.56 12 PHE J N 1
ATOM 11274 C CA . PHE I 1 33 ? 28.367 6.168 70.687 1.00 51.78 12 PHE J CA 1
ATOM 11275 C C . PHE I 1 33 ? 28.115 5.348 69.430 1.00 50.55 12 PHE J C 1
ATOM 11276 O O . PHE I 1 33 ? 26.986 5.053 69.093 1.00 51.96 12 PHE J O 1
ATOM 11284 N N . LYS I 1 34 ? 29.201 5.071 68.714 1.00 53.17 13 LYS J N 1
ATOM 11285 C CA . LYS I 1 34 ? 29.231 4.229 67.527 1.00 54.54 13 LYS J CA 1
ATOM 11286 C C . LYS I 1 34 ? 30.542 3.465 67.621 1.00 55.93 13 LYS J C 1
ATOM 11287 O O . LYS I 1 34 ? 31.620 4.073 67.651 1.00 52.70 13 LYS J O 1
ATOM 11293 N N . LYS I 1 35 ? 30.451 2.146 67.723 1.00 47.31 14 LYS J N 1
ATOM 11294 C CA . LYS I 1 35 ? 31.593 1.313 68.063 1.00 53.19 14 LYS J CA 1
ATOM 11295 C C . LYS I 1 35 ? 31.546 0.002 67.315 1.00 55.23 14 LYS J C 1
ATOM 11296 O O . LYS I 1 35 ? 30.488 -0.545 67.103 1.00 54.65 14 LYS J O 1
ATOM 11302 N N . THR I 1 36 ? 32.701 -0.494 66.911 1.00 51.59 15 THR J N 1
ATOM 11303 C CA . THR I 1 36 ? 32.797 -1.824 66.337 1.00 49.24 15 THR J CA 1
ATOM 11304 C C . THR I 1 36 ? 32.562 -2.840 67.413 1.00 44.25 15 THR J C 1
ATOM 11305 O O . THR I 1 36 ? 33.050 -2.696 68.512 1.00 50.06 15 THR J O 1
ATOM 11309 N N . ALA I 1 37 ? 31.797 -3.863 67.086 1.00 49.08 16 ALA J N 1
ATOM 11310 C CA . ALA I 1 37 ? 31.406 -4.872 68.046 1.00 47.82 16 ALA J CA 1
ATOM 11311 C C . ALA I 1 37 ? 31.492 -6.266 67.468 1.00 45.25 16 ALA J C 1
ATOM 11312 O O . ALA I 1 37 ? 31.373 -6.479 66.263 1.00 51.14 16 ALA J O 1
ATOM 11314 N N . VAL I 1 38 ? 31.737 -7.220 68.344 1.00 44.84 17 VAL J N 1
ATOM 11315 C CA . VAL I 1 38 ? 31.704 -8.603 67.983 1.00 50.56 17 VAL J CA 1
ATOM 11316 C C . VAL I 1 38 ? 30.307 -9.091 68.258 1.00 52.63 17 VAL J C 1
ATOM 11317 O O . VAL I 1 38 ? 29.861 -9.025 69.409 1.00 46.95 17 VAL J O 1
ATOM 11321 N N . VAL I 1 39 ? 29.642 -9.577 67.210 1.00 47.65 18 VAL J N 1
ATOM 11322 C CA . VAL I 1 39 ? 28.298 -10.124 67.310 1.00 51.18 18 VAL J CA 1
ATOM 11323 C C . VAL I 1 39 ? 28.244 -11.398 66.508 1.00 56.15 18 VAL J C 1
ATOM 11324 O O . VAL I 1 39 ? 28.418 -11.381 65.287 1.00 53.03 18 VAL J O 1
ATOM 11328 N N . ASP I 1 40 ? 27.983 -12.494 67.203 1.00 55.98 19 ASP J N 1
ATOM 11329 C CA . ASP I 1 40 ? 27.958 -13.791 66.577 1.00 65.69 19 ASP J CA 1
ATOM 11330 C C . ASP I 1 40 ? 29.176 -13.947 65.684 1.00 63.35 19 ASP J C 1
ATOM 11331 O O . ASP I 1 40 ? 29.064 -14.277 64.503 1.00 63.86 19 ASP J O 1
ATOM 11336 N N . GLY I 1 41 ? 30.343 -13.687 66.255 1.00 59.98 20 GLY J N 1
ATOM 11337 C CA . GLY I 1 41 ? 31.584 -13.975 65.574 1.00 56.21 20 GLY J CA 1
ATOM 11338 C C . GLY I 1 41 ? 31.883 -13.153 64.343 1.00 60.58 20 GLY J C 1
ATOM 11339 O O . GLY I 1 41 ? 32.748 -13.517 63.557 1.00 61.88 20 GLY J O 1
ATOM 11340 N N . ILE I 1 42 ? 31.188 -12.042 64.154 1.00 55.77 21 ILE J N 1
ATOM 11341 C CA . ILE I 1 42 ? 31.588 -11.118 63.105 1.00 55.69 21 ILE J CA 1
ATOM 11342 C C . ILE I 1 42 ? 31.568 -9.720 63.641 1.00 55.80 21 ILE J C 1
ATOM 11343 O O . ILE I 1 42 ? 31.074 -9.498 64.740 1.00 57.02 21 ILE J O 1
ATOM 11348 N N . PHE I 1 43 ? 32.089 -8.781 62.852 1.00 55.98 22 PHE J N 1
ATOM 11349 C CA . PHE I 1 43 ? 32.166 -7.395 63.242 1.00 55.20 22 PHE J CA 1
ATOM 11350 C C . PHE I 1 43 ? 30.995 -6.632 62.695 1.00 58.60 22 PHE J C 1
ATOM 11351 O O . PHE I 1 43 ? 30.628 -6.795 61.540 1.00 59.80 22 PHE J O 1
ATOM 11359 N N . GLU I 1 44 ? 30.469 -5.740 63.518 1.00 60.61 23 GLU J N 1
ATOM 11360 C CA . GLU I 1 44 ? 29.316 -4.921 63.179 1.00 62.60 23 GLU J CA 1
ATOM 11361 C C . GLU I 1 44 ? 29.419 -3.570 63.887 1.00 53.37 23 GLU J C 1
ATOM 11362 O O . GLU I 1 44 ? 29.853 -3.535 65.018 1.00 57.60 23 GLU J O 1
ATOM 11368 N N . GLU I 1 45 ? 29.034 -2.467 63.249 1.00 56.65 24 GLU J N 1
ATOM 11369 C CA . GLU I 1 45 ? 28.911 -1.183 63.957 1.00 65.31 24 GLU J CA 1
ATOM 11370 C C . GLU I 1 45 ? 27.622 -1.107 64.795 1.00 61.68 24 GLU J C 1
ATOM 11371 O O . GLU I 1 45 ? 26.524 -1.240 64.271 1.00 62.32 24 GLU J O 1
ATOM 11377 N N . ILE I 1 46 ? 27.789 -0.856 66.091 1.00 60.54 25 ILE J N 1
ATOM 11378 C CA . ILE I 1 46 ? 26.706 -0.713 67.037 1.00 50.85 25 ILE J CA 1
ATOM 11379 C C . ILE I 1 46 ? 26.670 0.718 67.545 1.00 58.76 25 ILE J C 1
ATOM 11380 O O . ILE I 1 46 ? 27.679 1.240 67.981 1.00 53.09 25 ILE J O 1
ATOM 11385 N N . SER I 1 47 ? 25.507 1.357 67.494 1.00 55.87 26 SER J N 1
ATOM 11386 C CA . SER I 1 47 ? 25.357 2.695 68.028 1.00 57.01 26 SER J CA 1
ATOM 11387 C C . SER I 1 47 ? 24.231 2.711 69.025 1.00 56.65 26 SER J C 1
ATOM 11388 O O . SER I 1 47 ? 23.372 1.837 69.014 1.00 65.08 26 SER J O 1
ATOM 11391 N N . LEU I 1 48 ? 24.216 3.716 69.877 1.00 58.49 27 LEU J N 1
ATOM 11392 C CA . LEU I 1 48 ? 23.115 3.851 70.811 1.00 64.69 27 LEU J CA 1
ATOM 11393 C C . LEU I 1 48 ? 21.853 4.148 70.022 1.00 58.69 27 LEU J C 1
ATOM 11394 O O . LEU I 1 48 ? 20.834 3.508 70.225 1.00 62.52 27 LEU J O 1
ATOM 11399 N N . GLU I 1 49 ? 21.958 5.086 69.085 1.00 60.47 28 GLU J N 1
ATOM 11400 C CA . GLU I 1 49 ? 20.837 5.450 68.226 1.00 67.07 28 GLU J CA 1
ATOM 11401 C C . GLU I 1 49 ? 20.071 4.250 67.701 1.00 68.01 28 GLU J C 1
ATOM 11402 O O . GLU I 1 49 ? 18.859 4.332 67.520 1.00 70.31 28 GLU J O 1
ATOM 11408 N N . LYS I 1 50 ? 20.758 3.130 67.482 1.00 66.96 29 LYS J N 1
ATOM 11409 C CA . LYS I 1 50 ? 20.135 1.916 66.921 1.00 59.17 29 LYS J CA 1
ATOM 11410 C C . LYS I 1 50 ? 19.028 1.314 67.782 1.00 64.51 29 LYS J C 1
ATOM 11411 O O . LYS I 1 50 ? 18.174 0.575 67.275 1.00 63.56 29 LYS J O 1
ATOM 11417 N N . TYR I 1 51 ? 19.072 1.574 69.088 1.00 68.39 30 TYR J N 1
ATOM 11418 C CA . TYR I 1 51 ? 18.110 0.953 70.008 1.00 68.09 30 TYR J CA 1
ATOM 11419 C C . TYR I 1 51 ? 17.183 2.000 70.627 1.00 68.53 30 TYR J C 1
ATOM 11420 O O . TYR I 1 51 ? 16.573 1.763 71.673 1.00 70.73 30 TYR J O 1
ATOM 11429 N N . LYS I 1 52 ? 17.096 3.169 69.997 1.00 67.96 31 LYS J N 1
ATOM 11430 C CA . LYS I 1 52 ? 16.074 4.137 70.372 1.00 73.80 31 LYS J CA 1
ATOM 11431 C C . LYS I 1 52 ? 14.704 3.434 70.220 1.00 70.24 31 LYS J C 1
ATOM 11432 O O . LYS I 1 52 ? 14.451 2.745 69.227 1.00 68.42 31 LYS J O 1
ATOM 11438 N N . GLY I 1 53 ? 13.846 3.562 71.229 1.00 68.53 32 GLY J N 1
ATOM 11439 C CA . GLY I 1 53 ? 12.633 2.763 71.278 1.00 62.16 32 GLY J CA 1
ATOM 11440 C C . GLY I 1 53 ? 12.741 1.737 72.367 1.00 61.16 32 GLY J C 1
ATOM 11441 O O . GLY I 1 53 ? 11.793 1.493 73.092 1.00 63.22 32 GLY J O 1
ATOM 11442 N N . LYS I 1 54 ? 13.921 1.154 72.498 1.00 60.10 33 LYS J N 1
ATOM 11443 C CA . LYS I 1 54 ? 14.134 0.131 73.475 1.00 56.86 33 LYS J CA 1
ATOM 11444 C C . LYS I 1 54 ? 14.907 0.661 74.680 1.00 54.42 33 LYS J C 1
ATOM 11445 O O . LYS I 1 54 ? 15.554 1.705 74.612 1.00 56.70 33 LYS J O 1
ATOM 11451 N N . TYR I 1 55 ? 14.812 -0.058 75.793 1.00 52.32 34 TYR J N 1
ATOM 11452 C CA . TYR I 1 55 ? 15.710 0.151 76.902 1.00 56.85 34 TYR J CA 1
ATOM 11453 C C . TYR I 1 55 ? 17.067 -0.440 76.569 1.00 57.17 34 TYR J C 1
ATOM 11454 O O . TYR I 1 55 ? 17.155 -1.410 75.835 1.00 52.82 34 TYR J O 1
ATOM 11463 N N . VAL I 1 56 ? 18.121 0.172 77.099 1.00 58.46 35 VAL J N 1
ATOM 11464 C CA . VAL I 1 56 ? 19.477 -0.321 76.893 1.00 50.34 35 VAL J CA 1
ATOM 11465 C C . VAL I 1 56 ? 20.131 -0.497 78.224 1.00 46.60 35 VAL J C 1
ATOM 11466 O O . VAL I 1 56 ? 20.129 0.422 79.057 1.00 46.80 35 VAL J O 1
ATOM 11470 N N . VAL I 1 57 ? 20.659 -1.698 78.424 1.00 46.23 36 VAL J N 1
ATOM 11471 C CA . VAL I 1 57 ? 21.487 -2.009 79.566 1.00 44.48 36 VAL J CA 1
ATOM 11472 C C . VAL I 1 57 ? 22.951 -2.125 79.120 1.00 50.37 36 VAL J C 1
ATOM 11473 O O . VAL I 1 57 ? 23.350 -3.144 78.569 1.00 49.48 36 VAL J O 1
ATOM 11477 N N . LEU I 1 58 ? 23.727 -1.073 79.326 1.00 47.09 37 LEU J N 1
ATOM 11478 C CA . LEU I 1 58 ? 25.153 -1.056 78.959 1.00 44.67 37 LEU J CA 1
ATOM 11479 C C . LEU I 1 58 ? 26.001 -1.408 80.144 1.00 48.19 37 LEU J C 1
ATOM 11480 O O . LEU I 1 58 ? 25.984 -0.695 81.155 1.00 49.78 37 LEU J O 1
ATOM 11485 N N . ALA I 1 59 ? 26.722 -2.523 80.031 1.00 43.53 38 ALA J N 1
ATOM 11486 C CA . ALA I 1 59 ? 27.587 -3.005 81.072 1.00 41.75 38 ALA J CA 1
ATOM 11487 C C . ALA I 1 59 ? 29.069 -3.076 80.613 1.00 51.16 38 ALA J C 1
ATOM 11488 O O . ALA I 1 59 ? 29.376 -3.673 79.583 1.00 48.84 38 ALA J O 1
ATOM 11490 N N . PHE I 1 60 ? 29.973 -2.504 81.397 1.00 47.64 39 PHE J N 1
ATOM 11491 C CA . PHE I 1 60 ? 31.411 -2.586 81.140 1.00 45.52 39 PHE J CA 1
ATOM 11492 C C . PHE I 1 60 ? 31.937 -3.838 81.812 1.00 54.69 39 PHE J C 1
ATOM 11493 O O . PHE I 1 60 ? 31.584 -4.101 82.961 1.00 55.71 39 PHE J O 1
ATOM 11501 N N . VAL I 1 61 ? 32.742 -4.626 81.095 1.00 56.55 40 VAL J N 1
ATOM 11502 C CA . VAL I 1 61 ? 33.166 -5.958 81.570 1.00 57.84 40 VAL J CA 1
ATOM 11503 C C . VAL I 1 61 ? 34.673 -6.024 81.812 1.00 66.50 40 VAL J C 1
ATOM 11504 O O . VAL I 1 61 ? 35.398 -5.021 81.563 1.00 63.46 40 VAL J O 1
ATOM 11508 N N . PRO I 1 62 ? 35.144 -7.190 82.354 1.00 76.18 41 PRO J N 1
ATOM 11509 C CA . PRO I 1 62 ? 36.570 -7.500 82.525 1.00 77.64 41 PRO J CA 1
ATOM 11510 C C . PRO I 1 62 ? 37.347 -7.648 81.207 1.00 67.61 41 PRO J C 1
ATOM 11511 O O . PRO I 1 62 ? 36.812 -8.086 80.177 1.00 62.49 41 PRO J O 1
ATOM 11515 N N . LEU I 1 63 ? 38.607 -7.249 81.258 1.00 63.48 42 LEU J N 1
ATOM 11516 C CA . LEU I 1 63 ? 39.509 -7.400 80.156 1.00 49.33 42 LEU J CA 1
ATOM 11517 C C . LEU I 1 63 ? 39.439 -8.784 79.618 1.00 56.26 42 LEU J C 1
ATOM 11518 O O . LEU I 1 63 ? 39.439 -9.783 80.367 1.00 52.83 42 LEU J O 1
ATOM 11523 N N . ALA I 1 64 ? 39.414 -8.864 78.300 1.00 49.06 43 ALA J N 1
ATOM 11524 C CA . ALA I 1 64 ? 39.470 -10.161 77.673 1.00 46.88 43 ALA J CA 1
ATOM 11525 C C . ALA I 1 64 ? 40.595 -10.926 78.303 1.00 48.29 43 ALA J C 1
ATOM 11526 O O . ALA I 1 64 ? 41.622 -10.354 78.640 1.00 51.63 43 ALA J O 1
ATOM 11528 N N . PHE I 1 65 ? 40.380 -12.216 78.487 1.00 47.16 44 PHE J N 1
ATOM 11529 C CA . PHE I 1 65 ? 41.401 -13.127 78.943 1.00 45.95 44 PHE J CA 1
ATOM 11530 C C . PHE I 1 65 ? 41.912 -12.839 80.332 1.00 48.85 44 PHE J C 1
ATOM 11531 O O . PHE I 1 65 ? 42.979 -13.330 80.693 1.00 55.54 44 PHE J O 1
ATOM 11539 N N . SER I 1 66 ? 41.179 -12.074 81.123 1.00 55.37 45 SER J N 1
ATOM 11540 C CA . SER I 1 66 ? 41.615 -11.802 82.491 1.00 66.84 45 SER J CA 1
ATOM 11541 C C . SER I 1 66 ? 41.402 -13.073 83.299 1.00 73.91 45 SER J C 1
ATOM 11542 O O . SER I 1 66 ? 40.793 -14.007 82.800 1.00 80.43 45 SER J O 1
ATOM 11545 N N . PHE I 1 67 ? 41.856 -13.107 84.549 1.00 74.24 46 PHE J N 1
ATOM 11546 C CA . PHE I 1 67 ? 41.823 -14.348 85.336 1.00 80.37 46 PHE J CA 1
ATOM 11547 C C . PHE I 1 67 ? 40.604 -14.425 86.246 1.00 82.15 46 PHE J C 1
ATOM 11548 O O . PHE I 1 67 ? 40.504 -15.317 87.098 1.00 80.65 46 PHE J O 1
ATOM 11556 N N . VAL I 1 68 ? 39.689 -13.483 86.063 1.00 83.17 47 VAL J N 1
ATOM 11557 C CA . VAL I 1 68 ? 38.510 -13.388 86.900 1.00 77.85 47 VAL J CA 1
ATOM 11558 C C . VAL I 1 68 ? 37.434 -14.305 86.379 1.00 71.92 47 VAL J C 1
ATOM 11559 O O . VAL I 1 68 ? 37.414 -14.651 85.197 1.00 72.28 47 VAL J O 1
ATOM 11563 N N . SER I 1 69 ? 36.560 -14.710 87.289 1.00 68.28 48 SER J N 1
ATOM 11564 C CA . SER I 1 69 ? 35.376 -15.467 86.945 1.00 72.36 48 SER J CA 1
ATOM 11565 C C . SER I 1 69 ? 34.632 -14.770 85.813 1.00 65.66 48 SER J C 1
ATOM 11566 O O . SER I 1 69 ? 34.320 -13.592 85.926 1.00 71.27 48 SER J O 1
ATOM 11569 N N . PRO I 1 70 ? 34.342 -15.493 84.726 1.00 70.94 49 PRO J N 1
ATOM 11570 C CA . PRO I 1 70 ? 33.619 -14.897 83.595 1.00 74.94 49 PRO J CA 1
ATOM 11571 C C . PRO I 1 70 ? 32.099 -15.025 83.742 1.00 71.12 49 PRO J C 1
ATOM 11572 O O . PRO I 1 70 ? 31.357 -14.654 82.824 1.00 69.01 49 PRO J O 1
ATOM 11576 N N . THR I 1 71 ? 31.661 -15.517 84.900 1.00 64.93 50 THR J N 1
ATOM 11577 C CA . THR I 1 71 ? 30.271 -15.867 85.122 1.00 70.52 50 THR J CA 1
ATOM 11578 C C . THR I 1 71 ? 29.350 -14.661 85.014 1.00 69.51 50 THR J C 1
ATOM 11579 O O . THR I 1 71 ? 28.192 -14.813 84.638 1.00 66.62 50 THR J O 1
ATOM 11583 N N . GLU I 1 72 ? 29.866 -13.467 85.299 1.00 67.13 51 GLU J N 1
ATOM 11584 C CA . GLU I 1 72 ? 29.056 -12.255 85.237 1.00 64.13 51 GLU J CA 1
ATOM 11585 C C . GLU I 1 72 ? 28.560 -12.043 83.833 1.00 63.23 51 GLU J C 1
ATOM 11586 O O . GLU I 1 72 ? 27.366 -11.908 83.580 1.00 64.55 51 GLU J O 1
ATOM 11592 N N . ILE I 1 73 ? 29.502 -12.034 82.913 1.00 59.23 52 ILE J N 1
ATOM 11593 C CA . ILE I 1 73 ? 29.184 -11.872 81.517 1.00 66.08 52 ILE J CA 1
ATOM 11594 C C . ILE I 1 73 ? 28.167 -12.946 81.079 1.00 62.98 52 ILE J C 1
ATOM 11595 O O . ILE I 1 73 ? 27.206 -12.710 80.363 1.00 57.64 52 ILE J O 1
ATOM 11600 N N . VAL I 1 74 ? 28.409 -14.148 81.517 1.00 57.29 53 VAL J N 1
ATOM 11601 C CA . VAL I 1 74 ? 27.630 -15.272 81.040 1.00 67.44 53 VAL J CA 1
ATOM 11602 C C . VAL I 1 74 ? 26.211 -15.221 81.582 1.00 59.24 53 VAL J C 1
ATOM 11603 O O . VAL I 1 74 ? 25.271 -15.484 80.844 1.00 57.34 53 VAL J O 1
ATOM 11607 N N . ALA I 1 75 ? 26.061 -14.857 82.853 1.00 60.28 54 ALA J N 1
ATOM 11608 C CA . ALA I 1 75 ? 24.737 -14.599 83.438 1.00 56.68 54 ALA J CA 1
ATOM 11609 C C . ALA I 1 75 ? 23.937 -13.623 82.619 1.00 56.57 54 ALA J C 1
ATOM 11610 O O . ALA I 1 75 ? 22.727 -13.786 82.449 1.00 59.11 54 ALA J O 1
ATOM 11612 N N . PHE I 1 76 ? 24.588 -12.585 82.119 1.00 54.70 55 PHE J N 1
ATOM 11613 C CA . PHE I 1 76 ? 23.827 -11.551 81.410 1.00 51.88 55 PHE J CA 1
ATOM 11614 C C . PHE I 1 76 ? 23.489 -12.040 80.005 1.00 54.75 55 PHE J C 1
ATOM 11615 O O . PHE I 1 76 ? 22.417 -11.719 79.462 1.00 52.21 55 PHE J O 1
ATOM 11623 N N . SER I 1 77 ? 24.400 -12.805 79.415 1.00 49.31 56 SER J N 1
ATOM 11624 C CA . SER I 1 77 ? 24.143 -13.430 78.119 1.00 56.92 56 SER J CA 1
ATOM 11625 C C . SER I 1 77 ? 23.018 -14.476 78.221 1.00 56.12 56 SER J C 1
ATOM 11626 O O . SER I 1 77 ? 22.165 -14.559 77.371 1.00 57.55 56 SER J O 1
ATOM 11629 N N . ASP I 1 78 ? 23.039 -15.272 79.273 1.00 52.55 57 ASP J N 1
ATOM 11630 C CA . ASP I 1 78 ? 21.990 -16.253 79.491 1.00 56.32 57 ASP J CA 1
ATOM 11631 C C . ASP I 1 78 ? 20.656 -15.587 79.760 1.00 55.87 57 ASP J C 1
ATOM 11632 O O . ASP I 1 78 ? 19.613 -16.170 79.524 1.00 59.27 57 ASP J O 1
ATOM 11637 N N . ALA I 1 79 ? 20.689 -14.347 80.226 1.00 55.82 58 ALA J N 1
ATOM 11638 C CA . ALA I 1 79 ? 19.462 -13.662 80.566 1.00 52.03 58 ALA J CA 1
ATOM 11639 C C . ALA I 1 79 ? 18.965 -12.791 79.405 1.00 52.44 58 ALA J C 1
ATOM 11640 O O . ALA I 1 79 ? 17.945 -12.113 79.495 1.00 53.88 58 ALA J O 1
ATOM 11642 N N . ALA I 1 80 ? 19.652 -12.866 78.283 1.00 50.92 59 ALA J N 1
ATOM 11643 C CA . ALA I 1 80 ? 19.393 -11.948 77.187 1.00 60.11 59 ALA J CA 1
ATOM 11644 C C . ALA I 1 80 ? 17.937 -11.929 76.755 1.00 60.02 59 ALA J C 1
ATOM 11645 O O . ALA I 1 80 ? 17.363 -10.879 76.426 1.00 58.54 59 ALA J O 1
ATOM 11647 N N . LYS I 1 81 ? 17.345 -13.107 76.732 1.00 62.05 60 LYS J N 1
ATOM 11648 C CA . LYS I 1 81 ? 16.012 -13.258 76.207 1.00 65.94 60 LYS J CA 1
ATOM 11649 C C . LYS I 1 81 ? 15.034 -12.604 77.155 1.00 59.06 60 LYS J C 1
ATOM 11650 O O . LYS I 1 81 ? 14.134 -11.890 76.720 1.00 67.65 60 LYS J O 1
ATOM 11656 N N . LYS I 1 82 ? 15.241 -12.809 78.453 1.00 56.91 61 LYS J N 1
ATOM 11657 C CA . LYS I 1 82 ? 14.453 -12.124 79.474 1.00 59.20 61 LYS J CA 1
ATOM 11658 C C . LYS I 1 82 ? 14.474 -10.613 79.320 1.00 58.88 61 LYS J C 1
ATOM 11659 O O . LYS I 1 82 ? 13.509 -9.956 79.659 1.00 62.48 61 LYS J O 1
ATOM 11665 N N . PHE I 1 83 ? 15.580 -10.053 78.838 1.00 60.99 62 PHE J N 1
ATOM 11666 C CA . PHE I 1 83 ? 15.674 -8.613 78.681 1.00 58.85 62 PHE J CA 1
ATOM 11667 C C . PHE I 1 83 ? 14.901 -8.217 77.443 1.00 60.13 62 PHE J C 1
ATOM 11668 O O . PHE I 1 83 ? 14.197 -7.184 77.393 1.00 57.02 62 PHE J O 1
ATOM 11676 N N . GLU I 1 84 ? 15.084 -9.023 76.414 1.00 57.41 63 GLU J N 1
ATOM 11677 C CA . GLU I 1 84 ? 14.323 -8.845 75.188 1.00 64.11 63 GLU J CA 1
ATOM 11678 C C . GLU I 1 84 ? 12.824 -8.978 75.511 1.00 59.58 63 GLU J C 1
ATOM 11679 O O . GLU I 1 84 ? 12.022 -8.259 74.971 1.00 59.19 63 GLU J O 1
ATOM 11685 N N . ASP I 1 85 ? 12.457 -9.850 76.445 1.00 65.61 64 ASP J N 1
ATOM 11686 C CA . ASP I 1 85 ? 11.036 -9.999 76.792 1.00 71.83 64 ASP J CA 1
ATOM 11687 C C . ASP I 1 85 ? 10.536 -8.742 77.449 1.00 67.52 64 ASP J C 1
ATOM 11688 O O . ASP I 1 85 ? 9.330 -8.495 77.490 1.00 71.03 64 ASP J O 1
ATOM 11693 N N . GLN I 1 86 ? 11.464 -7.932 77.947 1.00 68.30 65 GLN J N 1
ATOM 11694 C CA . GLN I 1 86 ? 11.092 -6.725 78.666 1.00 66.02 65 GLN J CA 1
ATOM 11695 C C . GLN I 1 86 ? 11.355 -5.468 77.879 1.00 65.72 65 GLN J C 1
ATOM 11696 O O . GLN I 1 86 ? 11.367 -4.360 78.443 1.00 63.49 65 GLN J O 1
ATOM 11702 N N . GLY I 1 87 ? 11.562 -5.605 76.577 1.00 65.71 66 GLY J N 1
ATOM 11703 C CA . GLY I 1 87 ? 11.847 -4.424 75.766 1.00 69.41 66 GLY J CA 1
ATOM 11704 C C . GLY I 1 87 ? 13.231 -3.800 76.007 1.00 63.22 66 GLY J C 1
ATOM 11705 O O . GLY I 1 87 ? 13.410 -2.569 75.913 1.00 59.21 66 GLY J O 1
ATOM 11706 N N . ALA I 1 88 ? 14.219 -4.643 76.307 1.00 62.95 67 ALA J N 1
ATOM 11707 C CA . ALA I 1 88 ? 15.568 -4.152 76.613 1.00 64.06 67 ALA J CA 1
ATOM 11708 C C . ALA I 1 88 ? 16.629 -4.906 75.825 1.00 59.58 67 ALA J C 1
ATOM 11709 O O . ALA I 1 88 ? 16.505 -6.102 75.561 1.00 65.63 67 ALA J O 1
ATOM 11711 N N . GLN I 1 89 ? 17.694 -4.189 75.493 1.00 62.26 68 GLN J N 1
ATOM 11712 C CA . GLN I 1 89 ? 18.860 -4.744 74.806 1.00 56.05 68 GLN J CA 1
ATOM 11713 C C . GLN I 1 89 ? 20.088 -4.613 75.704 1.00 49.78 68 GLN J C 1
ATOM 11714 O O . GLN I 1 89 ? 20.394 -3.532 76.211 1.00 51.52 68 GLN J O 1
ATOM 11720 N N . VAL I 1 90 ? 20.778 -5.714 75.922 1.00 49.98 69 VAL J N 1
ATOM 11721 C CA . VAL I 1 90 ? 21.986 -5.702 76.734 1.00 46.63 69 VAL J CA 1
ATOM 11722 C C . VAL I 1 90 ? 23.169 -5.498 75.828 1.00 48.72 69 VAL J C 1
ATOM 11723 O O . VAL I 1 90 ? 23.236 -6.087 74.767 1.00 50.77 69 VAL J O 1
ATOM 11727 N N . LEU I 1 91 ? 24.093 -4.649 76.246 1.00 49.27 70 LEU J N 1
ATOM 11728 C CA . LEU I 1 91 ? 25.373 -4.489 75.558 1.00 47.88 70 LEU J CA 1
ATOM 11729 C C . LEU I 1 91 ? 26.549 -4.650 76.514 1.00 49.85 70 LEU J C 1
ATOM 11730 O O . LEU I 1 91 ? 26.487 -4.171 77.660 1.00 48.87 70 LEU J O 1
ATOM 11735 N N . PHE I 1 92 ? 27.620 -5.295 76.053 1.00 43.36 71 PHE J N 1
ATOM 11736 C CA . PHE I 1 92 ? 28.889 -5.249 76.772 1.00 44.21 71 PHE J CA 1
ATOM 11737 C C . PHE I 1 92 ? 29.933 -4.370 76.080 1.00 47.10 71 PHE J C 1
ATOM 11738 O O . PHE I 1 92 ? 29.956 -4.231 74.853 1.00 46.05 71 PHE J O 1
ATOM 11746 N N . ALA I 1 93 ? 30.821 -3.806 76.882 1.00 41.53 72 ALA J N 1
ATOM 11747 C CA . ALA I 1 93 ? 31.882 -2.959 76.374 1.00 46.19 72 ALA J CA 1
ATOM 11748 C C . ALA I 1 93 ? 33.133 -3.169 77.186 1.00 41.96 72 ALA J C 1
ATOM 11749 O O . ALA I 1 93 ? 33.060 -3.349 78.401 1.00 46.62 72 ALA J O 1
ATOM 11751 N N . SER I 1 94 ? 34.284 -3.183 76.526 1.00 44.76 73 SER J N 1
ATOM 11752 C CA . SER I 1 94 ? 35.543 -3.093 77.261 1.00 46.82 73 SER J CA 1
ATOM 11753 C C . SER I 1 94 ? 36.539 -2.294 76.452 1.00 44.75 73 SER J C 1
ATOM 11754 O O . SER I 1 94 ? 36.252 -1.894 75.312 1.00 43.86 73 SER J O 1
ATOM 11757 N N . THR I 1 95 ? 37.703 -2.024 77.036 1.00 42.64 74 THR J N 1
ATOM 11758 C CA . THR I 1 95 ? 38.695 -1.253 76.295 1.00 55.00 74 THR J CA 1
ATOM 11759 C C . THR I 1 95 ? 39.551 -2.123 75.350 1.00 47.88 74 THR J C 1
ATOM 11760 O O . THR I 1 95 ? 40.443 -1.606 74.665 1.00 49.98 74 THR J O 1
ATOM 11764 N N . ASP I 1 96 ? 39.253 -3.417 75.298 1.00 52.56 75 ASP J N 1
ATOM 11765 C CA . ASP I 1 96 ? 39.887 -4.353 74.356 1.00 41.64 75 ASP J CA 1
ATOM 11766 C C . ASP I 1 96 ? 39.515 -4.052 72.900 1.00 44.79 75 ASP J C 1
ATOM 11767 O O . ASP I 1 96 ? 38.450 -3.500 72.607 1.00 45.99 75 ASP J O 1
ATOM 11772 N N . SER I 1 97 ? 40.381 -4.423 71.972 1.00 42.49 76 SER J N 1
ATOM 11773 C CA . SER I 1 97 ? 40.028 -4.366 70.571 1.00 40.42 76 SER J CA 1
ATOM 11774 C C . SER I 1 97 ? 39.082 -5.478 70.154 1.00 40.74 76 SER J C 1
ATOM 11775 O O . SER I 1 97 ? 38.905 -6.493 70.830 1.00 45.96 76 SER J O 1
ATOM 11778 N N . GLU I 1 98 ? 38.481 -5.280 69.002 1.00 41.10 77 GLU J N 1
ATOM 11779 C CA . GLU I 1 98 ? 37.508 -6.220 68.513 1.00 40.34 77 GLU J CA 1
ATOM 11780 C C . GLU I 1 98 ? 38.182 -7.538 68.160 1.00 43.85 77 GLU J C 1
ATOM 11781 O O . GLU I 1 98 ? 37.563 -8.590 68.249 1.00 49.03 77 GLU J O 1
ATOM 11787 N N . TYR I 1 99 ? 39.469 -7.494 67.827 1.00 47.21 78 TYR J N 1
ATOM 11788 C CA . TYR I 1 99 ? 40.199 -8.723 67.551 1.00 46.76 78 TYR J CA 1
ATOM 11789 C C . TYR I 1 99 ? 40.456 -9.511 68.818 1.00 45.05 78 TYR J C 1
ATOM 11790 O O . TYR I 1 99 ? 40.405 -10.729 68.810 1.00 45.13 78 TYR J O 1
ATOM 11799 N N . SER I 1 100 ? 40.718 -8.836 69.927 1.00 49.25 79 SER J N 1
ATOM 11800 C CA . SER I 1 100 ? 40.924 -9.568 71.170 1.00 41.51 79 SER J CA 1
ATOM 11801 C C . SER I 1 100 ? 39.594 -10.131 71.642 1.00 39.98 79 SER J C 1
ATOM 11802 O O . SER I 1 100 ? 39.511 -11.248 72.099 1.00 42.98 79 SER J O 1
ATOM 11805 N N . LEU I 1 101 ? 38.546 -9.331 71.545 1.00 44.77 80 LEU J N 1
ATOM 11806 C CA . LEU I 1 101 ? 37.246 -9.800 71.965 1.00 44.43 80 LEU J CA 1
ATOM 11807 C C . LEU I 1 101 ? 36.851 -10.994 71.137 1.00 46.25 80 LEU J C 1
ATOM 11808 O O . LEU I 1 101 ? 36.344 -11.972 71.662 1.00 46.67 80 LEU J O 1
ATOM 11813 N N . LEU I 1 102 ? 37.108 -10.925 69.837 1.00 47.57 81 LEU J N 1
ATOM 11814 C CA . LEU I 1 102 ? 36.800 -12.063 68.979 1.00 46.47 81 LEU J CA 1
ATOM 11815 C C . LEU I 1 102 ? 37.595 -13.304 69.380 1.00 48.62 81 LEU J C 1
ATOM 11816 O O . LEU I 1 102 ? 37.028 -14.391 69.487 1.00 51.13 81 LEU J O 1
ATOM 11821 N N . ALA I 1 103 ? 38.897 -13.167 69.619 1.00 48.82 82 ALA J N 1
ATOM 11822 C CA . ALA I 1 103 ? 39.665 -14.337 70.027 1.00 50.06 82 ALA J CA 1
ATOM 11823 C C . ALA I 1 103 ? 39.105 -14.873 71.327 1.00 49.94 82 ALA J C 1
ATOM 11824 O O . ALA I 1 103 ? 39.097 -16.070 71.564 1.00 55.41 82 ALA J O 1
ATOM 11826 N N . TRP I 1 104 ? 38.655 -13.983 72.187 1.00 46.41 83 TRP J N 1
ATOM 11827 C CA . TRP I 1 104 ? 38.116 -14.397 73.480 1.00 52.49 83 TRP J CA 1
ATOM 11828 C C . TRP I 1 104 ? 36.800 -15.186 73.389 1.00 50.58 83 TRP J C 1
ATOM 11829 O O . TRP I 1 104 ? 36.626 -16.140 74.112 1.00 50.11 83 TRP J O 1
ATOM 11840 N N . THR I 1 105 ? 35.857 -14.777 72.537 1.00 47.85 84 THR J N 1
ATOM 11841 C CA . THR I 1 105 ? 34.622 -15.549 72.400 1.00 49.26 84 THR J CA 1
ATOM 11842 C C . THR I 1 105 ? 34.822 -16.840 71.627 1.00 54.98 84 THR J C 1
ATOM 11843 O O . THR I 1 105 ? 34.067 -17.788 71.830 1.00 54.63 84 THR J O 1
ATOM 11847 N N . ASN I 1 106 ? 35.810 -16.873 70.735 1.00 55.24 85 ASN J N 1
ATOM 11848 C CA . ASN I 1 106 ? 36.145 -18.095 69.979 1.00 57.22 85 ASN J CA 1
ATOM 11849 C C . ASN I 1 106 ? 36.819 -19.146 70.833 1.00 58.84 85 ASN J C 1
ATOM 11850 O O . ASN I 1 106 ? 36.665 -20.330 70.606 1.00 67.43 85 ASN J O 1
ATOM 11855 N N . LEU I 1 107 ? 37.596 -18.711 71.798 1.00 53.15 86 LEU J N 1
ATOM 11856 C CA . LEU I 1 107 ? 38.213 -19.643 72.693 1.00 63.04 86 LEU J CA 1
ATOM 11857 C C . LEU I 1 107 ? 37.138 -20.265 73.597 1.00 68.87 86 LEU J C 1
ATOM 11858 O O . LEU I 1 107 ? 36.561 -19.564 74.442 1.00 66.47 86 LEU J O 1
ATOM 11863 N N . PRO I 1 108 ? 36.841 -21.564 73.422 1.00 72.30 87 PRO J N 1
ATOM 11864 C CA . PRO I 1 108 ? 35.730 -22.058 74.253 1.00 76.01 87 PRO J CA 1
ATOM 11865 C C . PRO I 1 108 ? 36.069 -22.013 75.744 1.00 73.56 87 PRO J C 1
ATOM 11866 O O . PRO I 1 108 ? 37.241 -21.876 76.100 1.00 73.81 87 PRO J O 1
ATOM 11870 N N . ARG I 1 109 ? 35.056 -22.054 76.603 1.00 75.33 88 ARG J N 1
ATOM 11871 C CA . ARG I 1 109 ? 35.298 -22.003 78.043 1.00 77.12 88 ARG J CA 1
ATOM 11872 C C . ARG I 1 109 ? 36.087 -23.223 78.498 1.00 81.36 88 ARG J C 1
ATOM 11873 O O . ARG I 1 109 ? 36.913 -23.133 79.404 1.00 77.83 88 ARG J O 1
ATOM 11881 N N . LYS I 1 110 ? 35.832 -24.358 77.854 1.00 84.53 89 LYS J N 1
ATOM 11882 C CA . LYS I 1 110 ? 36.509 -25.613 78.180 1.00 86.27 89 LYS J CA 1
ATOM 11883 C C . LYS I 1 110 ? 38.010 -25.471 77.988 1.00 92.37 89 LYS J C 1
ATOM 11884 O O . LYS I 1 110 ? 38.782 -26.346 78.398 1.00 90.69 89 LYS J O 1
ATOM 11890 N N . ASP I 1 111 ? 38.403 -24.373 77.335 1.00 95.14 90 ASP J N 1
ATOM 11891 C CA . ASP I 1 111 ? 39.804 -24.037 77.076 1.00 91.53 90 ASP J CA 1
ATOM 11892 C C . ASP I 1 111 ? 40.192 -22.701 77.754 1.00 79.07 90 ASP J C 1
ATOM 11893 O O . ASP I 1 111 ? 41.275 -22.168 77.507 1.00 73.85 90 ASP J O 1
ATOM 11898 N N . GLY I 1 112 ? 39.315 -22.150 78.589 1.00 76.22 91 GLY J N 1
ATOM 11899 C CA . GLY I 1 112 ? 39.637 -20.921 79.307 1.00 79.46 91 GLY J CA 1
ATOM 11900 C C . GLY I 1 112 ? 39.154 -19.604 78.695 1.00 71.11 91 GLY J C 1
ATOM 11901 O O . GLY I 1 112 ? 39.481 -18.534 79.196 1.00 74.11 91 GLY J O 1
ATOM 11902 N N . GLY I 1 113 ? 38.365 -19.669 77.629 1.00 70.67 92 GLY J N 1
ATOM 11903 C CA . GLY I 1 113 ? 37.850 -18.465 77.008 1.00 67.80 92 GLY J CA 1
ATOM 11904 C C . GLY I 1 113 ? 36.515 -17.985 77.544 1.00 65.72 92 GLY J C 1
ATOM 11905 O O . GLY I 1 113 ? 36.088 -18.366 78.627 1.00 67.91 92 GLY J O 1
ATOM 11906 N N . LEU I 1 114 ? 35.863 -17.108 76.792 1.00 58.37 93 LEU J N 1
ATOM 11907 C CA . LEU I 1 114 ? 34.529 -16.677 77.143 1.00 59.79 93 LEU J CA 1
ATOM 11908 C C . LEU I 1 114 ? 33.470 -17.560 76.474 1.00 60.82 93 LEU J C 1
ATOM 11909 O O . LEU I 1 114 ? 32.354 -17.689 76.959 1.00 65.58 93 LEU J O 1
ATOM 11914 N N . GLY I 1 115 ? 33.826 -18.149 75.344 1.00 56.15 94 GLY J N 1
ATOM 11915 C CA . GLY I 1 115 ? 32.862 -18.857 74.543 1.00 53.55 94 GLY J CA 1
ATOM 11916 C C . GLY I 1 115 ? 31.940 -17.888 73.858 1.00 52.91 94 GLY J C 1
ATOM 11917 O O . GLY I 1 115 ? 31.987 -16.697 74.151 1.00 59.53 94 GLY J O 1
ATOM 11918 N N . PRO I 1 116 ? 31.084 -18.387 72.956 1.00 57.34 95 PRO J N 1
ATOM 11919 C CA . PRO I 1 116 ? 30.151 -17.505 72.260 1.00 55.76 95 PRO J CA 1
ATOM 11920 C C . PRO I 1 116 ? 29.150 -16.901 73.226 1.00 55.24 95 PRO J C 1
ATOM 11921 O O . PRO I 1 116 ? 28.812 -17.515 74.236 1.00 54.68 95 PRO J O 1
ATOM 11925 N N . VAL I 1 117 ? 28.711 -15.686 72.941 1.00 59.61 96 VAL J N 1
ATOM 11926 C CA . VAL I 1 117 ? 27.748 -15.020 73.800 1.00 61.43 96 VAL J CA 1
ATOM 11927 C C . VAL I 1 117 ? 26.695 -14.431 72.916 1.00 52.96 96 VAL J C 1
ATOM 11928 O O . VAL I 1 117 ? 26.901 -14.222 71.720 1.00 55.66 96 VAL J O 1
ATOM 11932 N N . LYS I 1 118 ? 25.572 -14.145 73.550 1.00 54.55 97 LYS J N 1
ATOM 11933 C CA . LYS I 1 118 ? 24.362 -13.757 72.858 1.00 64.67 97 LYS J CA 1
ATOM 11934 C C . LYS I 1 118 ? 24.128 -12.256 72.878 1.00 62.72 97 LYS J C 1
ATOM 11935 O O . LYS I 1 118 ? 23.028 -11.810 72.595 1.00 58.27 97 LYS J O 1
ATOM 11941 N N . VAL I 1 119 ? 25.157 -11.481 73.218 1.00 64.70 98 VAL J N 1
ATOM 11942 C CA . VAL I 1 119 ? 25.047 -10.028 73.227 1.00 57.83 98 VAL J CA 1
ATOM 11943 C C . VAL I 1 119 ? 26.260 -9.399 72.578 1.00 54.50 98 VAL J C 1
ATOM 11944 O O . VAL I 1 119 ? 27.348 -9.924 72.635 1.00 51.40 98 VAL J O 1
ATOM 11948 N N . PRO I 1 120 ? 26.075 -8.230 71.998 1.00 53.69 99 PRO J N 1
ATOM 11949 C CA . PRO I 1 120 ? 27.211 -7.558 71.399 1.00 49.09 99 PRO J CA 1
ATOM 11950 C C . PRO I 1 120 ? 28.334 -7.284 72.391 1.00 50.03 99 PRO J C 1
ATOM 11951 O O . PRO I 1 120 ? 28.056 -6.879 73.513 1.00 43.53 99 PRO J O 1
ATOM 11955 N N . LEU I 1 121 ? 29.576 -7.576 71.991 1.00 48.28 100 LEU J N 1
ATOM 11956 C CA . LEU I 1 121 ? 30.762 -7.102 72.721 1.00 49.13 100 LEU J CA 1
ATOM 11957 C C . LEU I 1 121 ? 31.373 -5.919 71.977 1.00 45.83 100 LEU J C 1
ATOM 11958 O O . LEU I 1 121 ? 31.908 -6.072 70.883 1.00 52.26 100 LEU J O 1
ATOM 11963 N N . LEU I 1 122 ? 31.250 -4.740 72.551 1.00 43.63 101 LEU J N 1
ATOM 11964 C CA . LEU I 1 122 ? 31.816 -3.508 71.976 1.00 45.11 101 LEU J CA 1
ATOM 11965 C C . LEU I 1 122 ? 33.269 -3.263 72.369 1.00 42.20 101 LEU J C 1
ATOM 11966 O O . LEU I 1 122 ? 33.631 -3.332 73.543 1.00 50.37 101 LEU J O 1
ATOM 11971 N N . ALA I 1 123 ? 34.087 -2.969 71.373 1.00 42.36 102 ALA J N 1
ATOM 11972 C CA . ALA I 1 123 ? 35.484 -2.634 71.575 1.00 46.62 102 ALA J CA 1
ATOM 11973 C C . ALA I 1 123 ? 35.678 -1.138 71.722 1.00 44.63 102 ALA J C 1
ATOM 11974 O O . ALA I 1 123 ? 35.441 -0.396 70.777 1.00 55.53 102 ALA J O 1
ATOM 11976 N N . ASP I 1 124 ? 36.119 -0.692 72.893 1.00 47.00 103 ASP J N 1
ATOM 11977 C CA . ASP I 1 124 ? 36.341 0.748 73.124 1.00 50.25 103 ASP J CA 1
ATOM 11978 C C . ASP I 1 124 ? 37.844 1.037 73.179 1.00 51.98 103 ASP J C 1
ATOM 11979 O O . ASP I 1 124 ? 38.356 1.533 74.188 1.00 45.56 103 ASP J O 1
ATOM 11984 N N . LYS I 1 125 ? 38.563 0.729 72.102 1.00 56.63 104 LYS J N 1
ATOM 11985 C CA . LYS I 1 125 ? 40.016 0.692 72.220 1.00 51.14 104 LYS J CA 1
ATOM 11986 C C . LYS I 1 125 ? 40.513 2.118 72.279 1.00 48.92 104 LYS J C 1
ATOM 11987 O O . LYS I 1 125 ? 41.565 2.341 72.847 1.00 43.42 104 LYS J O 1
ATOM 11993 N N . ASN I 1 126 ? 39.739 3.086 71.774 1.00 46.93 105 ASN J N 1
ATOM 11994 C CA . ASN I 1 126 ? 40.151 4.491 71.882 1.00 42.44 105 ASN J CA 1
ATOM 11995 C C . ASN I 1 126 ? 39.688 5.185 73.169 1.00 47.53 105 ASN J C 1
ATOM 11996 O O . ASN I 1 126 ? 39.992 6.365 73.381 1.00 50.07 105 ASN J O 1
ATOM 12001 N N . HIS I 1 127 ? 39.024 4.443 74.049 1.00 47.39 106 HIS J N 1
ATOM 12002 C CA . HIS I 1 127 ? 38.623 4.930 75.374 1.00 50.42 106 HIS J CA 1
ATOM 12003 C C . HIS I 1 127 ? 37.523 6.012 75.431 1.00 50.43 106 HIS J C 1
ATOM 12004 O O . HIS I 1 127 ? 37.141 6.395 76.523 1.00 52.76 106 HIS J O 1
ATOM 12011 N N . SER I 1 128 ? 36.996 6.496 74.310 1.00 44.28 107 SER J N 1
ATOM 12012 C CA . SER I 1 128 ? 35.966 7.541 74.373 1.00 46.81 107 SER J CA 1
ATOM 12013 C C . SER I 1 128 ? 34.698 7.107 75.131 1.00 49.34 107 SER J C 1
ATOM 12014 O O . SER I 1 128 ? 34.134 7.882 75.911 1.00 49.52 107 SER J O 1
ATOM 12017 N N . LEU I 1 129 ? 34.253 5.876 74.920 1.00 42.52 108 LEU J N 1
ATOM 12018 C CA . LEU I 1 129 ? 33.064 5.377 75.601 1.00 44.18 108 LEU J CA 1
ATOM 12019 C C . LEU I 1 129 ? 33.258 5.284 77.110 1.00 46.27 108 LEU J C 1
ATOM 12020 O O . LEU I 1 129 ? 32.389 5.681 77.873 1.00 47.20 108 LEU J O 1
ATOM 12025 N N . SER I 1 130 ? 34.373 4.725 77.550 1.00 39.81 109 SER J N 1
ATOM 12026 C CA . SER I 1 130 ? 34.619 4.584 78.975 1.00 41.51 109 SER J CA 1
ATOM 12027 C C . SER I 1 130 ? 34.772 5.925 79.666 1.00 41.14 109 SER J C 1
ATOM 12028 O O . SER I 1 130 ? 34.485 6.098 80.845 1.00 47.20 109 SER J O 1
ATOM 12031 N N . ARG I 1 131 ? 35.236 6.883 78.911 1.00 46.67 110 ARG J N 1
ATOM 12032 C CA . ARG I 1 131 ? 35.479 8.191 79.458 1.00 48.25 110 ARG J CA 1
ATOM 12033 C C . ARG I 1 131 ? 34.162 8.949 79.488 1.00 46.89 110 ARG J C 1
ATOM 12034 O O . ARG I 1 131 ? 33.811 9.546 80.497 1.00 45.03 110 ARG J O 1
ATOM 12042 N N . ASP I 1 132 ? 33.405 8.874 78.403 1.00 43.95 111 ASP J N 1
ATOM 12043 C CA . ASP I 1 132 ? 32.155 9.598 78.356 1.00 45.87 111 ASP J CA 1
ATOM 12044 C C . ASP I 1 132 ? 31.244 9.080 79.472 1.00 46.93 111 ASP J C 1
ATOM 12045 O O . ASP I 1 132 ? 30.468 9.827 80.001 1.00 50.05 111 ASP J O 1
ATOM 12050 N N . TYR I 1 133 ? 31.353 7.805 79.826 1.00 46.82 112 TYR J N 1
ATOM 12051 C CA . TYR I 1 133 ? 30.467 7.184 80.829 1.00 42.67 112 TYR J CA 1
ATOM 12052 C C . TYR I 1 133 ? 31.067 7.174 82.242 1.00 44.14 112 TYR J C 1
ATOM 12053 O O . TYR I 1 133 ? 30.448 6.710 83.185 1.00 50.54 112 TYR J O 1
ATOM 12062 N N . GLY I 1 134 ? 32.263 7.704 82.414 1.00 47.97 113 GLY J N 1
ATOM 12063 C CA . GLY I 1 134 ? 32.779 7.882 83.758 1.00 38.14 113 GLY J CA 1
ATOM 12064 C C . GLY I 1 134 ? 33.374 6.703 84.452 1.00 43.89 113 GLY J C 1
ATOM 12065 O O . GLY I 1 134 ? 33.513 6.692 85.692 1.00 45.37 113 GLY J O 1
ATOM 12066 N N . VAL I 1 135 ? 33.765 5.693 83.677 1.00 45.62 114 VAL J N 1
ATOM 12067 C CA . VAL I 1 135 ? 34.187 4.441 84.278 1.00 42.46 114 VAL J CA 1
ATOM 12068 C C . VAL I 1 135 ? 35.667 4.184 83.983 1.00 46.02 114 VAL J C 1
ATOM 12069 O O . VAL I 1 135 ? 36.273 3.264 84.531 1.00 49.51 114 VAL J O 1
ATOM 12073 N N . LEU I 1 136 ? 36.233 4.989 83.105 1.00 44.79 115 LEU J N 1
ATOM 12074 C CA . LEU I 1 136 ? 37.648 4.884 82.772 1.00 46.71 115 LEU J CA 1
ATOM 12075 C C . LEU I 1 136 ? 38.581 5.250 83.914 1.00 44.60 115 LEU J C 1
ATOM 12076 O O . LEU I 1 136 ? 38.482 6.315 84.489 1.00 48.32 115 LEU J O 1
ATOM 12081 N N . ILE I 1 137 ? 39.459 4.318 84.257 1.00 44.82 116 ILE J N 1
ATOM 12082 C CA . ILE I 1 137 ? 40.551 4.592 85.149 1.00 48.75 116 ILE J CA 1
ATOM 12083 C C . ILE I 1 137 ? 41.705 5.038 84.260 1.00 52.83 116 ILE J C 1
ATOM 12084 O O . ILE I 1 137 ? 42.390 4.188 83.686 1.00 45.70 116 ILE J O 1
ATOM 12089 N N . GLU I 1 138 ? 41.880 6.350 84.121 1.00 48.26 117 GLU J N 1
ATOM 12090 C CA . GLU I 1 138 ? 42.863 6.960 83.199 1.00 53.14 117 GLU J CA 1
ATOM 12091 C C . GLU I 1 138 ? 44.241 6.349 83.309 1.00 50.45 117 GLU J C 1
ATOM 12092 O O . GLU I 1 138 ? 44.854 6.021 82.304 1.00 52.21 117 GLU J O 1
ATOM 12098 N N . LYS I 1 139 ? 44.713 6.190 84.539 1.00 50.86 118 LYS J N 1
ATOM 12099 C CA . LYS I 1 139 ? 46.070 5.716 84.793 1.00 55.06 118 LYS J CA 1
ATOM 12100 C C . LYS I 1 139 ? 46.267 4.284 84.380 1.00 61.18 118 LYS J C 1
ATOM 12101 O O . LYS I 1 139 ? 47.412 3.864 84.240 1.00 61.39 118 LYS J O 1
ATOM 12107 N N . GLU I 1 140 ? 45.182 3.510 84.225 1.00 53.93 119 GLU J N 1
ATOM 12108 C CA . GLU I 1 140 ? 45.338 2.082 83.906 1.00 53.95 119 GLU J CA 1
ATOM 12109 C C . GLU I 1 140 ? 44.830 1.679 82.536 1.00 48.01 119 GLU J C 1
ATOM 12110 O O . GLU I 1 140 ? 45.067 0.573 82.085 1.00 57.64 119 GLU J O 1
ATOM 12116 N N . GLY I 1 141 ? 44.151 2.569 81.858 1.00 42.13 120 GLY J N 1
ATOM 12117 C CA . GLY I 1 141 ? 43.555 2.238 80.581 1.00 51.75 120 GLY J CA 1
ATOM 12118 C C . GLY I 1 141 ? 42.387 1.228 80.587 1.00 54.62 120 GLY J C 1
ATOM 12119 O O . GLY I 1 141 ? 42.055 0.679 79.522 1.00 51.74 120 GLY J O 1
ATOM 12120 N N . ILE I 1 142 ? 41.764 0.994 81.748 1.00 53.20 121 ILE J N 1
ATOM 12121 C CA . ILE I 1 142 ? 40.622 0.065 81.854 1.00 46.41 121 ILE J CA 1
ATOM 12122 C C . ILE I 1 142 ? 39.383 0.677 82.482 1.00 50.89 121 ILE J C 1
ATOM 12123 O O . ILE I 1 142 ? 39.443 1.649 83.245 1.00 51.23 121 ILE J O 1
ATOM 12128 N N . ALA I 1 143 ? 38.248 0.072 82.186 1.00 47.28 122 ALA J N 1
ATOM 12129 C CA . ALA I 1 143 ? 36.987 0.558 82.700 1.00 44.01 122 ALA J CA 1
ATOM 12130 C C . ALA I 1 143 ? 36.660 -0.163 83.977 1.00 45.40 122 ALA J C 1
ATOM 12131 O O . ALA I 1 143 ? 36.926 -1.338 84.105 1.00 46.63 122 ALA J O 1
ATOM 12133 N N . LEU I 1 144 ? 36.045 0.546 84.907 1.00 45.37 123 LEU J N 1
ATOM 12134 C CA . LEU I 1 144 ? 35.480 -0.086 86.074 1.00 42.80 123 LEU J CA 1
ATOM 12135 C C . LEU I 1 144 ? 34.236 -0.839 85.623 1.00 39.98 123 LEU J C 1
ATOM 12136 O O . LEU I 1 144 ? 33.746 -0.577 84.552 1.00 39.77 123 LEU J O 1
ATOM 12141 N N . ARG I 1 145 ? 33.731 -1.748 86.444 1.00 47.13 124 ARG J N 1
ATOM 12142 C CA . ARG I 1 145 ? 32.501 -2.487 86.145 1.00 47.33 124 ARG J CA 1
ATOM 12143 C C . ARG I 1 145 ? 31.256 -1.637 86.325 1.00 49.11 124 ARG J C 1
ATOM 12144 O O . ARG I 1 145 ? 30.512 -1.769 87.298 1.00 51.65 124 ARG J O 1
ATOM 12152 N N . GLY I 1 146 ? 31.036 -0.753 85.371 1.00 51.01 125 GLY J N 1
ATOM 12153 C CA . GLY I 1 146 ? 29.876 0.114 85.409 1.00 52.25 125 GLY J CA 1
ATOM 12154 C C . GLY I 1 146 ? 28.727 -0.487 84.631 1.00 53.64 125 GLY J C 1
ATOM 12155 O O . GLY I 1 146 ? 28.951 -1.167 83.635 1.00 47.75 125 GLY J O 1
ATOM 12156 N N . LEU I 1 147 ? 27.509 -0.219 85.085 1.00 47.58 126 LEU J N 1
ATOM 12157 C CA . LEU I 1 147 ? 26.299 -0.670 84.407 1.00 44.76 126 LEU J CA 1
ATOM 12158 C C . LEU I 1 147 ? 25.353 0.536 84.330 1.00 48.51 126 LEU J C 1
ATOM 12159 O O . LEU I 1 147 ? 25.112 1.193 85.329 1.00 44.79 126 LEU J O 1
ATOM 12164 N N . PHE I 1 148 ? 24.865 0.827 83.129 1.00 41.09 127 PHE J N 1
ATOM 12165 C CA . PHE I 1 148 ? 24.019 1.958 82.882 1.00 42.66 127 PHE J CA 1
ATOM 12166 C C . PHE I 1 148 ? 22.719 1.494 82.242 1.00 49.14 127 PHE J C 1
ATOM 12167 O O . PHE I 1 148 ? 22.735 0.714 81.269 1.00 46.89 127 PHE J O 1
ATOM 12175 N N . ILE I 1 149 ? 21.602 1.966 82.787 1.00 46.27 128 ILE J N 1
ATOM 12176 C CA . ILE I 1 149 ? 20.292 1.699 82.197 1.00 40.14 128 ILE J CA 1
ATOM 12177 C C . ILE I 1 149 ? 19.786 2.949 81.501 1.00 40.46 128 ILE J C 1
ATOM 12178 O O . ILE I 1 149 ? 19.611 4.002 82.112 1.00 43.00 128 ILE J O 1
ATOM 12183 N N . ILE I 1 150 ? 19.568 2.825 80.203 1.00 38.64 129 ILE J N 1
ATOM 12184 C CA . ILE I 1 150 ? 19.194 3.965 79.376 1.00 44.89 129 ILE J CA 1
ATOM 12185 C C . ILE I 1 150 ? 17.804 3.755 78.795 1.00 49.11 129 ILE J C 1
ATOM 12186 O O . ILE I 1 150 ? 17.538 2.683 78.232 1.00 48.94 129 ILE J O 1
ATOM 12191 N N . ASP I 1 151 ? 16.919 4.742 78.906 1.00 50.32 130 ASP J N 1
ATOM 12192 C CA . ASP I 1 151 ? 15.536 4.502 78.460 1.00 55.93 130 ASP J CA 1
ATOM 12193 C C . ASP I 1 151 ? 15.345 4.844 76.985 1.00 55.07 130 ASP J C 1
ATOM 12194 O O . ASP I 1 151 ? 16.263 5.336 76.341 1.00 55.69 130 ASP J O 1
ATOM 12199 N N . PRO I 1 152 ? 14.160 4.549 76.426 1.00 60.16 131 PRO J N 1
ATOM 12200 C CA . PRO I 1 152 ? 14.005 4.661 74.971 1.00 56.48 131 PRO J CA 1
ATOM 12201 C C . PRO I 1 152 ? 14.126 6.048 74.432 1.00 55.53 131 PRO J C 1
ATOM 12202 O O . PRO I 1 152 ? 14.236 6.184 73.219 1.00 58.05 131 PRO J O 1
ATOM 12206 N N . LYS I 1 153 ? 14.121 7.045 75.305 1.00 50.06 132 LYS J N 1
ATOM 12207 C CA . LYS I 1 153 ? 14.343 8.418 74.876 1.00 56.50 132 LYS J CA 1
ATOM 12208 C C . LYS I 1 153 ? 15.792 8.786 75.001 1.00 52.99 132 LYS J C 1
ATOM 12209 O O . LYS I 1 153 ? 16.173 9.905 74.719 1.00 58.62 132 LYS J O 1
ATOM 12215 N N . GLY I 1 154 ? 16.589 7.842 75.473 1.00 54.32 133 GLY J N 1
ATOM 12216 C CA . GLY I 1 154 ? 18.010 8.058 75.620 1.00 56.36 133 GLY J CA 1
ATOM 12217 C C . GLY I 1 154 ? 18.412 8.629 76.960 1.00 54.47 133 GLY J C 1
ATOM 12218 O O . GLY I 1 154 ? 19.553 8.998 77.145 1.00 54.64 133 GLY J O 1
ATOM 12219 N N . ILE I 1 155 ? 17.488 8.704 77.901 1.00 55.25 134 ILE J N 1
ATOM 12220 C CA . ILE I 1 155 ? 17.793 9.298 79.190 1.00 51.76 134 ILE J CA 1
ATOM 12221 C C . ILE I 1 155 ? 18.379 8.241 80.111 1.00 46.27 134 ILE J C 1
ATOM 12222 O O . ILE I 1 155 ? 17.854 7.142 80.195 1.00 46.23 134 ILE J O 1
ATOM 12227 N N . ILE I 1 156 ? 19.399 8.593 80.876 1.00 49.10 135 ILE J N 1
ATOM 12228 C CA . ILE I 1 156 ? 19.963 7.637 81.830 1.00 49.40 135 ILE J CA 1
ATOM 12229 C C . ILE I 1 156 ? 19.139 7.611 83.098 1.00 49.20 135 ILE J C 1
ATOM 12230 O O . ILE I 1 156 ? 19.012 8.633 83.778 1.00 45.72 135 ILE J O 1
ATOM 12235 N N . ARG I 1 157 ? 18.646 6.417 83.429 1.00 43.73 136 ARG J N 1
ATOM 12236 C CA . ARG I 1 157 ? 17.778 6.216 84.575 1.00 46.58 136 ARG J CA 1
ATOM 12237 C C . ARG I 1 157 ? 18.468 5.620 85.790 1.00 47.23 136 ARG J C 1
ATOM 12238 O O . ARG I 1 157 ? 18.004 5.781 86.916 1.00 46.25 136 ARG J O 1
ATOM 12246 N N . HIS I 1 158 ? 19.570 4.922 85.571 1.00 43.63 137 HIS J N 1
ATOM 12247 C CA . HIS I 1 158 ? 20.263 4.287 86.667 1.00 43.67 137 HIS J CA 1
ATOM 12248 C C . HIS I 1 158 ? 21.709 4.119 86.390 1.00 42.26 137 HIS J C 1
ATOM 12249 O O . HIS I 1 158 ? 22.077 3.779 85.282 1.00 42.75 137 HIS J O 1
ATOM 12256 N N . ILE I 1 159 ? 22.515 4.263 87.428 1.00 44.93 138 ILE J N 1
ATOM 12257 C CA . ILE I 1 159 ? 23.928 3.981 87.346 1.00 42.31 138 ILE J CA 1
ATOM 12258 C C . ILE I 1 159 ? 24.396 3.102 88.461 1.00 42.28 138 ILE J C 1
ATOM 12259 O O . ILE I 1 159 ? 24.085 3.374 89.595 1.00 44.81 138 ILE J O 1
ATOM 12264 N N . THR I 1 160 ? 25.188 2.075 88.128 1.00 42.56 139 THR J N 1
ATOM 12265 C CA . THR I 1 160 ? 25.936 1.274 89.105 1.00 42.59 139 THR J CA 1
ATOM 12266 C C . THR I 1 160 ? 27.395 1.279 88.701 1.00 48.88 139 THR J C 1
ATOM 12267 O O . THR I 1 160 ? 27.701 1.026 87.535 1.00 44.52 139 THR J O 1
ATOM 12271 N N . ILE I 1 161 ? 28.290 1.491 89.661 1.00 45.95 140 ILE J N 1
ATOM 12272 C CA . ILE I 1 161 ? 29.722 1.383 89.424 1.00 43.44 140 ILE J CA 1
ATOM 12273 C C . ILE I 1 161 ? 30.312 0.596 90.564 1.00 47.59 140 ILE J C 1
ATOM 12274 O O . ILE I 1 161 ? 30.290 1.082 91.700 1.00 42.09 140 ILE J O 1
ATOM 12279 N N . ASN I 1 162 ? 30.833 -0.606 90.258 1.00 49.17 141 ASN J N 1
ATOM 12280 C CA . ASN I 1 162 ? 31.448 -1.488 91.260 1.00 54.71 141 ASN J CA 1
ATOM 12281 C C . ASN I 1 162 ? 32.949 -1.461 91.093 1.00 54.21 141 ASN J C 1
ATOM 12282 O O . ASN I 1 162 ? 33.441 -1.487 89.974 1.00 47.44 141 ASN J O 1
ATOM 12287 N N . ASP I 1 163 ? 33.653 -1.448 92.218 1.00 56.66 142 ASP J N 1
ATOM 12288 C CA . ASP I 1 163 ? 35.087 -1.707 92.245 1.00 70.08 142 ASP J CA 1
ATOM 12289 C C . ASP I 1 163 ? 35.291 -3.068 91.574 1.00 72.01 142 ASP J C 1
ATOM 12290 O O . ASP I 1 163 ? 34.357 -3.874 91.414 1.00 66.31 142 ASP J O 1
ATOM 12295 N N . LEU I 1 164 ? 36.519 -3.334 91.171 1.00 73.63 143 LEU J N 1
ATOM 12296 C CA . LEU I 1 164 ? 36.728 -4.365 90.178 1.00 78.91 143 LEU J CA 1
ATOM 12297 C C . LEU I 1 164 ? 36.562 -5.802 90.731 1.00 78.45 143 LEU J C 1
ATOM 12298 O O . LEU I 1 164 ? 36.465 -6.750 89.953 1.00 74.44 143 LEU J O 1
ATOM 12303 N N . SER I 1 165 ? 36.502 -5.958 92.051 1.00 73.30 144 SER J N 1
ATOM 12304 C CA . SER I 1 165 ? 36.590 -7.280 92.665 1.00 81.91 144 SER J CA 1
ATOM 12305 C C . SER I 1 165 ? 35.249 -7.968 92.911 1.00 89.37 144 SER J C 1
ATOM 12306 O O . SER I 1 165 ? 35.221 -9.168 93.246 1.00 80.15 144 SER J O 1
ATOM 12309 N N . VAL I 1 166 ? 34.154 -7.220 92.779 1.00 83.63 145 VAL J N 1
ATOM 12310 C CA . VAL I 1 166 ? 32.842 -7.752 93.109 1.00 75.71 145 VAL J CA 1
ATOM 12311 C C . VAL I 1 166 ? 31.899 -7.490 91.933 1.00 75.37 145 VAL J C 1
ATOM 12312 O O . VAL I 1 166 ? 32.120 -6.594 91.109 1.00 64.15 145 VAL J O 1
ATOM 12316 N N . GLY I 1 167 ? 30.863 -8.319 91.848 1.00 78.21 146 GLY J N 1
ATOM 12317 C CA . GLY I 1 167 ? 30.013 -8.358 90.680 1.00 76.59 146 GLY J CA 1
ATOM 12318 C C . GLY I 1 167 ? 28.723 -7.576 90.781 1.00 69.59 146 GLY J C 1
ATOM 12319 O O . GLY I 1 167 ? 28.400 -6.947 91.779 1.00 65.01 146 GLY J O 1
ATOM 12320 N N . ARG I 1 168 ? 28.026 -7.586 89.663 1.00 70.90 147 ARG J N 1
ATOM 12321 C CA . ARG I 1 168 ? 26.731 -6.975 89.517 1.00 61.68 147 ARG J CA 1
ATOM 12322 C C . ARG I 1 168 ? 25.691 -8.102 89.587 1.00 59.43 147 ARG J C 1
ATOM 12323 O O . ARG I 1 168 ? 26.031 -9.258 89.453 1.00 69.27 147 ARG J O 1
ATOM 12331 N N . ASN I 1 169 ? 24.442 -7.763 89.790 1.00 57.07 148 ASN J N 1
ATOM 12332 C CA . ASN I 1 169 ? 23.387 -8.758 89.955 1.00 49.63 148 ASN J CA 1
ATOM 12333 C C . ASN I 1 169 ? 22.404 -8.635 88.814 1.00 48.08 148 ASN J C 1
ATOM 12334 O O . ASN I 1 169 ? 21.687 -7.643 88.711 1.00 48.38 148 ASN J O 1
ATOM 12339 N N . VAL I 1 170 ? 22.360 -9.644 87.955 1.00 45.98 149 VAL J N 1
ATOM 12340 C CA . VAL I 1 170 ? 21.529 -9.589 86.771 1.00 51.39 149 VAL J CA 1
ATOM 12341 C C . VAL I 1 170 ? 20.044 -9.369 87.137 1.00 50.92 149 VAL J C 1
ATOM 12342 O O . VAL I 1 170 ? 19.283 -8.829 86.347 1.00 52.58 149 VAL J O 1
ATOM 12346 N N . ASN I 1 171 ? 19.653 -9.785 88.331 1.00 48.87 150 ASN J N 1
ATOM 12347 C CA . ASN I 1 171 ? 18.256 -9.759 88.736 1.00 48.26 150 ASN J CA 1
ATOM 12348 C C . ASN I 1 171 ? 17.901 -8.364 89.110 1.00 51.87 150 ASN J C 1
ATOM 12349 O O . ASN I 1 171 ? 16.808 -7.884 88.818 1.00 52.06 150 ASN J O 1
ATOM 12354 N N . GLU I 1 172 ? 18.845 -7.703 89.756 1.00 50.59 151 GLU J N 1
ATOM 12355 C CA . GLU I 1 172 ? 18.683 -6.308 90.042 1.00 52.09 151 GLU J CA 1
ATOM 12356 C C . GLU I 1 172 ? 18.516 -5.548 88.747 1.00 52.40 151 GLU J C 1
ATOM 12357 O O . GLU I 1 172 ? 17.646 -4.674 88.641 1.00 49.28 151 GLU J O 1
ATOM 12363 N N . ALA I 1 173 ? 19.332 -5.845 87.746 1.00 44.91 152 ALA J N 1
ATOM 12364 C CA . ALA I 1 173 ? 19.173 -5.117 86.486 1.00 48.04 152 ALA J CA 1
ATOM 12365 C C . ALA I 1 173 ? 17.769 -5.275 85.865 1.00 50.17 152 ALA J C 1
ATOM 12366 O O . ALA I 1 173 ? 17.254 -4.351 85.239 1.00 49.55 152 ALA J O 1
ATOM 12368 N N . LEU I 1 174 ? 17.197 -6.464 86.001 1.00 49.40 153 LEU J N 1
ATOM 12369 C CA . LEU I 1 174 ? 15.857 -6.778 85.496 1.00 47.91 153 LEU J CA 1
ATOM 12370 C C . LEU I 1 174 ? 14.792 -6.069 86.253 1.00 50.53 153 LEU J C 1
ATOM 12371 O O . LEU I 1 174 ? 13.894 -5.491 85.668 1.00 54.47 153 LEU J O 1
ATOM 12376 N N . ARG I 1 175 ? 14.892 -6.134 87.569 1.00 47.75 154 ARG J N 1
ATOM 12377 C CA . ARG I 1 175 ? 13.982 -5.400 88.420 1.00 50.78 154 ARG J CA 1
ATOM 12378 C C . ARG I 1 175 ? 13.959 -3.969 87.991 1.00 53.28 154 ARG J C 1
ATOM 12379 O O . ARG I 1 175 ? 12.902 -3.432 87.726 1.00 57.28 154 ARG J O 1
ATOM 12387 N N . LEU I 1 176 ? 15.126 -3.341 87.919 1.00 54.57 155 LEU J N 1
ATOM 12388 C CA . LEU I 1 176 ? 15.178 -1.934 87.591 1.00 52.02 155 LEU J CA 1
ATOM 12389 C C . LEU I 1 176 ? 14.571 -1.663 86.233 1.00 55.22 155 LEU J C 1
ATOM 12390 O O . LEU I 1 176 ? 13.873 -0.689 86.072 1.00 50.40 155 LEU J O 1
ATOM 12395 N N . VAL I 1 177 ? 14.844 -2.494 85.240 1.00 51.15 156 VAL J N 1
ATOM 12396 C CA . VAL I 1 177 ? 14.273 -2.198 83.938 1.00 50.20 156 VAL J CA 1
ATOM 12397 C C . VAL I 1 177 ? 12.743 -2.255 84.055 1.00 58.77 156 VAL J C 1
ATOM 12398 O O . VAL I 1 177 ? 12.060 -1.397 83.505 1.00 56.22 156 VAL J O 1
ATOM 12402 N N . GLU I 1 178 ? 12.209 -3.261 84.750 1.00 54.13 157 GLU J N 1
ATOM 12403 C CA . GLU I 1 178 ? 10.748 -3.408 84.883 1.00 58.43 157 GLU J CA 1
ATOM 12404 C C . GLU I 1 178 ? 10.182 -2.245 85.637 1.00 56.56 157 GLU J C 1
ATOM 12405 O O . GLU I 1 178 ? 9.135 -1.763 85.310 1.00 54.89 157 GLU J O 1
ATOM 12411 N N . GLY I 1 179 ? 10.900 -1.812 86.662 1.00 53.44 158 GLY J N 1
ATOM 12412 C CA . GLY I 1 179 ? 10.500 -0.689 87.463 1.00 54.90 158 GLY J CA 1
ATOM 12413 C C . GLY I 1 179 ? 10.328 0.562 86.635 1.00 63.39 158 GLY J C 1
ATOM 12414 O O . GLY I 1 179 ? 9.393 1.347 86.855 1.00 54.65 158 GLY J O 1
ATOM 12415 N N . PHE I 1 180 ? 11.239 0.763 85.686 1.00 60.36 159 PHE J N 1
ATOM 12416 C CA . PHE I 1 180 ? 11.210 1.975 84.872 1.00 59.79 159 PHE J CA 1
ATOM 12417 C C . PHE I 1 180 ? 10.198 1.796 83.745 1.00 55.92 159 PHE J C 1
ATOM 12418 O O . PHE I 1 180 ? 9.533 2.746 83.399 1.00 59.94 159 PHE J O 1
ATOM 12426 N N . GLN I 1 181 ? 10.083 0.589 83.192 1.00 59.00 160 GLN J N 1
ATOM 12427 C CA . GLN I 1 181 ? 9.052 0.305 82.190 1.00 63.75 160 GLN J CA 1
ATOM 12428 C C . GLN I 1 181 ? 7.704 0.650 82.826 1.00 67.25 160 GLN J C 1
ATOM 12429 O O . GLN I 1 181 ? 6.875 1.304 82.209 1.00 71.94 160 GLN J O 1
ATOM 12435 N N . TRP I 1 182 ? 7.523 0.248 84.080 1.00 57.96 161 TRP J N 1
ATOM 12436 C CA . TRP I 1 182 ? 6.238 0.357 84.762 1.00 67.70 161 TRP J CA 1
ATOM 12437 C C . TRP I 1 182 ? 5.915 1.803 85.133 1.00 68.50 161 TRP J C 1
ATOM 12438 O O . TRP I 1 182 ? 4.820 2.283 84.863 1.00 67.66 161 TRP J O 1
ATOM 12449 N N . THR I 1 183 ? 6.856 2.498 85.755 1.00 64.83 162 THR J N 1
ATOM 12450 C CA . THR I 1 183 ? 6.622 3.865 86.179 1.00 65.04 162 THR J CA 1
ATOM 12451 C C . THR I 1 183 ? 6.450 4.831 85.004 1.00 66.99 162 THR J C 1
ATOM 12452 O O . THR I 1 183 ? 5.929 5.938 85.163 1.00 70.19 162 THR J O 1
ATOM 12456 N N . ASP I 1 184 ? 6.912 4.413 83.834 1.00 66.44 163 ASP J N 1
ATOM 12457 C CA . ASP I 1 184 ? 6.761 5.196 82.623 1.00 70.66 163 ASP J CA 1
ATOM 12458 C C . ASP I 1 184 ? 5.353 4.987 82.027 1.00 72.35 163 ASP J C 1
ATOM 12459 O O . ASP I 1 184 ? 4.733 5.911 81.525 1.00 77.42 163 ASP J O 1
ATOM 12464 N N . LYS I 1 185 ? 4.879 3.750 82.081 1.00 75.65 164 LYS J N 1
ATOM 12465 C CA . LYS I 1 185 ? 3.549 3.375 81.606 1.00 76.50 164 LYS J CA 1
ATOM 12466 C C . LYS I 1 185 ? 2.380 3.790 82.519 1.00 75.57 164 LYS J C 1
ATOM 12467 O O . LYS I 1 185 ? 1.241 3.691 82.100 1.00 81.71 164 LYS J O 1
ATOM 12473 N N . ASN I 1 186 ? 2.647 4.270 83.736 1.00 71.65 165 ASN J N 1
ATOM 12474 C CA . ASN I 1 186 ? 1.602 4.408 84.757 1.00 60.97 165 ASN J CA 1
ATOM 12475 C C . ASN I 1 186 ? 1.709 5.677 85.546 1.00 71.06 165 ASN J C 1
ATOM 12476 O O . ASN I 1 186 ? 0.901 6.588 85.387 1.00 84.71 165 ASN J O 1
ATOM 12481 N N . GLY I 1 187 ? 2.700 5.739 86.418 1.00 67.88 166 GLY J N 1
ATOM 12482 C CA . GLY I 1 187 ? 2.895 6.919 87.226 1.00 60.92 166 GLY J CA 1
ATOM 12483 C C . GLY I 1 187 ? 3.453 6.581 88.587 1.00 72.13 166 GLY J C 1
ATOM 12484 O O . GLY I 1 187 ? 4.296 7.307 89.095 1.00 69.55 166 GLY J O 1
ATOM 12485 N N . THR I 1 188 ? 3.015 5.459 89.162 1.00 77.23 167 THR J N 1
ATOM 12486 C CA . THR I 1 188 ? 3.404 5.050 90.530 1.00 83.74 167 THR J CA 1
ATOM 12487 C C . THR I 1 188 ? 4.818 4.405 90.543 1.00 73.07 167 THR J C 1
ATOM 12488 O O . THR I 1 188 ? 5.395 4.281 89.475 1.00 77.79 167 THR J O 1
ATOM 12492 N N . VAL I 1 189 ? 5.381 4.060 91.720 1.00 76.91 168 VAL J N 1
ATOM 12493 C CA . VAL I 1 189 ? 6.693 3.335 91.869 1.00 80.95 168 VAL J CA 1
ATOM 12494 C C . VAL I 1 189 ? 6.913 2.138 90.918 1.00 89.53 168 VAL J C 1
ATOM 12495 O O . VAL I 1 189 ? 7.317 1.034 91.333 1.00 75.49 168 VAL J O 1
ATOM 12499 N N . TYR J 1 18 ? 35.885 66.222 73.948 1.00 94.06 -3 TYR F N 1
ATOM 12500 C CA . TYR J 1 18 ? 35.601 65.604 75.249 1.00 107.68 -3 TYR F CA 1
ATOM 12501 C C . TYR J 1 18 ? 35.002 64.201 75.134 1.00 124.24 -3 TYR F C 1
ATOM 12502 O O . TYR J 1 18 ? 34.101 63.949 74.328 1.00 128.80 -3 TYR F O 1
ATOM 12511 N N . PHE J 1 19 ? 35.501 63.307 75.983 1.00 126.99 -2 PHE F N 1
ATOM 12512 C CA . PHE J 1 19 ? 35.017 61.929 76.086 1.00 121.33 -2 PHE F CA 1
ATOM 12513 C C . PHE J 1 19 ? 34.721 61.630 77.558 1.00 116.24 -2 PHE F C 1
ATOM 12514 O O . PHE J 1 19 ? 35.213 62.336 78.439 1.00 116.31 -2 PHE F O 1
ATOM 12522 N N . GLN J 1 20 ? 33.935 60.593 77.837 1.00 116.89 -1 GLN F N 1
ATOM 12523 C CA . GLN J 1 20 ? 33.535 60.297 79.221 1.00 117.66 -1 GLN F CA 1
ATOM 12524 C C . GLN J 1 20 ? 34.628 59.553 80.023 1.00 115.36 -1 GLN F C 1
ATOM 12525 O O . GLN J 1 20 ? 35.187 58.547 79.576 1.00 108.20 -1 GLN F O 1
ATOM 12531 N N . GLY J 1 21 ? 34.901 60.058 81.225 1.00 110.34 0 GLY F N 1
ATOM 12532 C CA . GLY J 1 21 ? 36.023 59.608 82.028 1.00 98.66 0 GLY F CA 1
ATOM 12533 C C . GLY J 1 21 ? 37.161 60.614 81.984 1.00 98.63 0 GLY F C 1
ATOM 12534 O O . GLY J 1 21 ? 38.159 60.451 82.676 1.00 88.75 0 GLY F O 1
ATOM 12535 N N . MET J 1 22 ? 36.989 61.664 81.179 1.00 105.55 1 MET F N 1
ATOM 12536 C CA . MET J 1 22 ? 38.046 62.636 80.902 1.00 101.88 1 MET F CA 1
ATOM 12537 C C . MET J 1 22 ? 38.141 63.736 81.960 1.00 84.19 1 MET F C 1
ATOM 12538 O O . MET J 1 22 ? 37.127 64.206 82.486 1.00 73.42 1 MET F O 1
ATOM 12543 N N . VAL J 1 23 ? 39.369 64.162 82.239 1.00 76.84 2 VAL F N 1
ATOM 12544 C CA . VAL J 1 23 ? 39.586 65.264 83.160 1.00 70.51 2 VAL F CA 1
ATOM 12545 C C . VAL J 1 23 ? 39.948 66.533 82.404 1.00 66.69 2 VAL F C 1
ATOM 12546 O O . VAL J 1 23 ? 40.680 66.528 81.410 1.00 68.36 2 VAL F O 1
ATOM 12550 N N . ALA J 1 24 ? 39.401 67.615 82.928 1.00 58.75 3 ALA F N 1
ATOM 12551 C CA . ALA J 1 24 ? 39.634 68.972 82.468 1.00 55.58 3 ALA F CA 1
ATOM 12552 C C . ALA J 1 24 ? 41.085 69.306 82.199 1.00 56.48 3 ALA F C 1
ATOM 12553 O O . ALA J 1 24 ? 41.974 69.200 83.059 1.00 53.17 3 ALA F O 1
ATOM 12555 N N . GLU J 1 25 ? 41.290 69.761 80.976 1.00 51.18 4 GLU F N 1
ATOM 12556 C CA . GLU J 1 25 ? 42.610 70.041 80.478 1.00 54.40 4 GLU F CA 1
ATOM 12557 C C . GLU J 1 25 ? 42.621 71.299 79.572 1.00 55.32 4 GLU F C 1
ATOM 12558 O O . GLU J 1 25 ? 41.677 71.517 78.794 1.00 46.36 4 GLU F O 1
ATOM 12564 N N . VAL J 1 26 ? 43.660 72.134 79.687 1.00 49.40 5 VAL F N 1
ATOM 12565 C CA . VAL J 1 26 ? 43.782 73.305 78.824 1.00 50.75 5 VAL F CA 1
ATOM 12566 C C . VAL J 1 26 ? 43.859 72.881 77.349 1.00 50.65 5 VAL F C 1
ATOM 12567 O O . VAL J 1 26 ? 44.496 71.888 77.027 1.00 49.98 5 VAL F O 1
ATOM 12571 N N . GLN J 1 27 ? 43.162 73.642 76.490 1.00 51.21 6 GLN F N 1
ATOM 12572 C CA . GLN J 1 27 ? 43.055 73.423 75.036 1.00 53.00 6 GLN F CA 1
ATOM 12573 C C . GLN J 1 27 ? 42.042 72.327 74.677 1.00 61.16 6 GLN F C 1
ATOM 12574 O O . GLN J 1 27 ? 41.797 72.081 73.503 1.00 58.95 6 GLN F O 1
ATOM 12580 N N . LYS J 1 28 ? 41.446 71.675 75.669 1.00 54.85 7 LYS F N 1
ATOM 12581 C CA . LYS J 1 28 ? 40.426 70.705 75.365 1.00 54.28 7 LYS F CA 1
ATOM 12582 C C . LYS J 1 28 ? 39.084 71.169 75.837 1.00 54.25 7 LYS F C 1
ATOM 12583 O O . LYS J 1 28 ? 38.978 72.034 76.695 1.00 52.20 7 LYS F O 1
ATOM 12589 N N . GLN J 1 29 ? 38.062 70.566 75.252 1.00 63.48 8 GLN F N 1
ATOM 12590 C CA . GLN J 1 29 ? 36.682 70.781 75.635 1.00 65.98 8 GLN F CA 1
ATOM 12591 C C . GLN J 1 29 ? 36.512 70.558 77.123 1.00 56.82 8 GLN F C 1
ATOM 12592 O O . GLN J 1 29 ? 36.976 69.572 77.659 1.00 59.45 8 GLN F O 1
ATOM 12598 N N . ALA J 1 30 ? 35.825 71.474 77.789 1.00 56.79 9 ALA F N 1
ATOM 12599 C CA . ALA J 1 30 ? 35.563 71.312 79.202 1.00 54.35 9 ALA F CA 1
ATOM 12600 C C . ALA J 1 30 ? 34.521 70.237 79.443 1.00 56.77 9 ALA F C 1
ATOM 12601 O O . ALA J 1 30 ? 33.558 70.168 78.705 1.00 55.04 9 ALA F O 1
ATOM 12603 N N . PRO J 1 31 ? 34.684 69.436 80.510 1.00 57.20 10 PRO F N 1
ATOM 12604 C CA . PRO J 1 31 ? 33.662 68.445 80.884 1.00 57.60 10 PRO F CA 1
ATOM 12605 C C . PRO J 1 31 ? 32.275 69.055 81.105 1.00 52.78 10 PRO F C 1
ATOM 12606 O O . PRO J 1 31 ? 32.118 69.948 81.934 1.00 47.78 10 PRO F O 1
ATOM 12610 N N . PRO J 1 32 ? 31.271 68.593 80.352 1.00 49.31 11 PRO F N 1
ATOM 12611 C CA . PRO J 1 32 ? 29.926 69.111 80.603 1.00 52.80 11 PRO F CA 1
ATOM 12612 C C . PRO J 1 32 ? 29.452 68.767 81.991 1.00 45.81 11 PRO F C 1
ATOM 12613 O O . PRO J 1 32 ? 29.992 67.873 82.626 1.00 53.37 11 PRO F O 1
ATOM 12617 N N . PHE J 1 33 ? 28.451 69.488 82.443 1.00 42.74 12 PHE F N 1
ATOM 12618 C CA . PHE J 1 33 ? 27.820 69.256 83.724 1.00 53.29 12 PHE F CA 1
ATOM 12619 C C . PHE J 1 33 ? 26.424 69.867 83.751 1.00 52.69 12 PHE F C 1
ATOM 12620 O O . PHE J 1 33 ? 26.100 70.774 82.990 1.00 51.23 12 PHE F O 1
ATOM 12628 N N . LYS J 1 34 ? 25.616 69.315 84.648 1.00 55.85 13 LYS F N 1
ATOM 12629 C CA . LYS J 1 34 ? 24.272 69.766 84.947 1.00 53.31 13 LYS F CA 1
ATOM 12630 C C . LYS J 1 34 ? 24.099 69.650 86.462 1.00 46.16 13 LYS F C 1
ATOM 12631 O O . LYS J 1 34 ? 24.148 68.565 87.011 1.00 52.03 13 LYS F O 1
ATOM 12637 N N . LYS J 1 35 ? 23.991 70.764 87.157 1.00 50.56 14 LYS F N 1
ATOM 12638 C CA . LYS J 1 35 ? 24.007 70.720 88.608 1.00 48.77 14 LYS F CA 1
ATOM 12639 C C . LYS J 1 35 ? 22.958 71.608 89.157 1.00 53.54 14 LYS F C 1
ATOM 12640 O O . LYS J 1 35 ? 22.599 72.604 88.571 1.00 58.24 14 LYS F O 1
ATOM 12646 N N . THR J 1 36 ? 22.476 71.244 90.319 1.00 58.32 15 THR F N 1
ATOM 12647 C CA . THR J 1 36 ? 21.491 72.043 90.987 1.00 53.15 15 THR F CA 1
ATOM 12648 C C . THR J 1 36 ? 22.208 73.168 91.716 1.00 53.29 15 THR F C 1
ATOM 12649 O O . THR J 1 36 ? 23.230 72.935 92.378 1.00 51.11 15 THR F O 1
ATOM 12653 N N . ALA J 1 37 ? 21.680 74.381 91.593 1.00 50.66 16 ALA F N 1
ATOM 12654 C CA . ALA J 1 37 ? 22.328 75.556 92.129 1.00 47.64 16 ALA F CA 1
ATOM 12655 C C . ALA J 1 37 ? 21.384 76.386 92.928 1.00 48.90 16 ALA F C 1
ATOM 12656 O O . ALA J 1 37 ? 20.184 76.333 92.707 1.00 57.62 16 ALA F O 1
ATOM 12658 N N . VAL J 1 38 ? 21.955 77.172 93.839 1.00 48.66 17 VAL F N 1
ATOM 12659 C CA . VAL J 1 38 ? 21.282 78.273 94.508 1.00 50.33 17 VAL F CA 1
ATOM 12660 C C . VAL J 1 38 ? 21.523 79.585 93.767 1.00 58.62 17 VAL F C 1
ATOM 12661 O O . VAL J 1 38 ? 22.683 80.043 93.607 1.00 53.24 17 VAL F O 1
ATOM 12665 N N . VAL J 1 39 ? 20.418 80.202 93.357 1.00 50.48 18 VAL F N 1
ATOM 12666 C CA . VAL J 1 39 ? 20.431 81.474 92.639 1.00 46.23 18 VAL F CA 1
ATOM 12667 C C . VAL J 1 39 ? 19.395 82.343 93.272 1.00 56.14 18 VAL F C 1
ATOM 12668 O O . VAL J 1 39 ? 18.211 82.019 93.245 1.00 58.73 18 VAL F O 1
ATOM 12672 N N . ASP J 1 40 ? 19.837 83.426 93.892 1.00 59.34 19 ASP F N 1
ATOM 12673 C CA . ASP J 1 40 ? 18.905 84.359 94.500 1.00 66.11 19 ASP F CA 1
ATOM 12674 C C . ASP J 1 40 ? 17.829 83.643 95.339 1.00 69.69 19 ASP F C 1
ATOM 12675 O O . ASP J 1 40 ? 16.623 83.936 95.213 1.00 63.45 19 ASP F O 1
ATOM 12680 N N . GLY J 1 41 ? 18.258 82.685 96.163 1.00 62.68 20 GLY F N 1
ATOM 12681 C CA . GLY J 1 41 ? 17.426 82.175 97.241 1.00 55.54 20 GLY F CA 1
ATOM 12682 C C . GLY J 1 41 ? 16.515 81.031 96.890 1.00 56.91 20 GLY F C 1
ATOM 12683 O O . GLY J 1 41 ? 15.711 80.618 97.713 1.00 55.84 20 GLY F O 1
ATOM 12684 N N . ILE J 1 42 ? 16.645 80.524 95.673 1.00 54.33 21 ILE F N 1
ATOM 12685 C CA . ILE J 1 42 ? 15.906 79.348 95.242 1.00 48.90 21 ILE F CA 1
ATOM 12686 C C . ILE J 1 42 ? 16.822 78.475 94.426 1.00 53.03 21 ILE F C 1
ATOM 12687 O O . ILE J 1 42 ? 17.950 78.855 94.136 1.00 60.56 21 ILE F O 1
ATOM 12692 N N . PHE J 1 43 ? 16.315 77.334 94.007 1.00 46.10 22 PHE F N 1
ATOM 12693 C CA . PHE J 1 43 ? 17.081 76.375 93.248 1.00 55.36 22 PHE F CA 1
ATOM 12694 C C . PHE J 1 43 ? 16.880 76.487 91.768 1.00 59.44 22 PHE F C 1
ATOM 12695 O O . PHE J 1 43 ? 15.786 76.765 91.310 1.00 65.76 22 PHE F O 1
ATOM 12703 N N . GLU J 1 44 ? 17.924 76.157 91.022 1.00 62.42 23 GLU F N 1
ATOM 12704 C CA . GLU J 1 44 ? 17.885 76.205 89.574 1.00 62.05 23 GLU F CA 1
ATOM 12705 C C . GLU J 1 44 ? 18.876 75.178 89.012 1.00 58.97 23 GLU F C 1
ATOM 12706 O O . GLU J 1 44 ? 19.859 74.822 89.669 1.00 57.04 23 GLU F O 1
ATOM 12712 N N . GLU J 1 45 ? 18.623 74.689 87.808 1.00 57.41 24 GLU F N 1
ATOM 12713 C CA . GLU J 1 45 ? 19.552 73.770 87.164 1.00 61.70 24 GLU F CA 1
ATOM 12714 C C . GLU J 1 45 ? 20.470 74.573 86.260 1.00 66.82 24 GLU F C 1
ATOM 12715 O O . GLU J 1 45 ? 20.006 75.374 85.432 1.00 63.53 24 GLU F O 1
ATOM 12721 N N . ILE J 1 46 ? 21.769 74.342 86.418 1.00 57.69 25 ILE F N 1
ATOM 12722 C CA . ILE J 1 46 ? 22.777 75.089 85.705 1.00 54.24 25 ILE F CA 1
ATOM 12723 C C . ILE J 1 46 ? 23.560 74.083 84.943 1.00 49.21 25 ILE F C 1
ATOM 12724 O O . ILE J 1 46 ? 24.034 73.134 85.534 1.00 54.91 25 ILE F O 1
ATOM 12729 N N . SER J 1 47 ? 23.675 74.258 83.634 1.00 52.92 26 SER F N 1
ATOM 12730 C CA . SER J 1 47 ? 24.582 73.450 82.841 1.00 51.40 26 SER F CA 1
ATOM 12731 C C . SER J 1 47 ? 25.579 74.334 82.116 1.00 54.98 26 SER F C 1
ATOM 12732 O O . SER J 1 47 ? 25.360 75.507 81.924 1.00 57.46 26 SER F O 1
ATOM 12735 N N . LEU J 1 48 ? 26.676 73.758 81.683 1.00 56.89 27 LEU F N 1
ATOM 12736 C CA . LEU J 1 48 ? 27.698 74.556 81.055 1.00 57.63 27 LEU F CA 1
ATOM 12737 C C . LEU J 1 48 ? 27.126 75.036 79.738 1.00 61.72 27 LEU F C 1
ATOM 12738 O O . LEU J 1 48 ? 27.291 76.199 79.341 1.00 58.05 27 LEU F O 1
ATOM 12743 N N . GLU J 1 49 ? 26.407 74.115 79.103 1.00 61.31 28 GLU F N 1
ATOM 12744 C CA . GLU J 1 49 ? 25.714 74.352 77.850 1.00 64.85 28 GLU F CA 1
ATOM 12745 C C . GLU J 1 49 ? 24.891 75.649 77.869 1.00 62.66 28 GLU F C 1
ATOM 12746 O O . GLU J 1 49 ? 24.726 76.305 76.856 1.00 62.88 28 GLU F O 1
ATOM 12752 N N . LYS J 1 50 ? 24.391 76.025 79.033 1.00 60.72 29 LYS F N 1
ATOM 12753 C CA . LYS J 1 50 ? 23.599 77.249 79.180 1.00 49.41 29 LYS F CA 1
ATOM 12754 C C . LYS J 1 50 ? 24.357 78.532 78.892 1.00 64.77 29 LYS F C 1
ATOM 12755 O O . LYS J 1 50 ? 23.733 79.583 78.769 1.00 56.29 29 LYS F O 1
ATOM 12761 N N . TYR J 1 51 ? 25.691 78.475 78.812 1.00 60.75 30 TYR F N 1
ATOM 12762 C CA . TYR J 1 51 ? 26.467 79.701 78.626 1.00 57.51 30 TYR F CA 1
ATOM 12763 C C . TYR J 1 51 ? 27.399 79.620 77.426 1.00 62.75 30 TYR F C 1
ATOM 12764 O O . TYR J 1 51 ? 28.425 80.300 77.396 1.00 56.17 30 TYR F O 1
ATOM 12773 N N . LYS J 1 52 ? 27.088 78.784 76.438 1.00 61.38 31 LYS F N 1
ATOM 12774 C CA . LYS J 1 52 ? 27.816 78.912 75.175 1.00 63.06 31 LYS F CA 1
ATOM 12775 C C . LYS J 1 52 ? 27.654 80.338 74.663 1.00 62.53 31 LYS F C 1
ATOM 12776 O O . LYS J 1 52 ? 26.597 80.966 74.859 1.00 61.56 31 LYS F O 1
ATOM 12782 N N . GLY J 1 53 ? 28.735 80.864 74.080 1.00 64.23 32 GLY F N 1
ATOM 12783 C CA . GLY J 1 53 ? 28.777 82.246 73.614 1.00 59.51 32 GLY F CA 1
ATOM 12784 C C . GLY J 1 53 ? 29.366 83.219 74.621 1.00 61.30 32 GLY F C 1
ATOM 12785 O O . GLY J 1 53 ? 29.840 84.292 74.256 1.00 68.16 32 GLY F O 1
ATOM 12786 N N . LYS J 1 54 ? 29.328 82.852 75.893 1.00 55.78 33 LYS F N 1
ATOM 12787 C CA . LYS J 1 54 ? 29.913 83.655 76.948 1.00 54.16 33 LYS F CA 1
ATOM 12788 C C . LYS J 1 54 ? 31.143 82.958 77.500 1.00 58.21 33 LYS F C 1
ATOM 12789 O O . LYS J 1 54 ? 31.267 81.744 77.378 1.00 48.02 33 LYS F O 1
ATOM 12795 N N . TYR J 1 55 ? 32.055 83.716 78.101 1.00 50.14 34 TYR F N 1
ATOM 12796 C CA . TYR J 1 55 ? 33.123 83.086 78.861 1.00 49.21 34 TYR F CA 1
ATOM 12797 C C . TYR J 1 55 ? 32.542 82.606 80.182 1.00 49.65 34 TYR F C 1
ATOM 12798 O O . TYR J 1 55 ? 31.628 83.227 80.763 1.00 46.43 34 TYR F O 1
ATOM 12807 N N . VAL J 1 56 ? 33.085 81.497 80.668 1.00 44.50 35 VAL F N 1
ATOM 12808 C CA . VAL J 1 56 ? 32.702 81.019 82.000 1.00 47.13 35 VAL F CA 1
ATOM 12809 C C . VAL J 1 56 ? 33.885 80.862 82.974 1.00 40.55 35 VAL F C 1
ATOM 12810 O O . VAL J 1 56 ? 34.861 80.216 82.657 1.00 41.17 35 VAL F O 1
ATOM 12814 N N . VAL J 1 57 ? 33.740 81.420 84.170 1.00 41.56 36 VAL F N 1
ATOM 12815 C CA . VAL J 1 57 ? 34.737 81.335 85.226 1.00 40.66 36 VAL F CA 1
ATOM 12816 C C . VAL J 1 57 ? 34.164 80.441 86.325 1.00 43.12 36 VAL F C 1
ATOM 12817 O O . VAL J 1 57 ? 33.305 80.903 87.101 1.00 41.33 36 VAL F O 1
ATOM 12821 N N . LEU J 1 58 ? 34.623 79.181 86.385 1.00 37.40 37 LEU F N 1
ATOM 12822 C CA . LEU J 1 58 ? 34.118 78.200 87.366 1.00 41.18 37 LEU F CA 1
ATOM 12823 C C . LEU J 1 58 ? 35.081 78.066 88.534 1.00 41.00 37 LEU F C 1
ATOM 12824 O O . LEU J 1 58 ? 36.230 77.727 88.349 1.00 42.02 37 LEU F O 1
ATOM 12829 N N . ALA J 1 59 ? 34.616 78.353 89.736 1.00 40.58 38 ALA F N 1
ATOM 12830 C CA . ALA J 1 59 ? 35.495 78.340 90.896 1.00 40.20 38 ALA F CA 1
ATOM 12831 C C . ALA J 1 59 ? 34.922 77.415 91.954 1.00 46.04 38 ALA F C 1
ATOM 12832 O O . ALA J 1 59 ? 33.747 77.492 92.265 1.00 43.98 38 ALA F O 1
ATOM 12834 N N . PHE J 1 60 ? 35.794 76.574 92.496 1.00 42.59 39 PHE F N 1
ATOM 12835 C CA . PHE J 1 60 ? 35.491 75.646 93.552 1.00 41.58 39 PHE F CA 1
ATOM 12836 C C . PHE J 1 60 ? 35.923 76.172 94.878 1.00 39.99 39 PHE F C 1
ATOM 12837 O O . PHE J 1 60 ? 36.946 76.831 94.971 1.00 44.66 39 PHE F O 1
ATOM 12845 N N . VAL J 1 61 ? 35.128 75.890 95.895 1.00 43.97 40 VAL F N 1
ATOM 12846 C CA . VAL J 1 61 ? 35.530 76.053 97.275 1.00 48.56 40 VAL F CA 1
ATOM 12847 C C . VAL J 1 61 ? 35.304 74.751 98.009 1.00 48.51 40 VAL F C 1
ATOM 12848 O O . VAL J 1 61 ? 34.555 73.909 97.539 1.00 47.34 40 VAL F O 1
ATOM 12852 N N . PRO J 1 62 ? 36.010 74.560 99.130 1.00 52.64 41 PRO F N 1
ATOM 12853 C CA . PRO J 1 62 ? 35.972 73.277 99.845 1.00 55.91 41 PRO F CA 1
ATOM 12854 C C . PRO J 1 62 ? 34.739 73.077 100.711 1.00 59.67 41 PRO F C 1
ATOM 12855 O O . PRO J 1 62 ? 34.183 71.984 100.678 1.00 51.94 41 PRO F O 1
ATOM 12859 N N . LEU J 1 63 ? 34.346 74.084 101.495 1.00 61.19 42 LEU F N 1
ATOM 12860 C CA . LEU J 1 63 ? 33.340 73.861 102.548 1.00 65.28 42 LEU F CA 1
ATOM 12861 C C . LEU J 1 63 ? 32.471 75.056 102.863 1.00 57.16 42 LEU F C 1
ATOM 12862 O O . LEU J 1 63 ? 32.988 76.084 103.279 1.00 52.64 42 LEU F O 1
ATOM 12867 N N . ALA J 1 64 ? 31.156 74.875 102.765 1.00 51.74 43 ALA F N 1
ATOM 12868 C CA . ALA J 1 64 ? 30.222 75.859 103.311 1.00 54.63 43 ALA F CA 1
ATOM 12869 C C . ALA J 1 64 ? 30.466 75.999 104.788 1.00 54.14 43 ALA F C 1
ATOM 12870 O O . ALA J 1 64 ? 30.883 75.054 105.430 1.00 62.70 43 ALA F O 1
ATOM 12872 N N . PHE J 1 65 ? 30.224 77.196 105.305 1.00 58.69 44 PHE F N 1
ATOM 12873 C CA . PHE J 1 65 ? 30.372 77.504 106.714 1.00 55.69 44 PHE F CA 1
ATOM 12874 C C . PHE J 1 65 ? 31.792 77.474 107.246 1.00 69.77 44 PHE F C 1
ATOM 12875 O O . PHE J 1 65 ? 31.972 77.344 108.454 1.00 74.52 44 PHE F O 1
ATOM 12883 N N . SER J 1 66 ? 32.806 77.592 106.397 1.00 69.17 45 SER F N 1
ATOM 12884 C CA . SER J 1 66 ? 34.149 77.714 106.943 1.00 66.79 45 SER F CA 1
ATOM 12885 C C . SER J 1 66 ? 34.932 78.848 106.326 1.00 75.78 45 SER F C 1
ATOM 12886 O O . SER J 1 66 ? 34.348 79.733 105.700 1.00 72.32 45 SER F O 1
ATOM 12889 N N . PHE J 1 67 ? 36.257 78.802 106.471 1.00 77.40 46 PHE F N 1
ATOM 12890 C CA . PHE J 1 67 ? 37.009 80.032 106.700 1.00 86.70 46 PHE F CA 1
ATOM 12891 C C . PHE J 1 67 ? 37.364 80.992 105.540 1.00 93.22 46 PHE F C 1
ATOM 12892 O O . PHE J 1 67 ? 36.906 82.143 105.559 1.00 97.41 46 PHE F O 1
ATOM 12900 N N . VAL J 1 68 ? 38.186 80.587 104.576 1.00 82.20 47 VAL F N 1
ATOM 12901 C CA . VAL J 1 68 ? 38.628 81.520 103.496 1.00 79.53 47 VAL F CA 1
ATOM 12902 C C . VAL J 1 68 ? 37.628 81.694 102.336 1.00 68.38 47 VAL F C 1
ATOM 12903 O O . VAL J 1 68 ? 37.662 82.687 101.615 1.00 59.22 47 VAL F O 1
ATOM 12907 N N . SER J 1 69 ? 36.766 80.705 102.137 1.00 68.92 48 SER F N 1
ATOM 12908 C CA . SER J 1 69 ? 35.826 80.705 101.027 1.00 62.08 48 SER F CA 1
ATOM 12909 C C . SER J 1 69 ? 34.832 81.901 101.010 1.00 59.38 48 SER F C 1
ATOM 12910 O O . SER J 1 69 ? 34.496 82.382 99.941 1.00 52.80 48 SER F O 1
ATOM 12913 N N . PRO J 1 70 ? 34.376 82.394 102.181 1.00 62.37 49 PRO F N 1
ATOM 12914 C CA . PRO J 1 70 ? 33.484 83.550 102.153 1.00 67.61 49 PRO F CA 1
ATOM 12915 C C . PRO J 1 70 ? 34.121 84.727 101.490 1.00 59.87 49 PRO F C 1
ATOM 12916 O O . PRO J 1 70 ? 33.538 85.300 100.592 1.00 59.46 49 PRO F O 1
ATOM 12920 N N . THR J 1 71 ? 35.298 85.103 101.951 1.00 58.96 50 THR F N 1
ATOM 12921 C CA . THR J 1 71 ? 35.978 86.233 101.368 1.00 56.86 50 THR F CA 1
ATOM 12922 C C . THR J 1 71 ? 36.089 86.064 99.852 1.00 50.28 50 THR F C 1
ATOM 12923 O O . THR J 1 71 ? 35.910 87.013 99.100 1.00 52.06 50 THR F O 1
ATOM 12927 N N . GLU J 1 72 ? 36.318 84.850 99.387 1.00 49.24 51 GLU F N 1
ATOM 12928 C CA . GLU J 1 72 ? 36.497 84.641 97.958 1.00 46.88 51 GLU F CA 1
ATOM 12929 C C . GLU J 1 72 ? 35.187 84.784 97.226 1.00 44.01 51 GLU F C 1
ATOM 12930 O O . GLU J 1 72 ? 35.120 85.345 96.131 1.00 43.72 51 GLU F O 1
ATOM 12936 N N . ILE J 1 73 ? 34.133 84.278 97.830 1.00 46.62 52 ILE F N 1
ATOM 12937 C CA . ILE J 1 73 ? 32.857 84.288 97.168 1.00 49.91 52 ILE F CA 1
ATOM 12938 C C . ILE J 1 73 ? 32.372 85.715 97.124 1.00 46.31 52 ILE F C 1
ATOM 12939 O O . ILE J 1 73 ? 31.827 86.152 96.123 1.00 44.59 52 ILE F O 1
ATOM 12944 N N . VAL J 1 74 ? 32.554 86.430 98.219 1.00 47.78 53 VAL F N 1
ATOM 12945 C CA . VAL J 1 74 ? 32.178 87.840 98.269 1.00 49.00 53 VAL F CA 1
ATOM 12946 C C . VAL J 1 74 ? 32.987 88.657 97.243 1.00 47.65 53 VAL F C 1
ATOM 12947 O O . VAL J 1 74 ? 32.414 89.459 96.520 1.00 53.46 53 VAL F O 1
ATOM 12951 N N . ALA J 1 75 ? 34.309 88.480 97.199 1.00 48.61 54 ALA F N 1
ATOM 12952 C CA . ALA J 1 75 ? 35.148 89.227 96.244 1.00 45.89 54 ALA F CA 1
ATOM 12953 C C . ALA J 1 75 ? 34.587 89.046 94.850 1.00 48.07 54 ALA F C 1
ATOM 12954 O O . ALA J 1 75 ? 34.450 90.000 94.093 1.00 50.68 54 ALA F O 1
ATOM 12956 N N . PHE J 1 76 ? 34.291 87.798 94.509 1.00 43.88 55 PHE F N 1
ATOM 12957 C CA . PHE J 1 76 ? 33.874 87.490 93.163 1.00 44.70 55 PHE F CA 1
ATOM 12958 C C . PHE J 1 76 ? 32.451 87.982 92.932 1.00 51.92 55 PHE F C 1
ATOM 12959 O O . PHE J 1 76 ? 32.144 88.505 91.861 1.00 51.93 55 PHE F O 1
ATOM 12967 N N . SER J 1 77 ? 31.604 87.872 93.955 1.00 46.32 56 SER F N 1
ATOM 12968 C CA . SER J 1 77 ? 30.218 88.327 93.844 1.00 48.13 56 SER F CA 1
ATOM 12969 C C . SER J 1 77 ? 30.197 89.829 93.628 1.00 50.22 56 SER F C 1
ATOM 12970 O O . SER J 1 77 ? 29.545 90.321 92.722 1.00 49.51 56 SER F O 1
ATOM 12973 N N . ASP J 1 78 ? 30.933 90.549 94.465 1.00 48.81 57 ASP F N 1
ATOM 12974 C CA . ASP J 1 78 ? 31.054 91.985 94.320 1.00 48.00 57 ASP F CA 1
ATOM 12975 C C . ASP J 1 78 ? 31.555 92.383 92.950 1.00 51.85 57 ASP F C 1
ATOM 12976 O O . ASP J 1 78 ? 31.290 93.483 92.531 1.00 47.15 57 ASP F O 1
ATOM 12981 N N . ALA J 1 79 ? 32.287 91.505 92.270 1.00 44.71 58 ALA F N 1
ATOM 12982 C CA . ALA J 1 79 ? 32.830 91.809 90.959 1.00 41.20 58 ALA F CA 1
ATOM 12983 C C . ALA J 1 79 ? 32.011 91.298 89.774 1.00 46.21 58 ALA F C 1
ATOM 12984 O O . ALA J 1 79 ? 32.466 91.384 88.635 1.00 42.51 58 ALA F O 1
ATOM 12986 N N . ALA J 1 80 ? 30.857 90.709 90.040 1.00 48.05 59 ALA F N 1
ATOM 12987 C CA . ALA J 1 80 ? 30.136 89.928 89.034 1.00 52.68 59 ALA F CA 1
ATOM 12988 C C . ALA J 1 80 ? 29.797 90.766 87.806 1.00 49.07 59 ALA F C 1
ATOM 12989 O O . ALA J 1 80 ? 29.863 90.303 86.670 1.00 50.44 59 ALA F O 1
ATOM 12991 N N . LYS J 1 81 ? 29.421 92.002 88.064 1.00 43.90 60 LYS F N 1
ATOM 12992 C CA . LYS J 1 81 ? 29.128 92.984 87.019 1.00 47.33 60 LYS F CA 1
ATOM 12993 C C . LYS J 1 81 ? 30.341 93.333 86.152 1.00 46.13 60 LYS F C 1
ATOM 12994 O O . LYS J 1 81 ? 30.250 93.387 84.921 1.00 47.91 60 LYS F O 1
ATOM 13000 N N . LYS J 1 82 ? 31.489 93.552 86.779 1.00 45.78 61 LYS F N 1
ATOM 13001 C CA . LYS J 1 82 ? 32.743 93.621 86.013 1.00 45.41 61 LYS F CA 1
ATOM 13002 C C . LYS J 1 82 ? 33.012 92.442 85.129 1.00 44.12 61 LYS F C 1
ATOM 13003 O O . LYS J 1 82 ? 33.561 92.589 84.031 1.00 42.94 61 LYS F O 1
ATOM 13009 N N . PHE J 1 83 ? 32.655 91.257 85.610 1.00 41.62 62 PHE F N 1
ATOM 13010 C CA . PHE J 1 83 ? 32.817 90.059 84.802 1.00 39.54 62 PHE F CA 1
ATOM 13011 C C . PHE J 1 83 ? 31.817 90.038 83.657 1.00 40.09 62 PHE F C 1
ATOM 13012 O O . PHE J 1 83 ? 32.135 89.691 82.538 1.00 45.86 62 PHE F O 1
ATOM 13020 N N . GLU J 1 84 ? 30.591 90.426 83.956 1.00 44.09 63 GLU F N 1
ATOM 13021 C CA . GLU J 1 84 ? 29.548 90.540 82.949 1.00 47.59 63 GLU F CA 1
ATOM 13022 C C . GLU J 1 84 ? 29.936 91.559 81.886 1.00 45.51 63 GLU F C 1
ATOM 13023 O O . GLU J 1 84 ? 29.712 91.335 80.716 1.00 49.72 63 GLU F O 1
ATOM 13029 N N . ASP J 1 85 ? 30.537 92.669 82.317 1.00 46.06 64 ASP F N 1
ATOM 13030 C CA . ASP J 1 85 ? 31.023 93.694 81.390 1.00 50.24 64 ASP F CA 1
ATOM 13031 C C . ASP J 1 85 ? 32.022 93.091 80.422 1.00 52.00 64 ASP F C 1
ATOM 13032 O O . ASP J 1 85 ? 32.173 93.609 79.316 1.00 50.15 64 ASP F O 1
ATOM 13037 N N . GLN J 1 86 ? 32.709 92.009 80.822 1.00 47.62 65 GLN F N 1
ATOM 13038 C CA . GLN J 1 86 ? 33.693 91.352 79.928 1.00 49.42 65 GLN F CA 1
ATOM 13039 C C . GLN J 1 86 ? 33.143 90.158 79.212 1.00 46.86 65 GLN F C 1
ATOM 13040 O O . GLN J 1 86 ? 33.889 89.414 78.619 1.00 55.42 65 GLN F O 1
ATOM 13046 N N . GLY J 1 87 ? 31.840 89.965 79.252 1.00 50.17 66 GLY F N 1
ATOM 13047 C CA . GLY J 1 87 ? 31.264 88.837 78.553 1.00 46.67 66 GLY F CA 1
ATOM 13048 C C . GLY J 1 87 ? 31.440 87.495 79.257 1.00 50.80 66 GLY F C 1
ATOM 13049 O O . GLY J 1 87 ? 31.500 86.451 78.595 1.00 49.38 66 GLY F O 1
ATOM 13050 N N . ALA J 1 88 ? 31.512 87.513 80.591 1.00 44.93 67 ALA F N 1
ATOM 13051 C CA . ALA J 1 88 ? 31.762 86.291 81.353 1.00 51.24 67 ALA F CA 1
ATOM 13052 C C . ALA J 1 88 ? 30.758 86.054 82.471 1.00 41.21 67 ALA F C 1
ATOM 13053 O O . ALA J 1 88 ? 30.318 86.987 83.122 1.00 40.50 67 ALA F O 1
ATOM 13055 N N . GLN J 1 89 ? 30.451 84.790 82.704 1.00 47.42 68 GLN F N 1
ATOM 13056 C CA . GLN J 1 89 ? 29.654 84.359 83.843 1.00 51.24 68 GLN F CA 1
ATOM 13057 C C . GLN J 1 89 ? 30.519 83.612 84.852 1.00 45.44 68 GLN F C 1
ATOM 13058 O O . GLN J 1 89 ? 31.240 82.699 84.495 1.00 43.00 68 GLN F O 1
ATOM 13064 N N . VAL J 1 90 ? 30.389 84.030 86.106 1.00 47.82 69 VAL F N 1
ATOM 13065 C CA . VAL J 1 90 ? 31.029 83.421 87.248 1.00 43.67 69 VAL F CA 1
ATOM 13066 C C . VAL J 1 90 ? 30.111 82.387 87.881 1.00 45.30 69 VAL F C 1
ATOM 13067 O O . VAL J 1 90 ? 28.937 82.676 88.127 1.00 45.57 69 VAL F O 1
ATOM 13071 N N . LEU J 1 91 ? 30.675 81.215 88.178 1.00 43.63 70 LEU F N 1
ATOM 13072 C CA . LEU J 1 91 ? 29.998 80.138 88.899 1.00 43.03 70 LEU F CA 1
ATOM 13073 C C . LEU J 1 91 ? 30.846 79.629 90.020 1.00 44.93 70 LEU F C 1
ATOM 13074 O O . LEU J 1 91 ? 32.020 79.318 89.799 1.00 45.49 70 LEU F O 1
ATOM 13079 N N . PHE J 1 92 ? 30.271 79.483 91.207 1.00 39.44 71 PHE F N 1
ATOM 13080 C CA . PHE J 1 92 ? 30.990 78.771 92.256 1.00 44.90 71 PHE F CA 1
ATOM 13081 C C . PHE J 1 92 ? 30.406 77.362 92.488 1.00 47.72 71 PHE F C 1
ATOM 13082 O O . PHE J 1 92 ? 29.220 77.123 92.209 1.00 49.51 71 PHE F O 1
ATOM 13090 N N . ALA J 1 93 ? 31.242 76.438 92.974 1.00 43.78 72 ALA F N 1
ATOM 13091 C CA . ALA J 1 93 ? 30.825 75.045 93.293 1.00 44.41 72 ALA F CA 1
ATOM 13092 C C . ALA J 1 93 ? 31.497 74.513 94.559 1.00 45.10 72 ALA F C 1
ATOM 13093 O O . ALA J 1 93 ? 32.618 74.901 94.888 1.00 50.72 72 ALA F O 1
ATOM 13095 N N . SER J 1 94 ? 30.813 73.610 95.252 1.00 46.57 73 SER F N 1
ATOM 13096 C CA . SER J 1 94 ? 31.404 72.863 96.345 1.00 43.94 73 SER F CA 1
ATOM 13097 C C . SER J 1 94 ? 30.666 71.545 96.473 1.00 52.41 73 SER F C 1
ATOM 13098 O O . SER J 1 94 ? 29.622 71.347 95.832 1.00 52.57 73 SER F O 1
ATOM 13101 N N . THR J 1 95 ? 31.193 70.638 97.292 1.00 50.17 74 THR F N 1
ATOM 13102 C CA . THR J 1 95 ? 30.580 69.326 97.443 1.00 48.94 74 THR F CA 1
ATOM 13103 C C . THR J 1 95 ? 29.445 69.319 98.485 1.00 50.90 74 THR F C 1
ATOM 13104 O O . THR J 1 95 ? 28.885 68.250 98.793 1.00 52.66 74 THR F O 1
ATOM 13108 N N . ASP J 1 96 ? 29.111 70.504 99.009 1.00 51.74 75 ASP F N 1
ATOM 13109 C CA . ASP J 1 96 ? 27.962 70.686 99.888 1.00 48.85 75 ASP F CA 1
ATOM 13110 C C . ASP J 1 96 ? 26.691 70.471 99.080 1.00 57.43 75 ASP F C 1
ATOM 13111 O O . ASP J 1 96 ? 26.721 70.600 97.857 1.00 51.86 75 ASP F O 1
ATOM 13116 N N . SER J 1 97 ? 25.585 70.145 99.756 1.00 60.90 76 SER F N 1
ATOM 13117 C CA . SER J 1 97 ? 24.290 69.981 99.087 1.00 62.36 76 SER F CA 1
ATOM 13118 C C . SER J 1 97 ? 23.708 71.352 98.824 1.00 52.19 76 SER F C 1
ATOM 13119 O O . SER J 1 97 ? 24.125 72.338 99.413 1.00 53.71 76 SER F O 1
ATOM 13122 N N . GLU J 1 98 ? 22.719 71.407 97.949 1.00 53.88 77 GLU F N 1
ATOM 13123 C CA . GLU J 1 98 ? 22.019 72.677 97.691 1.00 51.92 77 GLU F CA 1
ATOM 13124 C C . GLU J 1 98 ? 21.336 73.216 98.951 1.00 51.81 77 GLU F C 1
ATOM 13125 O O . GLU J 1 98 ? 21.250 74.434 99.156 1.00 50.86 77 GLU F O 1
ATOM 13131 N N . TYR J 1 99 ? 20.880 72.309 99.824 1.00 55.80 78 TYR F N 1
ATOM 13132 C CA . TYR J 1 99 ? 20.297 72.706 101.104 1.00 50.23 78 TYR F CA 1
ATOM 13133 C C . TYR J 1 99 ? 21.302 73.334 102.049 1.00 45.85 78 TYR F C 1
ATOM 13134 O O . TYR J 1 99 ? 20.952 74.243 102.790 1.00 53.92 78 TYR F O 1
ATOM 13143 N N . SER J 1 100 ? 22.550 72.856 102.074 1.00 52.70 79 SER F N 1
ATOM 13144 C CA . SER J 1 100 ? 23.541 73.471 102.981 1.00 53.67 79 SER F CA 1
ATOM 13145 C C . SER J 1 100 ? 23.911 74.835 102.443 1.00 47.23 79 SER F C 1
ATOM 13146 O O . SER J 1 100 ? 24.110 75.776 103.196 1.00 49.98 79 SER F O 1
ATOM 13149 N N . LEU J 1 101 ? 23.985 74.941 101.125 1.00 49.99 80 LEU F N 1
ATOM 13150 C CA . LEU J 1 101 ? 24.353 76.225 100.509 1.00 55.08 80 LEU F CA 1
ATOM 13151 C C . LEU J 1 101 ? 23.231 77.240 100.667 1.00 50.98 80 LEU F C 1
ATOM 13152 O O . LEU J 1 101 ? 23.480 78.392 100.982 1.00 49.83 80 LEU F O 1
ATOM 13157 N N . LEU J 1 102 ? 21.990 76.815 100.468 1.00 54.46 81 LEU F N 1
ATOM 13158 C CA . LEU J 1 102 ? 20.873 77.728 100.670 1.00 53.69 81 LEU F CA 1
ATOM 13159 C C . LEU J 1 102 ? 20.911 78.209 102.091 1.00 52.12 81 LEU F C 1
ATOM 13160 O O . LEU J 1 102 ? 20.749 79.382 102.359 1.00 55.77 81 LEU F O 1
ATOM 13165 N N . ALA J 1 103 ? 21.122 77.296 103.019 1.00 50.39 82 ALA F N 1
ATOM 13166 C CA . ALA J 1 103 ? 21.106 77.668 104.419 1.00 51.37 82 ALA F CA 1
ATOM 13167 C C . ALA J 1 103 ? 22.213 78.651 104.699 1.00 50.88 82 ALA F C 1
ATOM 13168 O O . ALA J 1 103 ? 22.066 79.560 105.519 1.00 57.92 82 ALA F O 1
ATOM 13170 N N . TRP J 1 104 ? 23.317 78.499 103.984 1.00 53.47 83 TRP F N 1
ATOM 13171 C CA . TRP J 1 104 ? 24.493 79.336 104.224 1.00 56.95 83 TRP F CA 1
ATOM 13172 C C . TRP J 1 104 ? 24.187 80.779 103.829 1.00 57.16 83 TRP F C 1
ATOM 13173 O O . TRP J 1 104 ? 24.579 81.701 104.519 1.00 53.99 83 TRP F O 1
ATOM 13184 N N . THR J 1 105 ? 23.469 80.965 102.726 1.00 52.37 84 THR F N 1
ATOM 13185 C CA . THR J 1 105 ? 23.114 82.307 102.283 1.00 58.01 84 THR F CA 1
ATOM 13186 C C . THR J 1 105 ? 22.007 82.964 103.106 1.00 54.55 84 THR F C 1
ATOM 13187 O O . THR J 1 105 ? 21.931 84.178 103.190 1.00 59.48 84 THR F O 1
ATOM 13191 N N . ASN J 1 106 ? 21.183 82.157 103.745 1.00 61.39 85 ASN F N 1
ATOM 13192 C CA . ASN J 1 106 ? 19.997 82.649 104.446 1.00 59.01 85 ASN F CA 1
ATOM 13193 C C . ASN J 1 106 ? 20.300 82.991 105.871 1.00 55.36 85 ASN F C 1
ATOM 13194 O O . ASN J 1 106 ? 19.545 83.690 106.539 1.00 61.93 85 ASN F O 1
ATOM 13199 N N . LEU J 1 107 ? 21.380 82.445 106.380 1.00 57.32 86 LEU F N 1
ATOM 13200 C CA . LEU J 1 107 ? 21.697 82.665 107.788 1.00 72.16 86 LEU F CA 1
ATOM 13201 C C . LEU J 1 107 ? 22.108 84.144 108.158 1.00 70.95 86 LEU F C 1
ATOM 13202 O O . LEU J 1 107 ? 22.748 84.822 107.351 1.00 62.83 86 LEU F O 1
ATOM 13207 N N . PRO J 1 108 ? 21.720 84.629 109.376 1.00 79.08 87 PRO F N 1
ATOM 13208 C CA . PRO J 1 108 ? 22.191 85.910 109.950 1.00 79.85 87 PRO F CA 1
ATOM 13209 C C . PRO J 1 108 ? 23.658 85.962 110.359 1.00 82.52 87 PRO F C 1
ATOM 13210 O O . PRO J 1 108 ? 24.065 85.210 111.245 1.00 81.84 87 PRO F O 1
ATOM 13214 N N . ARG J 1 109 ? 24.411 86.875 109.756 1.00 92.57 88 ARG F N 1
ATOM 13215 C CA . ARG J 1 109 ? 25.846 87.029 110.015 1.00 88.33 88 ARG F CA 1
ATOM 13216 C C . ARG J 1 109 ? 26.259 86.793 111.443 1.00 80.55 88 ARG F C 1
ATOM 13217 O O . ARG J 1 109 ? 27.207 86.067 111.692 1.00 79.67 88 ARG F O 1
ATOM 13225 N N . LYS J 1 110 ? 25.569 87.428 112.379 1.00 83.46 89 LYS F N 1
ATOM 13226 C CA . LYS J 1 110 ? 25.873 87.232 113.795 1.00 82.44 89 LYS F CA 1
ATOM 13227 C C . LYS J 1 110 ? 26.057 85.740 114.089 1.00 89.91 89 LYS F C 1
ATOM 13228 O O . LYS J 1 110 ? 26.878 85.351 114.943 1.00 83.67 89 LYS F O 1
ATOM 13234 N N . ASP J 1 111 ? 25.310 84.909 113.354 1.00 88.58 90 ASP F N 1
ATOM 13235 C CA . ASP J 1 111 ? 25.407 83.455 113.489 1.00 91.92 90 ASP F CA 1
ATOM 13236 C C . ASP J 1 111 ? 26.399 82.749 112.513 1.00 82.06 90 ASP F C 1
ATOM 13237 O O . ASP J 1 111 ? 26.696 81.570 112.702 1.00 90.07 90 ASP F O 1
ATOM 13242 N N . GLY J 1 112 ? 26.894 83.433 111.485 1.00 69.74 91 GLY F N 1
ATOM 13243 C CA . GLY J 1 112 ? 27.821 82.827 110.540 1.00 69.62 91 GLY F CA 1
ATOM 13244 C C . GLY J 1 112 ? 27.333 82.832 109.102 1.00 68.47 91 GLY F C 1
ATOM 13245 O O . GLY J 1 112 ? 27.911 82.193 108.225 1.00 56.96 91 GLY F O 1
ATOM 13246 N N . GLY J 1 113 ? 26.279 83.600 108.849 1.00 78.05 92 GLY F N 1
ATOM 13247 C CA . GLY J 1 113 ? 25.682 83.665 107.524 1.00 78.55 92 GLY F CA 1
ATOM 13248 C C . GLY J 1 113 ? 26.543 84.346 106.479 1.00 81.13 92 GLY F C 1
ATOM 13249 O O . GLY J 1 113 ? 26.998 85.477 106.690 1.00 82.62 92 GLY F O 1
ATOM 13250 N N . LEU J 1 114 ? 26.788 83.629 105.379 1.00 71.19 93 LEU F N 1
ATOM 13251 C CA . LEU J 1 114 ? 27.373 84.199 104.175 1.00 67.09 93 LEU F CA 1
ATOM 13252 C C . LEU J 1 114 ? 26.521 85.331 103.641 1.00 69.94 93 LEU F C 1
ATOM 13253 O O . LEU J 1 114 ? 27.020 86.380 103.226 1.00 72.18 93 LEU F O 1
ATOM 13258 N N . GLY J 1 115 ? 25.219 85.114 103.646 1.00 69.23 94 GLY F N 1
ATOM 13259 C CA . GLY J 1 115 ? 24.326 86.096 103.092 1.00 58.63 94 GLY F CA 1
ATOM 13260 C C . GLY J 1 115 ? 24.119 85.878 101.620 1.00 52.24 94 GLY F C 1
ATOM 13261 O O . GLY J 1 115 ? 24.732 85.016 100.987 1.00 50.62 94 GLY F O 1
ATOM 13262 N N . PRO J 1 116 ? 23.235 86.672 101.058 1.00 50.65 95 PRO F N 1
ATOM 13263 C CA . PRO J 1 116 ? 22.945 86.594 99.627 1.00 49.76 95 PRO F CA 1
ATOM 13264 C C . PRO J 1 116 ? 24.159 87.005 98.770 1.00 53.63 95 PRO F C 1
ATOM 13265 O O . PRO J 1 116 ? 24.942 87.896 99.161 1.00 52.55 95 PRO F O 1
ATOM 13269 N N . VAL J 1 117 ? 24.311 86.346 97.625 1.00 42.08 96 VAL F N 1
ATOM 13270 C CA . VAL J 1 117 ? 25.424 86.599 96.742 1.00 54.98 96 VAL F CA 1
ATOM 13271 C C . VAL J 1 117 ? 24.919 86.565 95.306 1.00 49.17 96 VAL F C 1
ATOM 13272 O O . VAL J 1 117 ? 23.871 86.003 95.016 1.00 45.43 96 VAL F O 1
ATOM 13276 N N . LYS J 1 118 ? 25.711 87.151 94.407 1.00 53.93 97 LYS F N 1
ATOM 13277 C CA . LYS J 1 118 ? 25.280 87.460 93.041 1.00 53.82 97 LYS F CA 1
ATOM 13278 C C . LYS J 1 118 ? 25.789 86.479 92.004 1.00 54.08 97 LYS F C 1
ATOM 13279 O O . LYS J 1 118 ? 25.707 86.721 90.788 1.00 55.60 97 LYS F O 1
ATOM 13285 N N . VAL J 1 119 ? 26.311 85.360 92.477 1.00 53.54 98 VAL F N 1
ATOM 13286 C CA . VAL J 1 119 ? 26.770 84.314 91.578 1.00 49.25 98 VAL F CA 1
ATOM 13287 C C . VAL J 1 119 ? 26.103 83.016 92.007 1.00 48.24 98 VAL F C 1
ATOM 13288 O O . VAL J 1 119 ? 25.827 82.815 93.185 1.00 51.30 98 VAL F O 1
ATOM 13292 N N . PRO J 1 120 ? 25.796 82.139 91.054 1.00 44.24 99 PRO F N 1
ATOM 13293 C CA . PRO J 1 120 ? 25.273 80.850 91.475 1.00 44.61 99 PRO F CA 1
ATOM 13294 C C . PRO J 1 120 ? 26.241 80.028 92.331 1.00 54.08 99 PRO F C 1
ATOM 13295 O O . PRO J 1 120 ? 27.458 80.029 92.048 1.00 46.00 99 PRO F O 1
ATOM 13299 N N . LEU J 1 121 ? 25.696 79.338 93.346 1.00 50.71 100 LEU F N 1
ATOM 13300 C CA . LEU J 1 121 ? 26.418 78.313 94.104 1.00 47.11 100 LEU F CA 1
ATOM 13301 C C . LEU J 1 121 ? 25.937 76.940 93.681 1.00 50.38 100 LEU F C 1
ATOM 13302 O O . LEU J 1 121 ? 24.806 76.570 93.984 1.00 51.12 100 LEU F O 1
ATOM 13307 N N . LEU J 1 122 ? 26.773 76.189 92.970 1.00 41.97 101 LEU F N 1
ATOM 13308 C CA . LEU J 1 122 ? 26.421 74.852 92.528 1.00 45.01 101 LEU F CA 1
ATOM 13309 C C . LEU J 1 122 ? 26.721 73.744 93.548 1.00 53.89 101 LEU F C 1
ATOM 13310 O O . LEU J 1 122 ? 27.785 73.753 94.177 1.00 46.27 101 LEU F O 1
ATOM 13315 N N . ALA J 1 123 ? 25.815 72.761 93.625 1.00 49.29 102 ALA F N 1
ATOM 13316 C CA . ALA J 1 123 ? 25.933 71.634 94.539 1.00 45.51 102 ALA F CA 1
ATOM 13317 C C . ALA J 1 123 ? 26.495 70.403 93.856 1.00 51.28 102 ALA F C 1
ATOM 13318 O O . ALA J 1 123 ? 25.837 69.769 93.033 1.00 55.74 102 ALA F O 1
ATOM 13320 N N . ASP J 1 124 ? 27.715 70.044 94.238 1.00 50.26 103 ASP F N 1
ATOM 13321 C CA . ASP J 1 124 ? 28.362 68.851 93.711 1.00 54.97 103 ASP F CA 1
ATOM 13322 C C . ASP J 1 124 ? 28.325 67.703 94.760 1.00 51.99 103 ASP F C 1
ATOM 13323 O O . ASP J 1 124 ? 29.367 67.122 95.039 1.00 48.44 103 ASP F O 1
ATOM 13328 N N . LYS J 1 125 ? 27.156 67.387 95.336 1.00 53.27 104 LYS F N 1
ATOM 13329 C CA . LYS J 1 125 ? 27.083 66.421 96.467 1.00 51.44 104 LYS F CA 1
ATOM 13330 C C . LYS J 1 125 ? 27.529 65.047 96.031 1.00 48.91 104 LYS F C 1
ATOM 13331 O O . LYS J 1 125 ? 28.024 64.247 96.840 1.00 49.57 104 LYS F O 1
ATOM 13337 N N . ASN J 1 126 ? 27.425 64.768 94.743 1.00 48.46 105 ASN F N 1
ATOM 13338 C CA . ASN J 1 126 ? 27.856 63.464 94.282 1.00 45.67 105 ASN F CA 1
ATOM 13339 C C . ASN J 1 126 ? 29.330 63.439 93.785 1.00 46.40 105 ASN F C 1
ATOM 13340 O O . ASN J 1 126 ? 29.841 62.396 93.404 1.00 46.42 105 ASN F O 1
ATOM 13345 N N . HIS J 1 127 ? 30.000 64.591 93.787 1.00 49.83 106 HIS F N 1
ATOM 13346 C CA . HIS J 1 127 ? 31.461 64.686 93.557 1.00 47.65 106 HIS F CA 1
ATOM 13347 C C . HIS J 1 127 ? 31.889 64.556 92.100 1.00 49.40 106 HIS F C 1
ATOM 13348 O O . HIS J 1 127 ? 33.080 64.626 91.814 1.00 46.11 106 HIS F O 1
ATOM 13355 N N . SER J 1 128 ? 30.942 64.362 91.182 1.00 47.75 107 SER F N 1
ATOM 13356 C CA . SER J 1 128 ? 31.284 64.202 89.758 1.00 46.93 107 SER F CA 1
ATOM 13357 C C . SER J 1 128 ? 31.892 65.497 89.140 1.00 49.98 107 SER F C 1
ATOM 13358 O O . SER J 1 128 ? 32.683 65.424 88.203 1.00 50.63 107 SER F O 1
ATOM 13361 N N . LEU J 1 129 ? 31.508 66.676 89.621 1.00 50.62 108 LEU F N 1
ATOM 13362 C CA . LEU J 1 129 ? 32.069 67.890 89.036 1.00 49.02 108 LEU F CA 1
ATOM 13363 C C . LEU J 1 129 ? 33.533 68.034 89.475 1.00 47.65 108 LEU F C 1
ATOM 13364 O O . LEU J 1 129 ? 34.427 68.164 88.648 1.00 42.30 108 LEU F O 1
ATOM 13369 N N . SER J 1 130 ? 33.750 67.974 90.784 1.00 45.54 109 SER F N 1
ATOM 13370 C CA . SER J 1 130 ? 35.071 68.025 91.367 1.00 44.66 109 SER F CA 1
ATOM 13371 C C . SER J 1 130 ? 36.010 67.012 90.759 1.00 48.65 109 SER F C 1
ATOM 13372 O O . SER J 1 130 ? 37.187 67.291 90.562 1.00 48.33 109 SER F O 1
ATOM 13375 N N . ARG J 1 131 ? 35.484 65.825 90.464 1.00 47.23 110 ARG F N 1
ATOM 13376 C CA . ARG J 1 131 ? 36.286 64.733 89.911 1.00 49.01 110 ARG F CA 1
ATOM 13377 C C . ARG J 1 131 ? 36.611 65.008 88.453 1.00 44.50 110 ARG F C 1
ATOM 13378 O O . ARG J 1 131 ? 37.732 64.873 88.036 1.00 48.06 110 ARG F O 1
ATOM 13386 N N . ASP J 1 132 ? 35.614 65.389 87.666 1.00 50.10 111 ASP F N 1
ATOM 13387 C CA . ASP J 1 132 ? 35.842 65.655 86.239 1.00 48.18 111 ASP F CA 1
ATOM 13388 C C . ASP J 1 132 ? 36.794 66.814 86.031 1.00 47.04 111 ASP F C 1
ATOM 13389 O O . ASP J 1 132 ? 37.483 66.855 85.021 1.00 48.44 111 ASP F O 1
ATOM 13394 N N . TYR J 1 133 ? 36.819 67.758 86.968 1.00 43.20 112 TYR F N 1
ATOM 13395 C CA . TYR J 1 133 ? 37.721 68.915 86.861 1.00 45.78 112 TYR F CA 1
ATOM 13396 C C . TYR J 1 133 ? 39.035 68.718 87.632 1.00 45.91 112 TYR F C 1
ATOM 13397 O O . TYR J 1 133 ? 39.868 69.628 87.692 1.00 45.72 112 TYR F O 1
ATOM 13406 N N . GLY J 1 134 ? 39.234 67.542 88.221 1.00 46.74 113 GLY F N 1
ATOM 13407 C CA . GLY J 1 134 ? 40.538 67.201 88.770 1.00 39.51 113 GLY F CA 1
ATOM 13408 C C . GLY J 1 134 ? 40.876 67.870 90.075 1.00 41.21 113 GLY F C 1
ATOM 13409 O O . GLY J 1 134 ? 42.039 68.040 90.401 1.00 48.02 113 GLY F O 1
ATOM 13410 N N . VAL J 1 135 ? 39.873 68.246 90.858 1.00 41.96 114 VAL F N 1
ATOM 13411 C CA . VAL J 1 135 ? 40.164 69.000 92.080 1.00 40.99 114 VAL F CA 1
ATOM 13412 C C . VAL J 1 135 ? 39.655 68.381 93.360 1.00 41.64 114 VAL F C 1
ATOM 13413 O O . VAL J 1 135 ? 39.789 68.971 94.426 1.00 48.52 114 VAL F O 1
ATOM 13417 N N . LEU J 1 136 ? 39.017 67.235 93.254 1.00 47.15 115 LEU F N 1
ATOM 13418 C CA . LEU J 1 136 ? 38.531 66.510 94.414 1.00 50.15 115 LEU F CA 1
ATOM 13419 C C . LEU J 1 136 ? 39.665 65.914 95.255 1.00 48.31 115 LEU F C 1
ATOM 13420 O O . LEU J 1 136 ? 40.528 65.232 94.740 1.00 45.82 115 LEU F O 1
ATOM 13425 N N . ILE J 1 137 ? 39.641 66.189 96.548 1.00 47.17 116 ILE F N 1
ATOM 13426 C CA . ILE J 1 137 ? 40.433 65.462 97.514 1.00 48.98 116 ILE F CA 1
ATOM 13427 C C . ILE J 1 137 ? 39.609 64.253 97.941 1.00 49.05 116 ILE F C 1
ATOM 13428 O O . ILE J 1 137 ? 38.757 64.352 98.829 1.00 48.47 116 ILE F O 1
ATOM 13433 N N . GLU J 1 138 ? 39.857 63.128 97.286 1.00 52.49 117 GLU F N 1
ATOM 13434 C CA . GLU J 1 138 ? 39.152 61.867 97.531 1.00 55.32 117 GLU F CA 1
ATOM 13435 C C . GLU J 1 138 ? 38.942 61.517 98.996 1.00 50.79 117 GLU F C 1
ATOM 13436 O O . GLU J 1 138 ? 37.859 61.095 99.380 1.00 54.84 117 GLU F O 1
ATOM 13442 N N . LYS J 1 139 ? 39.990 61.651 99.798 1.00 48.95 118 LYS F N 1
ATOM 13443 C CA . LYS J 1 139 ? 39.927 61.283 101.209 1.00 50.69 118 LYS F CA 1
ATOM 13444 C C . LYS J 1 139 ? 39.126 62.233 102.066 1.00 56.42 118 LYS F C 1
ATOM 13445 O O . LYS J 1 139 ? 38.703 61.877 103.156 1.00 57.02 118 LYS F O 1
ATOM 13451 N N . GLU J 1 140 ? 38.953 63.464 101.603 1.00 54.32 119 GLU F N 1
ATOM 13452 C CA . GLU J 1 140 ? 38.306 64.478 102.401 1.00 50.59 119 GLU F CA 1
ATOM 13453 C C . GLU J 1 140 ? 36.881 64.672 101.917 1.00 49.84 119 GLU F C 1
ATOM 13454 O O . GLU J 1 140 ? 36.007 65.130 102.642 1.00 51.59 119 GLU F O 1
ATOM 13460 N N . GLY J 1 141 ? 36.655 64.292 100.676 1.00 47.23 120 GLY F N 1
ATOM 13461 C CA . GLY J 1 141 ? 35.405 64.561 100.012 1.00 46.65 120 GLY F CA 1
ATOM 13462 C C . GLY J 1 141 ? 35.139 66.026 99.727 1.00 49.02 120 GLY F C 1
ATOM 13463 O O . GLY J 1 141 ? 33.963 66.437 99.698 1.00 45.45 120 GLY F O 1
ATOM 13464 N N . ILE J 1 142 ? 36.206 66.812 99.569 1.00 45.31 121 ILE F N 1
ATOM 13465 C CA . ILE J 1 142 ? 36.088 68.252 99.227 1.00 49.60 121 ILE F CA 1
ATOM 13466 C C . ILE J 1 142 ? 36.915 68.630 97.993 1.00 47.91 121 ILE F C 1
ATOM 13467 O O . ILE J 1 142 ? 37.832 67.905 97.593 1.00 46.43 121 ILE F O 1
ATOM 13472 N N . ALA J 1 143 ? 36.631 69.809 97.442 1.00 49.10 122 ALA F N 1
ATOM 13473 C CA . ALA J 1 143 ? 37.411 70.359 96.332 1.00 46.25 122 ALA F CA 1
ATOM 13474 C C . ALA J 1 143 ? 38.550 71.268 96.810 1.00 44.45 122 ALA F C 1
ATOM 13475 O O . ALA J 1 143 ? 38.413 71.976 97.787 1.00 48.50 122 ALA F O 1
ATOM 13477 N N . LEU J 1 144 ? 39.680 71.220 96.114 1.00 46.13 123 LEU F N 1
ATOM 13478 C CA . LEU J 1 144 ? 40.675 72.246 96.227 1.00 42.84 123 LEU F CA 1
ATOM 13479 C C . LEU J 1 144 ? 40.132 73.569 95.643 1.00 51.07 123 LEU F C 1
ATOM 13480 O O . LEU J 1 144 ? 39.104 73.600 94.964 1.00 45.00 123 LEU F O 1
ATOM 13485 N N . ARG J 1 145 ? 40.840 74.647 95.917 1.00 40.74 124 ARG F N 1
ATOM 13486 C CA . ARG J 1 145 ? 40.538 75.928 95.353 1.00 44.26 124 ARG F CA 1
ATOM 13487 C C . ARG J 1 145 ? 40.944 76.008 93.872 1.00 41.03 124 ARG F C 1
ATOM 13488 O O . ARG J 1 145 ? 41.912 76.673 93.506 1.00 43.43 124 ARG F O 1
ATOM 13496 N N . GLY J 1 146 ? 40.196 75.311 93.033 1.00 44.55 125 GLY F N 1
ATOM 13497 C CA . GLY J 1 146 ? 40.425 75.321 91.597 1.00 45.49 125 GLY F CA 1
ATOM 13498 C C . GLY J 1 146 ? 39.645 76.431 90.916 1.00 46.89 125 GLY F C 1
ATOM 13499 O O . GLY J 1 146 ? 38.559 76.765 91.344 1.00 44.11 125 GLY F O 1
ATOM 13500 N N . LEU J 1 147 ? 40.216 77.013 89.867 1.00 42.04 126 LEU F N 1
ATOM 13501 C CA . LEU J 1 147 ? 39.499 77.964 89.041 1.00 41.15 126 LEU F CA 1
ATOM 13502 C C . LEU J 1 147 ? 39.780 77.686 87.584 1.00 40.97 126 LEU F C 1
ATOM 13503 O O . LEU J 1 147 ? 40.907 77.457 87.186 1.00 46.35 126 LEU F O 1
ATOM 13508 N N . PHE J 1 148 ? 38.710 77.653 86.806 1.00 37.91 127 PHE F N 1
ATOM 13509 C CA . PHE J 1 148 ? 38.789 77.359 85.380 1.00 38.04 127 PHE F CA 1
ATOM 13510 C C . PHE J 1 148 ? 38.185 78.466 84.537 1.00 45.57 127 PHE F C 1
ATOM 13511 O O . PHE J 1 148 ? 37.125 78.964 84.858 1.00 39.29 127 PHE F O 1
ATOM 13519 N N . ILE J 1 149 ? 38.835 78.828 83.439 1.00 43.43 128 ILE F N 1
ATOM 13520 C CA . ILE J 1 149 ? 38.228 79.761 82.505 1.00 40.59 128 ILE F CA 1
ATOM 13521 C C . ILE J 1 149 ? 37.976 79.012 81.213 1.00 39.71 128 ILE F C 1
ATOM 13522 O O . ILE J 1 149 ? 38.872 78.418 80.625 1.00 45.32 128 ILE F O 1
ATOM 13527 N N . ILE J 1 150 ? 36.707 78.988 80.836 1.00 42.15 129 ILE F N 1
ATOM 13528 C CA . ILE J 1 150 ? 36.206 78.264 79.680 1.00 44.26 129 ILE F CA 1
ATOM 13529 C C . ILE J 1 150 ? 35.752 79.304 78.650 1.00 48.17 129 ILE F C 1
ATOM 13530 O O . ILE J 1 150 ? 35.048 80.241 79.019 1.00 47.49 129 ILE F O 1
ATOM 13535 N N . ASP J 1 151 ? 36.139 79.173 77.383 1.00 48.49 130 ASP F N 1
ATOM 13536 C CA . ASP J 1 151 ? 35.768 80.199 76.407 1.00 53.38 130 ASP F CA 1
ATOM 13537 C C . ASP J 1 151 ? 34.412 79.880 75.753 1.00 54.56 130 ASP F C 1
ATOM 13538 O O . ASP J 1 151 ? 33.864 78.800 75.960 1.00 52.68 130 ASP F O 1
ATOM 13543 N N . PRO J 1 152 ? 33.854 80.831 74.981 1.00 55.23 131 PRO F N 1
ATOM 13544 C CA . PRO J 1 152 ? 32.501 80.664 74.438 1.00 56.65 131 PRO F CA 1
ATOM 13545 C C . PRO J 1 152 ? 32.309 79.404 73.629 1.00 53.94 131 PRO F C 1
ATOM 13546 O O . PRO J 1 152 ? 31.190 78.982 73.440 1.00 57.47 131 PRO F O 1
ATOM 13550 N N . LYS J 1 153 ? 33.398 78.808 73.181 1.00 52.72 132 LYS F N 1
ATOM 13551 C CA . LYS J 1 153 ? 33.340 77.570 72.433 1.00 56.82 132 LYS F CA 1
ATOM 13552 C C . LYS J 1 153 ? 33.464 76.342 73.328 1.00 60.39 132 LYS F C 1
ATOM 13553 O O . LYS J 1 153 ? 33.452 75.226 72.835 1.00 60.65 132 LYS F O 1
ATOM 13559 N N . GLY J 1 154 ? 33.570 76.544 74.644 1.00 63.29 133 GLY F N 1
ATOM 13560 C CA . GLY J 1 154 ? 33.657 75.423 75.585 1.00 58.87 133 GLY F CA 1
ATOM 13561 C C . GLY J 1 154 ? 35.067 74.891 75.803 1.00 57.85 133 GLY F C 1
ATOM 13562 O O . GLY J 1 154 ? 35.265 73.828 76.379 1.00 55.70 133 GLY F O 1
ATOM 13563 N N . ILE J 1 155 ? 36.064 75.624 75.326 1.00 57.76 134 ILE F N 1
ATOM 13564 C CA . ILE J 1 155 ? 37.449 75.172 75.430 1.00 54.85 134 ILE F CA 1
ATOM 13565 C C . ILE J 1 155 ? 38.035 75.760 76.703 1.00 57.00 134 ILE F C 1
ATOM 13566 O O . ILE J 1 155 ? 37.893 76.961 76.981 1.00 51.22 134 ILE F O 1
ATOM 13571 N N . ILE J 1 156 ? 38.690 74.930 77.491 1.00 51.80 135 ILE F N 1
ATOM 13572 C CA . ILE J 1 156 ? 39.387 75.457 78.652 1.00 47.96 135 ILE F CA 1
ATOM 13573 C C . ILE J 1 156 ? 40.642 76.195 78.253 1.00 50.37 135 ILE F C 1
ATOM 13574 O O . ILE J 1 156 ? 41.477 75.657 77.539 1.00 49.28 135 ILE F O 1
ATOM 13579 N N . ARG J 1 157 ? 40.790 77.403 78.790 1.00 50.49 136 ARG F N 1
ATOM 13580 C CA . ARG J 1 157 ? 41.878 78.315 78.429 1.00 48.99 136 ARG F CA 1
ATOM 13581 C C . ARG J 1 157 ? 42.842 78.552 79.589 1.00 49.94 136 ARG F C 1
ATOM 13582 O O . ARG J 1 157 ? 43.967 78.953 79.378 1.00 49.94 136 ARG F O 1
ATOM 13590 N N . HIS J 1 158 ? 42.408 78.270 80.809 1.00 47.42 137 HIS F N 1
ATOM 13591 C CA . HIS J 1 158 ? 43.222 78.529 81.978 1.00 45.79 137 HIS F CA 1
ATOM 13592 C C . HIS J 1 158 ? 42.751 77.726 83.176 1.00 43.03 137 HIS F C 1
ATOM 13593 O O . HIS J 1 158 ? 41.554 77.658 83.416 1.00 44.27 137 HIS F O 1
ATOM 13600 N N . ILE J 1 159 ? 43.721 77.196 83.931 1.00 44.34 138 ILE F N 1
ATOM 13601 C CA . ILE J 1 159 ? 43.537 76.480 85.195 1.00 43.18 138 ILE F CA 1
ATOM 13602 C C . ILE J 1 159 ? 44.395 77.110 86.297 1.00 46.98 138 ILE F C 1
ATOM 13603 O O . ILE J 1 159 ? 45.582 77.286 86.097 1.00 47.99 138 ILE F O 1
ATOM 13608 N N . THR J 1 160 ? 43.790 77.462 87.430 1.00 42.56 139 THR F N 1
ATOM 13609 C CA . THR J 1 160 ? 44.482 77.810 88.659 1.00 38.20 139 THR F CA 1
ATOM 13610 C C . THR J 1 160 ? 44.053 76.771 89.693 1.00 44.10 139 THR F C 1
ATOM 13611 O O . THR J 1 160 ? 42.854 76.507 89.822 1.00 44.17 139 THR F O 1
ATOM 13615 N N . ILE J 1 161 ? 45.000 76.217 90.454 1.00 47.09 140 ILE F N 1
ATOM 13616 C CA . ILE J 1 161 ? 44.657 75.418 91.629 1.00 45.12 140 ILE F CA 1
ATOM 13617 C C . ILE J 1 161 ? 45.497 75.841 92.820 1.00 45.01 140 ILE F C 1
ATOM 13618 O O . ILE J 1 161 ? 46.717 75.773 92.790 1.00 47.02 140 ILE F O 1
ATOM 13623 N N . ASN J 1 162 ? 44.818 76.306 93.859 1.00 45.37 141 ASN F N 1
ATOM 13624 C CA . ASN J 1 162 ? 45.456 76.666 95.112 1.00 47.67 141 ASN F CA 1
ATOM 13625 C C . ASN J 1 162 ? 45.233 75.632 96.189 1.00 49.47 141 ASN F C 1
ATOM 13626 O O . ASN J 1 162 ? 44.150 75.080 96.300 1.00 49.16 141 ASN F O 1
ATOM 13631 N N . ASP J 1 163 ? 46.254 75.391 97.005 1.00 54.72 142 ASP F N 1
ATOM 13632 C CA . ASP J 1 163 ? 46.081 74.585 98.211 1.00 57.10 142 ASP F CA 1
ATOM 13633 C C . ASP J 1 163 ? 45.147 75.386 99.121 1.00 55.74 142 ASP F C 1
ATOM 13634 O O . ASP J 1 163 ? 44.957 76.564 98.887 1.00 55.58 142 ASP F O 1
ATOM 13639 N N . LEU J 1 164 ? 44.634 74.783 100.185 1.00 52.79 143 LEU F N 1
ATOM 13640 C CA . LEU J 1 164 ? 43.493 75.335 100.877 1.00 57.95 143 LEU F CA 1
ATOM 13641 C C . LEU J 1 164 ? 43.770 76.552 101.686 1.00 54.74 143 LEU F C 1
ATOM 13642 O O . LEU J 1 164 ? 42.837 77.244 102.041 1.00 60.74 143 LEU F O 1
ATOM 13647 N N . SER J 1 165 ? 45.020 76.867 101.968 1.00 51.17 144 SER F N 1
ATOM 13648 C CA . SER J 1 165 ? 45.277 77.918 102.956 1.00 49.75 144 SER F CA 1
ATOM 13649 C C . SER J 1 165 ? 45.421 79.340 102.381 1.00 55.83 144 SER F C 1
ATOM 13650 O O . SER J 1 165 ? 45.508 80.315 103.137 1.00 51.16 144 SER F O 1
ATOM 13653 N N . VAL J 1 166 ? 45.463 79.461 101.057 1.00 55.37 145 VAL F N 1
ATOM 13654 C CA . VAL J 1 166 ? 45.707 80.770 100.437 1.00 53.29 145 VAL F CA 1
ATOM 13655 C C . VAL J 1 166 ? 44.649 81.110 99.402 1.00 52.42 145 VAL F C 1
ATOM 13656 O O . VAL J 1 166 ? 44.331 80.302 98.541 1.00 48.65 145 VAL F O 1
ATOM 13660 N N . GLY J 1 167 ? 44.111 82.327 99.490 1.00 49.41 146 GLY F N 1
ATOM 13661 C CA . GLY J 1 167 ? 43.030 82.688 98.605 1.00 49.92 146 GLY F CA 1
ATOM 13662 C C . GLY J 1 167 ? 43.475 83.093 97.217 1.00 52.84 146 GLY F C 1
ATOM 13663 O O . GLY J 1 167 ? 44.648 83.347 96.979 1.00 52.12 146 GLY F O 1
ATOM 13664 N N . ARG J 1 168 ? 42.515 83.137 96.302 1.00 51.52 147 ARG F N 1
ATOM 13665 C CA . ARG J 1 168 ? 42.743 83.520 94.919 1.00 43.66 147 ARG F CA 1
ATOM 13666 C C . ARG J 1 168 ? 42.533 85.025 94.711 1.00 46.62 147 ARG F C 1
ATOM 13667 O O . ARG J 1 168 ? 42.005 85.714 95.573 1.00 48.65 147 ARG F O 1
ATOM 13675 N N . ASN J 1 169 ? 42.957 85.529 93.563 1.00 46.88 148 ASN F N 1
ATOM 13676 C CA . ASN J 1 169 ? 42.946 86.948 93.307 1.00 46.76 148 ASN F CA 1
ATOM 13677 C C . ASN J 1 169 ? 41.876 87.282 92.280 1.00 44.33 148 ASN F C 1
ATOM 13678 O O . ASN J 1 169 ? 42.030 86.994 91.107 1.00 44.73 148 ASN F O 1
ATOM 13683 N N . VAL J 1 170 ? 40.800 87.925 92.690 1.00 48.32 149 VAL F N 1
ATOM 13684 C CA . VAL J 1 170 ? 39.711 88.127 91.751 1.00 44.10 149 VAL F CA 1
ATOM 13685 C C . VAL J 1 170 ? 40.169 88.920 90.528 1.00 43.33 149 VAL F C 1
ATOM 13686 O O . VAL J 1 170 ? 39.708 88.666 89.419 1.00 42.36 149 VAL F O 1
ATOM 13690 N N . ASN J 1 171 ? 41.122 89.830 90.718 1.00 44.45 150 ASN F N 1
ATOM 13691 C CA . ASN J 1 171 ? 41.588 90.716 89.643 1.00 47.54 150 ASN F CA 1
ATOM 13692 C C . ASN J 1 171 ? 42.353 89.991 88.580 1.00 46.91 150 ASN F C 1
ATOM 13693 O O . ASN J 1 171 ? 42.338 90.374 87.406 1.00 42.30 150 ASN F O 1
ATOM 13698 N N . GLU J 1 172 ? 42.975 88.899 88.988 1.00 47.96 151 GLU F N 1
ATOM 13699 C CA . GLU J 1 172 ? 43.740 88.081 88.070 1.00 47.59 151 GLU F CA 1
ATOM 13700 C C . GLU J 1 172 ? 42.794 87.331 87.151 1.00 48.47 151 GLU F C 1
ATOM 13701 O O . GLU J 1 172 ? 43.081 87.169 85.977 1.00 54.75 151 GLU F O 1
ATOM 13707 N N . ALA J 1 173 ? 41.661 86.868 87.680 1.00 46.21 152 ALA F N 1
ATOM 13708 C CA . ALA J 1 173 ? 40.654 86.180 86.858 1.00 41.25 152 ALA F CA 1
ATOM 13709 C C . ALA J 1 173 ? 40.051 87.158 85.817 1.00 42.63 152 ALA F C 1
ATOM 13710 O O . ALA J 1 173 ? 39.861 86.841 84.662 1.00 41.66 152 ALA F O 1
ATOM 13712 N N . LEU J 1 174 ? 39.781 88.374 86.271 1.00 41.94 153 LEU F N 1
ATOM 13713 C CA . LEU J 1 174 ? 39.372 89.479 85.385 1.00 47.95 153 LEU F CA 1
ATOM 13714 C C . LEU J 1 174 ? 40.349 89.799 84.277 1.00 47.27 153 LEU F C 1
ATOM 13715 O O . LEU J 1 174 ? 39.980 89.795 83.111 1.00 44.51 153 LEU F O 1
ATOM 13720 N N . ARG J 1 175 ? 41.603 90.052 84.669 1.00 44.44 154 ARG F N 1
ATOM 13721 C CA . ARG J 1 175 ? 42.729 90.264 83.736 1.00 47.65 154 ARG F CA 1
ATOM 13722 C C . ARG J 1 175 ? 42.744 89.214 82.673 1.00 44.07 154 ARG F C 1
ATOM 13723 O O . ARG J 1 175 ? 42.863 89.504 81.488 1.00 49.67 154 ARG F O 1
ATOM 13731 N N . LEU J 1 176 ? 42.656 87.967 83.108 1.00 47.24 155 LEU F N 1
ATOM 13732 C CA . LEU J 1 176 ? 42.758 86.805 82.215 1.00 44.28 155 LEU F CA 1
ATOM 13733 C C . LEU J 1 176 ? 41.620 86.704 81.181 1.00 52.63 155 LEU F C 1
ATOM 13734 O O . LEU J 1 176 ? 41.860 86.441 79.994 1.00 52.81 155 LEU F O 1
ATOM 13739 N N . VAL J 1 177 ? 40.389 86.900 81.636 1.00 47.60 156 VAL F N 1
ATOM 13740 C CA . VAL J 1 177 ? 39.234 86.920 80.734 1.00 52.86 156 VAL F CA 1
ATOM 13741 C C . VAL J 1 177 ? 39.448 88.054 79.699 1.00 51.07 156 VAL F C 1
ATOM 13742 O O . VAL J 1 177 ? 39.451 87.831 78.495 1.00 54.43 156 VAL F O 1
ATOM 13746 N N . GLU J 1 178 ? 39.667 89.258 80.183 1.00 49.15 157 GLU F N 1
ATOM 13747 C CA . GLU J 1 178 ? 39.929 90.388 79.293 1.00 56.40 157 GLU F CA 1
ATOM 13748 C C . GLU J 1 178 ? 41.041 90.048 78.292 1.00 56.02 157 GLU F C 1
ATOM 13749 O O . GLU J 1 178 ? 40.925 90.324 77.106 1.00 61.77 157 GLU F O 1
ATOM 13755 N N . GLY J 1 179 ? 42.103 89.417 78.764 1.00 52.64 158 GLY F N 1
ATOM 13756 C CA . GLY J 1 179 ? 43.141 88.936 77.873 1.00 56.71 158 GLY F CA 1
ATOM 13757 C C . GLY J 1 179 ? 42.670 87.992 76.775 1.00 61.29 158 GLY F C 1
ATOM 13758 O O . GLY J 1 179 ? 43.093 88.105 75.629 1.00 60.88 158 GLY F O 1
ATOM 13759 N N . PHE J 1 180 ? 41.804 87.042 77.098 1.00 61.91 159 PHE F N 1
ATOM 13760 C CA . PHE J 1 180 ? 41.348 86.118 76.057 1.00 64.55 159 PHE F CA 1
ATOM 13761 C C . PHE J 1 180 ? 40.393 86.807 75.058 1.00 60.49 159 PHE F C 1
ATOM 13762 O O . PHE J 1 180 ? 40.393 86.471 73.886 1.00 65.05 159 PHE F O 1
ATOM 13770 N N . GLN J 1 181 ? 39.627 87.790 75.516 1.00 59.55 160 GLN F N 1
ATOM 13771 C CA . GLN J 1 181 ? 38.775 88.606 74.633 1.00 70.21 160 GLN F CA 1
ATOM 13772 C C . GLN J 1 181 ? 39.594 89.399 73.615 1.00 71.41 160 GLN F C 1
ATOM 13773 O O . GLN J 1 181 ? 39.096 89.711 72.542 1.00 75.45 160 GLN F O 1
ATOM 13779 N N . TRP J 1 182 ? 40.840 89.728 73.959 1.00 71.15 161 TRP F N 1
ATOM 13780 C CA . TRP J 1 182 ? 41.758 90.384 73.023 1.00 73.33 161 TRP F CA 1
ATOM 13781 C C . TRP J 1 182 ? 42.364 89.443 72.010 1.00 70.67 161 TRP F C 1
ATOM 13782 O O . TRP J 1 182 ? 42.505 89.797 70.855 1.00 79.97 161 TRP F O 1
ATOM 13793 N N . THR J 1 183 ? 42.770 88.260 72.436 1.00 66.33 162 THR F N 1
ATOM 13794 C CA . THR J 1 183 ? 43.267 87.268 71.488 1.00 72.83 162 THR F CA 1
ATOM 13795 C C . THR J 1 183 ? 42.195 86.900 70.471 1.00 80.04 162 THR F C 1
ATOM 13796 O O . THR J 1 183 ? 42.505 86.445 69.360 1.00 78.87 162 THR F O 1
ATOM 13800 N N . ASP J 1 184 ? 40.934 87.053 70.871 1.00 75.65 163 ASP F N 1
ATOM 13801 C CA . ASP J 1 184 ? 39.822 86.713 69.996 1.00 81.16 163 ASP F CA 1
ATOM 13802 C C . ASP J 1 184 ? 39.616 87.816 68.926 1.00 86.06 163 ASP F C 1
ATOM 13803 O O . ASP J 1 184 ? 38.977 87.604 67.903 1.00 84.50 163 ASP F O 1
ATOM 13808 N N . LYS J 1 185 ? 40.155 88.996 69.194 1.00 92.83 164 LYS F N 1
ATOM 13809 C CA . LYS J 1 185 ? 40.185 90.107 68.244 1.00 92.92 164 LYS F CA 1
ATOM 13810 C C . LYS J 1 185 ? 38.797 90.744 68.083 1.00 96.21 164 LYS F C 1
ATOM 13811 O O . LYS J 1 185 ? 38.616 91.916 68.447 1.00 89.78 164 LYS F O 1
ATOM 13817 N N . ASN J 1 186 ? 37.826 89.980 67.579 1.00 100.13 165 ASN F N 1
ATOM 13818 C CA . ASN J 1 186 ? 36.442 90.455 67.476 1.00 102.51 165 ASN F CA 1
ATOM 13819 C C . ASN J 1 186 ? 36.360 91.691 66.534 1.00 95.17 165 ASN F C 1
ATOM 13820 O O . ASN J 1 186 ? 35.759 92.723 66.879 1.00 81.83 165 ASN F O 1
ATOM 13825 N N . GLY J 1 187 ? 36.980 91.564 65.352 1.00 96.34 166 GLY F N 1
ATOM 13826 C CA . GLY J 1 187 ? 37.029 92.622 64.343 1.00 89.97 166 GLY F CA 1
ATOM 13827 C C . GLY J 1 187 ? 38.137 93.683 64.476 1.00 88.44 166 GLY F C 1
ATOM 13828 O O . GLY J 1 187 ? 38.155 94.685 63.730 1.00 70.50 166 GLY F O 1
ATOM 13829 N N . THR J 1 188 ? 39.056 93.469 65.422 1.00 95.15 167 THR F N 1
ATOM 13830 C CA . THR J 1 188 ? 40.102 94.446 65.759 1.00 89.45 167 THR F CA 1
ATOM 13831 C C . THR J 1 188 ? 41.493 93.801 65.591 1.00 85.97 167 THR F C 1
ATOM 13832 O O . THR J 1 188 ? 41.752 92.719 66.113 1.00 94.47 167 THR F O 1
ATOM 13836 N N . VAL J 1 189 ? 42.373 94.462 64.845 1.00 80.91 168 VAL F N 1
ATOM 13837 C CA . VAL J 1 189 ? 43.756 94.022 64.661 1.00 76.08 168 VAL F CA 1
ATOM 13838 C C . VAL J 1 189 ? 44.726 94.969 65.397 1.00 76.23 168 VAL F C 1
ATOM 13839 O O . VAL J 1 189 ? 44.943 96.092 64.967 1.00 71.65 168 VAL F O 1
ATOM 13843 N N . LEU J 1 190 ? 45.324 94.498 66.486 1.00 79.68 169 LEU F N 1
ATOM 13844 C CA . LEU J 1 190 ? 46.234 95.314 67.294 1.00 83.92 169 LEU F CA 1
ATOM 13845 C C . LEU J 1 190 ? 47.682 94.763 67.328 1.00 89.46 169 LEU F C 1
ATOM 13846 O O . LEU J 1 190 ? 47.905 93.566 67.082 1.00 81.66 169 LEU F O 1
ATOM 13851 N N . PRO J 1 191 ? 48.669 95.624 67.661 1.00 94.96 170 PRO F N 1
ATOM 13852 C CA . PRO J 1 191 ? 50.070 95.163 67.634 1.00 86.22 170 PRO F CA 1
ATOM 13853 C C . PRO J 1 191 ? 50.384 94.125 68.739 1.00 93.28 170 PRO F C 1
ATOM 13854 O O . PRO J 1 191 ? 49.564 93.919 69.631 1.00 101.54 170 PRO F O 1
ATOM 13858 N N . CYS J 1 192 ? 51.549 93.478 68.670 1.00 94.19 171 CYS F N 1
ATOM 13859 C CA . CYS J 1 192 ? 51.925 92.428 69.627 1.00 93.30 171 CYS F CA 1
ATOM 13860 C C . CYS J 1 192 ? 51.769 92.852 71.092 1.00 97.97 171 CYS F C 1
ATOM 13861 O O . CYS J 1 192 ? 51.676 92.006 71.974 1.00 97.50 171 CYS F O 1
ATOM 13864 N N . ASN J 1 193 ? 51.746 94.162 71.340 1.00 101.92 172 ASN F N 1
ATOM 13865 C CA . ASN J 1 193 ? 51.573 94.723 72.688 1.00 96.68 172 ASN F CA 1
ATOM 13866 C C . ASN J 1 193 ? 50.103 94.767 73.144 1.00 88.49 172 ASN F C 1
ATOM 13867 O O . ASN J 1 193 ? 49.377 95.748 72.944 1.00 84.07 172 AS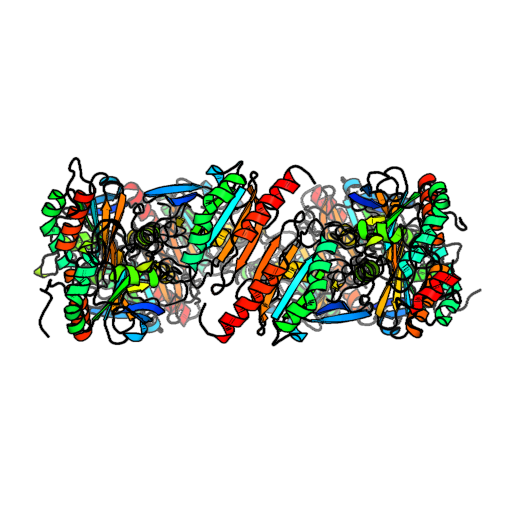N F O 1
#

Foldseek 3Di:
DDPPAAADAQDFADKDWFWWDAPLDTDIDIPVVLQVAKEKEWEAFDFLDDPPLVVQQVCQVCCPLRVVLRYAYAYEKLAANVSVSVQCVQDVVNSGRHDGHHIYGHNVVCPNLVRNVQAPVVVRIGFGKIFIAGSNRGTNDIDGDGNPDHDDSVVVSVVSNVVSCCVVPPD/DAEDDAQDFHDWDWFWKQAQLDTDIDIPVVLQVFKEKEWEAFDQLDDQVLVQQQVCQVCQVLCVVLRYAYAYEKLAANVSLSVQCVDDVVNVGNPGGHHIYGHNNVCPNQVSHVQAPPVVSIGFGKIWIAGSNRGTHDIDGDGNPDHDDNVVVSFVSNQVSVCVVVVDHDPPDDGD/DDPPAAADFQDFADWDWFWKQAPLDIDIDIPVVQQVAKEKEWEAWDFLDDQVLVQQVVVQVCQVLQVVLRYAYEYEKQADRVSLSVQQVQDVVNSGNHDGHHIYGHNVVCPNLVNHVQDPPVRSIGFTKIWIAHNNRGTNDIDGDGNPDDDDNVVVSVVSNVVVVCVVPVDD/DDPPAAADFQDFADWDWFWKDAPLDIDIDIPVVLQPFKEKEWEDFDQLDDDVLVVQQVCQVCQVVQVVLRYAYEYEKLDDNVSVSCQQPPDVVVVHSHHGRHIYGHNVVCPNQVRHVADPPVRSIGFGKIWIAHSNRGTHDIDGDGNPDHDDNVVVSQVSNQVVCCVVPVWHADPPDGVPDDTANPDVVRRVVVVVVVD/DDPPAAADAQDFADWDWFWKAAQLDTDIDIPVVLQQAKEKEWEAFDFLDDQVLVQQAVCQVCVVLQVVLRYAYAYEKLAARVSVSVQQVQDVVNSGRHHGHHMYGHNVVCPNQVRHVAAPVVVRIGFGKIWIAGSNRGTNDIDGDGNPDHDDNVVVSVVSNVCSVCVVVVD/DDPPAAADFQDFADWDWFWKQAQLDTDIDIPVVQQVAKEKEWEDWDFQDDQVLVLQQVCQVCQVLRVVLRYAYAYEKLAANVSVSVQQVQDVVNRGRHDGHHIYGHNVVCPNQSRHVQDPPVVSTGFGKIWIAGSVRGTNDIDTDGNPDDDDNVVVSVVSNVVVVCVVVPDDDPDPDDPPPPDDDD/DDPVAAADAQDFQDWDWFWWDAQQDTDIDIPVVQQVAKEKEWEAFDQLDDPVLVQQQVLQVCQVLRVVLRYAYAYEKQADNVSLNVQQVQDVVNSGNHDGHHIYTHNVVCSNQVRHVQAPPVRRIGFGKIWIAHSNRGTNDIDTDGRPDDDDNVVVSVVSNVVVVVVVPD/DDPLAAADAQDFADWDWFWWAAPLDTDIDIPVVLQVAKEKEWEAWDFLDPDDCPQVQVCQVCQVLSVQLRYAYAYEKLADNVSLSVQQVQDVVRRGDHDGHHIYGHNVVCVNQSRHVQAPPVVRIGFTKIWIAGSVRGTHDIDTDGNPDHDDNQVVQQVSNQVVVCVVPVDHDPDRDGGSDDD/DDPPAAADAQDFADWDWFWWQAPLDTDIDIPVVLQQAKEKEWEDDDFLDPDDLVQQQVLQVCQVVRVVLRYAYAYEKLADNVSVSVQQPQPVVRPGNHHGHHIYGHNVVCPNQVNHVQDPPVPSIGFGKIWIAGSVRGTHDIDGDGRRDHDDSVVVSVVSNVVVVCVVDPDD/DDPPAADDAQDFADWDWFWKDAPLDIDIDIPVVQQVAKEKEWEDWDQLDDDVLVQQQVCQVCQVLRVVLRYAYAYEKQDANVSVSCQQPDDVVVRHSHDGHHIYTHNVVCVNQVRHVAAPVVVRIGFGKIWIAHSVRGTHDIDGDGNPDDDDSVVVSVVSNVVSVVVQPVHDDPPD

Solvent-accessible surface area: 72282 Å² total; per-residue (Å²): 84,136,158,69,16,73,10,81,5,70,85,68,3,0,74,22,134,21,29,0,4,35,93,42,114,76,61,84,1,27,16,128,114,16,102,55,96,0,2,0,0,0,0,3,8,17,0,25,27,178,49,1,14,77,10,1,27,40,2,10,111,8,34,126,115,2,124,92,50,26,7,47,5,0,2,2,1,17,10,5,20,63,0,4,36,16,1,16,103,47,59,119,184,77,52,4,0,2,126,13,134,7,13,4,0,3,0,34,43,11,46,3,0,113,30,3,40,1,27,25,100,178,78,1,10,0,10,8,0,6,1,0,2,12,41,160,8,45,0,26,3,11,18,18,1,17,49,42,12,14,27,44,24,90,23,3,22,81,2,0,96,20,0,28,130,21,73,148,82,39,135,116,86,104,14,75,7,67,127,95,1,1,91,21,129,20,33,0,3,41,92,41,114,77,64,87,1,26,18,113,106,21,129,57,105,0,3,0,0,0,0,2,4,24,0,23,10,20,3,0,1,16,0,1,28,21,1,5,96,12,24,121,120,0,111,94,54,25,8,42,3,0,2,2,1,16,12,3,18,47,0,4,44,15,0,14,117,56,51,61,111,46,6,1,0,10,121,12,135,6,11,2,0,4,0,31,42,12,46,3,0,125,32,5,45,1,32,28,132,173,73,1,9,0,8,10,0,7,1,0,1,16,42,167,5,49,0,26,5,9,21,19,1,14,52,22,1,0,6,32,8,96,27,3,24,36,2,0,50,0,0,56,66,10,71,162,76,67,74,35,29,64,112,131,50,98,98,89,133,149,62,19,71,9,83,7,66,96,52,2,0,77,20,141,21,29,0,5,33,100,45,107,67,62,89,2,28,15,108,119,22,102,57,111,2,2,0,0,0,0,2,6,18,0,21,14,150,47,0,17,92,9,0,20,38,2,8,104,8,24,126,120,1,118,92,55,30,10,48,4,0,1,2,0,16,11,4,18,34,0,3,11,18,0,13,101,56,55,127,180,81,48,5,0,2,113,15,139,6,15,5,0,3,0,32,43,12,42,2,0,111,23,4,40,1,26,27,108,174,78,1,10,0,11,9,0,8,1,0,2,9,40,161,4,46,0,24,3,12,19,20,1,15,55,44,13,16,26,39,28,93,24,2,20,78,5,0,97,19,0,58,122,14,76,162,70,76,80,89,86,132,149,74,22,75,10,78,3,57,97,51,1,0,74,20,134,20,30,0,5,34,124,24,58,17,60,82,1,24,15,112,113,23,107,54,111,0,3,0,0,0,0,3,8,16,0,34,19,140,20,2,42,79,5,0,65,36,2,5,94,3,23,130,109,1,115,89,54,26,6,47,3,0,1,2,1,17,10,4,18,51,1,3,8,6,3,10,88,20,67,191,172,42,46,13,21,7,121,15,145,6,13,4,0,3,0,41,42,10,42,3,0,110,30,3,40,0,26,28,100,176,81,0,9,0,13,7,0,5,0,0,2,11,39,163,3,49,0,30,4,12,16,21,1,14,48,20,0,11,27,43,22,92,24,4,26,22,3,0,39,0,0,40,73,14,72,168,85,47,20,20,0,8,14,66,4,77,66,64,45,69,41,0,120,62,69,43,159,61,2,70,123,35,9,148,116,55,106,84,140,160,66,16,72,11,78,5,62,92,71,3,0,80,18,134,16,30,0,4,29,96,42,114,81,60,87,0,29,20,116,118,24,111,55,72,1,2,0,0,0,0,2,6,24,0,21,18,150,44,0,10,69,11,0,24,41,1,11,111,12,25,144,124,1,116,88,49,28,5,43,3,0,1,2,0,17,11,6,19,66,1,3,40,14,1,13,100,33,51,118,184,86,55,4,2,3,126,14,145,5,9,3,0,3,0,32,42,11,45,3,0,114,31,3,37,0,25,25,119,181,75,2,8,0,10,8,0,7,1,0,1,9,40,158,6,46,0,25,5,10,18,18,1,14,51,39,11,16,26,48,23,101,26,4,13,75,3,0,84,18,0,64,124,16,71,150,66,73,114,75,137,150,60,12,70,8,79,7,66,93,58,2,0,77,22,131,20,26,0,6,36,123,37,118,72,62,88,1,28,4,120,106,19,69,61,100,2,2,0,0,0,0,2,6,24,0,20,21,172,30,1,12,77,9,1,18,39,2,4,98,4,22,126,114,1,110,99,57,31,7,46,1,0,2,2,1,18,12,4,18,72,0,3,38,16,1,13,107,46,50,132,179,81,49,5,1,3,126,20,148,5,12,4,0,2,0,30,41,11,44,4,0,107,28,4,40,0,26,25,104,172,80,1,11,0,13,11,0,7,0,0,2,11,39,169,0,46,0,26,5,11,20,20,1,15,51,30,5,10,26,42,25,93,27,3,16,78,2,0,88,21,0,34,164,27,74,161,75,43,119,102,53,94,117,64,108,3,89,48,19,94,89,174,187,181,85,141,141,76,16,73,10,80,4,69,88,61,2,0,77,18,145,17,32,0,4,36,117,36,111,59,60,87,1,28,13,128,116,24,88,59,81,3,2,0,0,0,0,3,8,18,0,20,15,149,26,0,14,81,10,0,23,41,3,6,117,10,30,128,126,1,98,95,40,25,5,39,4,0,2,2,1,17,10,2,18,46,0,3,27,17,0,14,106,47,54,125,179,79,44,3,1,3,124,16,150,7,10,5,0,4,0,29,41,13,44,1,0,116,23,3,38,1,21,27,105,175,78,1,10,0,13,7,0,5,1,0,2,10,38,160,1,45,0,24,5,9,20,20,1,14,51,23,14,17,26,44,24,93,24,3,24,89,3,0,99,18,0,61,142,32,72,176,78,85,98,133,154,56,12,70,9,88,7,69,100,65,2,0,81,19,129,21,31,0,5,30,126,41,120,75,66,90,1,18,15,128,104,23,103,58,67,6,2,0,0,0,0,9,13,14,0,21,20,149,78,64,22,85,22,5,26,36,2,4,111,5,19,128,83,0,98,50,29,27,2,39,2,0,4,2,1,14,7,4,18,52,0,2,37,15,8,12,102,50,65,120,183,75,55,4,1,3,126,17,151,6,11,4,0,3,0,30,42,10,40,2,0,111,24,3,38,0,24,32,105,175,82,1,15,0,10,18,0,5,1,0,1,12,41,159,4,47,0,25,5,11,16,20,1,15,52,59,17,28,24,48,21,62,22,5,0,16,4,0,34,2,0,51,101,9,72,166,67,69,69,59,8,47,65,92,118,125,36,35,67,107,128,81,137,148,62,15,72,8,88,7,69,98,58,1,0,81,20,139,19,36,0,4,32,121,40,113,78,64,87,2,26,17,125,104,21,116,55,74,2,2,0,0,2,0,9,14,21,0,20,25,51,51,67,45,92,19,1,16,37,3,3,90,8,20,122,127,0,113,88,59,29,2,34,3,0,2,1,2,15,8,2,19,57,1,1,40,15,11,10,101,12,39,126,177,73,60,5,0,1,116,15,143,5,10,2,0,6,0,35,42,10,43,2,0,106,24,2,38,0,22,25,104,181,78,1,19,8,12,20,0,6,1,0,1,11,38,161,7,47,0,24,4,9,16,22,1,17,61,64,16,22,25,45,26,98,27,3,21,86,3,0,84,16,0,66,113,17,82,153,84,59,86,94,90,136,150,61,11,74,11,75,5,72,98,54,1,0,79,21,144,19,28,0,6,34,126,39,118,77,61,85,2,28,17,116,108,20,112,59,75,0,2,0,0,1,0,3,9,25,0,35,26,165,2,2,36,63,6,0,59,37,3,5,99,5,20,125,109,0,106,96,54,28,3,37,3,0,2,2,1,19,10,4,18,53,0,3,37,17,4,13,99,30,62,160,178,86,45,8,12,1,119,19,142,5,10,5,0,2,0,34,39,12,42,2,0,113,26,4,41,0,26,26,111,174,76,2,9,0,12,11,0,6,1,0,2,14,37,163,4,48,0,24,3,12,19,20,1,14,49,19,0,4,24,26,22,82,27,4,23,84,2,0,80,21,0,47,144,58,58,116,110,89,66,142,86,96,140,146